Protein AF-0000000073458911 (afdb_homodimer)

Solvent-accessible surface area (backbone atoms only — not comparable to full-atom values): 95702 Å² total; per-residue (Å²): 135,81,79,78,76,77,74,78,79,76,76,70,73,78,69,71,75,66,81,64,57,88,81,60,55,70,68,57,51,53,48,51,52,47,52,55,47,52,60,52,50,61,57,58,65,62,62,67,70,73,69,71,90,70,86,70,81,77,78,82,84,79,87,92,87,93,82,92,89,91,84,92,89,92,85,85,92,77,85,82,73,82,67,87,75,79,80,75,79,80,71,74,73,68,75,72,82,71,61,76,61,63,80,56,57,80,69,68,50,35,35,55,56,53,44,51,48,48,46,55,71,64,56,50,61,56,48,72,79,72,73,74,62,58,32,37,67,92,49,68,54,58,52,46,56,58,32,44,46,62,39,62,78,65,73,76,60,51,69,70,45,50,50,44,42,49,49,39,30,69,48,61,10,45,51,46,25,52,54,27,40,52,50,18,51,46,25,28,61,76,22,69,68,34,69,60,6,48,56,56,18,48,42,30,44,52,48,15,58,38,55,31,59,45,58,52,30,36,36,31,37,50,57,46,87,90,46,41,77,75,46,63,81,50,56,42,47,46,66,57,49,48,48,55,66,69,51,84,78,87,76,80,82,76,55,64,78,71,79,64,84,88,68,69,81,44,70,73,80,72,72,56,94,81,56,76,75,69,69,76,73,67,66,75,75,70,79,71,79,68,77,78,66,77,71,67,77,77,58,84,74,86,44,78,80,37,78,80,80,92,43,63,18,55,55,46,42,52,50,47,38,64,69,49,50,44,55,52,51,49,52,49,32,50,54,26,44,64,58,43,35,27,33,61,44,21,50,49,54,52,52,47,53,50,44,48,35,37,41,45,86,36,53,48,79,46,67,58,78,76,61,74,57,74,71,68,82,82,77,58,79,51,38,22,36,64,46,34,36,63,59,40,56,44,80,68,38,72,72,29,59,56,85,69,36,46,44,66,46,57,47,36,48,57,46,39,56,45,45,53,44,40,53,57,42,40,33,63,66,66,56,49,87,46,78,71,54,32,48,58,48,44,35,51,42,36,55,57,25,40,44,34,36,42,41,49,37,52,52,23,44,40,50,43,30,68,72,46,52,60,67,58,18,26,50,47,30,54,46,61,70,39,44,62,58,47,49,42,42,51,54,28,26,74,71,49,35,18,45,28,45,55,18,18,55,54,21,32,42,48,38,22,51,18,40,39,39,11,50,15,25,38,46,13,27,73,73,41,59,70,46,77,40,68,32,74,74,41,49,60,60,42,49,50,45,53,49,45,57,54,49,56,41,45,48,23,54,49,43,70,64,70,39,64,33,30,43,38,50,84,50,72,46,85,90,62,92,44,64,59,65,45,83,39,76,60,78,67,57,90,40,64,62,38,65,71,39,49,47,54,50,32,50,52,42,30,50,50,34,37,48,52,47,52,47,48,40,49,51,35,49,71,68,47,36,70,74,67,62,66,49,56,66,48,70,69,75,63,56,55,57,51,49,51,52,51,53,63,62,64,62,68,72,78,72,82,71,81,79,73,76,71,81,75,78,76,68,74,83,75,71,63,72,65,66,72,77,74,42,43,46,61,52,58,52,66,67,57,26,50,52,49,33,55,51,34,51,52,52,46,52,54,43,36,55,52,37,56,66,24,44,65,59,38,38,67,74,36,74,87,51,43,56,32,51,46,10,30,47,57,63,22,46,47,71,42,43,51,58,42,52,41,20,28,52,32,10,48,71,68,34,49,58,54,17,46,45,50,22,52,49,49,32,42,43,44,57,24,45,45,48,28,49,44,35,53,47,30,54,58,67,50,66,83,47,64,67,89,76,58,52,42,64,27,45,33,50,70,55,67,58,59,68,65,60,53,52,53,50,51,55,46,51,50,54,38,45,58,49,50,54,71,20,63,43,27,42,65,62,10,47,52,30,37,52,51,43,52,53,54,52,51,49,49,55,56,48,48,39,59,76,69,60,70,112,135,81,79,74,75,78,72,77,78,73,77,70,78,77,74,75,76,74,80,70,53,86,79,55,56,66,69,57,47,56,50,44,51,50,52,51,46,49,53,52,48,54,54,57,61,61,60,68,70,60,74,78,69,75,87,78,86,78,88,76,89,79,85,90,87,84,75,88,85,90,81,92,85,92,82,90,82,86,81,83,72,79,67,78,77,71,78,76,72,75,74,70,72,68,73,73,78,81,56,69,60,70,74,52,59,80,57,65,55,33,37,58,56,53,46,53,49,48,46,56,72,66,56,52,63,57,49,70,77,72,74,73,61,59,31,36,66,91,51,68,53,58,52,46,54,58,32,42,48,62,39,61,77,68,72,74,61,50,71,69,45,52,50,44,41,48,51,39,31,68,48,60,10,46,53,46,24,52,53,26,41,52,50,16,51,47,25,29,60,76,22,70,70,32,70,57,5,49,58,54,19,47,43,31,44,52,49,16,59,38,54,31,57,45,60,51,27,36,36,31,37,51,57,45,85,91,46,40,79,73,46,63,80,49,55,42,49,47,66,59,51,48,50,56,66,69,50,83,76,86,75,79,80,76,56,62,75,64,80,65,90,70,93,58,72,41,67,78,78,73,71,58,92,80,57,79,72,71,72,71,75,67,66,79,76,72,75,76,78,69,79,78,68,78,71,68,77,76,57,83,71,86,42,78,80,37,80,79,80,91,44,64,18,55,55,46,42,52,49,46,37,63,68,50,49,44,55,53,50,50,51,48,30,51,54,27,44,65,58,44,35,26,34,60,44,20,50,50,52,52,50,47,53,52,44,50,34,36,41,46,87,36,51,47,79,47,70,64,62,83,66,74,62,73,73,71,80,83,79,58,81,53,38,22,36,65,46,34,34,64,59,40,56,43,80,68,40,73,72,28,60,58,86,68,35,46,44,66,46,58,48,35,49,57,46,40,55,47,45,54,43,39,53,58,43,42,32,64,66,67,57,49,88,47,80,70,53,32,48,58,46,43,36,50,42,35,56,57,25,39,43,32,38,43,40,48,37,52,52,22,43,40,49,43,28,69,74,47,51,60,68,60,20,27,51,48,31,54,46,63,69,39,46,62,57,46,49,41,43,52,56,27,26,75,70,50,35,18,44,27,43,55,18,18,56,52,20,32,40,49,38,23,54,21,40,41,40,10,51,15,26,39,45,13,27,75,72,40,62,65,45,76,42,69,33,74,75,42,48,60,62,43,50,51,44,55,49,47,59,54,49,57,40,46,48,23,54,50,43,72,75,69,49,76,72,42,78,51,61,87,50,70,47,83,92,58,71,30,30,48,26,32,68,39,74,64,80,69,57,91,40,72,60,38,66,70,45,48,47,55,50,31,50,53,42,30,51,50,34,36,48,50,48,52,51,49,42,50,52,35,52,70,68,48,37,70,75,66,61,65,49,57,67,48,70,70,71,61,58,58,56,52,54,54,52,54,60,59,62,69,65,71,73,84,79,86,75,82,77,77,76,69,82,75,72,77,67,76,82,73,70,64,70,65,65,72,78,73,42,43,47,61,54,56,52,66,67,56,26,50,51,50,31,54,52,33,51,51,52,46,53,55,42,38,54,54,35,56,66,24,44,65,58,37,39,67,74,37,75,89,50,43,57,33,52,47,10,30,47,56,63,21,45,46,72,41,43,50,59,44,53,42,20,28,51,33,10,47,72,70,35,49,57,56,18,45,46,51,22,53,51,50,34,41,43,45,54,22,46,46,49,27,50,45,36,52,48,30,52,60,67,50,66,80,47,64,66,88,77,58,53,43,65,27,46,33,51,71,54,65,57,60,70,65,59,54,51,53,50,50,56,46,51,50,53,38,48,57,50,50,53,70,21,62,44,27,38,61,64,11,46,53,30,38,51,51,44,50,54,55,53,51,50,50,56,47,49,47,39,60,75,66,55,71,106

pLDDT: mean 70.56, std 26.9, range [15.34, 97.69]

Structure (mmCIF, N/CA/C/O backbone):
data_AF-0000000073458911-model_v1
#
loop_
_entity.id
_entity.type
_entity.pdbx_description
1 polymer ADL189Wp
#
loop_
_atom_site.group_PDB
_atom_site.id
_atom_site.type_symbol
_atom_site.label_atom_id
_atom_site.label_alt_id
_atom_site.label_comp_id
_atom_site.label_asym_id
_atom_site.label_entity_id
_atom_site.label_seq_id
_atom_site.pdbx_PDB_ins_code
_atom_site.Cartn_x
_atom_site.Cartn_y
_atom_site.Cartn_z
_atom_site.occupancy
_atom_site.B_iso_or_equiv
_atom_site.auth_seq_id
_atom_site.auth_comp_id
_atom_site.auth_asym_id
_atom_site.auth_atom_id
_atom_site.pdbx_PDB_model_num
ATOM 1 N N . MET A 1 1 ? -71.25 15.367 -46.375 1 19.77 1 MET A N 1
ATOM 2 C CA . MET A 1 1 ? -71 14.992 -45 1 19.77 1 MET A CA 1
ATOM 3 C C . MET A 1 1 ? -69.75 14.117 -44.906 1 19.77 1 MET A C 1
ATOM 5 O O . MET A 1 1 ? -69.875 12.898 -44.75 1 19.77 1 MET A O 1
ATOM 9 N N . SER A 1 2 ? -68.812 14.297 -45.625 1 20.84 2 SER A N 1
ATOM 10 C CA . SER A 1 2 ? -67.688 13.508 -45.969 1 20.84 2 SER A CA 1
ATOM 11 C C . SER A 1 2 ? -66.688 13.328 -44.812 1 20.84 2 SER A C 1
ATOM 13 O O . SER A 1 2 ? -66.312 14.305 -44.188 1 20.84 2 SER A O 1
ATOM 15 N N . LYS A 1 3 ? -66.812 12.102 -44.156 1 22.91 3 LYS A N 1
ATOM 16 C CA . LYS A 1 3 ? -66.312 11.547 -42.875 1 22.91 3 LYS A CA 1
ATOM 17 C C . LYS A 1 3 ? -64.812 11.492 -42.844 1 22.91 3 LYS A C 1
ATOM 19 O O . LYS A 1 3 ? -64.125 10.891 -43.688 1 22.91 3 LYS A O 1
ATOM 24 N N . GLY A 1 4 ? -64.125 12.562 -42.438 1 23.03 4 GLY A N 1
ATOM 25 C CA . GLY A 1 4 ? -62.688 12.828 -42.375 1 23.03 4 GLY A CA 1
ATOM 26 C C . GLY A 1 4 ? -61.906 11.82 -41.531 1 23.03 4 GLY A C 1
ATOM 27 O O . GLY A 1 4 ? -62.219 11.641 -40.344 1 23.03 4 GLY A O 1
ATOM 28 N N . ALA A 1 5 ? -61.562 10.648 -42.125 1 24.41 5 ALA A N 1
ATOM 29 C CA . ALA A 1 5 ? -60.906 9.484 -41.531 1 24.41 5 ALA A CA 1
ATOM 30 C C . ALA A 1 5 ? -59.625 9.883 -40.781 1 24.41 5 ALA A C 1
ATOM 32 O O . ALA A 1 5 ? -58.75 10.547 -41.344 1 24.41 5 ALA A O 1
ATOM 33 N N . MET A 1 6 ? -59.75 10.078 -39.469 1 25.56 6 MET A N 1
ATOM 34 C CA . MET A 1 6 ? -58.719 10.492 -38.562 1 25.56 6 MET A CA 1
ATOM 35 C C . MET A 1 6 ? -57.531 9.531 -38.625 1 25.56 6 MET A C 1
ATOM 37 O O . MET A 1 6 ? -57.688 8.312 -38.531 1 25.56 6 MET A O 1
ATOM 41 N N . SER A 1 7 ? -56.5 9.836 -39.406 1 27.08 7 SER A N 1
ATOM 42 C CA . SER A 1 7 ? -55.312 9.047 -39.688 1 27.08 7 SER A CA 1
ATOM 43 C C . SER A 1 7 ? -54.625 8.609 -38.375 1 27.08 7 SER A C 1
ATOM 45 O O . SER A 1 7 ? -54.594 9.367 -37.406 1 27.08 7 SER A O 1
ATOM 47 N N . PRO A 1 8 ? -54.562 7.285 -38.094 1 27.75 8 PRO A N 1
ATOM 48 C CA . PRO A 1 8 ? -54.094 6.68 -36.844 1 27.75 8 PRO A CA 1
ATOM 49 C C . PRO A 1 8 ? -52.688 7.148 -36.5 1 27.75 8 PRO A C 1
ATOM 51 O O . PRO A 1 8 ? -51.844 7.406 -37.375 1 27.75 8 PRO A O 1
ATOM 54 N N . ILE A 1 9 ? -52.531 8 -35.469 1 29.28 9 ILE A N 1
ATOM 55 C CA . ILE A 1 9 ? -51.281 8.523 -34.906 1 29.28 9 ILE A CA 1
ATOM 56 C C . ILE A 1 9 ? -50.344 7.371 -34.625 1 29.28 9 ILE A C 1
ATOM 58 O O . ILE A 1 9 ? -50.656 6.457 -33.844 1 29.28 9 ILE A O 1
ATOM 62 N N . LYS A 1 10 ? -49.531 6.961 -35.688 1 26.31 10 LYS A N 1
ATOM 63 C CA . LYS A 1 10 ? -48.469 5.965 -35.562 1 26.31 10 LYS A CA 1
ATOM 64 C C . LYS A 1 10 ? -47.594 6.219 -34.344 1 26.31 10 LYS A C 1
ATOM 66 O O . LYS A 1 10 ? -47.094 7.316 -34.156 1 26.31 10 LYS A O 1
ATOM 71 N N . SER A 1 11 ? -47.969 5.594 -33.188 1 28.42 11 SER A N 1
ATOM 72 C CA . SER A 1 11 ? -47.219 5.566 -31.938 1 28.42 11 SER A CA 1
ATOM 73 C C . SER A 1 11 ? -45.75 5.277 -32.219 1 28.42 11 SER A C 1
ATOM 75 O O . SER A 1 11 ? -45.406 4.254 -32.812 1 28.42 11 SER A O 1
ATOM 77 N N . ASN A 1 12 ? -45.031 6.348 -32.656 1 28.62 12 ASN A N 1
ATOM 78 C CA . ASN A 1 12 ? -43.594 6.188 -32.812 1 28.62 12 ASN A CA 1
ATOM 79 C C . ASN A 1 12 ? -42.969 5.488 -31.594 1 28.62 12 ASN A C 1
ATOM 81 O O . ASN A 1 12 ? -43.156 5.926 -30.453 1 28.62 12 ASN A O 1
ATOM 85 N N . PRO A 1 13 ? -42.812 4.16 -31.688 1 29.48 13 PRO A N 1
ATOM 86 C CA . PRO A 1 13 ? -42.156 3.422 -30.609 1 29.48 13 PRO A CA 1
ATOM 87 C C . PRO A 1 13 ? -40.938 4.141 -30.062 1 29.48 13 PRO A C 1
ATOM 89 O O . PRO A 1 13 ? -40.156 4.719 -30.844 1 29.48 13 PRO A O 1
ATOM 92 N N . ASP A 1 14 ? -41.094 4.914 -29.016 1 30.08 14 ASP A N 1
ATOM 93 C CA . ASP A 1 14 ? -40 5.496 -28.266 1 30.08 14 ASP A CA 1
ATOM 94 C C . ASP A 1 14 ? -38.781 4.559 -28.25 1 30.08 14 ASP A C 1
ATOM 96 O O . ASP A 1 14 ? -38.875 3.436 -27.75 1 30.08 14 ASP A O 1
ATOM 100 N N . SER A 1 15 ? -38.062 4.605 -29.406 1 29.95 15 SER A N 1
ATOM 101 C CA . SER A 1 15 ? -36.781 3.887 -29.531 1 29.95 15 SER A CA 1
ATOM 102 C C . SER A 1 15 ? -35.938 4.055 -28.281 1 29.95 15 SER A C 1
ATOM 104 O O . SER A 1 15 ? -35.594 5.18 -27.891 1 29.95 15 SER A O 1
ATOM 106 N N . ILE A 1 16 ? -36.281 3.406 -27.234 1 31.98 16 ILE A N 1
ATOM 107 C CA . ILE A 1 16 ? -35.281 3.273 -26.203 1 31.98 16 ILE A CA 1
ATOM 108 C C . ILE A 1 16 ? -33.875 3.229 -26.828 1 31.98 16 ILE A C 1
ATOM 110 O O . ILE A 1 16 ? -33.562 2.299 -27.578 1 31.98 16 ILE A O 1
ATOM 114 N N . ARG A 1 17 ? -33.406 4.375 -27.281 1 30.86 17 ARG A N 1
ATOM 115 C CA . ARG A 1 17 ? -32 4.496 -27.719 1 30.86 17 ARG A CA 1
ATOM 116 C C . ARG A 1 17 ? -31.078 3.646 -26.859 1 30.86 17 ARG A C 1
ATOM 118 O O . ARG A 1 17 ? -30.797 3.996 -25.719 1 30.86 17 ARG A O 1
ATOM 125 N N . ARG A 1 18 ? -31.281 2.336 -26.969 1 34.72 18 ARG A N 1
ATOM 126 C CA . ARG A 1 18 ? -30.312 1.403 -26.375 1 34.72 18 ARG A CA 1
ATOM 127 C C . ARG A 1 18 ? -28.875 1.822 -26.703 1 34.72 18 ARG A C 1
ATOM 129 O O . ARG A 1 18 ? -28.516 1.981 -27.875 1 34.72 18 ARG A O 1
ATOM 136 N N . VAL A 1 19 ? -28.344 2.799 -26.016 1 35.91 19 VAL A N 1
ATOM 137 C CA . VAL A 1 19 ? -26.938 3.158 -26.109 1 35.91 19 VAL A CA 1
ATOM 138 C C . VAL A 1 19 ? -26.094 1.903 -26.344 1 35.91 19 VAL A C 1
ATOM 140 O O . VAL A 1 19 ? -26.016 1.033 -25.469 1 35.91 19 VAL A O 1
ATOM 143 N N . PHE A 1 20 ? -26.25 1.34 -27.531 1 35.66 20 PHE A N 1
ATOM 144 C CA . PHE A 1 20 ? -25.453 0.209 -27.984 1 35.66 20 PHE A CA 1
ATOM 145 C C . PHE A 1 20 ? -23.969 0.555 -27.984 1 35.66 20 PHE A C 1
ATOM 147 O O . PHE A 1 20 ? -23.578 1.639 -28.422 1 35.66 20 PHE A O 1
ATOM 154 N N . SER A 1 21 ? -23.359 0.159 -27.016 1 42.12 21 SER A N 1
ATOM 155 C CA . SER A 1 21 ? -21.922 0.244 -27.266 1 42.12 21 SER A CA 1
ATOM 156 C C . SER A 1 21 ? -21.547 -0.474 -28.562 1 42.12 21 SER A C 1
ATOM 158 O O . SER A 1 21 ? -22.234 -1.417 -28.969 1 42.12 21 SER A O 1
ATOM 160 N N . VAL A 1 22 ? -21 0.127 -29.5 1 44.69 22 VAL A N 1
ATOM 161 C CA . VAL A 1 22 ? -20.578 -0.342 -30.812 1 44.69 22 VAL A CA 1
ATOM 162 C C . VAL A 1 22 ? -20.141 -1.801 -30.719 1 44.69 22 VAL A C 1
ATOM 164 O O . VAL A 1 22 ? -20.188 -2.533 -31.703 1 44.69 22 VAL A O 1
ATOM 167 N N . GLU A 1 23 ? -19.703 -2.176 -29.625 1 46.19 23 GLU A N 1
ATOM 168 C CA . GLU A 1 23 ? -19.062 -3.486 -29.578 1 46.19 23 GLU A CA 1
ATOM 169 C C . GLU A 1 23 ? -20.078 -4.59 -29.312 1 46.19 23 GLU A C 1
ATOM 171 O O . GLU A 1 23 ? -19.75 -5.777 -29.344 1 46.19 23 GLU A O 1
ATOM 176 N N . ASP A 1 24 ? -21.344 -4.285 -28.938 1 46.94 24 ASP A N 1
ATOM 177 C CA . ASP A 1 24 ? -22.281 -5.332 -28.531 1 46.94 24 ASP A CA 1
ATOM 178 C C . ASP A 1 24 ? -22.969 -5.949 -29.75 1 46.94 24 ASP A C 1
ATOM 180 O O . ASP A 1 24 ? -23.359 -5.234 -30.672 1 46.94 24 ASP A O 1
ATOM 184 N N . ASN A 1 25 ? -22.641 -7.129 -29.969 1 46.47 25 ASN A N 1
ATOM 185 C CA . ASN A 1 25 ? -23.391 -7.801 -31.016 1 46.47 25 ASN A CA 1
ATOM 186 C C . ASN A 1 25 ? -24.906 -7.773 -30.75 1 46.47 25 ASN A C 1
ATOM 188 O O . ASN A 1 25 ? -25.328 -7.984 -29.609 1 46.47 25 ASN A O 1
ATOM 192 N N . SER A 1 26 ? -25.609 -7.227 -31.641 1 45.97 26 SER A N 1
ATOM 193 C CA . SER A 1 26 ? -27.062 -7.043 -31.609 1 45.97 26 SER A CA 1
ATOM 194 C C . SER A 1 26 ? -27.766 -8.336 -31.234 1 45.97 26 SER A C 1
ATOM 196 O O . SER A 1 26 ? -28.797 -8.312 -30.547 1 45.97 26 SER A O 1
ATOM 198 N N . ASN A 1 27 ? -27.234 -9.383 -31.734 1 47.44 27 ASN A N 1
ATOM 199 C CA . ASN A 1 27 ? -27.953 -10.633 -31.516 1 47.44 27 ASN A CA 1
ATOM 200 C C . ASN A 1 27 ? -27.797 -11.133 -30.094 1 47.44 27 ASN A C 1
ATOM 202 O O . ASN A 1 27 ? -28.672 -11.812 -29.562 1 47.44 27 ASN A O 1
ATOM 206 N N . GLU A 1 28 ? -26.719 -10.844 -29.562 1 49.72 28 GLU A N 1
ATOM 207 C CA . GLU A 1 28 ? -26.438 -11.344 -28.219 1 49.72 28 GLU A CA 1
ATOM 208 C C . GLU A 1 28 ? -27.219 -10.562 -27.156 1 49.72 28 GLU A C 1
ATOM 210 O O . GLU A 1 28 ? -27.672 -11.133 -26.156 1 49.72 28 GLU A O 1
ATOM 215 N N . ILE A 1 29 ? -27.453 -9.312 -27.469 1 49.25 29 ILE A N 1
ATOM 216 C CA . ILE A 1 29 ? -28.266 -8.516 -26.547 1 49.25 29 ILE A CA 1
ATOM 217 C C . ILE A 1 29 ? -29.719 -8.992 -26.594 1 49.25 29 ILE A C 1
ATOM 219 O O . ILE A 1 29 ? -30.391 -9.047 -25.562 1 49.25 29 ILE A O 1
ATOM 223 N N . GLN A 1 30 ? -30.172 -9.344 -27.703 1 43.94 30 GLN A N 1
ATOM 224 C CA . GLN A 1 30 ? -31.531 -9.852 -27.781 1 43.94 30 GLN A CA 1
ATOM 225 C C . GLN A 1 30 ? -31.688 -11.148 -26.984 1 43.94 30 GLN A C 1
ATOM 227 O O . GLN A 1 30 ? -32.719 -11.367 -26.344 1 43.94 30 GLN A O 1
ATOM 232 N N . ASN A 1 31 ? -30.656 -11.914 -26.984 1 44.72 31 ASN A N 1
ATOM 233 C CA . ASN A 1 31 ? -30.75 -13.172 -26.234 1 44.72 31 ASN A CA 1
ATOM 234 C C . ASN A 1 31 ? -30.609 -12.945 -24.734 1 44.72 31 ASN A C 1
ATOM 236 O O . ASN A 1 31 ? -31.234 -13.648 -23.938 1 44.72 31 ASN A O 1
ATOM 240 N N . ASP A 1 32 ? -29.828 -12.031 -24.328 1 44.88 32 ASP A N 1
ATOM 241 C CA . ASP A 1 32 ? -29.688 -11.727 -22.906 1 44.88 32 ASP A CA 1
ATOM 242 C C . ASP A 1 32 ? -30.969 -11.078 -22.375 1 44.88 32 ASP A C 1
ATOM 244 O O . ASP A 1 32 ? -31.359 -11.344 -21.234 1 44.88 32 ASP A O 1
ATOM 248 N N . VAL A 1 33 ? -31.625 -10.203 -23.141 1 42.53 33 VAL A N 1
ATOM 249 C CA . VAL A 1 33 ? -32.906 -9.672 -22.75 1 42.53 33 VAL A CA 1
ATOM 250 C C . VAL A 1 33 ? -33.969 -10.797 -22.734 1 42.53 33 VAL A C 1
ATOM 252 O O . VAL A 1 33 ? -34.844 -10.828 -21.859 1 42.53 33 VAL A O 1
ATOM 255 N N . ARG A 1 34 ? -33.875 -11.742 -23.578 1 38.78 34 ARG A N 1
ATOM 256 C CA . ARG A 1 34 ? -34.781 -12.859 -23.562 1 38.78 34 ARG A CA 1
ATOM 257 C C . ARG A 1 34 ? -34.531 -13.781 -22.375 1 38.78 34 ARG A C 1
ATOM 259 O O . ARG A 1 34 ? -35.469 -14.328 -21.781 1 38.78 34 ARG A O 1
ATOM 266 N N . LYS A 1 35 ? -33.312 -14.047 -22 1 40.25 35 LYS A N 1
ATOM 267 C CA . LYS A 1 35 ? -33 -14.891 -20.844 1 40.25 35 LYS A CA 1
ATOM 268 C C . LYS A 1 35 ? -33.25 -14.148 -19.547 1 40.25 35 LYS A C 1
ATOM 270 O O . LYS A 1 35 ? -33.719 -14.742 -18.562 1 40.25 35 LYS A O 1
ATOM 275 N N . GLN A 1 36 ? -33.031 -12.875 -19.562 1 37.38 36 GLN A N 1
ATOM 276 C CA . GLN A 1 36 ? -33.438 -12.125 -18.375 1 37.38 36 GLN A CA 1
ATOM 277 C C . GLN A 1 36 ? -34.969 -11.961 -18.312 1 37.38 36 GLN A C 1
ATOM 279 O O . GLN A 1 36 ? -35.562 -11.977 -17.234 1 37.38 36 GLN A O 1
ATOM 284 N N . GLY A 1 37 ? -35.656 -11.922 -19.406 1 34.22 37 GLY A N 1
ATOM 285 C CA . GLY A 1 37 ? -37.125 -11.938 -19.469 1 34.22 37 GLY A CA 1
ATOM 286 C C . GLY A 1 37 ? -37.719 -13.281 -19.078 1 34.22 37 GLY A C 1
ATOM 287 O O . GLY A 1 37 ? -38.781 -13.336 -18.453 1 34.22 37 GLY A O 1
ATOM 288 N N . TYR A 1 38 ? -37.188 -14.445 -19.547 1 35.19 38 TYR A N 1
ATOM 289 C CA . TYR A 1 38 ? -37.75 -15.75 -19.188 1 35.19 38 TYR A CA 1
ATOM 290 C C . TYR A 1 38 ? -37.531 -16.031 -17.703 1 35.19 38 TYR A C 1
ATOM 292 O O . TYR A 1 38 ? -38.406 -16.641 -17.062 1 35.19 38 TYR A O 1
ATOM 300 N N . GLN A 1 39 ? -36.406 -15.703 -17.141 1 33.12 39 GLN A N 1
ATOM 301 C CA . GLN A 1 39 ? -36.219 -15.969 -15.719 1 33.12 39 GLN A CA 1
ATOM 302 C C . GLN A 1 39 ? -37.094 -15.023 -14.883 1 33.12 39 GLN A C 1
ATOM 304 O O . GLN A 1 39 ? -37.562 -15.406 -13.812 1 33.12 39 GLN A O 1
ATOM 309 N N . GLU A 1 40 ? -37.375 -13.836 -15.375 1 33.75 40 GLU A N 1
ATOM 310 C CA . GLU A 1 40 ? -38.281 -12.977 -14.664 1 33.75 40 GLU A CA 1
ATOM 311 C C . GLU A 1 40 ? -39.75 -13.438 -14.859 1 33.75 40 GLU A C 1
ATOM 313 O O . GLU A 1 40 ? -40.562 -13.32 -13.945 1 33.75 40 GLU A O 1
ATOM 318 N N . GLY A 1 41 ? -40.125 -13.938 -15.953 1 30.67 41 GLY A N 1
ATOM 319 C CA . GLY A 1 41 ? -41.469 -14.438 -16.188 1 30.67 41 GLY A CA 1
ATOM 320 C C . GLY A 1 41 ? -41.812 -15.664 -15.367 1 30.67 41 GLY A C 1
ATOM 321 O O . GLY A 1 41 ? -42.969 -15.828 -14.938 1 30.67 41 GLY A O 1
ATOM 322 N N . VAL A 1 42 ? -40.906 -16.625 -15.234 1 31.83 42 VAL A N 1
ATOM 323 C CA . VAL A 1 42 ? -41.25 -17.828 -14.492 1 31.83 42 VAL A CA 1
ATOM 324 C C . VAL A 1 42 ? -41.406 -17.5 -13.008 1 31.83 42 VAL A C 1
ATOM 326 O O . VAL A 1 42 ? -42.219 -18.109 -12.305 1 31.83 42 VAL A O 1
ATOM 329 N N . ALA A 1 43 ? -40.656 -16.5 -12.578 1 31.72 43 ALA A N 1
ATOM 330 C CA . ALA A 1 43 ? -40.812 -16.25 -11.148 1 31.72 43 ALA A CA 1
ATOM 331 C C . ALA A 1 43 ? -42.094 -15.492 -10.859 1 31.72 43 ALA A C 1
ATOM 333 O O . ALA A 1 43 ? -42.688 -15.633 -9.789 1 31.72 43 ALA A O 1
ATOM 334 N N . LEU A 1 44 ? -42.531 -14.594 -11.758 1 29.59 44 LEU A N 1
ATOM 335 C CA . LEU A 1 44 ? -43.781 -13.859 -11.523 1 29.59 44 LEU A CA 1
ATOM 336 C C . LEU A 1 44 ? -44.969 -14.805 -11.531 1 29.59 44 LEU A C 1
ATOM 338 O O . LEU A 1 44 ? -45.969 -14.531 -10.883 1 29.59 44 LEU A O 1
ATOM 342 N N . LEU A 1 45 ? -45 -15.797 -12.375 1 27.27 45 LEU A N 1
ATOM 343 C CA . LEU A 1 45 ? -46.156 -16.672 -12.453 1 27.27 45 LEU A CA 1
ATOM 344 C C . LEU A 1 45 ? -46.344 -17.453 -11.148 1 27.27 45 LEU A C 1
ATOM 346 O O . LEU A 1 45 ? -47.406 -18.016 -10.906 1 27.27 45 LEU A O 1
ATOM 350 N N . SER A 1 46 ? -45.25 -17.609 -10.383 1 25.53 46 SER A N 1
ATOM 351 C CA . SER A 1 46 ? -45.531 -18.484 -9.25 1 25.53 46 SER A CA 1
ATOM 352 C C . SER A 1 46 ? -46.281 -17.734 -8.148 1 25.53 46 SER A C 1
ATOM 354 O O . SER A 1 46 ? -46.812 -18.344 -7.211 1 25.53 46 SER A O 1
AT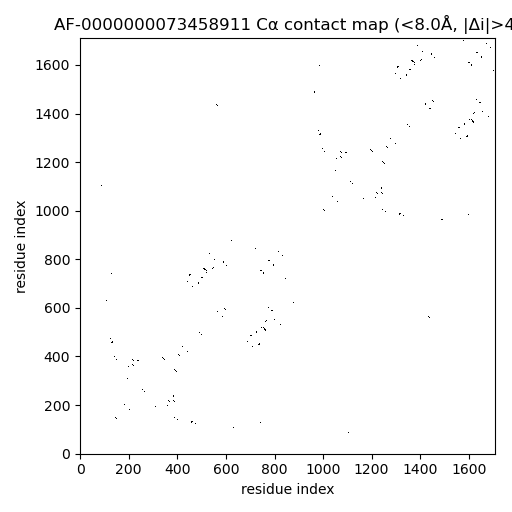OM 356 N N . LYS A 1 47 ? -46.125 -16.344 -8.125 1 29 47 LYS A N 1
ATOM 357 C CA . LYS A 1 47 ? -46.656 -15.844 -6.871 1 29 47 LYS A CA 1
ATOM 358 C C . LYS A 1 47 ? -48.188 -15.758 -6.941 1 29 47 LYS A C 1
ATOM 360 O O . LYS A 1 47 ? -48.844 -15.383 -5.961 1 29 47 LYS A O 1
ATOM 365 N N . SER A 1 48 ? -48.688 -15.562 -8.078 1 24.66 48 SER A N 1
ATOM 366 C CA . SER A 1 48 ? -50.094 -15.156 -7.969 1 24.66 48 SER A CA 1
ATOM 367 C C . SER A 1 48 ? -50.906 -16.234 -7.293 1 24.66 48 SER A C 1
ATOM 369 O O . SER A 1 48 ? -52.125 -16.094 -7.168 1 24.66 48 SER A O 1
ATOM 371 N N . ARG A 1 49 ? -50.5 -17.453 -7.406 1 23.17 49 ARG A N 1
ATOM 372 C CA . ARG A 1 49 ? -51.625 -18.375 -7.18 1 23.17 49 ARG A CA 1
ATOM 373 C C . ARG A 1 49 ? -52 -18.422 -5.699 1 23.17 49 ARG A C 1
ATOM 375 O O . ARG A 1 49 ? -52.688 -19.344 -5.266 1 23.17 49 ARG A O 1
ATOM 382 N N . ALA A 1 50 ? -51.344 -17.578 -4.824 1 24.36 50 ALA A N 1
ATOM 383 C CA . ALA A 1 50 ? -51.656 -18.047 -3.473 1 24.36 50 ALA A CA 1
ATOM 384 C C . ALA A 1 50 ? -53.031 -17.562 -3.025 1 24.36 50 ALA A C 1
ATOM 386 O O . ALA A 1 50 ? -53.125 -16.672 -2.176 1 24.36 50 ALA A O 1
ATOM 387 N N . GLY A 1 51 ? -53.969 -17.328 -3.891 1 19.7 51 GLY A N 1
ATOM 388 C CA . GLY A 1 51 ? -55.188 -16.75 -3.35 1 19.7 51 GLY A CA 1
ATOM 389 C C . GLY A 1 51 ? -55.719 -17.531 -2.16 1 19.7 51 GLY A C 1
ATOM 390 O O . GLY A 1 51 ? -55.625 -17.062 -1.02 1 19.7 51 GLY A O 1
ATOM 391 N N . MET A 1 52 ? -56.969 -18.109 -2.277 1 19.47 52 MET A N 1
ATOM 392 C CA . MET A 1 52 ? -58.25 -18.078 -1.582 1 19.47 52 MET A CA 1
ATOM 393 C C . MET A 1 52 ? -58.344 -19.188 -0.551 1 19.47 52 MET A C 1
ATOM 395 O O . MET A 1 52 ? -59.375 -19.375 0.09 1 19.47 52 MET A O 1
ATOM 399 N N . SER A 1 53 ? -57.406 -20.047 -0.307 1 18.52 53 SER A N 1
ATOM 400 C CA . SER A 1 53 ? -58.031 -21.234 0.288 1 18.52 53 SER A CA 1
ATOM 401 C C . SER A 1 53 ? -58.625 -20.906 1.657 1 18.52 53 SER A C 1
ATOM 403 O O . SER A 1 53 ? -57.969 -20.297 2.498 1 18.52 53 SER A O 1
ATOM 405 N N . ASN A 1 54 ? -60 -20.844 1.809 1 17.98 54 ASN A N 1
ATOM 406 C CA . ASN A 1 54 ? -61.031 -20.578 2.799 1 17.98 54 ASN A CA 1
ATOM 407 C C . ASN A 1 54 ? -60.906 -21.469 4.031 1 17.98 54 ASN A C 1
ATOM 409 O O . ASN A 1 54 ? -61.531 -21.219 5.055 1 17.98 54 ASN A O 1
ATOM 413 N N . ALA A 1 55 ? -60.438 -22.734 3.939 1 18.3 55 ALA A N 1
ATOM 414 C CA . ALA A 1 55 ? -61.281 -23.656 4.73 1 18.3 55 ALA A CA 1
ATOM 415 C C . ALA A 1 55 ? -61.062 -23.406 6.223 1 18.3 55 ALA A C 1
ATOM 417 O O . ALA A 1 55 ? -59.938 -23.312 6.699 1 18.3 55 ALA A O 1
ATOM 418 N N . SER A 1 56 ? -62.094 -22.969 7.066 1 17.86 56 SER A N 1
ATOM 419 C CA . SER A 1 56 ? -62.344 -22.625 8.461 1 17.86 56 SER A CA 1
ATOM 420 C C . SER A 1 56 ? -62.156 -23.844 9.367 1 17.86 56 SER A C 1
ATOM 422 O O . SER A 1 56 ? -62.188 -23.703 10.594 1 17.86 56 SER A O 1
ATOM 424 N N . THR A 1 57 ? -61.844 -25.031 8.984 1 17.8 57 THR A N 1
ATOM 425 C CA . THR A 1 57 ? -62.531 -25.953 9.859 1 17.8 57 THR A CA 1
ATOM 426 C C . THR A 1 57 ? -61.969 -25.906 11.273 1 17.8 57 THR A C 1
ATOM 428 O O . THR A 1 57 ? -60.75 -25.859 11.461 1 17.8 57 THR A O 1
ATOM 431 N N . PRO A 1 58 ? -62.781 -25.734 12.375 1 19.05 58 PRO A N 1
ATOM 432 C CA . PRO A 1 58 ? -62.688 -25.516 13.828 1 19.05 58 PRO A CA 1
ATOM 433 C C . PRO A 1 58 ? -62.156 -26.75 14.562 1 19.05 58 PRO A C 1
ATOM 435 O O . PRO A 1 58 ? -62.062 -26.75 15.797 1 19.05 58 PRO A O 1
ATOM 438 N N . GLN A 1 59 ? -61.094 -27.422 14.141 1 16.48 59 GLN A N 1
ATOM 439 C CA . GLN A 1 59 ? -61.094 -28.766 14.719 1 16.48 59 GLN A CA 1
ATOM 440 C C . GLN A 1 59 ? -60.875 -28.719 16.234 1 16.48 59 GLN A C 1
ATOM 442 O O . GLN A 1 59 ? -60.062 -27.922 16.703 1 16.48 59 GLN A O 1
ATOM 447 N N . LEU A 1 60 ? -61.625 -29.609 17 1 17.77 60 LEU A N 1
ATOM 448 C CA . LEU A 1 60 ? -62.062 -29.938 18.359 1 17.77 60 LEU A CA 1
ATOM 449 C C . LEU A 1 60 ? -61 -30.719 19.094 1 17.77 60 LEU A C 1
ATOM 451 O O . LEU A 1 60 ? -60.719 -31.891 18.766 1 17.77 60 LEU A O 1
ATOM 455 N N . GLN A 1 61 ? -59.656 -30.172 19.172 1 15.77 61 GLN A N 1
ATOM 456 C CA . GLN A 1 61 ? -58.719 -31 19.953 1 15.77 61 GLN A CA 1
ATOM 457 C C . GLN A 1 61 ? -59.344 -31.375 21.297 1 15.77 61 GLN A C 1
ATOM 459 O O . GLN A 1 61 ? -59.906 -30.531 22 1 15.77 61 GLN A O 1
ATOM 464 N N . SER A 1 62 ? -59.25 -32.656 21.672 1 15.74 62 SER A N 1
ATOM 465 C CA . SER A 1 62 ? -59.594 -33.75 22.562 1 15.74 62 SER A CA 1
ATOM 466 C C . SER A 1 62 ? -58.906 -33.625 23.906 1 15.74 62 SER A C 1
ATOM 468 O O . SER A 1 62 ? -57.906 -32.875 24.031 1 15.74 62 SER A O 1
ATOM 470 N N . ALA A 1 63 ? -58.625 -34.719 24.656 1 16.02 63 ALA A N 1
ATOM 471 C CA . ALA A 1 63 ? -58.938 -35.219 26 1 16.02 63 ALA A CA 1
ATOM 472 C C . ALA A 1 63 ? -57.75 -34.969 26.953 1 16.02 63 ALA A C 1
ATOM 474 O O . ALA A 1 63 ? -56.688 -34.531 26.516 1 16.02 63 ALA A O 1
ATOM 475 N N . VAL A 1 64 ? -57 -36 27.656 1 15.74 64 VAL A N 1
ATOM 476 C CA . VAL A 1 64 ? -57.062 -36.344 29.078 1 15.74 64 VAL A CA 1
ATOM 477 C C . VAL A 1 64 ? -55.844 -35.781 29.797 1 15.74 64 VAL A C 1
ATOM 479 O O . VAL A 1 64 ? -54.906 -35.312 29.156 1 15.74 64 VAL A O 1
ATOM 482 N N . PRO A 1 65 ? -54.844 -36.594 30.734 1 16.14 65 PRO A N 1
ATOM 483 C CA . PRO A 1 65 ? -54.969 -36.906 32.156 1 16.14 65 PRO A CA 1
ATOM 484 C C . PRO A 1 65 ? -53.812 -36.375 33 1 16.14 65 PRO A C 1
ATOM 486 O O . PRO A 1 65 ? -54 -35.75 34.031 1 16.14 65 PRO A O 1
ATOM 489 N N . ALA A 1 66 ? -52.375 -36.906 33.062 1 16.2 66 ALA A N 1
ATOM 490 C CA . ALA A 1 66 ? -51.906 -37.656 34.219 1 16.2 66 ALA A CA 1
ATOM 491 C C . ALA A 1 66 ? -51.031 -36.75 35.125 1 16.2 66 ALA A C 1
ATOM 493 O O . ALA A 1 66 ? -50.438 -35.781 34.625 1 16.2 66 ALA A O 1
ATOM 494 N N . LEU A 1 67 ? -50.5 -37.125 36.594 1 15.55 67 LEU A N 1
ATOM 495 C CA . LEU A 1 67 ? -50.344 -36.875 38.031 1 15.55 67 LEU A CA 1
ATOM 496 C C . LEU A 1 67 ? -48.875 -36.594 38.344 1 15.55 67 LEU A C 1
ATOM 498 O O . LEU A 1 67 ? -48.594 -35.719 39.156 1 15.55 67 LEU A O 1
ATOM 502 N N . CYS A 1 68 ? -47.719 -37.125 37.969 1 15.92 68 CYS A N 1
ATOM 503 C CA . CYS A 1 68 ? -46.969 -37.656 39.094 1 15.92 68 CYS A CA 1
ATOM 504 C C . CYS A 1 68 ? -46.219 -36.531 39.812 1 15.92 68 CYS A C 1
ATOM 506 O O . CYS A 1 68 ? -45.906 -35.5 39.219 1 15.92 68 CYS A O 1
ATOM 508 N N . ASP A 1 69 ? -45.219 -36.75 41.031 1 15.69 69 ASP A N 1
ATOM 509 C CA . ASP A 1 69 ? -45 -36.625 42.469 1 15.69 69 ASP A CA 1
ATOM 510 C C . ASP A 1 69 ? -43.906 -35.625 42.781 1 15.69 69 ASP A C 1
ATOM 512 O O . ASP A 1 69 ? -43.188 -35.188 41.875 1 15.69 69 ASP A O 1
ATOM 516 N N . HIS A 1 70 ? -42.781 -35.938 43.531 1 15.67 70 HIS A N 1
ATOM 517 C CA . HIS A 1 70 ? -42.375 -35.688 44.906 1 15.67 70 HIS A CA 1
ATOM 518 C C . HIS A 1 70 ? -41.312 -34.594 45 1 15.67 70 HIS A C 1
ATOM 520 O O . HIS A 1 70 ? -40.625 -34.312 44.031 1 15.67 70 HIS A O 1
ATOM 526 N N . ARG A 1 71 ? -40.438 -34.344 46.344 1 16.17 71 ARG A N 1
ATOM 527 C CA . ARG A 1 71 ? -40.219 -33.469 47.5 1 16.17 71 ARG A CA 1
ATOM 528 C C . ARG A 1 71 ? -38.844 -32.812 47.438 1 16.17 71 ARG A C 1
ATOM 530 O O . ARG A 1 71 ? -38.688 -31.625 47.75 1 16.17 71 ARG A O 1
ATOM 537 N N . HIS A 1 72 ? -37.531 -33.25 47.344 1 16.19 72 HIS A N 1
ATOM 538 C CA . HIS A 1 72 ? -36.688 -33.219 48.531 1 16.19 72 HIS A CA 1
ATOM 539 C C . HIS A 1 72 ? -36 -31.844 48.656 1 16.19 72 HIS A C 1
ATOM 541 O O . HIS A 1 72 ? -35.875 -31.125 47.656 1 16.19 72 HIS A O 1
ATOM 547 N N . ASN A 1 73 ? -35.062 -31.406 49.75 1 15.84 73 ASN A N 1
ATOM 548 C CA . ASN A 1 73 ? -34.844 -30.625 50.969 1 15.84 73 ASN A CA 1
ATOM 549 C C . ASN A 1 73 ? -33.875 -29.484 50.75 1 15.84 73 ASN A C 1
ATOM 551 O O . ASN A 1 73 ? -34.188 -28.328 51.094 1 15.84 73 ASN A O 1
ATOM 555 N N . LEU A 1 74 ? -32.438 -29.406 51.094 1 15.91 74 LEU A N 1
ATOM 556 C CA . LEU A 1 74 ? -31.812 -28.875 52.281 1 15.91 74 LEU A CA 1
ATOM 557 C C . LEU A 1 74 ? -31.219 -27.5 52.031 1 15.91 74 LEU A C 1
ATOM 559 O O . LEU A 1 74 ? -30.969 -27.125 50.875 1 15.91 74 LEU A O 1
ATOM 563 N N . ARG A 1 75 ? -30 -26.953 52.75 1 16.28 75 ARG A N 1
ATOM 564 C CA . ARG A 1 75 ? -29.672 -25.953 53.75 1 16.28 75 ARG A CA 1
ATOM 565 C C . ARG A 1 75 ? -29.172 -24.672 53.125 1 16.28 75 ARG A C 1
ATOM 567 O O . ARG A 1 75 ? -29.672 -23.578 53.406 1 16.28 75 ARG A O 1
ATOM 574 N N . GLY A 1 76 ? -27.75 -24.219 53 1 16.92 76 GLY A N 1
ATOM 575 C CA . GLY A 1 76 ? -27.016 -23.453 54 1 16.92 76 GLY A CA 1
ATOM 576 C C . GLY A 1 76 ? -26.859 -21.984 53.656 1 16.92 76 GLY A C 1
ATOM 577 O O . GLY A 1 76 ? -27.391 -21.109 54.344 1 16.92 76 GLY A O 1
ATOM 578 N N . ILE A 1 77 ? -25.594 -21.422 53.281 1 18.17 77 ILE A N 1
ATOM 579 C CA . ILE A 1 77 ? -24.906 -20.312 53.938 1 18.17 77 ILE A CA 1
ATOM 580 C C . ILE A 1 77 ? -25.375 -19 53.312 1 18.17 77 ILE A C 1
ATOM 582 O O . ILE A 1 77 ? -25.75 -18.953 52.156 1 18.17 77 ILE A O 1
ATOM 586 N N . SER A 1 78 ? -25.188 -17.719 53.969 1 17.31 78 SER A N 1
ATOM 587 C CA . SER A 1 78 ? -25.719 -16.469 54.531 1 17.31 78 SER A CA 1
ATOM 588 C C . SER A 1 78 ? -25.359 -15.281 53.656 1 17.31 78 SER A C 1
ATOM 590 O O . SER A 1 78 ? -25.859 -14.172 53.875 1 17.31 78 SER A O 1
ATOM 592 N N . GLU A 1 79 ? -24.312 -15.297 52.75 1 19.22 79 GLU A N 1
ATOM 593 C CA . GLU A 1 79 ? -23.5 -14.094 52.719 1 19.22 79 GLU A CA 1
ATOM 594 C C . GLU A 1 79 ? -24.297 -12.883 52.25 1 19.22 79 GLU A C 1
ATOM 596 O O . GLU A 1 79 ? -25.125 -13 51.344 1 19.22 79 GLU A O 1
ATOM 601 N N . ASP A 1 80 ? -24.281 -11.711 52.906 1 18.2 80 ASP A N 1
ATOM 602 C CA . ASP A 1 80 ? -24.984 -10.477 53.219 1 18.2 80 ASP A CA 1
ATOM 603 C C . ASP A 1 80 ? -25 -9.539 52 1 18.2 80 ASP A C 1
ATOM 605 O O . ASP A 1 80 ? -23.953 -9.094 51.562 1 18.2 80 ASP A O 1
ATOM 609 N N . GLN A 1 81 ? -25.891 -9.711 51.031 1 18.5 81 GLN A N 1
ATOM 610 C CA . GLN A 1 81 ? -26.188 -9 49.781 1 18.5 81 GLN A CA 1
ATOM 611 C C . GLN A 1 81 ? -26.703 -7.594 50.062 1 18.5 81 GLN A C 1
ATOM 613 O O . GLN A 1 81 ? -27.875 -7.426 50.438 1 18.5 81 GLN A O 1
ATOM 618 N N . GLY A 1 82 ? -25.891 -6.77 50.781 1 18.39 82 GLY A N 1
ATOM 619 C CA . GLY A 1 82 ? -26.5 -5.5 51.125 1 18.39 82 GLY A CA 1
ATOM 620 C C . GLY A 1 82 ? -27.203 -4.824 49.969 1 18.39 82 GLY A C 1
ATOM 621 O O . GLY A 1 82 ? -26.797 -5 48.812 1 18.39 82 GLY A O 1
ATOM 622 N N . GLN A 1 83 ? -28.453 -4.32 50.062 1 19.36 83 GLN A N 1
ATOM 623 C CA . GLN A 1 83 ? -29.688 -3.846 49.438 1 19.36 83 GLN A CA 1
ATOM 624 C C . GLN A 1 83 ? -29.547 -2.408 48.969 1 19.36 83 GLN A C 1
ATOM 626 O O . GLN A 1 83 ? -30.453 -1.586 49.156 1 19.36 83 GLN A O 1
ATOM 631 N N . PHE A 1 84 ? -28.344 -1.807 48.812 1 19.64 84 PHE A N 1
ATOM 632 C CA . PHE A 1 84 ? -28.703 -0.397 48.75 1 19.64 84 PHE A CA 1
ATOM 633 C C . PHE A 1 84 ? -29.688 -0.142 47.625 1 19.64 84 PHE A C 1
ATOM 635 O O . PHE A 1 84 ? -29.578 -0.759 46.562 1 19.64 84 PHE A O 1
ATOM 642 N N . SER A 1 85 ? -30.891 0.547 47.781 1 19.91 85 SER A N 1
ATOM 643 C CA . SER A 1 85 ? -32.25 0.851 47.344 1 19.91 85 SER A CA 1
ATOM 644 C C . SER A 1 85 ? -32.25 1.786 46.156 1 19.91 85 SER A C 1
ATOM 646 O O . SER A 1 85 ? -33.281 2.43 45.844 1 19.91 85 SER A O 1
ATOM 648 N N . GLY A 1 86 ? -31.203 1.814 45.281 1 19.14 86 GLY A N 1
ATOM 649 C CA . GLY A 1 86 ? -31.156 2.957 44.375 1 19.14 86 GLY A CA 1
ATOM 650 C C . GLY A 1 86 ? -32.406 3.088 43.531 1 19.14 86 GLY A C 1
ATOM 651 O O . GLY A 1 86 ? -33.062 2.09 43.219 1 19.14 86 GLY A O 1
ATOM 652 N N . SER A 1 87 ? -33.062 4.297 43.469 1 19.41 87 SER A N 1
ATOM 653 C CA . SER A 1 87 ? -34.375 4.758 43.125 1 19.41 87 SER A CA 1
ATOM 654 C C . SER A 1 87 ? -34.781 4.309 41.719 1 19.41 87 SER A C 1
ATOM 656 O O . SER A 1 87 ? -33.906 4 40.906 1 19.41 87 SER A O 1
ATOM 658 N N . ASP A 1 88 ? -36.125 4.348 41.406 1 19.91 88 ASP A N 1
ATOM 659 C CA . ASP A 1 88 ? -37.219 3.748 40.625 1 19.91 88 ASP A CA 1
ATOM 660 C C . ASP A 1 88 ? -37.25 4.32 39.219 1 19.91 88 ASP A C 1
ATOM 662 O O . ASP A 1 88 ? -38.25 4.176 38.5 1 19.91 88 ASP A O 1
ATOM 666 N N . TRP A 1 89 ? -36.281 5.184 38.75 1 20.81 89 TRP A N 1
ATOM 667 C CA . TRP A 1 89 ? -36.781 5.898 37.562 1 20.81 89 TRP A CA 1
ATOM 668 C C . TRP A 1 89 ? -37.344 4.926 36.531 1 20.81 89 TRP A C 1
ATOM 670 O O . TRP A 1 89 ? -36.781 3.848 36.312 1 20.81 89 TRP A O 1
ATOM 680 N N . GLU A 1 90 ? -38.625 5.07 36.219 1 20.52 90 GLU A N 1
ATOM 681 C CA . GLU A 1 90 ? -39.594 4.359 35.375 1 20.52 90 GLU A CA 1
ATOM 682 C C . GLU A 1 90 ? -39.031 4.117 33.969 1 20.52 90 GLU A C 1
ATOM 684 O O . GLU A 1 90 ? -38.812 5.059 33.219 1 20.52 90 GLU A O 1
ATOM 689 N N . ALA A 1 91 ? -38.094 3.268 33.844 1 22.44 91 ALA A N 1
ATOM 690 C CA . ALA A 1 91 ? -37.375 2.789 32.656 1 22.44 91 ALA A CA 1
ATOM 691 C C . ALA A 1 91 ? -38.344 2.289 31.594 1 22.44 91 ALA A C 1
ATOM 693 O O . ALA A 1 91 ? -39.062 1.294 31.797 1 22.44 91 ALA A O 1
ATOM 694 N N . GLU A 1 92 ? -39.094 3.361 30.984 1 22.75 92 GLU A N 1
ATOM 695 C CA . GLU A 1 92 ? -40.031 2.982 29.938 1 22.75 92 GLU A CA 1
ATOM 696 C C . GLU A 1 92 ? -39.5 1.817 29.109 1 22.75 92 GLU A C 1
ATOM 698 O O . GLU A 1 92 ? -38.312 1.796 28.734 1 22.75 92 GLU A O 1
ATOM 703 N N . VAL A 1 93 ? -40.125 0.764 29.219 1 23.48 93 VAL A N 1
ATOM 704 C CA . VAL A 1 93 ? -40 -0.575 28.656 1 23.48 93 VAL A CA 1
ATOM 705 C C . VAL A 1 93 ? -39.906 -0.485 27.125 1 23.48 93 VAL A C 1
ATOM 707 O O . VAL A 1 93 ? -40.844 -0.058 26.469 1 23.48 93 VAL A O 1
ATOM 710 N N . ILE A 1 94 ? -38.844 0.151 26.656 1 23.48 94 ILE A N 1
ATOM 711 C CA . ILE A 1 94 ? -38.75 0.184 25.203 1 23.48 94 ILE A CA 1
ATOM 712 C C . ILE A 1 94 ? -39.125 -1.176 24.625 1 23.48 94 ILE A C 1
ATOM 714 O O . ILE A 1 94 ? -38.594 -2.207 25.047 1 23.48 94 ILE A O 1
ATOM 718 N N . PRO A 1 95 ? -40.312 -1.205 24.031 1 24.33 95 PRO A N 1
ATOM 719 C CA . PRO A 1 95 ? -40.812 -2.469 23.484 1 24.33 95 PRO A CA 1
ATOM 720 C C . PRO A 1 95 ? -39.719 -3.311 22.844 1 24.33 95 PRO A C 1
ATOM 722 O O . PRO A 1 95 ? -38.688 -2.77 22.391 1 24.33 95 PRO A O 1
ATOM 725 N N . GLN A 1 96 ? -39.594 -4.469 23.312 1 23.95 96 GLN A N 1
ATOM 726 C CA . GLN A 1 96 ? -38.75 -5.574 22.859 1 23.95 96 GLN A CA 1
ATOM 727 C C . GLN A 1 96 ? -38.781 -5.703 21.344 1 23.95 96 GLN A C 1
ATOM 729 O O . GLN A 1 96 ? -39.844 -5.816 20.75 1 23.95 96 GLN A O 1
ATOM 734 N N . ALA A 1 97 ? -37.812 -5.102 20.719 1 24.09 97 ALA A N 1
ATOM 735 C CA . ALA A 1 97 ? -37.688 -5.262 19.266 1 24.09 97 ALA A CA 1
ATOM 736 C C . ALA A 1 97 ? -38.031 -6.676 18.828 1 24.09 97 ALA A C 1
ATOM 738 O O . ALA A 1 97 ? -37.344 -7.637 19.172 1 24.09 97 ALA A O 1
ATOM 739 N N . LEU A 1 98 ? -39.281 -7.066 18.875 1 24.64 98 LEU A N 1
ATOM 740 C CA . LEU A 1 98 ? -39.875 -8.289 18.312 1 24.64 98 LEU A CA 1
ATOM 741 C C . LEU A 1 98 ? -39.25 -8.609 16.953 1 24.64 98 LEU A C 1
ATOM 743 O O . LEU A 1 98 ? -39.688 -9.531 16.266 1 24.64 98 LEU A O 1
ATOM 747 N N . GLY A 1 99 ? -38.562 -7.594 16.438 1 24.12 99 GLY A N 1
ATOM 748 C CA . GLY A 1 99 ? -38.469 -7.758 15 1 24.12 99 GLY A CA 1
ATOM 749 C C . GLY A 1 99 ? -37.875 -9.094 14.594 1 24.12 99 GLY A C 1
ATOM 750 O O . GLY A 1 99 ? -38.5 -9.859 13.852 1 24.12 99 GLY A O 1
ATOM 751 N N . ASP A 1 100 ? -36.625 -9.102 14.25 1 25.8 100 ASP A N 1
ATOM 752 C CA . ASP A 1 100 ? -36.125 -9.875 13.117 1 25.8 100 ASP A CA 1
ATOM 753 C C . ASP A 1 100 ? -35.938 -11.344 13.5 1 25.8 100 ASP A C 1
ATOM 755 O O . ASP A 1 100 ? -34.812 -11.828 13.594 1 25.8 100 ASP A O 1
ATOM 759 N N . GLN A 1 101 ? -36.594 -11.852 14.492 1 26.95 101 GLN A N 1
ATOM 760 C CA . GLN A 1 101 ? -36.5 -13.281 14.773 1 26.95 101 GLN A CA 1
ATOM 761 C C . GLN A 1 101 ? -36.844 -14.109 13.539 1 26.95 101 GLN A C 1
ATOM 763 O O . GLN A 1 101 ? -36.562 -15.305 13.484 1 26.95 101 GLN A O 1
ATOM 768 N N . GLU A 1 102 ? -37.844 -13.508 12.82 1 27.56 102 GLU A N 1
ATOM 769 C CA . GLU A 1 102 ? -38.312 -14.375 11.75 1 27.56 102 GLU A CA 1
ATOM 770 C C . GLU A 1 102 ? -37.219 -14.625 10.703 1 27.56 102 GLU A C 1
ATOM 772 O O . GLU A 1 102 ? -37.25 -15.656 10.031 1 27.56 102 GLU A O 1
ATOM 777 N N . SER A 1 103 ? -36.531 -13.547 10.438 1 29.42 103 SER A N 1
ATOM 778 C CA . SER A 1 103 ? -35.562 -13.781 9.359 1 29.42 103 SER A CA 1
ATOM 779 C C . SER A 1 103 ? -34.5 -14.758 9.789 1 29.42 103 SER A C 1
ATOM 781 O O . SER A 1 103 ? -33.594 -15.07 9.008 1 29.42 103 SER A O 1
ATOM 783 N N . ILE A 1 104 ? -34.406 -14.969 11.094 1 30.95 104 ILE A N 1
ATOM 784 C CA . ILE A 1 104 ? -33.531 -16.016 11.609 1 30.95 104 ILE A CA 1
ATOM 785 C C . ILE A 1 104 ? -34.031 -17.375 11.18 1 30.95 104 ILE A C 1
ATOM 787 O O . ILE A 1 104 ? -33.438 -18.406 11.492 1 30.95 104 ILE A O 1
ATOM 791 N N . ARG A 1 105 ? -35.344 -17.469 11.039 1 28.73 105 ARG A N 1
ATOM 792 C CA . ARG A 1 105 ? -35.875 -18.828 11.102 1 28.73 105 ARG A CA 1
ATOM 793 C C . ARG A 1 105 ? -35.312 -19.703 10 1 28.73 105 ARG A C 1
ATOM 795 O O . ARG A 1 105 ? -35 -20.875 10.227 1 28.73 105 ARG A O 1
ATOM 802 N N . THR A 1 106 ? -35.688 -19.438 8.75 1 31.17 106 THR A N 1
ATOM 803 C CA . THR A 1 106 ? -35.406 -20.547 7.855 1 31.17 106 THR A CA 1
ATOM 804 C C . THR A 1 106 ? -33.906 -20.609 7.539 1 31.17 106 THR A C 1
ATOM 806 O O . THR A 1 106 ? -33.406 -19.875 6.688 1 31.17 106 THR A O 1
ATOM 809 N N . VAL A 1 107 ? -33.031 -20.5 8.406 1 36.34 107 VAL A N 1
ATOM 810 C CA . VAL A 1 107 ? -31.578 -20.656 8.344 1 36.34 107 VAL A CA 1
ATOM 811 C C . VAL A 1 107 ? -31.219 -21.859 7.48 1 36.34 107 VAL A C 1
ATOM 813 O O . VAL A 1 107 ? -31.375 -23.016 7.91 1 36.34 107 VAL A O 1
ATOM 816 N N . GLU A 1 108 ? -31.562 -21.938 6.234 1 37.81 108 GLU A N 1
ATOM 817 C CA . GLU A 1 108 ? -31.328 -23.016 5.285 1 37.81 108 GLU A CA 1
ATOM 818 C C . GLU A 1 108 ? -29.844 -23.375 5.191 1 37.81 108 GLU A C 1
ATOM 820 O O . GLU A 1 108 ? -28.984 -22.484 5.281 1 37.81 108 GLU A O 1
ATOM 825 N N . SER A 1 109 ? -29.25 -24.438 5.766 1 45.56 109 SER A N 1
ATOM 826 C CA . SER A 1 109 ? -27.969 -25.125 5.719 1 45.56 109 SER A CA 1
ATOM 827 C C . SER A 1 109 ? -27.328 -25 4.348 1 45.56 109 SER A C 1
ATOM 829 O O . SER A 1 109 ? -28 -25.047 3.322 1 45.56 109 SER A O 1
ATOM 831 N N . PHE A 1 110 ? -26.281 -24.25 4.258 1 62.06 110 PHE A N 1
ATOM 832 C CA . PHE A 1 110 ? -25.594 -24.188 2.977 1 62.06 110 PHE A CA 1
ATOM 833 C C . PHE A 1 110 ? -24.953 -25.531 2.639 1 62.06 110 PHE A C 1
ATOM 835 O O . PHE A 1 110 ? -24.344 -26.172 3.498 1 62.06 110 PHE A O 1
ATOM 842 N N . THR A 1 111 ? -25.297 -26.203 1.624 1 66.88 111 THR A N 1
ATOM 843 C CA . THR A 1 111 ? -24.578 -27.344 1.072 1 66.88 111 THR A CA 1
ATOM 844 C C . THR A 1 111 ? -23.219 -26.906 0.535 1 66.88 111 THR A C 1
ATOM 846 O O . THR A 1 111 ? -22.969 -25.719 0.368 1 66.88 111 THR A O 1
ATOM 849 N N . LEU A 1 112 ? -22.219 -27.75 0.571 1 78.19 112 LEU A N 1
ATOM 850 C CA . LEU A 1 112 ? -20.906 -27.469 0.015 1 78.19 112 LEU A CA 1
ATOM 851 C C . LEU A 1 112 ? -21.016 -26.859 -1.376 1 78.19 112 LEU A C 1
ATOM 853 O O . LEU A 1 112 ? -20.203 -26 -1.753 1 78.19 112 LEU A O 1
ATOM 857 N N . ARG A 1 113 ? -22.031 -27.297 -2.074 1 77.94 113 ARG A N 1
ATOM 858 C CA . ARG A 1 113 ? -22.25 -26.75 -3.408 1 77.94 113 ARG A CA 1
ATOM 859 C C . ARG A 1 113 ? -22.594 -25.266 -3.34 1 77.94 113 ARG A C 1
ATOM 861 O O . ARG A 1 113 ? -22.047 -24.453 -4.094 1 77.94 113 ARG A O 1
ATOM 868 N N . GLU A 1 114 ? -23.344 -24.938 -2.439 1 76.94 114 GLU A N 1
ATOM 869 C CA . GLU A 1 114 ? -23.75 -23.547 -2.307 1 76.94 114 GLU A CA 1
ATOM 870 C C . GLU A 1 114 ? -22.625 -22.672 -1.784 1 76.94 114 GLU A C 1
ATOM 872 O O . GLU A 1 114 ? -22.469 -21.516 -2.195 1 76.94 114 GLU A O 1
ATOM 877 N N . ARG A 1 115 ? -21.922 -23.344 -0.962 1 79.62 115 ARG A N 1
ATOM 878 C CA . ARG A 1 115 ? -20.781 -22.578 -0.438 1 79.62 115 ARG A CA 1
ATOM 879 C C . ARG A 1 115 ? -19.75 -22.312 -1.53 1 79.62 115 ARG A C 1
ATOM 881 O O . ARG A 1 115 ? -19.203 -21.203 -1.619 1 79.62 115 ARG A O 1
ATOM 888 N N . GLN A 1 116 ? -19.422 -23.328 -2.236 1 79.62 116 GLN A N 1
ATOM 889 C CA . GLN A 1 116 ? -18.484 -23.141 -3.328 1 79.62 116 GLN A CA 1
ATOM 890 C C . GLN A 1 116 ? -18.984 -22.094 -4.316 1 79.62 116 GLN A C 1
ATOM 892 O O . GLN A 1 116 ? -18.203 -21.266 -4.816 1 79.62 116 GLN A O 1
ATOM 897 N N . HIS A 1 117 ? -20.203 -22.094 -4.57 1 78.5 117 HIS A N 1
ATOM 898 C CA . HIS A 1 117 ? -20.781 -21.109 -5.488 1 78.5 117 HIS A CA 1
ATOM 899 C C . HIS A 1 117 ? -20.734 -19.719 -4.895 1 78.5 117 HIS A C 1
ATOM 901 O O . HIS A 1 117 ? -20.469 -18.734 -5.613 1 78.5 117 HIS A O 1
ATOM 907 N N . ALA A 1 118 ? -20.984 -19.703 -3.631 1 75.62 118 ALA A N 1
ATOM 908 C CA . ALA A 1 118 ? -20.922 -18.406 -2.959 1 75.62 118 ALA A CA 1
ATOM 909 C C . ALA A 1 118 ? -19.5 -17.844 -2.975 1 75.62 118 ALA A C 1
ATOM 911 O O . ALA A 1 118 ? -19.312 -16.641 -3.162 1 75.62 118 ALA A O 1
ATOM 912 N N . ILE A 1 119 ? -18.547 -18.672 -2.807 1 77.75 119 ILE A N 1
ATOM 913 C CA . ILE A 1 119 ? -17.156 -18.266 -2.844 1 77.75 119 ILE A CA 1
ATOM 914 C C . ILE A 1 119 ? -16.797 -17.766 -4.246 1 77.75 119 ILE A C 1
ATOM 916 O O . ILE A 1 119 ? -16.125 -16.75 -4.402 1 77.75 119 ILE A O 1
ATOM 920 N N . ASN A 1 120 ? -17.297 -18.469 -5.191 1 77.62 120 ASN A N 1
ATOM 921 C CA . ASN A 1 120 ? -17 -18.109 -6.57 1 77.62 120 ASN A CA 1
ATOM 922 C C . ASN A 1 120 ? -17.75 -16.844 -6.988 1 77.62 120 ASN A C 1
ATOM 924 O O . ASN A 1 120 ? -17.25 -16.062 -7.809 1 77.62 120 ASN A O 1
ATOM 928 N N . GLU A 1 121 ? -18.812 -16.641 -6.41 1 74.5 121 GLU A N 1
ATOM 929 C CA . GLU A 1 121 ? -19.594 -15.453 -6.77 1 74.5 121 GLU A CA 1
ATOM 930 C C . GLU A 1 121 ? -19.047 -14.203 -6.082 1 74.5 121 GLU A C 1
ATOM 932 O O . GLU A 1 121 ? -18.953 -13.148 -6.703 1 74.5 121 GLU A O 1
ATOM 937 N N . THR A 1 122 ? -18.656 -14.383 -4.859 1 72 122 THR A N 1
ATOM 938 C CA . THR A 1 122 ? -18.188 -13.227 -4.102 1 72 122 THR A CA 1
ATOM 939 C C . THR A 1 122 ? -16.672 -13.039 -4.289 1 72 122 THR A C 1
ATOM 941 O O . THR A 1 122 ? -16.156 -11.93 -4.137 1 72 122 THR A O 1
ATOM 944 N N . HIS A 1 123 ? -15.961 -14.062 -4.645 1 73.81 123 HIS A N 1
ATOM 945 C CA . HIS A 1 123 ? -14.523 -14.07 -4.863 1 73.81 123 HIS A CA 1
ATOM 946 C C . HIS A 1 123 ? -13.797 -13.242 -3.814 1 73.81 123 HIS A C 1
ATOM 948 O O . HIS A 1 123 ? -13.125 -12.258 -4.148 1 73.81 123 HIS A O 1
ATOM 954 N N . PRO A 1 124 ? -13.898 -13.641 -2.574 1 74.06 124 PRO A N 1
ATOM 955 C CA . PRO A 1 124 ? -13.211 -12.93 -1.495 1 74.06 124 PRO A CA 1
ATOM 956 C C . PRO A 1 124 ? -11.688 -12.977 -1.633 1 74.06 124 PRO A C 1
ATOM 958 O O . PRO A 1 124 ? -11.133 -13.984 -2.068 1 74.06 124 PRO A O 1
ATOM 961 N N . PHE A 1 125 ? -11.148 -11.906 -1.207 1 78.31 125 PHE A N 1
ATOM 962 C CA . PHE A 1 125 ? -9.695 -11.797 -1.281 1 78.31 125 PHE A CA 1
ATOM 963 C C . PHE A 1 125 ? -9.023 -12.844 -0.398 1 78.31 125 PHE A C 1
ATOM 965 O O . PHE A 1 125 ? -9.414 -13.023 0.757 1 78.31 125 PHE A O 1
ATOM 972 N N . GLY A 1 126 ? -8.125 -13.586 -1.035 1 77.31 126 GLY A N 1
ATOM 973 C CA . GLY A 1 126 ? -7.316 -14.516 -0.261 1 77.31 126 GLY A CA 1
ATOM 974 C C . GLY A 1 126 ? -7.844 -15.938 -0.293 1 77.31 126 GLY A C 1
ATOM 975 O O . GLY A 1 126 ? -7.191 -16.859 0.208 1 77.31 126 GLY A O 1
ATOM 976 N N . ILE A 1 127 ? -9.031 -16.125 -0.791 1 77.62 127 ILE A N 1
ATOM 977 C CA . ILE A 1 127 ? -9.578 -17.469 -0.863 1 77.62 127 ILE A CA 1
ATOM 978 C C . ILE A 1 127 ? -9.43 -18.016 -2.281 1 77.62 127 ILE A C 1
ATOM 980 O O . ILE A 1 127 ? -9.617 -17.281 -3.256 1 77.62 127 ILE A O 1
ATOM 984 N N . ARG A 1 128 ? -9.188 -19.25 -2.293 1 80.69 128 ARG A N 1
ATOM 985 C CA . ARG A 1 128 ? -8.914 -19.875 -3.582 1 80.69 128 ARG A CA 1
ATOM 986 C C . ARG A 1 128 ? -10.203 -20.109 -4.363 1 80.69 128 ARG A C 1
ATOM 988 O O . ARG A 1 128 ? -11.164 -20.656 -3.826 1 80.69 128 ARG A O 1
ATOM 995 N N . ILE A 1 129 ? -10.156 -19.672 -5.578 1 79.94 129 ILE A N 1
ATOM 996 C CA . ILE A 1 129 ? -11.266 -19.906 -6.496 1 79.94 129 ILE A CA 1
ATOM 997 C C . ILE A 1 129 ? -11.016 -21.188 -7.285 1 79.94 129 ILE A C 1
ATOM 999 O O . ILE A 1 129 ? -9.922 -21.391 -7.82 1 79.94 129 ILE A O 1
ATOM 1003 N N . TRP A 1 130 ? -11.984 -22.109 -7.242 1 83.12 130 TRP A N 1
ATOM 1004 C CA . TRP A 1 130 ? -11.82 -23.422 -7.848 1 83.12 130 TRP A CA 1
ATOM 1005 C C . TRP A 1 130 ? -13.023 -23.781 -8.711 1 83.12 130 TRP A C 1
ATOM 1007 O O . TRP A 1 130 ? -14.164 -23.672 -8.266 1 83.12 130 TRP A O 1
ATOM 1017 N N . LYS A 1 131 ? -12.781 -24.203 -9.883 1 77.94 131 LYS A N 1
ATOM 1018 C CA . LYS A 1 131 ? -13.867 -24.453 -10.828 1 77.94 131 LYS A CA 1
ATOM 1019 C C . LYS A 1 131 ? -14.414 -25.875 -10.664 1 77.94 131 LYS A C 1
ATOM 1021 O O . LYS A 1 131 ? -15.625 -26.078 -10.578 1 77.94 131 LYS A O 1
ATOM 1026 N N . PRO A 1 132 ? -13.586 -26.938 -10.586 1 75.75 132 PRO A N 1
ATOM 1027 C CA . PRO A 1 132 ? -14.141 -28.281 -10.492 1 75.75 132 PRO A CA 1
ATOM 1028 C C . PRO A 1 132 ? -14.953 -28.5 -9.211 1 75.75 132 PRO A C 1
ATOM 1030 O O . PRO A 1 132 ? -14.641 -27.906 -8.172 1 75.75 132 PRO A O 1
ATOM 1033 N N . ALA A 1 133 ? -15.977 -29.234 -9.367 1 74 133 ALA A N 1
ATOM 1034 C CA . ALA A 1 133 ? -16.891 -29.469 -8.25 1 74 133 ALA A CA 1
ATOM 1035 C C . ALA A 1 133 ? -16.188 -30.188 -7.109 1 74 133 ALA A C 1
ATOM 1037 O O . ALA A 1 133 ? -15.5 -31.188 -7.328 1 74 133 ALA A O 1
ATOM 1038 N N . LEU A 1 134 ? -16.328 -29.719 -6.031 1 79.31 134 LEU A N 1
ATOM 1039 C CA . LEU A 1 134 ? -15.742 -30.297 -4.836 1 79.31 134 LEU A CA 1
ATOM 1040 C C . LEU A 1 134 ? -16.703 -31.281 -4.18 1 79.31 134 LEU A C 1
ATOM 1042 O O . LEU A 1 134 ? -16.359 -31.922 -3.182 1 79.31 134 LEU A O 1
ATOM 1046 N N . TYR A 1 135 ? -17.938 -31.297 -4.848 1 73.62 135 TYR A N 1
ATOM 1047 C CA . TYR A 1 135 ? -18.984 -32.188 -4.336 1 73.62 135 TYR A CA 1
ATOM 1048 C C . TYR A 1 135 ? -19.234 -33.344 -5.281 1 73.62 135 TYR A C 1
ATOM 1050 O O . TYR A 1 135 ? -18.844 -33.312 -6.449 1 73.62 135 TYR A O 1
ATOM 1058 N N . LYS A 1 136 ? -19.75 -34.406 -4.797 1 72.88 136 LYS A N 1
ATOM 1059 C CA . LYS A 1 136 ? -20.016 -35.594 -5.59 1 72.88 136 LYS A CA 1
ATOM 1060 C C . LYS A 1 136 ? -21.109 -35.344 -6.621 1 72.88 136 LYS A C 1
ATOM 1062 O O . LYS A 1 136 ? -22.203 -34.938 -6.273 1 72.88 136 LYS A O 1
ATOM 1067 N N . LYS A 1 137 ? -20.547 -35.188 -7.844 1 65.81 137 LYS A N 1
ATOM 1068 C CA . LYS A 1 137 ? -21.5 -35 -8.945 1 65.81 137 LYS A CA 1
ATOM 1069 C C . LYS A 1 137 ? -21.578 -36.25 -9.82 1 65.81 137 LYS A C 1
ATOM 1071 O O . LYS A 1 137 ? -20.547 -36.906 -10.086 1 65.81 137 LYS A O 1
ATOM 1076 N N . TYR A 1 138 ? -22.719 -36.781 -9.977 1 61.31 138 TYR A N 1
ATOM 1077 C CA . TYR A 1 138 ? -22.891 -37.875 -10.922 1 61.31 138 TYR A CA 1
ATOM 1078 C C . TYR A 1 138 ? -22.828 -37.344 -12.359 1 61.31 138 TYR A C 1
ATOM 1080 O O . TYR A 1 138 ? -23.75 -36.656 -12.82 1 61.31 138 TYR A O 1
ATOM 1088 N N . ARG A 1 139 ? -21.594 -37.531 -12.859 1 64.38 139 ARG A N 1
ATOM 1089 C CA . ARG A 1 139 ? -21.391 -37.031 -14.219 1 64.38 139 ARG A CA 1
ATOM 1090 C C . ARG A 1 139 ? -21.859 -38.062 -15.242 1 64.38 139 ARG A C 1
ATOM 1092 O O . ARG A 1 139 ? -21.844 -39.281 -14.969 1 64.38 139 ARG A O 1
ATOM 1099 N N . SER A 1 140 ? -22.359 -37.625 -16.297 1 62.66 140 SER A N 1
ATOM 1100 C CA . SER A 1 140 ? -22.859 -38.469 -17.391 1 62.66 140 SER A CA 1
ATOM 1101 C C . SER A 1 140 ? -21.766 -39.375 -17.938 1 62.66 140 SER A C 1
ATOM 1103 O O . SER A 1 140 ? -22.047 -40.531 -18.328 1 62.66 140 SER A O 1
ATOM 1105 N N . VAL A 1 141 ? -20.531 -38.969 -17.797 1 67.94 141 VAL A N 1
ATOM 1106 C CA . VAL A 1 141 ? -19.438 -39.75 -18.359 1 67.94 141 VAL A CA 1
ATOM 1107 C C . VAL A 1 141 ? -19.219 -41 -17.5 1 67.94 141 VAL A C 1
ATOM 1109 O O . VAL A 1 141 ? -18.891 -42.062 -18.031 1 67.94 141 VAL A O 1
ATOM 1112 N N . GLN A 1 142 ? -19.391 -40.875 -16.297 1 67.25 142 GLN A N 1
ATOM 1113 C CA . GLN A 1 142 ? -19.234 -42.031 -15.422 1 67.25 142 GLN A CA 1
ATOM 1114 C C . GLN A 1 142 ? -20.328 -43.062 -15.68 1 67.25 142 GLN A C 1
ATOM 1116 O O . GLN A 1 142 ? -20.078 -44.281 -15.633 1 67.25 142 GLN A O 1
ATOM 1121 N N . GLN A 1 143 ? -21.453 -42.438 -15.938 1 63.34 143 GLN A N 1
ATOM 1122 C CA . GLN A 1 143 ? -22.562 -43.344 -16.281 1 63.34 143 GLN A CA 1
ATOM 1123 C C . GLN A 1 143 ? -22.297 -44.031 -17.609 1 63.34 143 GLN A C 1
ATOM 1125 O O . GLN A 1 143 ? -22.562 -45.219 -17.734 1 63.34 143 GLN A O 1
ATOM 1130 N N . ALA A 1 144 ? -21.672 -43.188 -18.438 1 62.59 144 ALA A N 1
ATOM 1131 C CA . ALA A 1 144 ? -21.359 -43.781 -19.734 1 62.59 144 ALA A CA 1
ATOM 1132 C C . ALA A 1 144 ? -20.281 -44.844 -19.625 1 62.59 144 ALA A C 1
ATOM 1134 O O . ALA A 1 144 ? -20.344 -45.875 -20.297 1 62.59 144 ALA A O 1
ATOM 1135 N N . ALA A 1 145 ? -19.438 -44.656 -18.75 1 66.62 145 ALA A N 1
ATOM 1136 C CA . ALA A 1 145 ? -18.359 -45.594 -18.547 1 66.62 145 ALA A CA 1
ATOM 1137 C C . ALA A 1 145 ? -18.891 -46.906 -17.953 1 66.62 145 ALA A C 1
ATOM 1139 O O . ALA A 1 145 ? -18.406 -48 -18.297 1 66.62 145 ALA A O 1
ATOM 1140 N N . ASN A 1 146 ? -19.828 -46.75 -17.141 1 61.72 146 ASN A N 1
ATOM 1141 C CA . ASN A 1 146 ? -20.422 -47.938 -16.547 1 61.72 146 ASN A CA 1
ATOM 1142 C C . ASN A 1 146 ? -21.281 -48.688 -17.547 1 61.72 146 ASN A C 1
ATOM 1144 O O . ASN A 1 146 ? -21.375 -49.938 -17.5 1 61.72 146 ASN A O 1
ATOM 1148 N N . GLU A 1 147 ? -21.781 -47.781 -18.359 1 60.34 147 GLU A N 1
ATOM 1149 C CA . GLU A 1 147 ? -22.641 -48.375 -19.375 1 60.34 147 GLU A CA 1
ATOM 1150 C C . GLU A 1 147 ? -21.812 -49.031 -20.484 1 60.34 147 GLU A C 1
ATOM 1152 O O . GLU A 1 147 ? -22.266 -49.969 -21.141 1 60.34 147 GLU A O 1
ATOM 1157 N N . ASP A 1 148 ? -20.688 -48.5 -20.625 1 61.31 148 ASP A N 1
ATOM 1158 C CA . ASP A 1 148 ? -19.812 -49.062 -21.656 1 61.31 148 ASP A CA 1
ATOM 1159 C C . ASP A 1 148 ? -19.469 -50.531 -21.359 1 61.31 148 ASP A C 1
ATOM 1161 O O . ASP A 1 148 ? -19.203 -51.312 -22.281 1 61.31 148 ASP A O 1
ATOM 1165 N N . ILE A 1 149 ? -19.453 -50.781 -20.062 1 56.28 149 ILE A N 1
ATOM 1166 C CA . ILE A 1 149 ? -19.125 -52.156 -19.703 1 56.28 149 ILE A CA 1
ATOM 1167 C C . ILE A 1 149 ? -20.312 -53.062 -19.984 1 56.28 149 ILE A C 1
ATOM 1169 O O . ILE A 1 149 ? -20.172 -54.281 -20.125 1 56.28 149 ILE A O 1
ATOM 1173 N N . HIS A 1 150 ? -21.453 -52.344 -20.031 1 49.34 150 HIS A N 1
ATOM 1174 C CA . HIS A 1 150 ? -22.656 -53.125 -20.281 1 49.34 150 HIS A CA 1
ATOM 1175 C C . HIS A 1 150 ? -23.344 -52.688 -21.562 1 49.34 150 HIS A C 1
ATOM 1177 O O . HIS A 1 150 ? -24.391 -53.219 -21.922 1 49.34 150 HIS A O 1
ATOM 1183 N N . GLU A 1 151 ? -22.75 -51.531 -22.141 1 50.53 151 GLU A N 1
ATOM 1184 C CA . GLU A 1 151 ? -23.531 -50.875 -23.172 1 50.53 151 GLU A CA 1
ATOM 1185 C C . GLU A 1 151 ? -23.453 -51.625 -24.5 1 50.53 151 GLU A C 1
ATOM 1187 O O . GLU A 1 151 ? -22.359 -51.906 -25 1 50.53 151 GLU A O 1
ATOM 1192 N N . THR A 1 152 ? -24.312 -52.406 -24.656 1 45.59 152 THR A N 1
ATOM 1193 C CA . THR A 1 152 ? -24.484 -53.062 -25.953 1 45.59 152 THR A CA 1
ATOM 1194 C C . THR A 1 152 ? -25.047 -52.094 -26.984 1 45.59 152 THR A C 1
ATOM 1196 O O . THR A 1 152 ? -25.375 -52.5 -28.094 1 45.59 152 THR A O 1
ATOM 1199 N N . LYS A 1 153 ? -25.469 -50.906 -26.5 1 44.72 153 LYS A N 1
ATOM 1200 C CA . LYS A 1 153 ? -26.297 -50.188 -27.469 1 44.72 153 LYS A CA 1
ATOM 1201 C C . LYS A 1 153 ? -25.609 -50.094 -28.828 1 44.72 153 LYS A C 1
ATOM 1203 O O . LYS A 1 153 ? -26.266 -50 -29.859 1 44.72 153 LYS A O 1
ATOM 1208 N N . TYR A 1 154 ? -24.312 -49.688 -28.891 1 47.69 154 TYR A N 1
ATOM 1209 C CA . TYR A 1 154 ? -23.781 -49.188 -30.141 1 47.69 154 TYR A CA 1
ATOM 1210 C C . TYR A 1 154 ? -23.203 -50.312 -30.984 1 47.69 154 TYR A C 1
ATOM 1212 O O . TYR A 1 154 ? -22.016 -50.625 -30.891 1 47.69 154 TYR A O 1
ATOM 1220 N N . ARG A 1 155 ? -24.141 -51.25 -31.312 1 49.78 155 ARG A N 1
ATOM 1221 C CA . ARG A 1 155 ? -23.797 -52.125 -32.406 1 49.78 155 ARG A CA 1
ATOM 1222 C C . ARG A 1 155 ? -23.047 -51.375 -33.5 1 49.78 155 ARG A C 1
ATOM 1224 O O . ARG A 1 155 ? -22.234 -51.969 -34.219 1 49.78 155 ARG A O 1
ATOM 1231 N N . HIS A 1 156 ? -23.516 -50.188 -33.688 1 55.22 156 HIS A N 1
ATOM 1232 C CA . HIS A 1 156 ? -22.859 -49.562 -34.812 1 55.22 156 HIS A CA 1
ATOM 1233 C C . HIS A 1 156 ? -21.5 -49 -34.406 1 55.22 156 HIS A C 1
ATOM 1235 O O . HIS A 1 156 ? -21.422 -47.969 -33.719 1 55.22 156 HIS A O 1
ATOM 1241 N N . ILE A 1 157 ? -20.578 -49.75 -34.344 1 64 157 ILE A N 1
ATOM 1242 C CA . ILE A 1 157 ? -19.203 -49.438 -34.062 1 64 157 ILE A CA 1
ATOM 1243 C C . ILE A 1 157 ? -18.609 -48.562 -35.156 1 64 157 ILE A C 1
ATOM 1245 O O . ILE A 1 157 ? -18.688 -48.938 -36.344 1 64 157 ILE A O 1
ATOM 1249 N N . SER A 1 158 ? -18.359 -47.375 -34.906 1 74.19 158 SER A N 1
ATOM 1250 C CA . SER A 1 158 ? -17.656 -46.5 -35.844 1 74.19 158 SER A CA 1
ATOM 1251 C C . SER A 1 158 ? -16.375 -47.156 -36.344 1 74.19 158 SER A C 1
ATOM 1253 O O . SER A 1 158 ? -15.898 -48.125 -35.75 1 74.19 158 SER A O 1
ATOM 1255 N N . LEU A 1 159 ? -15.977 -46.812 -37.531 1 80.44 159 LEU A N 1
ATOM 1256 C CA . LEU A 1 159 ? -14.773 -47.344 -38.156 1 80.44 159 LEU A CA 1
ATOM 1257 C C . LEU A 1 159 ? -13.562 -47.156 -37.25 1 80.44 159 LEU A C 1
ATOM 1259 O O . LEU A 1 159 ? -12.711 -48.062 -37.156 1 80.44 159 LEU A O 1
ATOM 1263 N N . VAL A 1 160 ? -13.555 -46.031 -36.531 1 82.44 160 VAL A N 1
ATOM 1264 C CA . VAL A 1 160 ? -12.414 -45.781 -35.656 1 82.44 160 VAL A CA 1
ATOM 1265 C C . VAL A 1 160 ? -12.398 -46.75 -34.5 1 82.44 160 VAL A C 1
ATOM 1267 O O . VAL A 1 160 ? -11.336 -47.219 -34.062 1 82.44 160 VAL A O 1
ATOM 1270 N N . LEU A 1 161 ? -13.492 -47.094 -34.094 1 82.5 161 LEU A N 1
ATOM 1271 C CA . LEU A 1 161 ? -13.594 -48.062 -33 1 82.5 161 LEU A CA 1
ATOM 1272 C C . LEU A 1 161 ? -13.258 -49.469 -33.438 1 82.5 161 LEU A C 1
ATOM 1274 O O . LEU A 1 161 ? -12.641 -50.219 -32.719 1 82.5 161 LEU A O 1
ATOM 1278 N N . HIS A 1 162 ? -13.609 -49.781 -34.719 1 85.44 162 HIS A N 1
ATOM 1279 C CA . HIS A 1 162 ? -13.266 -51.094 -35.25 1 85.44 162 HIS A CA 1
ATOM 1280 C C . HIS A 1 162 ? -11.758 -51.25 -35.438 1 85.44 162 HIS A C 1
ATOM 1282 O O . HIS A 1 162 ? -11.203 -52.312 -35.188 1 85.44 162 HIS A O 1
ATOM 1288 N N . LEU A 1 163 ? -11.211 -50.125 -35.781 1 87.75 163 LEU A N 1
ATOM 1289 C CA . LEU A 1 163 ? -9.766 -50.125 -35.938 1 87.75 163 LEU A CA 1
ATOM 1290 C C . LEU A 1 163 ? -9.078 -50.312 -34.562 1 87.75 163 LEU A C 1
ATOM 1292 O O . LEU A 1 163 ? -8.07 -51 -34.469 1 87.75 163 LEU A O 1
ATOM 1296 N N . SER A 1 164 ? -9.633 -49.688 -33.594 1 89.38 164 SER A N 1
ATOM 1297 C CA . SER A 1 164 ? -9.062 -49.812 -32.25 1 89.38 164 SER A CA 1
ATOM 1298 C C . SER A 1 164 ? -9.203 -51.25 -31.75 1 89.38 164 SER A C 1
ATOM 1300 O O . SER A 1 164 ? -8.32 -51.781 -31.062 1 89.38 164 SER A O 1
ATOM 1302 N N . ASN A 1 165 ? -10.25 -51.906 -32.125 1 89.38 165 ASN A N 1
ATOM 1303 C CA . ASN A 1 165 ? -10.445 -53.312 -31.734 1 89.38 165 ASN A CA 1
ATOM 1304 C C . ASN A 1 165 ? -9.438 -54.219 -32.406 1 89.38 165 ASN A C 1
ATOM 1306 O O . ASN A 1 165 ? -8.938 -55.188 -31.812 1 89.38 165 ASN A O 1
ATOM 1310 N N . ILE A 1 166 ? -9.102 -53.875 -33.625 1 91.38 166 ILE A N 1
ATOM 1311 C CA . ILE A 1 166 ? -8.133 -54.656 -34.375 1 91.38 166 ILE A CA 1
ATOM 1312 C C . ILE A 1 166 ? -6.742 -54.469 -33.781 1 91.38 166 ILE A C 1
ATOM 1314 O O . ILE A 1 166 ? -5.973 -55.438 -33.656 1 91.38 166 ILE A O 1
ATOM 1318 N N . VAL A 1 167 ? -6.547 -53.25 -33.375 1 91.81 167 VAL A N 1
ATOM 1319 C CA . VAL A 1 167 ? -5.242 -52.969 -32.781 1 91.81 167 VAL A CA 1
ATOM 1320 C C . VAL A 1 167 ? -5.109 -53.719 -31.469 1 91.81 167 VAL A C 1
ATOM 1322 O O . VAL A 1 167 ? -4.043 -54.25 -31.156 1 91.81 167 VAL A O 1
ATOM 1325 N N . TRP A 1 168 ? -6.125 -53.812 -30.75 1 91.88 168 TRP A N 1
ATOM 1326 C CA . TRP A 1 168 ? -6.121 -54.562 -29.5 1 91.88 168 TRP A CA 1
ATOM 1327 C C . TRP A 1 168 ? -5.801 -56.031 -29.781 1 91.88 168 TRP A C 1
ATOM 1329 O O . TRP A 1 168 ? -4.902 -56.625 -29.156 1 91.88 168 TRP A O 1
ATOM 1339 N N . SER A 1 169 ? -6.48 -56.656 -30.781 1 92.62 169 SER A N 1
ATOM 1340 C CA . SER A 1 169 ? -6.312 -58.094 -31.078 1 92.62 169 SER A CA 1
ATOM 1341 C C . SER A 1 169 ? -4.906 -58.375 -31.594 1 92.62 169 SER A C 1
ATOM 1343 O O . SER A 1 169 ? -4.312 -59.406 -31.234 1 92.62 169 SER A O 1
ATOM 1345 N N . ALA A 1 170 ? -4.352 -57.344 -32.188 1 93.06 170 ALA A N 1
ATOM 1346 C CA . ALA A 1 170 ? -3.039 -57.562 -32.812 1 93.06 170 ALA A CA 1
ATOM 1347 C C . ALA A 1 170 ? -1.923 -57.344 -31.797 1 93.06 170 ALA A C 1
ATOM 1349 O O . ALA A 1 170 ? -0.809 -57.844 -31.969 1 93.06 170 ALA A O 1
ATOM 1350 N N . THR A 1 171 ? -2.148 -56.625 -30.734 1 92.81 171 THR A N 1
ATOM 1351 C CA . THR A 1 171 ? -1.073 -56.312 -29.797 1 92.81 171 THR A CA 1
ATOM 1352 C C . THR A 1 171 ? -1.289 -57.062 -28.469 1 92.81 171 THR A C 1
ATOM 1354 O O . THR A 1 171 ? -0.789 -58.156 -28.266 1 92.81 171 THR A O 1
ATOM 1357 N N . VAL A 1 172 ? -2.25 -56.562 -27.672 1 93 172 VAL A N 1
ATOM 1358 C CA . VAL A 1 172 ? -2.469 -57.094 -26.328 1 93 172 VAL A CA 1
ATOM 1359 C C . VAL A 1 172 ? -3.232 -58.438 -26.422 1 93 172 VAL A C 1
ATOM 1361 O O . VAL A 1 172 ? -2.975 -59.344 -25.641 1 93 172 VAL A O 1
ATOM 1364 N N . GLY A 1 173 ? -4.082 -58.531 -27.406 1 92.62 173 GLY A N 1
ATOM 1365 C CA . GLY A 1 173 ? -4.863 -59.75 -27.578 1 92.62 173 GLY A CA 1
ATOM 1366 C C . GLY A 1 173 ? -4.008 -60.969 -27.875 1 92.62 173 GLY A C 1
ATOM 1367 O O . GLY A 1 173 ? -4.145 -62.031 -27.234 1 92.62 173 GLY A O 1
ATOM 1368 N N . ILE A 1 174 ? -3.123 -60.812 -28.812 1 94.19 174 ILE A N 1
ATOM 1369 C CA . ILE A 1 174 ? -2.26 -61.906 -29.188 1 94.19 174 ILE A CA 1
ATOM 1370 C C . ILE A 1 174 ? -1.302 -62.25 -28.047 1 94.19 174 ILE A C 1
ATOM 1372 O O . ILE A 1 174 ? -1.014 -63.406 -27.781 1 94.19 174 ILE A O 1
ATOM 1376 N N . PHE A 1 175 ? -0.846 -61.188 -27.406 1 94.62 175 PHE A N 1
ATOM 1377 C CA . PHE A 1 175 ? 0.051 -61.406 -26.281 1 94.62 175 PHE A CA 1
ATOM 1378 C C . PHE A 1 175 ? -0.634 -62.188 -25.172 1 94.62 175 PHE A C 1
ATOM 1380 O O . PHE A 1 175 ? -0.074 -63.156 -24.672 1 94.62 175 PHE A O 1
ATOM 1387 N N . LEU A 1 176 ? -1.848 -61.875 -24.844 1 94.38 176 LEU A N 1
ATOM 1388 C CA . LEU A 1 176 ? -2.586 -62.562 -23.781 1 94.38 176 LEU A CA 1
ATOM 1389 C C . LEU A 1 176 ? -3 -63.969 -24.234 1 94.38 176 LEU A C 1
ATOM 1391 O O . LEU A 1 176 ? -3.012 -64.875 -23.438 1 94.38 176 LEU A O 1
ATOM 1395 N N . PHE A 1 177 ? -3.287 -64.062 -25.516 1 94.5 177 PHE A N 1
ATOM 1396 C CA . PHE A 1 177 ? -3.643 -65.375 -26.078 1 94.5 177 PHE A CA 1
ATOM 1397 C C . PHE A 1 177 ? -2.482 -66.375 -25.938 1 94.5 177 PHE A C 1
ATOM 1399 O O . PHE A 1 177 ? -2.664 -67.5 -25.5 1 94.5 177 PHE A O 1
ATOM 1406 N N . THR A 1 178 ? -1.323 -65.875 -26.234 1 95.19 178 THR A N 1
ATOM 1407 C CA . THR A 1 178 ? -0.151 -66.75 -26.203 1 95.19 178 THR A CA 1
ATOM 1408 C C . THR A 1 178 ? 0.207 -67.125 -24.766 1 95.19 178 THR A C 1
ATOM 1410 O O . THR A 1 178 ? 0.492 -68.25 -24.484 1 95.19 178 THR A O 1
ATOM 1413 N N . ILE A 1 179 ? 0.153 -66.125 -23.875 1 95.25 179 ILE A N 1
ATOM 1414 C CA . ILE A 1 179 ? 0.539 -66.375 -22.5 1 95.25 179 ILE A CA 1
ATOM 1415 C C . ILE A 1 179 ? -0.472 -67.312 -21.844 1 95.25 179 ILE A C 1
ATOM 1417 O O . ILE A 1 179 ? -0.094 -68.25 -21.094 1 95.25 179 ILE A O 1
ATOM 1421 N N . LEU A 1 180 ? -1.722 -67.188 -22.109 1 95 180 LEU A N 1
ATOM 1422 C CA . LEU A 1 180 ? -2.752 -68.062 -21.484 1 95 180 LEU A CA 1
ATOM 1423 C C . LEU A 1 180 ? -2.75 -69.438 -22.094 1 95 180 LEU A C 1
ATOM 1425 O O . LEU A 1 180 ? -3.02 -70.438 -21.391 1 95 180 LEU A O 1
ATOM 1429 N N . TYR A 1 181 ? -2.438 -69.562 -23.328 1 94.44 181 TYR A N 1
ATOM 1430 C CA . TYR A 1 181 ? -2.324 -70.875 -23.938 1 94.44 181 TYR A CA 1
ATOM 1431 C C . TYR A 1 181 ? -1.127 -71.625 -23.391 1 94.44 181 TYR A C 1
ATOM 1433 O O . TYR A 1 181 ? -1.208 -72.875 -23.141 1 94.44 181 TYR A O 1
ATOM 1441 N N . LEU A 1 182 ? -0.067 -70.938 -23.203 1 95.31 182 LEU A N 1
ATOM 1442 C CA . LEU A 1 182 ? 1.101 -71.562 -22.594 1 95.31 182 LEU A CA 1
ATOM 1443 C C . LEU A 1 182 ? 0.802 -71.938 -21.156 1 95.31 182 LEU A C 1
ATOM 1445 O O . LEU A 1 182 ? 1.252 -73 -20.703 1 95.31 182 LEU A O 1
ATOM 1449 N N . ALA A 1 183 ? 0.066 -71.125 -20.438 1 95 183 ALA A N 1
ATOM 1450 C CA . ALA A 1 183 ? -0.321 -71.438 -19.062 1 95 183 ALA A CA 1
ATOM 1451 C C . ALA A 1 183 ? -1.239 -72.688 -19.031 1 95 183 ALA A C 1
ATOM 1453 O O . ALA A 1 183 ? -1.111 -73.5 -18.156 1 95 183 ALA A O 1
ATOM 1454 N N . GLY A 1 184 ? -2.166 -72.75 -19.984 1 93.69 184 GLY A N 1
ATOM 1455 C CA . GLY A 1 184 ? -3.029 -73.938 -20.078 1 93.69 184 GLY A CA 1
ATOM 1456 C C . GLY A 1 184 ? -2.27 -75.188 -20.344 1 93.69 184 GLY A C 1
ATOM 1457 O O . GLY A 1 184 ? -2.545 -76.25 -19.734 1 93.69 184 GLY A O 1
ATOM 1458 N N . LEU A 1 185 ? -1.274 -75.125 -21.219 1 94.25 185 LEU A N 1
ATOM 1459 C CA . LEU A 1 185 ? -0.442 -76.312 -21.516 1 94.25 185 LEU A CA 1
ATOM 1460 C C . LEU A 1 185 ? 0.382 -76.688 -20.297 1 94.25 185 LEU A C 1
ATOM 1462 O O . LEU A 1 185 ? 0.554 -77.875 -20.031 1 94.25 185 LEU A O 1
ATOM 1466 N N . SER A 1 186 ? 0.79 -75.688 -19.531 1 94.5 186 SER A N 1
ATOM 1467 C CA . SER A 1 186 ? 1.577 -75.938 -18.328 1 94.5 186 SER A CA 1
ATOM 1468 C C . SER A 1 186 ? 0.735 -76.625 -17.25 1 94.5 186 SER A C 1
ATOM 1470 O O . SER A 1 186 ? 1.214 -77.562 -16.562 1 94.5 186 SER A O 1
ATOM 1472 N N . VAL A 1 187 ? -0.48 -76.25 -17.172 1 93.69 187 VAL A N 1
ATOM 1473 C CA . VAL A 1 187 ? -1.357 -76.875 -16.203 1 93.69 187 VAL A CA 1
ATOM 1474 C C . VAL A 1 187 ? -1.62 -78.312 -16.594 1 93.69 187 VAL A C 1
ATOM 1476 O O . VAL A 1 187 ? -1.67 -79.188 -15.734 1 93.69 187 VAL A O 1
ATOM 1479 N N . ARG A 1 188 ? -1.7 -78.625 -17.875 1 92.38 188 ARG A N 1
ATOM 1480 C CA . ARG A 1 188 ? -1.941 -80 -18.359 1 92.38 188 ARG A CA 1
ATOM 1481 C C . ARG A 1 188 ? -0.728 -80.875 -18.109 1 92.38 188 ARG A C 1
ATOM 1483 O O . ARG A 1 188 ? -0.869 -82 -17.688 1 92.38 188 ARG A O 1
ATOM 1490 N N . ILE A 1 189 ? 0.441 -80.312 -18.266 1 92.81 189 ILE A N 1
ATOM 1491 C CA . ILE A 1 189 ? 1.673 -81.062 -18.141 1 92.81 189 ILE A CA 1
ATOM 1492 C C . ILE A 1 189 ? 1.999 -81.312 -16.672 1 92.81 189 ILE A C 1
ATOM 1494 O O . ILE A 1 189 ? 2.227 -82.438 -16.234 1 92.81 189 ILE A O 1
ATOM 1498 N N . PHE A 1 190 ? 1.903 -80.188 -15.836 1 91.56 190 PHE A N 1
ATOM 1499 C CA . PHE A 1 190 ? 2.285 -80.312 -14.43 1 91.56 190 PHE A CA 1
ATOM 1500 C C . PHE A 1 190 ? 1.18 -80.938 -13.625 1 91.56 190 PHE A C 1
ATOM 1502 O O . PHE A 1 190 ? 1.422 -81.438 -12.516 1 91.56 190 PHE A O 1
ATOM 1509 N N . GLY A 1 191 ? -0.058 -80.875 -14.148 1 87.69 191 GLY A N 1
ATOM 1510 C CA . GLY A 1 191 ? -1.16 -81.562 -13.484 1 87.69 191 GLY A CA 1
ATOM 1511 C C . GLY A 1 191 ? -1.233 -83.062 -13.812 1 87.69 191 GLY A C 1
ATOM 1512 O O . GLY A 1 191 ? -2.205 -83.75 -13.461 1 87.69 191 GLY A O 1
ATOM 1513 N N . LEU A 1 192 ? -0.181 -83.688 -14.328 1 87.44 192 LEU A N 1
ATOM 1514 C CA . LEU A 1 192 ? -0.003 -85.125 -14.617 1 87.44 192 LEU A CA 1
ATOM 1515 C C . LEU A 1 192 ? -1.138 -85.625 -15.492 1 87.44 192 LEU A C 1
ATOM 1517 O O . LEU A 1 192 ? -1.636 -86.75 -15.281 1 87.44 192 LEU A O 1
ATOM 1521 N N . LEU A 1 193 ? -1.703 -84.75 -16.438 1 85.06 193 LEU A N 1
ATOM 1522 C CA . LEU A 1 193 ? -2.715 -85.125 -17.422 1 85.06 193 LEU A CA 1
ATOM 1523 C C . LEU A 1 193 ? -3.945 -85.75 -16.75 1 85.06 193 LEU A C 1
ATOM 1525 O O . LEU A 1 193 ? -4.59 -86.625 -17.297 1 85.06 193 LEU A O 1
ATOM 1529 N N . SER A 1 194 ? -4.156 -85.312 -15.43 1 88.25 194 SER A N 1
ATOM 1530 C CA . SER A 1 194 ? -5.355 -85.75 -14.727 1 88.25 194 SER A CA 1
ATOM 1531 C C . SER A 1 194 ? -6.605 -85.062 -15.312 1 88.25 194 SER A C 1
ATOM 1533 O O . SER A 1 194 ? -6.516 -84.125 -16.078 1 88.25 194 SER A O 1
ATOM 1535 N N . GLN A 1 195 ? -7.746 -85.562 -14.977 1 88.19 195 GLN A N 1
ATOM 1536 C CA . GLN A 1 195 ? -9.008 -85.062 -15.477 1 88.19 195 GLN A CA 1
ATOM 1537 C C . GLN A 1 195 ? -9.273 -83.688 -14.898 1 88.19 195 GLN A C 1
ATOM 1539 O O . GLN A 1 195 ? -9.773 -82.812 -15.602 1 88.19 195 GLN A O 1
ATOM 1544 N N . SER A 1 196 ? -8.945 -83.562 -13.672 1 87.94 196 SER A N 1
ATOM 1545 C CA . SER A 1 196 ? -9.125 -82.25 -13.07 1 87.94 196 SER A CA 1
ATOM 1546 C C . SER A 1 196 ? -8.227 -81.188 -13.734 1 87.94 196 SER A C 1
ATOM 1548 O O . SER A 1 196 ? -8.625 -80.062 -13.93 1 87.94 196 SER A O 1
ATOM 1550 N N . ALA A 1 197 ? -7.082 -81.562 -14.125 1 90.69 197 ALA A N 1
ATOM 1551 C CA . ALA A 1 197 ? -6.152 -80.688 -14.789 1 90.69 197 ALA A CA 1
ATOM 1552 C C . ALA A 1 197 ? -6.656 -80.25 -16.172 1 90.69 197 ALA A C 1
ATOM 1554 O O . ALA A 1 197 ? -6.453 -79.125 -16.641 1 90.69 197 ALA A O 1
ATOM 1555 N N . SER A 1 198 ? -7.289 -81.25 -16.766 1 90.69 198 SER A N 1
ATOM 1556 C CA . SER A 1 198 ? -7.84 -80.938 -18.078 1 90.69 198 SER A CA 1
ATOM 1557 C C . SER A 1 198 ? -9 -80 -18 1 90.69 198 SER A C 1
ATOM 1559 O O . SER A 1 198 ? -9.133 -79.062 -18.844 1 90.69 198 SER A O 1
ATOM 1561 N N . ASP A 1 199 ? -9.766 -80.062 -16.969 1 89.06 199 ASP A N 1
ATOM 1562 C CA . ASP A 1 199 ? -10.883 -79.125 -16.797 1 89.06 199 ASP A CA 1
ATOM 1563 C C . ASP A 1 199 ? -10.375 -77.688 -16.531 1 89.06 199 ASP A C 1
ATOM 1565 O O . ASP A 1 199 ? -10.883 -76.75 -17.094 1 89.06 199 ASP A O 1
ATOM 1569 N N . TYR A 1 200 ? -9.391 -77.625 -15.734 1 90.56 200 TYR A N 1
ATOM 1570 C CA . TYR A 1 200 ? -8.859 -76.312 -15.398 1 90.56 200 TYR A CA 1
ATOM 1571 C C . TYR A 1 200 ? -8.055 -75.75 -16.562 1 90.56 200 TYR A C 1
ATOM 1573 O O . TYR A 1 200 ? -8.016 -74.5 -16.75 1 90.56 200 TYR A O 1
ATOM 1581 N N . SER A 1 201 ? -7.375 -76.625 -17.297 1 92.31 201 SER A N 1
ATOM 1582 C CA . SER A 1 201 ? -6.621 -76.125 -18.453 1 92.31 201 SER A CA 1
ATOM 1583 C C . SER A 1 201 ? -7.551 -75.625 -19.531 1 92.31 201 SER A C 1
ATOM 1585 O O . SER A 1 201 ? -7.215 -74.625 -20.219 1 92.31 201 SER A O 1
ATOM 1587 N N . THR A 1 202 ? -8.695 -76.125 -19.672 1 92 202 THR A N 1
ATOM 1588 C CA . THR A 1 202 ? -9.641 -75.75 -20.688 1 92 202 THR A CA 1
ATOM 1589 C C . THR A 1 202 ? -10.125 -74.312 -20.406 1 92 202 THR A C 1
ATOM 1591 O O . THR A 1 202 ? -10.438 -73.562 -21.344 1 92 202 THR A O 1
ATOM 1594 N N . ILE A 1 203 ? -10.109 -73.875 -19.188 1 90.88 203 ILE A N 1
ATOM 1595 C CA . ILE A 1 203 ? -10.531 -72.562 -18.844 1 90.88 203 ILE A CA 1
ATOM 1596 C C . ILE A 1 203 ? -9.516 -71.562 -19.359 1 90.88 203 ILE A C 1
ATOM 1598 O O . ILE A 1 203 ? -9.883 -70.5 -19.891 1 90.88 203 ILE A O 1
ATOM 1602 N N . PHE A 1 204 ? -8.234 -71.812 -19.234 1 93.81 204 PHE A N 1
ATOM 1603 C CA . PHE A 1 204 ? -7.199 -70.938 -19.75 1 93.81 204 PHE A CA 1
ATOM 1604 C C . PHE A 1 204 ? -7.273 -70.812 -21.266 1 93.81 204 PHE A C 1
ATOM 1606 O O . PHE A 1 204 ? -7.066 -69.75 -21.828 1 93.81 204 PHE A O 1
ATOM 1613 N N . PHE A 1 205 ? -7.637 -71.938 -21.891 1 93.31 205 PHE A N 1
ATOM 1614 C CA . PHE A 1 205 ? -7.77 -71.938 -23.344 1 93.31 205 PHE A CA 1
ATOM 1615 C C . PHE A 1 205 ? -8.984 -71.125 -23.766 1 93.31 205 PHE A C 1
ATOM 1617 O O . PHE A 1 205 ? -8.906 -70.312 -24.703 1 93.31 205 PHE A O 1
ATOM 1624 N N . LYS A 1 206 ? -10.086 -71.25 -23.031 1 91.94 206 LYS A N 1
ATOM 1625 C CA . LYS A 1 206 ? -11.289 -70.5 -23.328 1 91.94 206 LYS A CA 1
ATOM 1626 C C . LYS A 1 206 ? -11.094 -69 -23.062 1 91.94 206 LYS A C 1
ATOM 1628 O O . LYS A 1 206 ? -11.531 -68.188 -23.828 1 91.94 206 LYS A O 1
ATOM 1633 N N . LEU A 1 207 ? -10.414 -68.75 -22 1 92.94 207 LEU A N 1
ATOM 1634 C CA . LEU A 1 207 ? -10.133 -67.375 -21.641 1 92.94 207 LEU A CA 1
ATOM 1635 C C . LEU A 1 207 ? -9.219 -66.75 -22.672 1 92.94 207 LEU A C 1
ATOM 1637 O O . LEU A 1 207 ? -9.414 -65.562 -23.031 1 92.94 207 LEU A O 1
ATOM 1641 N N . GLY A 1 208 ? -8.195 -67.438 -23.109 1 93.19 208 GLY A N 1
ATOM 1642 C CA . GLY A 1 208 ? -7.309 -66.938 -24.141 1 93.19 208 GLY A CA 1
ATOM 1643 C C . GLY A 1 208 ? -8.023 -66.625 -25.438 1 93.19 208 GLY A C 1
ATOM 1644 O O . GLY A 1 208 ? -7.777 -65.562 -26.062 1 93.19 208 GLY A O 1
ATOM 1645 N N . ARG A 1 209 ? -8.922 -67.5 -25.797 1 91.75 209 ARG A N 1
ATOM 1646 C CA . ARG A 1 209 ? -9.703 -67.25 -27.016 1 91.75 209 ARG A CA 1
ATOM 1647 C C . ARG A 1 209 ? -10.641 -66.062 -26.859 1 91.75 209 ARG A C 1
ATOM 1649 O O . ARG A 1 209 ? -10.867 -65.312 -27.812 1 91.75 209 ARG A O 1
ATOM 1656 N N . TYR A 1 210 ? -11.117 -65.875 -25.688 1 92.12 210 TYR A N 1
ATOM 1657 C CA . TYR A 1 210 ? -12 -64.75 -25.422 1 92.12 210 TYR A CA 1
ATOM 1658 C C . TYR A 1 210 ? -11.234 -63.438 -25.5 1 92.12 210 TYR A C 1
ATOM 1660 O O . TYR A 1 210 ? -11.695 -62.469 -26.125 1 92.12 210 TYR A O 1
ATOM 1668 N N . LEU A 1 211 ? -10.094 -63.406 -24.906 1 93.5 211 LEU A N 1
ATOM 1669 C CA . LEU A 1 211 ? -9.359 -62.156 -24.781 1 93.5 211 LEU A CA 1
ATOM 1670 C C . LEU A 1 211 ? -8.703 -61.781 -26.109 1 93.5 211 LEU A C 1
ATOM 1672 O O . LEU A 1 211 ? -8.281 -60.625 -26.297 1 93.5 211 LEU A O 1
ATOM 1676 N N . LEU A 1 212 ? -8.578 -62.719 -27.016 1 92.94 212 LEU A N 1
ATOM 1677 C CA . LEU A 1 212 ? -8.109 -62.406 -28.344 1 92.94 212 LEU A CA 1
ATOM 1678 C C . LEU A 1 212 ? -9.094 -61.469 -29.062 1 92.94 212 LEU A C 1
ATOM 1680 O O . LEU A 1 212 ? -8.68 -60.531 -29.719 1 92.94 212 LEU A O 1
ATOM 1684 N N . TRP A 1 213 ? -10.297 -61.719 -28.969 1 89.88 213 TRP A N 1
ATOM 1685 C CA . TRP A 1 213 ? -11.359 -60.906 -29.516 1 89.88 213 TRP A CA 1
ATOM 1686 C C . TRP A 1 213 ? -12.57 -60.875 -28.578 1 89.88 213 TRP A C 1
ATOM 1688 O O . TRP A 1 213 ? -13.578 -61.562 -28.859 1 89.88 213 TRP A O 1
ATOM 1698 N N . PRO A 1 214 ? -12.484 -59.969 -27.562 1 88 214 PRO A N 1
ATOM 1699 C CA . PRO A 1 214 ? -13.578 -59.938 -26.594 1 88 214 PRO A CA 1
ATOM 1700 C C . PRO A 1 214 ? -14.789 -59.156 -27.094 1 88 214 PRO A C 1
ATOM 1702 O O . PRO A 1 214 ? -15.859 -59.219 -26.484 1 88 214 PRO A O 1
ATOM 1705 N N . PHE A 1 215 ? -14.711 -58.625 -28.203 1 86.38 215 PHE A N 1
ATOM 1706 C CA . PHE A 1 215 ? -15.742 -57.688 -28.656 1 86.38 215 PHE A CA 1
ATOM 1707 C C . PHE A 1 215 ? -16.938 -58.438 -29.219 1 86.38 215 PHE A C 1
ATOM 1709 O O . PHE A 1 215 ? -16.797 -59.219 -30.172 1 86.38 215 PHE A O 1
ATOM 1716 N N . GLY A 1 216 ? -18.031 -58.281 -28.609 1 79.38 216 GLY A N 1
ATOM 1717 C CA . GLY A 1 216 ? -19.25 -58.938 -29.031 1 79.38 216 GLY A CA 1
ATOM 1718 C C . GLY A 1 216 ? -19.469 -60.281 -28.375 1 79.38 216 GLY A C 1
ATOM 1719 O O . GLY A 1 216 ? -20.375 -61.031 -28.766 1 79.38 216 GLY A O 1
ATOM 1720 N N . LYS A 1 217 ? -18.672 -60.594 -27.438 1 84.12 217 LYS A N 1
ATOM 1721 C CA . LYS A 1 217 ? -18.812 -61.844 -26.719 1 84.12 217 LYS A CA 1
ATOM 1722 C C . LYS A 1 217 ? -19.234 -61.594 -25.266 1 84.12 217 LYS A C 1
ATOM 1724 O O . LYS A 1 217 ? -18.891 -60.562 -24.688 1 84.12 217 LYS A O 1
ATOM 1729 N N . VAL A 1 218 ? -19.984 -62.5 -24.734 1 83.12 218 VAL A N 1
ATOM 1730 C CA . VAL A 1 218 ? -20.5 -62.344 -23.375 1 83.12 218 VAL A CA 1
ATOM 1731 C C . VAL A 1 218 ? -19.891 -63.406 -22.484 1 83.12 218 VAL A C 1
ATOM 1733 O O . VAL A 1 218 ? -19.719 -64.562 -22.906 1 83.12 218 VAL A O 1
ATOM 1736 N N . VAL A 1 219 ? -19.531 -63.031 -21.297 1 85.44 219 VAL A N 1
ATOM 1737 C CA . VAL A 1 219 ? -19.062 -63.938 -20.266 1 85.44 219 VAL A CA 1
ATOM 1738 C C . VAL A 1 219 ? -20.219 -64.25 -19.312 1 85.44 219 VAL A C 1
ATOM 1740 O O . VAL A 1 219 ? -20.844 -63.375 -18.766 1 85.44 219 VAL A O 1
ATOM 1743 N N . TYR A 1 220 ? -20.469 -65.625 -19.156 1 83.88 220 TYR A N 1
ATOM 1744 C CA . TYR A 1 220 ? -21.562 -66.062 -18.312 1 83.88 220 TYR A CA 1
ATOM 1745 C C . TYR A 1 220 ? -21.047 -66.938 -17.141 1 83.88 220 TYR A C 1
ATOM 1747 O O . TYR A 1 220 ? -19.938 -67.438 -17.188 1 83.88 220 TYR A O 1
ATOM 1755 N N . ILE A 1 221 ? -21.828 -66.75 -16.125 1 83.31 221 ILE A N 1
ATOM 1756 C CA . ILE A 1 221 ? -21.578 -67.688 -15 1 83.31 221 ILE A CA 1
ATOM 1757 C C . ILE A 1 221 ? -22.672 -68.75 -14.938 1 83.31 221 ILE A C 1
ATOM 1759 O O . ILE A 1 221 ? -23.859 -68.438 -15.078 1 83.31 221 ILE A O 1
ATOM 1763 N N . VAL A 1 222 ? -22.234 -69.938 -14.992 1 78.88 222 VAL A N 1
ATOM 1764 C CA . VAL A 1 222 ? -23.188 -71 -14.859 1 78.88 222 VAL A CA 1
ATOM 1765 C C . VAL A 1 222 ? -23.344 -71.375 -13.383 1 78.88 222 VAL A C 1
ATOM 1767 O O . VAL A 1 222 ? -22.375 -71.688 -12.703 1 78.88 222 VAL A O 1
ATOM 1770 N N . SER A 1 223 ? -24.469 -71.062 -12.812 1 73.38 223 SER A N 1
ATOM 1771 C CA . SER A 1 223 ? -24.719 -71.25 -11.391 1 73.38 223 SER A CA 1
ATOM 1772 C C . SER A 1 223 ? -24.781 -72.75 -11.055 1 73.38 223 SER A C 1
ATOM 1774 O O . SER A 1 223 ? -25.391 -73.562 -11.789 1 73.38 223 SER A O 1
ATOM 1776 N N . ASP A 1 224 ? -23.875 -73.188 -10.281 1 68.81 224 ASP A N 1
ATOM 1777 C CA . ASP A 1 224 ? -23.953 -74.5 -9.711 1 68.81 224 ASP A CA 1
ATOM 1778 C C . ASP A 1 224 ? -24.953 -74.562 -8.555 1 68.81 224 ASP A C 1
ATOM 1780 O O . ASP A 1 224 ? -25.125 -73.562 -7.836 1 68.81 224 ASP A O 1
ATOM 1784 N N . GLU A 1 225 ? -25.688 -75.625 -8.531 1 65.06 225 GLU A N 1
ATOM 1785 C CA . GLU A 1 225 ? -26.719 -75.812 -7.512 1 65.06 225 GLU A CA 1
ATOM 1786 C C . GLU A 1 225 ? -26.156 -75.562 -6.109 1 65.06 225 GLU A C 1
ATOM 1788 O O . GLU A 1 225 ? -26.844 -75.062 -5.223 1 65.06 225 GLU A O 1
ATOM 1793 N N . GLN A 1 226 ? -24.844 -75.875 -5.926 1 65.31 226 GLN A N 1
ATOM 1794 C CA . GLN A 1 226 ? -24.266 -75.812 -4.586 1 65.31 226 GLN A CA 1
ATOM 1795 C C . GLN A 1 226 ? -23.953 -74.375 -4.195 1 65.31 226 GLN A C 1
ATOM 1797 O O . GLN A 1 226 ? -23.906 -74.062 -3.01 1 65.31 226 GLN A O 1
ATOM 1802 N N . TYR A 1 227 ? -23.781 -73.562 -5.219 1 71.19 227 TYR A N 1
ATOM 1803 C CA . TYR A 1 227 ? -23.328 -72.188 -4.898 1 71.19 227 TYR A CA 1
ATOM 1804 C C . TYR A 1 227 ? -24.344 -71.188 -5.387 1 71.19 227 TYR A C 1
ATOM 1806 O O . TYR A 1 227 ? -23.969 -70 -5.699 1 71.19 227 TYR A O 1
ATOM 1814 N N . LEU A 1 228 ? -25.547 -71.438 -5.441 1 66.56 228 LEU A N 1
ATOM 1815 C CA . LEU A 1 228 ? -26.594 -70.625 -5.988 1 66.56 228 LEU A CA 1
ATOM 1816 C C . LEU A 1 228 ? -26.75 -69.312 -5.176 1 66.56 228 LEU A C 1
ATOM 1818 O O . LEU A 1 228 ? -26.984 -68.25 -5.738 1 66.56 228 LEU A O 1
ATOM 1822 N N . GLN A 1 229 ? -26.516 -69.438 -3.896 1 64.19 229 GLN A N 1
ATOM 1823 C CA . GLN A 1 229 ? -26.719 -68.25 -3.062 1 64.19 229 GLN A CA 1
ATOM 1824 C C . GLN A 1 229 ? -25.578 -67.25 -3.25 1 64.19 229 GLN A C 1
ATOM 1826 O O . GLN A 1 229 ? -25.797 -66.062 -3.23 1 64.19 229 GLN A O 1
ATOM 1831 N N . GLU A 1 230 ? -24.438 -67.812 -3.49 1 69.69 230 GLU A N 1
ATOM 1832 C CA . GLU A 1 230 ? -23.281 -66.875 -3.646 1 69.69 230 GLU A CA 1
ATOM 1833 C C . GLU A 1 230 ? -23.297 -66.188 -5.012 1 69.69 230 GLU A C 1
ATOM 1835 O O . GLU A 1 230 ? -22.859 -65.062 -5.145 1 69.69 230 GLU A O 1
ATOM 1840 N N . ASP A 1 231 ? -23.875 -66.938 -5.973 1 67.81 231 ASP A N 1
ATOM 1841 C CA . ASP A 1 231 ? -23.797 -66.438 -7.344 1 67.81 231 ASP A CA 1
ATOM 1842 C C . ASP A 1 231 ? -25.016 -65.562 -7.699 1 67.81 231 ASP A C 1
ATOM 1844 O O . ASP A 1 231 ? -25.062 -65 -8.766 1 67.81 231 ASP A O 1
ATOM 1848 N N . LYS A 1 232 ? -25.984 -65.625 -6.871 1 59.97 232 LYS A N 1
ATOM 1849 C CA . LYS A 1 232 ? -27.219 -64.938 -7.203 1 59.97 232 LYS A CA 1
ATOM 1850 C C . LYS A 1 232 ? -27 -63.406 -7.395 1 59.97 232 LYS A C 1
ATOM 1852 O O . LYS A 1 232 ? -27.578 -62.812 -8.289 1 59.97 232 LYS A O 1
ATOM 1857 N N . ASP A 1 233 ? -26.062 -62.906 -6.633 1 62.75 233 ASP A N 1
ATOM 1858 C CA . ASP A 1 233 ? -25.938 -61.438 -6.688 1 62.75 233 ASP A CA 1
ATOM 1859 C C . ASP A 1 233 ? -24.844 -61.031 -7.66 1 62.75 233 ASP A C 1
ATOM 1861 O O . ASP A 1 233 ? -24.562 -59.844 -7.797 1 62.75 233 ASP A O 1
ATOM 1865 N N . GLU A 1 234 ? -24.406 -62.062 -8.43 1 71.38 234 GLU A N 1
ATOM 1866 C CA . GLU A 1 234 ? -23.328 -61.656 -9.336 1 71.38 234 GLU A CA 1
ATOM 1867 C C . GLU A 1 234 ? -23.812 -61.594 -10.781 1 71.38 234 GLU A C 1
ATOM 1869 O O . GLU A 1 234 ? -24.391 -62.562 -11.289 1 71.38 234 GLU A O 1
ATOM 1874 N N . GLY A 1 235 ? -23.812 -60.438 -11.414 1 69.44 235 GLY A N 1
ATOM 1875 C CA . GLY A 1 235 ? -24.109 -60.219 -12.82 1 69.44 235 GLY A CA 1
ATOM 1876 C C . GLY A 1 235 ? -25.578 -59.969 -13.086 1 69.44 235 GLY A C 1
ATOM 1877 O O . GLY A 1 235 ? -26.344 -59.688 -12.156 1 69.44 235 GLY A O 1
ATOM 1878 N N . VAL A 1 236 ? -25.906 -59.875 -14.281 1 71.5 236 VAL A N 1
ATOM 1879 C CA . VAL A 1 236 ? -27.266 -59.625 -14.719 1 71.5 236 VAL A CA 1
ATOM 1880 C C . VAL A 1 236 ? -27.844 -60.906 -15.359 1 71.5 236 VAL A C 1
ATOM 1882 O O . VAL A 1 236 ? -27.125 -61.656 -16.031 1 71.5 236 VAL A O 1
ATOM 1885 N N . SER A 1 237 ? -29.125 -61.188 -14.984 1 69.06 237 SER A N 1
ATOM 1886 C CA . SER A 1 237 ? -29.781 -62.344 -15.547 1 69.06 237 SER A CA 1
ATOM 1887 C C . SER A 1 237 ? -29.844 -62.281 -17.062 1 69.06 237 SER A C 1
ATOM 1889 O O . SER A 1 237 ? -29.922 -61.188 -17.641 1 69.06 237 SER A O 1
ATOM 1891 N N . ILE A 1 238 ? -29.625 -63.375 -17.719 1 69 238 ILE A N 1
ATOM 1892 C CA . ILE A 1 238 ? -29.578 -63.469 -19.172 1 69 238 ILE A CA 1
ATOM 1893 C C . ILE A 1 238 ? -30.859 -62.875 -19.781 1 69 238 ILE A C 1
ATOM 1895 O O . ILE A 1 238 ? -30.828 -62.25 -20.844 1 69 238 ILE A O 1
ATOM 1899 N N . GLN A 1 239 ? -31.938 -63.094 -19.062 1 63.06 239 GLN A N 1
ATOM 1900 C CA . GLN A 1 239 ? -33.188 -62.594 -19.562 1 63.06 239 GLN A CA 1
ATOM 1901 C C . GLN A 1 239 ? -33.219 -61.062 -19.562 1 63.06 239 GLN A C 1
ATOM 1903 O O . GLN A 1 239 ? -33.656 -60.438 -20.547 1 63.06 239 GLN A O 1
ATOM 1908 N N . GLN A 1 240 ? -32.656 -60.656 -18.562 1 63.22 240 GLN A N 1
ATOM 1909 C CA . GLN A 1 240 ? -32.625 -59.188 -18.453 1 63.22 240 GLN A CA 1
ATOM 1910 C C . GLN A 1 240 ? -31.625 -58.594 -19.453 1 63.22 240 GLN A C 1
ATOM 1912 O O . GLN A 1 240 ? -31.875 -57.531 -20.031 1 63.22 240 GLN A O 1
ATOM 1917 N N . PHE A 1 241 ? -30.609 -59.312 -19.656 1 65 241 PHE A N 1
ATOM 1918 C CA . PHE A 1 241 ? -29.578 -58.875 -20.578 1 65 241 PHE A CA 1
ATOM 1919 C C . PHE A 1 241 ? -30.109 -58.844 -22 1 65 241 PHE A C 1
ATOM 1921 O O . PHE A 1 241 ? -29.922 -57.844 -22.719 1 65 241 PHE A O 1
ATOM 1928 N N . TYR A 1 242 ? -30.875 -59.906 -22.422 1 63.12 242 TYR A N 1
ATOM 1929 C CA . TYR A 1 242 ? -31.359 -59.938 -23.797 1 63.12 242 TYR A CA 1
ATOM 1930 C C . TYR A 1 242 ? -32.531 -58.969 -23.984 1 63.12 242 TYR A C 1
ATOM 1932 O O . TYR A 1 242 ? -32.719 -58.406 -25.062 1 63.12 242 TYR A O 1
ATOM 1940 N N . LYS A 1 243 ? -33.312 -58.812 -22.953 1 57.59 243 LYS A N 1
ATOM 1941 C CA . LYS A 1 243 ? -34.375 -57.812 -23.016 1 57.59 243 LYS A CA 1
ATOM 1942 C C . LYS A 1 243 ? -33.75 -56.406 -23.203 1 57.59 243 LYS A C 1
ATOM 1944 O O . LYS A 1 243 ? -34.312 -55.594 -23.938 1 57.59 243 LYS A O 1
ATOM 1949 N N . TRP A 1 244 ? -32.719 -56.312 -22.547 1 57.28 244 TRP A N 1
ATOM 1950 C CA . TRP A 1 244 ? -32.031 -55.031 -22.609 1 57.28 244 TRP A CA 1
ATOM 1951 C C . TRP A 1 244 ? -31.375 -54.844 -23.984 1 57.28 244 TRP A C 1
ATOM 1953 O O . TRP A 1 244 ? -31.453 -53.75 -24.547 1 57.28 244 TRP A O 1
ATOM 1963 N N . ILE A 1 245 ? -30.828 -55.906 -24.516 1 54.91 245 ILE A N 1
ATOM 1964 C CA . ILE A 1 245 ? -30.172 -55.812 -25.812 1 54.91 245 ILE A CA 1
ATOM 1965 C C . ILE A 1 245 ? -31.203 -55.625 -26.906 1 54.91 245 ILE A C 1
ATOM 1967 O O . ILE A 1 245 ? -30.969 -54.875 -27.859 1 54.91 245 ILE A O 1
ATOM 1971 N N . SER A 1 246 ? -32.281 -56.5 -26.812 1 50.62 246 SER A N 1
ATOM 1972 C CA . SER A 1 246 ? -33.281 -56.438 -27.875 1 50.62 246 SER A CA 1
ATOM 1973 C C . SER A 1 246 ? -34.125 -55.156 -27.719 1 50.62 246 SER A C 1
ATOM 1975 O O . SER A 1 246 ? -34.812 -54.781 -28.672 1 50.62 246 SER A O 1
ATOM 1977 N N . GLY A 1 247 ? -34.531 -54.719 -26.422 1 44.75 247 GLY A N 1
ATOM 1978 C CA . GLY A 1 247 ? -35.406 -53.594 -26.266 1 44.75 247 GLY A CA 1
ATOM 1979 C C . GLY A 1 247 ? -34.844 -52.312 -26.859 1 44.75 247 GLY A C 1
ATOM 1980 O O . GLY A 1 247 ? -33.625 -52.031 -26.719 1 44.75 247 GLY A O 1
ATOM 1981 N N . LYS A 1 248 ? -35.5 -51.75 -27.875 1 38.31 248 LYS A N 1
ATOM 1982 C CA . LYS A 1 248 ? -35.25 -50.5 -28.578 1 38.31 248 LYS A CA 1
ATOM 1983 C C . LYS A 1 248 ? -34.938 -49.375 -27.609 1 38.31 248 LYS A C 1
ATOM 1985 O O . LYS A 1 248 ? -34.156 -48.469 -27.922 1 38.31 248 LYS A O 1
ATOM 1990 N N . GLY A 1 249 ? -36.094 -48.812 -26.828 1 32.94 249 GLY A N 1
ATOM 1991 C CA . GLY A 1 249 ? -36.281 -47.469 -26.344 1 32.94 249 GLY A CA 1
ATOM 1992 C C . GLY A 1 249 ? -35.344 -47.094 -25.203 1 32.94 249 GLY A C 1
ATOM 1993 O O . GLY A 1 249 ? -34.781 -48 -24.562 1 32.94 249 GLY A O 1
ATOM 1994 N N . ASN A 1 250 ? -34.938 -45.75 -25.047 1 30.22 250 ASN A N 1
ATOM 1995 C CA . ASN A 1 250 ? -34.281 -44.812 -24.141 1 30.22 250 ASN A CA 1
ATOM 1996 C C . ASN A 1 250 ? -34.781 -44.969 -22.703 1 30.22 250 ASN A C 1
ATOM 1998 O O . ASN A 1 250 ? -34.688 -44.062 -21.906 1 30.22 250 ASN A O 1
ATOM 2002 N N . ARG A 1 251 ? -35.875 -45.75 -22.312 1 28.86 251 ARG A N 1
ATOM 2003 C CA . ARG A 1 251 ? -36.531 -45.438 -21.047 1 28.86 251 ARG A CA 1
ATOM 2004 C C . ARG A 1 251 ? -35.625 -45.844 -19.875 1 28.86 251 ARG A C 1
ATOM 2006 O O . ARG A 1 251 ? -35.062 -46.938 -19.859 1 28.86 251 ARG A O 1
ATOM 2013 N N . LEU A 1 252 ? -35.312 -44.812 -18.984 1 27.42 252 LEU A N 1
ATOM 2014 C CA . LEU A 1 252 ? -34.594 -44.719 -17.719 1 27.42 252 LEU A CA 1
ATOM 2015 C C . LEU A 1 252 ? -35.156 -45.688 -16.703 1 27.42 252 LEU A C 1
ATOM 2017 O O . LEU A 1 252 ? -36.344 -45.594 -16.328 1 27.42 252 LEU A O 1
ATOM 2021 N N . PHE A 1 253 ? -34.969 -46.844 -16.609 1 27.42 253 PHE A N 1
ATOM 2022 C CA . PHE A 1 253 ? -35.438 -47.844 -15.641 1 27.42 253 PHE A CA 1
ATOM 2023 C C . PHE A 1 253 ? -35.031 -47.469 -14.227 1 27.42 253 PHE A C 1
ATOM 2025 O O . PHE A 1 253 ? -33.844 -47.5 -13.883 1 27.42 253 PHE A O 1
ATOM 2032 N N . TYR A 1 254 ? -35.781 -46.531 -13.523 1 25.64 254 TYR A N 1
ATOM 2033 C CA . TYR A 1 254 ? -35.656 -46.125 -12.125 1 25.64 254 TYR A CA 1
ATOM 2034 C C . TYR A 1 254 ? -36.031 -47.312 -11.203 1 25.64 254 TYR A C 1
ATOM 2036 O O . TYR A 1 254 ? -37.094 -47.906 -11.328 1 25.64 254 TYR A O 1
ATOM 2044 N N . HIS A 1 255 ? -35.125 -48.062 -10.68 1 24.89 255 HIS A N 1
ATOM 2045 C CA . HIS A 1 255 ? -35.281 -49.125 -9.672 1 24.89 255 HIS A CA 1
ATOM 2046 C C . HIS A 1 255 ? -35.875 -48.562 -8.391 1 24.89 255 HIS A C 1
ATOM 2048 O O . HIS A 1 255 ? -35.281 -47.75 -7.695 1 24.89 255 HIS A O 1
ATOM 2054 N N . ASN A 1 256 ? -37.344 -48.469 -8.211 1 23.23 256 ASN A N 1
ATOM 2055 C CA . ASN A 1 256 ? -38.062 -48.188 -6.977 1 23.23 256 ASN A CA 1
ATOM 2056 C C . ASN A 1 256 ? -37.906 -49.312 -5.973 1 23.23 256 ASN A C 1
ATOM 2058 O O . ASN A 1 256 ? -38.188 -50.469 -6.293 1 23.23 256 ASN A O 1
ATOM 2062 N N . SER A 1 257 ? -37.062 -49.312 -4.93 1 23.98 257 SER A N 1
ATOM 2063 C CA . SER A 1 257 ? -36.812 -50.219 -3.828 1 23.98 257 SER A CA 1
ATOM 2064 C C . SER A 1 257 ? -38.094 -50.531 -3.061 1 23.98 257 SER A C 1
ATOM 2066 O O . SER A 1 257 ? -38.031 -51.094 -1.953 1 23.98 257 SER A O 1
ATOM 2068 N N . GLY A 1 258 ? -39.344 -50.219 -3.424 1 23.02 258 GLY A N 1
ATOM 2069 C CA . GLY A 1 258 ? -40.375 -50.562 -2.457 1 23.02 258 GLY A CA 1
ATOM 2070 C C . GLY A 1 258 ? -40.656 -52.062 -2.408 1 23.02 258 GLY A C 1
ATOM 2071 O O . GLY A 1 258 ? -40.5 -52.75 -3.402 1 23.02 258 GLY A O 1
ATOM 2072 N N . ALA A 1 259 ? -40.688 -52.781 -1.231 1 24.69 259 ALA A N 1
ATOM 2073 C CA . ALA A 1 259 ? -41.125 -54.094 -0.821 1 24.69 259 ALA A CA 1
ATOM 2074 C C . ALA A 1 259 ? -42.469 -54.438 -1.418 1 24.69 259 ALA A C 1
ATOM 2076 O O . ALA A 1 259 ? -43.094 -55.469 -1.079 1 24.69 259 ALA A O 1
ATOM 2077 N N . ASP A 1 260 ? -43.406 -53.656 -1.958 1 24.12 260 ASP A N 1
ATOM 2078 C CA . ASP A 1 260 ? -44.625 -54.438 -2.037 1 24.12 260 ASP A CA 1
ATOM 2079 C C . ASP A 1 260 ? -44.469 -55.656 -2.971 1 24.12 260 ASP A C 1
ATOM 2081 O O . ASP A 1 260 ? -43.531 -55.656 -3.795 1 24.12 260 ASP A O 1
ATOM 2085 N N . ASN A 1 261 ? -45.438 -56.719 -3.23 1 25.03 261 ASN A N 1
ATOM 2086 C CA . ASN A 1 261 ? -45.625 -57.938 -4.016 1 25.03 261 ASN A CA 1
ATOM 2087 C C . ASN A 1 261 ? -45.125 -57.781 -5.445 1 25.03 261 ASN A C 1
ATOM 2089 O O . ASN A 1 261 ? -44.875 -58.75 -6.145 1 25.03 261 ASN A O 1
ATOM 2093 N N . HIS A 1 262 ? -45.719 -56.875 -6.262 1 24.73 262 HIS A N 1
ATOM 2094 C CA . HIS A 1 262 ? -45.5 -56.688 -7.699 1 24.73 262 HIS A CA 1
ATOM 2095 C C . HIS A 1 262 ? -44.062 -56.344 -8.016 1 24.73 262 HIS A C 1
ATOM 2097 O O . HIS A 1 262 ? -43.625 -55.219 -7.82 1 24.73 262 HIS A O 1
ATOM 2103 N N . SER A 1 263 ? -43.125 -57.375 -7.953 1 25.7 263 SER A N 1
ATOM 2104 C CA . SER A 1 263 ? -41.781 -57.719 -7.441 1 25.7 263 SER A CA 1
ATOM 2105 C C . SER A 1 263 ? -40.688 -57.094 -8.281 1 25.7 263 SER A C 1
ATOM 2107 O O . SER A 1 263 ? -39.531 -57.469 -8.195 1 25.7 263 SER A O 1
ATOM 2109 N N . SER A 1 264 ? -41.125 -56.156 -9.219 1 24.02 264 SER A N 1
ATOM 2110 C CA . SER A 1 264 ? -40.219 -55.875 -10.312 1 24.02 264 SER A CA 1
ATOM 2111 C C . SER A 1 264 ? -38.875 -55.406 -9.781 1 24.02 264 SER A C 1
ATOM 2113 O O . SER A 1 264 ? -38.812 -54.781 -8.711 1 24.02 264 SER A O 1
ATOM 2115 N N . MET A 1 265 ? -37.656 -55.688 -10.516 1 25 265 MET A N 1
ATOM 2116 C CA . MET A 1 265 ? -36.25 -56 -10.375 1 25 265 MET A CA 1
ATOM 2117 C C . MET A 1 265 ? -35.438 -54.75 -10.047 1 25 265 MET A C 1
ATOM 2119 O O . MET A 1 265 ? -35.25 -53.875 -10.898 1 25 265 MET A O 1
ATOM 2123 N N . ALA A 1 266 ? -35.656 -54.156 -8.789 1 26.47 266 ALA A N 1
ATOM 2124 C CA . ALA A 1 266 ? -34.812 -53.031 -8.359 1 26.47 266 ALA A CA 1
ATOM 2125 C C . ALA A 1 266 ? -33.344 -53.406 -8.391 1 26.47 266 ALA A C 1
ATOM 2127 O O . ALA A 1 266 ? -32.938 -54.406 -7.789 1 26.47 266 ALA A O 1
ATOM 2128 N N . PHE A 1 267 ? -32.656 -53.094 -9.469 1 25.25 267 PHE A N 1
ATOM 2129 C CA . PHE A 1 267 ? -31.219 -53.25 -9.641 1 25.25 267 PHE A CA 1
ATOM 2130 C C . PHE A 1 267 ? -30.469 -52.688 -8.453 1 25.25 267 PHE A C 1
ATOM 2132 O O . PHE A 1 267 ? -30.766 -51.562 -7.996 1 25.25 267 PHE A O 1
ATOM 2139 N N . GLU A 1 268 ? -30.094 -53.406 -7.441 1 25.97 268 GLU A N 1
ATOM 2140 C CA . GLU A 1 268 ? -29.188 -53.031 -6.367 1 25.97 268 GLU A CA 1
ATOM 2141 C C . GLU A 1 268 ? -28 -52.219 -6.902 1 25.97 268 GLU A C 1
ATOM 2143 O O . GLU A 1 268 ? -27.375 -52.625 -7.883 1 25.97 268 GLU A O 1
ATOM 2148 N N . ARG A 1 269 ? -28.062 -50.938 -6.656 1 29.23 269 ARG A N 1
ATOM 2149 C CA . ARG A 1 269 ? -27 -49.938 -6.848 1 29.23 269 ARG A CA 1
ATOM 2150 C C . ARG A 1 269 ? -25.641 -50.531 -6.504 1 29.23 269 ARG A C 1
ATOM 2152 O O . ARG A 1 269 ? -25.406 -50.969 -5.371 1 29.23 269 ARG A O 1
ATOM 2159 N N . GLU A 1 270 ? -25.031 -51.25 -7.453 1 28.25 270 GLU A N 1
ATOM 2160 C CA . GLU A 1 270 ? -23.641 -51.688 -7.32 1 28.25 270 GLU A CA 1
ATOM 2161 C C . GLU A 1 270 ? -22.781 -50.562 -6.711 1 28.25 270 GLU A C 1
ATOM 2163 O O . GLU A 1 270 ? -23.078 -49.375 -6.891 1 28.25 270 GLU A O 1
ATOM 2168 N N . LEU A 1 271 ? -22.062 -50.906 -5.621 1 27.11 271 LEU A N 1
ATOM 2169 C CA . LEU A 1 271 ? -20.984 -50.219 -4.934 1 27.11 271 LEU A CA 1
ATOM 2170 C C . LEU A 1 271 ? -20.047 -49.562 -5.93 1 27.11 271 LEU A C 1
ATOM 2172 O O . LEU A 1 271 ? -19.547 -50.219 -6.855 1 27.11 271 LEU A O 1
ATOM 2176 N N . PRO A 1 272 ? -20.203 -48.312 -6.219 1 30.06 272 PRO A N 1
ATOM 2177 C CA . PRO A 1 272 ? -19.203 -47.656 -7.055 1 30.06 272 PRO A CA 1
ATOM 2178 C C . PRO A 1 272 ? -17.797 -48.156 -6.789 1 30.06 272 PRO A C 1
ATOM 2180 O O . PRO A 1 272 ? -17.516 -48.688 -5.715 1 30.06 272 PRO A O 1
ATOM 2183 N N . TYR A 1 273 ? -16.938 -48.375 -7.848 1 29.55 273 TYR A N 1
ATOM 2184 C CA . TYR A 1 273 ? -15.578 -48.906 -7.762 1 29.55 273 TYR A CA 1
ATOM 2185 C C . TYR A 1 273 ? -14.922 -48.5 -6.441 1 29.55 273 TYR A C 1
ATOM 2187 O O . TYR A 1 273 ? -14.211 -49.312 -5.832 1 29.55 273 TYR A O 1
ATOM 2195 N N . GLY A 1 274 ? -14.719 -47.344 -5.863 1 30.03 274 GLY A N 1
ATOM 2196 C CA . GLY A 1 274 ? -13.945 -46.844 -4.734 1 30.03 274 GLY A CA 1
ATOM 2197 C C . GLY A 1 274 ? -14.703 -46.906 -3.426 1 30.03 274 GLY A C 1
ATOM 2198 O O . GLY A 1 274 ? -14.227 -46.375 -2.406 1 30.03 274 GLY A O 1
ATOM 2199 N N . SER A 1 275 ? -15.992 -46.875 -3.43 1 28.8 275 SER A N 1
ATOM 2200 C CA . SER A 1 275 ? -16.656 -46.75 -2.135 1 28.8 275 SER A CA 1
ATOM 2201 C C . SER A 1 275 ? -16.516 -48.062 -1.34 1 28.8 275 SER A C 1
ATOM 2203 O O . SER A 1 275 ? -16.828 -49.125 -1.849 1 28.8 275 SER A O 1
ATOM 2205 N N . ILE A 1 276 ? -15.562 -48.094 -0.387 1 25.81 276 ILE A N 1
ATOM 2206 C CA . ILE A 1 276 ? -15.547 -49.125 0.649 1 25.81 276 ILE A CA 1
ATOM 2207 C C . ILE A 1 276 ? -16.953 -49.312 1.221 1 25.81 276 ILE A C 1
ATOM 2209 O O . ILE A 1 276 ? -17.562 -48.344 1.702 1 25.81 276 ILE A O 1
ATOM 2213 N N . THR A 1 277 ? -17.75 -50.156 0.853 1 27.75 277 THR A N 1
ATOM 2214 C CA . THR A 1 277 ? -19.031 -50.625 1.334 1 27.75 277 THR A CA 1
ATOM 2215 C C . THR A 1 277 ? -19.016 -50.812 2.848 1 27.75 277 THR A C 1
ATOM 2217 O O . THR A 1 277 ? -19.891 -51.469 3.41 1 27.75 277 THR A O 1
ATOM 2220 N N . ARG A 1 278 ? -17.938 -50.312 3.615 1 27.45 278 ARG A N 1
ATOM 2221 C CA . ARG A 1 278 ? -18.047 -50.875 4.957 1 27.45 278 ARG A CA 1
ATOM 2222 C C . ARG A 1 278 ? -19.422 -50.625 5.555 1 27.45 278 ARG A C 1
ATOM 2224 O O . ARG A 1 278 ? -20 -51.5 6.203 1 27.45 278 ARG A O 1
ATOM 2231 N N . GLU A 1 279 ? -19.703 -49.344 5.691 1 26.11 279 GLU A N 1
ATOM 2232 C CA . GLU A 1 279 ? -20.219 -48.938 6.996 1 26.11 279 GLU A CA 1
ATOM 2233 C C . GLU A 1 279 ? -21.719 -49.219 7.113 1 26.11 279 GLU A C 1
ATOM 2235 O O . GLU A 1 279 ? -22.281 -49.094 8.195 1 26.11 279 GLU A O 1
ATOM 2240 N N . PHE A 1 280 ? -22.531 -49.344 6.027 1 25.64 280 PHE A N 1
ATOM 2241 C CA . PHE A 1 280 ? -23.938 -49.125 6.387 1 25.64 280 PHE A CA 1
ATOM 2242 C C . PHE A 1 280 ? -24.453 -50.281 7.223 1 25.64 280 PHE A C 1
ATOM 2244 O O . PHE A 1 280 ? -25.609 -50.281 7.664 1 25.64 280 PHE A O 1
ATOM 2251 N N . ALA A 1 281 ? -23.781 -51.469 7.074 1 26.59 281 ALA A N 1
ATOM 2252 C CA . ALA A 1 281 ? -24.562 -52.562 7.648 1 26.59 281 ALA A CA 1
ATOM 2253 C C . ALA A 1 281 ? -24.703 -52.406 9.164 1 26.59 281 ALA A C 1
ATOM 2255 O O . ALA A 1 281 ? -25.375 -53.188 9.82 1 26.59 281 ALA A O 1
ATOM 2256 N N . GLU A 1 282 ? -23.844 -51.594 9.82 1 27.06 282 GLU A N 1
ATOM 2257 C CA . GLU A 1 282 ? -23.859 -51.938 11.25 1 27.06 282 GLU A CA 1
ATOM 2258 C C . GLU A 1 282 ? -25.141 -51.406 11.906 1 27.06 282 GLU A C 1
ATOM 2260 O O . GLU A 1 282 ? -25.438 -51.75 13.055 1 27.06 282 GLU A O 1
ATOM 2265 N N . SER A 1 283 ? -25.75 -50.375 11.359 1 26.03 283 SER A N 1
ATOM 2266 C CA . SER A 1 283 ? -26.453 -49.75 12.461 1 26.03 283 SER A CA 1
ATOM 2267 C C . SER A 1 283 ? -27.641 -50.562 12.938 1 26.03 283 SER A C 1
ATOM 2269 O O . SER A 1 283 ? -27.875 -50.688 14.141 1 26.03 283 SER A O 1
ATOM 2271 N N . ASN A 1 284 ? -28.656 -50.688 12.117 1 25.2 284 ASN A N 1
ATOM 2272 C CA . ASN A 1 284 ? -29.969 -50.75 12.758 1 25.2 284 ASN A CA 1
ATOM 2273 C C . ASN A 1 284 ? -30.281 -52.125 13.297 1 25.2 284 ASN A C 1
ATOM 2275 O O . ASN A 1 284 ? -31.453 -52.531 13.375 1 25.2 284 ASN A O 1
ATOM 2279 N N . LEU A 1 285 ? -29.375 -53.062 13.406 1 25.42 285 LEU A N 1
ATOM 2280 C CA . LEU A 1 285 ? -29.922 -54.312 13.945 1 25.42 285 LEU A CA 1
ATOM 2281 C C . LEU A 1 285 ? -30.516 -54.062 15.336 1 25.42 285 LEU A C 1
ATOM 2283 O O . LEU A 1 285 ? -29.766 -53.875 16.297 1 25.42 285 LEU A O 1
ATOM 2287 N N . ILE A 1 286 ? -31.562 -53.312 15.484 1 26.86 286 ILE A N 1
ATOM 2288 C CA . ILE A 1 286 ? -32.344 -53.406 16.719 1 26.86 286 ILE A CA 1
ATOM 2289 C C . ILE A 1 286 ? -32.656 -54.875 17.016 1 26.86 286 ILE A C 1
ATOM 2291 O O . ILE A 1 286 ? -33.062 -55.625 16.125 1 26.86 286 ILE A O 1
ATOM 2295 N N . SER A 1 287 ? -32.188 -55.375 18.188 1 26.34 287 SER A N 1
ATOM 2296 C CA . SER A 1 287 ? -32.188 -56.688 18.875 1 26.34 287 SER A CA 1
ATOM 2297 C C . SER A 1 287 ? -33.625 -57.219 19.031 1 26.34 287 SER A C 1
ATOM 2299 O O . SER A 1 287 ? -34 -57.625 20.125 1 26.34 287 SER A O 1
ATOM 2301 N N . ASP A 1 288 ? -34.688 -56.844 18.344 1 27.56 288 ASP A N 1
ATOM 2302 C CA . ASP A 1 288 ? -35.844 -57.531 18.828 1 27.56 288 ASP A CA 1
ATOM 2303 C C . ASP A 1 288 ? -35.656 -59.062 18.75 1 27.56 288 ASP A C 1
ATOM 2305 O O . ASP A 1 288 ? -34.844 -59.531 17.953 1 27.56 288 ASP A O 1
ATOM 2309 N N . GLY A 1 289 ? -36.031 -59.844 19.828 1 29.75 289 GLY A N 1
ATOM 2310 C CA . GLY A 1 289 ? -35.906 -61.219 20.312 1 29.75 289 GLY A CA 1
ATOM 2311 C C . GLY A 1 289 ? -36.25 -62.25 19.234 1 29.75 289 GLY A C 1
ATOM 2312 O O . GLY A 1 289 ? -36.5 -63.406 19.547 1 29.75 289 GLY A O 1
ATOM 2313 N N . CYS A 1 290 ? -36.75 -61.906 18.078 1 29.27 290 CYS A N 1
ATOM 2314 C CA . CYS A 1 290 ? -37.188 -63.094 17.344 1 29.27 290 CYS A CA 1
ATOM 2315 C C . CYS A 1 290 ? -36.031 -64.062 17.141 1 29.27 290 CYS A C 1
ATOM 2317 O O . CYS A 1 290 ? -34.875 -63.656 17.078 1 29.27 290 CYS A O 1
ATOM 2319 N N . PRO A 1 291 ? -36.312 -65.438 17.422 1 30.17 291 PRO A N 1
ATOM 2320 C CA . PRO A 1 291 ? -35.281 -66.5 17.359 1 30.17 291 PRO A CA 1
ATOM 2321 C C . PRO A 1 291 ? -34.312 -66.312 16.188 1 30.17 291 PRO A C 1
ATOM 2323 O O . PRO A 1 291 ? -34.688 -65.688 15.18 1 30.17 291 PRO A O 1
ATOM 2326 N N . ASP A 1 292 ? -33.031 -66.25 16.516 1 29.39 292 ASP A N 1
ATOM 2327 C CA . ASP A 1 292 ? -31.812 -66.125 15.734 1 29.39 292 ASP A CA 1
ATOM 2328 C C . ASP A 1 292 ? -31.859 -66.938 14.477 1 29.39 292 ASP A C 1
ATOM 2330 O O . ASP A 1 292 ? -31.625 -68.188 14.539 1 29.39 292 ASP A O 1
ATOM 2334 N N . THR A 1 293 ? -33.031 -67.062 13.742 1 28.33 293 THR A N 1
ATOM 2335 C CA . THR A 1 293 ? -32.75 -67.875 12.547 1 28.33 293 THR A CA 1
ATOM 2336 C C . THR A 1 293 ? -31.359 -67.5 11.984 1 28.33 293 THR A C 1
ATOM 2338 O O . THR A 1 293 ? -30.953 -66.375 12.016 1 28.33 293 THR A O 1
ATOM 2341 N N . ASP A 1 294 ? -30.469 -68.5 12.023 1 27.17 294 ASP A N 1
ATOM 2342 C CA . ASP A 1 294 ? -29.125 -68.5 11.469 1 27.17 294 ASP A CA 1
ATOM 2343 C C . ASP A 1 294 ? -29.047 -67.688 10.188 1 27.17 294 ASP A C 1
ATOM 2345 O O . ASP A 1 294 ? -29.453 -68.125 9.117 1 27.17 294 ASP A O 1
ATOM 2349 N N . ALA A 1 295 ? -29.594 -66.5 10.188 1 33.12 295 ALA A N 1
ATOM 2350 C CA . ALA A 1 295 ? -29.141 -65.688 9.078 1 33.12 295 ALA A CA 1
ATOM 2351 C C . ALA A 1 295 ? -27.656 -65.875 8.805 1 33.12 295 ALA A C 1
ATOM 2353 O O . ALA A 1 295 ? -26.797 -65.5 9.609 1 33.12 295 ALA A O 1
ATOM 2354 N N . GLY A 1 296 ? -27.297 -67.25 8.508 1 29.83 296 GLY A N 1
ATOM 2355 C CA . GLY A 1 296 ? -25.953 -67.562 8.055 1 29.83 296 GLY A CA 1
ATOM 2356 C C . GLY A 1 296 ? -25.25 -66.312 7.445 1 29.83 296 GLY A C 1
ATOM 2357 O O . GLY A 1 296 ? -25.906 -65.375 7.012 1 29.83 296 GLY A O 1
ATOM 2358 N N . ASP A 1 297 ? -24.172 -66 8.031 1 34.59 297 ASP A N 1
ATOM 2359 C CA . ASP A 1 297 ? -23.078 -65.062 7.707 1 34.59 297 ASP A CA 1
ATOM 2360 C C . ASP A 1 297 ? -22.828 -65 6.203 1 34.59 297 ASP A C 1
ATOM 2362 O O . ASP A 1 297 ? -22.047 -65.812 5.688 1 34.59 297 ASP A O 1
ATOM 2366 N N . SER A 1 298 ? -23.797 -65.062 5.355 1 36.97 298 SER A N 1
ATOM 2367 C CA . SER A 1 298 ? -23.375 -65 3.961 1 36.97 298 SER A CA 1
ATOM 2368 C C . SER A 1 298 ? -22.422 -63.812 3.738 1 36.97 298 SER A C 1
ATOM 2370 O O . SER A 1 298 ? -22.859 -62.688 3.432 1 36.97 298 SER A O 1
ATOM 2372 N N . ILE A 1 299 ? -21.516 -63.531 4.73 1 39.34 299 ILE A N 1
ATOM 2373 C CA . ILE A 1 299 ? -20.375 -62.656 4.422 1 39.34 299 ILE A CA 1
ATOM 2374 C C . ILE A 1 299 ? -19.797 -63.031 3.057 1 39.34 299 ILE A C 1
ATOM 2376 O O . ILE A 1 299 ? -19.578 -64.188 2.77 1 39.34 299 ILE A O 1
ATOM 2380 N N . PRO A 1 300 ? -20 -62.281 2.104 1 49.31 300 PRO A N 1
ATOM 2381 C CA . PRO A 1 300 ? -19.312 -62.625 0.847 1 49.31 300 PRO A CA 1
ATOM 2382 C C . PRO A 1 300 ? -17.922 -63.188 1.062 1 49.31 300 PRO A C 1
ATOM 2384 O O . PRO A 1 300 ? -17.109 -62.594 1.762 1 49.31 300 PRO A O 1
ATOM 2387 N N . HIS A 1 301 ? -17.703 -64.5 1.23 1 52.38 301 HIS A N 1
ATOM 2388 C CA . HIS A 1 301 ? -16.422 -65.25 1.416 1 52.38 301 HIS A CA 1
ATOM 2389 C C . HIS A 1 301 ? -15.414 -64.812 0.353 1 52.38 301 HIS A C 1
ATOM 2391 O O . HIS A 1 301 ? -15.727 -64.812 -0.839 1 52.38 301 HIS A O 1
ATOM 2397 N N . ARG A 1 302 ? -14.406 -63.969 0.685 1 60.12 302 ARG A N 1
ATOM 2398 C CA . ARG A 1 302 ? -13.289 -63.688 -0.201 1 60.12 302 ARG A CA 1
ATOM 2399 C C . ARG A 1 302 ? -12.562 -64.938 -0.624 1 60.12 302 ARG A C 1
ATOM 2401 O O . ARG A 1 302 ? -11.859 -65.562 0.181 1 60.12 302 ARG A O 1
ATOM 2408 N N . ARG A 1 303 ? -13.109 -65.688 -1.581 1 69.19 303 ARG A N 1
ATOM 2409 C CA . ARG A 1 303 ? -12.492 -66.938 -2.027 1 69.19 303 ARG A CA 1
ATOM 2410 C C . ARG A 1 303 ? -11.312 -66.625 -2.955 1 69.19 303 ARG A C 1
ATOM 2412 O O . ARG A 1 303 ? -11.5 -66.188 -4.086 1 69.19 303 ARG A O 1
ATOM 2419 N N . LEU A 1 304 ? -10.031 -66.75 -2.396 1 74.12 304 LEU A N 1
ATOM 2420 C CA . LEU A 1 304 ? -8.812 -66.5 -3.17 1 74.12 304 LEU A CA 1
ATOM 2421 C C . LEU A 1 304 ? -8.453 -67.75 -3.998 1 74.12 304 LEU A C 1
ATOM 2423 O O . LEU A 1 304 ? -7.738 -67.625 -4.996 1 74.12 304 LEU A O 1
ATOM 2427 N N . PHE A 1 305 ? -8.898 -68.875 -3.561 1 78.25 305 PHE A N 1
ATOM 2428 C CA . PHE A 1 305 ? -8.477 -70.125 -4.246 1 78.25 305 PHE A CA 1
ATOM 2429 C C . PHE A 1 305 ? -9.68 -70.875 -4.758 1 78.25 305 PHE A C 1
ATOM 2431 O O . PHE A 1 305 ? -9.672 -72.125 -4.75 1 78.25 305 PHE A O 1
ATOM 2438 N N . GLY A 1 306 ? -10.703 -70.188 -5.328 1 74.5 306 GLY A N 1
ATOM 2439 C CA . GLY A 1 306 ? -11.844 -70.812 -5.988 1 74.5 306 GLY A CA 1
ATOM 2440 C C . GLY A 1 306 ? -12.703 -71.625 -5.047 1 74.5 306 GLY A C 1
ATOM 2441 O O . GLY A 1 306 ? -12.438 -71.688 -3.846 1 74.5 306 GLY A O 1
ATOM 2442 N N . ARG A 1 307 ? -13.711 -72.25 -5.641 1 75.62 307 ARG A N 1
ATOM 2443 C CA . ARG A 1 307 ? -14.664 -73.062 -4.887 1 75.62 307 ARG A CA 1
ATOM 2444 C C . ARG A 1 307 ? -14.562 -74.562 -5.277 1 75.62 307 ARG A C 1
ATOM 2446 O O . ARG A 1 307 ? -14.18 -74.875 -6.402 1 75.62 307 ARG A O 1
ATOM 2453 N N . GLY A 1 308 ? -14.453 -75.5 -4.332 1 72.19 308 GLY A N 1
ATOM 2454 C CA . GLY A 1 308 ? -14.492 -76.938 -4.613 1 72.19 308 GLY A CA 1
ATOM 2455 C C . GLY A 1 308 ? -13.461 -77.75 -3.838 1 72.19 308 GLY A C 1
ATOM 2456 O O . GLY A 1 308 ? -12.82 -77.188 -2.93 1 72.19 308 GLY A O 1
ATOM 2457 N N . GLN A 1 309 ? -13.328 -78.938 -4.258 1 77.75 309 GLN A N 1
ATOM 2458 C CA . GLN A 1 309 ? -12.398 -79.812 -3.574 1 77.75 309 GLN A CA 1
ATOM 2459 C C . GLN A 1 309 ? -10.969 -79.625 -4.078 1 77.75 309 GLN A C 1
ATOM 2461 O O . GLN A 1 309 ? -10.758 -79.25 -5.223 1 77.75 309 GLN A O 1
ATOM 2466 N N . TRP A 1 310 ? -10.023 -79.75 -3.234 1 84.44 310 TRP A N 1
ATOM 2467 C CA . TRP A 1 310 ? -8.609 -79.625 -3.568 1 84.44 310 TRP A CA 1
ATOM 2468 C C . TRP A 1 310 ? -8.102 -80.75 -4.422 1 84.44 310 TRP A C 1
ATOM 2470 O O . TRP A 1 310 ? -8.172 -81.938 -4.012 1 84.44 310 TRP A O 1
ATOM 2480 N N . THR A 1 311 ? -7.93 -80.562 -5.664 1 87.38 311 THR A N 1
ATOM 2481 C CA . THR A 1 311 ? -7.352 -81.562 -6.613 1 87.38 311 THR A CA 1
ATOM 2482 C C . THR A 1 311 ? -5.992 -81.062 -7.105 1 87.38 311 THR A C 1
ATOM 2484 O O . THR A 1 311 ? -5.609 -79.875 -6.852 1 87.38 311 THR A O 1
ATOM 2487 N N . ILE A 1 312 ? -5.227 -81.875 -7.668 1 86.75 312 ILE A N 1
ATOM 2488 C CA . ILE A 1 312 ? -3.91 -81.5 -8.172 1 86.75 312 ILE A CA 1
ATOM 2489 C C . ILE A 1 312 ? -4.055 -80.438 -9.273 1 86.75 312 ILE A C 1
ATOM 2491 O O . ILE A 1 312 ? -3.238 -79.5 -9.375 1 86.75 312 ILE A O 1
ATOM 2495 N N . GLY A 1 313 ? -5.09 -80.625 -9.984 1 87.38 313 GLY A N 1
ATOM 2496 C CA . GLY A 1 313 ? -5.332 -79.625 -11.023 1 87.38 313 GLY A CA 1
ATOM 2497 C C . GLY A 1 313 ? -5.625 -78.25 -10.477 1 87.38 313 GLY A C 1
ATOM 2498 O O . GLY A 1 313 ? -5.145 -77.25 -11.023 1 87.38 313 GLY A O 1
ATOM 2499 N N . ARG A 1 314 ? -6.309 -78.125 -9.422 1 89.69 314 ARG A N 1
ATOM 2500 C CA . ARG A 1 314 ? -6.652 -76.875 -8.797 1 89.69 314 ARG A CA 1
ATOM 2501 C C . ARG A 1 314 ? -5.418 -76.188 -8.188 1 89.69 314 ARG A C 1
ATOM 2503 O O . ARG A 1 314 ? -5.242 -75 -8.305 1 89.69 314 ARG A O 1
ATOM 2510 N N . ILE A 1 315 ? -4.531 -77 -7.617 1 90.31 315 ILE A N 1
ATOM 2511 C CA . ILE A 1 315 ? -3.336 -76.438 -6.977 1 90.31 315 ILE A CA 1
ATOM 2512 C C . ILE A 1 315 ? -2.395 -75.875 -8.039 1 90.31 315 ILE A C 1
ATOM 2514 O O . ILE A 1 315 ? -1.881 -74.812 -7.887 1 90.31 315 ILE A O 1
ATOM 2518 N N . VAL A 1 316 ? -2.273 -76.688 -9.133 1 91.44 316 VAL A N 1
ATOM 2519 C CA . VAL A 1 316 ? -1.373 -76.188 -10.18 1 91.44 316 VAL A CA 1
ATOM 2520 C C . VAL A 1 316 ? -1.969 -75 -10.875 1 91.44 316 VAL A C 1
ATOM 2522 O O . VAL A 1 316 ? -1.248 -74.062 -11.211 1 91.44 316 VAL A O 1
ATOM 2525 N N . PHE A 1 317 ? -3.236 -74.938 -11 1 91.12 317 PHE A N 1
ATOM 2526 C CA . PHE A 1 317 ? -3.91 -73.812 -11.641 1 91.12 317 PHE A CA 1
ATOM 2527 C C . PHE A 1 317 ? -3.709 -72.562 -10.836 1 91.12 317 PHE A C 1
ATOM 2529 O O . PHE A 1 317 ? -3.295 -71.5 -11.383 1 91.12 317 PHE A O 1
ATOM 2536 N N . TYR A 1 318 ? -3.938 -72.562 -9.586 1 91.94 318 TYR A N 1
ATOM 2537 C CA . TYR A 1 318 ? -3.865 -71.312 -8.773 1 91.94 318 TYR A CA 1
ATOM 2538 C C . TYR A 1 318 ? -2.418 -70.875 -8.539 1 91.94 318 TYR A C 1
ATOM 2540 O O . TYR A 1 318 ? -2.127 -69.75 -8.375 1 91.94 318 TYR A O 1
ATOM 2548 N N . LEU A 1 319 ? -1.533 -71.938 -8.633 1 91.94 319 LEU A N 1
ATOM 2549 C CA . LEU A 1 319 ? -0.122 -71.562 -8.555 1 91.94 319 LEU A CA 1
ATOM 2550 C C . LEU A 1 319 ? 0.306 -70.75 -9.797 1 91.94 319 LEU A C 1
ATOM 2552 O O . LEU A 1 319 ? 0.942 -69.688 -9.68 1 91.94 319 LEU A O 1
ATOM 2556 N N . ILE A 1 320 ? -0.113 -71.188 -10.891 1 91.94 320 ILE A N 1
ATOM 2557 C CA . ILE A 1 320 ? 0.241 -70.5 -12.133 1 91.94 320 ILE A CA 1
ATOM 2558 C C . ILE A 1 320 ? -0.535 -69.188 -12.25 1 91.94 320 ILE A C 1
ATOM 2560 O O . ILE A 1 320 ? 0.005 -68.188 -12.711 1 91.94 320 ILE A O 1
ATOM 2564 N N . PHE A 1 321 ? -1.703 -69.25 -11.797 1 92.25 321 PHE A N 1
ATOM 2565 C CA . PHE A 1 321 ? -2.539 -68.062 -11.883 1 92.25 321 PHE A CA 1
ATOM 2566 C C . PHE A 1 321 ? -1.991 -66.938 -11 1 92.25 321 PHE A C 1
ATOM 2568 O O . PHE A 1 321 ? -1.828 -65.812 -11.445 1 92.25 321 PHE A O 1
ATOM 2575 N N . HIS A 1 322 ? -1.652 -67.188 -9.719 1 92.25 322 HIS A N 1
ATOM 2576 C CA . HIS A 1 322 ? -1.25 -66.125 -8.781 1 92.25 322 HIS A CA 1
ATOM 2577 C C . HIS A 1 322 ? 0.205 -65.75 -8.992 1 92.25 322 HIS A C 1
ATOM 2579 O O . HIS A 1 322 ? 0.571 -64.562 -8.781 1 92.25 322 HIS A O 1
ATOM 2585 N N . VAL A 1 323 ? 0.995 -66.625 -9.523 1 92 323 VAL A N 1
ATOM 2586 C CA . VAL A 1 323 ? 2.42 -66.312 -9.609 1 92 323 VAL A CA 1
ATOM 2587 C C . VAL A 1 323 ? 2.744 -65.688 -10.969 1 92 323 VAL A C 1
ATOM 2589 O O . VAL A 1 323 ? 3.566 -64.812 -11.07 1 92 323 VAL A O 1
ATOM 2592 N N . PHE A 1 324 ? 2.074 -66.062 -11.984 1 91.69 324 PHE A N 1
ATOM 2593 C CA . PHE A 1 324 ? 2.488 -65.625 -13.312 1 91.69 324 PHE A CA 1
ATOM 2594 C C . PHE A 1 324 ? 1.385 -64.812 -13.977 1 91.69 324 PHE A C 1
ATOM 2596 O O . PHE A 1 324 ? 1.595 -63.656 -14.344 1 91.69 324 PHE A O 1
ATOM 2603 N N . ILE A 1 325 ? 0.195 -65.312 -14.016 1 91.94 325 ILE A N 1
ATOM 2604 C CA . ILE A 1 325 ? -0.857 -64.688 -14.812 1 91.94 325 ILE A CA 1
ATOM 2605 C C . ILE A 1 325 ? -1.352 -63.438 -14.125 1 91.94 325 ILE A C 1
ATOM 2607 O O . ILE A 1 325 ? -1.487 -62.375 -14.766 1 91.94 325 ILE A O 1
ATOM 2611 N N . GLN A 1 326 ? -1.532 -63.531 -12.914 1 92.62 326 GLN A N 1
ATOM 2612 C CA . GLN A 1 326 ? -2.107 -62.406 -12.195 1 92.62 326 GLN A CA 1
ATOM 2613 C C . GLN A 1 326 ? -1.161 -61.219 -12.203 1 92.62 326 GLN A C 1
ATOM 2615 O O . GLN A 1 326 ? -1.577 -60.094 -12.5 1 92.62 326 GLN A O 1
ATOM 2620 N N . PRO A 1 327 ? 0.082 -61.344 -11.938 1 93 327 PRO A N 1
ATOM 2621 C CA . PRO A 1 327 ? 0.956 -60.188 -12.008 1 93 327 PRO A CA 1
ATOM 2622 C C . PRO A 1 327 ? 1.041 -59.594 -13.406 1 93 327 PRO A C 1
ATOM 2624 O O . PRO A 1 327 ? 1.102 -58.375 -13.562 1 93 327 PRO A O 1
ATOM 2627 N N . ILE A 1 328 ? 1.032 -60.344 -14.398 1 93.06 328 ILE A N 1
ATOM 2628 C CA . ILE A 1 328 ? 1.085 -59.844 -15.766 1 93.06 328 ILE A CA 1
ATOM 2629 C C . ILE A 1 328 ? -0.201 -59.094 -16.094 1 93.06 328 ILE A C 1
ATOM 2631 O O . ILE A 1 328 ? -0.159 -58.031 -16.703 1 93.06 328 ILE A O 1
ATOM 2635 N N . MET A 1 329 ? -1.279 -59.625 -15.695 1 92.88 329 MET A N 1
ATOM 2636 C CA . MET A 1 329 ? -2.559 -58.969 -15.938 1 92.88 329 MET A CA 1
ATOM 2637 C C . MET A 1 329 ? -2.666 -57.656 -15.141 1 92.88 329 MET A C 1
ATOM 2639 O O . MET A 1 329 ? -3.256 -56.688 -15.602 1 92.88 329 MET A O 1
ATOM 2643 N N . MET A 1 330 ? -2.059 -57.688 -14.023 1 93.31 330 MET A N 1
ATOM 2644 C CA . MET A 1 330 ? -2.09 -56.5 -13.203 1 93.31 330 MET A CA 1
ATOM 2645 C C . MET A 1 330 ? -1.271 -55.375 -13.852 1 93.31 330 MET A C 1
ATOM 2647 O O . MET A 1 330 ? -1.679 -54.219 -13.844 1 93.31 330 MET A O 1
ATOM 2651 N N . ILE A 1 331 ? -0.187 -55.688 -14.367 1 92.38 331 ILE A N 1
ATOM 2652 C CA . ILE A 1 331 ? 0.638 -54.719 -15.07 1 92.38 331 ILE A CA 1
ATOM 2653 C C . ILE A 1 331 ? -0.104 -54.188 -16.297 1 92.38 331 ILE A C 1
ATOM 2655 O O . ILE A 1 331 ? -0.083 -53 -16.594 1 92.38 331 ILE A O 1
ATOM 2659 N N . LEU A 1 332 ? -0.713 -55.062 -16.938 1 91.69 332 LEU A N 1
ATOM 2660 C CA . LEU A 1 332 ? -1.468 -54.688 -18.125 1 91.69 332 LEU A CA 1
ATOM 2661 C C . LEU A 1 332 ? -2.629 -53.75 -17.75 1 91.69 332 LEU A C 1
ATOM 2663 O O . LEU A 1 332 ? -2.934 -52.812 -18.469 1 91.69 332 LEU A O 1
ATOM 2667 N N . VAL A 1 333 ? -3.281 -54.094 -16.688 1 92.19 333 VAL A N 1
ATOM 2668 C CA . VAL A 1 333 ? -4.363 -53.25 -16.203 1 92.19 333 VAL A CA 1
ATOM 2669 C C . VAL A 1 333 ? -3.832 -51.844 -15.891 1 92.19 333 VAL A C 1
ATOM 2671 O O . VAL A 1 333 ? -4.461 -50.844 -16.25 1 92.19 333 VAL A O 1
ATOM 2674 N N . LEU A 1 334 ? -2.758 -51.812 -15.391 1 90.69 334 LEU A N 1
ATOM 2675 C CA . LEU A 1 334 ? -2.154 -50.531 -15.047 1 90.69 334 LEU A CA 1
ATOM 2676 C C . LEU A 1 334 ? -1.787 -49.75 -16.312 1 90.69 334 LEU A C 1
ATOM 2678 O O . LEU A 1 334 ? -2.047 -48.531 -16.391 1 90.69 334 LEU A O 1
ATOM 2682 N N . VAL A 1 335 ? -1.232 -50.406 -17.234 1 90.12 335 VAL A N 1
ATOM 2683 C CA . VAL A 1 335 ? -0.818 -49.75 -18.469 1 90.12 335 VAL A CA 1
ATOM 2684 C C . VAL A 1 335 ? -2.047 -49.25 -19.234 1 90.12 335 VAL A C 1
ATOM 2686 O O . VAL A 1 335 ? -2.037 -48.156 -19.797 1 90.12 335 VAL A O 1
ATOM 2689 N N . LEU A 1 336 ? -3.049 -50.031 -19.219 1 90.06 336 LEU A N 1
ATOM 2690 C CA . LEU A 1 336 ? -4.27 -49.656 -19.922 1 90.06 336 LEU A CA 1
ATOM 2691 C C . LEU A 1 336 ? -4.973 -48.531 -19.203 1 90.06 336 LEU A C 1
ATOM 2693 O O . LEU A 1 336 ? -5.621 -47.688 -19.828 1 90.06 336 LEU A O 1
ATOM 2697 N N . TRP A 1 337 ? -4.844 -48.531 -17.984 1 89.19 337 TRP A N 1
ATOM 2698 C CA . TRP A 1 337 ? -5.398 -47.406 -17.203 1 89.19 337 TRP A CA 1
ATOM 2699 C C . TRP A 1 337 ? -4.645 -46.125 -17.5 1 89.19 337 TRP A C 1
ATOM 2701 O O . TRP A 1 337 ? -5.258 -45.062 -17.641 1 89.19 337 TRP A O 1
ATOM 2711 N N . LEU A 1 338 ? -3.371 -46.188 -17.672 1 89.25 338 LEU A N 1
ATOM 2712 C CA . LEU A 1 338 ? -2.539 -45.031 -17.922 1 89.25 338 LEU A CA 1
ATOM 2713 C C . LEU A 1 338 ? -2.82 -44.469 -19.312 1 89.25 338 LEU A C 1
ATOM 2715 O O . LEU A 1 338 ? -2.646 -43.25 -19.547 1 89.25 338 LEU A O 1
ATOM 2719 N N . GLY A 1 339 ? -3.322 -45.25 -20.203 1 88.19 339 GLY A N 1
ATOM 2720 C CA . GLY A 1 339 ? -3.67 -44.781 -21.531 1 88.19 339 GLY A CA 1
ATOM 2721 C C . GLY A 1 339 ? -4.98 -44.031 -21.594 1 88.19 339 GLY A C 1
ATOM 2722 O O . GLY A 1 339 ? -5.301 -43.406 -22.609 1 88.19 339 GLY A O 1
ATOM 2723 N N . VAL A 1 340 ? -5.711 -43.844 -20.625 1 87.19 340 VAL A N 1
ATOM 2724 C CA . VAL A 1 340 ? -6.941 -43.094 -20.375 1 87.19 340 VAL A CA 1
ATOM 2725 C C . VAL A 1 340 ? -8.039 -43.594 -21.312 1 87.19 340 VAL A C 1
ATOM 2727 O O . VAL A 1 340 ? -9.133 -43.969 -20.875 1 87.19 340 VAL A O 1
ATOM 2730 N N . PHE A 1 341 ? -7.738 -43.656 -22.672 1 87.25 341 PHE A N 1
ATOM 2731 C CA . PHE A 1 341 ? -8.766 -44.031 -23.625 1 87.25 341 PHE A CA 1
ATOM 2732 C C . PHE A 1 341 ? -9.055 -45.531 -23.547 1 87.25 341 PHE A C 1
ATOM 2734 O O . PHE A 1 341 ? -10.109 -46 -24 1 87.25 341 PHE A O 1
ATOM 2741 N N . THR A 1 342 ? -8.227 -46.312 -22.922 1 88.44 342 THR A N 1
ATOM 2742 C CA . THR A 1 342 ? -8.375 -47.781 -22.844 1 88.44 342 THR A CA 1
ATOM 2743 C C . THR A 1 342 ? -8.859 -48.188 -21.469 1 88.44 342 THR A C 1
ATOM 2745 O O . THR A 1 342 ? -8.688 -49.344 -21.062 1 88.44 342 THR A O 1
ATOM 2748 N N . ILE A 1 343 ? -9.477 -47.375 -20.812 1 87.25 343 ILE A N 1
ATOM 2749 C CA . ILE A 1 343 ? -9.93 -47.656 -19.453 1 87.25 343 ILE A CA 1
ATOM 2750 C C . ILE A 1 343 ? -10.992 -48.75 -19.469 1 87.25 343 ILE A C 1
ATOM 2752 O O . ILE A 1 343 ? -11.039 -49.594 -18.578 1 87.25 343 ILE A O 1
ATOM 2756 N N . PRO A 1 344 ? -11.852 -48.719 -20.453 1 84.44 344 PRO A N 1
ATOM 2757 C CA . PRO A 1 344 ? -12.852 -49.781 -20.453 1 84.44 344 PRO A CA 1
ATOM 2758 C C . PRO A 1 344 ? -12.219 -51.188 -20.469 1 84.44 344 PRO A C 1
ATOM 2760 O O . PRO A 1 344 ? -12.703 -52.094 -19.781 1 84.44 344 PRO A O 1
ATOM 2763 N N . MET A 1 345 ? -11.148 -51.375 -21.203 1 88.81 345 MET A N 1
ATOM 2764 C CA . MET A 1 345 ? -10.484 -52.656 -21.25 1 88.81 345 MET A CA 1
ATOM 2765 C C . MET A 1 345 ? -9.781 -52.969 -19.922 1 88.81 345 MET A C 1
ATOM 2767 O O . MET A 1 345 ? -9.695 -54.125 -19.516 1 88.81 345 MET A O 1
ATOM 2771 N N . SER A 1 346 ? -9.328 -51.906 -19.344 1 89.69 346 SER A N 1
ATOM 2772 C CA . SER A 1 346 ? -8.727 -52.125 -18.016 1 89.69 346 SER A CA 1
ATOM 2773 C C . SER A 1 346 ? -9.75 -52.656 -17.016 1 89.69 346 SER A C 1
ATOM 2775 O O . SER A 1 346 ? -9.453 -53.562 -16.25 1 89.69 346 SER A O 1
ATOM 2777 N N . ASN A 1 347 ? -10.883 -52.188 -17.141 1 87.62 347 ASN A N 1
ATOM 2778 C CA . ASN A 1 347 ? -11.945 -52.625 -16.25 1 87.62 347 ASN A CA 1
ATOM 2779 C C . ASN A 1 347 ? -12.375 -54.062 -16.562 1 87.62 347 ASN A C 1
ATOM 2781 O O . ASN A 1 347 ? -12.664 -54.844 -15.656 1 87.62 347 ASN A O 1
ATOM 2785 N N . ILE A 1 348 ? -12.414 -54.344 -17.75 1 87.56 348 ILE A N 1
ATOM 2786 C CA . ILE A 1 348 ? -12.812 -55.688 -18.172 1 87.56 348 ILE A CA 1
ATOM 2787 C C . ILE A 1 348 ? -11.805 -56.719 -17.656 1 87.56 348 ILE A C 1
ATOM 2789 O O . ILE A 1 348 ? -12.188 -57.719 -17.078 1 87.56 348 ILE A O 1
ATOM 2793 N N . ILE A 1 349 ? -10.555 -56.406 -17.875 1 90.19 349 ILE A N 1
ATOM 2794 C CA . ILE A 1 349 ? -9.516 -57.312 -17.438 1 90.19 349 ILE A CA 1
ATOM 2795 C C . ILE A 1 349 ? -9.523 -57.438 -15.922 1 90.19 349 ILE A C 1
ATOM 2797 O O . ILE A 1 349 ? -9.359 -58.531 -15.367 1 90.19 349 ILE A O 1
ATOM 2801 N N . TRP A 1 350 ? -9.797 -56.406 -15.258 1 89.81 350 TRP A N 1
ATOM 2802 C CA . TRP A 1 350 ? -9.836 -56.406 -13.797 1 89.81 350 TRP A CA 1
ATOM 2803 C C . TRP A 1 350 ? -10.984 -57.25 -13.281 1 89.81 350 TRP A C 1
ATOM 2805 O O . TRP A 1 350 ? -10.797 -58.062 -12.375 1 89.81 350 TRP A O 1
ATOM 2815 N N . ASN A 1 351 ? -12.086 -57.062 -13.914 1 87.38 351 ASN A N 1
ATOM 2816 C CA . ASN A 1 351 ? -13.25 -57.844 -13.508 1 87.38 351 ASN A CA 1
ATOM 2817 C C . ASN A 1 351 ? -13.086 -59.344 -13.875 1 87.38 351 ASN A C 1
ATOM 2819 O O . ASN A 1 351 ? -13.516 -60.219 -13.133 1 87.38 351 ASN A O 1
ATOM 2823 N N . LEU A 1 352 ? -12.508 -59.5 -14.961 1 89 352 LEU A N 1
ATOM 2824 C CA . LEU A 1 352 ? -12.266 -60.906 -15.383 1 89 352 LEU A CA 1
ATOM 2825 C C . LEU A 1 352 ? -11.312 -61.594 -14.43 1 89 352 LEU A C 1
ATOM 2827 O O . LEU A 1 352 ? -11.508 -62.781 -14.109 1 89 352 LEU A O 1
ATOM 2831 N N . MET A 1 353 ? -10.273 -60.906 -14.023 1 89.56 353 MET A N 1
ATOM 2832 C CA . MET A 1 353 ? -9.336 -61.469 -13.062 1 89.56 353 MET A CA 1
ATOM 2833 C C . MET A 1 353 ? -10.031 -61.812 -11.75 1 89.56 353 MET A C 1
ATOM 2835 O O . MET A 1 353 ? -9.75 -62.844 -11.141 1 89.56 353 MET A O 1
ATOM 2839 N N . TYR A 1 354 ? -10.93 -61 -11.422 1 87.69 354 TYR A N 1
ATOM 2840 C CA . TYR A 1 354 ? -11.688 -61.219 -10.195 1 87.69 354 TYR A CA 1
ATOM 2841 C C . TYR A 1 354 ? -12.539 -62.469 -10.305 1 87.69 354 TYR A C 1
ATOM 2843 O O . TYR A 1 354 ? -12.539 -63.312 -9.406 1 87.69 354 TYR A O 1
ATOM 2851 N N . HIS A 1 355 ? -13.188 -62.625 -11.398 1 86.75 355 HIS A N 1
ATOM 2852 C CA . HIS A 1 355 ? -14.07 -63.781 -11.57 1 86.75 355 HIS A CA 1
ATOM 2853 C C . HIS A 1 355 ? -13.281 -65.062 -11.812 1 86.75 355 HIS A C 1
ATOM 2855 O O . HIS A 1 355 ? -13.703 -66.125 -11.398 1 86.75 355 HIS A O 1
ATOM 2861 N N . CYS A 1 356 ? -12.156 -64.938 -12.438 1 88 356 CYS A N 1
ATOM 2862 C CA . CYS A 1 356 ? -11.312 -66.125 -12.648 1 88 356 CYS A CA 1
ATOM 2863 C C . CYS A 1 356 ? -10.734 -66.625 -11.336 1 88 356 CYS A C 1
ATOM 2865 O O . CYS A 1 356 ? -10.5 -67.812 -11.18 1 88 356 CYS A O 1
ATOM 2867 N N . ARG A 1 357 ? -10.539 -65.75 -10.453 1 88 357 ARG A N 1
ATOM 2868 C CA . ARG A 1 357 ? -10.016 -66.125 -9.148 1 88 357 ARG A CA 1
ATOM 2869 C C . ARG A 1 357 ? -11.102 -66.75 -8.297 1 88 357 ARG A C 1
ATOM 2871 O O . ARG A 1 357 ? -10.852 -67.75 -7.605 1 88 357 ARG A O 1
ATOM 2878 N N . ARG A 1 358 ? -12.312 -66.312 -8.453 1 84.75 358 ARG A N 1
ATOM 2879 C CA . ARG A 1 358 ? -13.383 -66.75 -7.578 1 84.75 358 ARG A CA 1
ATOM 2880 C C . ARG A 1 358 ? -14.023 -68 -8.102 1 84.75 358 ARG A C 1
ATOM 2882 O O . ARG A 1 358 ? -14.258 -68.938 -7.336 1 84.75 358 ARG A O 1
ATOM 2889 N N . HIS A 1 359 ? -14.359 -68.062 -9.391 1 84.56 359 HIS A N 1
ATOM 2890 C CA . HIS A 1 359 ? -15.055 -69.188 -9.945 1 84.56 359 HIS A CA 1
ATOM 2891 C C . HIS A 1 359 ? -14.602 -69.5 -11.375 1 84.56 359 HIS A C 1
ATOM 2893 O O . HIS A 1 359 ? -15.375 -69.312 -12.32 1 84.56 359 HIS A O 1
ATOM 2899 N N . PRO A 1 360 ? -13.461 -70.125 -11.5 1 86.62 360 PRO A N 1
ATOM 2900 C CA . PRO A 1 360 ? -12.945 -70.375 -12.852 1 86.62 360 PRO A CA 1
ATOM 2901 C C . PRO A 1 360 ? -13.742 -71.438 -13.609 1 86.62 360 PRO A C 1
ATOM 2903 O O . PRO A 1 360 ? -13.961 -71.25 -14.82 1 86.62 360 PRO A O 1
ATOM 2906 N N . LEU A 1 361 ? -14.242 -72.438 -12.914 1 86.38 361 LEU A N 1
ATOM 2907 C CA . LEU A 1 361 ? -14.898 -73.562 -13.602 1 86.38 361 LEU A CA 1
ATOM 2908 C C . LEU A 1 361 ? -16.328 -73.188 -13.961 1 86.38 361 LEU A C 1
ATOM 2910 O O . LEU A 1 361 ? -16.953 -73.812 -14.797 1 86.38 361 LEU A O 1
ATOM 2914 N N . ALA A 1 362 ? -16.828 -72.125 -13.414 1 84.25 362 ALA A N 1
ATOM 2915 C CA . ALA A 1 362 ? -18.203 -71.75 -13.656 1 84.25 362 ALA A CA 1
ATOM 2916 C C . ALA A 1 362 ? -18.297 -70.75 -14.789 1 84.25 362 ALA A C 1
ATOM 2918 O O . ALA A 1 362 ? -19.406 -70.375 -15.203 1 84.25 362 ALA A O 1
ATOM 2919 N N . LEU A 1 363 ? -17.188 -70.375 -15.344 1 87.06 363 LEU A N 1
ATOM 2920 C CA . LEU A 1 363 ? -17.188 -69.375 -16.375 1 87.06 363 LEU A CA 1
ATOM 2921 C C . LEU A 1 363 ? -17.359 -69.938 -17.766 1 87.06 363 LEU A C 1
ATOM 2923 O O . LEU A 1 363 ? -16.781 -71 -18.062 1 87.06 363 LEU A O 1
ATOM 2927 N N . ASP A 1 364 ? -18.203 -69.375 -18.516 1 86.25 364 ASP A N 1
ATOM 2928 C CA . ASP A 1 364 ? -18.391 -69.812 -19.906 1 86.25 364 ASP A CA 1
ATOM 2929 C C . ASP A 1 364 ? -18.484 -68.562 -20.812 1 86.25 364 ASP A C 1
ATOM 2931 O O . ASP A 1 364 ? -18.797 -67.438 -20.359 1 86.25 364 ASP A O 1
ATOM 2935 N N . PHE A 1 365 ? -18.109 -68.688 -22.172 1 87.75 365 PHE A N 1
ATOM 2936 C CA . PHE A 1 365 ? -18.016 -67.625 -23.141 1 87.75 365 PHE A CA 1
ATOM 2937 C C . PHE A 1 365 ? -18.859 -67.938 -24.375 1 87.75 365 PHE A C 1
ATOM 2939 O O . PHE A 1 365 ? -18.797 -69.062 -24.922 1 87.75 365 PHE A O 1
ATOM 2946 N N . LYS A 1 366 ? -19.75 -67 -24.672 1 80.38 366 LYS A N 1
ATOM 2947 C CA . LYS A 1 366 ? -20.562 -67.25 -25.859 1 80.38 366 LYS A CA 1
ATOM 2948 C C . LYS A 1 366 ? -20.656 -65.938 -26.688 1 80.38 366 LYS A C 1
ATOM 2950 O O . LYS A 1 366 ? -20.5 -64.875 -26.156 1 80.38 366 LYS A O 1
ATOM 2955 N N . HIS A 1 367 ? -20.703 -66 -28.031 1 78.44 367 HIS A N 1
ATOM 2956 C CA . HIS A 1 367 ? -20.891 -64.875 -28.938 1 78.44 367 HIS A CA 1
ATOM 2957 C C . HIS A 1 367 ? -22.359 -64.375 -28.953 1 78.44 367 HIS A C 1
ATOM 2959 O O . HIS A 1 367 ? -23.266 -65.25 -28.906 1 78.44 367 HIS A O 1
ATOM 2965 N N . VAL A 1 368 ? -22.625 -63 -28.859 1 66.19 368 VAL A N 1
ATOM 2966 C CA . VAL A 1 368 ? -23.984 -62.469 -28.875 1 66.19 368 VAL A CA 1
ATOM 2967 C C . VAL A 1 368 ? -24.609 -62.656 -30.25 1 66.19 368 VAL A C 1
ATOM 2969 O O . VAL A 1 368 ? -25.828 -62.656 -30.375 1 66.19 368 VAL A O 1
ATOM 2972 N N . GLN A 1 369 ? -24.047 -62.781 -31.422 1 55 369 GLN A N 1
ATOM 2973 C CA . GLN A 1 369 ? -24.797 -62.781 -32.688 1 55 369 GLN A CA 1
ATOM 2974 C C . GLN A 1 369 ? -25.984 -63.719 -32.625 1 55 369 GLN A C 1
ATOM 2976 O O . GLN A 1 369 ? -27.062 -63.406 -33.125 1 55 369 GLN A O 1
ATOM 2981 N N . HIS A 1 370 ? -25.625 -65.062 -32.656 1 46.16 370 HIS A N 1
ATOM 2982 C CA . HIS A 1 370 ? -26.516 -66.125 -33.094 1 46.16 370 HIS A CA 1
ATOM 2983 C C . HIS A 1 370 ? -27.766 -66.188 -32.219 1 46.16 370 HIS A C 1
ATOM 2985 O O . HIS A 1 370 ? -28.594 -67.062 -32.406 1 46.16 370 HIS A O 1
ATOM 2991 N N . THR A 1 371 ? -27.75 -65.625 -31.094 1 43.28 371 THR A N 1
ATOM 2992 C CA . THR A 1 371 ? -28.844 -66.125 -30.266 1 43.28 371 THR A CA 1
ATOM 2993 C C . THR A 1 371 ? -30.141 -65.438 -30.609 1 43.28 371 THR A C 1
ATOM 2995 O O . THR A 1 371 ? -30.469 -64.375 -30.016 1 43.28 371 THR A O 1
ATOM 2998 N N . HIS A 1 372 ? -30.328 -65 -31.844 1 43.06 372 HIS A N 1
ATOM 2999 C CA . HIS A 1 372 ? -31.734 -64.625 -32.094 1 43.06 372 HIS A CA 1
ATOM 3000 C C . HIS A 1 372 ? -32.656 -65.625 -31.375 1 43.06 372 HIS A C 1
ATOM 3002 O O . HIS A 1 372 ? -33.875 -65.438 -31.391 1 43.06 372 HIS A O 1
ATOM 3008 N N . GLN A 1 373 ? -32.25 -66.875 -31.344 1 42.69 373 GLN A N 1
ATOM 3009 C CA . GLN A 1 373 ? -33.25 -67.875 -30.891 1 42.69 373 GLN A CA 1
ATOM 3010 C C . GLN A 1 373 ? -33.469 -67.812 -29.391 1 42.69 373 GLN A C 1
ATOM 3012 O O . GLN A 1 373 ? -32.531 -67.812 -28.609 1 42.69 373 GLN A O 1
ATOM 3017 N N . TYR A 1 374 ? -34.594 -67.188 -28.891 1 44.28 374 TYR A N 1
ATOM 3018 C CA . TYR A 1 374 ? -35.094 -67.375 -27.531 1 44.28 374 TYR A CA 1
ATOM 3019 C C . TYR A 1 374 ? -34.594 -68.688 -26.938 1 44.28 374 TYR A C 1
ATOM 3021 O O . TYR A 1 374 ? -34.938 -69.75 -27.453 1 44.28 374 TYR A O 1
ATOM 3029 N N . PRO A 1 375 ? -33.375 -68.75 -26.422 1 43.53 375 PRO A N 1
ATOM 3030 C CA . PRO A 1 375 ? -33.156 -70.125 -25.922 1 43.53 375 PRO A CA 1
ATOM 3031 C C . PRO A 1 375 ? -34.406 -70.75 -25.328 1 43.53 375 PRO A C 1
ATOM 3033 O O . PRO A 1 375 ? -35.312 -70.062 -24.875 1 43.53 375 PRO A O 1
ATOM 3036 N N . ASP A 1 376 ? -34.75 -71.938 -25.719 1 43.5 376 ASP A N 1
ATOM 3037 C CA . ASP A 1 376 ? -35.812 -72.75 -25.109 1 43.5 376 ASP A CA 1
ATOM 3038 C C . ASP A 1 376 ? -35.844 -72.562 -23.609 1 43.5 376 ASP A C 1
ATOM 3040 O O . ASP A 1 376 ? -34.812 -72.312 -22.969 1 43.5 376 ASP A O 1
ATOM 3044 N N . ASP A 1 377 ? -37.031 -72.188 -22.922 1 44.16 377 ASP A N 1
ATOM 3045 C CA . ASP A 1 377 ? -37.5 -71.938 -21.578 1 44.16 377 ASP A CA 1
ATOM 3046 C C . ASP A 1 377 ? -36.656 -72.625 -20.531 1 44.16 377 ASP A C 1
ATOM 3048 O O . ASP A 1 377 ? -36.469 -72.188 -19.422 1 44.16 377 ASP A O 1
ATOM 3052 N N . GLU A 1 378 ? -36.375 -74 -20.734 1 45.22 378 GLU A N 1
ATOM 3053 C CA . GLU A 1 378 ? -36 -74.875 -19.641 1 45.22 378 GLU A CA 1
ATOM 3054 C C . GLU A 1 378 ? -34.594 -74.625 -19.156 1 45.22 378 GLU A C 1
ATOM 3056 O O . GLU A 1 378 ? -34.281 -74.812 -17.984 1 45.22 378 GLU A O 1
ATOM 3061 N N . THR A 1 379 ? -33.531 -74.375 -19.969 1 46.75 379 THR A N 1
ATOM 3062 C CA . THR A 1 379 ? -32.156 -74.375 -19.516 1 46.75 379 THR A CA 1
ATOM 3063 C C . THR A 1 379 ? -31.656 -73 -19.156 1 46.75 379 THR A C 1
ATOM 3065 O O . THR A 1 379 ? -30.484 -72.812 -18.844 1 46.75 379 THR A O 1
ATOM 3068 N N . ILE A 1 380 ? -32.25 -71.938 -19.359 1 50.09 380 ILE A N 1
ATOM 3069 C CA . ILE A 1 380 ? -31.891 -70.562 -19.297 1 50.09 380 ILE A CA 1
ATOM 3070 C C . ILE A 1 380 ? -31.859 -70.062 -17.844 1 50.09 380 ILE A C 1
ATOM 3072 O O . ILE A 1 380 ? -31.312 -69 -17.531 1 50.09 380 ILE A O 1
ATOM 3076 N N . GLY A 1 381 ? -32.531 -70.688 -17 1 52.62 381 GLY A N 1
ATOM 3077 C CA . GLY A 1 381 ? -32.781 -70.188 -15.664 1 52.62 381 GLY A CA 1
ATOM 3078 C C . GLY A 1 381 ? -31.516 -69.938 -14.859 1 52.62 381 GLY A C 1
ATOM 3079 O O . GLY A 1 381 ? -31.5 -69.188 -13.906 1 52.62 381 GLY A O 1
ATOM 3080 N N . ASP A 1 382 ? -30.375 -70.688 -15.148 1 63.41 382 ASP A N 1
ATOM 3081 C CA . ASP A 1 382 ? -29.328 -70.688 -14.141 1 63.41 382 ASP A CA 1
ATOM 3082 C C . ASP A 1 382 ? -28.094 -69.938 -14.617 1 63.41 382 ASP A C 1
ATOM 3084 O O . ASP A 1 382 ? -26.984 -70.188 -14.125 1 63.41 382 ASP A O 1
ATOM 3088 N N . LYS A 1 383 ? -28.109 -69.062 -15.719 1 74.31 383 LYS A N 1
ATOM 3089 C CA . LYS A 1 383 ? -26.906 -68.375 -16.188 1 74.31 383 LYS A CA 1
ATOM 3090 C C . LYS A 1 383 ? -27 -66.875 -16.031 1 74.31 383 LYS A C 1
ATOM 3092 O O . LYS A 1 383 ? -28.062 -66.25 -16.297 1 74.31 383 LYS A O 1
ATOM 3097 N N . ASN A 1 384 ? -26.031 -66.312 -15.477 1 79.38 384 ASN A N 1
ATOM 3098 C CA . ASN A 1 384 ? -25.922 -64.812 -15.305 1 79.38 384 ASN A CA 1
ATOM 3099 C C . ASN A 1 384 ? -24.812 -64.25 -16.172 1 79.38 384 ASN A C 1
ATOM 3101 O O . ASN A 1 384 ? -23.75 -64.875 -16.328 1 79.38 384 ASN A O 1
ATOM 3105 N N . VAL A 1 385 ? -25.125 -63.156 -16.859 1 79.12 385 VAL A N 1
ATOM 3106 C CA . VAL A 1 385 ? -24.141 -62.438 -17.672 1 79.12 385 VAL A CA 1
ATOM 3107 C C . VAL A 1 385 ? -23.266 -61.562 -16.781 1 79.12 385 VAL A C 1
ATOM 3109 O O . VAL A 1 385 ? -23.797 -60.75 -16.016 1 79.12 385 VAL A O 1
ATOM 3112 N N . LEU A 1 386 ? -21.984 -61.688 -16.984 1 78.38 386 LEU A N 1
ATOM 3113 C CA . LEU A 1 386 ? -21.078 -60.906 -16.141 1 78.38 386 LEU A CA 1
ATOM 3114 C C . LEU A 1 386 ? -20.531 -59.688 -16.859 1 78.38 386 LEU A C 1
ATOM 3116 O O . LEU A 1 386 ? -20.562 -58.594 -16.328 1 78.38 386 LEU A O 1
ATOM 3120 N N . LEU A 1 387 ? -20.031 -59.969 -18.016 1 81.88 387 LEU A N 1
ATOM 3121 C CA . LEU A 1 387 ? -19.359 -58.875 -18.719 1 81.88 387 LEU A CA 1
ATOM 3122 C C . LEU A 1 387 ? -19.641 -58.906 -20.219 1 81.88 387 LEU A C 1
ATOM 3124 O O . LEU A 1 387 ? -19.828 -60 -20.781 1 81.88 387 LEU A O 1
ATOM 3128 N N . CYS A 1 388 ? -19.828 -57.75 -20.797 1 78.12 388 CYS A N 1
ATOM 3129 C CA . CYS A 1 388 ? -19.984 -57.625 -22.234 1 78.12 388 CYS A CA 1
ATOM 3130 C C . CYS A 1 388 ? -19.422 -56.281 -22.719 1 78.12 388 CYS A C 1
ATOM 3132 O O . CYS A 1 388 ? -19.734 -55.25 -22.156 1 78.12 388 CYS A O 1
ATOM 3134 N N . THR A 1 389 ? -18.391 -56.406 -23.641 1 79.62 389 THR A N 1
ATOM 3135 C CA . THR A 1 389 ? -17.844 -55.156 -24.156 1 79.62 389 THR A CA 1
ATOM 3136 C C . THR A 1 389 ? -17.859 -55.156 -25.672 1 79.62 389 THR A C 1
ATOM 3138 O O . THR A 1 389 ? -17.703 -56.188 -26.312 1 79.62 389 THR A O 1
ATOM 3141 N N . PHE A 1 390 ? -18.078 -53.969 -26.172 1 76.75 390 PHE A N 1
ATOM 3142 C CA . PHE A 1 390 ? -18.094 -53.844 -27.625 1 76.75 390 PHE A CA 1
ATOM 3143 C C . PHE A 1 390 ? -16.969 -52.938 -28.109 1 76.75 390 PHE A C 1
ATOM 3145 O O . PHE A 1 390 ? -16.672 -52.906 -29.297 1 76.75 390 PHE A O 1
ATOM 3152 N N . ARG A 1 391 ? -16.359 -52.25 -27.188 1 81.31 391 ARG A N 1
ATOM 3153 C CA . ARG A 1 391 ? -15.352 -51.281 -27.594 1 81.31 391 ARG A CA 1
ATOM 3154 C C . ARG A 1 391 ? -14.117 -51.375 -26.703 1 81.31 391 ARG A C 1
ATOM 3156 O O . ARG A 1 391 ? -14.227 -51.594 -25.5 1 81.31 391 ARG A O 1
ATOM 3163 N N . CYS A 1 392 ? -13.023 -51.156 -27.422 1 83.62 392 CYS A N 1
ATOM 3164 C CA . CYS A 1 392 ? -11.758 -51.156 -26.703 1 83.62 392 CYS A CA 1
ATOM 3165 C C . CYS A 1 392 ? -11.453 -49.781 -26.125 1 83.62 392 CYS A C 1
ATOM 3167 O O . CYS A 1 392 ? -10.914 -49.688 -25.016 1 83.62 392 CYS A O 1
ATOM 3169 N N . ALA A 1 393 ? -11.688 -48.781 -26.938 1 85.56 393 ALA A N 1
ATOM 3170 C CA . ALA A 1 393 ? -11.336 -47.438 -26.547 1 85.56 393 ALA A CA 1
ATOM 3171 C C . ALA A 1 393 ? -12.516 -46.469 -26.719 1 85.56 393 ALA A C 1
ATOM 3173 O O . ALA A 1 393 ? -13.453 -46.781 -27.469 1 85.56 393 ALA A O 1
ATOM 3174 N N . GLY A 1 394 ? -12.516 -45.438 -25.828 1 77.88 394 GLY A N 1
ATOM 3175 C CA . GLY A 1 394 ? -13.547 -44.438 -25.922 1 77.88 394 GLY A CA 1
ATOM 3176 C C . GLY A 1 394 ? -13 -43.031 -25.766 1 77.88 394 GLY A C 1
ATOM 3177 O O . GLY A 1 394 ? -12.148 -42.781 -24.906 1 77.88 394 GLY A O 1
ATOM 3178 N N . TRP A 1 395 ? -13.453 -42.094 -26.578 1 78.75 395 TRP A N 1
ATOM 3179 C CA . TRP A 1 395 ? -13 -40.719 -26.562 1 78.75 395 TRP A CA 1
ATOM 3180 C C . TRP A 1 395 ? -13.578 -39.969 -25.359 1 78.75 395 TRP A C 1
ATOM 3182 O O . TRP A 1 395 ? -12.977 -39.031 -24.859 1 78.75 395 TRP A O 1
ATOM 3192 N N . HIS A 1 396 ? -14.594 -40.375 -24.859 1 78.88 396 HIS A N 1
ATOM 3193 C CA . HIS A 1 396 ? -15.266 -39.625 -23.797 1 78.88 396 HIS A CA 1
ATOM 3194 C C . HIS A 1 396 ? -14.562 -39.812 -22.453 1 78.88 396 HIS A C 1
ATOM 3196 O O . HIS A 1 396 ? -14.82 -39.062 -21.5 1 78.88 396 HIS A O 1
ATOM 3202 N N . TYR A 1 397 ? -13.602 -40.719 -22.438 1 82 397 TYR A N 1
ATOM 3203 C CA . TYR A 1 397 ? -12.938 -41 -21.172 1 82 397 TYR A CA 1
ATOM 3204 C C . TYR A 1 397 ? -11.945 -39.906 -20.812 1 82 397 TYR A C 1
ATOM 3206 O O . TYR A 1 397 ? -11.391 -39.906 -19.719 1 82 397 TYR A O 1
ATOM 3214 N N . TYR A 1 398 ? -11.719 -39 -21.719 1 81.88 398 TYR A N 1
ATOM 3215 C CA . TYR A 1 398 ? -10.828 -37.906 -21.359 1 81.88 398 TYR A CA 1
ATOM 3216 C C . TYR A 1 398 ? -11.445 -37.031 -20.266 1 81.88 398 TYR A C 1
ATOM 3218 O O . TYR A 1 398 ? -10.727 -36.375 -19.531 1 81.88 398 TYR A O 1
ATOM 3226 N N . LYS A 1 399 ? -12.719 -37.062 -20.125 1 79.5 399 LYS A N 1
ATOM 3227 C CA . LYS A 1 399 ? -13.422 -36.281 -19.125 1 79.5 399 LYS A CA 1
ATOM 3228 C C . LYS A 1 399 ? -13.781 -37.125 -17.906 1 79.5 399 LYS A C 1
ATOM 3230 O O . LYS A 1 399 ? -14.5 -36.656 -17.016 1 79.5 399 LYS A O 1
ATOM 3235 N N . PHE A 1 400 ? -13.195 -38.281 -17.906 1 81.75 400 PHE A N 1
ATOM 3236 C CA . PHE A 1 400 ? -13.461 -39.219 -16.812 1 81.75 400 PHE A CA 1
ATOM 3237 C C . PHE A 1 400 ? -12.836 -38.719 -15.516 1 81.75 400 PHE A C 1
ATOM 3239 O O . PHE A 1 400 ? -11.711 -38.188 -15.516 1 81.75 400 PHE A O 1
ATOM 3246 N N . THR A 1 401 ? -13.625 -38.688 -14.445 1 82.69 401 THR A N 1
ATOM 3247 C CA . THR A 1 401 ? -13.125 -38.219 -13.164 1 82.69 401 THR A CA 1
ATOM 3248 C C . THR A 1 401 ? -13.195 -39.344 -12.117 1 82.69 401 THR A C 1
ATOM 3250 O O . THR A 1 401 ? -14.109 -40.156 -12.141 1 82.69 401 THR A O 1
ATOM 3253 N N . VAL A 1 402 ? -12.141 -39.5 -11.5 1 80.88 402 VAL A N 1
ATOM 3254 C CA . VAL A 1 402 ? -12.102 -40.406 -10.359 1 80.88 402 VAL A CA 1
ATOM 3255 C C . VAL A 1 402 ? -12 -39.625 -9.062 1 80.88 402 VAL A C 1
ATOM 3257 O O . VAL A 1 402 ? -11.07 -38.844 -8.875 1 80.88 402 VAL A O 1
ATOM 3260 N N . ASP A 1 403 ? -12.812 -39.812 -8.133 1 78.75 403 ASP A N 1
ATOM 3261 C CA . ASP A 1 403 ? -12.852 -39.094 -6.863 1 78.75 403 ASP A CA 1
ATOM 3262 C C . ASP A 1 403 ? -12.844 -37.562 -7.078 1 78.75 403 ASP A C 1
ATOM 3264 O O . ASP A 1 403 ? -12.164 -36.844 -6.359 1 78.75 403 ASP A O 1
ATOM 3268 N N . GLY A 1 404 ? -13.352 -37.156 -8.109 1 77.31 404 GLY A N 1
ATOM 3269 C CA . GLY A 1 404 ? -13.484 -35.75 -8.375 1 77.31 404 GLY A CA 1
ATOM 3270 C C . GLY A 1 404 ? -12.312 -35.188 -9.164 1 77.31 404 GLY A C 1
ATOM 3271 O O . GLY A 1 404 ? -12.289 -33.969 -9.469 1 77.31 404 GLY A O 1
ATOM 3272 N N . THR A 1 405 ? -11.367 -35.938 -9.406 1 85.31 405 THR A N 1
ATOM 3273 C CA . THR A 1 405 ? -10.195 -35.5 -10.148 1 85.31 405 THR A CA 1
ATOM 3274 C C . THR A 1 405 ? -10.133 -36.156 -11.523 1 85.31 405 THR A C 1
ATOM 3276 O O . THR A 1 405 ? -10.484 -37.312 -11.672 1 85.31 405 THR A O 1
ATOM 3279 N N . ASN A 1 406 ? -9.75 -35.375 -12.461 1 86.69 406 ASN A N 1
ATOM 3280 C CA . ASN A 1 406 ? -9.609 -35.875 -13.82 1 86.69 406 ASN A CA 1
ATOM 3281 C C . ASN A 1 406 ? -8.594 -37 -13.898 1 86.69 406 ASN A C 1
ATOM 3283 O O . ASN A 1 406 ? -7.559 -36.969 -13.234 1 86.69 406 ASN A O 1
ATOM 3287 N N . VAL A 1 407 ? -8.938 -37.969 -14.648 1 87.94 407 VAL A N 1
ATOM 3288 C CA . VAL A 1 407 ? -8.133 -39.188 -14.734 1 87.94 407 VAL A CA 1
ATOM 3289 C C . VAL A 1 407 ? -6.75 -38.844 -15.289 1 87.94 407 VAL A C 1
ATOM 3291 O O . VAL A 1 407 ? -5.754 -39.469 -14.914 1 87.94 407 VAL A O 1
ATOM 3294 N N . ILE A 1 408 ? -6.66 -37.875 -16.156 1 87.75 408 ILE A N 1
ATOM 3295 C CA . ILE A 1 408 ? -5.379 -37.5 -16.734 1 87.75 408 ILE A CA 1
ATOM 3296 C C . ILE A 1 408 ? -4.449 -36.969 -15.648 1 87.75 408 ILE A C 1
ATOM 3298 O O . ILE A 1 408 ? -3.268 -37.344 -15.609 1 87.75 408 ILE A O 1
ATOM 3302 N N . VAL A 1 409 ? -4.988 -36.219 -14.781 1 88.94 409 VAL A N 1
ATOM 3303 C CA . VAL A 1 409 ? -4.207 -35.656 -13.688 1 88.94 409 VAL A CA 1
ATOM 3304 C C . VAL A 1 409 ? -3.807 -36.75 -12.719 1 88.94 409 VAL A C 1
ATOM 3306 O O . VAL A 1 409 ? -2.682 -36.781 -12.211 1 88.94 409 VAL A O 1
ATOM 3309 N N . MET A 1 410 ? -4.664 -37.656 -12.508 1 88.94 410 MET A N 1
ATOM 3310 C CA . MET A 1 410 ? -4.371 -38.781 -11.617 1 88.94 410 MET A CA 1
ATOM 3311 C C . MET A 1 410 ? -3.254 -39.656 -12.18 1 88.94 410 MET A C 1
ATOM 3313 O O . MET A 1 410 ? -2.354 -40.062 -11.453 1 88.94 410 MET A O 1
ATOM 3317 N N . ASN A 1 411 ? -3.346 -39.844 -13.484 1 90.19 411 ASN A N 1
ATOM 3318 C CA . ASN A 1 411 ? -2.326 -40.656 -14.133 1 90.19 411 ASN A CA 1
ATOM 3319 C C . ASN A 1 411 ? -0.965 -39.969 -14.125 1 90.19 411 ASN A C 1
ATOM 3321 O O . ASN A 1 411 ? 0.072 -40.625 -14.102 1 90.19 411 ASN A O 1
ATOM 3325 N N . LEU A 1 412 ? -0.941 -38.719 -14.055 1 91.06 412 LEU A N 1
ATOM 3326 C CA . LEU A 1 412 ? 0.314 -37.969 -14.055 1 91.06 412 LEU A CA 1
ATOM 3327 C C . LEU A 1 412 ? 1.035 -38.125 -12.719 1 91.06 412 LEU A C 1
ATOM 3329 O O . LEU A 1 412 ? 2.236 -37.875 -12.625 1 91.06 412 LEU A O 1
ATOM 3333 N N . ILE A 1 413 ? 0.378 -38.656 -11.727 1 92.06 413 ILE A N 1
ATOM 3334 C CA . ILE A 1 413 ? 1.018 -38.906 -10.438 1 92.06 413 ILE A CA 1
ATOM 3335 C C . ILE A 1 413 ? 2.01 -40.062 -10.578 1 92.06 413 ILE A C 1
ATOM 3337 O O . ILE A 1 413 ? 3.027 -40.094 -9.883 1 92.06 413 ILE A O 1
ATOM 3341 N N . SER A 1 414 ? 1.684 -41 -11.508 1 91.19 414 SER A N 1
ATOM 3342 C CA . SER A 1 414 ? 2.621 -42.062 -11.781 1 91.19 414 SER A CA 1
ATOM 3343 C C . SER A 1 414 ? 3.947 -41.531 -12.312 1 91.19 414 SER A C 1
ATOM 3345 O O . SER A 1 414 ? 5.008 -42.094 -12.016 1 91.19 414 SER A O 1
ATOM 3347 N N . ILE A 1 415 ? 3.848 -40.438 -12.984 1 92.94 415 ILE A N 1
ATOM 3348 C CA . ILE A 1 415 ? 5.059 -39.844 -13.523 1 92.94 415 ILE A CA 1
ATOM 3349 C C . ILE A 1 415 ? 5.871 -39.219 -12.383 1 92.94 415 ILE A C 1
ATOM 3351 O O . ILE A 1 415 ? 7.105 -39.219 -12.414 1 92.94 415 ILE A O 1
ATOM 3355 N N . VAL A 1 416 ? 5.246 -38.719 -11.367 1 96.06 416 VAL A N 1
ATOM 3356 C CA . VAL A 1 416 ? 5.918 -38.125 -10.203 1 96.06 416 VAL A CA 1
ATOM 3357 C C . VAL A 1 416 ? 6.75 -39.219 -9.508 1 96.06 416 VAL A C 1
ATOM 3359 O O . VAL A 1 416 ? 7.938 -39 -9.242 1 96.06 416 VAL A O 1
ATOM 3362 N N . ILE A 1 417 ? 6.148 -40.406 -9.32 1 93.81 417 ILE A N 1
ATOM 3363 C CA . ILE A 1 417 ? 6.824 -41.5 -8.633 1 93.81 417 ILE A CA 1
ATOM 3364 C C . ILE A 1 417 ? 7.973 -42.031 -9.492 1 93.81 417 ILE A C 1
ATOM 3366 O O . ILE A 1 417 ? 9.062 -42.312 -8.984 1 93.81 417 ILE A O 1
ATOM 3370 N N . PHE A 1 418 ? 7.703 -42.031 -10.719 1 93.62 418 PHE A N 1
ATOM 3371 C CA . PHE A 1 418 ? 8.727 -42.5 -11.648 1 93.62 418 PHE A CA 1
ATOM 3372 C C . PHE A 1 418 ? 9.914 -41.531 -11.672 1 93.62 418 PHE A C 1
ATOM 3374 O O . PHE A 1 418 ? 11.07 -41.969 -11.719 1 93.62 418 PHE A O 1
ATOM 3381 N N . THR A 1 419 ? 9.664 -40.25 -11.68 1 95.94 419 THR A N 1
ATOM 3382 C CA . THR A 1 419 ? 10.727 -39.281 -11.727 1 95.94 419 THR A CA 1
ATOM 3383 C C . THR A 1 419 ? 11.602 -39.344 -10.477 1 95.94 419 THR A C 1
ATOM 3385 O O . THR A 1 419 ? 12.828 -39.281 -10.57 1 95.94 419 THR A O 1
ATOM 3388 N N . ILE A 1 420 ? 11.008 -39.5 -9.352 1 95.69 420 ILE A N 1
ATOM 3389 C CA . ILE A 1 420 ? 11.75 -39.625 -8.102 1 95.69 420 ILE A CA 1
ATOM 3390 C C . ILE A 1 420 ? 12.578 -40.906 -8.109 1 95.69 420 ILE A C 1
ATOM 3392 O O . ILE A 1 420 ? 13.758 -40.875 -7.73 1 95.69 420 ILE A O 1
ATOM 3396 N N . PHE A 1 421 ? 12.008 -42 -8.633 1 94.06 421 PHE A N 1
ATOM 3397 C CA . PHE A 1 421 ? 12.695 -43.281 -8.727 1 94.06 421 PHE A CA 1
ATOM 3398 C C . PHE A 1 421 ? 13.852 -43.188 -9.711 1 94.06 421 PHE A C 1
ATOM 3400 O O . PHE A 1 421 ? 14.93 -43.75 -9.461 1 94.06 421 PHE A O 1
ATOM 3407 N N . ASP A 1 422 ? 13.609 -42.562 -10.734 1 94.06 422 ASP A N 1
ATOM 3408 C CA . ASP A 1 422 ? 14.625 -42.406 -11.773 1 94.06 422 ASP A CA 1
ATOM 3409 C C . ASP A 1 422 ? 15.836 -41.656 -11.25 1 94.06 422 ASP A C 1
ATOM 3411 O O . ASP A 1 422 ? 16.969 -42.094 -11.391 1 94.06 422 ASP A O 1
ATOM 3415 N N . PHE A 1 423 ? 15.695 -40.562 -10.609 1 94 423 PHE A N 1
ATOM 3416 C CA . PHE A 1 423 ? 16.781 -39.688 -10.148 1 94 423 PHE A CA 1
ATOM 3417 C C . PHE A 1 423 ? 17.547 -40.312 -9 1 94 423 PHE A C 1
ATOM 3419 O O . PHE A 1 423 ? 18.766 -40.406 -9.031 1 94 423 PHE A O 1
ATOM 3426 N N . TYR A 1 424 ? 16.859 -40.875 -7.984 1 93 424 TYR A N 1
ATOM 3427 C CA . TYR A 1 424 ? 17.531 -41.375 -6.785 1 93 424 TYR A CA 1
ATOM 3428 C C . TYR A 1 424 ? 18 -42.812 -6.965 1 93 424 TYR A C 1
ATOM 3430 O O . TYR A 1 424 ? 19.062 -43.188 -6.469 1 93 424 TYR A O 1
ATOM 3438 N N . PHE A 1 425 ? 17.25 -43.625 -7.707 1 92.12 425 PHE A N 1
ATOM 3439 C CA . PHE A 1 425 ? 17.594 -45.031 -7.809 1 92.12 425 PHE A CA 1
ATOM 3440 C C . PHE A 1 425 ? 18.359 -45.312 -9.094 1 92.12 425 PHE A C 1
ATOM 3442 O O . PHE A 1 425 ? 19.484 -45.812 -9.055 1 92.12 425 PHE A O 1
ATOM 3449 N N . LEU A 1 426 ? 17.797 -44.969 -10.195 1 91.75 426 LEU A N 1
ATOM 3450 C CA . LEU A 1 426 ? 18.422 -45.344 -11.469 1 91.75 426 LEU A CA 1
ATOM 3451 C C . LEU A 1 426 ? 19.672 -44.5 -11.703 1 91.75 426 LEU A C 1
ATOM 3453 O O . LEU A 1 426 ? 20.734 -45.062 -12.039 1 91.75 426 LEU A O 1
ATOM 3457 N N . LYS A 1 427 ? 19.594 -43.25 -11.539 1 91.12 427 LYS A N 1
ATOM 3458 C CA . LYS A 1 427 ? 20.719 -42.375 -11.852 1 91.12 427 LYS A CA 1
ATOM 3459 C C . LYS A 1 427 ? 21.766 -42.406 -10.734 1 91.12 427 LYS A C 1
ATOM 3461 O O . LYS A 1 427 ? 22.938 -42.656 -10.984 1 91.12 427 LYS A O 1
ATOM 3466 N N . ARG A 1 428 ? 21.344 -42.188 -9.508 1 89.75 428 ARG A N 1
ATOM 3467 C CA . ARG A 1 428 ? 22.297 -41.969 -8.414 1 89.75 428 ARG A CA 1
ATOM 3468 C C . ARG A 1 428 ? 22.766 -43.312 -7.848 1 89.75 428 ARG A C 1
ATOM 3470 O O . ARG A 1 428 ? 23.969 -43.531 -7.664 1 89.75 428 ARG A O 1
ATOM 3477 N N . TYR A 1 429 ? 21.828 -44.25 -7.641 1 90 429 TYR A N 1
ATOM 3478 C CA . TYR A 1 429 ? 22.203 -45.5 -6.973 1 90 429 TYR A CA 1
ATOM 3479 C C . TYR A 1 429 ? 22.781 -46.5 -7.969 1 90 429 TYR A C 1
ATOM 3481 O O . TYR A 1 429 ? 23.859 -47.062 -7.738 1 90 429 TYR A O 1
ATOM 3489 N N . LEU A 1 430 ? 22.156 -46.719 -9.148 1 91.31 430 LEU A N 1
ATOM 3490 C CA . LEU A 1 430 ? 22.594 -47.719 -10.117 1 91.31 430 LEU A CA 1
ATOM 3491 C C . LEU A 1 430 ? 23.594 -47.094 -11.102 1 91.31 430 LEU A C 1
ATOM 3493 O O . LEU A 1 430 ? 24.344 -47.844 -11.758 1 91.31 430 LEU A O 1
ATOM 3497 N N . GLY A 1 431 ? 23.562 -45.781 -11.258 1 87.62 431 GLY A N 1
ATOM 3498 C CA . GLY A 1 431 ? 24.5 -45.094 -12.133 1 87.62 431 GLY A CA 1
ATOM 3499 C C . GLY A 1 431 ? 24.297 -45.406 -13.602 1 87.62 431 GLY A C 1
ATOM 3500 O O . GLY A 1 431 ? 25.25 -45.469 -14.367 1 87.62 431 GLY A O 1
ATOM 3501 N N . LEU A 1 432 ? 23.078 -45.75 -13.984 1 88.19 432 LEU A N 1
ATOM 3502 C CA . LEU A 1 432 ? 22.797 -46.125 -15.359 1 88.19 432 L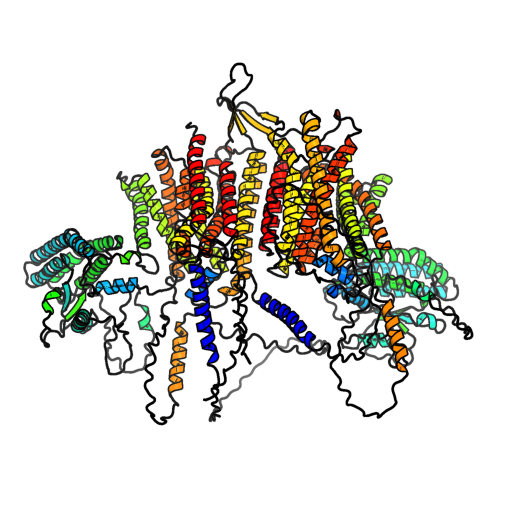EU A CA 1
ATOM 3503 C C . LEU A 1 432 ? 22.75 -44.906 -16.266 1 88.19 432 LEU A C 1
ATOM 3505 O O . LEU A 1 432 ? 22.172 -43.875 -15.891 1 88.19 432 LEU A O 1
ATOM 3509 N N . GLN A 1 433 ? 23.453 -44.875 -17.297 1 86.38 433 GLN A N 1
ATOM 3510 C CA . GLN A 1 433 ? 23.438 -43.781 -18.266 1 86.38 433 GLN A CA 1
ATOM 3511 C C . GLN A 1 433 ? 22.5 -44.094 -19.422 1 86.38 433 GLN A C 1
ATOM 3513 O O . GLN A 1 433 ? 22.953 -44.469 -20.5 1 86.38 433 GLN A O 1
ATOM 3518 N N . LEU A 1 434 ? 21.234 -44 -19.219 1 88 434 LEU A N 1
ATOM 3519 C CA . LEU A 1 434 ? 20.219 -44.219 -20.234 1 88 434 LEU A CA 1
ATOM 3520 C C . LEU A 1 434 ? 19.656 -42.875 -20.719 1 88 434 LEU A C 1
ATOM 3522 O O . LEU A 1 434 ? 19.953 -41.844 -20.141 1 88 434 LEU A O 1
ATOM 3526 N N . TRP A 1 435 ? 18.969 -42.969 -21.766 1 88.31 435 TRP A N 1
ATOM 3527 C CA . TRP A 1 435 ? 18.312 -41.781 -22.312 1 88.31 435 TRP A CA 1
ATOM 3528 C C . TRP A 1 435 ? 17.391 -41.125 -21.281 1 88.31 435 TRP A C 1
ATOM 3530 O O . TRP A 1 435 ? 17.344 -39.906 -21.156 1 88.31 435 TRP A O 1
ATOM 3540 N N . ILE A 1 436 ? 16.781 -41.844 -20.438 1 87.44 436 ILE A N 1
ATOM 3541 C CA . ILE A 1 436 ? 15.789 -41.375 -19.469 1 87.44 436 ILE A CA 1
ATOM 3542 C C . ILE A 1 436 ? 16.5 -40.781 -18.266 1 87.44 436 ILE A C 1
ATOM 3544 O O . ILE A 1 436 ? 15.945 -39.969 -17.547 1 87.44 436 ILE A O 1
ATOM 3548 N N . THR A 1 437 ? 17.781 -41.156 -18.047 1 90.25 437 THR A N 1
ATOM 3549 C CA . THR A 1 437 ? 18.531 -40.656 -16.891 1 90.25 437 THR A CA 1
ATOM 3550 C C . THR A 1 437 ? 19.312 -39.406 -17.25 1 90.25 437 THR A C 1
ATOM 3552 O O . THR A 1 437 ? 20.031 -38.875 -16.406 1 90.25 437 THR A O 1
ATOM 3555 N N . GLY A 1 438 ? 19.125 -38.969 -18.5 1 91.62 438 GLY A N 1
ATOM 3556 C CA . GLY A 1 438 ? 19.75 -37.719 -18.844 1 91.62 438 GLY A CA 1
ATOM 3557 C C . GLY A 1 438 ? 19.172 -36.531 -18.094 1 91.62 438 GLY A C 1
ATOM 3558 O O . GLY A 1 438 ? 17.984 -36.5 -17.781 1 91.62 438 GLY A O 1
ATOM 3559 N N . ASP A 1 439 ? 19.984 -35.594 -17.797 1 92.12 439 ASP A N 1
ATOM 3560 C CA . ASP A 1 439 ? 19.578 -34.438 -16.984 1 92.12 439 ASP A CA 1
ATOM 3561 C C . ASP A 1 439 ? 18.453 -33.656 -17.672 1 92.12 439 ASP A C 1
ATOM 3563 O O . ASP A 1 439 ? 17.547 -33.156 -17.016 1 92.12 439 ASP A O 1
ATOM 3567 N N . PHE A 1 440 ? 18.531 -33.531 -18.922 1 93.19 440 PHE A N 1
ATOM 3568 C CA . PHE A 1 440 ? 17.5 -32.812 -19.656 1 93.19 440 PHE A CA 1
ATOM 3569 C C . PHE A 1 440 ? 16.156 -33.562 -19.562 1 93.19 440 PHE A C 1
ATOM 3571 O O . PHE A 1 440 ? 15.117 -32.906 -19.391 1 93.19 440 PHE A O 1
ATOM 3578 N N . ASN A 1 441 ? 16.203 -34.812 -19.719 1 94.5 441 ASN A N 1
ATOM 3579 C CA . ASN A 1 441 ? 14.969 -35.594 -19.656 1 94.5 441 ASN A CA 1
ATOM 3580 C C . ASN A 1 441 ? 14.391 -35.625 -18.234 1 94.5 441 ASN A C 1
ATOM 3582 O O . ASN A 1 441 ? 13.172 -35.594 -18.062 1 94.5 441 ASN A O 1
ATOM 3586 N N . ILE A 1 442 ? 15.266 -35.75 -17.312 1 95.44 442 ILE A N 1
ATOM 3587 C CA . ILE A 1 442 ? 14.797 -35.688 -15.93 1 95.44 442 ILE A CA 1
ATOM 3588 C C . ILE A 1 442 ? 14.18 -34.312 -15.656 1 95.44 442 ILE A C 1
ATOM 3590 O O . ILE A 1 442 ? 13.172 -34.219 -14.953 1 95.44 442 ILE A O 1
ATOM 3594 N N . PHE A 1 443 ? 14.859 -33.281 -16.219 1 95.56 443 PHE A N 1
ATOM 3595 C CA . PHE A 1 443 ? 14.328 -31.938 -16.109 1 95.56 443 PHE A CA 1
ATOM 3596 C C . PHE A 1 443 ? 12.914 -31.859 -16.672 1 95.56 443 PHE A C 1
ATOM 3598 O O . PHE A 1 443 ? 12.016 -31.312 -16.031 1 95.56 443 PHE A O 1
ATOM 3605 N N . CYS A 1 444 ? 12.641 -32.406 -17.797 1 95.06 444 CYS A N 1
ATOM 3606 C CA . CYS A 1 444 ? 11.328 -32.406 -18.438 1 95.06 444 CYS A CA 1
ATOM 3607 C C . CYS A 1 444 ? 10.32 -33.219 -17.625 1 95.06 444 CYS A C 1
ATOM 3609 O O . CYS A 1 444 ? 9.156 -32.812 -17.516 1 95.06 444 CYS A O 1
ATOM 3611 N N . LEU A 1 445 ? 10.781 -34.312 -17.156 1 95.62 445 LEU A N 1
ATOM 3612 C CA . LEU A 1 445 ? 9.906 -35.156 -16.344 1 95.62 445 LEU A CA 1
ATOM 3613 C C . LEU A 1 445 ? 9.508 -34.438 -15.055 1 95.62 445 LEU A C 1
ATOM 3615 O O . LEU A 1 445 ? 8.383 -34.594 -14.578 1 95.62 445 LEU A O 1
ATOM 3619 N N . CYS A 1 446 ? 10.422 -33.688 -14.531 1 96.19 446 CYS A N 1
ATOM 3620 C CA . CYS A 1 446 ? 10.102 -32.875 -13.344 1 96.19 446 CYS A CA 1
ATOM 3621 C C . CYS A 1 446 ? 9.047 -31.844 -13.648 1 96.19 446 CYS A C 1
ATOM 3623 O O . CYS A 1 446 ? 8.117 -31.641 -12.867 1 96.19 446 CYS A O 1
ATOM 3625 N N . LEU A 1 447 ? 9.234 -31.156 -14.758 1 95.12 447 LEU A N 1
ATOM 3626 C CA . LEU A 1 447 ? 8.258 -30.141 -15.148 1 95.12 447 LEU A CA 1
ATOM 3627 C C . LEU A 1 447 ? 6.875 -30.75 -15.32 1 95.12 447 LEU A C 1
ATOM 3629 O O . LEU A 1 447 ? 5.879 -30.172 -14.883 1 95.12 447 LEU A O 1
ATOM 3633 N N . LEU A 1 448 ? 6.773 -31.891 -15.891 1 94.19 448 LEU A N 1
ATOM 3634 C CA . LEU A 1 448 ? 5.512 -32.594 -16.078 1 94.19 448 LEU A CA 1
ATOM 3635 C C . LEU A 1 448 ? 4.938 -33.062 -14.75 1 94.19 448 LEU A C 1
ATOM 3637 O O . LEU A 1 448 ? 3.721 -33.125 -14.586 1 94.19 448 LEU A O 1
ATOM 3641 N N . SER A 1 449 ? 5.828 -33.375 -13.875 1 95.69 449 SER A N 1
ATOM 3642 C CA . SER A 1 449 ? 5.41 -33.844 -12.555 1 95.69 449 SER A CA 1
ATOM 3643 C C . SER A 1 449 ? 4.82 -32.719 -11.727 1 95.69 449 SER A C 1
ATOM 3645 O O . SER A 1 449 ? 3.971 -32.938 -10.859 1 95.69 449 SER A O 1
ATOM 3647 N N . ILE A 1 450 ? 5.199 -31.5 -11.977 1 94.75 450 ILE A N 1
ATOM 3648 C CA . ILE A 1 450 ? 4.746 -30.359 -11.203 1 94.75 450 ILE A CA 1
ATOM 3649 C C . ILE A 1 450 ? 3.271 -30.078 -11.5 1 94.75 450 ILE A C 1
ATOM 3651 O O . ILE A 1 450 ? 2.521 -29.656 -10.617 1 94.75 450 ILE A O 1
ATOM 3655 N N . ILE A 1 451 ? 2.844 -30.391 -12.594 1 93.06 451 ILE A N 1
ATOM 3656 C CA . ILE A 1 451 ? 1.497 -30.062 -13.047 1 93.06 451 ILE A CA 1
ATOM 3657 C C . ILE A 1 451 ? 0.47 -30.797 -12.188 1 93.06 451 ILE A C 1
ATOM 3659 O O . ILE A 1 451 ? -0.391 -30.172 -11.57 1 93.06 451 ILE A O 1
ATOM 3663 N N . PRO A 1 452 ? 0.54 -32.156 -12.086 1 93.88 452 PRO A N 1
ATOM 3664 C CA . PRO A 1 452 ? -0.445 -32.844 -11.25 1 93.88 452 PRO A CA 1
ATOM 3665 C C . PRO A 1 452 ? -0.32 -32.469 -9.773 1 93.88 452 PRO A C 1
ATOM 3667 O O . PRO A 1 452 ? -1.325 -32.406 -9.055 1 93.88 452 PRO A O 1
ATOM 3670 N N . LEU A 1 453 ? 0.861 -32.281 -9.336 1 94.5 453 LEU A N 1
ATOM 3671 C CA . LEU A 1 453 ? 1.053 -31.906 -7.938 1 94.5 453 LEU A CA 1
ATOM 3672 C C . LEU A 1 453 ? 0.422 -30.562 -7.629 1 94.5 453 LEU A C 1
ATOM 3674 O O . LEU A 1 453 ? -0.198 -30.391 -6.578 1 94.5 453 LEU A O 1
ATOM 3678 N N . ALA A 1 454 ? 0.647 -29.641 -8.531 1 92.12 454 ALA A N 1
ATOM 3679 C CA . ALA A 1 454 ? 0.016 -28.328 -8.359 1 92.12 454 ALA A CA 1
ATOM 3680 C C . ALA A 1 454 ? -1.505 -28.453 -8.344 1 92.12 454 ALA A C 1
ATOM 3682 O O . ALA A 1 454 ? -2.184 -27.781 -7.574 1 92.12 454 ALA A O 1
ATOM 3683 N N . PHE A 1 455 ? -2.008 -29.312 -9.141 1 91.62 455 PHE A N 1
ATOM 3684 C CA . PHE A 1 455 ? -3.449 -29.516 -9.211 1 91.62 455 PHE A CA 1
ATOM 3685 C C . PHE A 1 455 ? -3.975 -30.109 -7.91 1 91.62 455 PHE A C 1
ATOM 3687 O O . PHE A 1 455 ? -4.992 -29.672 -7.383 1 91.62 455 PHE A O 1
ATOM 3694 N N . TYR A 1 456 ? -3.334 -31.078 -7.43 1 92.81 456 TYR A N 1
ATOM 3695 C CA . TYR A 1 456 ? -3.773 -31.734 -6.199 1 92.81 456 TYR A CA 1
ATOM 3696 C C . TYR A 1 456 ? -3.662 -30.781 -5.016 1 92.81 456 TYR A C 1
ATOM 3698 O O . TYR A 1 456 ? -4.52 -30.781 -4.125 1 92.81 456 TYR A O 1
ATOM 3706 N N . ILE A 1 457 ? -2.664 -30.031 -4.996 1 92.69 457 ILE A N 1
ATOM 3707 C CA . ILE A 1 457 ? -2.512 -29.062 -3.924 1 92.69 457 ILE A CA 1
ATOM 3708 C C . ILE A 1 457 ? -3.641 -28.031 -3.998 1 92.69 457 ILE A C 1
ATOM 3710 O O . ILE A 1 457 ? -4.277 -27.719 -2.988 1 92.69 457 ILE A O 1
ATOM 3714 N N . GLY A 1 458 ? -3.871 -27.531 -5.156 1 90.12 458 GLY A N 1
ATOM 3715 C CA . GLY A 1 458 ? -4.957 -26.578 -5.336 1 90.12 458 GLY A CA 1
ATOM 3716 C C . GLY A 1 458 ? -6.309 -27.141 -4.93 1 90.12 458 GLY A C 1
ATOM 3717 O O . GLY A 1 458 ? -7.09 -26.469 -4.254 1 90.12 458 GLY A O 1
ATOM 3718 N N . GLN A 1 459 ? -6.621 -28.344 -5.359 1 90.25 459 GLN A N 1
ATOM 3719 C CA . GLN A 1 459 ? -7.898 -28.984 -5.043 1 90.25 459 GLN A CA 1
ATOM 3720 C C . GLN A 1 459 ? -8.031 -29.234 -3.547 1 90.25 459 GLN A C 1
ATOM 3722 O O . GLN A 1 459 ? -9.109 -29.078 -2.977 1 90.25 459 GLN A O 1
ATOM 3727 N N . ALA A 1 460 ? -7.012 -29.656 -2.969 1 91.88 460 ALA A N 1
ATOM 3728 C CA . ALA A 1 460 ? -7.031 -29.906 -1.53 1 91.88 460 ALA A CA 1
ATOM 3729 C C . ALA A 1 460 ? -7.254 -28.625 -0.75 1 91.88 460 ALA A C 1
ATOM 3731 O O . ALA A 1 460 ? -8.031 -28.594 0.205 1 91.88 460 ALA A O 1
ATOM 3732 N N . VAL A 1 461 ? -6.559 -27.578 -1.15 1 90.38 461 VAL A N 1
ATOM 3733 C CA . VAL A 1 461 ? -6.711 -26.281 -0.481 1 90.38 461 VAL A CA 1
ATOM 3734 C C . VAL A 1 461 ? -8.141 -25.781 -0.637 1 90.38 461 VAL A C 1
ATOM 3736 O O . VAL A 1 461 ? -8.742 -25.297 0.322 1 90.38 461 VAL A O 1
ATOM 3739 N N . ALA A 1 462 ? -8.648 -25.875 -1.796 1 87.94 462 ALA A N 1
ATOM 3740 C CA . ALA A 1 462 ? -10.023 -25.453 -2.047 1 87.94 462 ALA A CA 1
ATOM 3741 C C . ALA A 1 462 ? -11.016 -26.266 -1.217 1 87.94 462 ALA A C 1
ATOM 3743 O O . ALA A 1 462 ? -11.977 -25.719 -0.676 1 87.94 462 ALA A O 1
ATOM 3744 N N . SER A 1 463 ? -10.812 -27.578 -1.127 1 87.94 463 SER A N 1
ATOM 3745 C CA . SER A 1 463 ? -11.695 -28.453 -0.374 1 87.94 463 SER A CA 1
ATOM 3746 C C . SER A 1 463 ? -11.656 -28.141 1.116 1 87.94 463 SER A C 1
ATOM 3748 O O . SER A 1 463 ? -12.703 -28.078 1.771 1 87.94 463 SER A O 1
ATOM 3750 N N . ILE A 1 464 ? -10.531 -27.859 1.581 1 87.56 464 ILE A N 1
ATOM 3751 C CA . ILE A 1 464 ? -10.391 -27.547 2.996 1 87.56 464 ILE A CA 1
ATOM 3752 C C . ILE A 1 464 ? -10.984 -26.156 3.273 1 87.56 464 ILE A C 1
ATOM 3754 O O . ILE A 1 464 ? -11.656 -25.969 4.289 1 87.56 464 ILE A O 1
ATOM 3758 N N . SER A 1 465 ? -10.703 -25.219 2.432 1 83.44 465 SER A N 1
ATOM 3759 C CA . SER A 1 465 ? -11.195 -23.859 2.605 1 83.44 465 SER A CA 1
ATOM 3760 C C . SER A 1 465 ? -12.719 -23.812 2.592 1 83.44 465 SER A C 1
ATOM 3762 O O . SER A 1 465 ? -13.336 -23.016 3.291 1 83.44 465 SER A O 1
ATOM 3764 N N . ALA A 1 466 ? -13.312 -24.672 1.836 1 80.12 466 ALA A N 1
ATOM 3765 C CA . ALA A 1 466 ? -14.766 -24.703 1.735 1 80.12 466 ALA A CA 1
ATOM 3766 C C . ALA A 1 466 ? -15.383 -25.359 2.973 1 80.12 466 ALA A C 1
ATOM 3768 O O . ALA A 1 466 ? -16.531 -25.062 3.328 1 80.12 466 ALA A O 1
ATOM 3769 N N . GLN A 1 467 ? -14.617 -26.203 3.586 1 81.5 467 GLN A N 1
ATOM 3770 C CA . GLN A 1 467 ? -15.164 -26.969 4.699 1 81.5 467 GLN A CA 1
ATOM 3771 C C . GLN A 1 467 ? -14.82 -26.312 6.035 1 81.5 467 GLN A C 1
ATOM 3773 O O . GLN A 1 467 ? -15.289 -26.766 7.086 1 81.5 467 GLN A O 1
ATOM 3778 N N . THR A 1 468 ? -14.047 -25.297 6.004 1 82.69 468 THR A N 1
ATOM 3779 C CA . THR A 1 468 ? -13.609 -24.641 7.23 1 82.69 468 THR A CA 1
ATOM 3780 C C . THR A 1 468 ? -14.117 -23.203 7.289 1 82.69 468 THR A C 1
ATOM 3782 O O . THR A 1 468 ? -14.938 -22.797 6.465 1 82.69 468 THR A O 1
ATOM 3785 N N . SER A 1 469 ? -13.602 -22.516 8.359 1 78.5 469 SER A N 1
ATOM 3786 C CA . SER A 1 469 ? -13.969 -21.109 8.5 1 78.5 469 SER A CA 1
ATOM 3787 C C . SER A 1 469 ? -13.242 -20.234 7.488 1 78.5 469 SER A C 1
ATOM 3789 O O . SER A 1 469 ? -12.242 -20.672 6.902 1 78.5 469 SER A O 1
ATOM 3791 N N . MET A 1 470 ? -13.789 -19.141 7.23 1 78.44 470 MET A N 1
ATOM 3792 C CA . MET A 1 470 ? -13.219 -18.219 6.238 1 78.44 470 MET A CA 1
ATOM 3793 C C . MET A 1 470 ? -11.797 -17.828 6.621 1 78.44 470 MET A C 1
ATOM 3795 O O . MET A 1 470 ? -10.906 -17.797 5.77 1 78.44 470 MET A O 1
ATOM 3799 N N . GLY A 1 471 ? -11.641 -17.484 7.863 1 77.06 471 GLY A N 1
ATOM 3800 C CA . GLY A 1 471 ? -10.312 -17.094 8.312 1 77.06 471 GLY A CA 1
ATOM 3801 C C . GLY A 1 471 ? -9.273 -18.172 8.133 1 77.06 471 GLY A C 1
ATOM 3802 O O . GLY A 1 471 ? -8.203 -17.938 7.582 1 77.06 471 GLY A O 1
ATOM 3803 N N . LEU A 1 472 ? -9.602 -19.297 8.492 1 82.06 472 LEU A N 1
ATOM 3804 C CA . LEU A 1 472 ? -8.68 -20.406 8.375 1 82.06 472 LEU A CA 1
ATOM 3805 C C . LEU A 1 472 ? -8.469 -20.781 6.914 1 82.06 472 LEU A C 1
ATOM 3807 O O . LEU A 1 472 ? -7.352 -21.125 6.508 1 82.06 472 LEU A O 1
ATOM 3811 N N . GLY A 1 473 ? -9.508 -20.766 6.191 1 84.12 473 GLY A N 1
ATOM 3812 C CA . GLY A 1 473 ? -9.383 -21.047 4.77 1 84.12 473 GLY A CA 1
ATOM 3813 C C . GLY A 1 473 ? -8.453 -20.078 4.055 1 84.12 473 GLY A C 1
ATOM 3814 O O . GLY A 1 473 ? -7.664 -20.484 3.199 1 84.12 473 GLY A O 1
ATOM 3815 N N . ALA A 1 474 ? -8.555 -18.875 4.438 1 84.81 474 ALA A N 1
ATOM 3816 C CA . ALA A 1 474 ? -7.715 -17.844 3.818 1 84.81 474 ALA A CA 1
ATOM 3817 C C . ALA A 1 474 ? -6.246 -18.047 4.184 1 84.81 474 ALA A C 1
ATOM 3819 O O . ALA A 1 474 ? -5.363 -17.875 3.342 1 84.81 474 ALA A O 1
ATOM 3820 N N . VAL A 1 475 ? -5.996 -18.406 5.379 1 84.19 475 VAL A N 1
ATOM 3821 C CA . VAL A 1 475 ? -4.633 -18.625 5.844 1 84.19 475 VAL A CA 1
ATOM 3822 C C . VAL A 1 475 ? -4.043 -19.859 5.156 1 84.19 475 VAL A C 1
ATOM 3824 O O . VAL A 1 475 ? -2.889 -19.828 4.723 1 84.19 475 VAL A O 1
ATOM 3827 N N . ILE A 1 476 ? -4.855 -20.844 5.02 1 86.75 476 ILE A N 1
ATOM 3828 C CA . ILE A 1 476 ? -4.395 -22.078 4.391 1 86.75 476 ILE A CA 1
ATOM 3829 C C . ILE A 1 476 ? -4.113 -21.828 2.91 1 86.75 476 ILE A C 1
ATOM 3831 O O . ILE A 1 476 ? -3.109 -22.312 2.373 1 86.75 476 ILE A O 1
ATOM 3835 N N . ASN A 1 477 ? -4.926 -21.141 2.342 1 85.81 477 ASN A N 1
ATOM 3836 C CA . ASN A 1 477 ? -4.707 -20.797 0.938 1 85.81 477 ASN A CA 1
ATOM 3837 C C . ASN A 1 477 ? -3.439 -19.969 0.752 1 85.81 477 ASN A C 1
ATOM 3839 O O . ASN A 1 477 ? -2.609 -20.281 -0.105 1 85.81 477 ASN A O 1
ATOM 3843 N N . ALA A 1 478 ? -3.33 -19 1.567 1 84.19 478 ALA A N 1
ATOM 3844 C CA . ALA A 1 478 ? -2.162 -18.125 1.472 1 84.19 478 ALA A CA 1
ATOM 3845 C C . ALA A 1 478 ? -0.875 -18.906 1.72 1 84.19 478 ALA A C 1
ATOM 3847 O O . ALA A 1 478 ? 0.115 -18.719 1.007 1 84.19 478 ALA A O 1
ATOM 3848 N N . PHE A 1 479 ? -0.867 -19.75 2.646 1 86.06 479 PHE A N 1
ATOM 3849 C CA . PHE A 1 479 ? 0.333 -20.469 3.047 1 86.06 479 PHE A CA 1
ATOM 3850 C C . PHE A 1 479 ? 0.668 -21.562 2.039 1 86.06 479 PHE A C 1
ATOM 3852 O O . PHE A 1 479 ? 1.768 -21.578 1.479 1 86.06 479 PHE A O 1
ATOM 3859 N N . PHE A 1 480 ? -0.268 -22.422 1.695 1 86.56 480 PHE A N 1
ATOM 3860 C CA . PHE A 1 480 ? 0.049 -23.594 0.908 1 86.56 480 PHE A CA 1
ATOM 3861 C C . PHE A 1 480 ? 0.084 -23.266 -0.58 1 86.56 480 PHE A C 1
ATOM 3863 O O . PHE A 1 480 ? 0.741 -23.969 -1.36 1 86.56 480 PHE A O 1
ATOM 3870 N N . SER A 1 481 ? -0.58 -22.266 -0.935 1 78.5 481 SER A N 1
ATOM 3871 C CA . SER A 1 481 ? -0.475 -21.859 -2.332 1 78.5 481 SER A CA 1
ATOM 3872 C C . SER A 1 481 ? 0.866 -21.188 -2.615 1 78.5 481 SER A C 1
ATOM 3874 O O . SER A 1 481 ? 1.347 -21.203 -3.75 1 78.5 481 SER A O 1
ATOM 3876 N N . THR A 1 482 ? 1.532 -20.672 -1.631 1 87.56 482 THR A N 1
ATOM 3877 C CA . THR A 1 482 ? 2.764 -19.922 -1.812 1 87.56 482 THR A CA 1
ATOM 3878 C C . THR A 1 482 ? 3.975 -20.734 -1.368 1 87.56 482 THR A C 1
ATOM 3880 O O . THR A 1 482 ? 5.07 -20.578 -1.909 1 87.56 482 THR A O 1
ATOM 3883 N N . ILE A 1 483 ? 3.793 -21.625 -0.48 1 87.88 483 ILE A N 1
ATOM 3884 C CA . ILE A 1 483 ? 4.918 -22.297 0.166 1 87.88 483 ILE A CA 1
ATOM 3885 C C . ILE A 1 483 ? 5.656 -23.156 -0.852 1 87.88 483 ILE A C 1
ATOM 3887 O O . ILE A 1 483 ? 6.883 -23.266 -0.799 1 87.88 483 ILE A O 1
ATOM 3891 N N . VAL A 1 484 ? 4.883 -23.766 -1.717 1 87.56 484 VAL A N 1
ATOM 3892 C CA . VAL A 1 484 ? 5.516 -24.688 -2.656 1 87.56 484 VAL A CA 1
ATOM 3893 C C . VAL A 1 484 ? 6.414 -23.891 -3.615 1 87.56 484 VAL A C 1
ATOM 3895 O O . VAL A 1 484 ? 7.543 -24.312 -3.891 1 87.56 484 VAL A O 1
ATOM 3898 N N . GLU A 1 485 ? 5.969 -22.828 -4.043 1 90.19 485 GLU A N 1
ATOM 3899 C CA . GLU A 1 485 ? 6.758 -21.984 -4.949 1 90.19 485 GLU A CA 1
ATOM 3900 C C . GLU A 1 485 ? 7.914 -21.312 -4.215 1 90.19 485 GLU A C 1
ATOM 3902 O O . GLU A 1 485 ? 9.039 -21.281 -4.719 1 90.19 485 GLU A O 1
ATOM 3907 N N . VAL A 1 486 ? 7.68 -20.828 -3.031 1 93.69 486 VAL A N 1
ATOM 3908 C CA . VAL A 1 486 ? 8.711 -20.172 -2.244 1 93.69 486 VAL A CA 1
ATOM 3909 C C . VAL A 1 486 ? 9.82 -21.156 -1.896 1 93.69 486 VAL A C 1
ATOM 3911 O O . VAL A 1 486 ? 11 -20.812 -1.909 1 93.69 486 VAL A O 1
ATOM 3914 N N . TYR A 1 487 ? 9.445 -22.391 -1.607 1 93.75 487 TYR A N 1
ATOM 3915 C CA . TYR A 1 487 ? 10.438 -23.422 -1.311 1 93.75 487 TYR A CA 1
ATOM 3916 C C . TYR A 1 487 ? 11.328 -23.672 -2.518 1 93.75 487 TYR A C 1
ATOM 3918 O O . TYR A 1 487 ? 12.547 -23.797 -2.381 1 93.75 487 TYR A O 1
ATOM 3926 N N . LEU A 1 488 ? 10.688 -23.781 -3.631 1 93.56 488 LEU A N 1
ATOM 3927 C CA . LEU A 1 488 ? 11.445 -23.953 -4.863 1 93.56 488 LEU A CA 1
ATOM 3928 C C . LEU A 1 488 ? 12.484 -22.859 -5.035 1 93.56 488 LEU A C 1
ATOM 3930 O O . LEU A 1 488 ? 13.641 -23.141 -5.355 1 93.56 488 LEU A O 1
ATOM 3934 N N . TYR A 1 489 ? 12.172 -21.656 -4.758 1 95.94 489 TYR A N 1
ATOM 3935 C CA . TYR A 1 489 ? 13.062 -20.516 -4.945 1 95.94 489 TYR A CA 1
ATOM 3936 C C . TYR A 1 489 ? 14.125 -20.469 -3.854 1 95.94 489 TYR A C 1
ATOM 3938 O O . TYR A 1 489 ? 15.258 -20.047 -4.098 1 95.94 489 TYR A O 1
ATOM 3946 N N . CYS A 1 490 ? 13.781 -20.922 -2.68 1 95 490 CYS A N 1
ATOM 3947 C CA . CYS A 1 490 ? 14.766 -21 -1.606 1 95 490 CYS A CA 1
ATOM 3948 C C . CYS A 1 490 ? 15.867 -22 -1.936 1 95 490 CYS A C 1
ATOM 3950 O O . CYS A 1 490 ? 17.047 -21.734 -1.702 1 95 490 CYS A O 1
ATOM 3952 N N . VAL A 1 491 ? 15.484 -23.125 -2.508 1 94.94 491 VAL A N 1
ATOM 3953 C CA . VAL A 1 491 ? 16.453 -24.141 -2.912 1 94.94 491 VAL A CA 1
ATOM 3954 C C . VAL A 1 491 ? 17.344 -23.594 -4.027 1 94.94 491 VAL A C 1
ATOM 3956 O O . VAL A 1 491 ? 18.562 -23.812 -4.031 1 94.94 491 VAL A O 1
ATOM 3959 N N . ALA A 1 492 ? 16.719 -22.844 -4.898 1 96 492 ALA A N 1
ATOM 3960 C CA . ALA A 1 492 ? 17.469 -22.25 -5.996 1 96 492 ALA A CA 1
ATOM 3961 C C . ALA A 1 492 ? 18.484 -21.219 -5.473 1 96 492 ALA A C 1
ATOM 3963 O O . ALA A 1 492 ? 19.625 -21.172 -5.938 1 96 492 ALA A O 1
ATOM 3964 N N . LEU A 1 493 ? 18.141 -20.422 -4.492 1 94.69 493 LEU A N 1
ATOM 3965 C CA . LEU A 1 493 ? 19.031 -19.438 -3.904 1 94.69 493 LEU A CA 1
ATOM 3966 C C . LEU A 1 493 ? 20.172 -20.109 -3.143 1 94.69 493 LEU A C 1
ATOM 3968 O O . LEU A 1 493 ? 21.312 -19.641 -3.186 1 94.69 493 LEU A O 1
ATOM 3972 N N . LYS A 1 494 ? 19.922 -21.219 -2.547 1 93.19 494 LYS A N 1
ATOM 3973 C CA . LYS A 1 494 ? 20.938 -21.969 -1.809 1 93.19 494 LYS A CA 1
ATOM 3974 C C . LYS A 1 494 ? 21.984 -22.547 -2.752 1 93.19 494 LYS A C 1
ATOM 3976 O O . LYS A 1 494 ? 23.156 -22.656 -2.389 1 93.19 494 LYS A O 1
ATOM 3981 N N . GLN A 1 495 ? 21.547 -22.844 -3.992 1 94 495 GLN A N 1
ATOM 3982 C CA . GLN A 1 495 ? 22.469 -23.391 -4.988 1 94 495 GLN A CA 1
ATOM 3983 C C . GLN A 1 495 ? 23.062 -22.281 -5.855 1 94 495 GLN A C 1
ATOM 3985 O O . GLN A 1 495 ? 23.547 -22.547 -6.957 1 94 495 GLN A O 1
ATOM 3990 N N . SER A 1 496 ? 22.844 -20.969 -5.473 1 93.5 496 SER A N 1
ATOM 3991 C CA . SER A 1 496 ? 23.438 -19.781 -6.098 1 93.5 496 SER A CA 1
ATOM 3992 C C . SER A 1 496 ? 22.844 -19.531 -7.48 1 93.5 496 SER A C 1
ATOM 3994 O O . SER A 1 496 ? 23.578 -19.25 -8.43 1 93.5 496 SER A O 1
ATOM 3996 N N . LYS A 1 497 ? 21.609 -19.891 -7.621 1 95.25 497 LYS A N 1
ATOM 3997 C CA . LYS A 1 497 ? 20.906 -19.609 -8.867 1 95.25 497 LYS A CA 1
ATOM 3998 C C . LYS A 1 497 ? 19.938 -18.453 -8.688 1 95.25 497 LYS A C 1
ATOM 4000 O O . LYS A 1 497 ? 18.75 -18.562 -9 1 95.25 497 LYS A O 1
ATOM 4005 N N . GLY A 1 498 ? 20.438 -17.359 -8.32 1 94.06 498 GLY A N 1
ATOM 4006 C CA . GLY A 1 498 ? 19.656 -16.172 -8.031 1 94.06 498 GLY A CA 1
ATOM 4007 C C . GLY A 1 498 ? 19 -15.57 -9.266 1 94.06 498 GLY A C 1
ATOM 4008 O O . GLY A 1 498 ? 17.891 -15.047 -9.195 1 94.06 498 GLY A O 1
ATOM 4009 N N . LEU A 1 499 ? 19.641 -15.641 -10.383 1 94 499 LEU A N 1
ATOM 4010 C CA . LEU A 1 499 ? 19.094 -15.102 -11.625 1 94 499 LEU A CA 1
ATOM 4011 C C . LEU A 1 499 ? 17.828 -15.836 -12.023 1 94 499 LEU A C 1
ATOM 4013 O O . LEU A 1 499 ? 16.891 -15.227 -12.547 1 94 499 LEU A O 1
ATOM 4017 N N . LEU A 1 500 ? 17.859 -17.125 -11.75 1 95.75 500 LEU A N 1
ATOM 4018 C CA . LEU A 1 500 ? 16.688 -17.938 -12.023 1 95.75 500 LEU A CA 1
ATOM 4019 C C . LEU A 1 500 ? 15.5 -17.484 -11.18 1 95.75 500 LEU A C 1
ATOM 4021 O O . LEU A 1 500 ? 14.375 -17.391 -11.672 1 95.75 500 LEU A O 1
ATOM 4025 N N . VAL A 1 501 ? 15.758 -17.203 -9.938 1 96.38 501 VAL A N 1
ATOM 4026 C CA . VAL A 1 501 ? 14.719 -16.766 -9.008 1 96.38 501 VAL A CA 1
ATOM 4027 C C . VAL A 1 501 ? 14.188 -15.398 -9.422 1 96.38 501 VAL A C 1
ATOM 4029 O O . VAL A 1 501 ? 12.969 -15.18 -9.445 1 96.38 501 VAL A O 1
ATOM 4032 N N . GLU A 1 502 ? 15.047 -14.477 -9.742 1 95.38 502 GLU A N 1
ATOM 4033 C CA . GLU A 1 502 ? 14.648 -13.156 -10.203 1 95.38 502 GLU A CA 1
ATOM 4034 C C . GLU A 1 502 ? 13.781 -13.25 -11.461 1 95.38 502 GLU A C 1
ATOM 4036 O O . GLU A 1 502 ? 12.734 -12.602 -11.547 1 95.38 502 GLU A O 1
ATOM 4041 N N . GLY A 1 503 ? 14.234 -14.07 -12.367 1 96 503 GLY A N 1
ATOM 4042 C CA . GLY A 1 503 ? 13.461 -14.273 -13.578 1 96 503 GLY A CA 1
ATOM 4043 C C . GLY A 1 503 ? 12.102 -14.898 -13.312 1 96 503 GLY A C 1
ATOM 4044 O O . GLY A 1 503 ? 11.109 -14.523 -13.945 1 96 503 GLY A O 1
ATOM 4045 N N . SER A 1 504 ? 12.047 -15.773 -12.438 1 96.5 504 SER A N 1
ATOM 4046 C CA . SER A 1 504 ? 10.789 -16.453 -12.125 1 96.5 504 SER A CA 1
ATOM 4047 C C . SER A 1 504 ? 9.781 -15.492 -11.5 1 96.5 504 SER A C 1
ATOM 4049 O O . SER A 1 504 ? 8.586 -15.578 -11.781 1 96.5 504 SER A O 1
ATOM 4051 N N . MET A 1 505 ? 10.227 -14.648 -10.648 1 96.06 505 MET A N 1
ATOM 4052 C CA . MET A 1 505 ? 9.328 -13.695 -10 1 96.06 505 MET A CA 1
ATOM 4053 C C . MET A 1 505 ? 8.766 -12.703 -11.016 1 96.06 505 MET A C 1
ATOM 4055 O O . MET A 1 505 ? 7.555 -12.469 -11.055 1 96.06 505 MET A O 1
ATOM 4059 N N . ILE A 1 506 ? 9.594 -12.18 -11.867 1 96.75 506 ILE A N 1
ATOM 4060 C CA . ILE A 1 506 ? 9.164 -11.234 -12.898 1 96.75 506 ILE A CA 1
ATOM 4061 C C . ILE A 1 506 ? 8.266 -11.945 -13.906 1 96.75 506 ILE A C 1
ATOM 4063 O O . ILE A 1 506 ? 7.234 -11.414 -14.312 1 96.75 506 ILE A O 1
ATOM 4067 N N . GLY A 1 507 ? 8.688 -13.148 -14.289 1 97.12 507 GLY A N 1
ATOM 4068 C CA . GLY A 1 507 ? 7.887 -13.922 -15.227 1 97.12 507 GLY A CA 1
ATOM 4069 C C . GLY A 1 507 ? 6.508 -14.266 -14.695 1 97.12 507 GLY A C 1
ATOM 4070 O O . GLY A 1 507 ? 5.531 -14.258 -15.438 1 97.12 507 GLY A O 1
ATOM 4071 N N . SER A 1 508 ? 6.465 -14.562 -13.445 1 95.88 508 SER A N 1
ATOM 4072 C CA . SER A 1 508 ? 5.18 -14.875 -12.828 1 95.88 508 SER A CA 1
ATOM 4073 C C . SER A 1 508 ? 4.246 -13.672 -12.852 1 95.88 508 SER A C 1
ATOM 4075 O O . SER A 1 508 ? 3.045 -13.82 -13.094 1 95.88 508 SER A O 1
ATOM 4077 N N . ILE A 1 509 ? 4.762 -12.516 -12.594 1 96 509 ILE A N 1
ATOM 4078 C CA . ILE A 1 509 ? 3.955 -11.297 -12.625 1 96 509 ILE A CA 1
ATOM 4079 C C . ILE A 1 509 ? 3.465 -11.039 -14.047 1 96 509 ILE A C 1
ATOM 4081 O O . ILE A 1 509 ? 2.275 -10.789 -14.258 1 96 509 ILE A O 1
ATOM 4085 N N . LEU A 1 510 ? 4.352 -11.156 -15.023 1 97.25 510 LEU A N 1
ATOM 4086 C CA . LEU A 1 510 ? 4.004 -10.906 -16.422 1 97.25 510 LEU A CA 1
ATOM 4087 C C . LEU A 1 510 ? 2.98 -11.93 -16.922 1 97.25 510 LEU A C 1
ATOM 4089 O O . LEU A 1 510 ? 2.037 -11.57 -17.625 1 97.25 510 LEU A O 1
ATOM 4093 N N . ALA A 1 511 ? 3.16 -13.164 -16.5 1 96.62 511 ALA A N 1
ATOM 4094 C CA . ALA A 1 511 ? 2.225 -14.219 -16.906 1 96.62 511 ALA A CA 1
ATOM 4095 C C . ALA A 1 511 ? 0.849 -13.992 -16.281 1 96.62 511 ALA A C 1
ATOM 4097 O O . ALA A 1 511 ? -0.176 -14.18 -16.938 1 96.62 511 ALA A O 1
ATOM 4098 N N . ALA A 1 512 ? 0.844 -13.547 -15.109 1 95 512 ALA A N 1
ATOM 4099 C CA . ALA A 1 512 ? -0.406 -13.367 -14.367 1 95 512 ALA A CA 1
ATOM 4100 C C . ALA A 1 512 ? -1.182 -12.164 -14.891 1 95 512 ALA A C 1
ATOM 4102 O O . ALA A 1 512 ? -2.416 -12.172 -14.898 1 95 512 ALA A O 1
ATOM 4103 N N . VAL A 1 513 ? -0.509 -11.117 -15.344 1 95.44 513 VAL A N 1
ATOM 4104 C CA . VAL A 1 513 ? -1.199 -9.883 -15.711 1 95.44 513 VAL A CA 1
ATOM 4105 C C . VAL A 1 513 ? -1.438 -9.852 -17.219 1 95.44 513 VAL A C 1
ATOM 4107 O O . VAL A 1 513 ? -2.398 -9.242 -17.688 1 95.44 513 VAL A O 1
ATOM 4110 N N . LEU A 1 514 ? -0.617 -10.562 -18 1 96.94 514 LEU A N 1
ATOM 4111 C CA . LEU A 1 514 ? -0.753 -10.484 -19.453 1 96.94 514 LEU A CA 1
ATOM 4112 C C . LEU A 1 514 ? -1.243 -11.805 -20.031 1 96.94 514 LEU A C 1
ATOM 4114 O O . LEU A 1 514 ? -2.361 -11.883 -20.547 1 96.94 514 LEU A O 1
ATOM 4118 N N . LEU A 1 515 ? -0.57 -12.867 -19.812 1 96.81 515 LEU A N 1
ATOM 4119 C CA . LEU A 1 515 ? -0.824 -14.125 -20.516 1 96.81 515 LEU A CA 1
ATOM 4120 C C . LEU A 1 515 ? -2.1 -14.781 -20 1 96.81 515 LEU A C 1
ATOM 4122 O O . LEU A 1 515 ? -2.949 -15.203 -20.781 1 96.81 515 LEU A O 1
ATOM 4126 N N . LEU A 1 516 ? -2.207 -14.867 -18.688 1 96 516 LEU A N 1
ATOM 4127 C CA . LEU A 1 516 ? -3.355 -15.547 -18.094 1 96 516 LEU A CA 1
ATOM 4128 C C . LEU A 1 516 ? -4.656 -14.844 -18.469 1 96 516 LEU A C 1
ATOM 4130 O O . LEU A 1 516 ? -5.562 -15.469 -19.031 1 96 516 LEU A O 1
ATOM 4134 N N . PRO A 1 517 ? -4.84 -13.531 -18.219 1 94.19 517 PRO A N 1
ATOM 4135 C CA . PRO A 1 517 ? -6.07 -12.867 -18.656 1 94.19 517 PRO A CA 1
ATOM 4136 C C . PRO A 1 517 ? -6.242 -12.875 -20.172 1 94.19 517 PRO A C 1
ATOM 4138 O O . PRO A 1 517 ? -7.367 -12.969 -20.672 1 94.19 517 PRO A O 1
ATOM 4141 N N . GLY A 1 518 ? -5.156 -12.766 -20.906 1 95.56 518 GLY A N 1
ATOM 4142 C CA . GLY A 1 518 ? -5.234 -12.82 -22.359 1 95.56 518 GLY A CA 1
ATOM 4143 C C . GLY A 1 518 ? -5.773 -14.141 -22.891 1 95.56 518 GLY A C 1
ATOM 4144 O O . GLY A 1 518 ? -6.695 -14.156 -23.703 1 95.56 518 GLY A O 1
ATOM 4145 N N . MET A 1 519 ? -5.23 -15.211 -22.375 1 95.06 519 MET A N 1
ATOM 4146 C CA . MET A 1 519 ? -5.676 -16.547 -22.797 1 95.06 519 MET A CA 1
ATOM 4147 C C . MET A 1 519 ? -7.098 -16.812 -22.328 1 95.06 519 MET A C 1
ATOM 4149 O O . MET A 1 519 ? -7.871 -17.484 -23.016 1 95.06 519 MET A O 1
ATOM 4153 N N . SER A 1 520 ? -7.406 -16.297 -21.203 1 92.94 520 SER A N 1
ATOM 4154 C CA . SER A 1 520 ? -8.75 -16.484 -20.672 1 92.94 520 SER A CA 1
ATOM 4155 C C . SER A 1 520 ? -9.781 -15.727 -21.516 1 92.94 520 SER A C 1
ATOM 4157 O O . SER A 1 520 ? -10.859 -16.25 -21.797 1 92.94 520 SER A O 1
ATOM 4159 N N . MET A 1 521 ? -9.477 -14.539 -21.891 1 93.12 521 MET A N 1
ATOM 4160 C CA . MET A 1 521 ? -10.391 -13.758 -22.719 1 93.12 521 MET A CA 1
ATOM 4161 C C . MET A 1 521 ? -10.547 -14.391 -24.109 1 93.12 521 MET A C 1
ATOM 4163 O O . MET A 1 521 ? -11.648 -14.398 -24.656 1 93.12 521 MET A O 1
ATOM 4167 N N . CYS A 1 522 ? -9.469 -14.898 -24.609 1 92.62 522 CYS A N 1
ATOM 4168 C CA . CYS A 1 522 ? -9.547 -15.562 -25.906 1 92.62 522 CYS A CA 1
ATOM 4169 C C . CYS A 1 522 ? -10.297 -16.891 -25.797 1 92.62 522 CYS A C 1
ATOM 4171 O O . CYS A 1 522 ? -11.055 -17.25 -26.703 1 92.62 522 CYS A O 1
ATOM 4173 N N . GLY A 1 523 ? -10.039 -17.609 -24.781 1 90.81 523 GLY A N 1
ATOM 4174 C CA . GLY A 1 523 ? -10.773 -18.828 -24.547 1 90.81 523 GLY A CA 1
ATOM 4175 C C . GLY A 1 523 ? -12.266 -18.609 -24.344 1 90.81 523 GLY A C 1
ATOM 4176 O O . GLY A 1 523 ? -13.086 -19.391 -24.844 1 90.81 523 GLY A O 1
ATOM 4177 N N . GLY A 1 524 ? -12.617 -17.625 -23.594 1 88.5 524 GLY A N 1
ATOM 4178 C CA . GLY A 1 524 ? -14.016 -17.281 -23.391 1 88.5 524 GLY A CA 1
ATOM 4179 C C . GLY A 1 524 ? -14.703 -16.828 -24.656 1 88.5 524 GLY A C 1
ATOM 4180 O O . GLY A 1 524 ? -15.898 -17.078 -24.859 1 88.5 524 GLY A O 1
ATOM 4181 N N . ALA A 1 525 ? -13.961 -16.188 -25.5 1 88 525 ALA A N 1
ATOM 4182 C CA . ALA A 1 525 ? -14.523 -15.633 -26.734 1 88 525 ALA A CA 1
ATOM 4183 C C . ALA A 1 525 ? -14.844 -16.734 -27.734 1 88 525 ALA A C 1
ATOM 4185 O O . ALA A 1 525 ? -15.586 -16.516 -28.703 1 88 525 ALA A O 1
ATOM 4186 N N . LEU A 1 526 ? -14.32 -17.875 -27.547 1 85.06 526 LEU A N 1
ATOM 4187 C CA . LEU A 1 526 ? -14.648 -19 -28.406 1 85.06 526 LEU A CA 1
ATOM 4188 C C . LEU A 1 526 ? -16.109 -19.391 -28.234 1 85.06 526 LEU A C 1
ATOM 4190 O O . LEU A 1 526 ? -16.75 -19.859 -29.188 1 85.06 526 LEU A O 1
ATOM 4194 N N . ASN A 1 527 ? -16.656 -19.125 -27.109 1 82.56 527 ASN A N 1
ATOM 4195 C CA . ASN A 1 527 ? -18.047 -19.469 -26.828 1 82.56 527 ASN A CA 1
ATOM 4196 C C . ASN A 1 527 ? -18.953 -18.25 -26.938 1 82.56 527 ASN A C 1
ATOM 4198 O O . ASN A 1 527 ? -20.031 -18.312 -27.5 1 82.56 527 ASN A O 1
ATOM 4202 N N . ARG A 1 528 ? -18.406 -17.109 -26.25 1 82.06 528 ARG A N 1
ATOM 4203 C CA . ARG A 1 528 ? -19.125 -15.852 -26.281 1 82.06 528 ARG A CA 1
ATOM 4204 C C . ARG A 1 528 ? -18.234 -14.719 -26.797 1 82.06 528 ARG A C 1
ATOM 4206 O O . ARG A 1 528 ? -17.172 -14.461 -26.219 1 82.06 528 ARG A O 1
ATOM 4213 N N . LYS A 1 529 ? -18.672 -14.094 -27.734 1 78.38 529 LYS A N 1
ATOM 4214 C CA . LYS A 1 529 ? -17.859 -13.062 -28.375 1 78.38 529 LYS A CA 1
ATOM 4215 C C . LYS A 1 529 ? -17.531 -11.938 -27.391 1 78.38 529 LYS A C 1
ATOM 4217 O O . LYS A 1 529 ? -16.391 -11.469 -27.328 1 78.38 529 LYS A O 1
ATOM 4222 N N . THR A 1 530 ? -18.547 -11.414 -26.672 1 83.12 530 THR A N 1
ATOM 4223 C CA . THR A 1 530 ? -18.312 -10.352 -25.703 1 83.12 530 THR A CA 1
ATOM 4224 C C . THR A 1 530 ? -18.953 -10.68 -24.359 1 83.12 530 THR A C 1
ATOM 4226 O O . THR A 1 530 ? -20.047 -11.234 -24.312 1 83.12 530 THR A O 1
ATOM 4229 N N . GLN A 1 531 ? -18.078 -10.578 -23.391 1 85.62 531 GLN A N 1
ATOM 4230 C CA . GLN A 1 531 ? -18.578 -10.797 -22.031 1 85.62 531 GLN A CA 1
ATOM 4231 C C . GLN A 1 531 ? -18.406 -9.539 -21.188 1 85.62 531 GLN A C 1
ATOM 4233 O O . GLN A 1 531 ? -17.406 -8.836 -21.281 1 85.62 531 GLN A O 1
ATOM 4238 N N . ARG A 1 532 ? -19.438 -9.117 -20.438 1 82.06 532 ARG A N 1
ATOM 4239 C CA . ARG A 1 532 ? -19.391 -7.949 -19.578 1 82.06 532 ARG A CA 1
ATOM 4240 C C . ARG A 1 532 ? -19.281 -8.359 -18.109 1 82.06 532 ARG A C 1
ATOM 4242 O O . ARG A 1 532 ? -19.797 -9.406 -17.703 1 82.06 532 ARG A O 1
ATOM 4249 N N . TYR A 1 533 ? -18.469 -7.691 -17.422 1 77 533 TYR A N 1
ATOM 4250 C CA . TYR A 1 533 ? -18.344 -7.91 -15.992 1 77 533 TYR A CA 1
ATOM 4251 C C . TYR A 1 533 ? -18.375 -6.59 -15.234 1 77 533 TYR A C 1
ATOM 4253 O O . TYR A 1 533 ? -18.281 -5.52 -15.836 1 77 533 TYR A O 1
ATOM 4261 N N . ASN A 1 534 ? -18.609 -6.582 -13.93 1 68.06 534 ASN A N 1
ATOM 4262 C CA . ASN A 1 534 ? -18.703 -5.398 -13.078 1 68.06 534 ASN A CA 1
ATOM 4263 C C . ASN A 1 534 ? -17.328 -4.797 -12.812 1 68.06 534 ASN A C 1
ATOM 4265 O O . ASN A 1 534 ? -16.469 -5.434 -12.195 1 68.06 534 ASN A O 1
ATOM 4269 N N . PRO A 1 535 ? -17.203 -3.582 -13.266 1 71.94 535 PRO A N 1
ATOM 4270 C CA . PRO A 1 535 ? -15.906 -2.934 -13.062 1 71.94 535 PRO A CA 1
ATOM 4271 C C . PRO A 1 535 ? -15.633 -2.604 -11.602 1 71.94 535 PRO A C 1
ATOM 4273 O O . PRO A 1 535 ? -14.469 -2.465 -11.203 1 71.94 535 PRO A O 1
ATOM 4276 N N . ALA A 1 536 ? -16.688 -2.496 -10.828 1 63.84 536 ALA A N 1
ATOM 4277 C CA . ALA A 1 536 ? -16.5 -2.125 -9.422 1 63.84 536 ALA A CA 1
ATOM 4278 C C . ALA A 1 536 ? -15.727 -3.201 -8.664 1 63.84 536 ALA A C 1
ATOM 4280 O O . ALA A 1 536 ? -14.977 -2.898 -7.738 1 63.84 536 ALA A O 1
ATOM 4281 N N . SER A 1 537 ? -15.945 -4.457 -9.039 1 63.09 537 SER A N 1
ATOM 4282 C CA . SER A 1 537 ? -15.25 -5.547 -8.367 1 63.09 537 SER A CA 1
ATOM 4283 C C . SER A 1 537 ? -13.773 -5.566 -8.742 1 63.09 537 SER A C 1
ATOM 4285 O O . SER A 1 537 ? -12.93 -6.031 -7.969 1 63.09 537 SER A O 1
ATOM 4287 N N . ALA A 1 538 ? -13.477 -4.93 -9.828 1 69.56 538 ALA A N 1
ATOM 4288 C CA . ALA A 1 538 ? -12.117 -4.91 -10.359 1 69.56 538 ALA A CA 1
ATOM 4289 C C . ALA A 1 538 ? -11.297 -3.791 -9.727 1 69.56 538 ALA A C 1
ATOM 4291 O O . ALA A 1 538 ? -10.07 -3.818 -9.766 1 69.56 538 ALA A O 1
ATOM 4292 N N . GLY A 1 539 ? -11.977 -2.883 -9.008 1 72.88 539 GLY A N 1
ATOM 4293 C CA . GLY A 1 539 ? -11.312 -1.665 -8.57 1 72.88 539 GLY A CA 1
ATOM 4294 C C . GLY A 1 539 ? -10.359 -1.889 -7.414 1 72.88 539 GLY A C 1
ATOM 4295 O O . GLY A 1 539 ? -9.234 -1.39 -7.426 1 72.88 539 GLY A O 1
ATOM 4296 N N . VAL A 1 540 ? -10.68 -2.787 -6.543 1 74.75 540 VAL A N 1
ATOM 4297 C CA . VAL A 1 540 ? -9.852 -2.982 -5.359 1 74.75 540 VAL A CA 1
ATOM 4298 C C . VAL A 1 540 ? -8.602 -3.777 -5.727 1 74.75 540 VAL A C 1
ATOM 4300 O O . VAL A 1 540 ? -7.492 -3.428 -5.312 1 74.75 540 VAL A O 1
ATOM 4303 N N . SER A 1 541 ? -8.695 -4.836 -6.496 1 82.25 541 SER A N 1
ATOM 4304 C CA . SER A 1 541 ? -7.566 -5.672 -6.891 1 82.25 541 SER A CA 1
ATOM 4305 C C . SER A 1 541 ? -6.59 -4.898 -7.773 1 82.25 541 SER A C 1
ATOM 4307 O O . SER A 1 541 ? -5.375 -5.062 -7.656 1 82.25 541 SER A O 1
ATOM 4309 N N . SER A 1 542 ? -7.172 -4.043 -8.578 1 85.56 542 SER A N 1
ATOM 4310 C CA . SER A 1 542 ? -6.312 -3.248 -9.445 1 85.56 542 SER A CA 1
ATOM 4311 C C . SER A 1 542 ? -5.508 -2.23 -8.648 1 85.56 542 SER A C 1
ATOM 4313 O O . SER A 1 542 ? -4.32 -2.02 -8.914 1 85.56 542 SER A O 1
ATOM 4315 N N . ALA A 1 543 ? -6.121 -1.658 -7.684 1 85.19 543 ALA A N 1
ATOM 4316 C CA . ALA A 1 543 ? -5.43 -0.691 -6.836 1 85.19 543 ALA A CA 1
ATOM 4317 C C . ALA A 1 543 ? -4.305 -1.356 -6.047 1 85.19 543 ALA A C 1
ATOM 4319 O O . ALA A 1 543 ? -3.209 -0.806 -5.938 1 85.19 543 ALA A O 1
ATOM 4320 N N . MET A 1 544 ? -4.598 -2.49 -5.578 1 89.81 544 MET A N 1
ATOM 4321 C CA . MET A 1 544 ? -3.59 -3.221 -4.816 1 89.81 544 MET A CA 1
ATOM 4322 C C . MET A 1 544 ? -2.432 -3.643 -5.715 1 89.81 544 MET A C 1
ATOM 4324 O O . MET A 1 544 ? -1.276 -3.646 -5.289 1 89.81 544 MET A O 1
ATOM 4328 N N . LEU A 1 545 ? -2.791 -3.969 -6.895 1 91.5 545 LEU A N 1
ATOM 4329 C CA . LEU A 1 545 ? -1.76 -4.379 -7.84 1 91.5 545 LEU A CA 1
ATOM 4330 C C . LEU A 1 545 ? -0.846 -3.211 -8.195 1 91.5 545 LEU A C 1
ATOM 4332 O O . LEU A 1 545 ? 0.379 -3.354 -8.195 1 91.5 545 LEU A O 1
ATOM 4336 N N . ILE A 1 546 ? -1.447 -2.064 -8.438 1 90.62 546 ILE A N 1
ATOM 4337 C CA . ILE A 1 546 ? -0.675 -0.87 -8.758 1 90.62 546 ILE A CA 1
ATOM 4338 C C . ILE A 1 546 ? 0.218 -0.5 -7.578 1 90.62 546 ILE A C 1
ATOM 4340 O O . ILE A 1 546 ? 1.412 -0.247 -7.75 1 90.62 546 ILE A O 1
ATOM 4344 N N . PHE A 1 547 ? -0.361 -0.542 -6.422 1 93.19 547 PHE A N 1
ATOM 4345 C CA . PHE A 1 547 ? 0.376 -0.254 -5.199 1 93.19 547 PHE A CA 1
ATOM 4346 C C . PHE A 1 547 ? 1.554 -1.208 -5.039 1 93.19 547 PHE A C 1
ATOM 4348 O O . PHE A 1 547 ? 2.67 -0.78 -4.734 1 93.19 547 PHE A O 1
ATOM 4355 N N . SER A 1 548 ? 1.309 -2.441 -5.219 1 94.81 548 SER A N 1
ATOM 4356 C CA . SER A 1 548 ? 2.338 -3.455 -5.012 1 94.81 548 SER A CA 1
ATOM 4357 C C . SER A 1 548 ? 3.484 -3.293 -6.004 1 94.81 548 SER A C 1
ATOM 4359 O O . SER A 1 548 ? 4.652 -3.412 -5.633 1 94.81 548 SER A O 1
ATOM 4361 N N . MET A 1 549 ? 3.229 -2.967 -7.207 1 92.94 549 MET A N 1
ATOM 4362 C CA . MET A 1 549 ? 4.258 -2.805 -8.227 1 92.94 549 MET A CA 1
ATOM 4363 C C . MET A 1 549 ? 5.09 -1.552 -7.969 1 92.94 549 MET A C 1
ATOM 4365 O O . MET A 1 549 ? 6.301 -1.551 -8.18 1 92.94 549 MET A O 1
ATOM 4369 N N . LEU A 1 550 ? 4.414 -0.572 -7.457 1 93.5 550 LEU A N 1
ATOM 4370 C CA . LEU A 1 550 ? 5.125 0.667 -7.164 1 93.5 550 LEU A CA 1
ATOM 4371 C C . LEU A 1 550 ? 6.066 0.485 -5.98 1 93.5 550 LEU A C 1
ATOM 4373 O O . LEU A 1 550 ? 7.219 0.929 -6.023 1 93.5 550 LEU A O 1
ATOM 4377 N N . VAL A 1 551 ? 5.598 -0.201 -4.98 1 95.06 551 VAL A N 1
ATOM 4378 C CA . VAL A 1 551 ? 6.367 -0.36 -3.752 1 95.06 551 VAL A CA 1
ATOM 4379 C C . VAL A 1 551 ? 7.508 -1.349 -3.979 1 95.06 551 VAL A C 1
ATOM 4381 O O . VAL A 1 551 ? 8.625 -1.137 -3.504 1 95.06 551 VAL A O 1
ATOM 4384 N N . MET A 1 552 ? 7.301 -2.389 -4.773 1 95.75 552 MET A N 1
ATOM 4385 C CA . MET A 1 552 ? 8.297 -3.438 -4.965 1 95.75 552 MET A CA 1
ATOM 4386 C C . MET A 1 552 ? 9.516 -2.9 -5.711 1 95.75 552 MET A C 1
ATOM 4388 O O . MET A 1 552 ? 10.641 -3.346 -5.477 1 95.75 552 MET A O 1
ATOM 4392 N N . PHE A 1 553 ? 9.344 -1.845 -6.539 1 96.25 553 PHE A N 1
ATOM 4393 C CA . PHE A 1 553 ? 10.438 -1.38 -7.379 1 96.25 553 PHE A CA 1
ATOM 4394 C C . PHE A 1 553 ? 11.062 -0.112 -6.809 1 96.25 553 PHE A C 1
ATOM 4396 O O . PHE A 1 553 ? 11.914 0.51 -7.445 1 96.25 553 PHE A O 1
ATOM 4403 N N . VAL A 1 554 ? 10.688 0.326 -5.574 1 94.88 554 VAL A N 1
ATOM 4404 C CA . VAL A 1 554 ? 11.242 1.521 -4.945 1 94.88 554 VAL A CA 1
ATOM 4405 C C . VAL A 1 554 ? 12.75 1.349 -4.746 1 94.88 554 VAL A C 1
ATOM 4407 O O . VAL A 1 554 ? 13.531 2.223 -5.121 1 94.88 554 VAL A O 1
ATOM 4410 N N . PRO A 1 555 ? 13.242 0.175 -4.23 1 93.94 555 PRO A N 1
ATOM 4411 C CA . PRO A 1 555 ? 14.688 0.011 -4.078 1 93.94 555 PRO A CA 1
ATOM 4412 C C . PRO A 1 555 ? 15.43 0.035 -5.414 1 93.94 555 PRO A C 1
ATOM 4414 O O . PRO A 1 555 ? 16.562 0.535 -5.496 1 93.94 555 PRO A O 1
ATOM 4417 N N . THR A 1 556 ? 14.75 -0.498 -6.492 1 94.38 556 THR A N 1
ATOM 4418 C CA . THR A 1 556 ? 15.336 -0.504 -7.824 1 94.38 556 THR A CA 1
ATOM 4419 C C . THR A 1 556 ? 15.508 0.919 -8.352 1 94.38 556 THR A C 1
ATOM 4421 O O . THR A 1 556 ? 16.562 1.274 -8.867 1 94.38 556 THR A O 1
ATOM 4424 N N . ILE A 1 557 ? 14.5 1.732 -8.156 1 93.06 557 ILE A N 1
ATOM 4425 C CA . ILE A 1 557 ? 14.539 3.119 -8.609 1 93.06 557 ILE A CA 1
ATOM 4426 C C . ILE A 1 557 ? 15.602 3.887 -7.824 1 93.06 557 ILE A C 1
ATOM 4428 O O . ILE A 1 557 ? 16.359 4.672 -8.391 1 93.06 557 ILE A O 1
ATOM 4432 N N . PHE A 1 558 ? 15.648 3.578 -6.59 1 90.12 558 PHE A N 1
ATOM 4433 C CA . PHE A 1 558 ? 16.609 4.25 -5.723 1 90.12 558 PHE A CA 1
ATOM 4434 C C . PHE A 1 558 ? 18.047 3.895 -6.117 1 90.12 558 PHE A C 1
ATOM 4436 O O . PHE A 1 558 ? 18.922 4.762 -6.137 1 90.12 558 PHE A O 1
ATOM 4443 N N . TYR A 1 559 ? 18.328 2.646 -6.402 1 89.94 559 TYR A N 1
ATOM 4444 C CA . TYR A 1 559 ? 19.656 2.209 -6.816 1 89.94 559 TYR A CA 1
ATOM 4445 C C . TYR A 1 559 ? 20.031 2.795 -8.172 1 89.94 559 TYR A C 1
ATOM 4447 O O . TYR A 1 559 ? 21.203 3.119 -8.414 1 89.94 559 TYR A O 1
ATOM 4455 N N . ASP A 1 560 ? 19.062 2.938 -9.031 1 88.69 560 ASP A N 1
ATOM 4456 C CA . ASP A 1 560 ? 19.297 3.498 -10.359 1 88.69 560 ASP A CA 1
ATOM 4457 C C . ASP A 1 560 ? 19.688 4.973 -10.273 1 88.69 560 ASP A C 1
ATOM 4459 O O . ASP A 1 560 ? 20.484 5.453 -11.078 1 88.69 560 ASP A O 1
ATOM 4463 N N . LEU A 1 561 ? 19.172 5.648 -9.305 1 87 561 LEU A N 1
ATOM 4464 C CA . LEU A 1 561 ? 19.406 7.086 -9.195 1 87 561 LEU A CA 1
ATOM 4465 C C . LEU A 1 561 ? 20.703 7.383 -8.453 1 87 561 LEU A C 1
ATOM 4467 O O . LEU A 1 561 ? 21.422 8.305 -8.812 1 87 561 LEU A O 1
ATOM 4471 N N . TYR A 1 562 ? 21.047 6.543 -7.418 1 84.81 562 TYR A N 1
ATOM 4472 C CA . TYR A 1 562 ? 22.141 6.93 -6.523 1 84.81 562 TYR A CA 1
ATOM 4473 C C . TYR A 1 562 ? 23.234 5.879 -6.512 1 84.81 562 TYR A C 1
ATOM 4475 O O . TYR A 1 562 ? 24.281 6.07 -5.887 1 84.81 562 TYR A O 1
ATOM 4483 N N . GLY A 1 563 ? 23.031 4.816 -7.25 1 85.38 563 GLY A N 1
ATOM 4484 C CA . GLY A 1 563 ? 24.016 3.75 -7.254 1 85.38 563 GLY A CA 1
ATOM 4485 C C . GLY A 1 563 ? 25.188 4.035 -8.164 1 85.38 563 GLY A C 1
ATOM 4486 O O . GLY A 1 563 ? 25.219 5.043 -8.867 1 85.38 563 GLY A O 1
ATOM 4487 N N . ASP A 1 564 ? 26.172 3.135 -8.117 1 84.62 564 ASP A N 1
ATOM 4488 C CA . ASP A 1 564 ? 27.391 3.262 -8.906 1 84.62 564 ASP A CA 1
ATOM 4489 C C . ASP A 1 564 ? 27.203 2.67 -10.305 1 84.62 564 ASP A C 1
ATOM 4491 O O . ASP A 1 564 ? 26.375 1.789 -10.5 1 84.62 564 ASP A O 1
ATOM 4495 N N . TRP A 1 565 ? 27.875 3.24 -11.266 1 86.06 565 TRP A N 1
ATOM 4496 C CA . TRP A 1 565 ? 27.875 2.756 -12.641 1 86.06 565 TRP A CA 1
ATOM 4497 C C . TRP A 1 565 ? 29.297 2.426 -13.102 1 86.06 565 TRP A C 1
ATOM 4499 O O . TRP A 1 565 ? 30.25 3.129 -12.758 1 86.06 565 TRP A O 1
ATOM 4509 N N . ASP A 1 566 ? 29.438 1.335 -13.773 1 85.5 566 ASP A N 1
ATOM 4510 C CA . ASP A 1 566 ? 30.719 0.996 -14.406 1 85.5 566 ASP A CA 1
ATOM 4511 C C . ASP A 1 566 ? 30.828 1.629 -15.797 1 85.5 566 ASP A C 1
ATOM 4513 O O . ASP A 1 566 ? 29.953 1.434 -16.641 1 85.5 566 ASP A O 1
ATOM 4517 N N . LEU A 1 567 ? 31.781 2.479 -15.945 1 85.5 567 LEU A N 1
ATOM 4518 C CA . LEU A 1 567 ? 32.031 3.102 -17.234 1 85.5 567 LEU A CA 1
ATOM 4519 C C . LEU A 1 567 ? 33.062 2.299 -18.016 1 85.5 567 LEU A C 1
ATOM 4521 O O . LEU A 1 567 ? 34.25 2.217 -17.625 1 85.5 567 LEU A O 1
ATOM 4525 N N . ILE A 1 568 ? 32.656 1.583 -19.062 1 83.44 568 ILE A N 1
ATOM 4526 C CA . ILE A 1 568 ? 33.531 0.789 -19.922 1 83.44 568 ILE A CA 1
ATOM 4527 C C . ILE A 1 568 ? 33.812 1.547 -21.203 1 83.44 568 ILE A C 1
ATOM 4529 O O . ILE A 1 568 ? 32.906 1.771 -22.016 1 83.44 568 ILE A O 1
ATOM 4533 N N . CYS A 1 569 ? 35 1.981 -21.328 1 79.62 569 CYS A N 1
ATOM 4534 C CA . CYS A 1 569 ? 35.344 2.779 -22.5 1 79.62 569 CYS A CA 1
ATOM 4535 C C . CYS A 1 569 ? 36.219 1.979 -23.453 1 79.62 569 CYS A C 1
ATOM 4537 O O . CYS A 1 569 ? 37.094 1.221 -23.031 1 79.62 569 CYS A O 1
ATOM 4539 N N . GLU A 1 570 ? 35.844 1.721 -24.766 1 75.06 570 GLU A N 1
ATOM 4540 C CA . GLU A 1 570 ? 36.562 0.951 -25.797 1 75.06 570 GLU A CA 1
ATOM 4541 C C . GLU A 1 570 ? 37.75 1.726 -26.344 1 75.06 570 GLU A C 1
ATOM 4543 O O . GLU A 1 570 ? 38.438 1.236 -27.234 1 75.06 570 GLU A O 1
ATOM 4548 N N . GLY A 1 571 ? 38.219 2.756 -25.828 1 67.88 571 GLY A N 1
ATOM 4549 C CA . GLY A 1 571 ? 39.406 3.402 -26.297 1 67.88 571 GLY A CA 1
ATOM 4550 C C . GLY A 1 571 ? 39.156 4.758 -26.922 1 67.88 571 GLY A C 1
ATOM 4551 O O . GLY A 1 571 ? 38.031 5.102 -27.234 1 67.88 571 GLY A O 1
ATOM 4552 N N . GLU A 1 572 ? 40.031 5.645 -26.766 1 64.75 572 GLU A N 1
ATOM 4553 C CA . GLU A 1 572 ? 40 7.012 -27.281 1 64.75 572 GLU A CA 1
ATOM 4554 C C . GLU A 1 572 ? 39.969 7.031 -28.812 1 64.75 572 GLU A C 1
ATOM 4556 O O . GLU A 1 572 ? 40.719 6.281 -29.453 1 64.75 572 GLU A O 1
ATOM 4561 N N . VAL A 1 573 ? 38.781 7.367 -29.281 1 65.38 573 VAL A N 1
ATOM 4562 C CA . VAL A 1 573 ? 38.812 7.625 -30.719 1 65.38 573 VAL A CA 1
ATOM 4563 C C . VAL A 1 573 ? 39.906 8.641 -31.031 1 65.38 573 VAL A C 1
ATOM 4565 O O . VAL A 1 573 ? 39.906 9.742 -30.484 1 65.38 573 VAL A O 1
ATOM 4568 N N . PRO A 1 574 ? 40.844 8.227 -31.75 1 64.31 574 PRO A N 1
ATOM 4569 C CA . PRO A 1 574 ? 41.906 9.148 -32.125 1 64.31 574 PRO A CA 1
ATOM 4570 C C . PRO A 1 574 ? 41.406 10.453 -32.719 1 64.31 574 PRO A C 1
ATOM 4572 O O . PRO A 1 574 ? 40.375 10.445 -33.438 1 64.31 574 PRO A O 1
ATOM 4575 N N . LEU A 1 575 ? 41.719 11.68 -32.25 1 65.81 575 LEU A N 1
ATOM 4576 C CA . LEU A 1 575 ? 41.625 13.031 -32.812 1 65.81 575 LEU A CA 1
ATOM 4577 C C . LEU A 1 575 ? 40.406 13.766 -32.219 1 65.81 575 LEU A C 1
ATOM 4579 O O . LEU A 1 575 ? 40.344 14.992 -32.312 1 65.81 575 LEU A O 1
ATOM 4583 N N . GLU A 1 576 ? 39.469 13.078 -31.688 1 62.94 576 GLU A N 1
ATOM 4584 C CA . GLU A 1 576 ? 38.281 13.836 -31.312 1 62.94 576 GLU A CA 1
ATOM 4585 C C . GLU A 1 576 ? 38.188 13.945 -29.781 1 62.94 576 GLU A C 1
ATOM 4587 O O . GLU A 1 576 ? 37.375 14.727 -29.266 1 62.94 576 GLU A O 1
ATOM 4592 N N . ALA A 1 577 ? 39.094 13.797 -29.094 1 67.75 577 ALA A N 1
ATOM 4593 C CA . ALA A 1 577 ? 39.031 13.859 -27.625 1 67.75 577 ALA A CA 1
ATOM 4594 C C . ALA A 1 577 ? 37.719 13.273 -27.094 1 67.75 577 ALA A C 1
ATOM 4596 O O . ALA A 1 577 ? 37.125 13.844 -26.188 1 67.75 577 ALA A O 1
ATOM 4597 N N . LYS A 1 578 ? 37.031 12.484 -28.062 1 74.38 578 LYS A N 1
ATOM 4598 C CA . LYS A 1 578 ? 35.812 11.82 -27.625 1 74.38 578 LYS A CA 1
ATOM 4599 C C . LYS A 1 578 ? 36.031 10.328 -27.375 1 74.38 578 LYS A C 1
ATOM 4601 O O . LYS A 1 578 ? 36.875 9.711 -28.047 1 74.38 578 LYS A O 1
ATOM 4606 N N . GLU A 1 579 ? 35.562 9.883 -26.266 1 78 579 GLU A N 1
ATOM 4607 C CA . GLU A 1 579 ? 35.625 8.461 -25.938 1 78 579 GLU A CA 1
ATOM 4608 C C . GLU A 1 579 ? 34.25 7.82 -25.984 1 78 579 GLU A C 1
ATOM 4610 O O . GLU A 1 579 ? 33.281 8.414 -25.531 1 78 579 GLU A O 1
ATOM 4615 N N . ARG A 1 580 ? 34.219 6.785 -26.812 1 79.31 580 ARG A N 1
ATOM 4616 C CA . ARG A 1 580 ? 33 6.004 -26.781 1 79.31 580 ARG A CA 1
ATOM 4617 C C . ARG A 1 580 ? 32.969 5.086 -25.562 1 79.31 580 ARG A C 1
ATOM 4619 O O . ARG A 1 580 ? 33.812 4.227 -25.406 1 79.31 580 ARG A O 1
ATOM 4626 N N . CYS A 1 581 ? 31.938 5.453 -24.672 1 79.69 581 CYS A N 1
ATOM 4627 C CA . CYS A 1 581 ? 31.859 4.691 -23.438 1 79.69 581 CYS A CA 1
ATOM 4628 C C . CYS A 1 581 ? 30.453 4.098 -23.25 1 79.69 581 CYS A C 1
ATOM 4630 O O . CYS A 1 581 ? 29.5 4.562 -23.875 1 79.69 581 CYS A O 1
ATOM 4632 N N . ARG A 1 582 ? 30.375 2.881 -22.625 1 81.56 582 ARG A N 1
ATOM 4633 C CA . ARG A 1 582 ? 29.109 2.27 -22.25 1 81.56 582 ARG A CA 1
ATOM 4634 C C . ARG A 1 582 ? 28.984 2.143 -20.734 1 81.56 582 ARG A C 1
ATOM 4636 O O . ARG A 1 582 ? 29.984 1.896 -20.047 1 81.56 582 ARG A O 1
ATOM 4643 N N . PHE A 1 583 ? 27.641 2.395 -20.266 1 81.88 583 PHE A N 1
ATOM 4644 C CA . PHE A 1 583 ? 27.359 2.27 -18.844 1 81.88 583 PHE A CA 1
ATOM 4645 C C . PHE A 1 583 ? 26.797 0.894 -18.516 1 81.88 583 PHE A C 1
ATOM 4647 O O . PHE A 1 583 ? 25.953 0.38 -19.25 1 81.88 583 PHE A O 1
ATOM 4654 N N . ALA A 1 584 ? 27.438 0.305 -17.531 1 82.12 584 ALA A N 1
ATOM 4655 C CA . ALA A 1 584 ? 26.922 -0.965 -17.031 1 82.12 584 ALA A CA 1
ATOM 4656 C C . ALA A 1 584 ? 26.719 -0.919 -15.516 1 82.12 584 ALA A C 1
ATOM 4658 O O . ALA A 1 584 ? 27.531 -0.339 -14.797 1 82.12 584 ALA A O 1
ATOM 4659 N N . GLN A 1 585 ? 25.609 -1.394 -15.109 1 80.31 585 GLN A N 1
ATOM 4660 C CA . GLN A 1 585 ? 25.344 -1.429 -13.672 1 80.31 585 GLN A CA 1
ATOM 4661 C C . GLN A 1 585 ? 26.078 -2.586 -13 1 80.31 585 GLN A C 1
ATOM 4663 O O . GLN A 1 585 ? 25.891 -3.746 -13.375 1 80.31 585 GLN A O 1
ATOM 4668 N N . PRO A 1 586 ? 26.969 -2.232 -12.125 1 79.38 586 PRO A N 1
ATOM 4669 C CA . PRO A 1 586 ? 27.703 -3.297 -11.438 1 79.38 586 PRO A CA 1
ATOM 4670 C C . PRO A 1 586 ? 26.812 -4.121 -10.516 1 79.38 586 PRO A C 1
ATOM 4672 O O . PRO A 1 586 ? 25.781 -3.633 -10.047 1 79.38 586 PRO A O 1
ATOM 4675 N N . PRO A 1 587 ? 27.203 -5.391 -10.352 1 81 587 PRO A N 1
ATOM 4676 C CA . PRO A 1 587 ? 26.453 -6.184 -9.375 1 81 587 PRO A CA 1
ATOM 4677 C C . PRO A 1 587 ? 26.578 -5.633 -7.957 1 81 587 PRO A C 1
ATOM 4679 O O . PRO A 1 587 ? 27.594 -5.035 -7.602 1 81 587 PRO A O 1
ATOM 4682 N N . LEU A 1 588 ? 25.531 -5.789 -7.219 1 86.19 588 LEU A N 1
ATOM 4683 C CA . LEU A 1 588 ? 25.484 -5.301 -5.848 1 86.19 588 LEU A CA 1
ATOM 4684 C C . LEU A 1 588 ? 26.516 -6.004 -4.984 1 86.19 588 LEU A C 1
ATOM 4686 O O . LEU A 1 588 ? 26.703 -7.223 -5.086 1 86.19 588 LEU A O 1
ATOM 4690 N N . LYS A 1 589 ? 27.344 -5.258 -4.324 1 84.31 589 LYS A N 1
ATOM 4691 C CA . LYS A 1 589 ? 28.312 -5.77 -3.365 1 84.31 589 LYS A CA 1
ATOM 4692 C C . LYS A 1 589 ? 28.031 -5.25 -1.959 1 84.31 589 LYS A C 1
ATOM 4694 O O . LYS A 1 589 ? 27.234 -4.316 -1.783 1 84.31 589 LYS A O 1
ATOM 4699 N N . PHE A 1 590 ? 28.547 -5.949 -1.063 1 86.06 590 PHE A N 1
ATOM 4700 C CA . PHE A 1 590 ? 28.375 -5.523 0.321 1 86.06 590 PHE A CA 1
ATOM 4701 C C . PHE A 1 590 ? 29.219 -4.281 0.611 1 86.06 590 PHE A C 1
ATOM 4703 O O . PHE A 1 590 ? 30.25 -4.371 1.268 1 86.06 590 PHE A O 1
ATOM 4710 N N . ASP A 1 591 ? 28.766 -3.248 0.106 1 84.06 591 ASP A N 1
ATOM 4711 C CA . ASP A 1 591 ? 29.391 -1.954 0.345 1 84.06 591 ASP A CA 1
ATOM 4712 C C . ASP A 1 591 ? 28.547 -1.1 1.293 1 84.06 591 ASP A C 1
ATOM 4714 O O . ASP A 1 591 ? 27.5 -1.539 1.771 1 84.06 591 ASP A O 1
ATOM 4718 N N . SER A 1 592 ? 29.062 0.04 1.596 1 83.44 592 SER A N 1
ATOM 4719 C CA . SER A 1 592 ? 28.406 0.938 2.541 1 83.44 592 SER A CA 1
ATOM 4720 C C . SER A 1 592 ? 27.031 1.375 2.025 1 83.44 592 SER A C 1
ATOM 4722 O O . SER A 1 592 ? 26.094 1.503 2.801 1 83.44 592 SER A O 1
ATOM 4724 N N . LEU A 1 593 ? 26.891 1.523 0.754 1 83.75 593 LEU A N 1
ATOM 4725 C CA . LEU A 1 593 ? 25.609 1.924 0.169 1 83.75 593 LEU A CA 1
ATOM 4726 C C . LEU A 1 593 ? 24.562 0.832 0.353 1 83.75 593 LEU A C 1
ATOM 4728 O O . LEU A 1 593 ? 23.422 1.12 0.702 1 83.75 593 LEU A O 1
ATOM 4732 N N . TYR A 1 594 ? 25 -0.401 0.099 1 87.25 594 TYR A N 1
ATOM 4733 C CA . TYR A 1 594 ? 24.047 -1.501 0.238 1 87.25 594 TYR A CA 1
ATOM 4734 C C . TYR A 1 594 ? 23.688 -1.727 1.7 1 87.25 594 TYR A C 1
ATOM 4736 O O . TYR A 1 594 ? 22.5 -1.857 2.041 1 87.25 594 TYR A O 1
ATOM 4744 N N . LEU A 1 595 ? 24.609 -1.728 2.586 1 86.62 595 LEU A N 1
ATOM 4745 C CA . LEU A 1 595 ? 24.406 -2.104 3.98 1 86.62 595 LEU A CA 1
ATOM 4746 C C . LEU A 1 595 ? 23.625 -1.029 4.727 1 86.62 595 LEU A C 1
ATOM 4748 O O . LEU A 1 595 ? 22.75 -1.342 5.531 1 86.62 595 LEU A O 1
ATOM 4752 N N . HIS A 1 596 ? 23.828 0.218 4.387 1 86.88 596 HIS A N 1
ATOM 4753 C CA . HIS A 1 596 ? 23.266 1.269 5.23 1 86.88 596 HIS A CA 1
ATOM 4754 C C . HIS A 1 596 ? 22.047 1.914 4.574 1 86.88 596 HIS A C 1
ATOM 4756 O O . HIS A 1 596 ? 21.25 2.574 5.246 1 86.88 596 HIS A O 1
ATOM 4762 N N . VAL A 1 597 ? 21.906 1.731 3.328 1 88.12 597 VAL A N 1
ATOM 4763 C CA . VAL A 1 597 ? 20.828 2.461 2.672 1 88.12 597 VAL A CA 1
ATOM 4764 C C . VAL A 1 597 ? 19.891 1.481 1.956 1 88.12 597 VAL A C 1
ATOM 4766 O O . VAL A 1 597 ? 18.719 1.355 2.312 1 88.12 597 VAL A O 1
ATOM 4769 N N . LEU A 1 598 ? 20.422 0.682 1.049 1 90.75 598 LEU A N 1
ATOM 4770 C CA . LEU A 1 598 ? 19.578 -0.144 0.189 1 90.75 598 LEU A CA 1
ATOM 4771 C C . LEU A 1 598 ? 18.953 -1.292 0.977 1 90.75 598 LEU A C 1
ATOM 4773 O O . LEU A 1 598 ? 17.781 -1.627 0.774 1 90.75 598 LEU A O 1
ATOM 4777 N N . LYS A 1 599 ? 19.719 -1.918 1.867 1 92.19 599 LYS A N 1
ATOM 4778 C CA . LYS A 1 599 ? 19.219 -3.047 2.648 1 92.19 599 LYS A CA 1
ATOM 4779 C C . LYS A 1 599 ? 18.047 -2.633 3.535 1 92.19 599 LYS A C 1
ATOM 4781 O O . LYS A 1 599 ? 16.984 -3.258 3.498 1 92.19 599 LYS A O 1
ATOM 4786 N N . PRO A 1 600 ? 18.141 -1.563 4.258 1 92.81 600 PRO A N 1
ATOM 4787 C CA . PRO A 1 600 ? 16.984 -1.164 5.07 1 92.81 600 PRO A CA 1
ATOM 4788 C C . PRO A 1 600 ? 15.773 -0.764 4.227 1 92.81 600 PRO A C 1
ATOM 4790 O O . PRO A 1 600 ? 14.633 -1.027 4.613 1 92.81 600 PRO A O 1
ATOM 4793 N N . VAL A 1 601 ? 15.992 -0.075 3.16 1 93.31 601 VAL A N 1
ATOM 4794 C CA . VAL A 1 601 ? 14.898 0.319 2.283 1 93.31 601 VAL A CA 1
ATOM 4795 C C . VAL A 1 601 ? 14.188 -0.925 1.746 1 93.31 601 VAL A C 1
ATOM 4797 O O . VAL A 1 601 ? 12.961 -0.974 1.691 1 93.31 601 VAL A O 1
ATOM 4800 N N . SER A 1 602 ? 14.93 -1.945 1.369 1 94.69 602 SER A N 1
ATOM 4801 C CA . SER A 1 602 ? 14.359 -3.193 0.874 1 94.69 602 SER A CA 1
ATOM 4802 C C . SER A 1 602 ? 13.562 -3.906 1.96 1 94.69 602 SER A C 1
ATOM 4804 O O . SER A 1 602 ? 12.484 -4.449 1.693 1 94.69 602 SER A O 1
ATOM 4806 N N . ILE A 1 603 ? 14.031 -3.854 3.141 1 95.12 603 ILE A N 1
ATOM 4807 C CA . ILE A 1 603 ? 13.352 -4.508 4.254 1 95.12 603 ILE A CA 1
ATOM 4808 C C . ILE A 1 603 ? 12.031 -3.801 4.535 1 95.12 603 ILE A C 1
ATOM 4810 O O . ILE A 1 603 ? 11 -4.453 4.727 1 95.12 603 ILE A O 1
ATOM 4814 N N . ILE A 1 604 ? 12.031 -2.498 4.535 1 95.5 604 ILE A N 1
ATOM 4815 C CA . ILE A 1 604 ? 10.805 -1.75 4.809 1 95.5 604 ILE A CA 1
ATOM 4816 C C . ILE A 1 604 ? 9.789 -2.004 3.701 1 95.5 604 ILE A C 1
ATOM 4818 O O . ILE A 1 604 ? 8.594 -2.172 3.971 1 95.5 604 ILE A O 1
ATOM 4822 N N . CYS A 1 605 ? 10.281 -1.991 2.471 1 96.44 605 CYS A N 1
ATOM 4823 C CA . CYS A 1 605 ? 9.375 -2.271 1.359 1 96.44 605 CYS A CA 1
ATOM 4824 C C . CYS A 1 605 ? 8.781 -3.67 1.479 1 96.44 605 CYS A C 1
ATOM 4826 O O . CYS A 1 605 ? 7.59 -3.863 1.24 1 96.44 605 CYS A O 1
ATOM 4828 N N . ALA A 1 606 ? 9.594 -4.676 1.865 1 96.88 606 ALA A N 1
ATOM 4829 C CA . ALA A 1 606 ? 9.102 -6.043 2.031 1 96.88 606 ALA A CA 1
ATOM 4830 C C . ALA A 1 606 ? 8.078 -6.121 3.156 1 96.88 606 ALA A C 1
ATOM 4832 O O . ALA A 1 606 ? 7.039 -6.777 3.014 1 96.88 606 ALA A O 1
ATOM 4833 N N . VAL A 1 607 ? 8.273 -5.422 4.23 1 96.25 607 VAL A N 1
ATOM 4834 C CA . VAL A 1 607 ? 7.367 -5.434 5.375 1 96.25 607 VAL A CA 1
ATOM 4835 C C . VAL A 1 607 ? 6.055 -4.75 4.996 1 96.25 607 VAL A C 1
ATOM 4837 O O . VAL A 1 607 ? 4.973 -5.234 5.344 1 96.25 607 VAL A O 1
ATOM 4840 N N . VAL A 1 608 ? 6.176 -3.67 4.312 1 96.5 608 VAL A N 1
ATOM 4841 C CA . VAL A 1 608 ? 4.988 -2.924 3.908 1 96.5 608 VAL A CA 1
ATOM 4842 C C . VAL A 1 608 ? 4.152 -3.766 2.945 1 96.5 608 VAL A C 1
ATOM 4844 O O . VAL A 1 608 ? 2.922 -3.768 3.021 1 96.5 608 VAL A O 1
ATOM 4847 N N . LEU A 1 609 ? 4.793 -4.453 2.014 1 96.75 609 LEU A N 1
ATOM 4848 C CA . LEU A 1 609 ? 4.074 -5.336 1.1 1 96.75 609 LEU A CA 1
ATOM 4849 C C . LEU A 1 609 ? 3.342 -6.43 1.864 1 96.75 609 LEU A C 1
ATOM 4851 O O . LEU A 1 609 ? 2.164 -6.695 1.606 1 96.75 609 LEU A O 1
ATOM 4855 N N . PHE A 1 610 ? 3.994 -7.023 2.832 1 95.44 610 PHE A N 1
ATOM 4856 C CA . PHE A 1 610 ? 3.383 -8.062 3.646 1 95.44 610 PHE A CA 1
ATOM 4857 C C . PHE A 1 610 ? 2.217 -7.508 4.453 1 95.44 610 PHE A C 1
ATOM 4859 O O . PHE A 1 610 ? 1.177 -8.156 4.582 1 95.44 610 PHE A O 1
ATOM 4866 N N . LEU A 1 611 ? 2.354 -6.297 4.957 1 94.75 611 LEU A N 1
ATOM 4867 C CA . LEU A 1 611 ? 1.298 -5.668 5.746 1 94.75 611 LEU A CA 1
ATOM 4868 C C . LEU A 1 611 ? 0.077 -5.371 4.879 1 94.75 611 LEU A C 1
ATOM 4870 O O . LEU A 1 611 ? -1.06 -5.469 5.348 1 94.75 611 LEU A O 1
ATOM 4874 N N . ALA A 1 612 ? 0.323 -4.969 3.691 1 93.31 612 ALA A N 1
ATOM 4875 C CA . ALA A 1 612 ? -0.79 -4.715 2.777 1 93.31 612 ALA A CA 1
ATOM 4876 C C . ALA A 1 612 ? -1.615 -5.98 2.557 1 93.31 612 ALA A C 1
ATOM 4878 O O . ALA A 1 612 ? -2.844 -5.922 2.477 1 93.31 612 ALA A O 1
ATOM 4879 N N . TYR A 1 613 ? -0.994 -7.133 2.41 1 92 613 TYR A N 1
ATOM 4880 C CA . TYR A 1 613 ? -1.718 -8.391 2.266 1 92 613 TYR A CA 1
ATOM 4881 C C . TYR A 1 613 ? -2.564 -8.68 3.5 1 92 613 TYR A C 1
ATOM 4883 O O . TYR A 1 613 ? -3.727 -9.07 3.385 1 92 613 TYR A O 1
ATOM 4891 N N . MET A 1 614 ? -1.943 -8.43 4.664 1 91.38 614 MET A N 1
ATOM 4892 C CA . MET A 1 614 ? -2.627 -8.703 5.922 1 91.38 614 MET A CA 1
ATOM 4893 C C . MET A 1 614 ? -3.85 -7.809 6.082 1 91.38 614 MET A C 1
ATOM 4895 O O . MET A 1 614 ? -4.898 -8.258 6.547 1 91.38 614 MET A O 1
ATOM 4899 N N . ILE A 1 615 ? -3.746 -6.617 5.68 1 88.94 615 ILE A N 1
ATOM 4900 C CA . ILE A 1 615 ? -4.859 -5.68 5.773 1 88.94 615 ILE A CA 1
ATOM 4901 C C . ILE A 1 615 ? -5.953 -6.078 4.785 1 88.94 615 ILE A C 1
ATOM 4903 O O . ILE A 1 615 ? -7.145 -6.016 5.105 1 88.94 615 ILE A O 1
ATOM 4907 N N . GLY A 1 616 ? -5.539 -6.473 3.576 1 84.81 616 GLY A N 1
ATOM 4908 C CA . GLY A 1 616 ? -6.516 -6.957 2.613 1 84.81 616 GLY A CA 1
ATOM 4909 C C . GLY A 1 616 ? -7.273 -8.18 3.098 1 84.81 616 GLY A C 1
ATOM 4910 O O . GLY A 1 616 ? -8.492 -8.266 2.922 1 84.81 616 GLY A O 1
ATOM 4911 N N . LEU A 1 617 ? -6.59 -9.07 3.709 1 84.94 617 LEU A N 1
ATOM 4912 C CA . LEU A 1 617 ? -7.219 -10.266 4.25 1 84.94 617 LEU A CA 1
ATOM 4913 C C . LEU A 1 617 ? -8.164 -9.922 5.395 1 84.94 617 LEU A C 1
ATOM 4915 O O . LEU A 1 617 ? -9.258 -10.477 5.5 1 84.94 617 LEU A O 1
ATOM 4919 N N . TRP A 1 618 ? -7.738 -9 6.23 1 83.25 618 TRP A N 1
ATOM 4920 C CA . TRP A 1 618 ? -8.547 -8.57 7.363 1 83.25 618 TRP A CA 1
ATOM 4921 C C . TRP A 1 618 ? -9.828 -7.895 6.895 1 83.25 618 TRP A C 1
ATOM 4923 O O . TRP A 1 618 ? -10.898 -8.094 7.484 1 83.25 618 TRP A O 1
ATOM 4933 N N . PHE A 1 619 ? -9.727 -7.188 5.949 1 79.44 619 PHE A N 1
ATOM 4934 C CA . PHE A 1 619 ? -10.875 -6.492 5.387 1 79.44 619 PHE A CA 1
ATOM 4935 C C . PHE A 1 619 ? -11.891 -7.484 4.836 1 79.44 619 PHE A C 1
ATOM 4937 O O . PHE A 1 619 ? -13.094 -7.332 5.059 1 79.44 619 PHE A O 1
ATOM 4944 N N . THR A 1 620 ? -11.367 -8.414 4.117 1 76.5 620 THR A N 1
ATOM 4945 C CA . THR A 1 620 ? -12.266 -9.398 3.516 1 76.5 620 THR A CA 1
ATOM 4946 C C . THR A 1 620 ? -12.914 -10.266 4.59 1 76.5 620 THR A C 1
ATOM 4948 O O . THR A 1 620 ? -14.094 -10.625 4.477 1 76.5 620 THR A O 1
ATOM 4951 N N . LEU A 1 621 ? -12.227 -10.602 5.574 1 75.5 621 LEU A N 1
ATOM 4952 C CA . LEU A 1 621 ? -12.727 -11.438 6.66 1 75.5 621 LEU A CA 1
ATOM 4953 C C . LEU A 1 621 ? -13.82 -10.711 7.434 1 75.5 621 LEU A C 1
ATOM 4955 O O . LEU A 1 621 ? -14.812 -11.328 7.84 1 75.5 621 LEU A O 1
ATOM 4959 N N . ARG A 1 622 ? -13.68 -9.469 7.609 1 73.75 622 ARG A N 1
ATOM 4960 C CA . ARG A 1 622 ? -14.648 -8.719 8.406 1 73.75 622 ARG A CA 1
ATOM 4961 C C . ARG A 1 622 ? -15.883 -8.367 7.586 1 73.75 622 ARG A C 1
ATOM 4963 O O . ARG A 1 622 ? -16.984 -8.258 8.125 1 73.75 622 ARG A O 1
ATOM 4970 N N . THR A 1 623 ? -15.703 -8.242 6.371 1 66.5 623 THR A N 1
ATOM 4971 C CA . THR A 1 623 ? -16.812 -7.785 5.539 1 66.5 623 THR A CA 1
ATOM 4972 C C . THR A 1 623 ? -17.609 -8.969 4.996 1 66.5 623 THR A C 1
ATOM 4974 O O . THR A 1 623 ? -18.828 -8.914 4.906 1 66.5 623 THR A O 1
ATOM 4977 N N . HIS A 1 624 ? -16.906 -10.086 4.555 1 59.91 624 HIS A N 1
ATOM 4978 C CA . HIS A 1 624 ? -17.594 -11.156 3.84 1 59.91 624 HIS A CA 1
ATOM 4979 C C . HIS A 1 624 ? -17.844 -12.359 4.746 1 59.91 624 HIS A C 1
ATOM 4981 O O . HIS A 1 624 ? -18.625 -13.25 4.414 1 59.91 624 HIS A O 1
ATOM 4987 N N . ALA A 1 625 ? -17.234 -12.469 5.832 1 61.41 625 ALA A N 1
ATOM 4988 C CA . ALA A 1 625 ? -17.328 -13.68 6.648 1 61.41 625 ALA A CA 1
ATOM 4989 C C . ALA A 1 625 ? -18.766 -13.922 7.105 1 61.41 625 ALA A C 1
ATOM 4991 O O . ALA A 1 625 ? -19.25 -15.055 7.086 1 61.41 625 ALA A O 1
ATOM 4992 N N . ALA A 1 626 ? -19.438 -12.828 7.398 1 56.81 626 ALA A N 1
ATOM 4993 C CA . ALA A 1 626 ? -20.766 -13.039 7.961 1 56.81 626 ALA A CA 1
ATOM 4994 C C . ALA A 1 626 ? -21.75 -13.5 6.891 1 56.81 626 ALA A C 1
ATOM 4996 O O . ALA A 1 626 ? -22.719 -14.227 7.184 1 56.81 626 ALA A O 1
ATOM 4997 N N . MET A 1 627 ? -21.359 -13.305 5.684 1 56.34 627 MET A N 1
ATOM 4998 C CA . MET A 1 627 ? -22.328 -13.602 4.621 1 56.34 627 MET A CA 1
ATOM 4999 C C . MET A 1 627 ? -22.219 -15.055 4.176 1 56.34 627 MET A C 1
ATOM 5001 O O . MET A 1 627 ? -23.219 -15.695 3.881 1 56.34 627 MET A O 1
ATOM 5005 N N . ILE A 1 628 ? -21.109 -15.633 4.152 1 59.34 628 ILE A N 1
ATOM 5006 C CA . ILE A 1 628 ? -20.922 -16.938 3.521 1 59.34 628 ILE A CA 1
ATOM 5007 C C . ILE A 1 628 ? -20.797 -18.016 4.594 1 59.34 628 ILE A C 1
ATOM 5009 O O . ILE A 1 628 ? -21.328 -19.109 4.438 1 59.34 628 ILE A O 1
ATOM 5013 N N . TRP A 1 629 ? -20.203 -17.875 5.68 1 57.44 629 TRP A N 1
ATOM 5014 C CA . TRP A 1 629 ? -19.781 -18.938 6.586 1 57.44 629 TRP A CA 1
ATOM 5015 C C . TRP A 1 629 ? -20.672 -18.969 7.832 1 57.44 629 TRP A C 1
ATOM 5017 O O . TRP A 1 629 ? -20.484 -19.797 8.711 1 57.44 629 TRP A O 1
ATOM 5027 N N . GLN A 1 630 ? -21.609 -18.125 7.965 1 53.25 630 GLN A N 1
ATOM 5028 C CA . GLN A 1 630 ? -22.438 -18.188 9.172 1 53.25 630 GLN A CA 1
ATOM 5029 C C . GLN A 1 630 ? -23.359 -19.406 9.141 1 53.25 630 GLN A C 1
ATOM 5031 O O . GLN A 1 630 ? -23.766 -19.922 10.188 1 53.25 630 GLN A O 1
ATOM 5036 N N . LEU A 1 631 ? -23.719 -19.891 7.926 1 50.09 631 LEU A N 1
ATOM 5037 C CA . LEU A 1 631 ? -24.688 -20.984 7.926 1 50.09 631 LEU A CA 1
ATOM 5038 C C . LEU A 1 631 ? -23.969 -22.328 7.918 1 50.09 631 LEU A C 1
ATOM 5040 O O . LEU A 1 631 ? -23.047 -22.547 7.125 1 50.09 631 LEU A O 1
ATOM 5044 N N . PRO A 1 632 ? -24.172 -23.109 9.008 1 49.75 632 PRO A N 1
ATOM 5045 C CA . PRO A 1 632 ? -23.516 -24.422 9.086 1 49.75 632 PRO A CA 1
ATOM 5046 C C . PRO A 1 632 ? -23.828 -25.312 7.879 1 49.75 632 PRO A C 1
ATOM 5048 O O . PRO A 1 632 ? -24.859 -25.125 7.223 1 49.75 632 PRO A O 1
ATOM 5051 N N . ILE A 1 633 ? -22.938 -25.953 7.328 1 50.66 633 ILE A N 1
ATOM 5052 C CA . ILE A 1 633 ? -23.125 -26.922 6.246 1 50.66 633 ILE A CA 1
ATOM 5053 C C . ILE A 1 633 ? -24 -28.078 6.719 1 50.66 633 ILE A C 1
ATOM 5055 O O . ILE A 1 633 ? -23.703 -28.719 7.73 1 50.66 633 ILE A O 1
ATOM 5059 N N . SER A 1 634 ? -25.359 -28.016 6.656 1 42.66 634 SER A N 1
ATOM 5060 C CA . SER A 1 634 ? -26.25 -29.109 7.043 1 42.66 634 SER A CA 1
ATOM 5061 C C . SER A 1 634 ? -26.094 -30.312 6.117 1 42.66 634 SER A C 1
ATOM 5063 O O . SER A 1 634 ? -26.047 -30.156 4.895 1 42.66 634 SER A O 1
ATOM 5065 N N . ASP A 1 635 ? -25.531 -31.344 6.477 1 39.91 635 ASP A N 1
ATOM 5066 C CA . ASP A 1 635 ? -25.656 -32.625 5.777 1 39.91 635 ASP A CA 1
ATOM 5067 C C . ASP A 1 635 ? -27.125 -33.031 5.645 1 39.91 635 ASP A C 1
ATOM 5069 O O . ASP A 1 635 ? -27.859 -33.062 6.633 1 39.91 635 ASP A O 1
ATOM 5073 N N . GLN A 1 636 ? -27.812 -32.719 4.691 1 38.12 636 GLN A N 1
ATOM 5074 C CA . GLN A 1 636 ? -29.203 -33.125 4.473 1 38.12 636 GLN A CA 1
ATOM 5075 C C . GLN A 1 636 ? -29.469 -34.562 4.918 1 38.12 636 GLN A C 1
ATOM 5077 O O . GLN A 1 636 ? -30.562 -35.094 4.715 1 38.12 636 GLN A O 1
ATOM 5082 N N . HIS A 1 637 ? -28.641 -35.438 5.438 1 34.62 637 HIS A N 1
ATOM 5083 C CA . HIS A 1 637 ? -29.156 -36.75 5.777 1 34.62 637 HIS A CA 1
ATOM 5084 C C . HIS A 1 637 ? -30.281 -36.656 6.812 1 34.62 637 HIS A C 1
ATOM 5086 O O . HIS A 1 637 ? -31.094 -37.562 6.938 1 34.62 637 HIS A O 1
ATOM 5092 N N . GLN A 1 638 ? -30.219 -35.719 7.719 1 33.12 638 GLN A N 1
ATOM 5093 C CA . GLN A 1 638 ? -31.125 -35.938 8.844 1 33.12 638 GLN A CA 1
ATOM 5094 C C . GLN A 1 638 ? -32.562 -35.531 8.5 1 33.12 638 GLN A C 1
ATOM 5096 O O . GLN A 1 638 ? -33.5 -35.969 9.156 1 33.12 638 GLN A O 1
ATOM 5101 N N . ASP A 1 639 ? -32.75 -34.625 7.598 1 33.78 639 ASP A N 1
ATOM 5102 C CA . ASP A 1 639 ? -34.125 -34.156 7.582 1 33.78 639 ASP A CA 1
ATOM 5103 C C . ASP A 1 639 ? -35 -35.125 6.793 1 33.78 639 ASP A C 1
ATOM 5105 O O . ASP A 1 639 ? -36.219 -34.906 6.703 1 33.78 639 ASP A O 1
ATOM 5109 N N . ILE A 1 640 ? -34.438 -35.969 5.926 1 34.28 640 ILE A N 1
ATOM 5110 C CA . ILE A 1 640 ? -35.375 -36.844 5.262 1 34.28 640 ILE A CA 1
ATOM 5111 C C . ILE A 1 640 ? -36.062 -37.75 6.293 1 34.28 640 ILE A C 1
ATOM 5113 O O . ILE A 1 640 ? -37.219 -38.125 6.125 1 34.28 640 ILE A O 1
ATOM 5117 N N . HIS A 1 641 ? -35.344 -38.094 7.406 1 30.45 641 HIS A N 1
ATOM 5118 C CA . HIS A 1 641 ? -36.031 -38.906 8.375 1 30.45 641 HIS A CA 1
ATOM 5119 C C . HIS A 1 641 ? -37.188 -38.156 9.039 1 30.45 641 HIS A C 1
ATOM 5121 O O . HIS A 1 641 ? -38.188 -38.75 9.461 1 30.45 641 HIS A O 1
ATOM 5127 N N . ALA A 1 642 ? -36.844 -36.75 9.164 1 32.88 642 ALA A N 1
ATOM 5128 C CA . ALA A 1 642 ? -37.938 -36.094 9.875 1 32.88 642 ALA A CA 1
ATOM 5129 C C . ALA A 1 642 ? -39.156 -35.906 8.969 1 32.88 642 ALA A C 1
ATOM 5131 O O . ALA A 1 642 ? -40.312 -36 9.422 1 32.88 642 ALA A O 1
ATOM 5132 N N . GLN A 1 643 ? -38.812 -35.688 7.777 1 32.12 643 GLN A N 1
ATOM 5133 C CA . GLN A 1 643 ? -39.969 -35.5 6.934 1 32.12 643 GLN A CA 1
ATOM 5134 C C . GLN A 1 643 ? -40.656 -36.844 6.637 1 32.12 643 GLN A C 1
ATOM 5136 O O . GLN A 1 643 ? -41.875 -36.875 6.41 1 32.12 643 GLN A O 1
ATOM 5141 N N . LEU A 1 644 ? -39.781 -37.875 6.535 1 32.09 644 LEU A N 1
ATOM 5142 C CA . LEU A 1 644 ? -40.469 -39.156 6.348 1 32.09 644 LEU A CA 1
ATOM 5143 C C . LEU A 1 644 ? -41.281 -39.5 7.578 1 32.09 644 LEU A C 1
ATOM 5145 O O . LEU A 1 644 ? -42.344 -40.125 7.461 1 32.09 644 LEU A O 1
ATOM 5149 N N . GLN A 1 645 ? -40.688 -39.094 8.773 1 32.22 645 GLN A N 1
ATOM 5150 C CA . GLN A 1 645 ? -41.5 -39.406 9.922 1 32.22 645 GLN A CA 1
ATOM 5151 C C . GLN A 1 645 ? -42.812 -38.594 9.93 1 32.22 645 GLN A C 1
ATOM 5153 O O . GLN A 1 645 ? -43.781 -38.969 10.555 1 32.22 645 GLN A O 1
ATOM 5158 N N . ALA A 1 646 ? -42.625 -37.312 9.445 1 32.62 646 ALA A N 1
ATOM 5159 C CA . ALA A 1 646 ? -43.844 -36.531 9.508 1 32.62 646 ALA A CA 1
ATOM 5160 C C . ALA A 1 646 ? -44.844 -37 8.469 1 32.62 646 ALA A C 1
ATOM 5162 O O . ALA A 1 646 ? -46.062 -36.75 8.617 1 32.62 646 ALA A O 1
ATOM 5163 N N . GLN A 1 647 ? -44.312 -37.531 7.383 1 30.86 647 GLN A N 1
ATOM 5164 C CA . GLN A 1 647 ? -45.312 -38 6.422 1 30.86 647 GLN A CA 1
ATOM 5165 C C . GLN A 1 647 ? -46.094 -39.188 6.977 1 30.86 647 GLN A C 1
ATOM 5167 O O . GLN A 1 647 ? -47.188 -39.5 6.52 1 30.86 647 GLN A O 1
ATOM 5172 N N . GLN A 1 648 ? -45.344 -40.031 7.734 1 27.92 648 GLN A N 1
ATOM 5173 C CA . GLN A 1 648 ? -46.125 -41.188 8.188 1 27.92 648 GLN A CA 1
ATOM 5174 C C . GLN A 1 648 ? -47.25 -40.719 9.117 1 27.92 648 GLN A C 1
ATOM 5176 O O . GLN A 1 648 ? -48.156 -41.5 9.414 1 27.92 648 GLN A O 1
ATOM 5181 N N . ALA A 1 649 ? -46.844 -39.562 9.883 1 30.11 649 ALA A N 1
ATOM 5182 C CA . ALA A 1 649 ? -47.875 -39.312 10.898 1 30.11 649 ALA A CA 1
ATOM 5183 C C . ALA A 1 649 ? -49.188 -38.938 10.25 1 30.11 649 ALA A C 1
ATOM 5185 O O . ALA A 1 649 ? -50.25 -39 10.875 1 30.11 649 ALA A O 1
ATOM 5186 N N . HIS A 1 650 ? -49.125 -38.219 9.156 1 27.2 650 HIS A N 1
ATOM 5187 C CA . HIS A 1 650 ? -50.375 -37.625 8.766 1 27.2 650 HIS A CA 1
ATOM 5188 C C . HIS A 1 650 ? -51.281 -38.625 8.062 1 27.2 650 HIS A C 1
ATOM 5190 O O . HIS A 1 650 ? -52.312 -38.25 7.496 1 27.2 650 HIS A O 1
ATOM 5196 N N . SER A 1 651 ? -50.75 -39.812 7.836 1 27.88 651 SER A N 1
ATOM 5197 C CA . SER A 1 651 ? -51.625 -40.656 7.012 1 27.88 651 SER A CA 1
ATOM 5198 C C . SER A 1 651 ? -52.938 -40.938 7.738 1 27.88 651 SER A C 1
ATOM 5200 O O . SER A 1 651 ? -53.781 -41.719 7.238 1 27.88 651 SER A O 1
ATOM 5202 N N . PHE A 1 652 ? -52.969 -40.75 9.086 1 24.61 652 PHE A N 1
ATOM 5203 C CA . PHE A 1 652 ? -54.062 -41.5 9.625 1 24.61 652 PHE A CA 1
ATOM 5204 C C . PHE A 1 652 ? -55.406 -40.938 9.141 1 24.61 652 PHE A C 1
ATOM 5206 O O . PHE A 1 652 ? -56.406 -41.656 9.156 1 24.61 652 PHE A O 1
ATOM 5213 N N . LEU A 1 653 ? -55.625 -39.656 9.25 1 24.53 653 LEU A N 1
ATOM 5214 C CA . LEU A 1 653 ? -57 -39.25 9.5 1 24.53 653 LEU A CA 1
ATOM 5215 C C . LEU A 1 653 ? -57.812 -39.312 8.219 1 24.53 653 LEU A C 1
ATOM 5217 O O . LEU A 1 653 ? -59 -38.938 8.211 1 24.53 653 LEU A O 1
ATOM 5221 N N . GLN A 1 654 ? -57.312 -39.344 6.984 1 24.31 654 GLN A N 1
ATOM 5222 C CA . GLN A 1 654 ? -58.188 -38.906 5.914 1 24.31 654 GLN A CA 1
ATOM 5223 C C . GLN A 1 654 ? -59.281 -39.906 5.656 1 24.31 654 GLN A C 1
ATOM 5225 O O . GLN A 1 654 ? -59.031 -41.094 5.523 1 24.31 654 GLN A O 1
ATOM 5230 N N . SER A 1 655 ? -60.531 -39.562 6.109 1 24.53 655 SER A N 1
ATOM 5231 C CA . SER A 1 655 ? -61.875 -40.125 5.902 1 24.53 655 SER A CA 1
ATOM 5232 C C . SER A 1 655 ? -62.094 -40.5 4.441 1 24.53 655 SER A C 1
ATOM 5234 O O . SER A 1 655 ? -61.469 -39.906 3.547 1 24.53 655 SER A O 1
ATOM 5236 N N . PRO A 1 656 ? -62.812 -41.594 4.102 1 22.95 656 PRO A N 1
ATOM 5237 C CA . PRO A 1 656 ? -63.031 -42.312 2.84 1 22.95 656 PRO A CA 1
ATOM 5238 C C . PRO A 1 656 ? -63.844 -41.5 1.833 1 22.95 656 PRO A C 1
ATOM 5240 O O . PRO A 1 656 ? -64.375 -42.031 0.852 1 22.95 656 PRO A O 1
ATOM 5243 N N . LYS A 1 657 ? -64.062 -40.156 2.061 1 24.3 657 LYS A N 1
ATOM 5244 C CA . LYS A 1 657 ? -65.188 -39.656 1.261 1 24.3 657 LYS A CA 1
ATOM 5245 C C . LYS A 1 657 ? -65.062 -40.156 -0.179 1 24.3 657 LYS A C 1
ATOM 5247 O O . LYS A 1 657 ? -64 -40.562 -0.641 1 24.3 657 LYS A O 1
ATOM 5252 N N . ASN A 1 658 ? -66.25 -39.875 -0.99 1 22.09 658 ASN A N 1
ATOM 5253 C CA . ASN A 1 658 ? -66.75 -40.375 -2.25 1 22.09 658 ASN A CA 1
ATOM 5254 C C . ASN A 1 658 ? -65.75 -40.281 -3.379 1 22.09 658 ASN A C 1
ATOM 5256 O O . ASN A 1 658 ? -64.938 -39.344 -3.441 1 22.09 658 ASN A O 1
ATOM 5260 N N . PRO A 1 659 ? -65.562 -41.438 -4.113 1 24.33 659 PRO A N 1
ATOM 5261 C CA . PRO A 1 659 ? -64.5 -41.781 -5.09 1 24.33 659 PRO A CA 1
ATOM 5262 C C . PRO A 1 659 ? -64.562 -40.969 -6.367 1 24.33 659 PRO A C 1
ATOM 5264 O O . PRO A 1 659 ? -64 -41.344 -7.387 1 24.33 659 PRO A O 1
ATOM 5267 N N . VAL A 1 660 ? -65.375 -39.75 -6.277 1 25.47 660 VAL A N 1
ATOM 5268 C CA . VAL A 1 660 ? -65.625 -39.281 -7.629 1 25.47 660 VAL A CA 1
ATOM 5269 C C . VAL A 1 660 ? -64.375 -39.25 -8.461 1 25.47 660 VAL A C 1
ATOM 5271 O O . VAL A 1 660 ? -63.312 -38.906 -7.957 1 25.47 660 VAL A O 1
ATOM 5274 N N . ALA A 1 661 ? -64.5 -39.875 -9.703 1 23.41 661 ALA A N 1
ATOM 5275 C CA . ALA A 1 661 ? -63.594 -40.25 -10.766 1 23.41 661 ALA A CA 1
ATOM 5276 C C . ALA A 1 661 ? -62.812 -39.062 -11.281 1 23.41 661 ALA A C 1
ATOM 5278 O O . ALA A 1 661 ? -63.344 -38.219 -11.984 1 23.41 661 ALA A O 1
ATOM 5279 N N . PRO A 1 662 ? -62.375 -38.188 -10.398 1 23.81 662 PRO A N 1
ATOM 5280 C CA . PRO A 1 662 ? -61.906 -36.969 -11.109 1 23.81 662 PRO A CA 1
ATOM 5281 C C . PRO A 1 662 ? -61 -37.312 -12.305 1 23.81 662 PRO A C 1
ATOM 5283 O O . PRO A 1 662 ? -60.344 -38.375 -12.312 1 23.81 662 PRO A O 1
ATOM 5286 N N . HIS A 1 663 ? -61.375 -36.812 -13.492 1 21.5 663 HIS A N 1
ATOM 5287 C CA . HIS A 1 663 ? -60.688 -36.875 -14.789 1 21.5 663 HIS A CA 1
ATOM 5288 C C . HIS A 1 663 ? -59.188 -36.625 -14.648 1 21.5 663 HIS A C 1
ATOM 5290 O O . HIS A 1 663 ? -58.75 -35.844 -13.797 1 21.5 663 HIS A O 1
ATOM 5296 N N . ALA A 1 664 ? -58.344 -37.656 -15.18 1 21.7 664 ALA A N 1
ATOM 5297 C CA . ALA A 1 664 ? -56.938 -37.969 -15.312 1 21.7 664 ALA A CA 1
ATOM 5298 C C . ALA A 1 664 ? -56.156 -36.781 -15.844 1 21.7 664 ALA A C 1
ATOM 5300 O O . ALA A 1 664 ? -56.031 -36.594 -17.047 1 21.7 664 ALA A O 1
ATOM 5301 N N . ALA A 1 665 ? -56.5 -35.531 -15.547 1 22.31 665 ALA A N 1
ATOM 5302 C CA . ALA A 1 665 ? -55.625 -34.594 -16.266 1 22.31 665 ALA A CA 1
ATOM 5303 C C . ALA A 1 665 ? -54.156 -35.031 -16.141 1 22.31 665 ALA A C 1
ATOM 5305 O O . ALA A 1 665 ? -53.625 -35.125 -15.023 1 22.31 665 ALA A O 1
ATOM 5306 N N . ILE A 1 666 ? -53.688 -35.969 -17.047 1 21.84 666 ILE A N 1
ATOM 5307 C CA . ILE A 1 666 ? -52.375 -36.469 -17.406 1 21.84 666 ILE A CA 1
ATOM 5308 C C . ILE A 1 666 ? -51.375 -35.344 -17.391 1 21.84 666 ILE A C 1
ATOM 5310 O O . ILE A 1 666 ? -51.281 -34.594 -18.359 1 21.84 666 ILE A O 1
ATOM 5314 N N . SER A 1 667 ? -51.562 -34.344 -16.672 1 22.75 667 SER A N 1
ATOM 5315 C CA . SER A 1 667 ? -50.625 -33.25 -16.828 1 22.75 667 SER A CA 1
ATOM 5316 C C . SER A 1 667 ? -49.188 -33.781 -16.969 1 22.75 667 SER A C 1
ATOM 5318 O O . SER A 1 667 ? -48.875 -34.875 -16.531 1 22.75 667 SER A O 1
ATOM 5320 N N . SER A 1 668 ? -48.375 -33.062 -17.953 1 24.53 668 SER A N 1
ATOM 5321 C CA . SER A 1 668 ? -47.062 -33.312 -18.5 1 24.53 668 SER A CA 1
ATOM 5322 C C . SER A 1 668 ? -46.094 -33.719 -17.406 1 24.53 668 SER A C 1
ATOM 5324 O O . SER A 1 668 ? -46.344 -33.531 -16.219 1 24.53 668 SER A O 1
ATOM 5326 N N . GLY A 1 669 ? -45 -34.438 -17.828 1 22.5 669 GLY A N 1
ATOM 5327 C CA . GLY A 1 669 ? -43.875 -35.062 -17.156 1 22.5 669 GLY A CA 1
ATOM 5328 C C . GLY A 1 669 ? -43.281 -34.188 -16.062 1 22.5 669 GLY A C 1
ATOM 5329 O O . GLY A 1 669 ? -42.906 -33.031 -16.312 1 22.5 669 GLY A O 1
ATOM 5330 N N . ASN A 1 670 ? -43.969 -34.125 -15.031 1 25.88 670 ASN A N 1
ATOM 5331 C CA . ASN A 1 670 ? -43.406 -33.531 -13.828 1 25.88 670 ASN A CA 1
ATOM 5332 C C . ASN A 1 670 ? -41.938 -33.844 -13.688 1 25.88 670 ASN A C 1
ATOM 5334 O O . ASN A 1 670 ? -41.562 -34.969 -13.32 1 25.88 670 ASN A O 1
ATOM 5338 N N . ASN A 1 671 ? -41.188 -33.5 -14.75 1 24.97 671 ASN A N 1
ATOM 5339 C CA . ASN A 1 671 ? -39.75 -33.5 -14.578 1 24.97 671 ASN A CA 1
ATOM 5340 C C . ASN A 1 671 ? -39.344 -32.906 -13.242 1 24.97 671 ASN A C 1
ATOM 5342 O O . ASN A 1 671 ? -39.25 -31.672 -13.117 1 24.97 671 ASN A O 1
ATOM 5346 N N . VAL A 1 672 ? -40.094 -33.281 -12.234 1 27.41 672 VAL A N 1
ATOM 5347 C CA . VAL A 1 672 ? -39.531 -32.906 -10.945 1 27.41 672 VAL A CA 1
ATOM 5348 C C . VAL A 1 672 ? -38 -33.094 -10.961 1 27.41 672 VAL A C 1
ATOM 5350 O O . VAL A 1 672 ? -37.531 -34.219 -11.148 1 27.41 672 VAL A O 1
ATOM 5353 N N . ALA A 1 673 ? -37.406 -32.188 -11.461 1 27.59 673 ALA A N 1
ATOM 5354 C CA . ALA A 1 673 ? -35.938 -32.125 -11.273 1 27.59 673 ALA A CA 1
ATOM 5355 C C . ALA A 1 673 ? -35.562 -32.625 -9.891 1 27.59 673 ALA A C 1
ATOM 5357 O O . ALA A 1 673 ? -35.781 -31.953 -8.891 1 27.59 673 ALA A O 1
ATOM 5358 N N . GLU A 1 674 ? -36.094 -33.844 -9.492 1 28.52 674 GLU A N 1
ATOM 5359 C CA . GLU A 1 674 ? -35.406 -34.375 -8.312 1 28.52 674 GLU A CA 1
ATOM 5360 C C . GLU A 1 674 ? -33.938 -33.969 -8.266 1 28.52 674 GLU A C 1
ATOM 5362 O O . GLU A 1 674 ? -33.188 -34.25 -9.188 1 28.52 674 GLU A O 1
ATOM 5367 N N . GLU A 1 675 ? -33.812 -32.844 -7.793 1 33.97 675 GLU A N 1
ATOM 5368 C CA . GLU A 1 675 ? -32.438 -32.469 -7.543 1 33.97 675 GLU A CA 1
ATOM 5369 C C . GLU A 1 675 ? -31.609 -33.625 -7.004 1 33.97 675 GLU A C 1
ATOM 5371 O O . GLU A 1 675 ? -32.031 -34.281 -6.051 1 33.97 675 GLU A O 1
ATOM 5376 N N . PRO A 1 676 ? -30.984 -34.5 -7.848 1 32.53 676 PRO A N 1
ATOM 5377 C CA . PRO A 1 676 ? -30.156 -35.594 -7.336 1 32.53 676 PRO A CA 1
ATOM 5378 C C . PRO A 1 676 ? -29.625 -35.344 -5.934 1 32.53 676 PRO A C 1
ATOM 5380 O O . PRO A 1 676 ? -29.031 -34.281 -5.684 1 32.53 676 PRO A O 1
ATOM 5383 N N . LYS A 1 677 ? -30.234 -35.75 -4.875 1 36.09 677 LYS A N 1
ATOM 5384 C CA . LYS A 1 677 ? -30.016 -35.688 -3.434 1 36.09 677 LYS A CA 1
ATOM 5385 C C . LYS A 1 677 ? -28.547 -35.906 -3.1 1 36.09 677 LYS A C 1
ATOM 5387 O O . LYS A 1 677 ? -28.094 -35.594 -2 1 36.09 677 LYS A O 1
ATOM 5392 N N . GLY A 1 678 ? -27.844 -36.938 -3.678 1 38.12 678 GLY A N 1
ATOM 5393 C CA . GLY A 1 678 ? -26.484 -37.344 -3.375 1 38.12 678 GLY A CA 1
ATOM 5394 C C . GLY A 1 678 ? -25.469 -36.25 -3.66 1 38.12 678 GLY A C 1
ATOM 5395 O O . GLY A 1 678 ? -24.266 -36.469 -3.559 1 38.12 678 GLY A O 1
ATOM 5396 N N . HIS A 1 679 ? -25.672 -35.219 -4.34 1 48.56 679 HIS A N 1
ATOM 5397 C CA . HIS A 1 679 ? -24.859 -34.188 -4.984 1 48.56 679 HIS A CA 1
ATOM 5398 C C . HIS A 1 679 ? -24.219 -33.25 -3.953 1 48.56 679 HIS A C 1
ATOM 5400 O O . HIS A 1 679 ? -23.438 -32.375 -4.305 1 48.56 679 HIS A O 1
ATOM 5406 N N . ALA A 1 680 ? -24.516 -33.406 -2.746 1 58.44 680 ALA A N 1
ATOM 5407 C CA . ALA A 1 680 ? -24.109 -32.281 -1.925 1 58.44 680 ALA A CA 1
ATOM 5408 C C . ALA A 1 680 ? -22.953 -32.625 -1.014 1 58.44 680 ALA A C 1
ATOM 5410 O O . ALA A 1 680 ? -22.406 -31.766 -0.32 1 58.44 680 ALA A O 1
ATOM 5411 N N . ALA A 1 681 ? -22.547 -33.938 -0.964 1 61.34 681 ALA A N 1
ATOM 5412 C CA . ALA A 1 681 ? -21.453 -34.281 -0.045 1 61.34 681 ALA A CA 1
ATOM 5413 C C . ALA A 1 681 ? -20.094 -34 -0.673 1 61.34 681 ALA A C 1
ATOM 5415 O O . ALA A 1 681 ? -19.953 -34.062 -1.896 1 61.34 681 ALA A O 1
ATOM 5416 N N . PRO A 1 682 ? -19.172 -33.656 0.164 1 75.62 682 PRO A N 1
ATOM 5417 C CA . PRO A 1 682 ? -17.828 -33.375 -0.353 1 75.62 682 PRO A CA 1
ATOM 5418 C C . PRO A 1 682 ? -17.141 -34.594 -0.933 1 75.62 682 PRO A C 1
ATOM 5420 O O . PRO A 1 682 ? -17.328 -35.719 -0.436 1 75.62 682 PRO A O 1
ATOM 5423 N N . ASN A 1 683 ? -16.562 -34.469 -2.053 1 77.81 683 ASN A N 1
ATOM 5424 C CA . ASN A 1 683 ? -15.75 -35.562 -2.641 1 77.81 683 ASN A CA 1
ATOM 5425 C C . ASN A 1 683 ? -14.656 -36.031 -1.689 1 77.81 683 ASN A C 1
ATOM 5427 O O . ASN A 1 683 ? -14.406 -37.219 -1.564 1 77.81 683 ASN A O 1
ATOM 5431 N N . TRP A 1 684 ? -14 -35 -1.035 1 85.38 684 TRP A N 1
ATOM 5432 C CA . TRP A 1 684 ? -12.914 -35.281 -0.105 1 85.38 684 TRP A CA 1
ATOM 5433 C C . TRP A 1 684 ? -13.273 -34.812 1.304 1 85.38 684 TRP A C 1
ATOM 5435 O O . TRP A 1 684 ? -13.719 -33.688 1.498 1 85.38 684 TRP A O 1
ATOM 5445 N N . SER A 1 685 ? -13.117 -35.75 2.209 1 84.81 685 SER A N 1
ATOM 5446 C CA . SER A 1 685 ? -13.258 -35.344 3.605 1 84.81 685 SER A CA 1
ATOM 5447 C C . SER A 1 685 ? -12.125 -34.406 4.027 1 84.81 685 SER A C 1
ATOM 5449 O O . SER A 1 685 ? -11.117 -34.281 3.324 1 84.81 685 SER A O 1
ATOM 5451 N N . ARG A 1 686 ? -12.289 -33.812 5.121 1 87.31 686 ARG A N 1
ATOM 5452 C CA . ARG A 1 686 ? -11.273 -32.875 5.617 1 87.31 686 ARG A CA 1
ATOM 5453 C C . ARG A 1 686 ? -9.961 -33.594 5.902 1 87.31 686 ARG A C 1
ATOM 5455 O O . ARG A 1 686 ? -8.883 -33.094 5.574 1 87.31 686 ARG A O 1
ATOM 5462 N N . ASN A 1 687 ? -10.055 -34.75 6.461 1 89.38 687 ASN A N 1
ATOM 5463 C CA . ASN A 1 687 ? -8.852 -35.5 6.773 1 89.38 687 ASN A CA 1
ATOM 5464 C C . ASN A 1 687 ? -8.164 -36 5.508 1 89.38 687 ASN A C 1
ATOM 5466 O O . ASN A 1 687 ? -6.938 -35.969 5.406 1 89.38 687 ASN A O 1
ATOM 5470 N N . LYS A 1 688 ? -8.953 -36.5 4.586 1 91.12 688 LYS A N 1
ATOM 5471 C CA . LYS A 1 688 ? -8.391 -36.938 3.316 1 91.12 688 LYS A CA 1
ATOM 5472 C C . LYS A 1 688 ? -7.715 -35.781 2.576 1 91.12 688 LYS A C 1
ATOM 5474 O O . LYS A 1 688 ? -6.617 -35.938 2.033 1 91.12 688 LYS A O 1
ATOM 5479 N N . SER A 1 689 ? -8.336 -34.688 2.633 1 92.19 689 SER A N 1
ATOM 5480 C CA . SER A 1 689 ? -7.777 -33.531 1.958 1 92.19 689 SER A CA 1
ATOM 5481 C C . SER A 1 689 ? -6.469 -33.094 2.604 1 92.19 689 SER A C 1
ATOM 5483 O O . SER A 1 689 ? -5.527 -32.719 1.909 1 92.19 689 SER A O 1
ATOM 5485 N N . THR A 1 690 ? -6.398 -33.156 3.898 1 92.19 690 THR A N 1
ATOM 5486 C CA . THR A 1 690 ? -5.191 -32.75 4.609 1 92.19 690 THR A CA 1
ATOM 5487 C C . THR A 1 690 ? -4.039 -33.719 4.301 1 92.19 690 THR A C 1
ATOM 5489 O O . THR A 1 690 ? -2.904 -33.281 4.09 1 92.19 690 THR A O 1
ATOM 5492 N N . TRP A 1 691 ? -4.379 -34.969 4.234 1 93.31 691 TRP A N 1
ATOM 5493 C CA . TRP A 1 691 ? -3.35 -35.938 3.918 1 93.31 691 TRP A CA 1
ATOM 5494 C C . TRP A 1 691 ? -2.842 -35.75 2.492 1 93.31 691 TRP A C 1
ATOM 5496 O O . TRP A 1 691 ? -1.641 -35.875 2.234 1 93.31 691 TRP A O 1
ATOM 5506 N N . ILE A 1 692 ? -3.725 -35.531 1.62 1 93.44 692 ILE A N 1
ATOM 5507 C CA . ILE A 1 692 ? -3.344 -35.344 0.227 1 93.44 692 ILE A CA 1
ATOM 5508 C C . ILE A 1 692 ? -2.508 -34.062 0.102 1 93.44 692 ILE A C 1
ATOM 5510 O O . ILE A 1 692 ? -1.517 -34.031 -0.631 1 93.44 692 ILE A O 1
ATOM 5514 N N . LEU A 1 693 ? -2.926 -33.031 0.825 1 93.94 693 LEU A N 1
ATOM 5515 C CA . LEU A 1 693 ? -2.207 -31.766 0.795 1 93.94 693 LEU A CA 1
ATOM 5516 C C . LEU A 1 693 ? -0.779 -31.938 1.301 1 93.94 693 LEU A C 1
ATOM 5518 O O . LEU A 1 693 ? 0.169 -31.484 0.662 1 93.94 693 LEU A O 1
ATOM 5522 N N . LEU A 1 694 ? -0.56 -32.656 2.406 1 94.44 694 LEU A N 1
ATOM 5523 C CA . LEU A 1 694 ? 0.758 -32.812 3.006 1 94.44 694 LEU A CA 1
ATOM 5524 C C . LEU A 1 694 ? 1.645 -33.688 2.117 1 94.44 694 LEU A C 1
ATOM 5526 O O . LEU A 1 694 ? 2.814 -33.375 1.896 1 94.44 694 LEU A O 1
ATOM 5530 N N . CYS A 1 695 ? 1.038 -34.75 1.558 1 94.25 695 CYS A N 1
ATOM 5531 C CA . CYS A 1 695 ? 1.8 -35.656 0.695 1 94.25 695 CYS A CA 1
ATOM 5532 C C . CYS A 1 695 ? 2.195 -34.969 -0.602 1 94.25 695 CYS A C 1
ATOM 5534 O O . CYS A 1 695 ? 3.33 -35.094 -1.062 1 94.25 695 CYS A O 1
ATOM 5536 N N . ALA A 1 696 ? 1.258 -34.281 -1.147 1 94.81 696 ALA A N 1
ATOM 5537 C CA . ALA A 1 696 ? 1.541 -33.562 -2.396 1 94.81 696 ALA A CA 1
ATOM 5538 C C . ALA A 1 696 ? 2.602 -32.5 -2.188 1 94.81 696 ALA A C 1
ATOM 5540 O O . ALA A 1 696 ? 3.467 -32.281 -3.043 1 94.81 696 ALA A O 1
ATOM 5541 N N . THR A 1 697 ? 2.551 -31.812 -1.089 1 94.44 697 THR A N 1
ATOM 5542 C CA . THR A 1 697 ? 3.535 -30.781 -0.787 1 94.44 697 THR A CA 1
ATOM 5543 C C . THR A 1 697 ? 4.922 -31.391 -0.6 1 94.44 697 THR A C 1
ATOM 5545 O O . THR A 1 697 ? 5.918 -30.844 -1.075 1 94.44 697 THR A O 1
ATOM 5548 N N . LEU A 1 698 ? 4.984 -32.5 0.013 1 94.88 698 LEU A N 1
ATOM 5549 C CA . LEU A 1 698 ? 6.25 -33.188 0.214 1 94.88 698 LEU A CA 1
ATOM 5550 C C . LEU A 1 698 ? 6.836 -33.656 -1.117 1 94.88 698 LEU A C 1
ATOM 5552 O O . LEU A 1 698 ? 8.031 -33.469 -1.37 1 94.88 698 LEU A O 1
ATOM 5556 N N . PHE A 1 699 ? 5.992 -34.281 -1.938 1 96.25 699 PHE A N 1
ATOM 5557 C CA . PHE A 1 699 ? 6.449 -34.688 -3.252 1 96.25 699 PHE A CA 1
ATOM 5558 C C . PHE A 1 699 ? 6.898 -33.5 -4.09 1 96.25 699 PHE A C 1
ATOM 5560 O O . PHE A 1 699 ? 7.871 -33.594 -4.84 1 96.25 699 PHE A O 1
ATOM 5567 N N . TYR A 1 700 ? 6.172 -32.438 -3.977 1 95.25 700 TYR A N 1
ATOM 5568 C CA . TYR A 1 700 ? 6.547 -31.219 -4.699 1 95.25 700 TYR A CA 1
ATOM 5569 C C . TYR A 1 700 ? 7.926 -30.734 -4.273 1 95.25 700 TYR A C 1
ATOM 5571 O O . TYR A 1 700 ? 8.734 -30.328 -5.113 1 95.25 700 TYR A O 1
ATOM 5579 N N . ALA A 1 701 ? 8.195 -30.797 -2.988 1 94.62 701 ALA A N 1
ATOM 5580 C CA . ALA A 1 701 ? 9.492 -30.359 -2.469 1 94.62 701 ALA A CA 1
ATOM 5581 C C . ALA A 1 701 ? 10.617 -31.234 -3.016 1 94.62 701 ALA A C 1
ATOM 5583 O O . ALA A 1 701 ? 11.68 -30.719 -3.387 1 94.62 701 ALA A O 1
ATOM 5584 N N . ILE A 1 702 ? 10.375 -32.5 -3.092 1 96.12 702 ILE A N 1
ATOM 5585 C CA . ILE A 1 702 ? 11.383 -33.406 -3.607 1 96.12 702 ILE A CA 1
ATOM 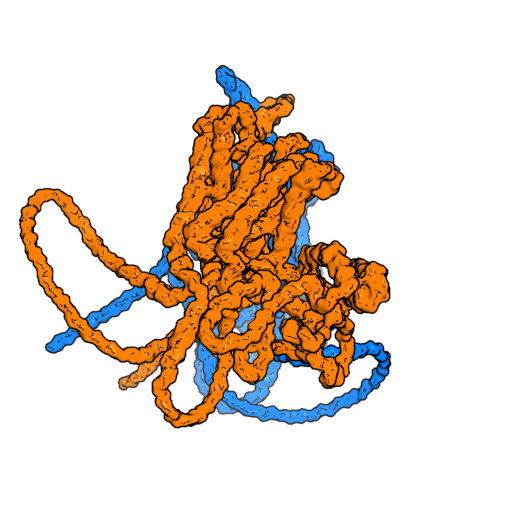5586 C C . ILE A 1 702 ? 11.617 -33.125 -5.09 1 96.12 702 ILE A C 1
ATOM 5588 O O . ILE A 1 702 ? 12.766 -33.062 -5.535 1 96.12 702 ILE A O 1
ATOM 5592 N N . ILE A 1 703 ? 10.539 -32.969 -5.781 1 96.19 703 ILE A N 1
ATOM 5593 C CA . ILE A 1 703 ? 10.641 -32.688 -7.211 1 96.19 703 ILE A CA 1
ATOM 5594 C C . ILE A 1 703 ? 11.344 -31.359 -7.445 1 96.19 703 ILE A C 1
ATOM 5596 O O . ILE A 1 703 ? 12.125 -31.219 -8.391 1 96.19 703 ILE A O 1
ATOM 5600 N N . ALA A 1 704 ? 11.047 -30.406 -6.605 1 94 704 ALA A N 1
ATOM 5601 C CA . ALA A 1 704 ? 11.664 -29.094 -6.715 1 94 704 ALA A CA 1
ATOM 5602 C C . ALA A 1 704 ? 13.18 -29.188 -6.551 1 94 704 ALA A C 1
ATOM 5604 O O . ALA A 1 704 ? 13.93 -28.531 -7.281 1 94 704 ALA A O 1
ATOM 5605 N N . GLU A 1 705 ? 13.672 -29.953 -5.648 1 94.69 705 GLU A N 1
ATOM 5606 C CA . GLU A 1 705 ? 15.102 -30.125 -5.438 1 94.69 705 GLU A CA 1
ATOM 5607 C C . GLU A 1 705 ? 15.758 -30.797 -6.645 1 94.69 705 GLU A C 1
ATOM 5609 O O . GLU A 1 705 ? 16.844 -30.375 -7.074 1 94.69 705 GLU A O 1
ATOM 5614 N N . ILE A 1 706 ? 15.07 -31.812 -7.164 1 96.06 706 ILE A N 1
ATOM 5615 C CA . ILE A 1 706 ? 15.602 -32.5 -8.336 1 96.06 706 ILE A CA 1
ATOM 5616 C C . ILE A 1 706 ? 15.641 -31.531 -9.523 1 96.06 706 ILE A C 1
ATOM 5618 O O . ILE A 1 706 ? 16.625 -31.5 -10.273 1 96.06 706 ILE A O 1
ATOM 5622 N N . LEU A 1 707 ? 14.625 -30.766 -9.656 1 95.38 707 LEU A N 1
ATOM 5623 C CA . LEU A 1 707 ? 14.5 -29.828 -10.766 1 95.38 707 LEU A CA 1
ATOM 5624 C C . LEU A 1 707 ? 15.633 -28.812 -10.758 1 95.38 707 LEU A C 1
ATOM 5626 O O . LEU A 1 707 ? 16.281 -28.594 -11.781 1 95.38 707 LEU A O 1
ATOM 5630 N N . VAL A 1 708 ? 15.898 -28.172 -9.656 1 94.62 708 VAL A N 1
ATOM 5631 C CA . VAL A 1 708 ? 16.922 -27.141 -9.539 1 94.62 708 VAL A CA 1
ATOM 5632 C C . VAL A 1 708 ? 18.312 -27.766 -9.742 1 94.62 708 VAL A C 1
ATOM 5634 O O . VAL A 1 708 ? 19.188 -27.141 -10.328 1 94.62 708 VAL A O 1
ATOM 5637 N N . ASP A 1 709 ? 18.469 -29.047 -9.305 1 94.12 709 ASP A N 1
ATOM 5638 C CA . ASP A 1 709 ? 19.734 -29.734 -9.461 1 94.12 709 ASP A CA 1
ATOM 5639 C C . ASP A 1 709 ? 20.062 -29.984 -10.938 1 94.12 709 ASP A C 1
ATOM 5641 O O . ASP A 1 709 ? 21.219 -30.031 -11.328 1 94.12 709 ASP A O 1
ATOM 5645 N N . CYS A 1 710 ? 19.062 -30.094 -11.711 1 93.88 710 CYS A N 1
ATOM 5646 C CA . CYS A 1 710 ? 19.25 -30.422 -13.117 1 93.88 710 CYS A CA 1
ATOM 5647 C C . CYS A 1 710 ? 19.422 -29.156 -13.953 1 93.88 710 CYS A C 1
ATOM 5649 O O . CYS A 1 710 ? 19.766 -29.219 -15.133 1 93.88 710 CYS A O 1
ATOM 5651 N N . VAL A 1 711 ? 19.203 -27.969 -13.422 1 94 711 VAL A N 1
ATOM 5652 C CA . VAL A 1 711 ? 19.172 -26.719 -14.156 1 94 711 VAL A CA 1
ATOM 5653 C C . VAL A 1 711 ? 20.547 -26.422 -14.75 1 94 711 VAL A C 1
ATOM 5655 O O . VAL A 1 711 ? 20.656 -26.047 -15.922 1 94 711 VAL A O 1
ATOM 5658 N N . ASP A 1 712 ? 21.672 -26.641 -13.992 1 92.94 712 ASP A N 1
ATOM 5659 C CA . ASP A 1 712 ? 23.016 -26.328 -14.453 1 92.94 712 ASP A CA 1
ATOM 5660 C C . ASP A 1 712 ? 23.391 -27.141 -15.688 1 92.94 712 ASP A C 1
ATOM 5662 O O . ASP A 1 712 ? 23.953 -26.609 -16.641 1 92.94 712 ASP A O 1
ATOM 5666 N N . GLU A 1 713 ? 23 -28.422 -15.641 1 92.19 713 GLU A N 1
ATOM 5667 C CA . GLU A 1 713 ? 23.328 -29.281 -16.766 1 92.19 713 GLU A CA 1
ATOM 5668 C C . GLU A 1 713 ? 22.484 -28.922 -18 1 92.19 713 GLU A C 1
ATOM 5670 O O . GLU A 1 713 ? 22.969 -29.031 -19.125 1 92.19 713 GLU A O 1
ATOM 5675 N N . VAL A 1 714 ? 21.312 -28.531 -17.75 1 92.44 714 VAL A N 1
ATOM 5676 C CA . VAL A 1 714 ? 20.438 -28.125 -18.844 1 92.44 714 VAL A CA 1
ATOM 5677 C C . VAL A 1 714 ? 20.969 -26.859 -19.5 1 92.44 714 VAL A C 1
ATOM 5679 O O . VAL A 1 714 ? 20.953 -26.719 -20.719 1 92.44 714 VAL A O 1
ATOM 5682 N N . LEU A 1 715 ? 21.453 -25.938 -18.703 1 91.75 715 LEU A N 1
ATOM 5683 C CA . LEU A 1 715 ? 21.984 -24.672 -19.219 1 91.75 715 LEU A CA 1
ATOM 5684 C C . LEU A 1 715 ? 23.281 -24.922 -20 1 91.75 715 LEU A C 1
ATOM 5686 O O . LEU A 1 715 ? 23.578 -24.188 -20.953 1 91.75 715 LEU A O 1
ATOM 5690 N N . LYS A 1 716 ? 24.078 -25.953 -19.625 1 91.19 716 LYS A N 1
ATOM 5691 C CA . LYS A 1 716 ? 25.281 -26.328 -20.359 1 91.19 716 LYS A CA 1
ATOM 5692 C C . LYS A 1 716 ? 24.938 -26.938 -21.703 1 91.19 716 LYS A C 1
ATOM 5694 O O . LYS A 1 716 ? 25.641 -26.719 -22.688 1 91.19 716 LYS A O 1
ATOM 5699 N N . GLU A 1 717 ? 23.859 -27.672 -21.688 1 90.31 717 GLU A N 1
ATOM 5700 C CA . GLU A 1 717 ? 23.438 -28.344 -22.906 1 90.31 717 GLU A CA 1
ATOM 5701 C C . GLU A 1 717 ? 22.844 -27.359 -23.906 1 90.31 717 GLU A C 1
ATOM 5703 O O . GLU A 1 717 ? 22.953 -27.562 -25.125 1 90.31 717 GLU A O 1
ATOM 5708 N N . ILE A 1 718 ? 22.234 -26.297 -23.422 1 88.94 718 ILE A N 1
ATOM 5709 C CA . ILE A 1 718 ? 21.641 -25.266 -24.266 1 88.94 718 ILE A CA 1
ATOM 5710 C C . ILE A 1 718 ? 22.266 -23.906 -23.938 1 88.94 718 ILE A C 1
ATOM 5712 O O . ILE A 1 718 ? 21.703 -23.141 -23.172 1 88.94 718 ILE A O 1
ATOM 5716 N N . PRO A 1 719 ? 23.359 -23.578 -24.641 1 80.81 719 PRO A N 1
ATOM 5717 C CA . PRO A 1 719 ? 24.109 -22.375 -24.281 1 80.81 719 PRO A CA 1
ATOM 5718 C C . PRO A 1 719 ? 23.344 -21.094 -24.594 1 80.81 719 PRO A C 1
ATOM 5720 O O . PRO A 1 719 ? 23.656 -20.047 -24.016 1 80.81 719 PRO A O 1
ATOM 5723 N N . SER A 1 720 ? 22.344 -21.203 -25.391 1 80.5 720 SER A N 1
ATOM 5724 C CA . SER A 1 720 ? 21.609 -20 -25.75 1 80.5 720 SER A CA 1
ATOM 5725 C C . SER A 1 720 ? 20.594 -19.641 -24.672 1 80.5 720 SER A C 1
ATOM 5727 O O . SER A 1 720 ? 20.031 -18.531 -24.703 1 80.5 720 SER A O 1
ATOM 5729 N N . LEU A 1 721 ? 20.5 -20.453 -23.703 1 85.81 721 LEU A N 1
ATOM 5730 C CA . LEU A 1 721 ? 19.484 -20.219 -22.688 1 85.81 721 LEU A CA 1
ATOM 5731 C C . LEU A 1 721 ? 20.125 -19.625 -21.422 1 85.81 721 LEU A C 1
ATOM 5733 O O . LEU A 1 721 ? 21.047 -20.219 -20.844 1 85.81 721 LEU A O 1
ATOM 5737 N N . ASN A 1 722 ? 19.719 -18.391 -21.094 1 90.62 722 ASN A N 1
ATOM 5738 C CA . ASN A 1 722 ? 20.141 -17.734 -19.859 1 90.62 722 ASN A CA 1
ATOM 5739 C C . ASN A 1 722 ? 19.281 -18.156 -18.672 1 90.62 722 ASN A C 1
ATOM 5741 O O . ASN A 1 722 ? 18.094 -18.422 -18.828 1 90.62 722 ASN A O 1
ATOM 5745 N N . PRO A 1 723 ? 19.891 -18.375 -17.516 1 92.75 723 PRO A N 1
ATOM 5746 C CA . PRO A 1 723 ? 19.125 -18.781 -16.344 1 92.75 723 PRO A CA 1
ATOM 5747 C C . PRO A 1 723 ? 17.953 -17.844 -16.047 1 92.75 723 PRO A C 1
ATOM 5749 O O . PRO A 1 723 ? 16.891 -18.297 -15.625 1 92.75 723 PRO A O 1
ATOM 5752 N N . LYS A 1 724 ? 18.141 -16.578 -16.234 1 93.81 724 LYS A N 1
ATOM 5753 C CA . LYS A 1 724 ? 17.047 -15.641 -15.992 1 93.81 724 LYS A CA 1
ATOM 5754 C C . LYS A 1 724 ? 15.891 -15.883 -16.953 1 93.81 724 LYS A C 1
ATOM 5756 O O . LYS A 1 724 ? 14.719 -15.828 -16.562 1 93.81 724 LYS A O 1
ATOM 5761 N N . PHE A 1 725 ? 16.219 -16.109 -18.188 1 94.5 725 PHE A N 1
ATOM 5762 C CA . PHE A 1 725 ? 15.18 -16.375 -19.188 1 94.5 725 PHE A CA 1
ATOM 5763 C C . PHE A 1 725 ? 14.445 -17.672 -18.875 1 94.5 725 PHE A C 1
ATOM 5765 O O . PHE A 1 725 ? 13.234 -17.766 -19.062 1 94.5 725 PHE A O 1
ATOM 5772 N N . LEU A 1 726 ? 15.219 -18.688 -18.484 1 94.44 726 LEU A N 1
ATOM 5773 C CA . LEU A 1 726 ? 14.609 -19.953 -18.078 1 94.44 726 LEU A CA 1
ATOM 5774 C C . LEU A 1 726 ? 13.633 -19.734 -16.922 1 94.44 726 LEU A C 1
ATOM 5776 O O . LEU A 1 726 ? 12.547 -20.312 -16.906 1 94.44 726 LEU A O 1
ATOM 5780 N N . GLY A 1 727 ? 14 -18.953 -15.984 1 95.75 727 GLY A N 1
ATOM 5781 C CA . GLY A 1 727 ? 13.117 -18.609 -14.883 1 95.75 727 GLY A CA 1
ATOM 5782 C C . GLY A 1 727 ? 11.875 -17.875 -15.328 1 95.75 727 GLY A C 1
ATOM 5783 O O . GLY A 1 727 ? 10.766 -18.188 -14.891 1 95.75 727 GLY A O 1
ATOM 5784 N N . LEU A 1 728 ? 11.992 -16.938 -16.234 1 96.19 728 LEU A N 1
ATOM 5785 C CA . LEU A 1 728 ? 10.93 -16.062 -16.703 1 96.19 728 LEU A CA 1
ATOM 5786 C C . LEU A 1 728 ? 9.891 -16.844 -17.5 1 96.19 728 LEU A C 1
ATOM 5788 O O . LEU A 1 728 ? 8.711 -16.484 -17.516 1 96.19 728 LEU A O 1
ATOM 5792 N N . THR A 1 729 ? 10.281 -17.938 -18.062 1 94.69 729 THR A N 1
ATOM 5793 C CA . THR A 1 729 ? 9.383 -18.672 -18.953 1 94.69 729 THR A CA 1
ATOM 5794 C C . THR A 1 729 ? 8.914 -19.969 -18.297 1 94.69 729 THR A C 1
ATOM 5796 O O . THR A 1 729 ? 7.844 -20.016 -17.688 1 94.69 729 THR A O 1
ATOM 5799 N N . VAL A 1 730 ? 9.828 -20.891 -18.109 1 93.81 730 VAL A N 1
ATOM 5800 C CA . VAL A 1 730 ? 9.469 -22.25 -17.703 1 93.81 730 VAL A CA 1
ATOM 5801 C C . VAL A 1 730 ? 9.125 -22.266 -16.219 1 93.81 730 VAL A C 1
ATOM 5803 O O . VAL A 1 730 ? 8.07 -22.781 -15.836 1 93.81 730 VAL A O 1
ATOM 5806 N N . PHE A 1 731 ? 9.953 -21.672 -15.383 1 94.31 731 PHE A N 1
ATOM 5807 C CA . PHE A 1 731 ? 9.773 -21.75 -13.938 1 94.31 731 PHE A CA 1
ATOM 5808 C C . PHE A 1 731 ? 8.617 -20.859 -13.492 1 94.31 731 PHE A C 1
ATOM 5810 O O . PHE A 1 731 ? 8.062 -21.062 -12.406 1 94.31 731 PHE A O 1
ATOM 5817 N N . ALA A 1 732 ? 8.289 -19.906 -14.312 1 94 732 ALA A N 1
ATOM 5818 C CA . ALA A 1 732 ? 7.16 -19.031 -13.984 1 94 732 ALA A CA 1
ATOM 5819 C C . ALA A 1 732 ? 5.836 -19.656 -14.414 1 94 732 ALA A C 1
ATOM 5821 O O . ALA A 1 732 ? 4.828 -19.531 -13.711 1 94 732 ALA A O 1
ATOM 5822 N N . LEU A 1 733 ? 5.793 -20.375 -15.477 1 93.38 733 LEU A N 1
ATOM 5823 C CA . LEU A 1 733 ? 4.551 -20.812 -16.094 1 93.38 733 LEU A CA 1
ATOM 5824 C C . LEU A 1 733 ? 4.117 -22.172 -15.547 1 93.38 733 LEU A C 1
ATOM 5826 O O . LEU A 1 733 ? 2.938 -22.375 -15.25 1 93.38 733 LEU A O 1
ATOM 5830 N N . ILE A 1 734 ? 4.965 -23.078 -15.312 1 90.69 734 ILE A N 1
ATOM 5831 C CA . ILE A 1 734 ? 4.617 -24.484 -15.055 1 90.69 734 ILE A CA 1
ATOM 5832 C C . ILE A 1 734 ? 3.986 -24.594 -13.672 1 90.69 734 ILE A C 1
ATOM 5834 O O . ILE A 1 734 ? 2.932 -25.219 -13.516 1 90.69 734 ILE A O 1
ATOM 5838 N N . PRO A 1 735 ? 4.566 -23.969 -12.648 1 88.69 735 PRO A N 1
ATOM 5839 C CA . PRO A 1 735 ? 3.922 -24.078 -11.336 1 88.69 735 PRO A CA 1
ATOM 5840 C C . PRO A 1 735 ? 2.545 -23.406 -11.297 1 88.69 735 PRO A C 1
ATOM 5842 O O . PRO A 1 735 ? 1.725 -23.734 -10.438 1 88.69 735 PRO A O 1
ATOM 5845 N N . ASN A 1 736 ? 2.24 -22.594 -12.273 1 89.31 736 ASN A N 1
ATOM 5846 C CA . ASN A 1 736 ? 0.982 -21.859 -12.266 1 89.31 736 ASN A CA 1
ATOM 5847 C C . ASN A 1 736 ? 0.008 -22.391 -13.312 1 89.31 736 ASN A C 1
ATOM 5849 O O . ASN A 1 736 ? -0.962 -21.719 -13.664 1 89.31 736 ASN A O 1
ATOM 5853 N N . THR A 1 737 ? 0.228 -23.547 -13.727 1 88.69 737 THR A N 1
ATOM 5854 C CA . THR A 1 737 ? -0.613 -24.141 -14.75 1 88.69 737 THR A CA 1
ATOM 5855 C C . THR A 1 737 ? -2.041 -24.328 -14.25 1 88.69 737 THR A C 1
ATOM 5857 O O . THR A 1 737 ? -3 -24.172 -15.008 1 88.69 737 THR A O 1
ATOM 5860 N N . THR A 1 738 ? -2.139 -24.625 -12.984 1 88.38 738 THR A N 1
ATOM 5861 C CA . THR A 1 738 ? -3.467 -24.828 -12.422 1 88.38 738 THR A CA 1
ATOM 5862 C C . THR A 1 738 ? -4.27 -23.531 -12.438 1 88.38 738 THR A C 1
ATOM 5864 O O . THR A 1 738 ? -5.469 -23.547 -12.719 1 88.38 738 THR A O 1
ATOM 5867 N N . GLU A 1 739 ? -3.65 -22.484 -12.125 1 89.06 739 GLU A N 1
ATOM 5868 C CA . GLU A 1 739 ? -4.328 -21.203 -12.172 1 89.06 739 GLU A CA 1
ATOM 5869 C C . GLU A 1 739 ? -4.754 -20.844 -13.594 1 89.06 739 GLU A C 1
ATOM 5871 O O . GLU A 1 739 ? -5.848 -20.312 -13.805 1 89.06 739 GLU A O 1
ATOM 5876 N N . PHE A 1 740 ? -3.926 -21.203 -14.531 1 92.38 740 PHE A N 1
ATOM 5877 C CA . PHE A 1 740 ? -4.246 -20.953 -15.938 1 92.38 740 PHE A CA 1
ATOM 5878 C C . PHE A 1 740 ? -5.461 -21.766 -16.359 1 92.38 740 PHE A C 1
ATOM 5880 O O . PHE A 1 740 ? -6.398 -21.219 -16.953 1 92.38 740 PHE A O 1
ATOM 5887 N N . LEU A 1 741 ? -5.488 -23.016 -15.977 1 89.25 741 LEU A N 1
ATOM 5888 C CA . LEU A 1 741 ? -6.574 -23.906 -16.375 1 89.25 741 LEU A CA 1
ATOM 5889 C C . LEU A 1 741 ? -7.887 -23.484 -15.734 1 89.25 741 LEU A C 1
ATOM 5891 O O . LEU A 1 741 ? -8.93 -23.484 -16.391 1 89.25 741 LEU A O 1
ATOM 5895 N N . ASN A 1 742 ? -7.816 -23.109 -14.461 1 90.25 742 ASN A N 1
ATOM 5896 C CA . ASN A 1 742 ? -9.008 -22.641 -13.766 1 90.25 742 ASN A CA 1
ATOM 5897 C C . ASN A 1 742 ? -9.547 -21.344 -14.391 1 90.25 742 ASN A C 1
ATOM 5899 O O . ASN A 1 742 ? -10.75 -21.219 -14.617 1 90.25 742 ASN A O 1
ATOM 5903 N N . ALA A 1 743 ? -8.633 -20.469 -14.68 1 92.44 743 ALA A N 1
ATOM 5904 C CA . ALA A 1 743 ? -9.039 -19.172 -15.234 1 92.44 743 ALA A CA 1
ATOM 5905 C C . ALA A 1 743 ? -9.656 -19.344 -16.625 1 92.44 743 ALA A C 1
ATOM 5907 O O . ALA A 1 743 ? -10.703 -18.75 -16.906 1 92.44 743 ALA A O 1
ATOM 5908 N N . ILE A 1 744 ? -9.07 -20.141 -17.453 1 90.81 744 ILE A N 1
ATOM 5909 C CA . ILE A 1 744 ? -9.57 -20.359 -18.812 1 90.81 744 ILE A CA 1
ATOM 5910 C C . ILE A 1 744 ? -10.914 -21.078 -18.75 1 90.81 744 ILE A C 1
ATOM 5912 O O . ILE A 1 744 ? -11.836 -20.734 -19.484 1 90.81 744 ILE A O 1
ATOM 5916 N N . SER A 1 745 ? -11.047 -22 -17.844 1 88.94 745 SER A N 1
ATOM 5917 C CA . SER A 1 745 ? -12.289 -22.75 -17.703 1 88.94 745 SER A CA 1
ATOM 5918 C C . SER A 1 745 ? -13.438 -21.844 -17.25 1 88.94 745 S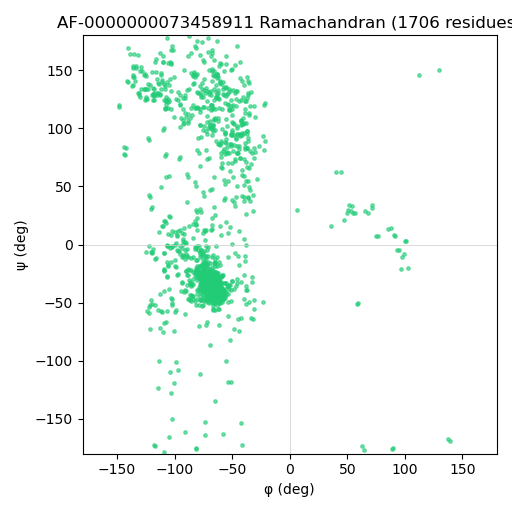ER A C 1
ATOM 5920 O O . SER A 1 745 ? -14.555 -21.969 -17.75 1 88.94 745 SER A O 1
ATOM 5922 N N . PHE A 1 746 ? -13.195 -20.969 -16.359 1 88.88 746 PHE A N 1
ATOM 5923 C CA . PHE A 1 746 ? -14.219 -20.031 -15.906 1 88.88 746 PHE A CA 1
ATOM 5924 C C . PHE A 1 746 ? -14.648 -19.109 -17.031 1 88.88 746 PHE A C 1
ATOM 5926 O O . PHE A 1 746 ? -15.844 -18.844 -17.203 1 88.88 746 PHE A O 1
ATOM 5933 N N . ALA A 1 747 ? -13.68 -18.656 -17.75 1 89.62 747 ALA A N 1
ATOM 5934 C CA . ALA A 1 747 ? -13.992 -17.75 -18.844 1 89.62 747 ALA A CA 1
ATOM 5935 C C . ALA A 1 747 ? -14.812 -18.453 -19.938 1 89.62 747 ALA A C 1
ATOM 5937 O O . ALA A 1 747 ? -15.734 -17.859 -20.5 1 89.62 747 ALA A O 1
ATOM 5938 N N . MET A 1 748 ? -14.547 -19.688 -20.188 1 88.12 748 MET A N 1
ATOM 5939 C CA . MET A 1 748 ? -15.266 -20.453 -21.203 1 88.12 748 MET A CA 1
ATOM 5940 C C . MET A 1 748 ? -16.703 -20.719 -20.781 1 88.12 748 MET A C 1
ATOM 5942 O O . MET A 1 748 ? -17.594 -20.859 -21.609 1 88.12 748 MET A O 1
ATOM 5946 N N . HIS A 1 749 ? -16.922 -20.703 -19.484 1 84.19 749 HIS A N 1
ATOM 5947 C CA . HIS A 1 749 ? -18.266 -20.953 -18.969 1 84.19 749 HIS A CA 1
ATOM 5948 C C . HIS A 1 749 ? -19 -19.656 -18.656 1 84.19 749 HIS A C 1
ATOM 5950 O O . HIS A 1 749 ? -19.984 -19.656 -17.922 1 84.19 749 HIS A O 1
ATOM 5956 N N . GLY A 1 750 ? -18.375 -18.531 -19.047 1 82.44 750 GLY A N 1
ATOM 5957 C CA . GLY A 1 750 ? -19.094 -17.266 -19.031 1 82.44 750 GLY A CA 1
ATOM 5958 C C . GLY A 1 750 ? -18.766 -16.406 -17.828 1 82.44 750 GLY A C 1
ATOM 5959 O O . GLY A 1 750 ? -19.422 -15.391 -17.594 1 82.44 750 GLY A O 1
ATOM 5960 N N . ASN A 1 751 ? -17.891 -16.859 -17.047 1 85.25 751 ASN A N 1
ATOM 5961 C CA . ASN A 1 751 ? -17.516 -16.062 -15.883 1 85.25 751 ASN A CA 1
ATOM 5962 C C . ASN A 1 751 ? -16.125 -15.461 -16.047 1 85.25 751 ASN A C 1
ATOM 5964 O O . ASN A 1 751 ? -15.172 -15.883 -15.375 1 85.25 751 ASN A O 1
ATOM 5968 N N . VAL A 1 752 ? -16.047 -14.461 -16.828 1 83.94 752 VAL A N 1
ATOM 5969 C CA . VAL A 1 752 ? -14.766 -13.852 -17.141 1 83.94 752 VAL A CA 1
ATOM 5970 C C . VAL A 1 752 ? -14.273 -13.031 -15.945 1 83.94 752 VAL A C 1
ATOM 5972 O O . VAL A 1 752 ? -13.062 -12.898 -15.727 1 83.94 752 VAL A O 1
ATOM 5975 N N . ALA A 1 753 ? -15.211 -12.523 -15.148 1 81.69 753 ALA A N 1
ATOM 5976 C CA . ALA A 1 753 ? -14.836 -11.758 -13.961 1 81.69 753 ALA A CA 1
ATOM 5977 C C . ALA A 1 753 ? -14 -12.594 -13.008 1 81.69 753 ALA A C 1
ATOM 5979 O O . ALA A 1 753 ? -13.008 -12.117 -12.453 1 81.69 753 ALA A O 1
ATOM 5980 N N . LEU A 1 754 ? -14.445 -13.82 -12.898 1 83 754 LEU A N 1
ATOM 5981 C CA . LEU A 1 754 ? -13.727 -14.719 -12.008 1 83 754 LEU A CA 1
ATOM 5982 C C . LEU A 1 754 ? -12.352 -15.062 -12.578 1 83 754 LEU A C 1
ATOM 5984 O O . LEU A 1 754 ? -11.375 -15.195 -11.836 1 83 754 LEU A O 1
ATOM 5988 N N . SER A 1 755 ? -12.32 -15.172 -13.844 1 86.56 755 SER A N 1
ATOM 5989 C CA . SER A 1 755 ? -11.047 -15.453 -14.508 1 86.56 755 SER A CA 1
ATOM 5990 C C . SER A 1 755 ? -10.047 -14.328 -14.281 1 86.56 755 SER A C 1
ATOM 5992 O O . SER A 1 755 ? -8.875 -14.586 -13.977 1 86.56 755 SER A O 1
ATOM 5994 N N . MET A 1 756 ? -10.492 -13.141 -14.383 1 86.56 756 MET A N 1
ATOM 5995 C CA . MET A 1 756 ? -9.617 -11.992 -14.18 1 86.56 756 MET A CA 1
ATOM 5996 C C . MET A 1 756 ? -9.195 -11.875 -12.719 1 86.56 756 MET A C 1
ATOM 5998 O O . MET A 1 756 ? -8.07 -11.477 -12.422 1 86.56 756 MET A O 1
ATOM 6002 N N . GLU A 1 757 ? -10.047 -12.266 -11.898 1 85.94 757 GLU A N 1
ATOM 6003 C CA . GLU A 1 757 ? -9.742 -12.219 -10.477 1 85.94 757 GLU A CA 1
ATOM 6004 C C . GLU A 1 757 ? -8.688 -13.258 -10.102 1 85.94 757 GLU A C 1
ATOM 6006 O O . GLU A 1 757 ? -7.836 -13.008 -9.25 1 85.94 757 GLU A O 1
ATOM 6011 N N . ILE A 1 758 ? -8.711 -14.359 -10.703 1 89.06 758 ILE A N 1
ATOM 6012 C CA . ILE A 1 758 ? -7.719 -15.398 -10.445 1 89.06 758 ILE A CA 1
ATOM 6013 C C . ILE A 1 758 ? -6.332 -14.883 -10.836 1 89.06 758 ILE A C 1
ATOM 6015 O O . ILE A 1 758 ? -5.363 -15.07 -10.086 1 89.06 758 ILE A O 1
ATOM 6019 N N . GLY A 1 759 ? -6.297 -14.273 -11.984 1 88.56 759 GLY A N 1
ATOM 6020 C CA . GLY A 1 759 ? -5.031 -13.719 -12.438 1 88.56 759 GLY A CA 1
ATOM 6021 C C . GLY A 1 759 ? -4.496 -12.625 -11.531 1 88.56 759 GLY A C 1
ATOM 6022 O O . GLY A 1 759 ? -3.32 -12.633 -11.164 1 88.56 759 GLY A O 1
ATOM 6023 N N . SER A 1 760 ? -5.312 -11.688 -11.133 1 89.44 760 SER A N 1
ATOM 6024 C CA . SER A 1 760 ? -4.898 -10.594 -10.258 1 89.44 760 SER A CA 1
ATOM 6025 C C . SER A 1 760 ? -4.543 -11.109 -8.867 1 89.44 760 SER A C 1
ATOM 6027 O O . SER A 1 760 ? -3.596 -10.625 -8.242 1 89.44 760 SER A O 1
ATOM 6029 N N . ALA A 1 761 ? -5.32 -12.07 -8.438 1 88.62 761 ALA A N 1
ATOM 6030 C CA . ALA A 1 761 ? -5.043 -12.656 -7.129 1 88.62 761 ALA A CA 1
ATOM 6031 C C . ALA A 1 761 ? -3.682 -13.344 -7.109 1 88.62 761 ALA A C 1
ATOM 6033 O O . ALA A 1 761 ? -2.949 -13.258 -6.121 1 88.62 761 ALA A O 1
ATOM 6034 N N . TYR A 1 762 ? -3.445 -13.992 -8.156 1 91.12 762 TYR A N 1
ATOM 6035 C CA . TYR A 1 762 ? -2.146 -14.656 -8.227 1 91.12 762 TYR A CA 1
ATOM 6036 C C . TYR A 1 762 ? -1.016 -13.633 -8.258 1 91.12 762 TYR A C 1
ATOM 6038 O O . TYR A 1 762 ? -0.004 -13.797 -7.574 1 91.12 762 TYR A O 1
ATOM 6046 N N . ALA A 1 763 ? -1.144 -12.617 -9.078 1 92.75 763 ALA A N 1
ATOM 6047 C CA . ALA A 1 763 ? -0.131 -11.57 -9.141 1 92.75 763 ALA A CA 1
ATOM 6048 C C . ALA A 1 763 ? 0.078 -10.93 -7.77 1 92.75 763 ALA A C 1
ATOM 6050 O O . ALA A 1 763 ? 1.212 -10.648 -7.375 1 92.75 763 ALA A O 1
ATOM 6051 N N . LEU A 1 764 ? -0.991 -10.727 -7.078 1 92.56 764 LEU A N 1
ATOM 6052 C CA . LEU A 1 764 ? -0.917 -10.117 -5.754 1 92.56 764 LEU A CA 1
ATOM 6053 C C . LEU A 1 764 ? -0.228 -11.055 -4.766 1 92.56 764 LEU A C 1
ATOM 6055 O O . LEU A 1 764 ? 0.512 -10.602 -3.887 1 92.56 764 LEU A O 1
ATOM 6059 N N . GLN A 1 765 ? -0.487 -12.281 -4.906 1 92.12 765 GLN A N 1
ATOM 6060 C CA . GLN A 1 765 ? 0.178 -13.234 -4.027 1 92.12 765 GLN A CA 1
ATOM 6061 C C . GLN A 1 765 ? 1.687 -13.242 -4.262 1 92.12 765 GLN A C 1
ATOM 6063 O O . GLN A 1 765 ? 2.467 -13.352 -3.314 1 92.12 765 GLN A O 1
ATOM 6068 N N . VAL A 1 766 ? 2.061 -13.133 -5.461 1 94.38 766 VAL A N 1
ATOM 6069 C CA . VAL A 1 766 ? 3.48 -13.094 -5.793 1 94.38 766 VAL A CA 1
ATOM 6070 C C . VAL A 1 766 ? 4.113 -11.828 -5.215 1 94.38 766 VAL A C 1
ATOM 6072 O O . VAL A 1 766 ? 5.137 -11.898 -4.535 1 94.38 766 VAL A O 1
ATOM 6075 N N . CYS A 1 767 ? 3.496 -10.727 -5.336 1 95.12 767 CYS A N 1
ATOM 6076 C CA . CYS A 1 767 ? 4.059 -9.438 -4.949 1 95.12 767 CYS A CA 1
ATOM 6077 C C . CYS A 1 767 ? 3.994 -9.242 -3.439 1 95.12 767 CYS A C 1
ATOM 6079 O O . CYS A 1 767 ? 4.922 -8.703 -2.838 1 95.12 767 CYS A O 1
ATOM 6081 N N . LEU A 1 768 ? 2.936 -9.695 -2.83 1 95.06 768 LEU A N 1
ATOM 6082 C CA . LEU A 1 768 ? 2.684 -9.312 -1.444 1 95.06 768 LEU A CA 1
ATOM 6083 C C . LEU A 1 768 ? 3.143 -10.406 -0.486 1 95.06 768 LEU A C 1
ATOM 6085 O O . LEU A 1 768 ? 3.373 -10.148 0.697 1 95.06 768 LEU A O 1
ATOM 6089 N N . LEU A 1 769 ? 3.305 -11.633 -0.984 1 94.25 769 LEU A N 1
ATOM 6090 C CA . LEU A 1 769 ? 3.668 -12.711 -0.07 1 94.25 769 LEU A CA 1
ATOM 6091 C C . LEU A 1 769 ? 4.984 -13.359 -0.488 1 94.25 769 LEU A C 1
ATOM 6093 O O . LEU A 1 769 ? 5.934 -13.406 0.296 1 94.25 769 LEU A O 1
ATOM 6097 N N . GLN A 1 770 ? 5.086 -13.766 -1.723 1 95.62 770 GLN A N 1
ATOM 6098 C CA . GLN A 1 770 ? 6.254 -14.523 -2.156 1 95.62 770 GLN A CA 1
ATOM 6099 C C . GLN A 1 770 ? 7.512 -13.656 -2.127 1 95.62 770 GLN A C 1
ATOM 6101 O O . GLN A 1 770 ? 8.547 -14.07 -1.604 1 95.62 770 GLN A O 1
ATOM 6106 N N . ILE A 1 771 ? 7.41 -12.5 -2.631 1 96.31 771 ILE A N 1
ATOM 6107 C CA . ILE A 1 771 ? 8.57 -11.617 -2.74 1 96.31 771 ILE A CA 1
ATOM 6108 C C . ILE A 1 771 ? 9.047 -11.219 -1.345 1 96.31 771 ILE A C 1
ATOM 6110 O O . ILE A 1 771 ? 10.227 -11.375 -1.021 1 96.31 771 ILE A O 1
ATOM 6114 N N . PRO A 1 772 ? 8.195 -10.758 -0.473 1 95.81 772 PRO A N 1
ATOM 6115 C CA . PRO A 1 772 ? 8.656 -10.453 0.885 1 95.81 772 PRO A CA 1
ATOM 6116 C C . PRO A 1 772 ? 9.242 -11.672 1.596 1 95.81 772 PRO A C 1
ATOM 6118 O O . PRO A 1 772 ? 10.211 -11.547 2.348 1 95.81 772 PRO A O 1
ATOM 6121 N N . ALA A 1 773 ? 8.711 -12.82 1.343 1 95.44 773 ALA A N 1
ATOM 6122 C CA . ALA A 1 773 ? 9.219 -14.047 1.96 1 95.44 773 ALA A CA 1
ATOM 6123 C C . ALA A 1 773 ? 10.641 -14.344 1.49 1 95.44 773 ALA A C 1
ATOM 6125 O O . ALA A 1 773 ? 11.492 -14.75 2.285 1 95.44 773 ALA A O 1
ATOM 6126 N N . LEU A 1 774 ? 10.875 -14.148 0.254 1 96.38 774 LEU A N 1
ATOM 6127 C CA . LEU A 1 774 ? 12.195 -14.414 -0.297 1 96.38 774 LEU A CA 1
ATOM 6128 C C . LEU A 1 774 ? 13.211 -13.406 0.231 1 96.38 774 LEU A C 1
ATOM 6130 O O . LEU A 1 774 ? 14.367 -13.758 0.478 1 96.38 774 LEU A O 1
ATOM 6134 N N . VAL A 1 775 ? 12.797 -12.125 0.409 1 95.69 775 VAL A N 1
ATOM 6135 C CA . VAL A 1 775 ? 13.68 -11.102 0.952 1 95.69 775 VAL A CA 1
ATOM 6136 C C . VAL A 1 775 ? 14.062 -11.453 2.389 1 95.69 775 VAL A C 1
ATOM 6138 O O . VAL A 1 775 ? 15.242 -11.406 2.756 1 95.69 775 VAL A O 1
ATOM 6141 N N . ILE A 1 776 ? 13.117 -11.859 3.135 1 92.81 776 ILE A N 1
ATOM 6142 C CA . ILE A 1 776 ? 13.359 -12.195 4.531 1 92.81 776 ILE A CA 1
ATOM 6143 C C . ILE A 1 776 ? 14.227 -13.445 4.617 1 92.81 776 ILE A C 1
ATOM 6145 O O . ILE A 1 776 ? 15.141 -13.523 5.445 1 92.81 776 ILE A O 1
ATOM 6149 N N . TYR A 1 777 ? 13.977 -14.391 3.744 1 94.19 777 TYR A N 1
ATOM 6150 C CA . TYR A 1 777 ? 14.789 -15.609 3.715 1 94.19 777 TYR A CA 1
ATOM 6151 C C . TYR A 1 777 ? 16.234 -15.281 3.389 1 94.19 777 TYR A C 1
ATOM 6153 O O . TYR A 1 777 ? 17.156 -15.812 4.027 1 94.19 777 TYR A O 1
ATOM 6161 N N . SER A 1 778 ? 16.422 -14.43 2.395 1 94.31 778 SER A N 1
ATOM 6162 C CA . SER A 1 778 ? 17.781 -14.062 1.985 1 94.31 778 SER A CA 1
ATOM 6163 C C . SER A 1 778 ? 18.516 -13.367 3.115 1 94.31 778 SER A C 1
ATOM 6165 O O . SER A 1 778 ? 19.719 -13.586 3.307 1 94.31 778 SER A O 1
ATOM 6167 N N . LEU A 1 779 ? 17.828 -12.562 3.928 1 91.38 779 LEU A N 1
ATOM 6168 C CA . LEU A 1 779 ? 18.453 -11.852 5.043 1 91.38 779 LEU A CA 1
ATOM 6169 C C . LEU A 1 779 ? 18.812 -12.812 6.168 1 91.38 779 LEU A C 1
ATOM 6171 O O . LEU A 1 779 ? 19.891 -12.695 6.77 1 91.38 779 LEU A O 1
ATOM 6175 N N . VAL A 1 780 ? 18 -13.812 6.371 1 90.69 780 VAL A N 1
ATOM 6176 C CA . VAL A 1 780 ? 18.234 -14.773 7.445 1 90.69 780 VAL A CA 1
ATOM 6177 C C . VAL A 1 780 ? 19.312 -15.766 7.039 1 90.69 780 VAL A C 1
ATOM 6179 O O . VAL A 1 780 ? 20.188 -16.094 7.836 1 90.69 780 VAL A O 1
ATOM 6182 N N . TYR A 1 781 ? 19.281 -16.188 5.824 1 89.5 781 TYR A N 1
ATOM 6183 C CA . TYR A 1 781 ? 20.234 -17.156 5.305 1 89.5 781 TYR A CA 1
ATOM 6184 C C . TYR A 1 781 ? 21.641 -16.562 5.266 1 89.5 781 TYR A C 1
ATOM 6186 O O . TYR A 1 781 ? 22.625 -17.234 5.582 1 89.5 781 TYR A O 1
ATOM 6194 N N . THR A 1 782 ? 21.828 -15.266 4.961 1 86.38 782 THR A N 1
ATOM 6195 C CA . THR A 1 782 ? 23.141 -14.656 4.777 1 86.38 782 THR A CA 1
ATOM 6196 C C . THR A 1 782 ? 23.641 -14.023 6.074 1 86.38 782 THR A C 1
ATOM 6198 O O . THR A 1 782 ? 24.781 -13.578 6.16 1 86.38 782 THR A O 1
ATOM 6201 N N . SER A 1 783 ? 22.797 -13.906 7.102 1 85.06 783 SER A N 1
ATOM 6202 C CA . SER A 1 783 ? 23.188 -13.281 8.359 1 85.06 783 SER A CA 1
ATOM 6203 C C . SER A 1 783 ? 24.328 -14.055 9.031 1 85.06 783 SER A C 1
ATOM 6205 O O . SER A 1 783 ? 25.172 -13.461 9.695 1 85.06 783 SER A O 1
ATOM 6207 N N . GLY A 1 784 ? 24.469 -15.344 8.805 1 80.81 784 GLY A N 1
ATOM 6208 C CA . GLY A 1 784 ? 25.484 -16.156 9.461 1 80.81 784 GLY A CA 1
ATOM 6209 C C . GLY A 1 784 ? 26.703 -16.391 8.594 1 80.81 784 GLY A C 1
ATOM 6210 O O . GLY A 1 784 ? 27.688 -17 9.047 1 80.81 784 GLY A O 1
ATOM 6211 N N . LEU A 1 785 ? 26.688 -15.852 7.375 1 84.62 785 LEU A N 1
ATOM 6212 C CA . LEU A 1 785 ? 27.797 -16.094 6.449 1 84.62 785 LEU A CA 1
ATOM 6213 C C . LEU A 1 785 ? 28.703 -14.875 6.352 1 84.62 785 LEU A C 1
ATOM 6215 O O . LEU A 1 785 ? 28.312 -13.766 6.715 1 84.62 785 LEU A O 1
ATOM 6219 N N . ASP A 1 786 ? 29.891 -15.133 5.969 1 85.62 786 ASP A N 1
ATOM 6220 C CA . ASP A 1 786 ? 30.844 -14.047 5.766 1 85.62 786 ASP A CA 1
ATOM 6221 C C . ASP A 1 786 ? 30.453 -13.195 4.559 1 85.62 786 ASP A C 1
ATOM 6223 O O . ASP A 1 786 ? 30.328 -13.711 3.443 1 85.62 786 ASP A O 1
ATOM 6227 N N . HIS A 1 787 ? 30.219 -11.984 4.715 1 84.56 787 HIS A N 1
ATOM 6228 C CA . HIS A 1 787 ? 29.734 -11.039 3.723 1 84.56 787 HIS A CA 1
ATOM 6229 C C . HIS A 1 787 ? 30.688 -10.93 2.539 1 84.56 787 HIS A C 1
ATOM 6231 O O . HIS A 1 787 ? 30.266 -10.617 1.423 1 84.56 787 HIS A O 1
ATOM 6237 N N . SER A 1 788 ? 31.953 -11.188 2.719 1 82.19 788 SER A N 1
ATOM 6238 C CA . SER A 1 788 ? 32.938 -11.055 1.659 1 82.19 788 SER A CA 1
ATOM 6239 C C . SER A 1 788 ? 32.812 -12.18 0.64 1 82.19 788 SER A C 1
ATOM 6241 O O . SER A 1 788 ? 33.219 -12.023 -0.516 1 82.19 788 SER A O 1
ATOM 6243 N N . LEU A 1 789 ? 32.156 -13.289 1.006 1 81.62 789 LEU A N 1
ATOM 6244 C CA . LEU A 1 789 ? 32.094 -14.469 0.142 1 81.62 789 LEU A CA 1
ATOM 6245 C C . LEU A 1 789 ? 30.734 -14.547 -0.55 1 81.62 789 LEU A C 1
ATOM 6247 O O . LEU A 1 789 ? 30.531 -15.414 -1.404 1 81.62 789 LEU A O 1
ATOM 6251 N N . ILE A 1 790 ? 29.922 -13.633 -0.245 1 86.62 790 ILE A N 1
ATOM 6252 C CA . ILE A 1 790 ? 28.562 -13.727 -0.758 1 86.62 790 ILE A CA 1
ATOM 6253 C C . ILE A 1 790 ? 28.438 -12.906 -2.039 1 86.62 790 ILE A C 1
ATOM 6255 O O . ILE A 1 790 ? 28.828 -11.742 -2.078 1 86.62 790 ILE A O 1
ATOM 6259 N N . LYS A 1 791 ? 28.078 -13.641 -3.062 1 88.56 791 LYS A N 1
ATOM 6260 C CA . LYS A 1 791 ? 27.656 -12.938 -4.27 1 88.56 791 LYS A CA 1
ATOM 6261 C C . LYS A 1 791 ? 26.156 -12.625 -4.234 1 88.56 791 LYS A C 1
ATOM 6263 O O . LYS A 1 791 ? 25.328 -13.508 -4.465 1 88.56 791 LYS A O 1
ATOM 6268 N N . ILE A 1 792 ? 25.781 -11.414 -4.02 1 88.75 792 ILE A N 1
ATOM 6269 C CA . ILE A 1 792 ? 24.406 -10.977 -3.77 1 88.75 792 ILE A CA 1
ATOM 6270 C C . ILE A 1 792 ? 23.531 -11.352 -4.953 1 88.75 792 ILE A C 1
ATOM 6272 O O . ILE A 1 792 ? 22.422 -11.875 -4.773 1 88.75 792 ILE A O 1
ATOM 6276 N N . ARG A 1 793 ? 24 -11.211 -6.176 1 86.94 793 ARG A N 1
ATOM 6277 C CA . ARG A 1 793 ? 23.203 -11.43 -7.379 1 86.94 793 ARG A CA 1
ATOM 6278 C C . ARG A 1 793 ? 22.828 -12.898 -7.535 1 86.94 793 ARG A C 1
ATOM 6280 O O . ARG A 1 793 ? 21.766 -13.227 -8.086 1 86.94 793 ARG A O 1
ATOM 6287 N N . GLU A 1 794 ? 23.594 -13.789 -6.934 1 90.31 794 GLU A N 1
ATOM 6288 C CA . GLU A 1 794 ? 23.375 -15.219 -7.133 1 90.31 794 GLU A CA 1
ATOM 6289 C C . GLU A 1 794 ? 22.812 -15.875 -5.879 1 90.31 794 GLU A C 1
ATOM 6291 O O . GLU A 1 794 ? 22.141 -16.906 -5.965 1 90.31 794 GLU A O 1
ATOM 6296 N N . GLN A 1 795 ? 23.031 -15.234 -4.789 1 91.5 795 GLN A N 1
ATOM 6297 C CA . GLN A 1 795 ? 22.688 -15.961 -3.57 1 91.5 795 GLN A CA 1
ATOM 6298 C C . GLN A 1 795 ? 21.625 -15.219 -2.762 1 91.5 795 GLN A C 1
ATOM 6300 O O . GLN A 1 795 ? 21.109 -15.742 -1.773 1 91.5 795 GLN A O 1
ATOM 6305 N N . MET A 1 796 ? 21.297 -14.008 -3.178 1 91.31 796 MET A N 1
ATOM 6306 C CA . MET A 1 796 ? 20.312 -13.242 -2.422 1 91.31 796 MET A CA 1
ATOM 6307 C C . MET A 1 796 ? 19.281 -12.625 -3.354 1 91.31 796 MET A C 1
ATOM 6309 O O . MET A 1 796 ? 19.547 -12.422 -4.539 1 91.31 796 MET A O 1
ATOM 6313 N N . PHE A 1 797 ? 18.141 -12.469 -2.75 1 94.31 797 PHE A N 1
ATOM 6314 C CA . PHE A 1 797 ? 17.062 -11.742 -3.416 1 94.31 797 PHE A CA 1
ATOM 6315 C C . PHE A 1 797 ? 16.844 -10.391 -2.752 1 94.31 797 PHE A C 1
ATOM 6317 O O . PHE A 1 797 ? 16.203 -10.305 -1.694 1 94.31 797 PHE A O 1
ATOM 6324 N N . THR A 1 798 ? 17.312 -9.188 -3.205 1 91.44 798 THR A N 1
ATOM 6325 C CA . THR A 1 798 ? 17.359 -7.887 -2.545 1 91.44 798 THR A CA 1
ATOM 6326 C C . THR A 1 798 ? 16.297 -6.957 -3.121 1 91.44 798 THR A C 1
ATOM 6328 O O . THR A 1 798 ? 16.141 -5.82 -2.662 1 91.44 798 THR A O 1
ATOM 6331 N N . LEU A 1 799 ? 15.477 -7.172 -4.031 1 93.25 799 LEU A N 1
ATOM 6332 C CA . LEU A 1 799 ? 14.453 -6.355 -4.672 1 93.25 799 LEU A CA 1
ATOM 6333 C C . LEU A 1 799 ? 15.078 -5.336 -5.617 1 93.25 799 LEU A C 1
ATOM 6335 O O . LEU A 1 799 ? 14.414 -4.379 -6.023 1 93.25 799 LEU A O 1
ATOM 6339 N N . VAL A 1 800 ? 16.344 -5.441 -5.82 1 93.44 800 VAL A N 1
ATOM 6340 C CA . VAL A 1 800 ? 17.016 -4.598 -6.809 1 93.44 800 VAL A CA 1
ATOM 6341 C C . VAL A 1 800 ? 17.078 -5.324 -8.148 1 93.44 800 VAL A C 1
ATOM 6343 O O . VAL A 1 800 ? 17.859 -6.258 -8.32 1 93.44 800 VAL A O 1
ATOM 6346 N N . PHE A 1 801 ? 16.219 -4.895 -9.047 1 93.38 801 PHE A N 1
ATOM 6347 C CA . PHE A 1 801 ? 16.094 -5.5 -10.367 1 93.38 801 PHE A CA 1
ATOM 6348 C C . PHE A 1 801 ? 16.766 -4.637 -11.43 1 93.38 801 PHE A C 1
ATOM 6350 O O . PHE A 1 801 ? 17 -3.449 -11.203 1 93.38 801 PHE A O 1
ATOM 6357 N N . PRO A 1 802 ? 17.125 -5.289 -12.5 1 91.69 802 PRO A N 1
ATOM 6358 C CA . PRO A 1 802 ? 17.562 -4.473 -13.633 1 91.69 802 PRO A CA 1
ATOM 6359 C C . PRO A 1 802 ? 16.469 -3.529 -14.141 1 91.69 802 PRO A C 1
ATOM 6361 O O . PRO A 1 802 ? 15.281 -3.801 -13.953 1 91.69 802 PRO A O 1
ATOM 6364 N N . GLN A 1 803 ? 16.812 -2.475 -14.773 1 91.5 803 GLN A N 1
ATOM 6365 C CA . GLN A 1 803 ? 15.898 -1.416 -15.188 1 91.5 803 GLN A CA 1
ATOM 6366 C C . GLN A 1 803 ? 14.82 -1.956 -16.125 1 91.5 803 GLN A C 1
ATOM 6368 O O . GLN A 1 803 ? 13.664 -1.536 -16.062 1 91.5 803 GLN A O 1
ATOM 6373 N N . TRP A 1 804 ? 15.18 -2.854 -17.016 1 92.44 804 TRP A N 1
ATOM 6374 C CA . TRP A 1 804 ? 14.203 -3.377 -17.969 1 92.44 804 TRP A CA 1
ATOM 6375 C C . TRP A 1 804 ? 13.086 -4.125 -17.25 1 92.44 804 TRP A C 1
ATOM 6377 O O . TRP A 1 804 ? 11.93 -4.086 -17.672 1 92.44 804 TRP A O 1
ATOM 6387 N N . ASP A 1 805 ? 13.43 -4.867 -16.172 1 95.56 805 ASP A N 1
ATOM 6388 C CA . ASP A 1 805 ? 12.414 -5.559 -15.383 1 95.56 805 ASP A CA 1
ATOM 6389 C C . ASP A 1 805 ? 11.367 -4.578 -14.867 1 95.56 805 ASP A C 1
ATOM 6391 O O . ASP A 1 805 ? 10.164 -4.867 -14.906 1 95.56 805 ASP A O 1
ATOM 6395 N N . LEU A 1 806 ? 11.828 -3.441 -14.383 1 95 806 LEU A N 1
ATOM 6396 C CA . LEU A 1 806 ? 10.945 -2.398 -13.875 1 95 806 LEU A CA 1
ATOM 6397 C C . LEU A 1 806 ? 10.016 -1.893 -14.984 1 95 806 LEU A C 1
ATOM 6399 O O . LEU A 1 806 ? 8.797 -1.85 -14.805 1 95 806 LEU A O 1
ATOM 6403 N N . ILE A 1 807 ? 10.539 -1.551 -16.109 1 94.25 807 ILE A N 1
ATOM 6404 C CA . ILE A 1 807 ? 9.773 -0.975 -17.203 1 94.25 807 ILE A CA 1
ATOM 6405 C C . ILE A 1 807 ? 8.781 -2.006 -17.734 1 94.25 807 ILE A C 1
ATOM 6407 O O . ILE A 1 807 ? 7.621 -1.682 -18 1 94.25 807 ILE A O 1
ATOM 6411 N N . ALA A 1 808 ? 9.242 -3.244 -17.891 1 96.12 808 ALA A N 1
ATOM 6412 C CA . ALA A 1 808 ? 8.383 -4.309 -18.391 1 96.12 808 ALA A CA 1
ATOM 6413 C C . ALA A 1 808 ? 7.184 -4.535 -17.484 1 96.12 808 ALA A C 1
ATOM 6415 O O . ALA A 1 808 ? 6.051 -4.652 -17.953 1 96.12 808 ALA A O 1
ATOM 6416 N N . CYS A 1 809 ? 7.367 -4.59 -16.203 1 96.12 809 CYS A N 1
ATOM 6417 C CA . CYS A 1 809 ? 6.289 -4.82 -15.258 1 96.12 809 CYS A CA 1
ATOM 6418 C C . CYS A 1 809 ? 5.348 -3.625 -15.195 1 96.12 809 CYS A C 1
ATOM 6420 O O . CYS A 1 809 ? 4.129 -3.793 -15.109 1 96.12 809 CYS A O 1
ATOM 6422 N N . MET A 1 810 ? 5.887 -2.379 -15.297 1 93.06 810 MET A N 1
ATOM 6423 C CA . MET A 1 810 ? 5.062 -1.176 -15.234 1 93.06 810 MET A CA 1
ATOM 6424 C C . MET A 1 810 ? 4.176 -1.055 -16.469 1 93.06 810 MET A C 1
ATOM 6426 O O . MET A 1 810 ? 2.988 -0.75 -16.359 1 93.06 810 MET A O 1
ATOM 6430 N N . ILE A 1 811 ? 4.766 -1.31 -17.609 1 93.69 811 ILE A N 1
ATOM 6431 C CA . ILE A 1 811 ? 4.004 -1.223 -18.859 1 93.69 811 ILE A CA 1
ATOM 6432 C C . ILE A 1 811 ? 2.908 -2.285 -18.875 1 93.69 811 ILE A C 1
ATOM 6434 O O . ILE A 1 811 ? 1.767 -2.004 -19.234 1 93.69 811 ILE A O 1
ATOM 6438 N N . SER A 1 812 ? 3.256 -3.449 -18.406 1 95.5 812 SER A N 1
ATOM 6439 C CA . SER A 1 812 ? 2.301 -4.555 -18.391 1 95.5 812 SER A CA 1
ATOM 6440 C C . SER A 1 812 ? 1.203 -4.316 -17.359 1 95.5 812 SER A C 1
ATOM 6442 O O . SER A 1 812 ? 0.023 -4.539 -17.641 1 95.5 812 SER A O 1
ATOM 6444 N N . GLY A 1 813 ? 1.608 -3.877 -16.188 1 92.12 813 GLY A N 1
ATOM 6445 C CA . GLY A 1 813 ? 0.629 -3.574 -15.156 1 92.12 813 GLY A CA 1
ATOM 6446 C C . GLY A 1 813 ? -0.331 -2.469 -15.555 1 92.12 813 GLY A C 1
ATOM 6447 O O . GLY A 1 813 ? -1.533 -2.561 -15.297 1 92.12 813 GLY A O 1
ATOM 6448 N N . PHE A 1 814 ? 0.114 -1.458 -16.266 1 90.44 814 PHE A N 1
ATOM 6449 C CA . PHE A 1 814 ? -0.699 -0.325 -16.688 1 90.44 814 PHE A CA 1
ATOM 6450 C C . PHE A 1 814 ? -1.704 -0.749 -17.766 1 90.44 814 PHE A C 1
ATOM 6452 O O . PHE A 1 814 ? -2.881 -0.387 -17.688 1 90.44 814 PHE A O 1
ATOM 6459 N N . LEU A 1 815 ? -1.26 -1.511 -18.688 1 91.38 815 LEU A N 1
ATOM 6460 C CA . LEU A 1 815 ? -2.162 -1.955 -19.75 1 91.38 815 LEU A CA 1
ATOM 6461 C C . LEU A 1 815 ? -3.256 -2.855 -19.188 1 91.38 815 LEU A C 1
ATOM 6463 O O . LEU A 1 815 ? -4.43 -2.701 -19.531 1 91.38 815 LEU A O 1
ATOM 6467 N N . PHE A 1 816 ? -2.908 -3.758 -18.359 1 92.69 816 PHE A N 1
ATOM 6468 C CA . PHE A 1 816 ? -3.869 -4.688 -17.781 1 92.69 816 PHE A CA 1
ATOM 6469 C C . PHE A 1 816 ? -4.914 -3.941 -16.953 1 92.69 816 PHE A C 1
ATOM 6471 O O . PHE A 1 816 ? -6.113 -4.184 -17.094 1 92.69 816 PHE A O 1
ATOM 6478 N N . THR A 1 817 ? -4.449 -3.043 -16.062 1 87.19 817 THR A N 1
ATOM 6479 C CA . THR A 1 817 ? -5.379 -2.34 -15.188 1 87.19 817 THR A CA 1
ATOM 6480 C C . THR A 1 817 ? -6.305 -1.436 -15.992 1 87.19 817 THR A C 1
ATOM 6482 O O . THR A 1 817 ? -7.473 -1.261 -15.641 1 87.19 817 THR A O 1
ATOM 6485 N N . TYR A 1 818 ? -5.797 -0.879 -17.094 1 85.94 818 TYR A N 1
ATOM 6486 C CA . TYR A 1 818 ? -6.613 -0.04 -17.969 1 85.94 818 TYR A CA 1
ATOM 6487 C C . TYR A 1 818 ? -7.719 -0.852 -18.625 1 85.94 818 TYR A C 1
ATOM 6489 O O . TYR A 1 818 ? -8.875 -0.416 -18.672 1 85.94 818 TYR A O 1
ATOM 6497 N N . LEU A 1 819 ? -7.395 -2.027 -19.062 1 87 819 LEU A N 1
ATOM 6498 C CA . LEU A 1 819 ? -8.367 -2.889 -19.719 1 87 819 LEU A CA 1
ATOM 6499 C C . LEU A 1 819 ? -9.328 -3.498 -18.703 1 87 819 LEU A C 1
ATOM 6501 O O . LEU A 1 819 ? -10.516 -3.676 -19 1 87 819 LEU A O 1
ATOM 6505 N N . TYR A 1 820 ? -8.797 -3.824 -17.578 1 85.19 820 TYR A N 1
ATOM 6506 C CA . TYR A 1 820 ? -9.594 -4.434 -16.516 1 85.19 820 TYR A CA 1
ATOM 6507 C C . TYR A 1 820 ? -10.648 -3.461 -16 1 85.19 820 TYR A C 1
ATOM 6509 O O . TYR A 1 820 ? -11.773 -3.863 -15.688 1 85.19 820 TYR A O 1
ATOM 6517 N N . ALA A 1 821 ? -10.414 -2.172 -16.016 1 77.5 821 ALA A N 1
ATOM 6518 C CA . ALA A 1 821 ? -11.297 -1.146 -15.477 1 77.5 821 ALA A CA 1
ATOM 6519 C C . ALA A 1 821 ? -12.477 -0.887 -16.406 1 77.5 821 ALA A C 1
ATOM 6521 O O . ALA A 1 821 ? -13.516 -0.376 -15.977 1 77.5 821 ALA A O 1
ATOM 6522 N N . GLU A 1 822 ? -12.43 -1.223 -17.609 1 77.5 822 GLU A N 1
ATOM 6523 C CA . GLU A 1 822 ? -13.5 -0.971 -18.562 1 77.5 822 GLU A CA 1
ATOM 6524 C C . GLU A 1 822 ? -14.68 -1.915 -18.344 1 77.5 822 GLU A C 1
ATOM 6526 O O . GLU A 1 822 ? -15.828 -1.557 -18.594 1 77.5 822 GLU A O 1
ATOM 6531 N N . GLY A 1 823 ? -14.477 -3.16 -17.938 1 79.12 823 GLY A N 1
ATOM 6532 C CA . GLY A 1 823 ? -15.547 -4.082 -17.609 1 79.12 823 GLY A CA 1
ATOM 6533 C C . GLY A 1 823 ? -16.047 -4.859 -18.812 1 79.12 823 GLY A C 1
ATOM 6534 O O . GLY A 1 823 ? -17.156 -5.422 -18.781 1 79.12 823 GLY A O 1
ATOM 6535 N N . LYS A 1 824 ? -15.266 -4.836 -19.938 1 84.69 824 LYS A N 1
ATOM 6536 C CA . LYS A 1 824 ? -15.633 -5.602 -21.125 1 84.69 824 LYS A CA 1
ATOM 6537 C C . LYS A 1 824 ? -14.492 -6.52 -21.562 1 84.69 824 LYS A C 1
ATOM 6539 O O . LYS A 1 824 ? -13.32 -6.129 -21.531 1 84.69 824 LYS A O 1
ATOM 6544 N N . SER A 1 825 ? -14.867 -7.828 -21.875 1 87.81 825 SER A N 1
ATOM 6545 C CA . SER A 1 825 ? -13.875 -8.797 -22.312 1 87.81 825 SER A CA 1
ATOM 6546 C C . SER A 1 825 ? -14.188 -9.305 -23.719 1 87.81 825 SER A C 1
ATOM 6548 O O . SER A 1 825 ? -15.336 -9.633 -24.031 1 87.81 825 SER A O 1
ATOM 6550 N N . ASN A 1 826 ? -13.258 -9.18 -24.641 1 89.06 826 ASN A N 1
ATOM 6551 C CA . ASN A 1 826 ? -13.375 -9.703 -26 1 89.06 826 ASN A CA 1
ATOM 6552 C C . ASN A 1 826 ? -12.055 -10.297 -26.484 1 89.06 826 ASN A C 1
ATOM 6554 O O . ASN A 1 826 ? -11.039 -10.211 -25.797 1 89.06 826 ASN A O 1
ATOM 6558 N N . TYR A 1 827 ? -12.148 -10.984 -27.609 1 90 827 TYR A N 1
ATOM 6559 C CA . TYR A 1 827 ? -10.969 -11.656 -28.141 1 90 827 TYR A CA 1
ATOM 6560 C C . TYR A 1 827 ? -9.922 -10.641 -28.594 1 90 827 TYR A C 1
ATOM 6562 O O . TYR A 1 827 ? -8.727 -10.945 -28.609 1 90 827 TYR A O 1
ATOM 6570 N N . PHE A 1 828 ? -10.305 -9.445 -28.906 1 90.44 828 PHE A N 1
ATOM 6571 C CA . PHE A 1 828 ? -9.359 -8.406 -29.312 1 90.44 828 PHE A CA 1
ATOM 6572 C C . PHE A 1 828 ? -8.516 -7.961 -28.125 1 90.44 828 PHE A C 1
ATOM 6574 O O . PHE A 1 828 ? -7.285 -7.891 -28.219 1 90.44 828 PHE A O 1
ATOM 6581 N N . LYS A 1 829 ? -9.188 -7.664 -27.078 1 92.5 829 LYS A N 1
ATOM 6582 C CA . LYS A 1 829 ? -8.469 -7.254 -25.875 1 92.5 829 LYS A CA 1
ATOM 6583 C C . LYS A 1 829 ? -7.559 -8.367 -25.375 1 92.5 829 LYS A C 1
ATOM 6585 O O . LYS A 1 829 ? -6.441 -8.109 -24.922 1 92.5 829 LYS A O 1
ATOM 6590 N N . GLY A 1 830 ? -8.008 -9.617 -25.453 1 94.12 830 GLY A N 1
ATOM 6591 C CA . GLY A 1 830 ? -7.172 -10.742 -25.062 1 94.12 830 GLY A CA 1
ATOM 6592 C C . GLY A 1 830 ? -5.957 -10.914 -25.953 1 94.12 830 GLY A C 1
ATOM 6593 O O . GLY A 1 830 ? -4.859 -11.195 -25.469 1 94.12 830 GLY A O 1
ATOM 6594 N N . SER A 1 831 ? -6.105 -10.711 -27.188 1 95.62 831 SER A N 1
ATOM 6595 C CA . SER A 1 831 ? -5 -10.852 -28.141 1 95.62 831 SER A CA 1
ATOM 6596 C C . SER A 1 831 ? -3.947 -9.766 -27.922 1 95.62 831 SER A C 1
ATOM 6598 O O . SER A 1 831 ? -2.75 -10.016 -28.078 1 95.62 831 SER A O 1
ATOM 6600 N N . ILE A 1 832 ? -4.367 -8.539 -27.547 1 95.56 832 ILE A N 1
ATOM 6601 C CA . ILE A 1 832 ? -3.438 -7.445 -27.297 1 95.56 832 ILE A CA 1
ATOM 6602 C C . ILE A 1 832 ? -2.557 -7.777 -26.094 1 95.56 832 ILE A C 1
ATOM 6604 O O . ILE A 1 832 ? -1.356 -7.492 -26.109 1 95.56 832 ILE A O 1
ATOM 6608 N N . LEU A 1 833 ? -3.156 -8.328 -25.094 1 96.44 833 LEU A N 1
ATOM 6609 C CA . LEU A 1 833 ? -2.389 -8.719 -23.922 1 96.44 833 LEU A CA 1
ATOM 6610 C C . LEU A 1 833 ? -1.394 -9.82 -24.25 1 96.44 833 LEU A C 1
ATOM 6612 O O . LEU A 1 833 ? -0.236 -9.773 -23.828 1 96.44 833 LEU A O 1
ATOM 6616 N N . ILE A 1 834 ? -1.786 -10.805 -25.078 1 97.12 834 ILE A N 1
ATOM 6617 C CA . ILE A 1 834 ? -0.917 -11.906 -25.453 1 97.12 834 ILE A CA 1
ATOM 6618 C C . ILE A 1 834 ? 0.219 -11.391 -26.344 1 97.12 834 ILE A C 1
ATOM 6620 O O . ILE A 1 834 ? 1.372 -11.797 -26.172 1 97.12 834 ILE A O 1
ATOM 6624 N N . LEU A 1 835 ? -0.072 -10.5 -27.266 1 97 835 LEU A N 1
ATOM 6625 C CA . LEU A 1 835 ? 0.943 -9.945 -28.141 1 97 835 LEU A CA 1
ATOM 6626 C C . LEU A 1 835 ? 1.981 -9.156 -27.359 1 97 835 LEU A C 1
ATOM 6628 O O . LEU A 1 835 ? 3.176 -9.227 -27.656 1 97 835 LEU A O 1
ATOM 6632 N N . LEU A 1 836 ? 1.513 -8.367 -26.344 1 97 836 LEU A N 1
ATOM 6633 C CA . LEU A 1 836 ? 2.463 -7.648 -25.516 1 97 836 LEU A CA 1
ATOM 6634 C C . LEU A 1 836 ? 3.34 -8.617 -24.719 1 97 836 LEU A C 1
ATOM 6636 O O . LEU A 1 836 ? 4.535 -8.375 -24.547 1 97 836 LEU A O 1
ATOM 6640 N N . TYR A 1 837 ? 2.771 -9.711 -24.266 1 97.69 837 TYR A N 1
ATOM 6641 C CA . TYR A 1 837 ? 3.545 -10.727 -23.562 1 97.69 837 TYR A CA 1
ATOM 6642 C C . TYR A 1 837 ? 4.645 -11.289 -24.453 1 97.69 837 TYR A C 1
ATOM 6644 O O . TYR A 1 837 ? 5.781 -11.461 -24.016 1 97.69 837 TYR A O 1
ATOM 6652 N N . ILE A 1 838 ? 4.344 -11.531 -25.672 1 97.12 838 ILE A N 1
ATOM 6653 C CA . ILE A 1 838 ? 5.301 -12.086 -26.625 1 97.12 838 ILE A CA 1
ATOM 6654 C C . ILE A 1 838 ? 6.43 -11.086 -26.859 1 97.12 838 ILE A C 1
ATOM 6656 O O . ILE A 1 838 ? 7.605 -11.453 -26.859 1 97.12 838 ILE A O 1
ATOM 6660 N N . VAL A 1 839 ? 6.109 -9.812 -27.016 1 96.62 839 VAL A N 1
ATOM 6661 C CA . VAL A 1 839 ? 7.105 -8.781 -27.266 1 96.62 839 VAL A CA 1
ATOM 6662 C C . VAL A 1 839 ? 8.055 -8.68 -26.062 1 96.62 839 VAL A C 1
ATOM 6664 O O . VAL A 1 839 ? 9.273 -8.656 -26.234 1 96.62 839 VAL A O 1
ATOM 6667 N N . ILE A 1 840 ? 7.461 -8.648 -24.859 1 96.56 840 ILE A N 1
ATOM 6668 C CA . ILE A 1 840 ? 8.266 -8.484 -23.656 1 96.56 840 ILE A CA 1
ATOM 6669 C C . ILE A 1 840 ? 9.156 -9.711 -23.453 1 96.56 840 ILE A C 1
ATOM 6671 O O . ILE A 1 840 ? 10.328 -9.578 -23.078 1 96.56 840 ILE A O 1
ATOM 6675 N N . THR A 1 841 ? 8.672 -10.922 -23.781 1 95.94 841 THR A N 1
ATOM 6676 C CA . THR A 1 841 ? 9.445 -12.156 -23.625 1 95.94 841 THR A CA 1
ATOM 6677 C C . THR A 1 841 ? 10.594 -12.188 -24.625 1 95.94 841 THR A C 1
ATOM 6679 O O . THR A 1 841 ? 11.703 -12.609 -24.297 1 95.94 841 THR A O 1
ATOM 6682 N N . VAL A 1 842 ? 10.43 -11.672 -25.781 1 94.88 842 VAL A N 1
ATOM 6683 C CA . VAL A 1 842 ? 11.469 -11.648 -26.812 1 94.88 842 VAL A CA 1
ATOM 6684 C C . VAL A 1 842 ? 12.555 -10.648 -26.422 1 94.88 842 VAL A C 1
ATOM 6686 O O . VAL A 1 842 ? 13.742 -10.898 -26.625 1 94.88 842 VAL A O 1
ATOM 6689 N N . VAL A 1 843 ? 12.086 -9.602 -25.859 1 93.69 843 VAL A N 1
ATOM 6690 C CA . VAL A 1 843 ? 13.055 -8.594 -25.438 1 93.69 843 VAL A CA 1
ATOM 6691 C C . VAL A 1 843 ? 13.914 -9.148 -24.297 1 93.69 843 VAL A C 1
ATOM 6693 O O . VAL A 1 843 ? 15.125 -8.906 -24.266 1 93.69 843 VAL A O 1
ATOM 6696 N N . PHE A 1 844 ? 13.336 -9.898 -23.406 1 94.38 844 PHE A N 1
ATOM 6697 C CA . PHE A 1 844 ? 14.102 -10.516 -22.328 1 94.38 844 PHE A CA 1
ATOM 6698 C C . PHE A 1 844 ? 15.094 -11.531 -22.891 1 94.38 844 PHE A C 1
ATOM 6700 O O . PHE A 1 844 ? 16.203 -11.672 -22.359 1 94.38 844 PHE A O 1
ATOM 6707 N N . TYR A 1 845 ? 14.711 -12.203 -23.953 1 92.31 845 TYR A N 1
ATOM 6708 C CA . TYR A 1 845 ? 15.602 -13.156 -24.594 1 92.31 845 TYR A CA 1
ATOM 6709 C C . TYR A 1 845 ? 16.844 -12.461 -25.141 1 92.31 845 TYR A C 1
ATOM 6711 O O . TYR A 1 845 ? 17.969 -12.906 -24.922 1 92.31 845 TYR A O 1
ATOM 6719 N N . TYR A 1 846 ? 16.688 -11.312 -25.781 1 89.88 846 TYR A N 1
ATOM 6720 C CA . TYR A 1 846 ? 17.797 -10.594 -26.375 1 89.88 846 TYR A CA 1
ATOM 6721 C C . TYR A 1 846 ? 18.578 -9.82 -25.328 1 89.88 846 TYR A C 1
ATOM 6723 O O . TYR A 1 846 ? 19.766 -9.555 -25.516 1 89.88 846 TYR A O 1
ATOM 6731 N N . GLN A 1 847 ? 17.969 -9.453 -24.234 1 86.31 847 GLN A N 1
ATOM 6732 C CA . GLN A 1 847 ? 18.672 -8.836 -23.125 1 86.31 847 GLN A CA 1
ATOM 6733 C C . GLN A 1 847 ? 19.703 -9.797 -22.531 1 86.31 847 GLN A C 1
ATOM 6735 O O . GLN A 1 847 ? 20.797 -9.367 -22.109 1 86.31 847 GLN A O 1
ATOM 6740 N N . GLY A 1 848 ? 19.391 -11.086 -22.516 1 82.38 848 GLY A N 1
ATOM 6741 C CA . GLY A 1 848 ? 20.328 -12.086 -22.031 1 82.38 848 GLY A CA 1
ATOM 6742 C C . GLY A 1 848 ? 21.594 -12.172 -22.875 1 82.38 848 GLY A C 1
ATOM 6743 O O . GLY A 1 848 ? 22.688 -12.406 -22.344 1 82.38 848 GLY A O 1
ATOM 6744 N N . PHE A 1 849 ? 21.5 -11.766 -24.109 1 81.75 849 PHE A N 1
ATOM 6745 C CA . PHE A 1 849 ? 22.656 -11.781 -25 1 81.75 849 PHE A CA 1
ATOM 6746 C C . PHE A 1 849 ? 23.594 -10.625 -24.672 1 81.75 849 PHE A C 1
ATOM 6748 O O . PHE A 1 849 ? 24.812 -10.758 -24.812 1 81.75 849 PHE A O 1
ATOM 6755 N N . ILE A 1 850 ? 23.047 -9.547 -24.188 1 77 850 ILE A N 1
ATOM 6756 C CA . ILE A 1 850 ? 23.844 -8.375 -23.859 1 77 850 ILE A CA 1
ATOM 6757 C C . ILE A 1 850 ? 24.609 -8.617 -22.562 1 77 850 ILE A C 1
ATOM 6759 O O . ILE A 1 850 ? 25.797 -8.297 -22.469 1 77 850 ILE A O 1
ATOM 6763 N N . ASP A 1 851 ? 23.953 -9.258 -21.656 1 72.56 851 ASP A N 1
ATOM 6764 C CA . ASP A 1 851 ? 24.578 -9.492 -20.359 1 72.56 851 ASP A CA 1
ATOM 6765 C C . ASP A 1 851 ? 25.719 -10.492 -20.469 1 72.56 851 ASP A C 1
ATOM 6767 O O . ASP A 1 851 ? 26.719 -10.391 -19.75 1 72.56 851 ASP A O 1
ATOM 6771 N N . ASP A 1 852 ? 25.625 -11.414 -21.375 1 67.75 852 ASP A N 1
ATOM 6772 C CA . ASP A 1 852 ? 26.641 -12.461 -21.516 1 67.75 852 ASP A CA 1
ATOM 6773 C C . ASP A 1 852 ? 27.719 -12.047 -22.516 1 67.75 852 ASP A C 1
ATOM 6775 O O . ASP A 1 852 ? 28.656 -12.805 -22.781 1 67.75 852 ASP A O 1
ATOM 6779 N N . ASN A 1 853 ? 27.719 -10.695 -22.859 1 63.56 853 ASN A N 1
ATOM 6780 C CA . ASN A 1 853 ? 28.703 -10.141 -23.797 1 63.56 853 ASN A CA 1
ATOM 6781 C C . ASN A 1 853 ? 28.797 -10.969 -25.078 1 63.56 853 ASN A C 1
ATOM 6783 O O . ASN A 1 853 ? 29.891 -11.219 -25.578 1 63.56 853 ASN A O 1
ATOM 6787 N N . TYR A 1 854 ? 27.766 -11.602 -25.391 1 51.69 854 TYR A N 1
ATOM 6788 C CA . TYR A 1 854 ? 27.859 -12.398 -26.609 1 51.69 854 TYR A CA 1
ATOM 6789 C C . TYR A 1 854 ? 27.828 -11.508 -27.844 1 51.69 854 TYR A C 1
ATOM 6791 O O . TYR A 1 854 ? 28.188 -11.945 -28.938 1 51.69 854 TYR A O 1
ATOM 6799 N N . TRP A 1 855 ? 27.609 -10.203 -27.734 1 48.31 855 TRP A N 1
ATOM 6800 C CA . TRP A 1 855 ? 27.594 -9.461 -28.984 1 48.31 855 TRP A CA 1
ATOM 6801 C C . TRP A 1 855 ? 28.891 -8.664 -29.156 1 48.31 855 TRP A C 1
ATOM 6803 O O . TRP A 1 855 ? 29.484 -8.211 -28.172 1 48.31 855 TRP A O 1
ATOM 6813 N N . MET B 1 1 ? -73.375 -10.469 -27.688 1 19.98 1 MET B N 1
ATOM 6814 C CA . MET B 1 1 ? -72.188 -9.742 -28 1 19.98 1 MET B CA 1
ATOM 6815 C C . MET B 1 1 ? -71.438 -9.344 -26.719 1 19.98 1 MET B C 1
ATOM 6817 O O . MET B 1 1 ? -71.75 -8.336 -26.094 1 19.98 1 MET B O 1
ATOM 6821 N N . SER B 1 2 ? -71.125 -10.234 -25.891 1 20.86 2 SER B N 1
ATOM 6822 C CA . SER B 1 2 ? -70.875 -10.148 -24.453 1 20.86 2 SER B CA 1
ATOM 6823 C C . SER B 1 2 ? -69.562 -9.445 -24.188 1 20.86 2 SER B C 1
ATOM 6825 O O . SER B 1 2 ? -68.562 -9.719 -24.859 1 20.86 2 SER B O 1
ATOM 6827 N N . LYS B 1 3 ? -69.625 -8.227 -23.625 1 24.3 3 LYS B N 1
ATOM 6828 C CA . LYS B 1 3 ? -68.812 -7.094 -23.297 1 24.3 3 LYS B CA 1
ATOM 6829 C C . LYS B 1 3 ? -67.625 -7.527 -22.406 1 24.3 3 LYS B C 1
ATOM 6831 O O . LYS B 1 3 ? -67.812 -7.73 -21.203 1 24.3 3 LYS B O 1
ATOM 6836 N N . GLY B 1 4 ? -66.938 -8.484 -22.844 1 20.94 4 GLY B N 1
ATOM 6837 C CA . GLY B 1 4 ? -65.938 -9.102 -21.953 1 20.94 4 GLY B CA 1
ATOM 6838 C C . GLY B 1 4 ? -64.938 -8.109 -21.406 1 20.94 4 GLY B C 1
ATOM 6839 O O . GLY B 1 4 ? -64.375 -7.316 -22.156 1 20.94 4 GLY B O 1
ATOM 6840 N N . ALA B 1 5 ? -65.25 -7.656 -20.188 1 23.92 5 ALA B N 1
ATOM 6841 C CA . ALA B 1 5 ? -64.625 -6.641 -19.344 1 23.92 5 ALA B CA 1
ATOM 6842 C C . ALA B 1 5 ? -63.125 -6.867 -19.203 1 23.92 5 ALA B C 1
ATOM 6844 O O . ALA B 1 5 ? -62.688 -7.965 -18.875 1 23.92 5 ALA B O 1
ATOM 6845 N N . MET B 1 6 ? -62.344 -6.129 -20.016 1 22.89 6 MET B N 1
ATOM 6846 C CA . MET B 1 6 ? -60.875 -6.16 -20.172 1 22.89 6 MET B CA 1
ATOM 6847 C C . MET B 1 6 ? -60.188 -5.934 -18.828 1 22.89 6 MET B C 1
ATOM 6849 O O . MET B 1 6 ? -60.469 -4.961 -18.125 1 22.89 6 MET B O 1
ATOM 6853 N N . SER B 1 7 ? -59.969 -7.012 -18.062 1 25.34 7 SER B N 1
ATOM 6854 C CA . SER B 1 7 ? -59.406 -7.012 -16.719 1 25.34 7 SER B CA 1
ATOM 6855 C C . SER B 1 7 ? -58.125 -6.203 -16.641 1 25.34 7 SER B C 1
ATOM 6857 O O . SER B 1 7 ? -57.312 -6.25 -17.562 1 25.34 7 SER B O 1
ATOM 6859 N N . PRO B 1 8 ? -58.188 -5.059 -15.938 1 24.59 8 PRO B N 1
ATOM 6860 C CA . PRO B 1 8 ? -57.125 -4.043 -15.852 1 24.59 8 PRO B CA 1
ATOM 6861 C C . PRO B 1 8 ? -55.75 -4.637 -15.492 1 24.59 8 PRO B C 1
ATOM 6863 O O . PRO B 1 8 ? -55.688 -5.605 -14.727 1 24.59 8 PRO B O 1
ATOM 6866 N N . ILE B 1 9 ? -54.906 -4.711 -16.438 1 23.7 9 ILE B N 1
ATOM 6867 C CA . ILE B 1 9 ? -53.531 -5.199 -16.375 1 23.7 9 ILE B CA 1
ATOM 6868 C C . ILE B 1 9 ? -52.781 -4.508 -15.242 1 23.7 9 ILE B C 1
ATOM 6870 O O . ILE B 1 9 ? -52.656 -3.283 -15.234 1 23.7 9 ILE B O 1
ATOM 6874 N N . LYS B 1 10 ? -52.938 -5.07 -13.977 1 25.78 10 LYS B N 1
ATOM 6875 C CA . LYS B 1 10 ? -52.25 -4.582 -12.773 1 25.78 10 LYS B CA 1
ATOM 6876 C C . LYS B 1 10 ? -50.75 -4.422 -13.008 1 25.78 10 LYS B C 1
ATOM 6878 O O . LYS B 1 10 ? -50.094 -5.367 -13.43 1 25.78 10 LYS B O 1
ATOM 6883 N N . SER B 1 11 ? -50.344 -3.205 -13.32 1 25.34 11 SER B N 1
ATOM 6884 C CA . SER B 1 11 ? -49 -2.723 -13.5 1 25.34 11 SER B CA 1
ATOM 6885 C C . SER B 1 11 ? -48.094 -3.178 -12.359 1 25.34 11 SER B C 1
ATOM 6887 O O . SER B 1 11 ? -48.344 -2.854 -11.195 1 25.34 11 SER B O 1
ATOM 6889 N N . ASN B 1 12 ? -47.781 -4.477 -12.352 1 25.75 12 ASN B N 1
ATOM 6890 C CA . ASN B 1 12 ? -46.906 -5 -11.312 1 25.75 12 ASN B CA 1
ATOM 6891 C C . ASN B 1 12 ? -45.625 -4.148 -11.156 1 25.75 12 ASN B C 1
ATOM 6893 O O . ASN B 1 12 ? -45 -3.795 -12.148 1 25.75 12 ASN B O 1
ATOM 6897 N N . PRO B 1 13 ? -45.594 -3.336 -10.055 1 27 13 PRO B N 1
ATOM 6898 C CA . PRO B 1 13 ? -44.469 -2.439 -9.742 1 27 13 PRO B CA 1
ATOM 6899 C C . PRO B 1 13 ? -43.125 -3.115 -9.898 1 27 13 PRO B C 1
ATOM 6901 O O . PRO B 1 13 ? -42.969 -4.285 -9.547 1 27 13 PRO B O 1
ATOM 6904 N N . ASP B 1 14 ? -42.438 -2.844 -10.984 1 26.98 14 ASP B N 1
ATOM 6905 C CA . ASP B 1 14 ? -41.125 -3.221 -11.43 1 26.98 14 ASP B CA 1
ATOM 6906 C C . ASP B 1 14 ? -40.094 -3.104 -10.289 1 26.98 14 ASP B C 1
ATOM 6908 O O . ASP B 1 14 ? -39.938 -2.031 -9.703 1 26.98 14 ASP B O 1
ATOM 6912 N N . SER B 1 15 ? -40 -4.184 -9.469 1 27.69 15 SER B N 1
ATOM 6913 C CA . SER B 1 15 ? -39.062 -4.234 -8.367 1 27.69 15 SER B CA 1
ATOM 6914 C C . SER B 1 15 ? -37.656 -3.877 -8.852 1 27.69 15 SER B C 1
ATOM 6916 O O . SER B 1 15 ? -37.156 -4.445 -9.828 1 27.69 15 SER B O 1
ATOM 6918 N N . ILE B 1 16 ? -37.25 -2.713 -8.773 1 28.12 16 ILE B N 1
ATOM 6919 C CA . ILE B 1 16 ? -35.906 -2.178 -9.008 1 28.12 16 ILE B CA 1
ATOM 6920 C C . ILE B 1 16 ? -34.875 -3.066 -8.32 1 28.12 16 ILE B C 1
ATOM 6922 O O . ILE B 1 16 ? -34.844 -3.168 -7.094 1 28.12 16 ILE B O 1
ATOM 6926 N N . ARG B 1 17 ? -34.562 -4.164 -8.914 1 28.98 17 ARG B N 1
ATOM 6927 C CA . ARG B 1 17 ? -33.469 -5.027 -8.484 1 28.98 17 ARG B CA 1
ATOM 6928 C C . ARG B 1 17 ? -32.188 -4.227 -8.273 1 28.98 17 ARG B C 1
ATOM 6930 O O . ARG B 1 17 ? -31.594 -3.717 -9.234 1 28.98 17 ARG B O 1
ATOM 6937 N N . ARG B 1 18 ? -32.094 -3.572 -7.121 1 30.3 18 ARG B N 1
ATOM 6938 C CA . ARG B 1 18 ? -30.922 -2.826 -6.691 1 30.3 18 ARG B CA 1
ATOM 6939 C C . ARG B 1 18 ? -29.672 -3.711 -6.691 1 30.3 18 ARG B C 1
ATOM 6941 O O . ARG B 1 18 ? -29.656 -4.773 -6.07 1 30.3 18 ARG B O 1
ATOM 6948 N N . VAL B 1 19 ? -29 -3.799 -7.762 1 30.52 19 VAL B N 1
ATOM 6949 C CA . VAL B 1 19 ? -27.703 -4.426 -7.984 1 30.52 19 VAL B CA 1
ATOM 6950 C C . VAL B 1 19 ? -26.797 -4.148 -6.797 1 30.52 19 VAL B C 1
ATOM 6952 O O . VAL B 1 19 ? -26.469 -2.994 -6.508 1 30.52 19 VAL B O 1
ATOM 6955 N N . PHE B 1 20 ? -26.906 -4.926 -5.766 1 29.94 20 PHE B N 1
ATOM 6956 C CA . PHE B 1 20 ? -26.125 -4.82 -4.539 1 29.94 20 PHE B CA 1
ATOM 6957 C C . PHE B 1 20 ? -24.656 -5.098 -4.812 1 29.94 20 PHE B C 1
ATOM 6959 O O . PHE B 1 20 ? -24.312 -6.07 -5.492 1 29.94 20 PHE B O 1
ATOM 6966 N N . SER B 1 21 ? -24.016 -4.102 -4.934 1 34.88 21 SER B N 1
ATOM 6967 C CA . SER B 1 21 ? -22.578 -4.32 -4.957 1 34.88 21 SER B CA 1
ATOM 6968 C C . SER B 1 21 ? -22.109 -5.082 -3.721 1 34.88 21 SER B C 1
ATOM 6970 O O . SER B 1 21 ? -22.719 -4.965 -2.652 1 34.88 21 SER B O 1
ATOM 6972 N N . VAL B 1 22 ? -21.453 -6.051 -3.906 1 36.78 22 VAL B N 1
ATOM 6973 C CA . VAL B 1 22 ? -20.969 -7.008 -2.918 1 36.78 22 VAL B CA 1
ATOM 6974 C C . VAL B 1 22 ? -20.391 -6.262 -1.713 1 36.78 22 VAL B C 1
ATOM 6976 O O . VAL B 1 22 ? -20.266 -6.832 -0.627 1 36.78 22 VAL B O 1
ATOM 6979 N N . GLU B 1 23 ? -19.906 -5.148 -2.018 1 39.03 23 GLU B N 1
ATOM 6980 C CA . GLU B 1 23 ? -19.219 -4.465 -0.924 1 39.03 23 GLU B CA 1
ATOM 6981 C C . GLU B 1 23 ? -20.219 -3.812 0.03 1 39.03 23 GLU B C 1
ATOM 6983 O O . GLU B 1 23 ? -19.828 -3.26 1.062 1 39.03 23 GLU B O 1
ATOM 6988 N N . ASP B 1 24 ? -21.5 -3.744 -0.341 1 38.72 24 ASP B N 1
ATOM 6989 C CA . ASP B 1 24 ? -22.438 -2.967 0.456 1 38.72 24 ASP B CA 1
ATOM 6990 C C . ASP B 1 24 ? -23.047 -3.814 1.576 1 38.72 24 ASP B C 1
ATOM 6992 O O . ASP B 1 24 ? -23.359 -4.988 1.373 1 38.72 24 ASP B O 1
ATOM 6996 N N . ASN B 1 25 ? -22.703 -3.469 2.686 1 39.97 25 ASN B N 1
ATOM 6997 C CA . ASN B 1 25 ? -23.391 -4.105 3.803 1 39.97 25 ASN B CA 1
ATOM 6998 C C . ASN B 1 25 ? -24.906 -4.051 3.635 1 39.97 25 ASN B C 1
ATOM 7000 O O . ASN B 1 25 ? -25.453 -3.01 3.264 1 39.97 25 ASN B O 1
ATOM 7004 N N . SER B 1 26 ? -25.516 -5.168 3.521 1 37.69 26 SER B N 1
ATOM 7005 C CA . SER B 1 26 ? -26.953 -5.32 3.328 1 37.69 26 SER B CA 1
ATOM 7006 C C . SER B 1 26 ? -27.734 -4.441 4.297 1 37.69 26 SER B C 1
ATOM 7008 O O . SER B 1 26 ? -28.812 -3.938 3.957 1 37.69 26 SER B O 1
ATOM 7010 N N . ASN B 1 27 ? -27.125 -4.371 5.453 1 39.44 27 ASN B N 1
ATOM 7011 C CA . ASN B 1 27 ? -27.938 -3.656 6.441 1 39.44 27 ASN B CA 1
ATOM 7012 C C . ASN B 1 27 ? -27.953 -2.154 6.168 1 39.44 27 ASN B C 1
ATOM 7014 O O . ASN B 1 27 ? -28.922 -1.472 6.504 1 39.44 27 ASN B O 1
ATOM 7018 N N . GLU B 1 28 ? -26.906 -1.804 5.617 1 42.12 28 GLU B N 1
ATOM 7019 C CA . GLU B 1 28 ? -26.812 -0.366 5.383 1 42.12 28 GLU B CA 1
ATOM 7020 C C . GLU B 1 28 ? -27.672 0.057 4.199 1 42.12 28 GLU B C 1
ATOM 7022 O O . GLU B 1 28 ? -28.25 1.145 4.203 1 42.12 28 GLU B O 1
ATOM 7027 N N . ILE B 1 29 ? -27.766 -0.858 3.299 1 43.69 29 ILE B N 1
ATOM 7028 C CA . ILE B 1 29 ? -28.609 -0.543 2.145 1 43.69 29 ILE B CA 1
ATOM 7029 C C . ILE B 1 29 ? -30.078 -0.492 2.568 1 43.69 29 ILE B C 1
ATOM 7031 O O . ILE B 1 29 ? -30.828 0.363 2.104 1 43.69 29 ILE B O 1
ATOM 7035 N N . GLN B 1 30 ? -30.438 -1.374 3.34 1 40.38 30 GLN B N 1
ATOM 7036 C CA . GLN B 1 30 ? -31.828 -1.334 3.785 1 40.38 30 GLN B CA 1
ATOM 7037 C C . GLN B 1 30 ? -32.125 -0.026 4.508 1 40.38 30 GLN B C 1
ATOM 7039 O O . GLN B 1 30 ? -33.219 0.528 4.363 1 40.38 30 GLN B O 1
ATOM 7044 N N . ASN B 1 31 ? -31.141 0.428 5.125 1 39.56 31 ASN B N 1
ATOM 7045 C CA . ASN B 1 31 ? -31.391 1.681 5.836 1 39.56 31 ASN B CA 1
ATOM 7046 C C . ASN B 1 31 ? -31.375 2.873 4.883 1 39.56 31 ASN B C 1
ATOM 7048 O O . ASN B 1 31 ? -32.125 3.83 5.078 1 39.56 31 ASN B O 1
ATOM 7052 N N . ASP B 1 32 ? -30.641 2.723 3.885 1 40.16 32 ASP B N 1
ATOM 7053 C CA . ASP B 1 32 ? -30.609 3.822 2.924 1 40.16 32 ASP B CA 1
ATOM 7054 C C . ASP B 1 32 ? -31.875 3.832 2.064 1 40.16 32 ASP B C 1
ATOM 7056 O O . ASP B 1 32 ? -32.375 4.898 1.719 1 40.16 32 ASP B O 1
ATOM 7060 N N . VAL B 1 33 ? -32.344 2.67 1.651 1 39.34 33 VAL B N 1
ATOM 7061 C CA . VAL B 1 33 ? -33.594 2.641 0.891 1 39.34 33 VAL B CA 1
ATOM 7062 C C . VAL B 1 33 ? -34.719 3.168 1.753 1 39.34 33 VAL B C 1
ATOM 7064 O O . VAL B 1 33 ? -35.625 3.85 1.255 1 39.34 33 VAL B O 1
ATOM 7067 N N . ARG B 1 34 ? -34.656 2.902 2.973 1 36.09 34 ARG B N 1
ATOM 7068 C CA . ARG B 1 34 ? -35.719 3.424 3.828 1 36.09 34 ARG B CA 1
ATOM 7069 C C . ARG B 1 34 ? -35.625 4.938 3.969 1 36.09 34 ARG B C 1
ATOM 7071 O O . ARG B 1 34 ? -36.625 5.633 4.039 1 36.09 34 ARG B O 1
ATOM 7078 N N . LYS B 1 35 ? -34.375 5.441 3.934 1 38.22 35 LYS B N 1
ATOM 7079 C CA . LYS B 1 35 ? -34.219 6.891 4.008 1 38.22 35 LYS B CA 1
ATOM 7080 C C . LYS B 1 35 ? -34.562 7.547 2.672 1 38.22 35 LYS B C 1
ATOM 7082 O O . LYS B 1 35 ? -35.156 8.625 2.635 1 38.22 35 LYS B O 1
ATOM 7087 N N . GLN B 1 36 ? -34.219 6.84 1.625 1 36 36 GLN B N 1
ATOM 7088 C CA . GLN B 1 36 ? -34.594 7.422 0.346 1 36 36 GLN B CA 1
ATOM 7089 C C . GLN B 1 36 ? -36.094 7.215 0.081 1 36 36 GLN B C 1
ATOM 7091 O O . GLN B 1 36 ? -36.75 8.086 -0.482 1 36 36 GLN B O 1
ATOM 7096 N N . GLY B 1 37 ? -36.594 6.113 0.485 1 33.31 37 GLY B N 1
ATOM 7097 C CA . GLY B 1 37 ? -38.031 5.926 0.346 1 33.31 37 GLY B CA 1
ATOM 7098 C C . GLY B 1 37 ? -38.844 6.883 1.203 1 33.31 37 GLY B C 1
ATOM 7099 O O . GLY B 1 37 ? -39.938 7.289 0.819 1 33.31 37 GLY B O 1
ATOM 7100 N N . TYR B 1 38 ? -38.312 7.141 2.408 1 33.22 38 TYR B N 1
ATOM 7101 C CA . TYR B 1 38 ? -39.062 8.07 3.252 1 33.22 38 TYR B CA 1
ATOM 7102 C C . TYR B 1 38 ? -39 9.484 2.689 1 33.22 38 TYR B C 1
ATOM 7104 O O . TYR B 1 38 ? -39.969 10.242 2.812 1 33.22 38 TYR B O 1
ATOM 7112 N N . GLN B 1 39 ? -37.875 9.812 2.105 1 32.16 39 GLN B N 1
ATOM 7113 C CA . GLN B 1 39 ? -37.844 11.148 1.525 1 32.16 39 GLN B CA 1
ATOM 7114 C C . GLN B 1 39 ? -38.719 11.227 0.274 1 32.16 39 GLN B C 1
ATOM 7116 O O . GLN B 1 39 ? -39.375 12.25 0.03 1 32.16 39 GLN B O 1
ATOM 7121 N N . GLU B 1 40 ? -38.719 10.125 -0.466 1 34.19 40 GLU B N 1
ATOM 7122 C CA . GLU B 1 40 ? -39.594 10.203 -1.629 1 34.19 40 GLU B CA 1
ATOM 7123 C C . GLU B 1 40 ? -41.062 10.102 -1.221 1 34.19 40 GLU B C 1
ATOM 7125 O O . GLU B 1 40 ? -41.938 10.734 -1.832 1 34.19 40 GLU B O 1
ATOM 7130 N N . GLY B 1 41 ? -41.312 9.32 -0.232 1 31.62 41 GLY B N 1
ATOM 7131 C CA . GLY B 1 41 ? -42.688 9.195 0.178 1 31.62 41 GLY B CA 1
ATOM 7132 C C . GLY B 1 41 ? -43.25 10.477 0.76 1 31.62 41 GLY B C 1
ATOM 7133 O O . GLY B 1 41 ? -44.438 10.766 0.589 1 31.62 41 GLY B O 1
ATOM 7134 N N . VAL B 1 42 ? -42.438 11.125 1.59 1 31.44 42 VAL B N 1
ATOM 7135 C CA . VAL B 1 42 ? -42.969 12.336 2.199 1 31.44 42 VAL B CA 1
ATOM 7136 C C . VAL B 1 42 ? -43.156 13.406 1.133 1 31.44 42 VAL B C 1
ATOM 7138 O O . VAL B 1 42 ? -44.094 14.227 1.227 1 31.44 42 VAL B O 1
ATOM 7141 N N . ALA B 1 43 ? -42.312 13.312 0.141 1 31.67 43 ALA B N 1
ATOM 7142 C CA . ALA B 1 43 ? -42.5 14.344 -0.88 1 31.67 43 ALA B CA 1
ATOM 7143 C C . ALA B 1 43 ? -43.812 14.109 -1.662 1 31.67 43 ALA B C 1
ATOM 7145 O O . ALA B 1 43 ? -44.438 15.062 -2.125 1 31.67 43 ALA B O 1
ATOM 7146 N N . LEU B 1 44 ? -44.094 12.781 -1.864 1 30.06 44 LEU B N 1
ATOM 7147 C CA . LEU B 1 44 ? -45.281 12.547 -2.654 1 30.06 44 LEU B CA 1
ATOM 7148 C C . LEU B 1 44 ? -46.531 12.953 -1.877 1 30.06 44 LEU B C 1
ATOM 7150 O O . LEU B 1 44 ? -47.531 13.359 -2.469 1 30.06 44 LEU B O 1
ATOM 7154 N N . LEU B 1 45 ? -46.438 12.68 -0.591 1 27.69 45 LEU B N 1
ATOM 7155 C CA . LEU B 1 45 ? -47.688 12.922 0.129 1 27.69 45 LEU B CA 1
ATOM 7156 C C . LEU B 1 45 ? -47.969 14.414 0.208 1 27.69 45 LEU B C 1
ATOM 7158 O O . LEU B 1 45 ? -49.125 14.812 0.448 1 27.69 45 LEU B O 1
ATOM 7162 N N . SER B 1 46 ? -46.875 15.172 0.242 1 27.02 46 SER B N 1
ATOM 7163 C CA . SER B 1 46 ? -47.188 16.578 0.493 1 27.02 46 SER B CA 1
ATOM 7164 C C . SER B 1 46 ? -47.844 17.219 -0.717 1 27.02 46 SER B C 1
ATOM 7166 O O . SER B 1 46 ? -48.25 18.391 -0.665 1 27.02 46 SER B O 1
ATOM 7168 N N . LYS B 1 47 ? -47.688 16.531 -1.848 1 29.44 47 LYS B N 1
ATOM 7169 C CA . LYS B 1 47 ? -48.188 17.281 -2.994 1 29.44 47 LYS B CA 1
ATOM 7170 C C . LYS B 1 47 ? -49.719 17.344 -2.98 1 29.44 47 LYS B C 1
ATOM 7172 O O . LYS B 1 47 ? -50.312 17.938 -3.881 1 29.44 47 LYS B O 1
ATOM 7177 N N . SER B 1 48 ? -50.219 16.375 -2.258 1 24.78 48 SER B N 1
ATOM 7178 C CA . SER B 1 48 ? -51.625 16.359 -2.656 1 24.78 48 SER B CA 1
ATOM 7179 C C . SER B 1 48 ? -52.344 17.609 -2.199 1 24.78 48 SER B C 1
ATOM 7181 O O . SER B 1 48 ? -53.531 17.781 -2.453 1 24.78 48 SER B O 1
ATOM 7183 N N . ARG B 1 49 ? -51.875 18.156 -1.053 1 24.33 49 ARG B N 1
ATOM 7184 C CA . ARG B 1 49 ? -52.938 18.953 -0.442 1 24.33 49 ARG B CA 1
ATOM 7185 C C . ARG B 1 49 ? -53.094 20.297 -1.137 1 24.33 49 ARG B C 1
ATOM 7187 O O . ARG B 1 49 ? -53.75 21.203 -0.635 1 24.33 49 ARG B O 1
ATOM 7194 N N . ALA B 1 50 ? -52.125 20.547 -2.082 1 21.31 50 ALA B N 1
ATOM 7195 C CA . ALA B 1 50 ? -52.125 21.984 -2.289 1 21.31 50 ALA B CA 1
ATOM 7196 C C . ALA B 1 50 ? -53.5 22.5 -2.633 1 21.31 50 ALA B C 1
ATOM 7198 O O . ALA B 1 50 ? -54.031 23.406 -1.984 1 21.31 50 ALA B O 1
ATOM 7199 N N . GLY B 1 51 ? -53.625 23.094 -3.854 1 21.78 51 GLY B N 1
ATOM 7200 C CA . GLY B 1 51 ? -54.094 24.438 -4.203 1 21.78 51 GLY B CA 1
ATOM 7201 C C . GLY B 1 51 ? -55.594 24.5 -4.418 1 21.78 51 GLY B C 1
ATOM 7202 O O . GLY B 1 51 ? -56.062 24.672 -5.547 1 21.78 51 GLY B O 1
ATOM 7203 N N . MET B 1 52 ? -56.406 23.781 -3.689 1 20.38 52 MET B N 1
ATOM 7204 C CA . MET B 1 52 ? -57.719 24.078 -4.195 1 20.38 52 MET B CA 1
ATOM 7205 C C . MET B 1 52 ? -58.062 25.562 -4.066 1 20.38 52 MET B C 1
ATOM 7207 O O . MET B 1 52 ? -59.094 25.922 -3.541 1 20.38 52 MET B O 1
ATOM 7211 N N . SER B 1 53 ? -56.969 26.453 -3.814 1 18.66 53 SER B N 1
ATOM 7212 C CA . SER B 1 53 ? -57.562 27.734 -3.408 1 18.66 53 SER B CA 1
ATOM 7213 C C . SER B 1 53 ? -58.375 28.359 -4.527 1 18.66 53 SER B C 1
ATOM 7215 O O . SER B 1 53 ? -58 28.266 -5.699 1 18.66 53 SER B O 1
ATOM 7217 N N . ASN B 1 54 ? -59.594 28.703 -4.301 1 18.78 54 ASN B N 1
ATOM 7218 C CA . ASN B 1 54 ? -60.75 29.25 -5.004 1 18.78 54 ASN B CA 1
ATOM 7219 C C . ASN B 1 54 ? -60.469 30.672 -5.488 1 18.78 54 ASN B C 1
ATOM 7221 O O . ASN B 1 54 ? -61.438 31.406 -5.789 1 18.78 54 ASN B O 1
ATOM 7225 N N . ALA B 1 55 ? -59.188 31.141 -5.738 1 18.19 55 ALA B N 1
ATOM 7226 C CA . ALA B 1 55 ? -59.188 32.594 -5.895 1 18.19 55 ALA B CA 1
ATOM 7227 C C . ALA B 1 55 ? -60.031 33.031 -7.094 1 18.19 55 ALA B C 1
ATOM 7229 O O . ALA B 1 55 ? -59.969 32.406 -8.156 1 18.19 55 ALA B O 1
ATOM 7230 N N . SER B 1 56 ? -60.938 34.062 -6.965 1 17.41 56 SER B N 1
ATOM 7231 C CA . SER B 1 56 ? -62.062 34.688 -7.625 1 17.41 56 SER B CA 1
ATOM 7232 C C . SER B 1 56 ? -61.625 35.406 -8.891 1 17.41 56 SER B C 1
ATOM 7234 O O . SER B 1 56 ? -62.219 35.219 -9.961 1 17.41 56 SER B O 1
ATOM 7236 N N . THR B 1 57 ? -61.156 36.75 -8.883 1 17.94 57 THR B N 1
ATOM 7237 C CA . THR B 1 57 ? -61.844 37.844 -9.547 1 17.94 57 THR B CA 1
ATOM 7238 C C . THR B 1 57 ? -61.25 38.125 -10.922 1 17.94 57 THR B C 1
ATOM 7240 O O . THR B 1 57 ? -60.031 38.188 -11.062 1 17.94 57 THR B O 1
ATOM 7243 N N . PRO B 1 58 ? -61.969 38.281 -12.133 1 18.78 58 PRO B N 1
ATOM 7244 C CA . PRO B 1 58 ? -61.75 38.344 -13.586 1 18.78 58 PRO B CA 1
ATOM 7245 C C . PRO B 1 58 ? -61.219 39.688 -14.062 1 18.78 58 PRO B C 1
ATOM 7247 O O . PRO B 1 58 ? -60.969 39.875 -15.258 1 18.78 58 PRO B O 1
ATOM 7250 N N . GLN B 1 59 ? -60.438 40.656 -13.531 1 16.61 59 GLN B N 1
ATOM 7251 C CA . GLN B 1 59 ? -60.688 41.938 -14.172 1 16.61 59 GLN B CA 1
ATOM 7252 C C . GLN B 1 59 ? -60.062 41.969 -15.57 1 16.61 59 GLN B C 1
ATOM 7254 O O . GLN B 1 59 ? -58.969 41.5 -15.781 1 16.61 59 GLN B O 1
ATOM 7259 N N . LEU B 1 60 ? -60.75 42.656 -16.688 1 16.52 60 LEU B N 1
ATOM 7260 C CA . LEU B 1 60 ? -61 42.844 -18.125 1 16.52 60 LEU B CA 1
ATOM 7261 C C . LEU B 1 60 ? -60.031 43.875 -18.703 1 16.52 60 LEU B C 1
ATOM 7263 O O . LEU B 1 60 ? -59.969 44.062 -19.922 1 16.52 60 LEU B O 1
ATOM 7267 N N . GLN B 1 61 ? -59 44.594 -18.141 1 16.5 61 GLN B N 1
ATOM 7268 C CA . GLN B 1 61 ? -59 45.938 -18.766 1 16.5 61 GLN B CA 1
ATOM 7269 C C . GLN B 1 61 ? -58.375 45.875 -20.156 1 16.5 61 GLN B C 1
ATOM 7271 O O . GLN B 1 61 ? -57.469 45.062 -20.422 1 16.5 61 GLN B O 1
ATOM 7276 N N . SER B 1 62 ? -58.594 47.031 -21.156 1 16.16 62 SER B N 1
ATOM 7277 C CA . SER B 1 62 ? -58.875 47.438 -22.547 1 16.16 62 SER B CA 1
ATOM 7278 C C . SER B 1 62 ? -57.594 47.844 -23.25 1 16.16 62 SER B C 1
ATOM 7280 O O . SER B 1 62 ? -57.562 48.031 -24.469 1 16.16 62 SER B O 1
ATOM 7282 N N . ALA B 1 63 ? -56.375 48.094 -22.688 1 16.72 63 ALA B N 1
ATOM 7283 C CA . ALA B 1 63 ? -55.844 49.281 -23.344 1 16.72 63 ALA B CA 1
ATOM 7284 C C . ALA B 1 63 ? -55.438 49 -24.781 1 16.72 63 ALA B C 1
ATOM 7286 O O . ALA B 1 63 ? -55.188 47.844 -25.125 1 16.72 63 ALA B O 1
ATOM 7287 N N . VAL B 1 64 ? -54.938 50.156 -25.562 1 16.95 64 VAL B N 1
ATOM 7288 C CA . VAL B 1 64 ? -55.094 50.781 -26.859 1 16.95 64 VAL B CA 1
ATOM 7289 C C . VAL B 1 64 ? -54.062 50.25 -27.844 1 16.95 64 VAL B C 1
ATOM 7291 O O . VAL B 1 64 ? -52.906 49.938 -27.469 1 16.95 64 VAL B O 1
ATOM 7294 N N . PRO B 1 65 ? -54.406 50.219 -29.203 1 16.31 65 PRO B N 1
ATOM 7295 C CA . PRO B 1 65 ? -54.094 49.469 -30.422 1 16.31 65 PRO B CA 1
ATOM 7296 C C . PRO B 1 65 ? -52.781 49.875 -31.062 1 16.31 65 PRO B C 1
ATOM 7298 O O . PRO B 1 65 ? -51.938 49.031 -31.406 1 16.31 65 PRO B O 1
ATOM 7301 N N . ALA B 1 66 ? -52.625 51.156 -31.703 1 15.34 66 ALA B N 1
ATOM 7302 C CA . ALA B 1 66 ? -52.719 51.188 -33.156 1 15.34 66 ALA B CA 1
ATOM 7303 C C . ALA B 1 66 ? -51.344 51.156 -33.812 1 15.34 66 ALA B C 1
ATOM 7305 O O . ALA B 1 66 ? -51.062 50.281 -34.625 1 15.34 66 ALA B O 1
ATOM 7306 N N . LEU B 1 67 ? -50.781 52.344 -34.469 1 15.52 67 LEU B N 1
ATOM 7307 C CA . LEU B 1 67 ? -50.781 52.625 -35.906 1 15.52 67 LEU B CA 1
ATOM 7308 C C . LEU B 1 67 ? -49.344 52.594 -36.438 1 15.52 67 LEU B C 1
ATOM 7310 O O . LEU B 1 67 ? -49.094 52.969 -37.594 1 15.52 67 LEU B O 1
ATOM 7314 N N . CYS B 1 68 ? -48.25 52.156 -35.781 1 16.72 68 CYS B N 1
ATOM 7315 C CA . CYS B 1 68 ? -47.094 52.875 -36.312 1 16.72 68 CYS B CA 1
ATOM 7316 C C . CYS B 1 68 ? -46.906 52.594 -37.781 1 16.72 68 CYS B C 1
ATOM 7318 O O . CYS B 1 68 ? -47.188 51.469 -38.25 1 16.72 68 CYS B O 1
ATOM 7320 N N . ASP B 1 69 ? -46.219 53.625 -38.562 1 15.81 69 ASP B N 1
ATOM 7321 C CA . ASP B 1 69 ? -46.125 54.125 -39.938 1 15.81 69 ASP B CA 1
ATOM 7322 C C . ASP B 1 69 ? -45.344 53.188 -40.844 1 15.81 69 ASP B C 1
ATOM 7324 O O . ASP B 1 69 ? -44.594 52.344 -40.344 1 15.81 69 ASP B O 1
ATOM 7328 N N . HIS B 1 70 ? -44.938 53.719 -42 1 15.82 70 HIS B N 1
ATOM 7329 C CA . HIS B 1 70 ? -45.031 53.438 -43.438 1 15.82 70 HIS B CA 1
ATOM 7330 C C . HIS B 1 70 ? -43.875 52.594 -43.938 1 15.82 70 HIS B C 1
ATOM 7332 O O . HIS B 1 70 ? -42.844 52.531 -43.25 1 15.82 70 HIS B O 1
ATOM 7338 N N . ARG B 1 71 ? -43.531 52.531 -45.375 1 15.89 71 ARG B N 1
ATOM 7339 C CA . ARG B 1 71 ? -43.594 51.625 -46.5 1 15.89 71 ARG B CA 1
ATOM 7340 C C . ARG B 1 71 ? -42.219 51.344 -47.062 1 15.89 71 ARG B C 1
ATOM 7342 O O . ARG B 1 71 ? -41.938 50.219 -47.5 1 15.89 71 ARG B O 1
ATOM 7349 N N . HIS B 1 72 ? -41.156 52.219 -47.406 1 15.79 72 HIS B N 1
ATOM 7350 C CA . HIS B 1 72 ? -40.844 52.312 -48.812 1 15.79 72 HIS B CA 1
ATOM 7351 C C . HIS B 1 72 ? -39.969 51.156 -49.281 1 15.79 72 HIS B C 1
ATOM 7353 O O . HIS B 1 72 ? -39.312 50.531 -48.469 1 15.79 72 HIS B O 1
ATOM 7359 N N . ASN B 1 73 ? -39.688 50.875 -50.75 1 15.65 73 ASN B N 1
ATOM 7360 C CA . ASN B 1 73 ? -39.781 49.969 -51.906 1 15.65 73 ASN B CA 1
ATOM 7361 C C . ASN B 1 73 ? -38.438 49.344 -52.25 1 15.65 73 ASN B C 1
ATOM 7363 O O . ASN B 1 73 ? -38.344 48.188 -52.594 1 15.65 73 ASN B O 1
ATOM 7367 N N . LEU B 1 74 ? -37.219 50.094 -52.562 1 16.42 74 LEU B N 1
ATOM 7368 C CA . LEU B 1 74 ? -36.75 50.031 -53.938 1 16.42 74 LEU B CA 1
ATOM 7369 C C . LEU B 1 74 ? -35.938 48.75 -54.156 1 16.42 74 LEU B C 1
ATOM 7371 O O . LEU B 1 74 ? -35.344 48.219 -53.25 1 16.42 74 LEU B O 1
ATOM 7375 N N . ARG B 1 75 ? -35.5 48.312 -55.531 1 16.28 75 ARG B N 1
ATOM 7376 C CA . ARG B 1 75 ? -35.531 47.281 -56.562 1 16.28 75 ARG B CA 1
ATOM 7377 C C . ARG B 1 75 ? -34.25 46.438 -56.562 1 16.28 75 ARG B C 1
ATOM 7379 O O . ARG B 1 75 ? -34.281 45.219 -56.562 1 16.28 75 ARG B O 1
ATOM 7386 N N . GLY B 1 76 ? -33 46.906 -57.062 1 17.7 76 GLY B N 1
ATOM 7387 C CA . GLY B 1 76 ? -32.5 46.344 -58.312 1 17.7 76 GLY B CA 1
ATOM 7388 C C . GLY B 1 76 ? -31.719 45.062 -58.125 1 17.7 76 GLY B C 1
ATOM 7389 O O . GLY B 1 76 ? -31.266 44.781 -57 1 17.7 76 GLY B O 1
ATOM 7390 N N . ILE B 1 77 ? -31.406 44.188 -59.156 1 18.09 77 ILE B N 1
ATOM 7391 C CA . ILE B 1 77 ? -31.375 42.812 -59.625 1 18.09 77 ILE B CA 1
ATOM 7392 C C . ILE B 1 77 ? -30.016 42.188 -59.281 1 18.09 77 ILE B C 1
ATOM 7394 O O . ILE B 1 77 ? -29.938 41.062 -58.812 1 18.09 77 ILE B O 1
ATOM 7398 N N . SER B 1 78 ? -28.781 42.688 -59.75 1 18.44 78 SER B N 1
ATOM 7399 C CA . SER B 1 78 ? -28.25 41.906 -60.844 1 18.44 78 SER B CA 1
ATOM 7400 C C . SER B 1 78 ? -27.609 40.594 -60.344 1 18.44 78 SER B C 1
ATOM 7402 O O . SER B 1 78 ? -27.938 39.5 -60.812 1 18.44 78 SER B O 1
ATOM 7404 N N . GLU B 1 79 ? -26.141 40.5 -60.469 1 19.67 79 GLU B N 1
ATOM 7405 C CA . GLU B 1 79 ? -25.172 39.625 -61.062 1 19.67 79 GLU B CA 1
ATOM 7406 C C . GLU B 1 79 ? -24.875 38.406 -60.188 1 19.67 79 GLU B C 1
ATOM 7408 O O . GLU B 1 79 ? -25.094 38.469 -58.969 1 19.67 79 GLU B O 1
ATOM 7413 N N . ASP B 1 80 ? -23.844 37.469 -60.594 1 20.73 80 ASP B N 1
ATOM 7414 C CA . ASP B 1 80 ? -23.734 36.062 -60.875 1 20.73 80 ASP B CA 1
ATOM 7415 C C . ASP B 1 80 ? -23.328 35.281 -59.656 1 20.73 80 ASP B C 1
ATOM 7417 O O . ASP B 1 80 ? -22.891 34.125 -59.75 1 20.73 80 ASP B O 1
ATOM 7421 N N . GLN B 1 81 ? -23.234 36 -58.531 1 19.36 81 GLN B N 1
ATOM 7422 C CA . GLN B 1 81 ? -22.469 35.5 -57.375 1 19.36 81 GLN B CA 1
ATOM 7423 C C . GLN B 1 81 ? -23.031 34.188 -56.875 1 19.36 81 GLN B C 1
ATOM 7425 O O . GLN B 1 81 ? -24.172 34.125 -56.438 1 19.36 81 GLN B O 1
ATOM 7430 N N . GLY B 1 82 ? -22.438 33.031 -57.531 1 21.66 82 GLY B N 1
ATOM 7431 C CA . GLY B 1 82 ? -22.984 31.703 -57.438 1 21.66 82 GLY B CA 1
ATOM 7432 C C . GLY B 1 82 ? -23.422 31.312 -56.062 1 21.66 82 GLY B C 1
ATOM 7433 O O . GLY B 1 82 ? -22.609 31.359 -55.125 1 21.66 82 GLY B O 1
ATOM 7434 N N . GLN B 1 83 ? -24.609 31.484 -55.75 1 21 83 GLN B N 1
ATOM 7435 C CA . GLN B 1 83 ? -25.391 31.562 -54.5 1 21 83 GLN B CA 1
ATOM 7436 C C . GLN B 1 83 ? -25.578 30.188 -53.875 1 21 83 GLN B C 1
ATOM 7438 O O . GLN B 1 83 ? -26.438 29.422 -54.281 1 21 83 GLN B O 1
ATOM 7443 N N . PHE B 1 84 ? -24.359 29.391 -53.938 1 21.41 84 PHE B N 1
ATOM 7444 C CA . PHE B 1 84 ? -24.688 28.047 -53.469 1 21.41 84 PHE B CA 1
ATOM 7445 C C . PHE B 1 84 ? -25.609 28.094 -52.25 1 21.41 84 PHE B C 1
ATOM 7447 O O . PHE B 1 84 ? -25.344 28.828 -51.312 1 21.41 84 PHE B O 1
ATOM 7454 N N . SER B 1 85 ? -26.859 27.812 -52.469 1 20.89 85 SER B N 1
ATOM 7455 C CA . SER B 1 85 ? -28.109 27.875 -51.719 1 20.89 85 SER B CA 1
ATOM 7456 C C . SER B 1 85 ? -28.031 27.016 -50.438 1 20.89 85 SER B C 1
ATOM 7458 O O . SER B 1 85 ? -27.875 25.797 -50.531 1 20.89 85 SER B O 1
ATOM 7460 N N . GLY B 1 86 ? -27.234 27.516 -49.531 1 19.73 86 GLY B N 1
ATOM 7461 C CA . GLY B 1 86 ? -26.969 26.938 -48.219 1 19.73 86 GLY B CA 1
ATOM 7462 C C . GLY B 1 86 ? -28.234 26.531 -47.469 1 19.73 86 GLY B C 1
ATOM 7463 O O . GLY B 1 86 ? -29.188 27.312 -47.375 1 19.73 86 GLY B O 1
ATOM 7464 N N . SER B 1 87 ? -28.672 25.281 -47.781 1 20.39 87 SER B N 1
ATOM 7465 C CA . SER B 1 87 ? -29.906 24.719 -47.25 1 20.39 87 SER B CA 1
ATOM 7466 C C . SER B 1 87 ? -30.172 25.203 -45.812 1 20.39 87 SER B C 1
ATOM 7468 O O . SER B 1 87 ? -29.234 25.375 -45.031 1 20.39 87 SER B O 1
ATOM 7470 N N . ASP B 1 88 ? -31.297 25.891 -45.594 1 20.86 88 ASP B N 1
ATOM 7471 C CA . ASP B 1 88 ? -32 26.578 -44.531 1 20.86 88 ASP B CA 1
ATOM 7472 C C . ASP B 1 88 ? -32.188 25.672 -43.312 1 20.86 88 ASP B C 1
ATOM 7474 O O . ASP B 1 88 ? -33.031 24.766 -43.344 1 20.86 88 ASP B O 1
ATOM 7478 N N . TRP B 1 89 ? -31.062 25.125 -42.812 1 21.42 89 TRP B N 1
ATOM 7479 C CA . TRP B 1 89 ? -31.25 24.312 -41.625 1 21.42 89 TRP B CA 1
ATOM 7480 C C . TRP B 1 89 ? -32.125 25.031 -40.625 1 21.42 89 TRP B C 1
ATOM 7482 O O . TRP B 1 89 ? -31.891 26.188 -40.281 1 21.42 89 TRP B O 1
ATOM 7492 N N . GLU B 1 90 ? -33.406 24.797 -40.719 1 21.77 90 GLU B N 1
ATOM 7493 C CA . GLU B 1 90 ? -34.469 25.281 -39.844 1 21.77 90 GLU B CA 1
ATOM 7494 C C . GLU B 1 90 ? -34 25.312 -38.375 1 21.77 90 GLU B C 1
ATOM 7496 O O . GLU B 1 90 ? -33.531 24.297 -37.875 1 21.77 90 GLU B O 1
ATOM 7501 N N . ALA B 1 91 ? -33.594 26.469 -37.938 1 23.45 91 ALA B N 1
ATOM 7502 C CA . ALA B 1 91 ? -33.188 26.906 -36.594 1 23.45 91 ALA B CA 1
ATOM 7503 C C . ALA B 1 91 ? -34.219 26.484 -35.562 1 23.45 91 ALA B C 1
ATOM 7505 O O . ALA B 1 91 ? -35.312 27.016 -35.531 1 23.45 91 ALA B O 1
ATOM 7506 N N . GLU B 1 92 ? -34.438 25.172 -35.531 1 23.83 92 GLU B N 1
ATOM 7507 C CA . GLU B 1 92 ? -35.375 24.812 -34.469 1 23.83 92 GLU B CA 1
ATOM 7508 C C . GLU B 1 92 ? -35.156 25.672 -33.219 1 23.83 92 GLU B C 1
ATOM 7510 O O . GLU B 1 92 ? -34.031 25.828 -32.75 1 23.83 92 GLU B O 1
ATOM 7515 N N . VAL B 1 93 ? -35.969 26.672 -33.156 1 23.92 93 VAL B N 1
ATOM 7516 C CA . VAL B 1 93 ? -36.156 27.562 -32 1 23.92 93 VAL B CA 1
ATOM 7517 C C . VAL B 1 93 ? -36 26.781 -30.703 1 23.92 93 VAL B C 1
ATOM 7519 O O . VAL B 1 93 ? -36.75 25.828 -30.469 1 23.92 93 VAL B O 1
ATOM 7522 N N . ILE B 1 94 ? -34.781 26.594 -30.359 1 24.66 94 ILE B N 1
ATOM 7523 C CA . ILE B 1 94 ? -34.531 26.016 -29.047 1 24.66 94 ILE B CA 1
ATOM 7524 C C . ILE B 1 94 ? -35.438 26.656 -28.016 1 24.66 94 ILE B C 1
ATOM 7526 O O . ILE B 1 94 ? -35.469 27.875 -27.859 1 24.66 94 ILE B O 1
ATOM 7530 N N . PRO B 1 95 ? -36.594 26.031 -27.781 1 25.72 95 PRO B N 1
ATOM 7531 C CA . PRO B 1 95 ? -37.469 26.641 -26.781 1 25.72 95 PRO B CA 1
ATOM 7532 C C . PRO B 1 95 ? -36.719 27.375 -25.672 1 25.72 95 PRO B C 1
ATOM 7534 O O . PRO B 1 95 ? -35.562 27.031 -25.391 1 25.72 95 PRO B O 1
ATOM 7537 N N . GLN B 1 96 ? -36.938 28.625 -25.547 1 24.31 96 GLN B N 1
ATOM 7538 C CA . GLN B 1 96 ? -36.469 29.5 -24.469 1 24.31 96 GLN B CA 1
ATOM 7539 C C . GLN B 1 96 ? -36.438 28.766 -23.141 1 24.31 96 GLN B C 1
ATOM 7541 O O . GLN B 1 96 ? -37.406 28.078 -22.766 1 24.31 96 GLN B O 1
ATOM 7546 N N . ALA B 1 97 ? -35.219 28.531 -22.641 1 24.5 97 ALA B N 1
ATOM 7547 C CA . ALA B 1 97 ? -34.969 28.016 -21.297 1 24.5 97 ALA B CA 1
ATOM 7548 C C . ALA B 1 97 ? -35.938 28.656 -20.297 1 24.5 97 ALA B C 1
ATOM 7550 O O . ALA B 1 97 ? -35.781 29.828 -19.938 1 24.5 97 ALA B O 1
ATOM 7551 N N . LEU B 1 98 ? -37.219 28.656 -20.547 1 27.38 98 LEU B N 1
ATOM 7552 C CA . LEU B 1 98 ? -38.156 28.984 -19.469 1 27.38 98 LEU B CA 1
ATOM 7553 C C . LEU B 1 98 ? -37.625 28.531 -18.125 1 27.38 98 LEU B C 1
ATOM 7555 O O . LEU B 1 98 ? -37.969 27.453 -17.641 1 27.38 98 LEU B O 1
ATOM 7559 N N . GLY B 1 99 ? -36.312 28.5 -18.047 1 23.62 99 GLY B N 1
ATOM 7560 C CA . GLY B 1 99 ? -35.5 28 -16.938 1 23.62 99 GLY B CA 1
ATOM 7561 C C . GLY B 1 99 ? -36.031 28.422 -15.578 1 23.62 99 GLY B C 1
ATOM 7562 O O . GLY B 1 99 ? -37 29.203 -15.484 1 23.62 99 GLY B O 1
ATOM 7563 N N . ASP B 1 100 ? -35.094 28.516 -14.547 1 26.66 100 ASP B N 1
ATOM 7564 C CA . ASP B 1 100 ? -35.094 28.391 -13.086 1 26.66 100 ASP B CA 1
ATOM 7565 C C . ASP B 1 100 ? -35.75 29.609 -12.43 1 26.66 100 ASP B C 1
ATOM 7567 O O . ASP B 1 100 ? -35.5 29.875 -11.25 1 26.66 100 ASP B O 1
ATOM 7571 N N . GLN B 1 101 ? -36.406 30.438 -13.172 1 27.16 101 GLN B N 1
ATOM 7572 C CA . GLN B 1 101 ? -36.875 31.609 -12.438 1 27.16 101 GLN B CA 1
ATOM 7573 C C . GLN B 1 101 ? -37.812 31.203 -11.32 1 27.16 101 GLN B C 1
ATOM 7575 O O . GLN B 1 101 ? -38.094 32 -10.414 1 27.16 101 GLN B O 1
ATOM 7580 N N . GLU B 1 102 ? -38.656 30.234 -11.727 1 29.14 102 GLU B N 1
ATOM 7581 C CA . GLU B 1 102 ? -39.656 29.938 -10.719 1 29.14 102 GLU B CA 1
ATOM 7582 C C . GLU B 1 102 ? -39.031 29.438 -9.43 1 29.14 102 GLU B C 1
ATOM 7584 O O . GLU B 1 102 ? -39.625 29.516 -8.359 1 29.14 102 GLU B O 1
ATOM 7589 N N . SER B 1 103 ? -38.031 28.641 -9.711 1 29.98 103 SER B N 1
ATOM 7590 C CA . SER B 1 103 ? -37.438 28.156 -8.469 1 29.98 103 SER B CA 1
ATOM 7591 C C . SER B 1 103 ? -36.812 29.281 -7.672 1 29.98 103 SER B C 1
ATOM 7593 O O . SER B 1 103 ? -36.219 29.062 -6.613 1 29.98 103 SER B O 1
ATOM 7595 N N . ILE B 1 104 ? -36.688 30.406 -8.367 1 31.92 104 ILE B N 1
ATOM 7596 C CA . ILE B 1 104 ? -36.125 31.578 -7.695 1 31.92 104 ILE B CA 1
ATOM 7597 C C . ILE B 1 104 ? -37.125 32.125 -6.703 1 31.92 104 ILE B C 1
ATOM 7599 O O . ILE B 1 104 ? -36.875 33.125 -6.027 1 31.92 104 ILE B O 1
ATOM 7603 N N . ARG B 1 105 ? -38.375 31.969 -7.055 1 30.84 105 ARG B N 1
ATOM 7604 C CA . ARG B 1 105 ? -39.281 32.844 -6.312 1 30.84 105 ARG B CA 1
ATOM 7605 C C . ARG B 1 105 ? -39.062 32.719 -4.812 1 30.84 105 ARG B C 1
ATOM 7607 O O . ARG B 1 105 ? -39 33.719 -4.098 1 30.84 105 ARG B O 1
ATOM 7614 N N . THR B 1 106 ? -39.719 31.641 -4.336 1 31.62 106 THR B N 1
ATOM 7615 C CA . THR B 1 106 ? -39.938 31.688 -2.896 1 31.62 106 THR B CA 1
ATOM 7616 C C . THR B 1 106 ? -38.656 31.453 -2.129 1 31.62 106 THR B C 1
ATOM 7618 O O . THR B 1 106 ? -38.469 30.375 -1.549 1 31.62 106 THR B O 1
ATOM 7621 N N . VAL B 1 107 ? -37.562 31.5 -2.85 1 35.09 107 VAL B N 1
ATOM 7622 C CA . VAL B 1 107 ? -36.312 31.156 -2.236 1 35.09 107 VAL B CA 1
ATOM 7623 C C . VAL B 1 107 ? -36.031 32.094 -1.049 1 35.09 107 VAL B C 1
ATOM 7625 O O . VAL B 1 107 ? -35.781 33.281 -1.226 1 35.09 107 VAL B O 1
ATOM 7628 N N . GLU B 1 108 ? -36.625 31.859 0.04 1 37.62 108 GLU B N 1
ATOM 7629 C CA . GLU B 1 108 ? -36.562 32.469 1.362 1 37.62 108 GLU B CA 1
ATOM 7630 C C . GLU B 1 108 ? -35.125 32.656 1.838 1 37.62 108 GLU B C 1
ATOM 7632 O O . GLU B 1 108 ? -34.219 32.031 1.294 1 37.62 108 GLU B O 1
ATOM 7637 N N . SER B 1 109 ? -34.719 33.594 2.734 1 44.53 109 SER B N 1
ATOM 7638 C CA . SER B 1 109 ? -33.531 34.062 3.406 1 44.53 109 SER B CA 1
ATOM 7639 C C . SER B 1 109 ? -32.656 32.906 3.891 1 44.53 109 SER B C 1
ATOM 7641 O O . SER B 1 109 ? -33.188 31.891 4.348 1 44.53 109 SER B O 1
ATOM 7643 N N . PHE B 1 110 ? -31.547 32.688 3.215 1 60.75 110 PHE B N 1
ATOM 7644 C CA . PHE B 1 110 ? -30.656 31.656 3.715 1 60.75 110 PHE B CA 1
ATOM 7645 C C . PHE B 1 110 ? -30.094 32.031 5.086 1 60.75 110 PHE B C 1
ATOM 7647 O O . PHE B 1 110 ? -29.688 33.156 5.305 1 60.75 110 PHE B O 1
ATOM 7654 N N . THR B 1 111 ? -30.328 31.359 6.109 1 65.56 111 THR B N 1
ATOM 7655 C CA . THR B 1 111 ? -29.609 31.453 7.371 1 65.56 111 THR B CA 1
ATOM 7656 C C . THR B 1 111 ? -28.156 31.031 7.199 1 65.56 111 THR B C 1
ATOM 7658 O O . THR B 1 111 ? -27.797 30.422 6.188 1 65.56 111 THR B O 1
ATOM 7661 N N . LEU B 1 112 ? -27.25 31.609 7.887 1 77 112 LEU B N 1
ATOM 7662 C CA . LEU B 1 112 ? -25.828 31.234 7.871 1 77 112 LEU B CA 1
ATOM 7663 C C . LEU B 1 112 ? -25.672 29.719 7.898 1 77 112 LEU B C 1
ATOM 7665 O O . LEU B 1 112 ? -24.75 29.172 7.277 1 77 112 LEU B O 1
ATOM 7669 N N . ARG B 1 113 ? -26.562 29.078 8.539 1 78.12 113 ARG B N 1
ATOM 7670 C CA . ARG B 1 113 ? -26.531 27.625 8.602 1 78.12 113 ARG B CA 1
ATOM 7671 C C . ARG B 1 113 ? -26.766 27.016 7.227 1 78.12 113 ARG B C 1
ATOM 7673 O O . ARG B 1 113 ? -26.031 26.109 6.812 1 78.12 113 ARG B O 1
ATOM 7680 N N . GLU B 1 114 ? -27.609 27.531 6.539 1 77.19 114 GLU B N 1
ATOM 7681 C CA . GLU B 1 114 ? -27.953 26.984 5.223 1 77.19 114 GLU B CA 1
ATOM 7682 C C . GLU B 1 114 ? -26.844 27.297 4.211 1 77.19 114 GLU B C 1
ATOM 7684 O O . GLU B 1 114 ? -26.562 26.484 3.336 1 77.19 114 GLU B O 1
ATOM 7689 N N . ARG B 1 115 ? -26.359 28.469 4.48 1 78.88 115 ARG B N 1
ATOM 7690 C CA . ARG B 1 115 ? -25.281 28.828 3.576 1 78.88 115 ARG B CA 1
ATOM 7691 C C . ARG B 1 115 ? -24.062 27.922 3.791 1 78.88 115 ARG B C 1
ATOM 7693 O O . ARG B 1 115 ? -23.438 27.469 2.826 1 78.88 115 ARG B O 1
ATOM 7700 N N . GLN B 1 116 ? -23.688 27.734 4.992 1 79.44 116 GLN B N 1
ATOM 7701 C CA . GLN B 1 116 ? -22.562 26.859 5.277 1 79.44 116 GLN B CA 1
ATOM 7702 C C . GLN B 1 116 ? -22.812 25.453 4.746 1 79.44 116 GLN B C 1
ATOM 7704 O O . GLN B 1 116 ? -21.906 24.812 4.215 1 79.44 116 GLN B O 1
ATOM 7709 N N . HIS B 1 117 ? -23.969 25 4.848 1 78.19 117 HIS B N 1
ATOM 7710 C CA . HIS B 1 117 ? -24.312 23.672 4.344 1 78.19 117 HIS B CA 1
ATOM 7711 C C . HIS B 1 117 ? -24.25 23.625 2.822 1 78.19 117 HIS B C 1
ATOM 7713 O O . HIS B 1 117 ? -23.812 22.625 2.242 1 78.19 117 HIS B O 1
ATOM 7719 N N . ALA B 1 118 ? -24.703 24.688 2.262 1 76.25 118 ALA B N 1
ATOM 7720 C CA . ALA B 1 118 ? -24.672 24.766 0.803 1 76.25 118 ALA B CA 1
ATOM 7721 C C . ALA B 1 118 ? -23.219 24.766 0.296 1 76.25 118 ALA B C 1
ATOM 7723 O O . ALA B 1 118 ? -22.906 24.141 -0.715 1 76.25 118 ALA B O 1
ATOM 7724 N N . ILE B 1 119 ? -22.422 25.453 0.984 1 77 119 ILE B N 1
ATOM 7725 C CA . ILE B 1 119 ? -21 25.516 0.632 1 77 119 ILE B CA 1
ATOM 7726 C C . ILE B 1 119 ? -20.375 24.125 0.778 1 77 119 ILE B C 1
ATOM 7728 O O . ILE B 1 119 ? -19.625 23.672 -0.09 1 77 119 ILE B O 1
ATOM 7732 N N . ASN B 1 120 ? -20.734 23.453 1.822 1 77.75 120 ASN B N 1
ATOM 7733 C CA . ASN B 1 120 ? -20.172 22.125 2.076 1 77.75 120 ASN B CA 1
ATOM 7734 C C . ASN B 1 120 ? -20.75 21.094 1.104 1 77.75 120 ASN B C 1
ATOM 7736 O O . ASN B 1 120 ? -20.062 20.141 0.742 1 77.75 120 ASN B O 1
ATOM 7740 N N . GLU B 1 121 ? -21.859 21.297 0.67 1 75.69 121 GLU B N 1
ATOM 7741 C CA . GLU B 1 121 ? -22.484 20.344 -0.244 1 75.69 121 GLU B CA 1
ATOM 7742 C C . GLU B 1 121 ? -21.969 20.516 -1.668 1 75.69 121 GLU B C 1
ATOM 7744 O O . GLU B 1 121 ? -21.688 19.547 -2.361 1 75.69 121 GLU B O 1
ATOM 7749 N N . THR B 1 122 ? -21.797 21.797 -2.027 1 73 122 THR B N 1
ATOM 7750 C CA . THR B 1 122 ? -21.359 22.062 -3.396 1 73 122 THR B CA 1
ATOM 7751 C C . THR B 1 122 ? -19.844 22.078 -3.494 1 73 122 THR B C 1
ATOM 7753 O O . THR B 1 122 ? -19.281 21.844 -4.566 1 73 122 THR B O 1
ATOM 7756 N N . HIS B 1 123 ? -19.172 22.391 -2.432 1 74.69 123 HIS B N 1
ATOM 7757 C CA . HIS B 1 123 ? -17.719 22.469 -2.328 1 74.69 123 HIS B CA 1
ATOM 7758 C C . HIS B 1 123 ? -17.109 23.188 -3.529 1 74.69 123 HIS B C 1
ATOM 7760 O O . HIS B 1 123 ? -16.312 22.609 -4.266 1 74.69 123 HIS B O 1
ATOM 7766 N N . PRO B 1 124 ? -17.453 24.422 -3.689 1 73.5 124 PRO B N 1
ATOM 7767 C CA . PRO B 1 124 ? -16.906 25.203 -4.801 1 73.5 124 PRO B CA 1
ATOM 7768 C C . PRO B 1 124 ? -15.391 25.391 -4.707 1 73.5 124 PRO B C 1
ATOM 7770 O O . PRO B 1 124 ? -14.852 25.516 -3.605 1 73.5 124 PRO B O 1
ATOM 7773 N N . PHE B 1 125 ? -14.797 25.406 -5.855 1 78 125 PHE B N 1
ATOM 7774 C CA . PHE B 1 125 ? -13.352 25.578 -5.93 1 78 125 PHE B CA 1
ATOM 7775 C C . PHE B 1 125 ? -12.93 26.922 -5.344 1 78 125 PHE B C 1
ATOM 7777 O O . PHE B 1 125 ? -13.523 27.953 -5.648 1 78 125 PHE B O 1
ATOM 7784 N N . GLY B 1 126 ? -12.031 26.875 -4.406 1 77.44 126 GLY B N 1
ATOM 7785 C CA . GLY B 1 126 ? -11.445 28.094 -3.891 1 77.44 126 GLY B CA 1
ATOM 7786 C C . GLY B 1 126 ? -12.07 28.562 -2.586 1 77.44 126 GLY B C 1
ATOM 7787 O O . GLY B 1 126 ? -11.594 29.516 -1.968 1 77.44 126 GLY B O 1
ATOM 7788 N N . ILE B 1 127 ? -13.148 27.922 -2.186 1 76.75 127 ILE B N 1
ATOM 7789 C CA . ILE B 1 127 ? -13.789 28.312 -0.933 1 76.75 127 ILE B CA 1
ATOM 7790 C C . ILE B 1 127 ? -13.453 27.297 0.157 1 76.75 127 ILE B C 1
ATOM 7792 O O . ILE B 1 127 ? -13.414 26.094 -0.098 1 76.75 127 ILE B O 1
ATOM 7796 N N . ARG B 1 128 ? -13.281 27.828 1.278 1 79.62 128 ARG B N 1
ATOM 7797 C CA . ARG B 1 128 ? -12.844 26.984 2.387 1 79.62 128 ARG B CA 1
ATOM 7798 C C . ARG B 1 128 ? -14.008 26.156 2.93 1 79.62 128 ARG B C 1
ATOM 7800 O O . ARG B 1 128 ? -15.086 26.688 3.205 1 79.62 128 ARG B O 1
ATOM 7807 N N . ILE B 1 129 ? -13.75 24.922 3.012 1 79.19 129 ILE B N 1
ATOM 7808 C CA . ILE B 1 129 ? -14.711 24 3.615 1 79.19 129 ILE B CA 1
ATOM 7809 C C . ILE B 1 129 ? -14.43 23.875 5.109 1 79.19 129 ILE B C 1
ATOM 7811 O O . ILE B 1 129 ? -13.281 23.672 5.52 1 79.19 129 ILE B O 1
ATOM 7815 N N . TRP B 1 130 ? -15.469 24.125 5.941 1 83.12 130 TRP B N 1
ATOM 7816 C CA . TRP B 1 130 ? -15.297 24.156 7.391 1 83.12 130 TRP B CA 1
ATOM 7817 C C . TRP B 1 130 ? -16.359 23.312 8.086 1 83.12 130 TRP B C 1
ATOM 7819 O O . TRP B 1 130 ? -17.547 23.453 7.816 1 83.12 130 TRP B O 1
ATOM 7829 N N . LYS B 1 131 ? -15.93 22.453 8.977 1 77.75 131 LYS B N 1
ATOM 7830 C CA . LYS B 1 131 ? -16.859 21.531 9.609 1 77.75 131 LYS B CA 1
ATOM 7831 C C . LYS B 1 131 ? -17.531 22.156 10.836 1 77.75 131 LYS B C 1
ATOM 7833 O O . LYS B 1 131 ? -18.75 22.094 10.984 1 77.75 131 LYS B O 1
ATOM 7838 N N . PRO B 1 132 ? -16.797 22.812 11.781 1 74.5 132 PRO B N 1
ATOM 7839 C CA . PRO B 1 132 ? -17.469 23.359 12.969 1 74.5 132 PRO B CA 1
ATOM 7840 C C . PRO B 1 132 ? -18.5 24.438 12.633 1 74.5 132 PRO B C 1
ATOM 7842 O O . PRO B 1 132 ? -18.328 25.172 11.664 1 74.5 132 PRO B O 1
ATOM 7845 N N . ALA B 1 133 ? -19.531 24.422 13.383 1 73.06 133 ALA B N 1
ATOM 7846 C CA . ALA B 1 133 ? -20.641 25.344 13.133 1 73.06 133 ALA B CA 1
ATOM 7847 C C . ALA B 1 133 ? -20.188 26.797 13.305 1 73.06 133 ALA B C 1
ATOM 7849 O O . ALA B 1 133 ? -19.547 27.141 14.305 1 73.06 133 ALA B O 1
ATOM 7850 N N . LEU B 1 134 ? -20.453 27.562 12.359 1 78.75 134 LEU B N 1
ATOM 7851 C CA . LEU B 1 134 ? -20.125 28.969 12.383 1 78.75 134 LEU B CA 1
ATOM 7852 C C . LEU B 1 134 ? -21.25 29.797 13 1 78.75 134 LEU B C 1
ATOM 7854 O O . LEU B 1 134 ? -21.141 31 13.156 1 78.75 134 LEU B O 1
ATOM 7858 N N . TYR B 1 135 ? -22.359 28.969 13.312 1 72.38 135 TYR B N 1
ATOM 7859 C CA . TYR B 1 135 ? -23.547 29.609 13.898 1 72.38 135 TYR B CA 1
ATOM 7860 C C . TYR B 1 135 ? -23.703 29.188 15.359 1 72.38 135 TYR B C 1
ATOM 7862 O O . TYR B 1 135 ? -23.141 28.188 15.797 1 72.38 135 TYR B O 1
ATOM 7870 N N . LYS B 1 136 ? -24.391 29.969 16.141 1 71.81 136 LYS B N 1
ATOM 7871 C CA . LYS B 1 136 ? -24.594 29.703 17.562 1 71.81 136 LYS B CA 1
ATOM 7872 C C . LYS B 1 136 ? -25.469 28.469 17.766 1 71.81 136 LYS B C 1
ATOM 7874 O O . LYS B 1 136 ? -26.594 28.406 17.234 1 71.81 136 LYS B O 1
ATOM 7879 N N . LYS B 1 137 ? -24.719 27.406 18.094 1 65.38 137 LYS B N 1
ATOM 7880 C CA . LYS B 1 137 ? -25.453 26.188 18.391 1 65.38 137 LYS B CA 1
ATOM 7881 C C . LYS B 1 137 ? -25.469 25.891 19.891 1 65.38 137 LYS B C 1
ATOM 7883 O O . LYS B 1 137 ? -24.469 26.109 20.578 1 65.38 137 LYS B O 1
ATOM 7888 N N . TYR B 1 138 ? -26.609 25.734 20.438 1 60.34 138 TYR B N 1
ATOM 7889 C CA . TYR B 1 138 ? -26.703 25.281 21.828 1 60.34 138 TYR B CA 1
ATOM 7890 C C . TYR B 1 138 ? -26.328 23.812 21.953 1 60.34 138 TYR B C 1
ATOM 7892 O O . TYR B 1 138 ? -27.094 22.938 21.516 1 60.34 138 TYR B O 1
ATOM 7900 N N . ARG B 1 139 ? -25 23.641 22.297 1 63.25 139 ARG B N 1
ATOM 7901 C CA . ARG B 1 139 ? -24.531 22.266 22.422 1 63.25 139 ARG B CA 1
ATOM 7902 C C . ARG B 1 139 ? -24.906 21.688 23.781 1 63.25 139 ARG B C 1
ATOM 7904 O O . ARG B 1 139 ? -25 22.422 24.766 1 63.25 139 ARG B O 1
ATOM 7911 N N . SER B 1 140 ? -25.188 20.469 23.828 1 62.47 140 SER B N 1
ATOM 7912 C CA . SER B 1 140 ? -25.547 19.75 25.031 1 62.47 140 SER B CA 1
ATOM 7913 C C . SER B 1 140 ? -24.453 19.828 26.094 1 62.47 140 SER B C 1
ATOM 7915 O O . SER B 1 140 ? -24.734 19.891 27.281 1 62.47 140 SER B O 1
ATOM 7917 N N . VAL B 1 141 ? -23.25 20.016 25.625 1 68 141 VAL B N 1
ATOM 7918 C CA . VAL B 1 141 ? -22.141 20.031 26.578 1 68 141 VAL B CA 1
ATOM 7919 C C . VAL B 1 141 ? -22.141 21.344 27.344 1 68 141 VAL B C 1
ATOM 7921 O O . VAL B 1 141 ? -21.812 21.375 28.531 1 68 141 VAL B O 1
ATOM 7924 N N . GLN B 1 142 ? -22.5 22.359 26.719 1 65.44 142 GLN B N 1
ATOM 7925 C CA . GLN B 1 142 ? -22.578 23.641 27.406 1 65.44 142 GLN B CA 1
ATOM 7926 C C . GLN B 1 142 ? -23.672 23.641 28.453 1 65.44 142 GLN B C 1
ATOM 7928 O O . GLN B 1 142 ? -23.516 24.219 29.531 1 65.44 142 GLN B O 1
ATOM 7933 N N . GLN B 1 143 ? -24.672 22.953 28.016 1 62.5 143 GLN B N 1
ATOM 7934 C CA . GLN B 1 143 ? -25.75 22.812 28.984 1 62.5 143 GLN B CA 1
ATOM 7935 C C . GLN B 1 143 ? -25.328 21.953 30.172 1 62.5 143 GLN B C 1
ATOM 7937 O O . GLN B 1 143 ? -25.656 22.266 31.312 1 62.5 143 GLN B O 1
ATOM 7942 N N . ALA B 1 144 ? -24.531 21 29.781 1 63.06 144 ALA B N 1
ATOM 7943 C CA . ALA B 1 144 ? -24.062 20.125 30.844 1 63.06 144 ALA B CA 1
ATOM 7944 C C . ALA B 1 144 ? -23.078 20.859 31.766 1 63.06 144 ALA B C 1
ATOM 7946 O O . ALA B 1 144 ? -23.094 20.656 32.969 1 63.06 144 ALA B O 1
ATOM 7947 N N . ALA B 1 145 ? -22.375 21.688 31.188 1 66.38 145 ALA B N 1
ATOM 7948 C CA . ALA B 1 145 ? -21.406 22.438 31.984 1 66.38 145 ALA B CA 1
ATOM 7949 C C . ALA B 1 145 ? -22.109 23.422 32.906 1 66.38 145 ALA B C 1
ATOM 7951 O O . ALA B 1 145 ? -21.672 23.641 34.031 1 66.38 145 ALA B O 1
ATOM 7952 N N . ASN B 1 146 ? -23.156 23.938 32.438 1 61.06 146 ASN B N 1
ATOM 7953 C CA . ASN B 1 146 ? -23.922 24.859 33.281 1 61.06 146 ASN B CA 1
ATOM 7954 C C . ASN B 1 146 ? -24.672 24.109 34.375 1 61.06 146 ASN B C 1
ATOM 7956 O O . ASN B 1 146 ? -24.859 24.641 35.469 1 61.06 146 ASN B O 1
ATOM 7960 N N . GLU B 1 147 ? -24.953 22.906 33.875 1 60.25 147 GLU B N 1
ATOM 7961 C CA . GLU B 1 147 ? -25.656 22.094 34.875 1 60.25 147 GLU B CA 1
ATOM 7962 C C . GLU B 1 147 ? -24.703 21.516 35.906 1 60.25 147 GLU B C 1
ATOM 7964 O O . GLU B 1 147 ? -25.109 21.219 37.031 1 60.25 147 GLU B O 1
ATOM 7969 N N . ASP B 1 148 ? -23.531 21.375 35.5 1 61.03 148 ASP B N 1
ATOM 7970 C CA . ASP B 1 148 ? -22.562 20.828 36.438 1 61.03 148 ASP B CA 1
ATOM 7971 C C . ASP B 1 148 ? -22.375 21.75 37.625 1 61.03 148 ASP B C 1
ATOM 7973 O O . ASP B 1 148 ? -22.031 21.312 38.719 1 61.03 148 ASP B O 1
ATOM 7977 N N . ILE B 1 149 ? -22.562 23.031 37.344 1 56.19 149 ILE B N 1
ATOM 7978 C CA . ILE B 1 149 ? -22.391 23.984 38.438 1 56.19 149 ILE B CA 1
ATOM 7979 C C . ILE B 1 149 ? -23.609 23.906 39.375 1 56.19 149 ILE B C 1
ATOM 7981 O O . ILE B 1 149 ? -23.531 24.312 40.531 1 56.19 149 ILE B O 1
ATOM 7985 N N . HIS B 1 150 ? -24.656 23.375 38.719 1 48.56 150 HIS B N 1
ATOM 7986 C CA . HIS B 1 150 ? -25.875 23.266 39.531 1 48.56 150 HIS B CA 1
ATOM 7987 C C . HIS B 1 150 ? -26.312 21.812 39.656 1 48.56 150 HIS B C 1
ATOM 7989 O O . HIS B 1 150 ? -27.344 21.531 40.25 1 48.56 150 HIS B O 1
ATOM 7995 N N . GLU B 1 151 ? -25.531 20.891 38.906 1 50.25 151 GLU B N 1
ATOM 7996 C CA . GLU B 1 151 ? -26.062 19.547 38.688 1 50.25 151 GLU B CA 1
ATOM 7997 C C . GLU B 1 151 ? -25.859 18.672 39.906 1 50.25 151 GLU B C 1
ATOM 7999 O O . GLU B 1 151 ? -24.75 18.547 40.438 1 50.25 151 GLU B O 1
ATOM 8004 N N . THR B 1 152 ? -26.781 18.672 40.688 1 44.88 152 THR B N 1
ATOM 8005 C CA . THR B 1 152 ? -26.812 17.75 41.812 1 44.88 152 THR B CA 1
ATOM 8006 C C . THR B 1 152 ? -27.125 16.328 41.344 1 44.88 152 THR B C 1
ATOM 8008 O O . THR B 1 152 ? -27.297 15.438 42.188 1 44.88 152 THR B O 1
ATOM 8011 N N . LYS B 1 153 ? -27.516 16.172 40.094 1 43.69 153 LYS B N 1
ATOM 8012 C CA . LYS B 1 153 ? -28.125 14.875 39.844 1 43.69 153 LYS B CA 1
ATOM 8013 C C . LYS B 1 153 ? -27.203 13.734 40.281 1 43.69 153 LYS B C 1
ATOM 8015 O O . LYS B 1 153 ? -27.656 12.641 40.594 1 43.69 153 LYS B O 1
ATOM 8020 N N . TYR B 1 154 ? -25.938 13.773 39.875 1 46.94 154 TYR B N 1
ATOM 8021 C CA . TYR B 1 154 ? -25.156 12.547 39.875 1 46.94 154 TYR B CA 1
ATOM 8022 C C . TYR B 1 154 ? -24.484 12.336 41.219 1 46.94 154 TYR B C 1
ATOM 8024 O O . TYR B 1 154 ? -23.359 12.773 41.469 1 46.94 154 TYR B O 1
ATOM 8032 N N . ARG B 1 155 ? -25.422 12.281 42.219 1 47.56 155 ARG B N 1
ATOM 8033 C CA . ARG B 1 155 ? -24.938 11.711 43.469 1 47.56 155 ARG B CA 1
ATOM 8034 C C . ARG B 1 155 ? -23.969 10.562 43.219 1 47.56 155 ARG B C 1
ATOM 8036 O O . ARG B 1 155 ? -23.109 10.273 44.062 1 47.56 155 ARG B O 1
ATOM 8043 N N . HIS B 1 156 ? -24.297 9.773 42.219 1 54.25 156 HIS B N 1
ATOM 8044 C CA . HIS B 1 156 ? -23.438 8.609 42.125 1 54.25 156 HIS B CA 1
ATOM 8045 C C . HIS B 1 156 ? -22.109 8.969 41.469 1 54.25 156 HIS B C 1
ATOM 8047 O O . HIS B 1 156 ? -22.062 9.164 40.25 1 54.25 156 HIS B O 1
ATOM 8053 N N . ILE B 1 157 ? -21.312 9.5 42.125 1 63.22 157 ILE B N 1
ATOM 8054 C CA . ILE B 1 157 ? -19.953 9.883 41.75 1 63.22 157 ILE B CA 1
ATOM 8055 C C . ILE B 1 157 ? -19.141 8.633 41.406 1 63.22 157 ILE B C 1
ATOM 8057 O O . ILE B 1 157 ? -19.094 7.691 42.219 1 63.22 157 ILE B O 1
ATOM 8061 N N . SER B 1 158 ? -18.844 8.453 40.219 1 71.81 158 SER B N 1
ATOM 8062 C CA . SER B 1 158 ? -17.938 7.383 39.812 1 71.81 158 SER B CA 1
ATOM 8063 C C . SER B 1 158 ? -16.656 7.418 40.625 1 71.81 158 SER B C 1
ATOM 8065 O O . SER B 1 158 ? -16.344 8.422 41.281 1 71.81 158 SER B O 1
ATOM 8067 N N . LEU B 1 159 ? -16.078 6.305 40.812 1 79.44 159 LEU B N 1
ATOM 8068 C CA . LEU B 1 159 ? -14.836 6.168 41.562 1 79.44 159 LEU B CA 1
ATOM 8069 C C . LEU B 1 159 ? -13.766 7.129 41.031 1 79.44 159 LEU B C 1
ATOM 8071 O O . LEU B 1 159 ? -13.008 7.707 41.812 1 79.44 159 LEU B O 1
ATOM 8075 N N . VAL B 1 160 ? -13.797 7.344 39.688 1 81.19 160 VAL B N 1
ATOM 8076 C CA . VAL B 1 160 ? -12.781 8.211 39.094 1 81.19 160 VAL B CA 1
ATOM 8077 C C . VAL B 1 160 ? -13.039 9.664 39.531 1 81.19 160 VAL B C 1
ATOM 8079 O O . VAL B 1 160 ? -12.094 10.414 39.781 1 81.19 160 VAL B O 1
ATOM 8082 N N . LEU B 1 161 ? -14.227 9.977 39.688 1 81.62 161 LEU B N 1
ATOM 8083 C CA . LEU B 1 161 ? -14.57 11.336 40.094 1 81.62 161 LEU B CA 1
ATOM 8084 C C . LEU B 1 161 ? -14.273 11.555 41.562 1 81.62 161 LEU B C 1
ATOM 8086 O O . LEU B 1 161 ? -13.844 12.641 41.969 1 81.62 161 LEU B O 1
ATOM 8090 N N . HIS B 1 162 ? -14.414 10.5 42.375 1 85 162 HIS B N 1
ATOM 8091 C CA . HIS B 1 162 ? -14.094 10.617 43.781 1 85 162 HIS B CA 1
ATOM 8092 C C . HIS B 1 162 ? -12.594 10.773 44 1 85 162 HIS B C 1
ATOM 8094 O O . HIS B 1 162 ? -12.172 11.523 44.906 1 85 162 HIS B O 1
ATOM 8100 N N . LEU B 1 163 ? -11.914 10.102 43.125 1 87.44 163 LEU B N 1
ATOM 8101 C CA . LEU B 1 163 ? -10.461 10.242 43.188 1 87.44 163 LEU B CA 1
ATOM 8102 C C . LEU B 1 163 ? -10.023 11.641 42.812 1 87.44 163 LEU B C 1
ATOM 8104 O O . LEU B 1 163 ? -9.102 12.203 43.406 1 87.44 163 LEU B O 1
ATOM 8108 N N . SER B 1 164 ? -10.688 12.188 41.812 1 88.88 164 SER B N 1
ATOM 8109 C CA . SER B 1 164 ? -10.352 13.547 41.406 1 88.88 164 SER B CA 1
ATOM 8110 C C . SER B 1 164 ? -10.68 14.555 42.5 1 88.88 164 SER B C 1
ATOM 8112 O O . SER B 1 164 ? -9.969 15.547 42.688 1 88.88 164 SER B O 1
ATOM 8114 N N . ASN B 1 165 ? -11.711 14.305 43.281 1 89.31 165 ASN B N 1
ATOM 8115 C CA . ASN B 1 165 ? -12.07 15.18 44.406 1 89.31 165 ASN B CA 1
ATOM 8116 C C . ASN B 1 165 ? -11.039 15.117 45.531 1 89.31 165 ASN B C 1
ATOM 8118 O O . ASN B 1 165 ? -10.719 16.125 46.125 1 89.31 165 ASN B O 1
ATOM 8122 N N . ILE B 1 166 ? -10.484 13.953 45.625 1 90.56 166 ILE B N 1
ATOM 8123 C CA . ILE B 1 166 ? -9.469 13.789 46.688 1 90.56 166 ILE B CA 1
ATOM 8124 C C . ILE B 1 166 ? -8.18 14.484 46.25 1 90.56 166 ILE B C 1
ATOM 8126 O O . ILE B 1 166 ? -7.508 15.109 47.094 1 90.56 166 ILE B O 1
ATOM 8130 N N . VAL B 1 167 ? -7.922 14.383 45 1 91.5 167 VAL B N 1
ATOM 8131 C CA . VAL B 1 167 ? -6.719 15.039 44.5 1 91.5 167 VAL B CA 1
ATOM 8132 C C . VAL B 1 167 ? -6.859 16.547 44.656 1 91.5 167 VAL B C 1
ATOM 8134 O O . VAL B 1 167 ? -5.902 17.234 45.031 1 91.5 167 VAL B O 1
ATOM 8137 N N . TRP B 1 168 ? -8.008 17.062 44.438 1 91.38 168 TRP B N 1
ATOM 8138 C CA . TRP B 1 168 ? -8.266 18.484 44.656 1 91.38 168 TRP B CA 1
ATOM 8139 C C . TRP B 1 168 ? -8.016 18.891 46.094 1 91.38 168 TRP B C 1
ATOM 8141 O O . TRP B 1 168 ? -7.285 19.844 46.375 1 91.38 168 TRP B O 1
ATOM 8151 N N . SER B 1 169 ? -8.562 18.109 47.062 1 92.31 169 SER B N 1
ATOM 8152 C CA . SER B 1 169 ? -8.453 18.438 48.469 1 92.31 169 SER B CA 1
ATOM 8153 C C . SER B 1 169 ? -7.012 18.344 48.969 1 92.31 169 SER B C 1
ATOM 8155 O O . SER B 1 169 ? -6.562 19.172 49.75 1 92.31 169 SER B O 1
ATOM 8157 N N . ALA B 1 170 ? -6.293 17.469 48.25 1 92.5 170 ALA B N 1
ATOM 8158 C CA . ALA B 1 170 ? -4.918 17.25 48.688 1 92.5 170 ALA B CA 1
ATOM 8159 C C . ALA B 1 170 ? -3.967 18.266 48.094 1 92.5 170 ALA B C 1
ATOM 8161 O O . ALA B 1 170 ? -2.883 18.516 48.625 1 92.5 170 ALA B O 1
ATOM 8162 N N . THR B 1 171 ? -4.277 18.922 47 1 92.5 171 THR B N 1
ATOM 8163 C CA . THR B 1 171 ? -3.348 19.844 46.344 1 92.5 171 THR B CA 1
ATOM 8164 C C . THR B 1 171 ? -3.832 21.281 46.438 1 92.5 171 THR B C 1
ATOM 8166 O O . THR B 1 171 ? -3.434 22.016 47.344 1 92.5 171 THR B O 1
ATOM 8169 N N . VAL B 1 172 ? -4.883 21.609 45.688 1 92.5 172 VAL B N 1
ATOM 8170 C CA . VAL B 1 172 ? -5.355 23 45.625 1 92.5 172 VAL B CA 1
ATOM 8171 C C . VAL B 1 172 ? -6.199 23.312 46.844 1 92.5 172 VAL B C 1
ATOM 8173 O O . VAL B 1 172 ? -6.145 24.422 47.375 1 92.5 172 VAL B O 1
ATOM 8176 N N . GLY B 1 173 ? -6.887 22.328 47.375 1 92.25 173 GLY B N 1
ATOM 8177 C CA . GLY B 1 173 ? -7.719 22.531 48.562 1 92.25 173 GLY B CA 1
ATOM 8178 C C . GLY B 1 173 ? -6.922 22.891 49.781 1 92.25 173 GLY B C 1
ATOM 8179 O O . GLY B 1 173 ? -7.234 23.875 50.469 1 92.25 173 GLY B O 1
ATOM 8180 N N . ILE B 1 174 ? -5.902 22.141 50 1 93.56 174 ILE B N 1
ATOM 8181 C CA . ILE B 1 174 ? -5.078 22.406 51.188 1 93.56 174 ILE B CA 1
ATOM 8182 C C . ILE B 1 174 ? -4.34 23.734 51 1 93.56 174 ILE B C 1
ATOM 8184 O O . ILE B 1 174 ? -4.176 24.5 51.969 1 93.56 174 ILE B O 1
ATOM 8188 N N . PHE B 1 175 ? -3.904 24 49.812 1 94.38 175 PHE B N 1
ATOM 8189 C CA . PHE B 1 175 ? -3.221 25.25 49.531 1 94.38 175 PHE B CA 1
ATOM 8190 C C . PHE B 1 175 ? -4.133 26.438 49.812 1 94.38 175 PHE B C 1
ATOM 8192 O O . PHE B 1 175 ? -3.74 27.391 50.469 1 94.38 175 PHE B O 1
ATOM 8199 N N . LEU B 1 176 ? -5.359 26.375 49.344 1 94.12 176 LEU B N 1
ATOM 8200 C CA . LEU B 1 176 ? -6.305 27.469 49.531 1 94.12 176 LEU B CA 1
ATOM 8201 C C . LEU B 1 176 ? -6.75 27.562 51 1 94.12 176 LEU B C 1
ATOM 8203 O O . LEU B 1 176 ? -6.961 28.656 51.531 1 94.12 176 LEU B O 1
ATOM 8207 N N . PHE B 1 177 ? -6.836 26.438 51.656 1 94.25 177 PHE B N 1
ATOM 8208 C CA . PHE B 1 177 ? -7.195 26.406 53.062 1 94.25 177 PHE B CA 1
ATOM 8209 C C . PHE B 1 177 ? -6.145 27.125 53.906 1 94.25 177 PHE B C 1
ATOM 8211 O O . PHE B 1 177 ? -6.484 27.953 54.75 1 94.25 177 PHE B O 1
ATOM 8218 N N . THR B 1 178 ? -4.93 26.844 53.531 1 94.88 178 THR B N 1
ATOM 8219 C CA . THR B 1 178 ? -3.848 27.438 54.312 1 94.88 178 THR B CA 1
ATOM 8220 C C . THR B 1 178 ? -3.754 28.938 54.062 1 94.88 178 THR B C 1
ATOM 8222 O O . THR B 1 178 ? -3.594 29.719 55 1 94.88 178 THR B O 1
ATOM 8225 N N . ILE B 1 179 ? -3.869 29.328 52.844 1 95.06 179 ILE B N 1
ATOM 8226 C CA . ILE B 1 179 ? -3.734 30.75 52.5 1 95.06 179 ILE B CA 1
ATOM 8227 C C . ILE B 1 179 ? -4.902 31.531 53.094 1 95.06 179 ILE B C 1
ATOM 8229 O O . ILE B 1 179 ? -4.723 32.656 53.562 1 95.06 179 ILE B O 1
ATOM 8233 N N . LEU B 1 180 ? -6.082 31.016 53.094 1 94.81 180 LEU B N 1
ATOM 8234 C CA . LEU B 1 180 ? -7.258 31.719 53.594 1 94.81 180 LEU B CA 1
ATOM 8235 C C . LEU B 1 180 ? -7.258 31.766 55.125 1 94.81 180 LEU B C 1
ATOM 8237 O O . LEU B 1 180 ? -7.711 32.75 55.719 1 94.81 180 LEU B O 1
ATOM 8241 N N . TYR B 1 181 ? -6.777 30.781 55.75 1 94.12 181 TYR B N 1
ATOM 8242 C CA . TYR B 1 181 ? -6.664 30.797 57.188 1 94.12 181 TYR B CA 1
ATOM 8243 C C . TYR B 1 181 ? -5.629 31.812 57.656 1 94.12 181 TYR B C 1
ATOM 8245 O O . TYR B 1 181 ? -5.836 32.5 58.656 1 94.12 181 TYR B O 1
ATOM 8253 N N . LEU B 1 182 ? -4.559 31.859 56.906 1 94.94 182 LEU B N 1
ATOM 8254 C CA . LEU B 1 182 ? -3.553 32.875 57.219 1 94.94 182 LEU B CA 1
ATOM 8255 C C . LEU B 1 182 ? -4.109 34.281 57.031 1 94.94 182 LEU B C 1
ATOM 8257 O O . LEU B 1 182 ? -3.807 35.188 57.781 1 94.94 182 LEU B O 1
ATOM 8261 N N . ALA B 1 183 ? -4.879 34.438 55.938 1 94.75 183 ALA B N 1
ATOM 8262 C CA . ALA B 1 183 ? -5.508 35.719 55.688 1 94.75 183 ALA B CA 1
ATOM 8263 C C . ALA B 1 183 ? -6.504 36.094 56.781 1 94.75 183 ALA B C 1
ATOM 8265 O O . ALA B 1 183 ? -6.582 37.25 57.188 1 94.75 183 ALA B O 1
ATOM 8266 N N . GLY B 1 184 ? -7.266 35.125 57.281 1 93.5 184 GLY B N 1
ATOM 8267 C CA . GLY B 1 184 ? -8.18 35.344 58.375 1 93.5 184 GLY B CA 1
ATOM 8268 C C . GLY B 1 184 ? -7.48 35.781 59.656 1 93.5 184 GLY B C 1
ATOM 8269 O O . GLY B 1 184 ? -7.922 36.688 60.344 1 93.5 184 GLY B O 1
ATOM 8270 N N . LEU B 1 185 ? -6.371 35.125 59.906 1 93.69 185 LEU B N 1
ATOM 8271 C CA . LEU B 1 185 ? -5.586 35.5 61.094 1 93.69 185 LEU B CA 1
ATOM 8272 C C . LEU B 1 185 ? -4.996 36.875 60.969 1 93.69 185 LEU B C 1
ATOM 8274 O O . LEU B 1 185 ? -4.941 37.625 61.938 1 93.69 185 LEU B O 1
ATOM 8278 N N . SER B 1 186 ? -4.621 37.25 59.75 1 94.19 186 SER B N 1
ATOM 8279 C CA . SER B 1 186 ? -4.055 38.562 59.5 1 94.19 186 SER B CA 1
ATOM 8280 C C . SER B 1 186 ? -5.105 39.656 59.688 1 94.19 186 SER B C 1
ATOM 8282 O O . SER B 1 186 ? -4.809 40.75 60.219 1 94.19 186 SER B O 1
ATOM 8284 N N . VAL B 1 187 ? -6.297 39.344 59.281 1 93.5 187 VAL B N 1
ATOM 8285 C CA . VAL B 1 187 ? -7.363 40.312 59.438 1 93.5 187 VAL B CA 1
ATOM 8286 C C . VAL B 1 187 ? -7.656 40.5 60.938 1 93.5 187 VAL B C 1
ATOM 8288 O O . VAL B 1 187 ? -7.91 41.625 61.406 1 93.5 187 VAL B O 1
ATOM 8291 N N . ARG B 1 188 ? -7.543 39.469 61.75 1 92.19 188 ARG B N 1
ATOM 8292 C CA . ARG B 1 188 ? -7.797 39.562 63.156 1 92.19 188 ARG B CA 1
ATOM 8293 C C . ARG B 1 188 ? -6.703 40.344 63.875 1 92.19 188 ARG B C 1
ATOM 8295 O O . ARG B 1 188 ? -6.992 41.156 64.75 1 92.19 188 ARG B O 1
ATOM 8302 N N . ILE B 1 189 ? -5.496 40.219 63.406 1 92.38 189 ILE B N 1
ATOM 8303 C CA . ILE B 1 189 ? -4.355 40.844 64.062 1 92.38 189 ILE B CA 1
ATOM 8304 C C . ILE B 1 189 ? -4.285 42.312 63.656 1 92.38 189 ILE B C 1
ATOM 8306 O O . ILE B 1 189 ? -4.203 43.188 64.5 1 92.38 189 ILE B O 1
ATOM 8310 N N . PHE B 1 190 ? -4.426 42.594 62.312 1 91.25 190 PHE B N 1
ATOM 8311 C CA . PHE B 1 190 ? -4.289 43.969 61.844 1 91.25 190 PHE B CA 1
ATOM 8312 C C . PHE B 1 190 ? -5.555 44.75 62.125 1 91.25 190 PHE B C 1
ATOM 8314 O O . PHE B 1 190 ? -5.527 46 62.094 1 91.25 190 PHE B O 1
ATOM 8321 N N . GLY B 1 191 ? -6.695 44.031 62.281 1 87 191 GLY B N 1
ATOM 8322 C CA . GLY B 1 191 ? -7.934 44.719 62.625 1 87 191 GLY B CA 1
ATOM 8323 C C . GLY B 1 191 ? -8.055 45 64.125 1 87 191 GLY B C 1
ATOM 8324 O O . GLY B 1 191 ? -9.109 45.438 64.562 1 87 191 GLY B O 1
ATOM 8325 N N . LEU B 1 192 ? -6.973 45 64.875 1 86.5 192 LEU B N 1
ATOM 8326 C CA . LEU B 1 192 ? -6.852 45.344 66.25 1 86.5 192 LEU B CA 1
ATOM 8327 C C . LEU B 1 192 ? -7.863 44.594 67.125 1 86.5 192 LEU B C 1
ATOM 8329 O O . LEU B 1 192 ? -8.477 45.156 68.062 1 86.5 192 LEU B O 1
ATOM 8333 N N . LEU B 1 193 ? -8.211 43.281 66.75 1 84.44 193 LEU B N 1
ATOM 8334 C CA . LEU B 1 193 ? -9.07 42.375 67.5 1 84.44 193 LEU B CA 1
ATOM 8335 C C . LEU B 1 193 ? -10.438 43 67.75 1 84.44 193 LEU B C 1
ATOM 8337 O O . LEU B 1 193 ? -11.047 42.75 68.812 1 84.44 193 LEU B O 1
ATOM 8341 N N . SER B 1 194 ? -10.82 43.938 66.812 1 88 194 SER B N 1
ATOM 8342 C CA . SER B 1 194 ? -12.148 44.531 66.875 1 88 194 SER B CA 1
ATOM 8343 C C . SER B 1 194 ? -13.242 43.531 66.562 1 88 194 SER B C 1
ATOM 8345 O O . SER B 1 194 ? -12.953 42.469 66 1 88 194 SER B O 1
ATOM 8347 N N . GLN B 1 195 ? -14.469 43.844 66.938 1 87.62 195 GLN B N 1
ATOM 8348 C CA . GLN B 1 195 ? -15.594 42.938 66.625 1 87.62 195 GLN B CA 1
ATOM 8349 C C . GLN B 1 195 ? -15.836 42.844 65.125 1 87.62 195 GLN B C 1
ATOM 8351 O O . GLN B 1 195 ? -16.156 41.781 64.625 1 87.62 195 GLN B O 1
ATOM 8356 N N . SER B 1 196 ? -15.719 43.969 64.5 1 87.88 196 SER B N 1
ATOM 8357 C CA . SER B 1 196 ? -15.891 43.938 63.031 1 87.88 196 SER B CA 1
ATOM 8358 C C . SER B 1 196 ? -14.812 43.094 62.375 1 87.88 196 SER B C 1
ATOM 8360 O O . SER B 1 196 ? -15.094 42.375 61.406 1 87.88 196 SER B O 1
ATOM 8362 N N . ALA B 1 197 ? -13.641 43.094 62.875 1 90.44 197 ALA B N 1
ATOM 8363 C CA . ALA B 1 197 ? -12.555 42.281 62.344 1 90.44 197 ALA B CA 1
ATOM 8364 C C . ALA B 1 197 ? -12.805 40.812 62.562 1 90.44 197 ALA B C 1
ATOM 8366 O O . ALA B 1 197 ? -12.445 39.969 61.75 1 90.44 197 ALA B O 1
ATOM 8367 N N . SER B 1 198 ? -13.422 40.562 63.719 1 90.44 198 SER B N 1
ATOM 8368 C CA . SER B 1 198 ? -13.734 39.156 64 1 90.44 198 SER B CA 1
ATOM 8369 C C . SER B 1 198 ? -14.812 38.625 63.062 1 90.44 198 SER B C 1
ATOM 8371 O O . SER B 1 198 ? -14.75 37.469 62.625 1 90.44 198 SER B O 1
ATOM 8373 N N . ASP B 1 199 ? -15.758 39.438 62.688 1 88.81 199 ASP B N 1
ATOM 8374 C CA . ASP B 1 199 ? -16.812 39.031 61.781 1 88.81 199 ASP B CA 1
ATOM 8375 C C . ASP B 1 199 ? -16.25 38.781 60.375 1 88.81 199 ASP B C 1
ATOM 8377 O O . ASP B 1 199 ? -16.578 37.781 59.75 1 88.81 199 ASP B O 1
ATOM 8381 N N . TYR B 1 200 ? -15.422 39.625 59.938 1 90.56 200 TYR B N 1
ATOM 8382 C CA . TYR B 1 200 ? -14.844 39.5 58.625 1 90.56 200 TYR B CA 1
ATOM 8383 C C . TYR B 1 200 ? -13.828 38.344 58.562 1 90.56 200 TYR B C 1
ATOM 8385 O O . TYR B 1 200 ? -13.672 37.688 57.562 1 90.56 200 TYR B O 1
ATOM 8393 N N . SER B 1 201 ? -13.086 38.188 59.688 1 92.19 201 SER B N 1
ATOM 8394 C CA . SER B 1 201 ? -12.125 37.094 59.719 1 92.19 201 SER B CA 1
ATOM 8395 C C . SER B 1 201 ? -12.828 35.719 59.688 1 92.19 201 SER B C 1
ATOM 8397 O O . SER B 1 201 ? -12.312 34.781 59.094 1 92.19 201 SER B O 1
ATOM 8399 N N . THR B 1 202 ? -13.953 35.594 60.25 1 91.81 202 THR B N 1
ATOM 8400 C CA . THR B 1 202 ? -14.695 34.344 60.25 1 91.81 202 THR B CA 1
ATOM 8401 C C . THR B 1 202 ? -15.102 33.938 58.844 1 91.81 202 THR B C 1
ATOM 8403 O O . THR B 1 202 ? -15.203 32.75 58.562 1 91.81 202 THR B O 1
ATOM 8406 N N . ILE B 1 203 ? -15.297 34.875 57.969 1 90.69 203 ILE B N 1
ATOM 8407 C CA . ILE B 1 203 ? -15.664 34.562 56.594 1 90.69 203 ILE B CA 1
ATOM 8408 C C . ILE B 1 203 ? -14.5 33.844 55.906 1 90.69 203 ILE B C 1
ATOM 8410 O O . ILE B 1 203 ? -14.703 32.875 55.156 1 90.69 203 ILE B O 1
ATOM 8414 N N . PHE B 1 204 ? -13.273 34.344 56.094 1 93.69 204 PHE B N 1
ATOM 8415 C CA . PHE B 1 204 ? -12.102 33.688 55.5 1 93.69 204 PHE B CA 1
ATOM 8416 C C . PHE B 1 204 ? -11.922 32.281 56.031 1 93.69 204 PHE B C 1
ATOM 8418 O O . PHE B 1 204 ? -11.547 31.375 55.281 1 93.69 204 PHE B O 1
ATOM 8425 N N . PHE B 1 205 ? -12.266 32.125 57.344 1 93.19 205 PHE B N 1
ATOM 8426 C CA . PHE B 1 205 ? -12.156 30.781 57.906 1 93.19 205 PHE B CA 1
ATOM 8427 C C . PHE B 1 205 ? -13.219 29.844 57.344 1 93.19 205 PHE B C 1
ATOM 8429 O O . PHE B 1 205 ? -12.93 28.703 57 1 93.19 205 PHE B O 1
ATOM 8436 N N . LYS B 1 206 ? -14.414 30.359 57.156 1 91.69 206 LYS B N 1
ATOM 8437 C CA . LYS B 1 206 ? -15.5 29.547 56.594 1 91.69 206 LYS B CA 1
ATOM 8438 C C . LYS B 1 206 ? -15.234 29.234 55.125 1 91.69 206 LYS B C 1
ATOM 8440 O O . LYS B 1 206 ? -15.477 28.109 54.688 1 91.69 206 LYS B O 1
ATOM 8445 N N . LEU B 1 207 ? -14.766 30.203 54.438 1 92.75 207 LEU B N 1
ATOM 8446 C CA . LEU B 1 207 ? -14.438 30.016 53.031 1 92.75 207 LEU B CA 1
ATOM 8447 C C . LEU B 1 207 ? -13.32 28.984 52.875 1 92.75 207 LEU B C 1
ATOM 8449 O O . LEU B 1 207 ? -13.359 28.156 51.969 1 92.75 207 LEU B O 1
ATOM 8453 N N . GLY B 1 208 ? -12.289 29.078 53.719 1 93.12 208 GLY B N 1
ATOM 8454 C CA . GLY B 1 208 ? -11.211 28.109 53.688 1 93.12 208 GLY B CA 1
ATOM 8455 C C . GLY B 1 208 ? -11.672 26.688 53.938 1 93.12 208 GLY B C 1
ATOM 8456 O O . GLY B 1 208 ? -11.25 25.75 53.25 1 93.12 208 GLY B O 1
ATOM 8457 N N . ARG B 1 209 ? -12.555 26.562 54.875 1 91.75 209 ARG B N 1
ATOM 8458 C CA . ARG B 1 209 ? -13.102 25.234 55.156 1 91.75 209 ARG B CA 1
ATOM 8459 C C . ARG B 1 209 ? -13.961 24.719 54.031 1 91.75 209 ARG B C 1
ATOM 8461 O O . ARG B 1 209 ? -13.977 23.531 53.75 1 91.75 209 ARG B O 1
ATOM 8468 N N . TYR B 1 210 ? -14.609 25.594 53.344 1 91.69 210 TYR B N 1
ATOM 8469 C CA . TYR B 1 210 ? -15.438 25.203 52.188 1 91.69 210 TYR B CA 1
ATOM 8470 C C . TYR B 1 210 ? -14.578 24.734 51.031 1 91.69 210 TYR B C 1
ATOM 8472 O O . TYR B 1 210 ? -14.844 23.703 50.438 1 91.69 210 TYR B O 1
ATOM 8480 N N . LEU B 1 211 ? -13.562 25.484 50.781 1 93.38 211 LEU B N 1
ATOM 8481 C CA . LEU B 1 211 ? -12.766 25.219 49.594 1 93.38 211 LEU B CA 1
ATOM 8482 C C . LEU B 1 211 ? -11.875 24 49.812 1 93.38 211 LEU B C 1
ATOM 8484 O O . LEU B 1 211 ? -11.344 23.438 48.844 1 93.38 211 LEU B O 1
ATOM 8488 N N . LEU B 1 212 ? -11.68 23.594 51.031 1 92.75 212 LEU B N 1
ATOM 8489 C CA . LEU B 1 212 ? -10.977 22.344 51.312 1 92.75 212 LEU B CA 1
ATOM 8490 C C . LEU B 1 212 ? -11.758 21.156 50.75 1 92.75 212 LEU B C 1
ATOM 8492 O O . LEU B 1 212 ? -11.172 20.25 50.156 1 92.75 212 LEU B O 1
ATOM 8496 N N . TRP B 1 213 ? -12.984 21.109 50.906 1 89.88 213 TRP B N 1
ATOM 8497 C CA . TRP B 1 213 ? -13.883 20.094 50.375 1 89.88 213 TRP B CA 1
ATOM 8498 C C . TRP B 1 213 ? -15.219 20.703 49.969 1 89.88 213 TRP B C 1
ATOM 8500 O O . TRP B 1 213 ? -16.219 20.547 50.688 1 89.88 213 TRP B O 1
ATOM 8510 N N . PRO B 1 214 ? -15.234 21.234 48.75 1 87.44 214 PRO B N 1
ATOM 8511 C CA . PRO B 1 214 ? -16.469 21.906 48.312 1 87.44 214 PRO B CA 1
ATOM 8512 C C . PRO B 1 214 ? -17.516 20.922 47.812 1 87.44 214 PRO B C 1
ATOM 8514 O O . PRO B 1 214 ? -18.672 21.281 47.625 1 87.44 214 PRO B O 1
ATOM 8517 N N . PHE B 1 215 ? -17.172 19.734 47.781 1 86.5 215 PHE B N 1
ATOM 8518 C CA . PHE B 1 215 ? -18.047 18.75 47.125 1 86.5 215 PHE B CA 1
ATOM 8519 C C . PHE B 1 215 ? -19.188 18.344 48.031 1 86.5 215 PHE B C 1
ATOM 8521 O O . PHE B 1 215 ? -18.953 17.844 49.156 1 86.5 215 PHE B O 1
ATOM 8528 N N . GLY B 1 216 ? -20.344 18.625 47.625 1 79.12 216 GLY B N 1
ATOM 8529 C CA . GLY B 1 216 ? -21.531 18.281 48.406 1 79.12 216 GLY B CA 1
ATOM 8530 C C . GLY B 1 216 ? -21.953 19.391 49.344 1 79.12 216 GLY B C 1
ATOM 8531 O O . GLY B 1 216 ? -22.828 19.188 50.188 1 79.12 216 GLY B O 1
ATOM 8532 N N . LYS B 1 217 ? -21.344 20.516 49.25 1 84.38 217 LYS B N 1
ATOM 8533 C CA . L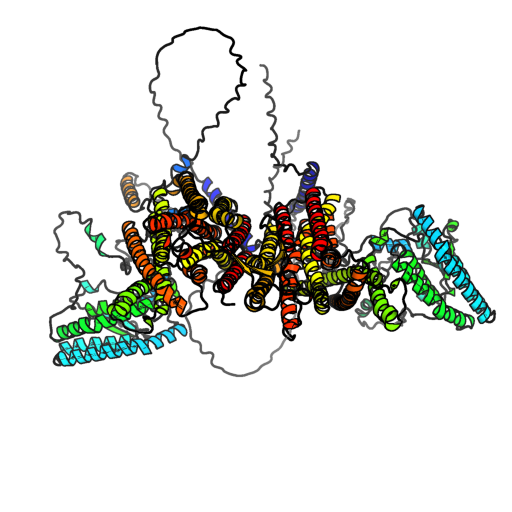YS B 1 217 ? -21.703 21.656 50.094 1 84.38 217 LYS B CA 1
ATOM 8534 C C . LYS B 1 217 ? -22.328 22.781 49.281 1 84.38 217 LYS B C 1
ATOM 8536 O O . LYS B 1 217 ? -22.016 22.938 48.094 1 84.38 217 LYS B O 1
ATOM 8541 N N . VAL B 1 218 ? -23.234 23.453 49.875 1 82.94 218 VAL B N 1
ATOM 8542 C CA . VAL B 1 218 ? -23.953 24.516 49.156 1 82.94 218 VAL B CA 1
ATOM 8543 C C . VAL B 1 218 ? -23.594 25.875 49.781 1 82.94 218 VAL B C 1
ATOM 8545 O O . VAL B 1 218 ? -23.422 25.984 51 1 82.94 218 VAL B O 1
ATOM 8548 N N . VAL B 1 219 ? -23.391 26.844 48.938 1 85.38 219 VAL B N 1
ATOM 8549 C CA . VAL B 1 219 ? -23.172 28.234 49.344 1 85.38 219 VAL B CA 1
ATOM 8550 C C . VAL B 1 219 ? -24.484 29.016 49.25 1 85.38 219 VAL B C 1
ATOM 8552 O O . VAL B 1 219 ? -25.141 29.031 48.219 1 85.38 219 VAL B O 1
ATOM 8555 N N . TYR B 1 220 ? -24.859 29.656 50.438 1 84.19 220 TYR B N 1
ATOM 8556 C CA . TYR B 1 220 ? -26.109 30.391 50.5 1 84.19 220 TYR B CA 1
ATOM 8557 C C . TYR B 1 220 ? -25.859 31.875 50.75 1 84.19 220 TYR B C 1
ATOM 8559 O O . TYR B 1 220 ? -24.797 32.25 51.281 1 84.19 220 TYR B O 1
ATOM 8567 N N . ILE B 1 221 ? -26.766 32.594 50.188 1 83.69 221 ILE B N 1
ATOM 8568 C CA . ILE B 1 221 ? -26.766 34 50.562 1 83.69 221 ILE B CA 1
ATOM 8569 C C . ILE B 1 221 ? -27.938 34.281 51.5 1 83.69 221 ILE B C 1
ATOM 8571 O O . ILE B 1 221 ? -29.062 33.812 51.281 1 83.69 221 ILE B O 1
ATOM 8575 N N . VAL B 1 222 ? -27.594 34.781 52.656 1 78.94 222 VAL B N 1
ATOM 8576 C CA . VAL B 1 222 ? -28.625 35.188 53.594 1 78.94 222 VAL B CA 1
ATOM 8577 C C . VAL B 1 222 ? -29.062 36.625 53.312 1 78.94 222 VAL B C 1
ATOM 8579 O O . VAL B 1 222 ? -28.234 37.562 53.312 1 78.94 222 VAL B O 1
ATOM 8582 N N . SER B 1 223 ? -30.219 36.812 52.812 1 73.62 223 SER B N 1
ATOM 8583 C CA . SER B 1 223 ? -30.719 38.125 52.406 1 73.62 223 SER B CA 1
ATOM 8584 C C . SER B 1 223 ? -30.938 39.031 53.625 1 73.62 223 SER B C 1
ATOM 8586 O O . SER B 1 223 ? -31.453 38.594 54.656 1 73.62 223 SER B O 1
ATOM 8588 N N . ASP B 1 224 ? -30.219 40.062 53.656 1 69.06 224 ASP B N 1
ATOM 8589 C CA . ASP B 1 224 ? -30.469 41.125 54.625 1 69.06 224 ASP B CA 1
ATOM 8590 C C . ASP B 1 224 ? -31.641 42 54.188 1 69.06 224 ASP B C 1
ATOM 8592 O O . ASP B 1 224 ? -31.844 42.219 53 1 69.06 224 ASP B O 1
ATOM 8596 N N . GLU B 1 225 ? -32.469 42.312 55.094 1 65.38 225 GLU B N 1
ATOM 8597 C CA . GLU B 1 225 ? -33.656 43.094 54.844 1 65.38 225 GLU B CA 1
ATOM 8598 C C . GLU B 1 225 ? -33.312 44.375 54.062 1 65.38 225 GLU B C 1
ATOM 8600 O O . GLU B 1 225 ? -34.062 44.844 53.219 1 65.38 225 GLU B O 1
ATOM 8605 N N . GLN B 1 226 ? -32.062 44.906 54.312 1 65.56 226 GLN B N 1
ATOM 8606 C CA . GLN B 1 226 ? -31.703 46.188 53.688 1 65.56 226 GLN B CA 1
ATOM 8607 C C . GLN B 1 226 ? -31.344 46 52.219 1 65.56 226 GLN B C 1
ATOM 8609 O O . GLN B 1 226 ? -31.453 46.938 51.438 1 65.56 226 GLN B O 1
ATOM 8614 N N . TYR B 1 227 ? -30.922 44.75 51.906 1 71.69 227 TYR B N 1
ATOM 8615 C CA . TYR B 1 227 ? -30.438 44.562 50.531 1 71.69 227 TYR B CA 1
ATOM 8616 C C . TYR B 1 227 ? -31.266 43.531 49.812 1 71.69 227 TYR B C 1
ATOM 8618 O O . TYR B 1 227 ? -30.766 42.844 48.906 1 71.69 227 TYR B O 1
ATOM 8626 N N . LEU B 1 228 ? -32.5 43.406 50.094 1 67.12 228 LEU B N 1
ATOM 8627 C CA . LEU B 1 228 ? -33.375 42.375 49.531 1 67.12 228 LEU B CA 1
ATOM 8628 C C . LEU B 1 228 ? -33.562 42.531 48.031 1 67.12 228 LEU B C 1
ATOM 8630 O O . LEU B 1 228 ? -33.625 41.562 47.312 1 67.12 228 LEU B O 1
ATOM 8634 N N . GLN B 1 229 ? -33.562 43.781 47.594 1 63.66 229 GLN B N 1
ATOM 8635 C CA . GLN B 1 229 ? -33.812 44.031 46.156 1 63.66 229 GLN B CA 1
ATOM 8636 C C . GLN B 1 229 ? -32.594 43.656 45.344 1 63.66 229 GLN B C 1
ATOM 8638 O O . GLN B 1 229 ? -32.719 43.125 44.219 1 63.66 229 GLN B O 1
ATOM 8643 N N . GLU B 1 230 ? -31.438 43.844 45.938 1 69.94 230 GLU B N 1
ATOM 8644 C CA . GLU B 1 230 ? -30.219 43.531 45.188 1 69.94 230 GLU B CA 1
ATOM 8645 C C . GLU B 1 230 ? -29.969 42.031 45.156 1 69.94 230 GLU B C 1
ATOM 8647 O O . GLU B 1 230 ? -29.422 41.531 44.156 1 69.94 230 GLU B O 1
ATOM 8652 N N . ASP B 1 231 ? -30.422 41.344 46.219 1 68.81 231 ASP B N 1
ATOM 8653 C CA . ASP B 1 231 ? -30.078 39.938 46.344 1 68.81 231 ASP B CA 1
ATOM 8654 C C . ASP B 1 231 ? -31.172 39.062 45.719 1 68.81 231 ASP B C 1
ATOM 8656 O O . ASP B 1 231 ? -31 37.844 45.625 1 68.81 231 ASP B O 1
ATOM 8660 N N . LYS B 1 232 ? -32.25 39.656 45.375 1 59.91 232 LYS B N 1
ATOM 8661 C CA . LYS B 1 232 ? -33.375 38.844 44.906 1 59.91 232 LYS B CA 1
ATOM 8662 C C . LYS B 1 232 ? -33.031 38.094 43.625 1 59.91 232 LYS B C 1
ATOM 8664 O O . LYS B 1 232 ? -33.438 36.938 43.469 1 59.91 232 LYS B O 1
ATOM 8669 N N . ASP B 1 233 ? -32.219 38.719 42.812 1 62.38 233 ASP B N 1
ATOM 8670 C CA . ASP B 1 233 ? -31.984 38.062 41.531 1 62.38 233 ASP B CA 1
ATOM 8671 C C . ASP B 1 233 ? -30.719 37.219 41.562 1 62.38 233 ASP B C 1
ATOM 8673 O O . ASP B 1 233 ? -30.328 36.656 40.531 1 62.38 233 ASP B O 1
ATOM 8677 N N . GLU B 1 234 ? -30.219 37.031 42.812 1 71.25 234 GLU B N 1
ATOM 8678 C CA . GLU B 1 234 ? -28.984 36.281 42.812 1 71.25 234 GLU B CA 1
ATOM 8679 C C . GLU B 1 234 ? -29.219 34.875 43.375 1 71.25 234 GLU B C 1
ATOM 8681 O O . GLU B 1 234 ? -29.766 34.719 44.469 1 71.25 234 GLU B O 1
ATOM 8686 N N . GLY B 1 235 ? -29 33.812 42.562 1 69.12 235 GLY B N 1
ATOM 8687 C CA . GLY B 1 235 ? -29.062 32.406 42.969 1 69.12 235 GLY B CA 1
ATOM 8688 C C . GLY B 1 235 ? -30.453 31.812 42.844 1 69.12 235 GLY B C 1
ATOM 8689 O O . GLY B 1 235 ? -31.328 32.406 42.188 1 69.12 235 GLY B O 1
ATOM 8690 N N . VAL B 1 236 ? -30.578 30.656 43.25 1 71.25 236 VAL B N 1
ATOM 8691 C CA . VAL B 1 236 ? -31.828 29.922 43.188 1 71.25 236 VAL B CA 1
ATOM 8692 C C . VAL B 1 236 ? -32.375 29.766 44.625 1 71.25 236 VAL B C 1
ATOM 8694 O O . VAL B 1 236 ? -31.609 29.594 45.562 1 71.25 236 VAL B O 1
ATOM 8697 N N . SER B 1 237 ? -33.719 29.984 44.656 1 68 237 SER B N 1
ATOM 8698 C CA . SER B 1 237 ? -34.344 29.844 45.969 1 68 237 SER B CA 1
ATOM 8699 C C . SER B 1 237 ? -34.156 28.438 46.531 1 68 237 SER B C 1
ATOM 8701 O O . SER B 1 237 ? -34.031 27.469 45.781 1 68 237 SER B O 1
ATOM 8703 N N . ILE B 1 238 ? -33.875 28.359 47.844 1 69.06 238 ILE B N 1
ATOM 8704 C CA . ILE B 1 238 ? -33.594 27.094 48.531 1 69.06 238 ILE B CA 1
ATOM 8705 C C . ILE B 1 238 ? -34.719 26.094 48.25 1 69.06 238 ILE B C 1
ATOM 8707 O O . ILE B 1 238 ? -34.469 24.891 48.125 1 69.06 238 ILE B O 1
ATOM 8711 N N . GLN B 1 239 ? -35.906 26.625 48.156 1 62.47 239 GLN B N 1
ATOM 8712 C CA . GLN B 1 239 ? -37.031 25.734 47.875 1 62.47 239 GLN B CA 1
ATOM 8713 C C . GLN B 1 239 ? -36.938 25.094 46.5 1 62.47 239 GLN B C 1
ATOM 8715 O O . GLN B 1 239 ? -37.156 23.891 46.344 1 62.47 239 GLN B O 1
ATOM 8720 N N . GLN B 1 240 ? -36.562 25.938 45.656 1 62.16 240 GLN B N 1
ATOM 8721 C CA . GLN B 1 240 ? -36.406 25.438 44.312 1 62.16 240 GLN B CA 1
ATOM 8722 C C . GLN B 1 240 ? -35.25 24.484 44.188 1 62.16 240 GLN B C 1
ATOM 8724 O O . GLN B 1 240 ? -35.312 23.484 43.469 1 62.16 240 GLN B O 1
ATOM 8729 N N . PHE B 1 241 ? -34.25 24.797 44.938 1 64.81 241 PHE B N 1
ATOM 8730 C CA . PHE B 1 241 ? -33.031 23.953 44.906 1 64.81 241 PHE B CA 1
ATOM 8731 C C . PHE B 1 241 ? -33.312 22.562 45.438 1 64.81 241 PHE B C 1
ATOM 8733 O O . PHE B 1 241 ? -32.969 21.562 44.844 1 64.81 241 PHE B O 1
ATOM 8740 N N . TYR B 1 242 ? -34.062 22.469 46.625 1 62.62 242 TYR B N 1
ATOM 8741 C CA . TYR B 1 242 ? -34.344 21.172 47.219 1 62.62 242 TYR B CA 1
ATOM 8742 C C . TYR B 1 242 ? -35.375 20.406 46.438 1 62.62 242 TYR B C 1
ATOM 8744 O O . TYR B 1 242 ? -35.312 19.172 46.375 1 62.62 242 TYR B O 1
ATOM 8752 N N . LYS B 1 243 ? -36.281 21.078 45.875 1 57 243 LYS B N 1
ATOM 8753 C CA . LYS B 1 243 ? -37.219 20.406 44.969 1 57 243 LYS B CA 1
ATOM 8754 C C . LYS B 1 243 ? -36.5 19.781 43.781 1 57 243 LYS B C 1
ATOM 8756 O O . LYS B 1 243 ? -36.875 18.688 43.344 1 57 243 LYS B O 1
ATOM 8761 N N . TRP B 1 244 ? -35.562 20.531 43.438 1 56.84 244 TRP B N 1
ATOM 8762 C CA . TRP B 1 244 ? -34.781 20.062 42.281 1 56.84 244 TRP B CA 1
ATOM 8763 C C . TRP B 1 244 ? -33.938 18.875 42.688 1 56.84 244 TRP B C 1
ATOM 8765 O O . TRP B 1 244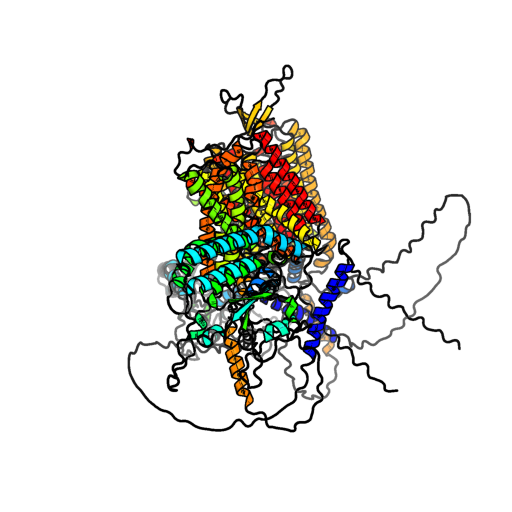 ? -33.812 17.891 41.938 1 56.84 244 TRP B O 1
ATOM 8775 N N . ILE B 1 245 ? -33.344 18.875 43.875 1 56.16 245 ILE B N 1
ATOM 8776 C CA . ILE B 1 245 ? -32.469 17.797 44.312 1 56.16 245 ILE B CA 1
ATOM 8777 C C . ILE B 1 245 ? -33.281 16.547 44.594 1 56.16 245 ILE B C 1
ATOM 8779 O O . ILE B 1 245 ? -32.844 15.43 44.312 1 56.16 245 ILE B O 1
ATOM 8783 N N . SER B 1 246 ? -34.406 16.75 45.375 1 51.56 246 SER B N 1
ATOM 8784 C CA . SER B 1 246 ? -35.219 15.594 45.75 1 51.56 246 SER B CA 1
ATOM 8785 C C . SER B 1 246 ? -36 15.055 44.562 1 51.56 246 SER B C 1
ATOM 8787 O O . SER B 1 246 ? -36.5 13.93 44.594 1 51.56 246 SER B O 1
ATOM 8789 N N . GLY B 1 247 ? -36.562 15.938 43.656 1 42.16 247 GLY B N 1
ATOM 8790 C CA . GLY B 1 247 ? -37.406 15.453 42.562 1 42.16 247 GLY B CA 1
ATOM 8791 C C . GLY B 1 247 ? -36.656 14.523 41.625 1 42.16 247 GLY B C 1
ATOM 8792 O O . GLY B 1 247 ? -35.531 14.781 41.25 1 42.16 247 GLY B O 1
ATOM 8793 N N . LYS B 1 248 ? -37.125 13.258 41.562 1 38.31 248 LYS B N 1
ATOM 8794 C CA . LYS B 1 248 ? -36.75 12.148 40.688 1 38.31 248 LYS B CA 1
ATOM 8795 C C . LYS B 1 248 ? -36.625 12.609 39.25 1 38.31 248 LYS B C 1
ATOM 8797 O O . LYS B 1 248 ? -35.938 11.961 38.438 1 38.31 248 LYS B O 1
ATOM 8802 N N . GLY B 1 249 ? -37.812 13.109 38.562 1 31.69 249 GLY B N 1
ATOM 8803 C CA . GLY B 1 249 ? -38.156 13.078 37.156 1 31.69 249 GLY B CA 1
ATOM 8804 C C . GLY B 1 249 ? -37.281 13.977 36.281 1 31.69 249 GLY B C 1
ATOM 8805 O O . GLY B 1 249 ? -36.75 14.961 36.781 1 31.69 249 GLY B O 1
ATOM 8806 N N . ASN B 1 250 ? -36.75 13.477 35.156 1 30.17 250 ASN B N 1
ATOM 8807 C CA . ASN B 1 250 ? -36.125 13.914 33.906 1 30.17 250 ASN B CA 1
ATOM 8808 C C . ASN B 1 250 ? -36.812 15.164 33.344 1 30.17 250 ASN B C 1
ATOM 8810 O O . ASN B 1 250 ? -36.75 15.422 32.125 1 30.17 250 ASN B O 1
ATOM 8814 N N . ARG B 1 251 ? -38.031 15.68 33.844 1 27.89 251 ARG B N 1
ATOM 8815 C CA . ARG B 1 251 ? -38.781 16.594 33 1 27.89 251 ARG B CA 1
ATOM 8816 C C . ARG B 1 251 ? -38.062 17.922 32.812 1 27.89 251 ARG B C 1
ATOM 8818 O O . ARG B 1 251 ? -37.531 18.484 33.812 1 27.89 251 ARG B O 1
ATOM 8825 N N . LEU B 1 252 ? -37.75 18.25 31.562 1 26.91 252 LEU B N 1
ATOM 8826 C CA . LEU B 1 252 ? -37.219 19.422 30.891 1 26.91 252 LEU B CA 1
ATOM 8827 C C . LEU B 1 252 ? -37.938 20.688 31.312 1 26.91 252 LEU B C 1
ATOM 8829 O O . LEU B 1 252 ? -39.156 20.828 31.062 1 26.91 252 LEU B O 1
ATOM 8833 N N . PHE B 1 253 ? -37.812 21.234 32.375 1 27.67 253 PHE B N 1
ATOM 8834 C CA . PHE B 1 253 ? -38.406 22.469 32.844 1 27.67 253 PHE B CA 1
ATOM 8835 C C . PHE B 1 253 ? -38.094 23.609 31.875 1 27.67 253 PHE B C 1
ATOM 8837 O O . PHE B 1 253 ? -36.938 24.047 31.797 1 27.67 253 PHE B O 1
ATOM 8844 N N . TYR B 1 254 ? -38.812 23.734 30.734 1 25.47 254 TYR B N 1
ATOM 8845 C CA . TYR B 1 254 ? -38.812 24.828 29.75 1 25.47 254 TYR B CA 1
ATOM 8846 C C . TYR B 1 254 ? -39.312 26.125 30.375 1 25.47 254 TYR B C 1
ATOM 8848 O O . TYR B 1 254 ? -40.438 26.172 30.922 1 25.47 254 TYR B O 1
ATOM 8856 N N . HIS B 1 255 ? -38.531 26.969 30.953 1 24.88 255 HIS B N 1
ATOM 8857 C CA . HIS B 1 255 ? -38.781 28.297 31.469 1 24.88 255 HIS B CA 1
ATOM 8858 C C . HIS B 1 255 ? -39.406 29.188 30.375 1 24.88 255 HIS B C 1
ATOM 8860 O O . HIS B 1 255 ? -38.75 29.531 29.406 1 24.88 255 HIS B O 1
ATOM 8866 N N . ASN B 1 256 ? -40.844 29.156 30.141 1 22.89 256 ASN B N 1
ATOM 8867 C CA . ASN B 1 256 ? -41.594 30.062 29.297 1 22.89 256 ASN B CA 1
ATOM 8868 C C . ASN B 1 256 ? -41.625 31.484 29.844 1 22.89 256 ASN B C 1
ATOM 8870 O O . ASN B 1 256 ? -41.969 31.703 31 1 22.89 256 ASN B O 1
ATOM 8874 N N . SER B 1 257 ? -40.812 32.469 29.391 1 23.64 257 SER B N 1
ATOM 8875 C CA . SER B 1 257 ? -40.656 33.906 29.688 1 23.64 257 SER B CA 1
ATOM 8876 C C . SER B 1 257 ? -42 34.625 29.625 1 23.64 257 SER B C 1
ATOM 8878 O O . SER B 1 257 ? -42.062 35.844 29.641 1 23.64 257 SER B O 1
ATOM 8880 N N . GLY B 1 258 ? -43.188 34.094 29.359 1 23.06 258 GLY B N 1
ATOM 8881 C CA . GLY B 1 258 ? -44.281 35.031 29.125 1 23.06 258 GLY B CA 1
ATOM 8882 C C . GLY B 1 258 ? -44.812 35.656 30.391 1 23.06 258 GLY B C 1
ATOM 8883 O O . GLY B 1 258 ? -44.656 35.125 31.484 1 23.06 258 GLY B O 1
ATOM 8884 N N . ALA B 1 259 ? -45.062 37.031 30.5 1 24.91 259 ALA B N 1
ATOM 8885 C CA . ALA B 1 259 ? -45.656 37.969 31.438 1 24.91 259 ALA B CA 1
ATOM 8886 C C . ALA B 1 259 ? -46.906 37.344 32.062 1 24.91 259 ALA B C 1
ATOM 8888 O O . ALA B 1 259 ? -47.594 38 32.875 1 24.91 259 ALA B O 1
ATOM 8889 N N . ASP B 1 260 ? -47.688 36.406 31.531 1 24.28 260 ASP B N 1
ATOM 8890 C CA . ASP B 1 260 ? -49 36.5 32.125 1 24.28 260 ASP B CA 1
ATOM 8891 C C . ASP B 1 260 ? -48.969 36.156 33.594 1 24.28 260 ASP B C 1
ATOM 8893 O O . ASP B 1 260 ? -48.031 35.5 34.094 1 24.28 260 ASP B O 1
ATOM 8897 N N . ASN B 1 261 ? -49.969 36.562 34.562 1 25.31 261 ASN B N 1
ATOM 8898 C CA . ASN B 1 261 ? -50.281 36.344 35.969 1 25.31 261 ASN B CA 1
ATOM 8899 C C . ASN B 1 261 ? -49.844 34.938 36.406 1 25.31 261 ASN B C 1
ATOM 8901 O O . ASN B 1 261 ? -49.594 34.719 37.594 1 25.31 261 ASN B O 1
ATOM 8905 N N . HIS B 1 262 ? -50.406 33.812 35.875 1 24.81 262 HIS B N 1
ATOM 8906 C CA . HIS B 1 262 ? -50.406 32.469 36.438 1 24.81 262 HIS B CA 1
ATOM 8907 C C . HIS B 1 262 ? -49 31.875 36.531 1 24.81 262 HIS B C 1
ATOM 8909 O O . HIS B 1 262 ? -48.562 31.469 37.625 1 24.81 262 HIS B O 1
ATOM 8915 N N . SER B 1 263 ? -48.469 30.469 36.156 1 25.52 263 SER B N 1
ATOM 8916 C CA . SER B 1 263 ? -47.562 29.672 36.969 1 25.52 263 SER B CA 1
ATOM 8917 C C . SER B 1 263 ? -46.125 30.125 36.75 1 25.52 263 SER B C 1
ATOM 8919 O O . SER B 1 263 ? -45.406 29.578 35.906 1 25.52 263 SER B O 1
ATOM 8921 N N . SER B 1 264 ? -45.844 31.453 36.844 1 24.48 264 SER B N 1
ATOM 8922 C CA . SER B 1 264 ? -44.844 32.219 36.125 1 24.48 264 SER B CA 1
ATOM 8923 C C . SER B 1 264 ? -43.438 31.781 36.5 1 24.48 264 SER B C 1
ATOM 8925 O O . SER B 1 264 ? -42.75 32.438 37.312 1 24.48 264 SER B O 1
ATOM 8927 N N . MET B 1 265 ? -43.094 30.547 36.844 1 25.48 265 MET B N 1
ATOM 8928 C CA . MET B 1 265 ? -41.75 30.391 37.406 1 25.48 265 MET B CA 1
ATOM 8929 C C . MET B 1 265 ? -40.688 30.656 36.344 1 25.48 265 MET B C 1
ATOM 8931 O O . MET B 1 265 ? -40.312 29.781 35.562 1 25.48 265 MET B O 1
ATOM 8935 N N . ALA B 1 266 ? -40.719 31.797 35.469 1 26.17 266 ALA B N 1
ATOM 8936 C CA . ALA B 1 266 ? -39.812 32.031 34.344 1 26.17 266 ALA B CA 1
ATOM 8937 C C . ALA B 1 266 ? -38.375 32.281 34.875 1 26.17 266 ALA B C 1
ATOM 8939 O O . ALA B 1 266 ? -38.156 33.188 35.656 1 26.17 266 ALA B O 1
ATOM 8940 N N . PHE B 1 267 ? -37.594 31.25 34.938 1 26.05 267 PHE B N 1
ATOM 8941 C CA . PHE B 1 267 ? -36.188 31.312 35.281 1 26.05 267 PHE B CA 1
ATOM 8942 C C . PHE B 1 267 ? -35.438 32.344 34.469 1 26.05 267 PHE B C 1
ATOM 8944 O O . PHE B 1 267 ? -35.625 32.406 33.25 1 26.05 267 PHE B O 1
ATOM 8951 N N . GLU B 1 268 ? -35.188 33.594 34.812 1 26 268 GLU B N 1
ATOM 8952 C CA . GLU B 1 268 ? -34.344 34.625 34.188 1 26 268 GLU B CA 1
ATOM 8953 C C . GLU B 1 268 ? -33.031 34.031 33.688 1 26 268 GLU B C 1
ATOM 8955 O O . GLU B 1 268 ? -32.344 33.312 34.438 1 26 268 GLU B O 1
ATOM 8960 N N . ARG B 1 269 ? -32.938 33.844 32.344 1 28.8 269 ARG B N 1
ATOM 8961 C CA . ARG B 1 269 ? -31.812 33.406 31.547 1 28.8 269 ARG B CA 1
ATOM 8962 C C . ARG B 1 269 ? -30.516 34.094 31.969 1 28.8 269 ARG B C 1
ATOM 8964 O O . ARG B 1 269 ? -30.391 35.344 31.859 1 28.8 269 ARG B O 1
ATOM 8971 N N . GLU B 1 270 ? -29.891 33.625 32.969 1 29.55 270 GLU B N 1
ATOM 8972 C CA . GLU B 1 270 ? -28.547 34.125 33.25 1 29.55 270 GLU B CA 1
ATOM 8973 C C . GLU B 1 270 ? -27.688 34.156 31.984 1 29.55 270 GLU B C 1
ATOM 8975 O O . GLU B 1 270 ? -27.844 33.344 31.094 1 29.55 270 GLU B O 1
ATOM 8980 N N . LEU B 1 271 ? -27.219 35.375 31.609 1 26.33 271 LEU B N 1
ATOM 8981 C CA . LEU B 1 271 ? -26.281 35.781 30.562 1 26.33 271 LEU B CA 1
ATOM 8982 C C . LEU B 1 271 ? -25.141 34.781 30.438 1 26.33 271 LEU B C 1
ATOM 8984 O O . LEU B 1 271 ? -24.547 34.375 31.438 1 26.33 271 LEU B O 1
ATOM 8988 N N . PRO B 1 272 ? -25.125 33.969 29.453 1 29.75 272 PRO B N 1
ATOM 8989 C CA . PRO B 1 272 ? -23.969 33.094 29.219 1 29.75 272 PRO B CA 1
ATOM 8990 C C . PRO B 1 272 ? -22.641 33.781 29.531 1 29.75 272 PRO B C 1
ATOM 8992 O O . PRO B 1 272 ? -22.562 35 29.531 1 29.75 272 PRO B O 1
ATOM 8995 N N . TYR B 1 273 ? -21.578 33.125 30.078 1 29.47 273 TYR B N 1
ATOM 8996 C CA . TYR B 1 273 ? -20.297 33.688 30.484 1 29.47 273 TYR B CA 1
ATOM 8997 C C . TYR B 1 273 ? -19.891 34.844 29.578 1 29.47 273 TYR B C 1
ATOM 8999 O O . TYR B 1 273 ? -19.359 35.875 30.047 1 29.47 273 TYR B O 1
ATOM 9007 N N . GLY B 1 274 ? -19.625 34.781 28.266 1 29.47 274 GLY B N 1
ATOM 9008 C CA . GLY B 1 274 ? -19.016 35.75 27.359 1 29.47 274 GLY B CA 1
ATOM 9009 C C . GLY B 1 274 ? -19.984 36.812 26.891 1 29.47 274 GLY B C 1
ATOM 9010 O O . GLY B 1 274 ? -19.656 37.625 26 1 29.47 274 GLY B O 1
ATOM 9011 N N . SER B 1 275 ? -21.266 36.625 26.906 1 27.62 275 SER B N 1
ATOM 9012 C CA . SER B 1 275 ? -22.125 37.656 26.297 1 27.62 275 SER B CA 1
ATOM 9013 C C . SER B 1 275 ? -22.125 38.938 27.109 1 27.62 275 SER B C 1
ATOM 9015 O O . SER B 1 275 ? -22.312 38.906 28.328 1 27.62 275 SER B O 1
ATOM 9017 N N . ILE B 1 276 ? -21.375 39.969 26.641 1 24.91 276 ILE B N 1
ATOM 9018 C CA . ILE B 1 276 ? -21.516 41.344 27.125 1 24.91 276 ILE B CA 1
ATOM 9019 C C . ILE B 1 276 ? -22.984 41.688 27.297 1 24.91 276 ILE B C 1
ATOM 9021 O O . ILE B 1 276 ? -23.766 41.625 26.328 1 24.91 276 ILE B O 1
ATOM 9025 N N . THR B 1 277 ? -23.594 41.594 28.406 1 27.05 277 THR B N 1
ATOM 9026 C CA . THR B 1 277 ? -24.938 41.906 28.891 1 27.05 277 THR B CA 1
ATOM 9027 C C . THR B 1 277 ? -25.453 43.188 28.266 1 27.05 277 THR B C 1
ATOM 9029 O O . THR B 1 277 ? -26.656 43.375 28.047 1 27.05 277 THR B O 1
ATOM 9032 N N . ARG B 1 278 ? -24.672 44.344 28.297 1 27.67 278 ARG B N 1
ATOM 9033 C CA . ARG B 1 278 ? -25.344 45.625 28.594 1 27.67 278 ARG B CA 1
ATOM 9034 C C . ARG B 1 278 ? -26.188 46.062 27.422 1 27.67 278 ARG B C 1
ATOM 9036 O O . ARG B 1 278 ? -26.875 47.094 27.5 1 27.67 278 ARG B O 1
ATOM 9043 N N . GLU B 1 279 ? -25.891 45.625 26.156 1 27.83 279 GLU B N 1
ATOM 9044 C CA . GLU B 1 279 ? -26.281 46.656 25.234 1 27.83 279 GLU B CA 1
ATOM 9045 C C . GLU B 1 279 ? -27.812 46.719 25.094 1 27.83 279 GLU B C 1
ATOM 9047 O O . GLU B 1 279 ? -28.344 47.625 24.453 1 27.83 279 GLU B O 1
ATOM 9052 N N . PHE B 1 280 ? -28.578 45.688 25.516 1 26.05 280 PHE B N 1
ATOM 9053 C CA . PHE B 1 280 ? -29.922 45.781 24.969 1 26.05 280 PHE B CA 1
ATOM 9054 C C . PHE B 1 280 ? -30.734 46.875 25.656 1 26.05 280 PHE B C 1
ATOM 9056 O O . PHE B 1 280 ? -31.875 47.125 25.281 1 26.05 280 PHE B O 1
ATOM 9063 N N . ALA B 1 281 ? -30.375 47.219 26.906 1 25.94 281 ALA B N 1
ATOM 9064 C CA . ALA B 1 281 ? -31.406 48 27.594 1 25.94 281 ALA B CA 1
ATOM 9065 C C . ALA B 1 281 ? -31.625 49.344 26.922 1 25.94 281 ALA B C 1
ATOM 9067 O O . ALA B 1 281 ? -32.469 50.125 27.344 1 25.94 281 ALA B O 1
ATOM 9068 N N . GLU B 1 282 ? -30.719 49.844 26.031 1 26.3 282 GLU B N 1
ATOM 9069 C CA . GLU B 1 282 ? -30.922 51.281 25.844 1 26.3 282 GLU B CA 1
ATOM 9070 C C . GLU B 1 282 ? -32.156 51.562 24.984 1 26.3 282 GLU B C 1
ATOM 9072 O O . GLU B 1 282 ? -32.562 52.688 24.844 1 26.3 282 GLU B O 1
ATOM 9077 N N . SER B 1 283 ? -32.594 50.594 24.203 1 25.45 283 SER B N 1
ATOM 9078 C CA . SER B 1 283 ? -33.281 51.312 23.125 1 25.45 283 SER B CA 1
ATOM 9079 C C . SER B 1 283 ? -34.594 51.906 23.609 1 25.45 283 SER B C 1
ATOM 9081 O O . SER B 1 283 ? -34.938 53.062 23.266 1 25.45 283 SER B O 1
ATOM 9083 N N . ASN B 1 284 ? -35.594 51.062 23.906 1 25.19 284 ASN B N 1
ATOM 9084 C CA . ASN B 1 284 ? -36.938 51.531 23.547 1 25.19 284 ASN B CA 1
ATOM 9085 C C . ASN B 1 284 ? -37.531 52.438 24.641 1 25.19 284 ASN B C 1
ATOM 9087 O O . ASN B 1 284 ? -38.625 52.188 25.156 1 25.19 284 ASN B O 1
ATOM 9091 N N . LEU B 1 285 ? -36.812 53 25.562 1 25.05 285 LEU B N 1
ATOM 9092 C CA . LEU B 1 285 ? -37.562 53.812 26.5 1 25.05 285 LEU B CA 1
ATOM 9093 C C . LEU B 1 285 ? -38.312 54.938 25.766 1 25.05 285 LEU B C 1
ATOM 9095 O O . LEU B 1 285 ? -37.688 55.906 25.312 1 25.05 285 LEU B O 1
ATOM 9099 N N . ILE B 1 286 ? -39.281 54.656 24.922 1 26.8 286 ILE B N 1
ATOM 9100 C CA . ILE B 1 286 ? -40.188 55.719 24.484 1 26.8 286 ILE B CA 1
ATOM 9101 C C . ILE B 1 286 ? -40.75 56.438 25.688 1 26.8 286 ILE B C 1
ATOM 9103 O O . ILE B 1 286 ? -41.062 55.844 26.703 1 26.8 286 ILE B O 1
ATOM 9107 N N . SER B 1 287 ? -40.719 57.812 25.688 1 26.16 287 SER B N 1
ATOM 9108 C CA . SER B 1 287 ? -40.969 58.969 26.562 1 26.16 287 SER B CA 1
ATOM 9109 C C . SER B 1 287 ? -42.406 59 27.062 1 26.16 287 SER B C 1
ATOM 9111 O O . SER B 1 287 ? -42.844 60 27.578 1 26.16 287 SER B O 1
ATOM 9113 N N . ASP B 1 288 ? -43.312 58.031 26.891 1 27.45 288 ASP B N 1
ATOM 9114 C CA . ASP B 1 288 ? -44.594 58.562 27.281 1 27.45 288 ASP B CA 1
ATOM 9115 C C . ASP B 1 288 ? -44.594 59 28.734 1 27.45 288 ASP B C 1
ATOM 9117 O O . ASP B 1 288 ? -43.781 58.531 29.531 1 27.45 288 ASP B O 1
ATOM 9121 N N . GLY B 1 289 ? -45.281 60.188 29.141 1 29.19 289 GLY B N 1
ATOM 9122 C CA . GLY B 1 289 ? -45.406 61.125 30.25 1 29.19 289 GLY B CA 1
ATOM 9123 C C . GLY B 1 289 ? -45.719 60.438 31.578 1 29.19 289 GLY B C 1
ATOM 9124 O O . GLY B 1 289 ? -46.156 61.094 32.531 1 29.19 289 GLY B O 1
ATOM 9125 N N . CYS B 1 290 ? -46.062 59.156 31.625 1 29.86 290 CYS B N 1
ATOM 9126 C CA . CYS B 1 290 ? -46.594 58.812 32.938 1 29.86 290 CYS B CA 1
ATOM 9127 C C . CYS B 1 290 ? -45.562 59.188 34.031 1 29.86 290 CYS B C 1
ATOM 9129 O O . CYS B 1 290 ? -44.375 59.156 33.781 1 29.86 290 CYS B O 1
ATOM 9131 N N . PRO B 1 291 ? -46.031 59.875 35.219 1 30.58 291 PRO B N 1
ATOM 9132 C CA . PRO B 1 291 ? -45.156 60.406 36.25 1 30.58 291 PRO B CA 1
ATOM 9133 C C . PRO B 1 291 ? -44.031 59.438 36.625 1 30.58 291 PRO B C 1
ATOM 9135 O O . PRO B 1 291 ? -44.156 58.219 36.438 1 30.58 291 PRO B O 1
ATOM 9138 N N . ASP B 1 292 ? -42.781 59.938 36.5 1 29.19 292 ASP B N 1
ATOM 9139 C CA . ASP B 1 292 ? -41.438 59.375 36.688 1 29.19 292 ASP B CA 1
ATOM 9140 C C . ASP B 1 292 ? -41.344 58.594 38 1 29.19 292 ASP B C 1
ATOM 9142 O O . ASP B 1 292 ? -41.188 59.188 39.062 1 29.19 292 ASP B O 1
ATOM 9146 N N . THR B 1 293 ? -42.406 57.781 38.375 1 29.91 293 THR B N 1
ATOM 9147 C CA . THR B 1 293 ? -42.094 57.094 39.625 1 29.91 293 THR B CA 1
ATOM 9148 C C . THR B 1 293 ? -40.625 56.656 39.656 1 29.91 293 THR B C 1
ATOM 9150 O O . THR B 1 293 ? -40.094 56.188 38.625 1 29.91 293 THR B O 1
ATOM 9153 N N . ASP B 1 294 ? -39.844 57.281 40.562 1 29.11 294 ASP B N 1
ATOM 9154 C CA . ASP B 1 294 ? -38.406 57.031 40.875 1 29.11 294 ASP B CA 1
ATOM 9155 C C . ASP B 1 294 ? -38.094 55.562 40.781 1 29.11 294 ASP B C 1
ATOM 9157 O O . ASP B 1 294 ? -38.344 54.781 41.719 1 29.11 294 ASP B O 1
ATOM 9161 N N . ALA B 1 295 ? -38.594 54.875 39.844 1 34.59 295 ALA B N 1
ATOM 9162 C CA . ALA B 1 295 ? -37.938 53.562 39.688 1 34.59 295 ALA B CA 1
ATOM 9163 C C . ALA B 1 295 ? -36.406 53.688 39.844 1 34.59 295 ALA B C 1
ATOM 9165 O O . ALA B 1 295 ? -35.75 54.312 39 1 34.59 295 ALA B O 1
ATOM 9166 N N . GLY B 1 296 ? -36 54.094 41.094 1 31.7 296 GLY B N 1
ATOM 9167 C CA . GLY B 1 296 ? -34.594 54.031 41.438 1 31.7 296 GLY B CA 1
ATOM 9168 C C . GLY B 1 296 ? -33.812 53.031 40.594 1 31.7 296 GLY B C 1
ATOM 9169 O O . GLY B 1 296 ? -34.375 52.125 40 1 31.7 296 GLY B O 1
ATOM 9170 N N . ASP B 1 297 ? -32.812 53.562 39.875 1 33.72 297 ASP B N 1
ATOM 9171 C CA . ASP B 1 297 ? -31.703 53.031 39.125 1 33.72 297 ASP B CA 1
ATOM 9172 C C . ASP B 1 297 ? -31.172 51.719 39.75 1 33.72 297 ASP B C 1
ATOM 9174 O O . ASP B 1 297 ? -30.359 51.75 40.656 1 33.72 297 ASP B O 1
ATOM 9178 N N . SER B 1 298 ? -31.984 50.812 40.188 1 36.78 298 SER B N 1
ATOM 9179 C CA . SER B 1 298 ? -31.344 49.625 40.688 1 36.78 298 SER B CA 1
ATOM 9180 C C . SER B 1 298 ? -30.281 49.094 39.719 1 36.78 298 SER B C 1
ATOM 9182 O O . SER B 1 298 ? -30.594 48.312 38.812 1 36.78 298 SER B O 1
ATOM 9184 N N . ILE B 1 299 ? -29.5 50 39 1 38.31 299 ILE B N 1
ATOM 9185 C CA . ILE B 1 299 ? -28.297 49.562 38.312 1 38.31 299 ILE B CA 1
ATOM 9186 C C . ILE B 1 299 ? -27.547 48.562 39.188 1 38.31 299 ILE B C 1
ATOM 9188 O O . ILE B 1 299 ? -27.359 48.75 40.375 1 38.31 299 ILE B O 1
ATOM 9192 N N . PRO B 1 300 ? -27.547 47.375 38.844 1 48.91 300 PRO B N 1
ATOM 9193 C CA . PRO B 1 300 ? -26.703 46.469 39.625 1 48.91 300 PRO B CA 1
ATOM 9194 C C . PRO B 1 300 ? -25.391 47.125 40.062 1 48.91 300 PRO B C 1
ATOM 9196 O O . PRO B 1 300 ? -24.656 47.656 39.219 1 48.91 300 PRO B O 1
ATOM 9199 N N . HIS B 1 301 ? -25.312 47.906 41.156 1 51.62 301 HIS B N 1
ATOM 9200 C CA . HIS B 1 301 ? -24.141 48.562 41.719 1 51.62 301 HIS B CA 1
ATOM 9201 C C . HIS B 1 301 ? -22.953 47.625 41.781 1 51.62 301 HIS B C 1
ATOM 9203 O O . HIS B 1 301 ? -23.078 46.5 42.25 1 51.62 301 HIS B O 1
ATOM 9209 N N . ARG B 1 302 ? -21.969 47.688 40.812 1 60.62 302 ARG B N 1
ATOM 9210 C CA . ARG B 1 302 ? -20.703 46.969 40.906 1 60.62 302 ARG B CA 1
ATOM 9211 C C . ARG B 1 302 ? -20.016 47.281 42.25 1 60.62 302 ARG B C 1
ATOM 9213 O O . ARG B 1 302 ? -19.5 48.375 42.469 1 60.62 302 ARG B O 1
ATOM 9220 N N . ARG B 1 303 ? -20.438 46.688 43.281 1 69.44 303 ARG B N 1
ATOM 9221 C CA . ARG B 1 303 ? -19.859 46.906 44.594 1 69.44 303 ARG B CA 1
ATOM 9222 C C . ARG B 1 303 ? -18.516 46.188 44.719 1 69.44 303 ARG B C 1
ATOM 9224 O O . ARG B 1 303 ? -18.484 44.969 44.781 1 69.44 303 ARG B O 1
ATOM 9231 N N . LEU B 1 304 ? -17.375 46.938 44.531 1 74.25 304 LEU B N 1
ATOM 9232 C CA . LEU B 1 304 ? -16.031 46.375 44.656 1 74.25 304 LEU B CA 1
ATOM 9233 C C . LEU B 1 304 ? -15.641 46.219 46.125 1 74.25 304 LEU B C 1
ATOM 9235 O O . LEU B 1 304 ? -14.758 45.406 46.438 1 74.25 304 LEU B O 1
ATOM 9239 N N . PHE B 1 305 ? -16.234 47 47 1 78.19 305 PHE B N 1
ATOM 9240 C CA . PHE B 1 305 ? -15.805 46.938 48.375 1 78.19 305 PHE B CA 1
ATOM 9241 C C . PHE B 1 305 ? -16.969 46.594 49.312 1 78.19 305 PHE B C 1
ATOM 9243 O O . PHE B 1 305 ? -17.062 47.125 50.406 1 78.19 305 PHE B O 1
ATOM 9250 N N . GLY B 1 306 ? -17.828 45.625 48.906 1 74.12 306 GLY B N 1
ATOM 9251 C CA . GLY B 1 306 ? -18.906 45.062 49.719 1 74.12 306 GLY B CA 1
ATOM 9252 C C . GLY B 1 306 ? -19.953 46.094 50.094 1 74.12 306 GLY B C 1
ATOM 9253 O O . GLY B 1 306 ? -19.906 47.25 49.625 1 74.12 306 GLY B O 1
ATOM 9254 N N . ARG B 1 307 ? -20.875 45.688 50.938 1 75.38 307 ARG B N 1
ATOM 9255 C CA . ARG B 1 307 ? -22 46.531 51.344 1 75.38 307 ARG B CA 1
ATOM 9256 C C . ARG B 1 307 ? -21.953 46.781 52.844 1 75.38 307 ARG B C 1
ATOM 9258 O O . ARG B 1 307 ? -21.422 46 53.625 1 75.38 307 ARG B O 1
ATOM 9265 N N . GLY B 1 308 ? -22.031 48.031 53.312 1 72.06 308 GLY B N 1
ATOM 9266 C CA . GLY B 1 308 ? -22.125 48.375 54.719 1 72.06 308 GLY B CA 1
ATOM 9267 C C . GLY B 1 308 ? -21.297 49.562 55.125 1 72.06 308 GLY B C 1
ATOM 9268 O O . GLY B 1 308 ? -20.766 50.281 54.25 1 72.06 308 GLY B O 1
ATOM 9269 N N . GLN B 1 309 ? -21.203 49.719 56.375 1 77.81 309 GLN B N 1
ATOM 9270 C CA . GLN B 1 309 ? -20.469 50.875 56.906 1 77.81 309 GLN B CA 1
ATOM 9271 C C . GLN B 1 309 ? -18.969 50.594 56.938 1 77.81 309 GLN B C 1
ATOM 9273 O O . GLN B 1 309 ? -18.547 49.438 57.031 1 77.81 309 GLN B O 1
ATOM 9278 N N . TRP B 1 310 ? -18.172 51.531 56.688 1 84.06 310 TRP B N 1
ATOM 9279 C CA . TRP B 1 310 ? -16.719 51.438 56.688 1 84.06 310 TRP B CA 1
ATOM 9280 C C . TRP B 1 310 ? -16.172 51.219 58.094 1 84.06 310 TRP B C 1
ATOM 9282 O O . TRP B 1 310 ? -16.391 52.062 58.969 1 84.06 310 TRP B O 1
ATOM 9292 N N . THR B 1 311 ? -15.805 50.062 58.469 1 86.62 311 THR B N 1
ATOM 9293 C CA . THR B 1 311 ? -15.164 49.719 59.719 1 86.62 311 THR B CA 1
ATOM 9294 C C . THR B 1 311 ? -13.711 49.312 59.5 1 86.62 311 THR B C 1
ATOM 9296 O O . THR B 1 311 ? -13.281 49.125 58.344 1 86.62 311 THR B O 1
ATOM 9299 N N . ILE B 1 312 ? -12.906 49.312 60.469 1 86.81 312 ILE B N 1
ATOM 9300 C CA . ILE B 1 312 ? -11.5 48.938 60.344 1 86.81 312 ILE B CA 1
ATOM 9301 C C . ILE B 1 312 ? -11.398 47.5 59.844 1 86.81 312 ILE B C 1
ATOM 9303 O O . ILE B 1 312 ? -10.508 47.188 59.062 1 86.81 312 ILE B O 1
ATOM 9307 N N . GLY B 1 313 ? -12.312 46.75 60.312 1 87.25 313 GLY B N 1
ATOM 9308 C CA . GLY B 1 313 ? -12.312 45.375 59.844 1 87.25 313 GLY B CA 1
ATOM 9309 C C . GLY B 1 313 ? -12.586 45.25 58.375 1 87.25 313 GLY B C 1
ATOM 9310 O O . GLY B 1 313 ? -11.953 44.438 57.688 1 87.25 313 GLY B O 1
ATOM 9311 N N . ARG B 1 314 ? -13.453 46 57.812 1 89.62 314 ARG B N 1
ATOM 9312 C CA . ARG B 1 314 ? -13.797 45.969 56.375 1 89.62 314 ARG B CA 1
ATOM 9313 C C . ARG B 1 314 ? -12.633 46.469 55.531 1 89.62 314 ARG B C 1
ATOM 9315 O O . ARG B 1 314 ? -12.352 45.906 54.469 1 89.62 314 ARG B O 1
ATOM 9322 N N . ILE B 1 315 ? -11.922 47.5 56.031 1 90.19 315 ILE B N 1
ATOM 9323 C CA . ILE B 1 315 ? -10.812 48.062 55.25 1 90.19 315 ILE B CA 1
ATOM 9324 C C . ILE B 1 315 ? -9.672 47.031 55.188 1 90.19 315 ILE B C 1
ATOM 9326 O O . ILE B 1 315 ? -9.117 46.812 54.125 1 90.19 315 ILE B O 1
ATOM 9330 N N . VAL B 1 316 ? -9.391 46.406 56.344 1 91.38 316 VAL B N 1
ATOM 9331 C CA . VAL B 1 316 ? -8.305 45.438 56.375 1 91.38 316 VAL B CA 1
ATOM 9332 C C . VAL B 1 316 ? -8.695 44.219 55.531 1 91.38 316 VAL B C 1
ATOM 9334 O O . VAL B 1 316 ? -7.863 43.625 54.844 1 91.38 316 VAL B O 1
ATOM 9337 N N . PHE B 1 317 ? -9.938 43.844 55.562 1 91.12 317 PHE B N 1
ATOM 9338 C CA . PHE B 1 317 ? -10.414 42.688 54.812 1 91.12 317 PHE B CA 1
ATOM 9339 C C . PHE B 1 317 ? -10.25 42.906 53.312 1 91.12 317 PHE B C 1
ATOM 9341 O O . PHE B 1 317 ? -9.68 42.062 52.625 1 91.12 317 PHE B O 1
ATOM 9348 N N . TYR B 1 318 ? -10.711 43.969 52.75 1 91.81 318 TYR B N 1
ATOM 9349 C CA . TYR B 1 318 ? -10.688 44.219 51.312 1 91.81 318 TYR B CA 1
ATOM 9350 C C . TYR B 1 318 ? -9.266 44.5 50.844 1 91.81 318 TYR B C 1
ATOM 9352 O O . TYR B 1 318 ? -8.922 44.219 49.688 1 91.81 318 TYR B O 1
ATOM 9360 N N . LEU B 1 319 ? -8.445 45.062 51.781 1 91.69 319 LEU B N 1
ATOM 9361 C CA . LEU B 1 319 ? -7.039 45.219 51.438 1 91.69 319 LEU B CA 1
ATOM 9362 C C . LEU B 1 319 ? -6.363 43.875 51.25 1 91.69 319 LEU B C 1
ATOM 9364 O O . LEU B 1 319 ? -5.668 43.656 50.25 1 91.69 319 LEU B O 1
ATOM 9368 N N . ILE B 1 320 ? -6.602 42.969 52.125 1 91.94 320 ILE B N 1
ATOM 9369 C CA . ILE B 1 320 ? -6.008 41.656 52.031 1 91.94 320 ILE B CA 1
ATOM 9370 C C . ILE B 1 320 ? -6.656 40.875 50.875 1 91.94 320 ILE B C 1
ATOM 9372 O O . ILE B 1 320 ? -5.977 40.125 50.156 1 91.94 320 ILE B O 1
ATOM 9376 N N . PHE B 1 321 ? -7.887 41.062 50.719 1 92.31 321 PHE B N 1
ATOM 9377 C CA . PHE B 1 321 ? -8.609 40.344 49.656 1 92.31 321 PHE B CA 1
ATOM 9378 C C . PHE B 1 321 ? -8.133 40.781 48.281 1 92.31 321 PHE B C 1
ATOM 9380 O O . PHE B 1 321 ? -7.812 39.938 47.438 1 92.31 321 PHE B O 1
ATOM 9387 N N . HIS B 1 322 ? -8.047 42.094 47.969 1 92 322 HIS B N 1
ATOM 9388 C CA . HIS B 1 322 ? -7.723 42.562 46.625 1 92 322 HIS B CA 1
ATOM 9389 C C . HIS B 1 322 ? -6.227 42.469 46.344 1 92 322 HIS B C 1
ATOM 9391 O O . HIS B 1 322 ? -5.816 42.25 45.219 1 92 322 HIS B O 1
ATOM 9397 N N . VAL B 1 323 ? -5.414 42.531 47.344 1 91.81 323 VAL B N 1
ATOM 9398 C CA . VAL B 1 323 ? -3.975 42.594 47.094 1 91.81 323 VAL B CA 1
ATOM 9399 C C . VAL B 1 323 ? -3.393 41.156 47.125 1 91.81 323 VAL B C 1
ATOM 9401 O O . VAL B 1 323 ? -2.496 40.844 46.344 1 91.81 323 VAL B O 1
ATOM 9404 N N . PHE B 1 324 ? -3.908 40.312 47.906 1 91.44 324 PHE B N 1
ATOM 9405 C CA . PHE B 1 324 ? -3.256 39 48.062 1 91.44 324 PHE B CA 1
ATOM 9406 C C . PHE B 1 324 ? -4.172 37.875 47.594 1 91.44 324 PHE B C 1
ATOM 9408 O O . PHE B 1 324 ? -3.816 37.125 46.688 1 91.44 324 PHE B O 1
ATOM 9415 N N . ILE B 1 325 ? -5.367 37.812 48.062 1 91.81 325 ILE B N 1
ATOM 9416 C CA . ILE B 1 325 ? -6.227 36.656 47.812 1 91.81 325 ILE B CA 1
ATOM 9417 C C . ILE B 1 325 ? -6.727 36.688 46.375 1 91.81 325 ILE B C 1
ATOM 9419 O O . ILE B 1 325 ? -6.68 35.656 45.688 1 91.81 325 ILE B O 1
ATOM 9423 N N . GLN B 1 326 ? -7.137 37.781 45.938 1 92.38 326 GLN B N 1
ATOM 9424 C CA . GLN B 1 326 ? -7.734 37.844 44.625 1 92.38 326 GLN B CA 1
ATOM 9425 C C . GLN B 1 326 ? -6.715 37.5 43.531 1 92.38 326 GLN B C 1
ATOM 9427 O O . GLN B 1 326 ? -6.992 36.719 42.625 1 92.38 326 GLN B O 1
ATOM 9432 N N . PRO B 1 327 ? -5.535 38.062 43.562 1 92.88 327 PRO B N 1
ATOM 9433 C CA . PRO B 1 327 ? -4.574 37.656 42.531 1 92.88 327 PRO B CA 1
ATOM 9434 C C . PRO B 1 327 ? -4.223 36.188 42.594 1 92.88 327 PRO B C 1
ATOM 9436 O O . PRO B 1 327 ? -4.039 35.531 41.531 1 92.88 327 PRO B O 1
ATOM 9439 N N . ILE B 1 328 ? -4.121 35.594 43.656 1 92.94 328 ILE B N 1
ATOM 9440 C CA . ILE B 1 328 ? -3.816 34.188 43.812 1 92.94 328 ILE B CA 1
ATOM 9441 C C . ILE B 1 328 ? -4.969 33.344 43.25 1 92.94 328 ILE B C 1
ATOM 9443 O O . ILE B 1 328 ? -4.75 32.375 42.531 1 92.94 328 ILE B O 1
ATOM 9447 N N . MET B 1 329 ? -6.125 33.75 43.562 1 92.62 329 MET B N 1
ATOM 9448 C CA . MET B 1 329 ? -7.297 33 43.062 1 92.62 329 MET B CA 1
ATOM 9449 C C . MET B 1 329 ? -7.438 33.188 41.562 1 92.62 329 MET B C 1
ATOM 9451 O O . MET B 1 329 ? -7.879 32.25 40.875 1 92.62 329 MET B O 1
ATOM 9455 N N . MET B 1 330 ? -7.051 34.312 41.094 1 93 330 MET B N 1
ATOM 9456 C CA . MET B 1 330 ? -7.125 34.531 39.656 1 93 330 MET B CA 1
ATOM 9457 C C . MET B 1 330 ? -6.133 33.656 38.906 1 93 330 MET B C 1
ATOM 9459 O O . MET B 1 330 ? -6.449 33.094 37.844 1 93 330 MET B O 1
ATOM 9463 N N . ILE B 1 331 ? -4.988 33.5 39.438 1 92.12 331 ILE B N 1
ATOM 9464 C CA . ILE B 1 331 ? -3.99 32.625 38.844 1 92.12 331 ILE B CA 1
ATOM 9465 C C . ILE B 1 331 ? -4.488 31.188 38.875 1 92.12 331 ILE B C 1
ATOM 9467 O O . ILE B 1 331 ? -4.32 30.438 37.906 1 92.12 331 ILE B O 1
ATOM 9471 N N . LEU B 1 332 ? -5.051 30.859 39.938 1 91.56 332 LEU B N 1
ATOM 9472 C CA . LEU B 1 332 ? -5.574 29.5 40.062 1 91.56 332 LEU B CA 1
ATOM 9473 C C . LEU B 1 332 ? -6.707 29.25 39.094 1 91.56 332 LEU B C 1
ATOM 9475 O O . LEU B 1 332 ? -6.824 28.156 38.531 1 91.56 332 LEU B O 1
ATOM 9479 N N . VAL B 1 333 ? -7.547 30.234 38.938 1 91.94 333 VAL B N 1
ATOM 9480 C CA . VAL B 1 333 ? -8.633 30.125 37.969 1 91.94 333 VAL B CA 1
ATOM 9481 C C . VAL B 1 333 ? -8.055 29.922 36.562 1 91.94 333 VAL B C 1
ATOM 9483 O O . VAL B 1 333 ? -8.539 29.078 35.781 1 91.94 333 VAL B O 1
ATOM 9486 N N . LEU B 1 334 ? -7.078 30.578 36.312 1 90.06 334 LEU B N 1
ATOM 9487 C CA . LEU B 1 334 ? -6.445 30.453 35 1 90.06 334 LEU B CA 1
ATOM 9488 C C . LEU B 1 334 ? -5.824 29.078 34.812 1 90.06 334 LEU B C 1
ATOM 9490 O O . LEU B 1 334 ? -5.969 28.469 33.75 1 90.06 334 LEU B O 1
ATOM 9494 N N . VAL B 1 335 ? -5.18 28.609 35.781 1 89.94 335 VAL B N 1
ATOM 9495 C CA . VAL B 1 335 ? -4.527 27.297 35.719 1 89.94 335 VAL B CA 1
ATOM 9496 C C . VAL B 1 335 ? -5.578 26.203 35.594 1 89.94 335 VAL B C 1
ATOM 9498 O O . VAL B 1 335 ? -5.391 25.234 34.844 1 89.94 335 VAL B O 1
ATOM 9501 N N . LEU B 1 336 ? -6.613 26.344 36.312 1 90 336 LEU B N 1
ATOM 9502 C CA . LEU B 1 336 ? -7.676 25.344 36.25 1 90 336 LEU B CA 1
ATOM 9503 C C . LEU B 1 336 ? -8.398 25.406 34.906 1 90 336 LEU B C 1
ATOM 9505 O O . LEU B 1 336 ? -8.875 24.375 34.406 1 90 336 LEU B O 1
ATOM 9509 N N . TRP B 1 337 ? -8.484 26.531 34.375 1 88.62 337 TRP B N 1
ATOM 9510 C CA . TRP B 1 337 ? -9.07 26.672 33.031 1 88.62 337 TRP B CA 1
ATOM 9511 C C . TRP B 1 337 ? -8.195 26.031 31.984 1 88.62 337 TRP B C 1
ATOM 9513 O O . TRP B 1 337 ? -8.695 25.375 31.062 1 88.62 337 TRP B O 1
ATOM 9523 N N . LEU B 1 338 ? -6.902 26.125 32.125 1 88.75 338 LEU B N 1
ATOM 9524 C CA . LEU B 1 338 ? -5.957 25.547 31.172 1 88.75 338 LEU B CA 1
ATOM 9525 C C . LEU B 1 338 ? -5.969 24.031 31.234 1 88.75 338 LEU B C 1
ATOM 9527 O O . LEU B 1 338 ? -5.676 23.359 30.25 1 88.75 338 LEU B O 1
ATOM 9531 N N . GLY B 1 339 ? -6.363 23.453 32.312 1 88.19 339 GLY B N 1
ATOM 9532 C CA . GLY B 1 339 ? -6.457 22.016 32.469 1 88.19 339 GLY B CA 1
ATOM 9533 C C . GLY B 1 339 ? -7.68 21.422 31.781 1 88.19 339 GLY B C 1
ATOM 9534 O O . GLY B 1 339 ? -7.781 20.203 31.609 1 88.19 339 GLY B O 1
ATOM 9535 N N . VAL B 1 340 ? -8.555 22.109 31.219 1 86.62 340 VAL B N 1
ATOM 9536 C CA . VAL B 1 340 ? -9.75 21.797 30.438 1 86.62 340 VAL B CA 1
ATOM 9537 C C . VAL B 1 340 ? -10.711 20.953 31.281 1 86.62 340 VAL B C 1
ATOM 9539 O O . VAL B 1 340 ? -11.883 21.312 31.438 1 86.62 340 VAL B O 1
ATOM 9542 N N . PHE B 1 341 ? -10.195 19.859 31.891 1 87.19 341 PHE B N 1
ATOM 9543 C CA . PHE B 1 341 ? -11.07 18.953 32.625 1 87.19 341 PHE B CA 1
ATOM 9544 C C . PHE B 1 341 ? -11.484 19.578 33.969 1 87.19 341 PHE B C 1
ATOM 9546 O O . PHE B 1 341 ? -12.477 19.156 34.562 1 87.19 341 PHE B O 1
ATOM 9553 N N . THR B 1 342 ? -10.82 20.609 34.438 1 88.31 342 THR B N 1
ATOM 9554 C CA . THR B 1 342 ? -11.094 21.25 35.719 1 88.31 342 THR B CA 1
ATOM 9555 C C . THR B 1 342 ? -11.828 22.562 35.531 1 88.31 342 THR B C 1
ATOM 9557 O O . THR B 1 342 ? -11.805 23.438 36.406 1 88.31 342 THR B O 1
ATOM 9560 N N . ILE B 1 343 ? -12.484 22.719 34.469 1 86.62 343 ILE B N 1
ATOM 9561 C CA . ILE B 1 343 ? -13.18 23.969 34.156 1 86.62 343 ILE B CA 1
ATOM 9562 C C . ILE B 1 343 ? -14.297 24.203 35.188 1 86.62 343 ILE B C 1
ATOM 9564 O O . ILE B 1 343 ? -14.547 25.328 35.594 1 86.62 343 ILE B O 1
ATOM 9568 N N . PRO B 1 344 ? -14.969 23.141 35.594 1 84.38 344 PRO B N 1
ATOM 9569 C CA . PRO B 1 344 ? -16.016 23.406 36.562 1 84.38 344 PRO B CA 1
ATOM 9570 C C . PRO B 1 344 ? -15.5 24.078 37.844 1 84.38 344 PRO B C 1
ATOM 9572 O O . PRO B 1 344 ? -16.156 24.969 38.375 1 84.38 344 PRO B O 1
ATOM 9575 N N . MET B 1 345 ? -14.336 23.703 38.312 1 88.81 345 MET B N 1
ATOM 9576 C CA . MET B 1 345 ? -13.766 24.297 39.5 1 88.81 345 MET B CA 1
ATOM 9577 C C . MET B 1 345 ? -13.32 25.734 39.25 1 88.81 345 MET B C 1
ATOM 9579 O O . MET B 1 345 ? -13.375 26.594 40.125 1 88.81 345 MET B O 1
ATOM 9583 N N . SER B 1 346 ? -12.883 25.938 38.031 1 89.44 346 SER B N 1
ATOM 9584 C CA . SER B 1 346 ? -12.523 27.312 37.656 1 89.44 346 SER B CA 1
ATOM 9585 C C . SER B 1 346 ? -13.727 28.234 37.719 1 89.44 346 SER B C 1
ATOM 9587 O O . SER B 1 346 ? -13.633 29.359 38.219 1 89.44 346 SER B O 1
ATOM 9589 N N . ASN B 1 347 ? -14.789 27.703 37.344 1 87.19 347 ASN B N 1
ATOM 9590 C CA . ASN B 1 347 ? -16.016 28.5 37.375 1 87.19 347 ASN B CA 1
ATOM 9591 C C . ASN B 1 347 ? -16.5 28.719 38.812 1 87.19 347 ASN B C 1
ATOM 9593 O O . ASN B 1 347 ? -17 29.797 39.156 1 87.19 347 ASN B O 1
ATOM 9597 N N . ILE B 1 348 ? -16.359 27.781 39.594 1 87.81 348 ILE B N 1
ATOM 9598 C CA . ILE B 1 348 ? -16.781 27.875 40.969 1 87.81 348 ILE B CA 1
ATOM 9599 C C . ILE B 1 348 ? -15.953 28.938 41.688 1 87.81 348 ILE B C 1
ATOM 9601 O O . ILE B 1 348 ? -16.5 29.797 42.375 1 87.81 348 ILE B O 1
ATOM 9605 N N . ILE B 1 349 ? -14.656 28.844 41.5 1 90.12 349 ILE B N 1
ATOM 9606 C CA . ILE B 1 349 ? -13.781 29.797 42.156 1 90.12 349 ILE B CA 1
ATOM 9607 C C . ILE B 1 349 ? -14.039 31.203 41.625 1 90.12 349 ILE B C 1
ATOM 9609 O O . ILE B 1 349 ? -14.047 32.156 42.406 1 90.12 349 ILE B O 1
ATOM 9613 N N . TRP B 1 350 ? -14.312 31.312 40.406 1 89.44 350 TRP B N 1
ATOM 9614 C CA . TRP B 1 350 ? -14.586 32.625 39.812 1 89.44 350 TRP B CA 1
ATOM 9615 C C . TRP B 1 350 ? -15.867 33.219 40.375 1 89.44 350 TRP B C 1
ATOM 9617 O O . TRP B 1 350 ? -15.898 34.406 40.719 1 89.44 350 TRP B O 1
ATOM 9627 N N . ASN B 1 351 ? -16.844 32.375 40.5 1 87.19 351 ASN B N 1
ATOM 9628 C CA . ASN B 1 351 ? -18.109 32.844 41.031 1 87.19 351 ASN B CA 1
ATOM 9629 C C . ASN B 1 351 ? -18 33.125 42.531 1 87.19 351 ASN B C 1
ATOM 9631 O O . ASN B 1 351 ? -18.609 34.094 43.031 1 87.19 351 ASN B O 1
ATOM 9635 N N . LEU B 1 352 ? -17.266 32.344 43.125 1 89.31 352 LEU B N 1
ATOM 9636 C CA . LEU B 1 352 ? -17.078 32.594 44.562 1 89.31 352 LEU B CA 1
ATOM 9637 C C . LEU B 1 352 ? -16.344 33.906 44.812 1 89.31 352 LEU B C 1
ATOM 9639 O O . LEU B 1 352 ? -16.672 34.625 45.75 1 89.31 352 LEU B O 1
ATOM 9643 N N . MET B 1 353 ? -15.344 34.188 44.031 1 89.38 353 MET B N 1
ATOM 9644 C CA . MET B 1 353 ? -14.617 35.438 44.125 1 89.38 353 MET B CA 1
ATOM 9645 C C . MET B 1 353 ? -15.547 36.625 43.906 1 89.38 353 MET B C 1
ATOM 9647 O O . MET B 1 353 ? -15.453 37.656 44.594 1 89.38 353 MET B O 1
ATOM 9651 N N . TYR B 1 354 ? -16.406 36.406 43 1 87 354 TYR B N 1
ATOM 9652 C CA . TYR B 1 354 ? -17.375 37.469 42.719 1 87 354 TYR B CA 1
ATOM 9653 C C . TYR B 1 354 ? -18.281 37.719 43.906 1 87 354 TYR B C 1
ATOM 9655 O O . TYR B 1 354 ? -18.484 38.875 44.281 1 87 354 TYR B O 1
ATOM 9663 N N . HIS B 1 355 ? -18.75 36.719 44.5 1 86.81 355 HIS B N 1
ATOM 9664 C CA . HIS B 1 355 ? -19.672 36.844 45.625 1 86.81 355 HIS B CA 1
ATOM 9665 C C . HIS B 1 355 ? -18.953 37.312 46.875 1 86.81 355 HIS B C 1
ATOM 9667 O O . HIS B 1 355 ? -19.516 38.062 47.688 1 86.81 355 HIS B O 1
ATOM 9673 N N . CYS B 1 356 ? -17.734 36.906 47.031 1 88.19 356 CYS B N 1
ATOM 9674 C CA . CYS B 1 356 ? -16.953 37.344 48.188 1 88.19 356 CYS B CA 1
ATOM 9675 C C . CYS B 1 356 ? -16.641 38.812 48.094 1 88.19 356 CYS B C 1
ATOM 9677 O O . CYS B 1 356 ? -16.516 39.5 49.125 1 88.19 356 CYS B O 1
ATOM 9679 N N . ARG B 1 357 ? -16.531 39.281 46.938 1 87.81 357 ARG B N 1
ATOM 9680 C CA . ARG B 1 357 ? -16.266 40.719 46.75 1 87.81 357 ARG B CA 1
ATOM 9681 C C . ARG B 1 357 ? -17.531 41.531 46.969 1 87.81 357 ARG B C 1
ATOM 9683 O O . ARG B 1 357 ? -17.469 42.625 47.594 1 87.81 357 ARG B O 1
ATOM 9690 N N . ARG B 1 358 ? -18.641 40.969 46.594 1 83.94 358 ARG B N 1
ATOM 9691 C CA . ARG B 1 358 ? -19.875 41.75 46.625 1 83.94 358 ARG B CA 1
ATOM 9692 C C . ARG B 1 358 ? -20.516 41.688 48.031 1 83.94 358 ARG B C 1
ATOM 9694 O O . ARG B 1 358 ? -20.938 42.719 48.562 1 83.94 358 ARG B O 1
ATOM 9701 N N . HIS B 1 359 ? -20.641 40.5 48.594 1 84.25 359 HIS B N 1
ATOM 9702 C CA . HIS B 1 359 ? -21.312 40.344 49.875 1 84.25 359 HIS B CA 1
ATOM 9703 C C . HIS B 1 359 ? -20.641 39.281 50.719 1 84.25 359 HIS B C 1
ATOM 9705 O O . HIS B 1 359 ? -21.234 38.219 50.969 1 84.25 359 HIS B O 1
ATOM 9711 N N . PRO B 1 360 ? -19.531 39.625 51.312 1 86.44 360 PRO B N 1
ATOM 9712 C CA . PRO B 1 360 ? -18.812 38.594 52.094 1 86.44 360 PRO B CA 1
ATOM 9713 C C . PRO B 1 360 ? -19.547 38.219 53.375 1 86.44 360 PRO B C 1
ATOM 9715 O O . PRO B 1 360 ? -19.531 37.031 53.75 1 86.44 360 PRO B O 1
ATOM 9718 N N . LEU B 1 361 ? -20.219 39.156 54.031 1 85.88 361 LEU B N 1
ATOM 9719 C CA . LEU B 1 361 ? -20.828 38.875 55.312 1 85.88 361 LEU B CA 1
ATOM 9720 C C . LEU B 1 361 ? -22.156 38.156 55.156 1 85.88 361 LEU B C 1
ATOM 9722 O O . LEU B 1 361 ? -22.672 37.531 56.094 1 85.88 361 LEU B O 1
ATOM 9726 N N . ALA B 1 362 ? -22.672 38.125 54 1 84.25 362 ALA B N 1
ATOM 9727 C CA . ALA B 1 362 ? -23.969 37.5 53.75 1 84.25 362 ALA B CA 1
ATOM 9728 C C . ALA B 1 362 ? -23.797 36.031 53.312 1 84.25 362 ALA B C 1
ATOM 9730 O O . ALA B 1 362 ? -24.781 35.312 53.156 1 84.25 362 ALA B O 1
ATOM 9731 N N . LEU B 1 363 ? -22.594 35.625 53.188 1 87.19 363 LEU B N 1
ATOM 9732 C CA . LEU B 1 363 ? -22.344 34.281 52.688 1 87.19 363 LEU B CA 1
ATOM 9733 C C . LEU B 1 363 ? -22.328 33.25 53.812 1 87.19 363 LEU B C 1
ATOM 9735 O O . LEU B 1 363 ? -21.797 33.531 54.875 1 87.19 363 LEU B O 1
ATOM 9739 N N . ASP B 1 364 ? -22.984 32.188 53.594 1 86.12 364 ASP B N 1
ATOM 9740 C CA . ASP B 1 364 ? -22.969 31.062 54.531 1 86.12 364 ASP B CA 1
ATOM 9741 C C . ASP B 1 364 ? -22.812 29.734 53.812 1 86.12 364 ASP B C 1
ATOM 9743 O O . ASP B 1 364 ? -23.125 29.641 52.625 1 86.12 364 ASP B O 1
ATOM 9747 N N . PHE B 1 365 ? -22.203 28.672 54.469 1 87.94 365 PHE B N 1
ATOM 9748 C CA . PHE B 1 365 ? -21.875 27.375 53.875 1 87.94 365 PHE B CA 1
ATOM 9749 C C . PHE B 1 365 ? -22.516 26.25 54.688 1 87.94 365 PHE B C 1
ATOM 9751 O O . PHE B 1 365 ? -22.438 26.234 55.906 1 87.94 365 PHE B O 1
ATOM 9758 N N . LYS B 1 366 ? -23.266 25.453 54 1 80.12 366 LYS B N 1
ATOM 9759 C CA . LYS B 1 366 ? -23.891 24.328 54.688 1 80.12 366 LYS B CA 1
ATOM 9760 C C . LYS B 1 366 ? -23.734 23.031 53.875 1 80.12 366 LYS B C 1
ATOM 9762 O O . LYS B 1 366 ? -23.578 23.094 52.656 1 80.12 366 LYS B O 1
ATOM 9767 N N . HIS B 1 367 ? -23.484 21.875 54.438 1 78.62 367 HIS B N 1
ATOM 9768 C CA . HIS B 1 367 ? -23.438 20.578 53.781 1 78.62 367 HIS B CA 1
ATOM 9769 C C . HIS B 1 367 ? -24.828 20.109 53.375 1 78.62 367 HIS B C 1
ATOM 9771 O O . HIS B 1 367 ? -25.797 20.328 54.094 1 78.62 367 HIS B O 1
ATOM 9777 N N . VAL B 1 368 ? -24.922 19.641 52.062 1 63.22 368 VAL B N 1
ATOM 9778 C CA . VAL B 1 368 ? -26.203 19.109 51.625 1 63.22 368 VAL B CA 1
ATOM 9779 C C . VAL B 1 368 ? -26.516 17.812 52.375 1 63.22 368 VAL B C 1
ATOM 9781 O O . VAL B 1 368 ? -25.891 16.781 52.125 1 63.22 368 VAL B O 1
ATOM 9784 N N . GLN B 1 369 ? -26.062 17.453 53.469 1 53.62 369 GLN B N 1
ATOM 9785 C CA . GLN B 1 369 ? -26.453 16.156 54.031 1 53.62 369 GLN B CA 1
ATOM 9786 C C . GLN B 1 369 ? -27.953 15.906 53.812 1 53.62 369 GLN B C 1
ATOM 9788 O O . GLN B 1 369 ? -28.688 16.828 53.5 1 53.62 369 GLN B O 1
ATOM 9793 N N . HIS B 1 370 ? -28.406 14.586 54.594 1 45.59 370 HIS B N 1
ATOM 9794 C CA . HIS B 1 370 ? -29.688 13.898 54.625 1 45.59 370 HIS B CA 1
ATOM 9795 C C . HIS B 1 370 ? -30.828 14.859 54.969 1 45.59 370 HIS B C 1
ATOM 9797 O O . HIS B 1 370 ? -31.797 14.492 55.625 1 45.59 370 HIS B O 1
ATOM 9803 N N . THR B 1 371 ? -30.641 15.961 54.906 1 40.56 371 THR B N 1
ATOM 9804 C CA . THR B 1 371 ? -31.734 16.688 55.531 1 40.56 371 THR B CA 1
ATOM 9805 C C . THR B 1 371 ? -33.062 16.328 54.875 1 40.56 371 THR B C 1
ATOM 9807 O O . THR B 1 371 ? -33.344 16.781 53.781 1 40.56 371 THR B O 1
ATOM 9810 N N . HIS B 1 372 ? -33.375 15.039 54.844 1 42.16 372 HIS B N 1
ATOM 9811 C CA . HIS B 1 372 ? -34.781 14.727 54.656 1 42.16 372 HIS B CA 1
ATOM 9812 C C . HIS B 1 372 ? -35.688 15.789 55.312 1 42.16 372 HIS B C 1
ATOM 9814 O O . HIS B 1 372 ? -36.906 15.727 55.219 1 42.16 372 HIS B O 1
ATOM 9820 N N . GLN B 1 373 ? -35.188 16.375 56.438 1 42 373 GLN B N 1
ATOM 9821 C CA . GLN B 1 373 ? -36.188 17.125 57.219 1 42 373 GLN B CA 1
ATOM 9822 C C . GLN B 1 373 ? -36.469 18.484 56.562 1 42 373 GLN B C 1
ATOM 9824 O O . GLN B 1 373 ? -35.531 19.234 56.25 1 42 373 GLN B O 1
ATOM 9829 N N . TYR B 1 374 ? -37.594 18.672 55.844 1 44 374 TYR B N 1
ATOM 9830 C CA . TYR B 1 374 ? -38.188 19.953 55.469 1 44 374 TYR B CA 1
ATOM 9831 C C . TYR B 1 374 ? -37.812 21.047 56.469 1 44 374 TYR B C 1
ATOM 9833 O O . TYR B 1 374 ? -38.094 20.922 57.656 1 44 374 TYR B O 1
ATOM 9841 N N . PRO B 1 375 ? -36.688 21.719 56.375 1 43.47 375 PRO B N 1
ATOM 9842 C CA . PRO B 1 375 ? -36.594 22.734 57.406 1 43.47 375 PRO B CA 1
ATOM 9843 C C . PRO B 1 375 ? -37.938 23.344 57.781 1 43.47 375 PRO B C 1
ATOM 9845 O O . PRO B 1 375 ? -38.844 23.375 56.969 1 43.47 375 PRO B O 1
ATOM 9848 N N . ASP B 1 376 ? -38.281 23.438 59.062 1 43.03 376 ASP B N 1
ATOM 9849 C CA . ASP B 1 376 ? -39.438 24.172 59.562 1 43.03 376 ASP B CA 1
ATOM 9850 C C . ASP B 1 376 ? -39.688 25.453 58.75 1 43.03 376 ASP B C 1
ATOM 9852 O O . ASP B 1 376 ? -38.719 26.078 58.312 1 43.03 376 ASP B O 1
ATOM 9856 N N . ASP B 1 377 ? -40.938 25.812 58.188 1 43.75 377 ASP B N 1
ATOM 9857 C CA . ASP B 1 377 ? -41.562 26.844 57.406 1 43.75 377 ASP B CA 1
ATOM 9858 C C . ASP B 1 377 ? -40.938 28.203 57.656 1 43.75 377 ASP B C 1
ATOM 9860 O O . ASP B 1 377 ? -40.875 29.047 56.75 1 43.75 377 ASP B O 1
ATOM 9864 N N . GLU B 1 378 ? -40.719 28.656 58.938 1 45.28 378 GLU B N 1
ATOM 9865 C CA . GLU B 1 378 ? -40.625 30.062 59.281 1 45.28 378 GLU B CA 1
ATOM 9866 C C . GLU B 1 378 ? -39.281 30.641 58.844 1 45.28 378 GLU B C 1
ATOM 9868 O O . GLU B 1 378 ? -39.188 31.844 58.562 1 45.28 378 GLU B O 1
ATOM 9873 N N . THR B 1 379 ? -38.094 30.016 58.938 1 46.59 379 THR B N 1
ATOM 9874 C CA . THR B 1 379 ? -36.812 30.672 58.781 1 46.59 379 THR B CA 1
ATOM 9875 C C . THR B 1 379 ? -36.281 30.516 57.375 1 46.59 379 THR B C 1
ATOM 9877 O O . THR B 1 379 ? -35.156 30.922 57.062 1 46.59 379 THR B O 1
ATOM 9880 N N . ILE B 1 380 ? -36.781 29.828 56.469 1 49.97 380 ILE B N 1
ATOM 9881 C CA . ILE B 1 380 ? -36.312 29.375 55.156 1 49.97 380 ILE B CA 1
ATOM 9882 C C . ILE B 1 380 ? -36.5 30.484 54.125 1 49.97 380 ILE B C 1
ATOM 9884 O O . ILE B 1 380 ? -35.938 30.422 53.031 1 49.97 380 ILE B O 1
ATOM 9888 N N . GLY B 1 381 ? -37.375 31.422 54.281 1 52.47 381 GLY B N 1
ATOM 9889 C CA . GLY B 1 381 ? -37.812 32.344 53.25 1 52.47 381 GLY B CA 1
ATOM 9890 C C . GLY B 1 381 ? -36.688 33.188 52.719 1 52.47 381 GLY B C 1
ATOM 9891 O O . GLY B 1 381 ? -36.75 33.719 51.594 1 52.47 381 GLY B O 1
ATOM 9892 N N . ASP B 1 382 ? -35.594 33.5 53.469 1 63.28 382 ASP B N 1
ATOM 9893 C CA . ASP B 1 382 ? -34.719 34.625 53.031 1 63.28 382 ASP B CA 1
ATOM 9894 C C . ASP B 1 382 ? -33.375 34.094 52.531 1 63.28 382 ASP B C 1
ATOM 9896 O O . ASP B 1 382 ? -32.375 34.844 52.531 1 63.28 382 ASP B O 1
ATOM 9900 N N . LYS B 1 383 ? -33.156 32.719 52.188 1 74.62 383 LYS B N 1
ATOM 9901 C CA . LYS B 1 383 ? -31.828 32.25 51.781 1 74.62 383 LYS B CA 1
ATOM 9902 C C . LYS B 1 383 ? -31.844 31.766 50.312 1 74.62 383 LYS B C 1
ATOM 9904 O O . LYS B 1 383 ? -32.812 31.094 49.906 1 74.62 383 LYS B O 1
ATOM 9909 N N . ASN B 1 384 ? -30.984 32.219 49.531 1 78.62 384 ASN B N 1
ATOM 9910 C CA . ASN B 1 384 ? -30.797 31.781 48.125 1 78.62 384 ASN B CA 1
ATOM 9911 C C . ASN B 1 384 ? -29.516 30.969 47.969 1 78.62 384 ASN B C 1
ATOM 9913 O O . ASN B 1 384 ? -28.5 31.281 48.594 1 78.62 384 ASN B O 1
ATOM 9917 N N . VAL B 1 385 ? -29.641 29.828 47.25 1 79.12 385 VAL B N 1
ATOM 9918 C CA . VAL B 1 385 ? -28.484 29 46.969 1 79.12 385 VAL B CA 1
ATOM 9919 C C . VAL B 1 385 ? -27.703 29.578 45.781 1 79.12 385 VAL B C 1
ATOM 9921 O O . VAL B 1 385 ? -28.281 29.844 44.719 1 79.12 385 VAL B O 1
ATOM 9924 N N . LEU B 1 386 ? -26.438 29.703 45.938 1 78.06 386 LEU B N 1
ATOM 9925 C CA . LEU B 1 386 ? -25.625 30.328 44.906 1 78.06 386 LEU B CA 1
ATOM 9926 C C . LEU B 1 386 ? -24.875 29.266 44.094 1 78.06 386 LEU B C 1
ATOM 9928 O O . LEU B 1 386 ? -24.906 29.281 42.844 1 78.06 386 LEU B O 1
ATOM 9932 N N . LEU B 1 387 ? -24.203 28.438 44.812 1 82 387 LEU B N 1
ATOM 9933 C CA . LEU B 1 387 ? -23.328 27.5 44.125 1 82 387 LEU B CA 1
ATOM 9934 C C . LEU B 1 387 ? -23.375 26.125 44.781 1 82 387 LEU B C 1
ATOM 9936 O O . LEU B 1 387 ? -23.547 26.016 46 1 82 387 LEU B O 1
ATOM 9940 N N . CYS B 1 388 ? -23.375 25.078 43.938 1 78.19 388 CYS B N 1
ATOM 9941 C CA . CYS B 1 388 ? -23.281 23.703 44.406 1 78.19 388 CYS B CA 1
ATOM 9942 C C . CYS B 1 388 ? -22.547 22.828 43.406 1 78.19 388 CYS B C 1
ATOM 9944 O O . CYS B 1 388 ? -22.875 22.844 42.219 1 78.19 388 CYS B O 1
ATOM 9946 N N . THR B 1 389 ? -21.406 22.281 43.875 1 79.81 389 THR B N 1
ATOM 9947 C CA . THR B 1 389 ? -20.688 21.422 42.938 1 79.81 389 THR B CA 1
ATOM 9948 C C . THR B 1 389 ? -20.453 20.047 43.562 1 79.81 389 THR B C 1
ATOM 9950 O O . THR B 1 389 ? -20.281 19.938 44.781 1 79.81 389 THR B O 1
ATOM 9953 N N . PHE B 1 390 ? -20.5 19.062 42.719 1 76.38 390 PHE B N 1
ATOM 9954 C CA . PHE B 1 390 ? -20.266 17.703 43.219 1 76.38 390 PHE B CA 1
ATOM 9955 C C . PHE B 1 390 ? -19.016 17.109 42.594 1 76.38 390 PHE B C 1
ATOM 9957 O O . PHE B 1 390 ? -18.516 16.078 43.031 1 76.38 390 PHE B O 1
ATOM 9964 N N . ARG B 1 391 ? -18.531 17.812 41.562 1 81 391 ARG B N 1
ATOM 9965 C CA . ARG B 1 391 ? -17.406 17.219 40.844 1 81 391 ARG B CA 1
ATOM 9966 C C . ARG B 1 391 ? -16.328 18.266 40.562 1 81 391 ARG B C 1
ATOM 9968 O O . ARG B 1 391 ? -16.641 19.422 40.281 1 81 391 ARG B O 1
ATOM 9975 N N . CYS B 1 392 ? -15.141 17.734 40.656 1 83.88 392 CYS B N 1
ATOM 9976 C CA . CYS B 1 392 ? -14 18.578 40.375 1 83.88 392 CYS B CA 1
ATOM 9977 C C . CYS B 1 392 ? -13.688 18.594 38.875 1 83.88 392 CYS B C 1
ATOM 9979 O O . CYS B 1 392 ? -13.328 19.625 38.312 1 83.88 392 CYS B O 1
ATOM 9981 N N . ALA B 1 393 ? -13.758 17.391 38.312 1 85.12 393 ALA B N 1
ATOM 9982 C CA . ALA B 1 393 ? -13.359 17.234 36.906 1 85.12 393 ALA B CA 1
ATOM 9983 C C . ALA B 1 393 ? -14.422 16.484 36.125 1 85.12 393 ALA B C 1
ATOM 9985 O O . ALA B 1 393 ? -15.242 15.766 36.688 1 85.12 393 ALA B O 1
ATOM 9986 N N . GLY B 1 394 ? -14.484 16.844 34.812 1 77.31 394 GLY B N 1
ATOM 9987 C CA . GLY B 1 394 ? -15.406 16.156 33.906 1 77.31 394 GLY B CA 1
ATOM 9988 C C . GLY B 1 394 ? -14.789 15.828 32.562 1 77.31 394 GLY B C 1
ATOM 9989 O O . GLY B 1 394 ? -14.086 16.641 31.984 1 77.31 394 GLY B O 1
ATOM 9990 N N . TRP B 1 395 ? -15.016 14.664 32.062 1 78 395 TRP B N 1
ATOM 9991 C CA . TRP B 1 395 ? -14.461 14.195 30.781 1 78 395 TRP B CA 1
ATOM 9992 C C . TRP B 1 395 ? -15.18 14.852 29.609 1 78 395 TRP B C 1
ATOM 9994 O O . TRP B 1 395 ? -14.602 15.008 28.531 1 78 395 TRP B O 1
ATOM 10004 N N . HIS B 1 396 ? -16.328 15.266 29.797 1 78.19 396 HIS B N 1
ATOM 10005 C CA . HIS B 1 396 ? -17.109 15.789 28.688 1 78.19 396 HIS B CA 1
ATOM 10006 C C . HIS B 1 396 ? -16.656 17.188 28.297 1 78.19 396 HIS B C 1
ATOM 10008 O O . HIS B 1 396 ? -17.016 17.688 27.234 1 78.19 396 HIS B O 1
ATOM 10014 N N . TYR B 1 397 ? -15.789 17.781 29.125 1 81.5 397 TYR B N 1
ATOM 10015 C CA . TYR B 1 397 ? -15.367 19.141 28.859 1 81.5 397 TYR B CA 1
ATOM 10016 C C . TYR B 1 397 ? -14.367 19.188 27.703 1 81.5 397 TYR B C 1
ATOM 10018 O O . TYR B 1 397 ? -14 20.266 27.234 1 81.5 397 TYR B O 1
ATOM 10026 N N . TYR B 1 398 ? -13.938 18.062 27.234 1 81.31 398 TYR B N 1
ATOM 10027 C CA . TYR B 1 398 ? -13.031 18.109 26.078 1 81.31 398 TYR B CA 1
ATOM 10028 C C . TYR B 1 398 ? -13.758 18.609 24.844 1 81.31 398 TYR B C 1
ATOM 10030 O O . TYR B 1 398 ? -13.125 19.109 23.906 1 81.31 398 TYR B O 1
ATOM 10038 N N . LYS B 1 399 ? -15.07 18.547 24.859 1 79.25 399 LYS B N 1
ATOM 10039 C CA . LYS B 1 399 ? -15.867 19 23.719 1 79.25 399 LYS B CA 1
ATOM 10040 C C . LYS B 1 399 ? -16.484 20.375 23.984 1 79.25 399 LYS B C 1
ATOM 10042 O O . LYS B 1 399 ? -17.312 20.859 23.203 1 79.25 399 LYS B O 1
ATOM 10047 N N . PHE B 1 400 ? -15.992 20.953 25.047 1 81.56 400 PHE B N 1
ATOM 10048 C CA . PHE B 1 400 ? -16.5 22.266 25.438 1 81.56 400 PHE B CA 1
ATOM 10049 C C . PHE B 1 400 ? -16.062 23.328 24.453 1 81.56 400 PHE B C 1
ATOM 10051 O O . PHE B 1 400 ? -14.922 23.328 23.984 1 81.56 400 PHE B O 1
ATOM 10058 N N . THR B 1 401 ? -17.031 24.172 23.984 1 82.69 401 THR B N 1
ATOM 10059 C CA . THR B 1 401 ? -16.719 25.234 23.016 1 82.69 401 THR B CA 1
ATOM 10060 C C . THR B 1 401 ? -17.031 26.609 23.594 1 82.69 401 THR B C 1
ATOM 10062 O O . THR B 1 401 ? -17.984 26.75 24.359 1 82.69 401 THR B O 1
ATOM 10065 N N . VAL B 1 402 ? -16.125 27.453 23.5 1 80.75 402 VAL B N 1
ATOM 10066 C CA . VAL B 1 402 ? -16.328 28.844 23.875 1 80.75 402 VAL B CA 1
ATOM 10067 C C . VAL B 1 402 ? -16.391 29.703 22.609 1 80.75 402 VAL B C 1
ATOM 10069 O O . VAL B 1 402 ? -15.445 29.734 21.812 1 80.75 402 VAL B O 1
ATOM 10072 N N . ASP B 1 403 ? -17.391 30.438 22.391 1 78.81 403 ASP B N 1
ATOM 10073 C CA . ASP B 1 403 ? -17.594 31.281 21.219 1 78.81 403 ASP B CA 1
ATOM 10074 C C . ASP B 1 403 ? -17.438 30.484 19.938 1 78.81 403 ASP B C 1
ATOM 10076 O O . ASP B 1 403 ? -16.812 30.953 18.984 1 78.81 403 ASP B O 1
ATOM 10080 N N . GLY B 1 404 ? -17.703 29.266 19.953 1 77.06 404 GLY B N 1
ATOM 10081 C CA . GLY B 1 404 ? -17.688 28.422 18.781 1 77.06 404 GLY B CA 1
ATOM 10082 C C . GLY B 1 404 ? -16.359 27.688 18.594 1 77.06 404 GLY B C 1
ATOM 10083 O O . GLY B 1 404 ? -16.203 26.922 17.641 1 77.06 404 GLY B O 1
ATOM 10084 N N . THR B 1 405 ? -15.453 27.953 19.375 1 85 405 THR B N 1
ATOM 10085 C CA . THR B 1 405 ? -14.156 27.312 19.266 1 85 405 THR B CA 1
ATOM 10086 C C . THR B 1 405 ? -13.914 26.359 20.438 1 85 405 THR B C 1
ATOM 10088 O O . THR B 1 405 ? -14.312 26.641 21.578 1 85 405 THR B O 1
ATOM 10091 N N . ASN B 1 406 ? -13.32 25.281 20.109 1 86.81 406 ASN B N 1
ATOM 10092 C CA . ASN B 1 406 ? -13 24.281 21.125 1 86.81 406 ASN B CA 1
ATOM 10093 C C . ASN B 1 406 ? -12.07 24.859 22.188 1 86.81 406 ASN B C 1
ATOM 10095 O O . ASN B 1 406 ? -11.156 25.625 21.875 1 86.81 406 ASN B O 1
ATOM 10099 N N . VAL B 1 407 ? -12.32 24.516 23.406 1 87.81 407 VAL B N 1
ATOM 10100 C CA . VAL B 1 407 ? -11.609 25.062 24.547 1 87.81 407 VAL B CA 1
ATOM 10101 C C . VAL B 1 407 ? -10.133 24.688 24.469 1 87.81 407 VAL B C 1
ATOM 10103 O O . VAL B 1 407 ? -9.258 25.453 24.891 1 87.81 407 VAL B O 1
ATOM 10106 N N . ILE B 1 408 ? -9.844 23.547 23.938 1 88.06 408 ILE B N 1
ATOM 10107 C CA . ILE B 1 408 ? -8.453 23.109 23.844 1 88.06 408 ILE B CA 1
ATOM 10108 C C . ILE B 1 408 ? -7.68 24.031 22.906 1 88.06 408 ILE B C 1
ATOM 10110 O O . ILE B 1 408 ? -6.555 24.422 23.219 1 88.06 408 ILE B O 1
ATOM 10114 N N . VAL B 1 409 ? -8.297 24.422 21.844 1 88.94 409 VAL B N 1
ATOM 10115 C CA . VAL B 1 409 ? -7.668 25.312 20.875 1 88.94 409 VAL B CA 1
ATOM 10116 C C . VAL B 1 409 ? -7.512 26.703 21.484 1 88.94 409 VAL B C 1
ATOM 10118 O O . VAL B 1 409 ? -6.488 27.359 21.297 1 88.94 409 VAL B O 1
ATOM 10121 N N . MET B 1 410 ? -8.477 27.109 22.219 1 88.5 410 MET B N 1
ATOM 10122 C CA . MET B 1 410 ? -8.414 28.422 22.859 1 88.5 410 MET B CA 1
ATOM 10123 C C . MET B 1 410 ? -7.285 28.453 23.891 1 88.5 410 MET B C 1
ATOM 10125 O O . MET B 1 410 ? -6.547 29.438 23.969 1 88.5 410 MET B O 1
ATOM 10129 N N . ASN B 1 411 ? -7.16 27.344 24.609 1 89.69 411 ASN B N 1
ATOM 10130 C CA . ASN B 1 411 ? -6.113 27.266 25.625 1 89.69 411 ASN B CA 1
ATOM 10131 C C . ASN B 1 411 ? -4.723 27.234 24.984 1 89.69 411 ASN B C 1
ATOM 10133 O O . ASN B 1 411 ? -3.754 27.703 25.594 1 89.69 411 ASN B O 1
ATOM 10137 N N . LEU B 1 412 ? -4.645 26.828 23.812 1 90.81 412 LEU B N 1
ATOM 10138 C CA . LEU B 1 412 ? -3.352 26.75 23.141 1 90.81 412 LEU B CA 1
ATOM 10139 C C . LEU B 1 412 ? -2.867 28.141 22.734 1 90.81 412 LEU B C 1
ATOM 10141 O O . LEU B 1 412 ? -1.68 28.328 22.453 1 90.81 412 LEU B O 1
ATOM 10145 N N . ILE B 1 413 ? -3.732 29.141 22.781 1 91.62 413 ILE B N 1
ATOM 10146 C CA . ILE B 1 413 ? -3.33 30.516 22.484 1 91.62 413 ILE B CA 1
ATOM 10147 C C . ILE B 1 413 ? -2.418 31.031 23.594 1 91.62 413 ILE B C 1
ATOM 10149 O O . ILE B 1 413 ? -1.531 31.844 23.344 1 91.62 413 ILE B O 1
ATOM 10153 N N . SER B 1 414 ? -2.637 30.531 24.828 1 91 414 SER B N 1
ATOM 10154 C CA . SER B 1 414 ? -1.752 30.891 25.938 1 91 414 SER B CA 1
ATOM 10155 C C . SER B 1 414 ? -0.322 30.438 25.672 1 91 414 SER B C 1
ATOM 10157 O O . SER B 1 414 ? 0.634 31.109 26.062 1 91 414 SER B O 1
ATOM 10159 N N . ILE B 1 415 ? -0.226 29.375 24.953 1 92.94 415 ILE B N 1
ATOM 10160 C CA . ILE B 1 415 ? 1.098 28.859 24.625 1 92.94 415 ILE B CA 1
ATOM 10161 C C . ILE B 1 415 ? 1.758 29.766 23.578 1 92.94 415 ILE B C 1
ATOM 10163 O O . ILE B 1 415 ? 2.977 29.953 23.594 1 92.94 415 ILE B O 1
ATOM 10167 N N . VAL B 1 416 ? 1 30.359 22.703 1 95.94 416 VAL B N 1
ATOM 10168 C CA . VAL B 1 416 ? 1.516 31.281 21.703 1 95.94 416 VAL B CA 1
ATOM 10169 C C . VAL B 1 416 ? 2.143 32.5 22.375 1 95.94 416 VAL B C 1
ATOM 10171 O O . VAL B 1 416 ? 3.283 32.875 22.078 1 95.94 416 VAL B O 1
ATOM 10174 N N . ILE B 1 417 ? 1.431 33.031 23.375 1 93.88 417 ILE B N 1
ATOM 10175 C CA . ILE B 1 417 ? 1.904 34.219 24.078 1 93.88 417 ILE B CA 1
ATOM 10176 C C . ILE B 1 417 ? 3.135 33.875 24.906 1 93.88 417 ILE B C 1
ATOM 10178 O O . ILE B 1 417 ? 4.102 34.656 24.953 1 93.88 417 ILE B O 1
ATOM 10182 N N . PHE B 1 418 ? 3.09 32.719 25.438 1 93.69 418 PHE B N 1
ATOM 10183 C CA . PHE B 1 418 ? 4.211 32.281 26.25 1 93.69 418 PHE B CA 1
ATOM 10184 C C . PHE B 1 418 ? 5.453 32.062 25.391 1 93.69 418 PHE B C 1
ATOM 10186 O O . PHE B 1 418 ? 6.566 32.406 25.797 1 93.69 418 PHE B O 1
ATOM 10193 N N . THR B 1 419 ? 5.293 31.516 24.234 1 95.88 419 THR B N 1
ATOM 10194 C CA . THR B 1 419 ? 6.426 31.25 23.344 1 95.88 419 THR B CA 1
ATOM 10195 C C . THR B 1 419 ? 7.078 32.562 22.906 1 95.88 419 THR B C 1
ATOM 10197 O O . THR B 1 419 ? 8.305 32.656 22.875 1 95.88 419 THR B O 1
ATOM 10200 N N . ILE B 1 420 ? 6.297 33.531 22.547 1 95.5 420 ILE B N 1
ATOM 10201 C CA . ILE B 1 420 ? 6.812 34.844 22.125 1 95.5 420 ILE B CA 1
ATOM 10202 C C . ILE B 1 420 ? 7.535 35.5 23.297 1 95.5 420 ILE B C 1
ATOM 10204 O O . ILE B 1 420 ? 8.633 36.031 23.141 1 95.5 420 ILE B O 1
ATOM 10208 N N . PHE B 1 421 ? 6.977 35.375 24.5 1 94.12 421 PHE B N 1
ATOM 10209 C CA . PHE B 1 421 ? 7.574 35.938 25.703 1 94.12 421 PHE B CA 1
ATOM 10210 C C . PHE B 1 421 ? 8.883 35.219 26.047 1 94.12 421 PHE B C 1
ATOM 10212 O O . PHE B 1 421 ? 9.859 35.875 26.438 1 94.12 421 PHE B O 1
ATOM 10219 N N . ASP B 1 422 ? 8.844 34 25.906 1 93.94 422 ASP B N 1
ATOM 10220 C CA . ASP B 1 422 ? 10.023 33.219 26.219 1 93.94 422 ASP B CA 1
ATOM 10221 C C . ASP B 1 422 ? 11.188 33.562 25.297 1 93.94 422 ASP B C 1
ATOM 10223 O O . ASP B 1 422 ? 12.305 33.812 25.75 1 93.94 422 ASP B O 1
ATOM 10227 N N . PHE B 1 423 ? 11.016 33.688 24.016 1 94.06 423 PHE B N 1
ATOM 10228 C CA . PHE B 1 423 ? 12.078 33.938 23.031 1 94.06 423 PHE B CA 1
ATOM 10229 C C . PHE B 1 423 ? 12.602 35.344 23.141 1 94.06 423 PHE B C 1
ATOM 10231 O O . PHE B 1 423 ? 13.812 35.562 23.219 1 94.06 423 PHE B O 1
ATOM 10238 N N . TYR B 1 424 ? 11.719 36.375 23.203 1 93.19 424 TYR B N 1
ATOM 10239 C CA . TYR B 1 424 ? 12.156 37.781 23.141 1 93.19 424 TYR B CA 1
ATOM 10240 C C . TYR B 1 424 ? 12.531 38.281 24.531 1 93.19 424 TYR B C 1
ATOM 10242 O O . TYR B 1 424 ? 13.461 39.094 24.672 1 93.19 424 TYR B O 1
ATOM 10250 N N . PHE B 1 425 ? 11.875 37.812 25.547 1 92.38 425 PHE B N 1
ATOM 10251 C CA . PHE B 1 425 ? 12.117 38.375 26.875 1 92.38 425 PHE B CA 1
ATOM 10252 C C . PHE B 1 425 ? 13.055 37.469 27.672 1 92.38 425 PHE B C 1
ATOM 10254 O O . PHE B 1 425 ? 14.125 37.906 28.109 1 92.38 425 PHE B O 1
ATOM 10261 N N . LEU B 1 426 ? 12.695 36.25 27.859 1 91.56 426 LEU B N 1
ATOM 10262 C CA . LEU B 1 426 ? 13.484 35.344 28.719 1 91.56 426 LEU B CA 1
ATOM 10263 C C . LEU B 1 426 ? 14.82 35.031 28.078 1 91.56 426 LEU B C 1
ATOM 10265 O O . LEU B 1 426 ? 15.867 35.125 28.719 1 91.56 426 LEU B O 1
ATOM 10269 N N . LYS B 1 427 ? 14.812 34.656 26.859 1 91.25 427 LYS B N 1
ATOM 10270 C CA . LYS B 1 427 ? 16.031 34.188 26.203 1 91.25 427 LYS B CA 1
ATOM 10271 C C . LYS B 1 427 ? 16.891 35.375 25.734 1 91.25 427 LYS B C 1
ATOM 10273 O O . LYS B 1 427 ? 18.062 35.5 26.078 1 91.25 427 LYS B O 1
ATOM 10278 N N . ARG B 1 428 ? 16.297 36.312 25 1 89.94 428 ARG B N 1
ATOM 10279 C CA . ARG B 1 428 ? 17.078 37.375 24.359 1 89.94 428 ARG B CA 1
ATOM 10280 C C . ARG B 1 428 ? 17.344 38.531 25.328 1 89.94 428 ARG B C 1
ATOM 10282 O O . ARG B 1 428 ? 18.469 39 25.438 1 89.94 428 ARG B O 1
ATOM 10289 N N . TYR B 1 429 ? 16.312 38.938 26.062 1 90.75 429 TYR B N 1
ATOM 10290 C CA . TYR B 1 429 ? 16.469 40.094 26.906 1 90.75 429 TYR B CA 1
ATOM 10291 C C . TYR B 1 429 ? 17.141 39.75 28.234 1 90.75 429 TYR B C 1
ATOM 10293 O O . TYR B 1 429 ? 18.109 40.375 28.641 1 90.75 429 TYR B O 1
ATOM 10301 N N . LEU B 1 430 ? 16.672 38.688 28.953 1 91.25 430 LEU B N 1
ATOM 10302 C CA . LEU B 1 430 ? 17.188 38.312 30.25 1 91.25 430 LEU B CA 1
ATOM 10303 C C . LEU B 1 430 ? 18.375 37.344 30.125 1 91.25 430 LEU B C 1
ATOM 10305 O O . LEU B 1 430 ? 19.172 37.188 31.047 1 91.25 430 LEU B O 1
ATOM 10309 N N . GLY B 1 431 ? 18.5 36.656 28.984 1 87.69 431 GLY B N 1
ATOM 10310 C CA . GLY B 1 431 ? 19.609 35.75 28.734 1 87.69 431 GLY B CA 1
ATOM 10311 C C . GLY B 1 431 ? 19.609 34.562 29.656 1 87.69 431 GLY B C 1
ATOM 10312 O O . GLY B 1 431 ? 20.688 34.062 30.031 1 87.69 431 GLY B O 1
ATOM 10313 N N . LEU B 1 432 ? 18.453 34.125 30.125 1 87.69 432 LEU B N 1
ATOM 10314 C CA . LEU B 1 432 ? 18.359 33 31.062 1 87.69 432 LEU B CA 1
ATOM 10315 C C . LEU B 1 432 ? 18.547 31.672 30.328 1 87.69 432 LEU B C 1
ATOM 10317 O O . LEU B 1 432 ? 18 31.469 29.234 1 87.69 432 LEU B O 1
ATOM 10321 N N . GLN B 1 433 ? 19.422 30.844 30.734 1 86.5 433 GLN B N 1
ATOM 10322 C CA . GLN B 1 433 ? 19.656 29.531 30.141 1 86.5 433 GLN B CA 1
ATOM 10323 C C . GLN B 1 433 ? 18.906 28.453 30.906 1 86.5 433 GLN B C 1
ATOM 10325 O O . GLN B 1 433 ? 19.5 27.75 31.734 1 86.5 433 GLN B O 1
ATOM 10330 N N . LEU B 1 434 ? 17.641 28.391 30.75 1 87.38 434 LEU B N 1
ATOM 10331 C CA . LEU B 1 434 ? 16.797 27.375 31.375 1 87.38 434 LEU B CA 1
ATOM 10332 C C . LEU B 1 434 ? 16.422 26.281 30.375 1 87.38 434 LEU B C 1
ATOM 10334 O O . LEU B 1 434 ? 16.688 26.422 29.172 1 87.38 434 LEU B O 1
ATOM 10338 N N . TRP B 1 435 ? 15.914 25.25 30.859 1 88.44 435 TRP B N 1
ATOM 10339 C CA . TRP B 1 435 ? 15.445 24.141 30.016 1 88.44 435 TRP B CA 1
ATOM 10340 C C . TRP B 1 435 ? 14.414 24.625 29.016 1 88.44 435 TRP B C 1
ATOM 10342 O O . TRP B 1 435 ? 14.438 24.234 27.844 1 88.44 435 TRP B O 1
ATOM 10352 N N . ILE B 1 436 ? 13.617 25.562 29.297 1 87.25 436 ILE B N 1
ATOM 10353 C CA . ILE B 1 436 ? 12.523 26.062 28.469 1 87.25 436 ILE B CA 1
ATOM 10354 C C . ILE B 1 436 ? 13.062 27.031 27.422 1 87.25 436 ILE B C 1
ATOM 10356 O O . ILE B 1 436 ? 12.453 27.234 26.375 1 87.25 436 ILE B O 1
ATOM 10360 N N . THR B 1 437 ? 14.266 27.641 27.688 1 89.81 437 THR B N 1
ATOM 10361 C CA . THR B 1 437 ? 14.852 28.594 26.75 1 89.81 437 THR B CA 1
ATOM 10362 C C . THR B 1 437 ? 15.773 27.891 25.75 1 89.81 437 THR B C 1
ATOM 10364 O O . THR B 1 437 ? 16.391 28.547 24.906 1 89.81 437 THR B O 1
ATOM 10367 N N . GLY B 1 438 ? 15.812 26.594 25.906 1 91.75 438 GLY B N 1
ATOM 10368 C CA . GLY B 1 438 ? 16.578 25.859 24.906 1 91.75 438 GLY B CA 1
ATOM 10369 C C . GLY B 1 438 ? 15.984 25.922 23.516 1 91.75 438 GLY B C 1
ATOM 10370 O O . GLY B 1 438 ? 14.758 25.984 23.359 1 91.75 438 GLY B O 1
ATOM 10371 N N . ASP B 1 439 ? 16.75 25.953 22.516 1 92.19 439 ASP B N 1
ATOM 10372 C CA . ASP B 1 439 ? 16.297 26.125 21.141 1 92.19 439 ASP B CA 1
ATOM 10373 C C . ASP B 1 439 ? 15.359 24.984 20.734 1 92.19 439 ASP B C 1
ATOM 10375 O O . ASP B 1 439 ? 14.391 25.203 20 1 92.19 439 ASP B O 1
ATOM 10379 N N . PHE B 1 440 ? 15.695 23.828 21.188 1 93.12 440 PHE B N 1
ATOM 10380 C CA . PHE B 1 440 ? 14.844 22.688 20.844 1 93.12 440 PHE B CA 1
ATOM 10381 C C . PHE B 1 440 ? 13.461 22.828 21.469 1 93.12 440 PHE B C 1
ATOM 10383 O O . PHE B 1 440 ? 12.453 22.547 20.828 1 93.12 440 PHE B O 1
ATOM 10390 N N . ASN B 1 441 ? 13.422 23.234 22.688 1 94.31 441 ASN B N 1
ATOM 10391 C CA . ASN B 1 441 ? 12.141 23.391 23.375 1 94.31 441 ASN B CA 1
ATOM 10392 C C . ASN B 1 441 ? 11.344 24.562 22.797 1 94.31 441 ASN B C 1
ATOM 10394 O O . ASN B 1 441 ? 10.117 24.484 22.703 1 94.31 441 ASN B O 1
ATOM 10398 N N . ILE B 1 442 ? 12.031 25.625 22.516 1 95.38 442 ILE B N 1
ATOM 10399 C CA . ILE B 1 442 ? 11.344 26.734 21.875 1 95.38 442 ILE B CA 1
ATOM 10400 C C . ILE B 1 442 ? 10.789 26.297 20.516 1 95.38 442 ILE B C 1
ATOM 10402 O O . ILE B 1 442 ? 9.688 26.703 20.125 1 95.38 442 ILE B O 1
ATOM 10406 N N . PHE B 1 443 ? 11.625 25.5 19.812 1 95.56 443 PHE B N 1
ATOM 10407 C CA . PHE B 1 443 ? 11.18 24.953 18.531 1 95.56 443 PHE B CA 1
ATOM 10408 C C . PHE B 1 443 ? 9.891 24.156 18.703 1 95.56 443 PHE B C 1
ATOM 10410 O O . PHE B 1 443 ? 8.938 24.344 17.938 1 95.56 443 PHE B O 1
ATOM 10417 N N . CYS B 1 444 ? 9.789 23.328 19.672 1 95.25 444 CYS B N 1
ATOM 10418 C CA . CYS B 1 444 ? 8.602 22.516 19.938 1 95.25 444 CYS B CA 1
ATOM 10419 C C . CYS B 1 444 ? 7.422 23.391 20.328 1 95.25 444 CYS B C 1
ATOM 10421 O O . CYS B 1 444 ? 6.285 23.125 19.938 1 95.25 444 CYS B O 1
ATOM 10423 N N . LEU B 1 445 ? 7.703 24.359 21.141 1 95.5 445 LEU B N 1
ATOM 10424 C CA . LEU B 1 445 ? 6.652 25.281 21.562 1 95.5 445 LEU B CA 1
ATOM 10425 C C . LEU B 1 445 ? 6.105 26.062 20.359 1 95.5 445 LEU B C 1
ATOM 10427 O O . LEU B 1 445 ? 4.906 26.359 20.312 1 95.5 445 LEU B O 1
ATOM 10431 N N . CYS B 1 446 ? 6.941 26.406 19.453 1 95.94 446 CYS B N 1
ATOM 10432 C CA . CYS B 1 446 ? 6.496 27.078 18.25 1 95.94 446 CYS B CA 1
ATOM 10433 C C . CYS B 1 446 ? 5.582 26.172 17.422 1 95.94 446 CYS B C 1
ATOM 10435 O O . CYS B 1 446 ? 4.555 26.625 16.922 1 95.94 446 CYS B O 1
ATOM 10437 N N . LEU B 1 447 ? 6.012 24.922 17.281 1 95.06 447 LEU B N 1
ATOM 10438 C CA . LEU B 1 447 ? 5.195 23.969 16.531 1 95.06 447 LEU B CA 1
ATOM 10439 C C . LEU B 1 447 ? 3.812 23.828 17.156 1 95.06 447 LEU B C 1
ATOM 10441 O O . LEU B 1 447 ? 2.803 23.797 16.453 1 95.06 447 LEU B O 1
ATOM 10445 N N . LEU B 1 448 ? 3.736 23.766 18.406 1 94.19 448 LEU B N 1
ATOM 10446 C CA . LEU B 1 448 ? 2.467 23.656 19.125 1 94.19 448 LEU B CA 1
ATOM 10447 C C . LEU B 1 448 ? 1.652 24.938 18.984 1 94.19 448 LEU B C 1
ATOM 10449 O O . LEU B 1 448 ? 0.42 24.891 18.984 1 94.19 448 LEU B O 1
ATOM 10453 N N . SER B 1 449 ? 2.34 26.031 18.906 1 95.5 449 SER B N 1
ATOM 10454 C CA . SER B 1 449 ? 1.684 27.328 18.781 1 95.5 449 SER B CA 1
ATOM 10455 C C . SER B 1 449 ? 1.053 27.5 17.406 1 95.5 449 SER B C 1
ATOM 10457 O O . SER B 1 449 ? 0.061 28.219 17.25 1 95.5 449 SER B O 1
ATOM 10459 N N . ILE B 1 450 ? 1.555 26.828 16.438 1 94.69 450 ILE B N 1
ATOM 10460 C CA . ILE B 1 450 ? 1.067 26.969 15.062 1 94.69 450 ILE B CA 1
ATOM 10461 C C . ILE B 1 450 ? -0.314 26.328 14.938 1 94.69 450 ILE B C 1
ATOM 10463 O O . ILE B 1 450 ? -1.162 26.812 14.188 1 94.69 450 ILE B O 1
ATOM 10467 N N . ILE B 1 451 ? -0.574 25.422 15.703 1 93.06 451 ILE B N 1
ATOM 10468 C CA . ILE B 1 451 ? -1.801 24.641 15.586 1 93.06 451 ILE B CA 1
ATOM 10469 C C . ILE B 1 451 ? -3.008 25.531 15.883 1 93.06 451 ILE B C 1
ATOM 10471 O O . ILE B 1 451 ? -3.904 25.656 15.055 1 93.06 451 ILE B O 1
ATOM 10475 N N . PRO B 1 452 ? -3.076 26.203 17.062 1 93.88 452 PRO B N 1
ATOM 10476 C CA . PRO B 1 452 ? -4.234 27.062 17.328 1 93.88 452 PRO B CA 1
ATOM 10477 C C . PRO B 1 452 ? -4.32 28.25 16.375 1 93.88 452 PRO B C 1
ATOM 10479 O O . PRO B 1 452 ? -5.422 28.672 16.031 1 93.88 452 PRO B O 1
ATOM 10482 N N . LEU B 1 453 ? -3.227 28.781 16.031 1 94.5 453 LEU B N 1
ATOM 10483 C CA . LEU B 1 453 ? -3.236 29.922 15.109 1 94.5 453 LEU B CA 1
ATOM 10484 C C . LEU B 1 453 ? -3.803 29.516 13.758 1 94.5 453 LEU B C 1
ATOM 10486 O O . LEU B 1 453 ? -4.57 30.281 13.156 1 94.5 453 LEU B O 1
ATOM 10490 N N . ALA B 1 454 ? -3.379 28.359 13.297 1 92.25 454 ALA B N 1
ATOM 10491 C CA . ALA B 1 454 ? -3.928 27.859 12.039 1 92.25 454 ALA B CA 1
ATOM 10492 C C . ALA B 1 454 ? -5.434 27.641 12.148 1 92.25 454 ALA B C 1
ATOM 10494 O O . ALA B 1 454 ? -6.176 27.922 11.211 1 92.25 454 ALA B O 1
ATOM 10495 N N . PHE B 1 455 ? -5.832 27.188 13.25 1 91.75 455 PHE B N 1
ATOM 10496 C CA . PHE B 1 455 ? -7.254 26.953 13.469 1 91.75 455 PHE B CA 1
ATOM 10497 C C . PHE B 1 455 ? -8.031 28.266 13.469 1 91.75 455 PHE B C 1
ATOM 10499 O O . PHE B 1 455 ? -9.086 28.359 12.836 1 91.75 455 PHE B O 1
ATOM 10506 N N . TYR B 1 456 ? -7.566 29.234 14.148 1 92.75 456 TYR B N 1
ATOM 10507 C CA . TYR B 1 456 ? -8.25 30.531 14.219 1 92.75 456 TYR B CA 1
ATOM 10508 C C . TYR B 1 456 ? -8.258 31.203 12.859 1 92.75 456 TYR B C 1
ATOM 10510 O O . TYR B 1 456 ? -9.242 31.844 12.484 1 92.75 456 TYR B O 1
ATOM 10518 N N . ILE B 1 457 ? -7.238 31.125 12.172 1 92.38 457 ILE B N 1
ATOM 10519 C CA . ILE B 1 457 ? -7.191 31.703 10.828 1 92.38 457 ILE B CA 1
ATOM 10520 C C . ILE B 1 457 ? -8.219 31.016 9.938 1 92.38 457 ILE B C 1
ATOM 10522 O O . ILE B 1 457 ? -8.984 31.672 9.234 1 92.38 457 ILE B O 1
ATOM 10526 N N . GLY B 1 458 ? -8.227 29.734 9.977 1 90 458 GLY B N 1
ATOM 10527 C CA . GLY B 1 458 ? -9.203 28.984 9.188 1 90 458 GLY B CA 1
ATOM 10528 C C . GLY B 1 458 ? -10.641 29.328 9.531 1 90 458 GLY B C 1
ATOM 10529 O O . GLY B 1 458 ? -11.469 29.5 8.641 1 90 458 GLY B O 1
ATOM 10530 N N . GLN B 1 459 ? -10.93 29.375 10.789 1 89.94 459 GLN B N 1
ATOM 10531 C CA . GLN B 1 459 ? -12.289 29.688 11.242 1 89.94 459 GLN B CA 1
ATOM 10532 C C . GLN B 1 459 ? -12.68 31.109 10.859 1 89.94 459 GLN B C 1
ATOM 10534 O O . GLN B 1 459 ? -13.828 31.359 10.477 1 89.94 459 GLN B O 1
ATOM 10539 N N . ALA B 1 460 ? -11.805 32 11 1 91.56 460 ALA B N 1
ATOM 10540 C CA . ALA B 1 460 ? -12.078 33.375 10.633 1 91.56 460 ALA B CA 1
ATOM 10541 C C . ALA B 1 460 ? -12.328 33.531 9.141 1 91.56 460 ALA B C 1
ATOM 10543 O O . ALA B 1 460 ? -13.258 34.219 8.719 1 91.56 460 ALA B O 1
ATOM 10544 N N . VAL B 1 461 ? -11.531 32.844 8.352 1 90.12 461 VAL B N 1
ATOM 10545 C CA . VAL B 1 461 ? -11.703 32.875 6.898 1 90.12 461 VAL B CA 1
ATOM 10546 C C . VAL B 1 461 ? -13.047 32.281 6.516 1 90.12 461 VAL B C 1
ATOM 10548 O O . VAL B 1 461 ? -13.766 32.812 5.676 1 90.12 461 VAL B O 1
ATOM 10551 N N . ALA B 1 462 ? -13.344 31.188 7.098 1 87.81 462 ALA B N 1
ATOM 10552 C CA . ALA B 1 462 ? -14.625 30.531 6.816 1 87.81 462 ALA B CA 1
ATOM 10553 C C . ALA B 1 462 ? -15.797 31.438 7.219 1 87.81 462 ALA B C 1
ATOM 10555 O O . ALA B 1 462 ? -16.797 31.516 6.504 1 87.81 462 ALA B O 1
ATOM 10556 N N . SER B 1 463 ? -15.711 32.094 8.383 1 87.38 463 SER B N 1
ATOM 10557 C CA . SER B 1 463 ? -16.766 32.969 8.875 1 87.38 463 SER B CA 1
ATOM 10558 C C . SER B 1 463 ? -16.953 34.188 7.961 1 87.38 463 SER B C 1
ATOM 10560 O O . SER B 1 463 ? -18.078 34.562 7.641 1 87.38 463 SER B O 1
ATOM 10562 N N . ILE B 1 464 ? -15.906 34.719 7.504 1 87.19 464 ILE B N 1
ATOM 10563 C CA . ILE B 1 464 ? -15.969 35.875 6.617 1 87.19 464 ILE B CA 1
ATOM 10564 C C . ILE B 1 464 ? -16.5 35.438 5.254 1 87.19 464 ILE B C 1
ATOM 10566 O O . ILE B 1 464 ? -17.312 36.156 4.648 1 87.19 464 ILE B O 1
ATOM 10570 N N . SER B 1 465 ? -16.047 34.312 4.734 1 83.56 465 SER B N 1
ATOM 10571 C CA . SER B 1 465 ? -16.469 33.844 3.43 1 83.56 465 SER B CA 1
ATOM 10572 C C . SER B 1 465 ? -17.969 33.531 3.412 1 83.56 465 SER B C 1
ATOM 10574 O O . SER B 1 465 ? -18.625 33.688 2.389 1 83.56 465 SER B O 1
ATOM 10576 N N . ALA B 1 466 ? -18.438 33.094 4.523 1 80.44 466 ALA B N 1
ATOM 10577 C CA . ALA B 1 466 ? -19.844 32.75 4.609 1 80.44 466 ALA B CA 1
ATOM 10578 C C . ALA B 1 466 ? -20.703 34 4.684 1 80.44 466 ALA B C 1
ATOM 10580 O O . ALA B 1 466 ? -21.875 34 4.277 1 80.44 466 ALA B O 1
ATOM 10581 N N . GLN B 1 467 ? -20.141 35.094 5.191 1 81.19 467 GLN B N 1
ATOM 10582 C CA . GLN B 1 467 ? -20.906 36.312 5.422 1 81.19 467 GLN B CA 1
ATOM 10583 C C . GLN B 1 467 ? -20.734 37.312 4.277 1 81.19 467 GLN B C 1
ATOM 10585 O O . GLN B 1 467 ? -21.391 38.344 4.242 1 81.19 467 GLN B O 1
ATOM 10590 N N . THR B 1 468 ? -19.891 37 3.352 1 83 468 THR B N 1
ATOM 10591 C CA . THR B 1 468 ? -19.609 37.906 2.242 1 83 468 THR B CA 1
ATOM 10592 C C . THR B 1 468 ? -20.016 37.25 0.913 1 83 468 THR B C 1
ATOM 10594 O O . THR B 1 468 ? -20.656 36.219 0.89 1 83 468 THR B O 1
ATOM 10597 N N . SER B 1 469 ? -19.625 38 -0.179 1 78.69 469 SER B N 1
ATOM 10598 C CA . SER B 1 469 ? -19.906 37.469 -1.514 1 78.69 469 SER B CA 1
ATOM 10599 C C . SER B 1 469 ? -18.953 36.344 -1.885 1 78.69 469 SER B C 1
ATOM 10601 O O . SER B 1 469 ? -17.906 36.188 -1.259 1 78.69 469 SER B O 1
ATOM 10603 N N . MET B 1 470 ? -19.375 35.562 -2.795 1 78.69 470 MET B N 1
ATOM 10604 C CA . MET B 1 470 ? -18.594 34.406 -3.207 1 78.69 470 MET B CA 1
ATOM 10605 C C . MET B 1 470 ? -17.219 34.812 -3.723 1 78.69 470 MET B C 1
ATOM 10607 O O . MET B 1 470 ? -16.203 34.219 -3.389 1 78.69 470 MET B O 1
ATOM 10611 N N . GLY B 1 471 ? -17.203 35.812 -4.559 1 77.19 471 GLY B N 1
ATOM 10612 C CA . GLY B 1 471 ? -15.953 36.312 -5.109 1 77.19 471 GLY B CA 1
ATOM 10613 C C . GLY B 1 471 ? -14.977 36.781 -4.047 1 77.19 471 GLY B C 1
ATOM 10614 O O . GLY B 1 471 ? -13.812 36.375 -4.031 1 77.19 471 GLY B O 1
ATOM 10615 N N . LEU B 1 472 ? -15.461 37.562 -3.178 1 82 472 LEU B N 1
ATOM 10616 C CA . LEU B 1 472 ? -14.609 38.094 -2.109 1 82 472 LEU B CA 1
ATOM 10617 C C . LEU B 1 472 ? -14.195 36.969 -1.156 1 82 472 LEU B C 1
ATOM 10619 O O . LEU B 1 472 ? -13.062 36.938 -0.672 1 82 472 LEU B O 1
ATOM 10623 N N . GLY B 1 473 ? -15.117 36.125 -0.892 1 83.06 473 GLY B N 1
ATOM 10624 C CA . GLY B 1 473 ? -14.797 35 -0.046 1 83.06 473 GLY B CA 1
ATOM 10625 C C . GLY B 1 473 ? -13.688 34.125 -0.616 1 83.06 473 GLY B C 1
ATOM 10626 O O . GLY B 1 473 ? -12.812 33.656 0.117 1 83.06 473 GLY B O 1
ATOM 10627 N N . ALA B 1 474 ? -13.734 33.906 -1.892 1 84.06 474 ALA B N 1
ATOM 10628 C CA . ALA B 1 474 ? -12.734 33.094 -2.561 1 84.06 474 ALA B CA 1
ATOM 10629 C C . ALA B 1 474 ? -11.359 33.75 -2.521 1 84.06 474 ALA B C 1
ATOM 10631 O O . ALA B 1 474 ? -10.344 33.062 -2.33 1 84.06 474 ALA B O 1
ATOM 10632 N N . VAL B 1 475 ? -11.312 35 -2.67 1 83.75 475 VAL B N 1
ATOM 10633 C CA . VAL B 1 475 ? -10.062 35.75 -2.66 1 83.75 475 VAL B CA 1
ATOM 10634 C C . VAL B 1 475 ? -9.461 35.75 -1.254 1 83.75 475 VAL B C 1
ATOM 10636 O O . VAL B 1 475 ? -8.258 35.562 -1.086 1 83.75 475 VAL B O 1
ATOM 10639 N N . ILE B 1 476 ? -10.344 35.906 -0.303 1 86.12 476 ILE B N 1
ATOM 10640 C CA . ILE B 1 476 ? -9.883 35.938 1.08 1 86.12 476 ILE B CA 1
ATOM 10641 C C . ILE B 1 476 ? -9.344 34.562 1.471 1 86.12 476 ILE B C 1
ATOM 10643 O O . ILE B 1 476 ? -8.312 34.469 2.133 1 86.12 476 ILE B O 1
ATOM 10647 N N . ASN B 1 477 ? -9.992 33.625 1.044 1 85.44 477 ASN B N 1
ATOM 10648 C CA . ASN B 1 477 ? -9.531 32.281 1.325 1 85.44 477 ASN B CA 1
ATOM 10649 C C . ASN B 1 477 ? -8.188 32 0.657 1 85.44 477 ASN B C 1
ATOM 10651 O O . ASN B 1 477 ? -7.262 31.5 1.302 1 85.44 477 ASN B O 1
ATOM 10655 N N . ALA B 1 478 ? -8.117 32.312 -0.569 1 83.5 478 ALA B N 1
ATOM 10656 C CA . ALA B 1 478 ? -6.887 32.062 -1.317 1 83.5 478 ALA B CA 1
ATOM 10657 C C . ALA B 1 478 ? -5.715 32.812 -0.709 1 83.5 478 ALA B C 1
ATOM 10659 O O . ALA B 1 478 ? -4.613 32.281 -0.573 1 83.5 478 ALA B O 1
ATOM 10660 N N . PHE B 1 479 ? -5.926 34 -0.325 1 86.12 479 PHE B N 1
ATOM 10661 C CA . PHE B 1 479 ? -4.863 34.875 0.164 1 86.12 479 PHE B CA 1
ATOM 10662 C C . PHE B 1 479 ? -4.453 34.5 1.579 1 86.12 479 PHE B C 1
ATOM 10664 O O . PHE B 1 479 ? -3.279 34.219 1.835 1 86.12 479 PHE B O 1
ATOM 10671 N N . PHE B 1 480 ? -5.391 34.406 2.492 1 86.25 480 PHE B N 1
ATOM 10672 C CA . PHE B 1 480 ? -5.039 34.219 3.898 1 86.25 480 PHE B CA 1
ATOM 10673 C C . PHE B 1 480 ? -4.734 32.781 4.215 1 86.25 480 PHE B C 1
ATOM 10675 O O . PHE B 1 480 ? -4.012 32.469 5.168 1 86.25 480 PHE B O 1
ATOM 10682 N N . SER B 1 481 ? -5.238 31.922 3.441 1 78.38 481 SER B N 1
ATOM 10683 C CA . SER B 1 481 ? -4.887 30.531 3.658 1 78.38 481 SER B CA 1
ATOM 10684 C C . SER B 1 481 ? -3.467 30.234 3.178 1 78.38 481 SER B C 1
ATOM 10686 O O . SER B 1 481 ? -2.822 29.297 3.662 1 78.38 481 SER B O 1
ATOM 10688 N N . THR B 1 482 ? -2.922 30.984 2.318 1 87.69 482 THR B N 1
ATOM 10689 C CA . THR B 1 482 ? -1.625 30.719 1.703 1 87.69 482 THR B CA 1
ATOM 10690 C C . THR B 1 482 ? -0.563 31.672 2.266 1 87.69 482 THR B C 1
ATOM 10692 O O . THR B 1 482 ? 0.609 31.297 2.365 1 87.69 482 THR B O 1
ATOM 10695 N N . ILE B 1 483 ? -0.971 32.812 2.674 1 88.19 483 ILE B N 1
ATOM 10696 C CA . ILE B 1 483 ? -0.019 33.875 3.01 1 88.19 483 ILE B CA 1
ATOM 10697 C C . ILE B 1 483 ? 0.806 33.469 4.227 1 88.19 483 ILE B C 1
ATOM 10699 O O . ILE B 1 483 ? 1.993 33.781 4.32 1 88.19 483 ILE B O 1
ATOM 10703 N N . VAL B 1 484 ? 0.145 32.812 5.121 1 87.31 484 VAL B N 1
ATOM 10704 C CA . VAL B 1 484 ? 0.854 32.438 6.348 1 87.31 484 VAL B CA 1
ATOM 10705 C C . VAL B 1 484 ? 1.943 31.422 6.039 1 87.31 484 VAL B C 1
ATOM 10707 O O . VAL B 1 484 ? 3.066 31.531 6.539 1 87.31 484 VAL B O 1
ATOM 10710 N N . GLU B 1 485 ? 1.672 30.531 5.234 1 90.25 485 GLU B N 1
ATOM 10711 C CA . GLU B 1 485 ? 2.65 29.516 4.863 1 90.25 485 GLU B CA 1
ATOM 10712 C C . GLU B 1 485 ? 3.727 30.094 3.947 1 90.25 485 GLU B C 1
ATOM 10714 O O . GLU B 1 485 ? 4.914 29.812 4.129 1 90.25 485 GLU B O 1
ATOM 10719 N N . VAL B 1 486 ? 3.352 30.891 3.016 1 94 486 VAL B N 1
ATOM 10720 C CA . VAL B 1 486 ? 4.301 31.5 2.086 1 94 486 VAL B CA 1
ATOM 10721 C C . VAL B 1 486 ? 5.266 32.406 2.848 1 94 486 VAL B C 1
ATOM 10723 O O . VAL B 1 486 ? 6.461 32.438 2.547 1 94 486 VAL B O 1
ATOM 10726 N N . TYR B 1 487 ? 4.734 33.125 3.818 1 94 487 TYR B N 1
ATOM 10727 C CA . TYR B 1 487 ? 5.59 33.969 4.629 1 94 487 TYR B CA 1
ATOM 10728 C C . TYR B 1 487 ? 6.645 33.156 5.367 1 94 487 TYR B C 1
ATOM 10730 O O . TYR B 1 487 ? 7.812 33.531 5.43 1 94 487 TYR B O 1
ATOM 10738 N N . LEU B 1 488 ? 6.191 32.094 5.918 1 93.69 488 LEU B N 1
ATOM 10739 C CA . LEU B 1 488 ? 7.113 31.203 6.605 1 93.69 488 LEU B CA 1
ATOM 10740 C C . LEU B 1 488 ? 8.242 30.766 5.684 1 93.69 488 LEU B C 1
ATOM 10742 O O . LEU B 1 488 ? 9.414 30.781 6.078 1 93.69 488 LEU B O 1
ATOM 10746 N N . TYR B 1 489 ? 7.988 30.469 4.465 1 96 489 TYR B N 1
ATOM 10747 C CA . TYR B 1 489 ? 8.977 29.984 3.51 1 96 489 TYR B CA 1
ATOM 10748 C C . TYR B 1 489 ? 9.859 31.125 3.016 1 96 489 TYR B C 1
ATOM 10750 O O . TYR B 1 489 ? 11.047 30.938 2.746 1 96 489 TYR B O 1
ATOM 10758 N N . CYS B 1 490 ? 9.289 32.344 2.939 1 95.19 490 CYS B N 1
ATOM 10759 C CA . CYS B 1 490 ? 10.086 33.5 2.557 1 95.19 490 CYS B CA 1
ATOM 10760 C C . CYS B 1 490 ? 11.141 33.812 3.613 1 95.19 490 CYS B C 1
ATOM 10762 O O . CYS B 1 490 ? 12.289 34.094 3.279 1 95.19 490 CYS B O 1
ATOM 10764 N N . VAL B 1 491 ? 10.773 33.719 4.859 1 95 491 VAL B N 1
ATOM 10765 C CA . VAL B 1 491 ? 11.719 33.938 5.945 1 95 491 VAL B CA 1
ATOM 10766 C C . VAL B 1 491 ? 12.805 32.844 5.914 1 95 491 VAL B C 1
ATOM 10768 O O . VAL B 1 491 ? 13.984 33.156 6.133 1 95 491 VAL B O 1
ATOM 10771 N N . ALA B 1 492 ? 12.414 31.641 5.613 1 96 492 ALA B N 1
ATOM 10772 C CA . ALA B 1 492 ? 13.375 30.547 5.531 1 96 492 ALA B CA 1
ATOM 10773 C C . ALA B 1 492 ? 14.359 30.766 4.387 1 96 492 ALA B C 1
ATOM 10775 O O . ALA B 1 492 ? 15.562 30.516 4.535 1 96 492 ALA B O 1
ATOM 10776 N N . LEU B 1 493 ? 13.93 31.234 3.25 1 95.06 493 LEU B N 1
ATOM 10777 C CA . LEU B 1 493 ? 14.797 31.5 2.104 1 95.06 493 LEU B CA 1
ATOM 10778 C C . LEU B 1 493 ? 15.75 32.656 2.398 1 95.06 493 LEU B C 1
ATOM 10780 O O . LEU B 1 493 ? 16.922 32.625 1.997 1 95.06 493 LEU B O 1
ATOM 10784 N N . LYS B 1 494 ? 15.289 33.625 3.174 1 93.38 494 LYS B N 1
ATOM 10785 C CA . LYS B 1 494 ? 16.125 34.75 3.543 1 93.38 494 LYS B CA 1
ATOM 10786 C C . LYS B 1 494 ? 17.266 34.344 4.461 1 93.38 494 LYS B C 1
ATOM 10788 O O . LYS B 1 494 ? 18.359 34.906 4.414 1 93.38 494 LYS B O 1
ATOM 10793 N N . GLN B 1 495 ? 17 33.312 5.246 1 94.12 495 GLN B N 1
ATOM 10794 C CA . GLN B 1 495 ? 18.016 32.781 6.16 1 94.12 495 GLN B CA 1
ATOM 10795 C C . GLN B 1 495 ? 18.828 31.656 5.52 1 94.12 495 GLN B C 1
ATOM 10797 O O . GLN B 1 495 ? 19.469 30.875 6.219 1 94.12 495 GLN B O 1
ATOM 10802 N N . SER B 1 496 ? 18.672 31.406 4.215 1 93.69 496 SER B N 1
ATOM 10803 C CA . SER B 1 496 ? 19.438 30.453 3.416 1 93.69 496 SER B CA 1
ATOM 10804 C C . SER B 1 496 ? 19.078 29.016 3.773 1 93.69 496 SER B C 1
ATOM 10806 O O . SER B 1 496 ? 19.969 28.172 3.922 1 93.69 496 SER B O 1
ATOM 10808 N N . LYS B 1 497 ? 17.875 28.844 4.098 1 95.44 497 LYS B N 1
ATOM 10809 C CA . LYS B 1 497 ? 17.391 27.5 4.375 1 95.44 497 LYS B CA 1
ATOM 10810 C C . LYS B 1 497 ? 16.484 27 3.242 1 95.44 497 LYS B C 1
ATOM 10812 O O . LYS B 1 497 ? 15.359 26.562 3.482 1 95.44 497 LYS B O 1
ATOM 10817 N N . GLY B 1 498 ? 17.016 26.969 2.072 1 94.19 498 GLY B N 1
ATOM 10818 C CA . GLY B 1 498 ? 16.281 26.594 0.875 1 94.19 498 GLY B CA 1
ATOM 10819 C C . GLY B 1 498 ? 15.875 25.141 0.851 1 94.19 498 GLY B C 1
ATOM 10820 O O . GLY B 1 498 ? 14.812 24.781 0.342 1 94.19 498 GLY B O 1
ATOM 10821 N N . LEU B 1 499 ? 16.688 24.25 1.395 1 94 499 LEU B N 1
ATOM 10822 C CA . LEU B 1 499 ? 16.391 22.812 1.426 1 94 499 LEU B CA 1
ATOM 10823 C C . LEU B 1 499 ? 15.148 22.547 2.264 1 94 499 LEU B C 1
ATOM 10825 O O . LEU B 1 499 ? 14.352 21.656 1.937 1 94 499 LEU B O 1
ATOM 10829 N N . LEU B 1 500 ? 15.047 23.359 3.303 1 95.75 500 LEU B N 1
ATOM 10830 C CA . LEU B 1 500 ? 13.867 23.234 4.156 1 95.75 500 LEU B CA 1
ATOM 10831 C C . LEU B 1 500 ? 12.602 23.609 3.387 1 95.75 500 LEU B C 1
ATOM 10833 O O . LEU B 1 500 ? 11.578 22.938 3.521 1 95.75 500 LEU B O 1
ATOM 10837 N N . VAL B 1 501 ? 12.68 24.625 2.604 1 96.38 501 VAL B N 1
ATOM 10838 C CA . VAL B 1 501 ? 11.531 25.094 1.827 1 96.38 501 VAL B CA 1
ATOM 10839 C C . VAL B 1 501 ? 11.172 24.062 0.759 1 96.38 501 VAL B C 1
ATOM 10841 O O . VAL B 1 501 ? 10 23.734 0.574 1 96.38 501 VAL B O 1
ATOM 10844 N N . GLU B 1 502 ? 12.141 23.547 0.067 1 95.44 502 GLU B N 1
ATOM 10845 C CA . GLU B 1 502 ? 11.914 22.5 -0.934 1 95.44 502 GLU B CA 1
ATOM 10846 C C . GLU B 1 502 ? 11.25 21.281 -0.318 1 95.44 502 GLU B C 1
ATOM 10848 O O . GLU B 1 502 ? 10.273 20.75 -0.865 1 95.44 502 GLU B O 1
ATOM 10853 N N . GLY B 1 503 ? 11.781 20.875 0.789 1 96.12 503 GLY B N 1
ATOM 10854 C CA . GLY B 1 503 ? 11.188 19.75 1.489 1 96.12 503 GLY B CA 1
ATOM 10855 C C . GLY B 1 503 ? 9.766 20.016 1.938 1 96.12 503 GLY B C 1
ATOM 10856 O O . GLY B 1 503 ? 8.914 19.109 1.871 1 96.12 503 GLY B O 1
ATOM 10857 N N . SER B 1 504 ? 9.492 21.172 2.359 1 96.44 504 SER B N 1
ATOM 10858 C CA . SER B 1 504 ? 8.164 21.516 2.844 1 96.44 504 SER B CA 1
ATOM 10859 C C . SER B 1 504 ? 7.141 21.484 1.711 1 96.44 504 SER B C 1
ATOM 10861 O O . SER B 1 504 ? 6 21.062 1.905 1 96.44 504 SER B O 1
ATOM 10863 N N . MET B 1 505 ? 7.508 21.953 0.588 1 96 505 MET B N 1
ATOM 10864 C CA . MET B 1 505 ? 6.594 21.969 -0.549 1 96 505 MET B CA 1
ATOM 10865 C C . MET B 1 505 ? 6.273 20.547 -1.012 1 96 505 MET B C 1
ATOM 10867 O O . MET B 1 505 ? 5.109 20.203 -1.216 1 96 505 MET B O 1
ATOM 10871 N N . ILE B 1 506 ? 7.273 19.75 -1.13 1 96.62 506 ILE B N 1
ATOM 10872 C CA . ILE B 1 506 ? 7.09 18.359 -1.545 1 96.62 506 ILE B CA 1
ATOM 10873 C C . ILE B 1 506 ? 6.309 17.594 -0.473 1 96.62 506 ILE B C 1
ATOM 10875 O O . ILE B 1 506 ? 5.395 16.828 -0.787 1 96.62 506 ILE B O 1
ATOM 10879 N N . GLY B 1 507 ? 6.707 17.828 0.764 1 97 507 GLY B N 1
ATOM 10880 C CA . GLY B 1 507 ? 6.012 17.172 1.864 1 97 507 GLY B CA 1
ATOM 10881 C C . GLY B 1 507 ? 4.543 17.547 1.945 1 97 507 GLY B C 1
ATOM 10882 O O . GLY B 1 507 ? 3.701 16.703 2.262 1 97 507 GLY B O 1
ATOM 10883 N N . SER B 1 508 ? 4.266 18.766 1.692 1 95.69 508 SER B N 1
ATOM 10884 C CA . SER B 1 508 ? 2.879 19.219 1.72 1 95.69 508 SER B CA 1
ATOM 10885 C C . SER B 1 508 ? 2.053 18.531 0.642 1 95.69 508 SER B C 1
ATOM 10887 O O . SER B 1 508 ? 0.902 18.156 0.879 1 95.69 508 SER B O 1
ATOM 10889 N N . ILE B 1 509 ? 2.607 18.359 -0.506 1 95.75 509 ILE B N 1
ATOM 10890 C CA . ILE B 1 509 ? 1.913 17.672 -1.597 1 95.75 509 ILE B CA 1
ATOM 10891 C C . ILE B 1 509 ? 1.68 16.219 -1.23 1 95.75 509 ILE B C 1
ATOM 10893 O O . ILE B 1 509 ? 0.563 15.703 -1.359 1 95.75 509 ILE B O 1
ATOM 10897 N N . LEU B 1 510 ? 2.713 15.562 -0.729 1 97 510 LEU B N 1
ATOM 10898 C CA . LEU B 1 510 ? 2.615 14.156 -0.361 1 97 510 LEU B CA 1
ATOM 10899 C C . LEU B 1 510 ? 1.615 13.961 0.773 1 97 510 LEU B C 1
ATOM 10901 O O . LEU B 1 510 ? 0.829 13.016 0.756 1 97 510 LEU B O 1
ATOM 10905 N N . ALA B 1 511 ? 1.634 14.852 1.735 1 96.5 511 ALA B N 1
ATOM 10906 C CA . ALA B 1 511 ? 0.703 14.766 2.857 1 96.5 511 ALA B CA 1
ATOM 10907 C C . ALA B 1 511 ? -0.736 14.977 2.395 1 96.5 511 ALA B C 1
ATOM 10909 O O . ALA B 1 511 ? -1.648 14.289 2.857 1 96.5 511 ALA B O 1
ATOM 10910 N N . ALA B 1 512 ? -0.915 15.844 1.477 1 94.88 512 ALA B N 1
ATOM 10911 C CA . ALA B 1 512 ? -2.254 16.203 1.011 1 94.88 512 ALA B CA 1
ATOM 10912 C C . ALA B 1 512 ? -2.84 15.086 0.139 1 94.88 512 ALA B C 1
ATOM 10914 O O . ALA B 1 512 ? -4.051 14.852 0.153 1 94.88 512 ALA B O 1
ATOM 10915 N N . VAL B 1 513 ? -2.023 14.383 -0.592 1 95.19 513 VAL B N 1
ATOM 10916 C CA . VAL B 1 513 ? -2.543 13.422 -1.558 1 95.19 513 VAL B CA 1
ATOM 10917 C C . VAL B 1 513 ? -2.527 12.016 -0.95 1 95.19 513 VAL B C 1
ATOM 10919 O O . VAL B 1 513 ? -3.352 11.172 -1.306 1 95.19 513 VAL B O 1
ATOM 10922 N N . LEU B 1 514 ? -1.632 11.758 0.002 1 96.62 514 LEU B N 1
ATOM 10923 C CA . LEU B 1 514 ? -1.52 10.406 0.534 1 96.62 514 LEU B CA 1
ATOM 10924 C C . LEU B 1 514 ? -2.012 10.352 1.976 1 96.62 514 LEU B C 1
ATOM 10926 O O . LEU B 1 514 ? -3.033 9.719 2.262 1 96.62 514 LEU B O 1
ATOM 10930 N N . LEU B 1 515 ? -1.456 11.094 2.857 1 96.62 515 LEU B N 1
ATOM 10931 C CA . LEU B 1 515 ? -1.687 10.945 4.289 1 96.62 515 LEU B CA 1
ATOM 10932 C C . LEU B 1 515 ? -3.076 11.445 4.672 1 96.62 515 LEU B C 1
ATOM 10934 O O . LEU B 1 515 ? -3.809 10.758 5.391 1 96.62 515 LEU B O 1
ATOM 10938 N N . LEU B 1 516 ? -3.432 12.648 4.18 1 95.88 516 LEU B N 1
ATOM 10939 C CA . LEU B 1 516 ? -4.715 13.25 4.539 1 95.88 516 LEU B CA 1
ATOM 10940 C C . LEU B 1 516 ? -5.871 12.383 4.062 1 95.88 516 LEU B C 1
ATOM 10942 O O . LEU B 1 516 ? -6.715 11.969 4.863 1 95.88 516 LEU B O 1
ATOM 10946 N N . PRO B 1 517 ? -5.977 12.031 2.785 1 93.88 517 PRO B N 1
ATOM 10947 C CA . PRO B 1 517 ? -7.062 11.148 2.371 1 93.88 517 PRO B CA 1
ATOM 10948 C C . PRO B 1 517 ? -6.984 9.766 3.023 1 93.88 517 PRO B C 1
ATOM 10950 O O . PRO B 1 517 ? -8.016 9.164 3.32 1 93.88 517 PRO B O 1
ATOM 10953 N N . GLY B 1 518 ? -5.797 9.211 3.232 1 95.19 518 GLY B N 1
ATOM 10954 C CA . GLY B 1 518 ? -5.645 7.93 3.896 1 95.19 518 GLY B CA 1
ATOM 10955 C C . GLY B 1 518 ? -6.188 7.918 5.312 1 95.19 518 GLY B C 1
ATOM 10956 O O . GLY B 1 518 ? -6.961 7.027 5.68 1 95.19 518 GLY B O 1
ATOM 10957 N N . MET B 1 519 ? -5.824 8.93 6.059 1 94.69 519 MET B N 1
ATOM 10958 C CA . MET B 1 519 ? -6.293 9.023 7.438 1 94.69 519 MET B CA 1
ATOM 10959 C C . MET B 1 519 ? -7.793 9.297 7.488 1 94.69 519 MET B C 1
ATOM 10961 O O . MET B 1 519 ? -8.484 8.828 8.391 1 94.69 519 MET B O 1
ATOM 10965 N N . SER B 1 520 ? -8.258 10.023 6.551 1 92.81 520 SER B N 1
ATOM 10966 C CA . SER B 1 520 ? -9.688 10.312 6.48 1 92.81 520 SER B CA 1
ATOM 10967 C C . SER B 1 520 ? -10.492 9.055 6.164 1 92.81 520 SER B C 1
ATOM 10969 O O . SER B 1 520 ? -11.539 8.812 6.77 1 92.81 520 SER B O 1
ATOM 10971 N N . MET B 1 521 ? -10.008 8.32 5.238 1 92.19 521 MET B N 1
ATOM 10972 C CA . MET B 1 521 ? -10.711 7.09 4.879 1 92.19 521 MET B CA 1
ATOM 10973 C C . MET B 1 521 ? -10.688 6.094 6.035 1 92.19 521 MET B C 1
ATOM 10975 O O . MET B 1 521 ? -11.672 5.398 6.277 1 92.19 521 MET B O 1
ATOM 10979 N N . CYS B 1 522 ? -9.609 6.016 6.688 1 90.88 522 CYS B N 1
ATOM 10980 C CA . CYS B 1 522 ? -9.516 5.129 7.84 1 90.88 522 CYS B CA 1
ATOM 10981 C C . CYS B 1 522 ? -10.383 5.633 8.992 1 90.88 522 CYS B C 1
ATOM 10983 O O . CYS B 1 522 ? -11 4.84 9.703 1 90.88 522 CYS B O 1
ATOM 10985 N N . GLY B 1 523 ? -10.352 6.926 9.227 1 89.31 523 GLY B N 1
ATOM 10986 C CA . GLY B 1 523 ? -11.211 7.504 10.25 1 89.31 523 GLY B CA 1
ATOM 10987 C C . GLY B 1 523 ? -12.688 7.309 9.961 1 89.31 523 GLY B C 1
ATOM 10988 O O . GLY B 1 523 ? -13.477 7.031 10.867 1 89.31 523 GLY B O 1
ATOM 10989 N N . GLY B 1 524 ? -13.086 7.477 8.766 1 86.94 524 GLY B N 1
ATOM 10990 C CA . GLY B 1 524 ? -14.469 7.254 8.367 1 86.94 524 GLY B CA 1
ATOM 10991 C C . GLY B 1 524 ? -14.898 5.805 8.5 1 86.94 524 GLY B C 1
ATOM 10992 O O . GLY B 1 524 ? -16.062 5.52 8.812 1 86.94 524 GLY B O 1
ATOM 10993 N N . ALA B 1 525 ? -14.008 4.941 8.258 1 84.81 525 ALA B N 1
ATOM 10994 C CA . ALA B 1 525 ? -14.32 3.514 8.281 1 84.81 525 ALA B CA 1
ATOM 10995 C C . ALA B 1 525 ? -14.555 3.025 9.711 1 84.81 525 ALA B C 1
ATOM 10997 O O . ALA B 1 525 ? -15.102 1.94 9.922 1 84.81 525 ALA B O 1
ATOM 10998 N N . LEU B 1 526 ? -14.125 3.781 10.648 1 80.81 526 LEU B N 1
ATOM 10999 C CA . LEU B 1 526 ? -14.398 3.436 12.039 1 80.81 526 LEU B CA 1
ATOM 11000 C C . LEU B 1 526 ? -15.891 3.479 12.328 1 80.81 526 LEU B C 1
ATOM 11002 O O . LEU B 1 526 ? -16.391 2.719 13.156 1 80.81 526 LEU B O 1
ATOM 11006 N N . ASN B 1 527 ? -16.594 4.301 11.57 1 79.81 527 ASN B N 1
ATOM 11007 C CA . ASN B 1 527 ? -18.031 4.434 11.766 1 79.81 527 ASN B CA 1
ATOM 11008 C C . ASN B 1 527 ? -18.812 3.668 10.695 1 79.81 527 ASN B C 1
ATOM 11010 O O . ASN B 1 527 ? -19.781 2.975 11.008 1 79.81 527 ASN B O 1
ATOM 11014 N N . ARG B 1 528 ? -18.328 3.9 9.492 1 78.31 528 ARG B N 1
ATOM 11015 C CA . ARG B 1 528 ? -18.938 3.203 8.359 1 78.31 528 ARG B CA 1
ATOM 11016 C C . ARG B 1 528 ? -17.875 2.439 7.566 1 78.31 528 ARG B C 1
ATOM 11018 O O . ARG B 1 528 ? -16.891 3.023 7.102 1 78.31 528 ARG B O 1
ATOM 11025 N N . LYS B 1 529 ? -18.125 1.225 7.387 1 75.69 529 LYS B N 1
ATOM 11026 C CA . LYS B 1 529 ? -17.141 0.368 6.742 1 75.69 529 LYS B CA 1
ATOM 11027 C C . LYS B 1 529 ? -16.875 0.812 5.305 1 75.69 529 LYS B C 1
ATOM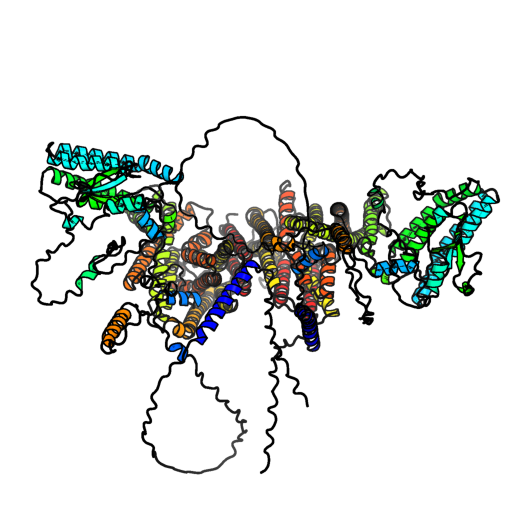 11029 O O . LYS B 1 529 ? -15.727 0.87 4.867 1 75.69 529 LYS B O 1
ATOM 11034 N N . THR B 1 530 ? -17.953 1.057 4.559 1 80.56 530 THR B N 1
ATOM 11035 C CA . THR B 1 530 ? -17.797 1.519 3.186 1 80.56 530 THR B CA 1
ATOM 11036 C C . THR B 1 530 ? -18.672 2.74 2.92 1 80.56 530 THR B C 1
ATOM 11038 O O . THR B 1 530 ? -19.797 2.826 3.42 1 80.56 530 THR B O 1
ATOM 11041 N N . GLN B 1 531 ? -17.969 3.795 2.35 1 83.94 531 GLN B N 1
ATOM 11042 C CA . GLN B 1 531 ? -18.688 5.008 1.97 1 83.94 531 GLN B CA 1
ATOM 11043 C C . GLN B 1 531 ? -18.578 5.266 0.47 1 83.94 531 GLN B C 1
ATOM 11045 O O . GLN B 1 531 ? -17.531 5.047 -0.126 1 83.94 531 GLN B O 1
ATOM 11050 N N . ARG B 1 532 ? -19.672 5.594 -0.171 1 82.62 532 ARG B N 1
ATOM 11051 C CA . ARG B 1 532 ? -19.672 5.883 -1.601 1 82.62 532 ARG B CA 1
ATOM 11052 C C . ARG B 1 532 ? -19.828 7.379 -1.857 1 82.62 532 ARG B C 1
ATOM 11054 O O . ARG B 1 532 ? -20.484 8.086 -1.079 1 82.62 532 ARG B O 1
ATOM 11061 N N . TYR B 1 533 ? -19.125 7.844 -2.795 1 77.5 533 TYR B N 1
ATOM 11062 C CA . TYR B 1 533 ? -19.25 9.234 -3.211 1 77.5 533 TYR B CA 1
ATOM 11063 C C . TYR B 1 533 ? -19.297 9.352 -4.73 1 77.5 533 TYR B C 1
ATOM 11065 O O . TYR B 1 533 ? -19.047 8.375 -5.441 1 77.5 533 TYR B O 1
ATOM 11073 N N . ASN B 1 534 ? -19.719 10.453 -5.266 1 71.38 534 ASN B N 1
ATOM 11074 C CA . ASN B 1 534 ? -19.859 10.688 -6.703 1 71.38 534 ASN B CA 1
ATOM 11075 C C . ASN B 1 534 ? -18.5 10.906 -7.367 1 71.38 534 ASN B C 1
ATOM 11077 O O . ASN B 1 534 ? -17.812 11.891 -7.086 1 71.38 534 ASN B O 1
ATOM 11081 N N . PRO B 1 535 ? -18.219 9.977 -8.297 1 74.81 535 PRO B N 1
ATOM 11082 C CA . PRO B 1 535 ? -16.906 10.109 -8.961 1 74.81 535 PRO B CA 1
ATOM 11083 C C . PRO B 1 535 ? -16.844 11.312 -9.898 1 74.81 535 PRO B C 1
ATOM 11085 O O . PRO B 1 535 ? -15.766 11.812 -10.195 1 74.81 535 PRO B O 1
ATOM 11088 N N . ALA B 1 536 ? -17.969 11.797 -10.336 1 67 536 ALA B N 1
ATOM 11089 C CA . ALA B 1 536 ? -18 12.914 -11.281 1 67 536 ALA B CA 1
ATOM 11090 C C . ALA B 1 536 ? -17.469 14.188 -10.633 1 67 536 ALA B C 1
ATOM 11092 O O . ALA B 1 536 ? -16.812 15 -11.289 1 67 536 ALA B O 1
ATOM 11093 N N . SER B 1 537 ? -17.781 14.391 -9.414 1 65.62 537 SER B N 1
ATOM 11094 C CA . SER B 1 537 ? -17.281 15.578 -8.711 1 65.62 537 SER B CA 1
ATOM 11095 C C . SER B 1 537 ? -15.781 15.492 -8.469 1 65.62 537 SER B C 1
ATOM 11097 O O . SER B 1 537 ? -15.102 16.516 -8.398 1 65.62 537 SER B O 1
ATOM 11099 N N . ALA B 1 538 ? -15.258 14.289 -8.5 1 73.19 538 ALA B N 1
ATOM 11100 C CA . ALA B 1 538 ? -13.836 14.055 -8.273 1 73.19 538 ALA B CA 1
ATOM 11101 C C . ALA B 1 538 ? -13.031 14.258 -9.555 1 73.19 538 ALA B C 1
ATOM 11103 O O . ALA B 1 538 ? -11.82 14.469 -9.508 1 73.19 538 ALA B O 1
ATOM 11104 N N . GLY B 1 539 ? -13.688 14.391 -10.711 1 76.5 539 GLY B N 1
ATOM 11105 C CA . GLY B 1 539 ? -13.008 14.398 -12 1 76.5 539 GLY B CA 1
ATOM 11106 C C . GLY B 1 539 ? -12.289 15.703 -12.289 1 76.5 539 GLY B C 1
ATOM 11107 O O . GLY B 1 539 ? -11.148 15.695 -12.758 1 76.5 539 GLY B O 1
ATOM 11108 N N . VAL B 1 540 ? -12.836 16.812 -11.906 1 76.38 540 VAL B N 1
ATOM 11109 C CA . VAL B 1 540 ? -12.242 18.109 -12.234 1 76.38 540 VAL B CA 1
ATOM 11110 C C . VAL B 1 540 ? -11.023 18.359 -11.344 1 76.38 540 VAL B C 1
ATOM 11112 O O . VAL B 1 540 ? -9.977 18.781 -11.828 1 76.38 540 VAL B O 1
ATOM 11115 N N . SER B 1 541 ? -11.125 18.141 -10.031 1 82.5 541 SER B N 1
ATOM 11116 C CA . SER B 1 541 ? -10.016 18.344 -9.102 1 82.5 541 SER B CA 1
ATOM 11117 C C . SER B 1 541 ? -8.844 17.422 -9.43 1 82.5 541 SER B C 1
ATOM 11119 O O . SER B 1 541 ? -7.684 17.812 -9.328 1 82.5 541 SER B O 1
ATOM 11121 N N . SER B 1 542 ? -9.188 16.188 -9.875 1 86.38 542 SER B N 1
ATOM 11122 C CA . SER B 1 542 ? -8.141 15.242 -10.227 1 86.38 542 SER B CA 1
ATOM 11123 C C . SER B 1 542 ? -7.398 15.688 -11.484 1 86.38 542 SER B C 1
ATOM 11125 O O . SER B 1 542 ? -6.172 15.586 -11.555 1 86.38 542 SER B O 1
ATOM 11127 N N . ALA B 1 543 ? -8.133 16.25 -12.422 1 86 543 ALA B N 1
ATOM 11128 C CA . ALA B 1 543 ? -7.52 16.719 -13.664 1 86 543 ALA B CA 1
ATOM 11129 C C . ALA B 1 543 ? -6.594 17.906 -13.398 1 86 543 ALA B C 1
ATOM 11131 O O . ALA B 1 543 ? -5.492 17.984 -13.953 1 86 543 ALA B O 1
ATOM 11132 N N . MET B 1 544 ? -7.016 18.766 -12.602 1 89.75 544 MET B N 1
ATOM 11133 C CA . MET B 1 544 ? -6.199 19.938 -12.266 1 89.75 544 MET B CA 1
ATOM 11134 C C . MET B 1 544 ? -4.957 19.531 -11.484 1 89.75 544 MET B C 1
ATOM 11136 O O . MET B 1 544 ? -3.889 20.109 -11.656 1 89.75 544 MET B O 1
ATOM 11140 N N . LEU B 1 545 ? -5.16 18.562 -10.672 1 91.31 545 LEU B N 1
ATOM 11141 C CA . LEU B 1 545 ? -4.027 18.078 -9.883 1 91.31 545 LEU B CA 1
ATOM 11142 C C . LEU B 1 545 ? -2.971 17.438 -10.781 1 91.31 545 LEU B C 1
ATOM 11144 O O . LEU B 1 545 ? -1.779 17.719 -10.641 1 91.31 545 LEU B O 1
ATOM 11148 N N . ILE B 1 546 ? -3.406 16.578 -11.734 1 91.44 546 ILE B N 1
ATOM 11149 C CA . ILE B 1 546 ? -2.492 15.945 -12.68 1 91.44 546 ILE B CA 1
ATOM 11150 C C . ILE B 1 546 ? -1.784 17.016 -13.508 1 91.44 546 ILE B C 1
ATOM 11152 O O . ILE B 1 546 ? -0.564 16.969 -13.68 1 91.44 546 ILE B O 1
ATOM 11156 N N . PHE B 1 547 ? -2.475 18 -13.906 1 92.81 547 PHE B N 1
ATOM 11157 C CA . PHE B 1 547 ? -1.923 19.094 -14.688 1 92.81 547 PHE B CA 1
ATOM 11158 C C . PHE B 1 547 ? -0.868 19.859 -13.891 1 92.81 547 PHE B C 1
ATOM 11160 O O . PHE B 1 547 ? 0.224 20.125 -14.398 1 92.81 547 PHE B O 1
ATOM 11167 N N . SER B 1 548 ? -1.215 20.188 -12.734 1 94.81 548 SER B N 1
ATOM 11168 C CA . SER B 1 548 ? -0.315 20.984 -11.898 1 94.81 548 SER B CA 1
ATOM 11169 C C . SER B 1 548 ? 0.979 20.234 -11.609 1 94.81 548 SER B C 1
ATOM 11171 O O . SER B 1 548 ? 2.064 20.812 -11.648 1 94.81 548 SER B O 1
ATOM 11173 N N . MET B 1 549 ? 0.945 18.969 -11.367 1 92.88 549 MET B N 1
ATOM 11174 C CA . MET B 1 549 ? 2.133 18.172 -11.078 1 92.88 549 MET B CA 1
ATOM 11175 C C . MET B 1 549 ? 3.01 18.031 -12.32 1 92.88 549 MET B C 1
ATOM 11177 O O . MET B 1 549 ? 4.238 18.062 -12.227 1 92.88 549 MET B O 1
ATOM 11181 N N . LEU B 1 550 ? 2.361 17.969 -13.453 1 93 550 LEU B N 1
ATOM 11182 C CA . LEU B 1 550 ? 3.111 17.844 -14.695 1 93 550 LEU B CA 1
ATOM 11183 C C . LEU B 1 550 ? 3.832 19.156 -15.023 1 93 550 LEU B C 1
ATOM 11185 O O . LEU B 1 550 ? 5.004 19.141 -15.414 1 93 550 LEU B O 1
ATOM 11189 N N . VAL B 1 551 ? 3.186 20.203 -14.828 1 95.25 551 VAL B N 1
ATOM 11190 C CA . VAL B 1 551 ? 3.74 21.5 -15.195 1 95.25 551 VAL B CA 1
ATOM 11191 C C . VAL B 1 551 ? 4.828 21.906 -14.195 1 95.25 551 VAL B C 1
ATOM 11193 O O . VAL B 1 551 ? 5.871 22.422 -14.586 1 95.25 551 VAL B O 1
ATOM 11196 N N . MET B 1 552 ? 4.684 21.625 -12.93 1 95.94 552 MET B N 1
ATOM 11197 C CA . MET B 1 552 ? 5.625 22.047 -11.891 1 95.94 552 MET B CA 1
ATOM 11198 C C . MET B 1 552 ? 6.973 21.359 -12.07 1 95.94 552 MET B C 1
ATOM 11200 O O . MET B 1 552 ? 8.016 21.938 -11.758 1 95.94 552 MET B O 1
ATOM 11204 N N . PHE B 1 553 ? 7 20.156 -12.75 1 96.69 553 PHE B N 1
ATOM 11205 C CA . PHE B 1 553 ? 8.242 19.406 -12.836 1 96.69 553 PHE B CA 1
ATOM 11206 C C . PHE B 1 553 ? 8.852 19.516 -14.234 1 96.69 553 PHE B C 1
ATOM 11208 O O . PHE B 1 553 ? 9.836 18.844 -14.539 1 96.69 553 PHE B O 1
ATOM 11215 N N . VAL B 1 554 ? 8.328 20.375 -15.094 1 95.56 554 VAL B N 1
ATOM 11216 C CA . VAL B 1 554 ? 8.867 20.547 -16.438 1 95.56 554 VAL B CA 1
ATOM 11217 C C . VAL B 1 554 ? 10.305 21.047 -16.359 1 95.56 554 VAL B C 1
ATOM 11219 O O . VAL B 1 554 ? 11.195 20.5 -17.016 1 95.56 554 VAL B O 1
ATOM 11222 N N . PRO B 1 555 ? 10.633 22.094 -15.531 1 95 555 PRO B N 1
ATOM 11223 C CA . PRO B 1 555 ? 12.023 22.531 -15.438 1 95 555 PRO B CA 1
ATOM 11224 C C . PRO B 1 555 ? 12.953 21.453 -14.898 1 95 555 PRO B C 1
ATOM 11226 O O . PRO B 1 555 ? 14.109 21.375 -15.32 1 95 555 PRO B O 1
ATOM 11229 N N . THR B 1 556 ? 12.43 20.625 -13.984 1 94.69 556 THR B N 1
ATOM 11230 C CA . THR B 1 556 ? 13.219 19.531 -13.422 1 94.69 556 THR B CA 1
ATOM 11231 C C . THR B 1 556 ? 13.562 18.5 -14.5 1 94.69 556 THR B C 1
ATOM 11233 O O . THR B 1 556 ? 14.711 18.078 -14.609 1 94.69 556 THR B O 1
ATOM 11236 N N . ILE B 1 557 ? 12.578 18.125 -15.312 1 94.12 557 ILE B N 1
ATOM 11237 C CA . ILE B 1 557 ? 12.781 17.156 -16.391 1 94.12 557 ILE B CA 1
ATOM 11238 C C . ILE B 1 557 ? 13.75 17.734 -17.422 1 94.12 557 ILE B C 1
ATOM 11240 O O . ILE B 1 557 ? 14.625 17.016 -17.906 1 94.12 557 ILE B O 1
ATOM 11244 N N . PHE B 1 558 ? 13.656 19 -17.703 1 92.12 558 PHE B N 1
ATOM 11245 C CA . PHE B 1 558 ? 14.523 19.656 -18.672 1 92.12 558 PHE B CA 1
ATOM 11246 C C . PHE B 1 558 ? 15.961 19.672 -18.188 1 92.12 558 PHE B C 1
ATOM 11248 O O . PHE B 1 558 ? 16.891 19.438 -18.969 1 92.12 558 PHE B O 1
ATOM 11255 N N . TYR B 1 559 ? 16.156 20 -16.922 1 92 559 TYR B N 1
ATOM 11256 C CA . TYR B 1 559 ? 17.5 20.031 -16.359 1 92 559 TYR B CA 1
ATOM 11257 C C . TYR B 1 559 ? 18.109 18.641 -16.328 1 92 559 TYR B C 1
ATOM 11259 O O . TYR B 1 559 ? 19.312 18.469 -16.531 1 92 559 TYR B O 1
ATOM 11267 N N . ASP B 1 560 ? 17.312 17.609 -16.078 1 90.19 560 ASP B N 1
ATOM 11268 C CA . ASP B 1 560 ? 17.766 16.234 -16.031 1 90.19 560 ASP B CA 1
ATOM 11269 C C . ASP B 1 560 ? 18.25 15.758 -17.406 1 90.19 560 ASP B C 1
ATOM 11271 O O . ASP B 1 560 ? 19.203 15 -17.5 1 90.19 560 ASP B O 1
ATOM 11275 N N . LEU B 1 561 ? 17.672 16.234 -18.484 1 89.06 561 LEU B N 1
ATOM 11276 C CA . LEU B 1 561 ? 17.969 15.781 -19.828 1 89.06 561 LEU B CA 1
ATOM 11277 C C . LEU B 1 561 ? 19.156 16.547 -20.422 1 89.06 561 LEU B C 1
ATOM 11279 O O . LEU B 1 561 ? 19.969 15.961 -21.141 1 89.06 561 LEU B O 1
ATOM 11283 N N . TYR B 1 562 ? 19.266 17.812 -20 1 88 562 TYR B N 1
ATOM 11284 C CA . TYR B 1 562 ? 20.234 18.641 -20.734 1 88 562 TYR B CA 1
ATOM 11285 C C . TYR B 1 562 ? 21.25 19.266 -19.797 1 88 562 TYR B C 1
ATOM 11287 O O . TYR B 1 562 ? 22.219 19.891 -20.234 1 88 562 TYR B O 1
ATOM 11295 N N . GLY B 1 563 ? 21.031 19.078 -18.5 1 87.44 563 GLY B N 1
ATOM 11296 C CA . GLY B 1 563 ? 21.938 19.688 -17.531 1 87.44 563 GLY B CA 1
ATOM 11297 C C . GLY B 1 563 ? 23.266 18.953 -17.406 1 87.44 563 GLY B C 1
ATOM 11298 O O . GLY B 1 563 ? 23.438 17.906 -18.016 1 87.44 563 GLY B O 1
ATOM 11299 N N . ASP B 1 564 ? 24.141 19.547 -16.625 1 86.44 564 ASP B N 1
ATOM 11300 C CA . ASP B 1 564 ? 25.469 18.984 -16.406 1 86.44 564 ASP B CA 1
ATOM 11301 C C . ASP B 1 564 ? 25.453 17.922 -15.32 1 86.44 564 ASP B C 1
ATOM 11303 O O . ASP B 1 564 ? 24.609 17.953 -14.43 1 86.44 564 ASP B O 1
ATOM 11307 N N . TRP B 1 565 ? 26.312 16.875 -15.453 1 86.5 565 TRP B N 1
ATOM 11308 C CA . TRP B 1 565 ? 26.484 15.828 -14.453 1 86.5 565 TRP B CA 1
ATOM 11309 C C . TRP B 1 565 ? 27.938 15.734 -14.016 1 86.5 565 TRP B C 1
ATOM 11311 O O . TRP B 1 565 ? 28.844 15.867 -14.836 1 86.5 565 TRP B O 1
ATOM 11321 N N . ASP B 1 566 ? 28.094 15.664 -12.664 1 86.19 566 ASP B N 1
ATOM 11322 C CA . ASP B 1 566 ? 29.422 15.383 -12.141 1 86.19 566 ASP B CA 1
ATOM 11323 C C . ASP B 1 566 ? 29.703 13.883 -12.109 1 86.19 566 ASP B C 1
ATOM 11325 O O . ASP B 1 566 ? 28.906 13.109 -11.586 1 86.19 566 ASP B O 1
ATOM 11329 N N . LEU B 1 567 ? 30.734 13.477 -12.828 1 85.19 567 LEU B N 1
ATOM 11330 C CA . LEU B 1 567 ? 31.172 12.086 -12.812 1 85.19 567 LEU B CA 1
ATOM 11331 C C . LEU B 1 567 ? 32.312 11.875 -11.812 1 85.19 567 LEU B C 1
ATOM 11333 O O . LEU B 1 567 ? 33.406 12.344 -12.023 1 85.19 567 LEU B O 1
ATOM 11337 N N . ILE B 1 568 ? 31.984 11.32 -10.609 1 84.25 568 ILE B N 1
ATOM 11338 C CA . ILE B 1 568 ? 32.969 11.062 -9.562 1 84.25 568 ILE B CA 1
ATOM 11339 C C . ILE B 1 568 ? 33.469 9.617 -9.656 1 84.25 568 ILE B C 1
ATOM 11341 O O . ILE B 1 568 ? 32.688 8.68 -9.398 1 84.25 568 ILE B O 1
ATOM 11345 N N . CYS B 1 569 ? 34.656 9.461 -10.07 1 81.88 569 CYS B N 1
ATOM 11346 C CA . CYS B 1 569 ? 35.188 8.125 -10.281 1 81.88 569 CYS B CA 1
ATOM 11347 C C . CYS B 1 569 ? 36.219 7.762 -9.203 1 81.88 569 CYS B C 1
ATOM 11349 O O . CYS B 1 569 ? 37 8.609 -8.781 1 81.88 569 CYS B O 1
ATOM 11351 N N . GLU B 1 570 ? 36.062 6.66 -8.266 1 74.31 570 GLU B N 1
ATOM 11352 C CA . GLU B 1 570 ? 36.938 6.219 -7.18 1 74.31 570 GLU B CA 1
ATOM 11353 C C . GLU B 1 570 ? 38.219 5.566 -7.719 1 74.31 570 GLU B C 1
ATOM 11355 O O . GLU B 1 570 ? 39.156 5.305 -6.965 1 74.31 570 GLU B O 1
ATOM 11360 N N . GLY B 1 571 ? 38.5 5.371 -8.891 1 66.69 571 GLY B N 1
ATOM 11361 C CA . GLY B 1 571 ? 39.781 4.836 -9.383 1 66.69 571 GLY B CA 1
ATOM 11362 C C . GLY B 1 571 ? 39.594 3.674 -10.344 1 66.69 571 GLY B C 1
ATOM 11363 O O . GLY B 1 571 ? 38.5 3.088 -10.414 1 66.69 571 GLY B O 1
ATOM 11364 N N . GLU B 1 572 ? 40.5 3.549 -11.219 1 65.5 572 GLU B N 1
ATOM 11365 C CA . GLU B 1 572 ? 40.531 2.516 -12.25 1 65.5 572 GLU B CA 1
ATOM 11366 C C . GLU B 1 572 ? 40.781 1.139 -11.648 1 65.5 572 GLU B C 1
ATOM 11368 O O . GLU B 1 572 ? 41.625 0.99 -10.758 1 65.5 572 GLU B O 1
ATOM 11373 N N . VAL B 1 573 ? 39.719 0.269 -11.578 1 61.12 573 VAL B N 1
ATOM 11374 C CA . VAL B 1 573 ? 40 -1.115 -11.227 1 61.12 573 VAL B CA 1
ATOM 11375 C C . VAL B 1 573 ? 41.094 -1.659 -12.133 1 61.12 573 VAL B C 1
ATOM 11377 O O . VAL B 1 573 ? 40.969 -1.663 -13.359 1 61.12 573 VAL B O 1
ATOM 11380 N N . PRO B 1 574 ? 42.219 -1.996 -11.547 1 60.31 574 PRO B N 1
ATOM 11381 C CA . PRO B 1 574 ? 43.312 -2.529 -12.352 1 60.31 574 PRO B CA 1
ATOM 11382 C C . PRO B 1 574 ? 42.906 -3.732 -13.195 1 60.31 574 PRO B C 1
ATOM 11384 O O . PRO B 1 574 ? 42.031 -4.516 -12.781 1 60.31 574 PRO B O 1
ATOM 11387 N N . LEU B 1 575 ? 43.156 -3.801 -14.477 1 60.31 575 LEU B N 1
ATOM 11388 C CA . LEU B 1 575 ? 43.094 -4.91 -15.422 1 60.31 575 LEU B CA 1
ATOM 11389 C C . LEU B 1 575 ? 41.781 -4.918 -16.172 1 60.31 575 LEU B C 1
ATOM 11391 O O . LEU B 1 575 ? 41.656 -5.566 -17.219 1 60.31 575 LEU B O 1
ATOM 11395 N N . GLU B 1 576 ? 40.75 -4.25 -15.586 1 63.97 576 GLU B N 1
ATOM 11396 C CA . GLU B 1 576 ? 39.469 -4.359 -16.281 1 63.97 576 GLU B CA 1
ATOM 11397 C C . GLU B 1 576 ? 39.062 -3.02 -16.891 1 63.97 576 GLU B C 1
ATOM 11399 O O . GLU B 1 576 ? 38.062 -2.943 -17.625 1 63.97 576 GLU B O 1
ATOM 11404 N N . ALA B 1 577 ? 39.906 -2.291 -17.656 1 66.69 577 ALA B N 1
ATOM 11405 C CA . ALA B 1 577 ? 39.594 -1.018 -18.281 1 66.69 577 ALA B CA 1
ATOM 11406 C C . ALA B 1 577 ? 38.219 -0.505 -17.844 1 66.69 577 ALA B C 1
ATOM 11408 O O . ALA B 1 577 ? 37.438 -0.06 -18.672 1 66.69 577 ALA B O 1
ATOM 11409 N N . LYS B 1 578 ? 37.781 -0.86 -16.578 1 76 578 LYS B N 1
ATOM 11410 C CA . LYS B 1 578 ? 36.531 -0.404 -16.016 1 76 578 LYS B CA 1
ATOM 11411 C C . LYS B 1 578 ? 36.75 0.543 -14.836 1 76 578 LYS B C 1
ATOM 11413 O O . LYS B 1 578 ? 37.688 0.377 -14.07 1 76 578 LYS B O 1
ATOM 11418 N N . GLU B 1 579 ? 36.062 1.688 -14.914 1 81.5 579 GLU B N 1
ATOM 11419 C CA . GLU B 1 579 ? 36.094 2.617 -13.789 1 81.5 579 GLU B CA 1
ATOM 11420 C C . GLU B 1 579 ? 34.75 2.719 -13.109 1 81.5 579 GLU B C 1
ATOM 11422 O O . GLU B 1 579 ? 33.719 2.781 -13.781 1 81.5 579 GLU B O 1
ATOM 11427 N N . ARG B 1 580 ? 34.812 2.549 -11.812 1 82.56 580 ARG B N 1
ATOM 11428 C CA . ARG B 1 580 ? 33.594 2.738 -11.047 1 82.56 580 ARG B CA 1
ATOM 11429 C C . ARG B 1 580 ? 33.344 4.219 -10.781 1 82.56 580 ARG B C 1
ATOM 11431 O O . ARG B 1 580 ? 34.156 4.898 -10.172 1 82.56 580 ARG B O 1
ATOM 11438 N N . CYS B 1 581 ? 32.219 4.574 -11.359 1 82.94 581 CYS B N 1
ATOM 11439 C CA . CYS B 1 581 ? 31.906 5.996 -11.266 1 82.94 581 CYS B CA 1
ATOM 11440 C C . CYS B 1 581 ? 30.484 6.219 -10.758 1 82.94 581 CYS B C 1
ATOM 11442 O O . CYS B 1 581 ? 29.656 5.305 -10.797 1 82.94 581 CYS B O 1
ATOM 11444 N N . ARG B 1 582 ? 30.312 7.43 -10.094 1 82.88 582 ARG B N 1
ATOM 11445 C CA . ARG B 1 582 ? 28.984 7.836 -9.625 1 82.88 582 ARG B CA 1
ATOM 11446 C C . ARG B 1 582 ? 28.578 9.188 -10.211 1 82.88 582 ARG B C 1
ATOM 11448 O O . ARG B 1 582 ? 29.422 10.078 -10.359 1 82.88 582 ARG B O 1
ATOM 11455 N N . PHE B 1 583 ? 27.25 9.141 -10.586 1 81.62 583 PHE B N 1
ATOM 11456 C CA . PHE B 1 583 ? 26.719 10.391 -11.109 1 81.62 583 PHE B CA 1
ATOM 11457 C C . PHE B 1 583 ? 26.109 11.234 -9.992 1 81.62 583 PHE B C 1
ATOM 11459 O O . PHE B 1 583 ? 25.422 10.711 -9.117 1 81.62 583 PHE B O 1
ATOM 11466 N N . ALA B 1 584 ? 26.547 12.453 -9.969 1 82.56 584 ALA B N 1
ATOM 11467 C CA . ALA B 1 584 ? 25.953 13.406 -9.039 1 82.56 584 ALA B CA 1
ATOM 11468 C C . ALA B 1 584 ? 25.531 14.688 -9.758 1 82.56 584 ALA B C 1
ATOM 11470 O O . ALA B 1 584 ? 26.25 15.164 -10.641 1 82.56 584 ALA B O 1
ATOM 11471 N N . GLN B 1 585 ? 24.391 15.07 -9.438 1 81.88 585 GLN B N 1
ATOM 11472 C CA . GLN B 1 585 ? 23.922 16.312 -10.047 1 81.88 585 GLN B CA 1
ATOM 11473 C C . GLN B 1 585 ? 24.484 17.531 -9.328 1 81.88 585 GLN B C 1
ATOM 11475 O O . GLN B 1 585 ? 24.312 17.672 -8.117 1 81.88 585 GLN B O 1
ATOM 11480 N N . PRO B 1 586 ? 25.234 18.328 -10.039 1 82.31 586 PRO B N 1
ATOM 11481 C CA . PRO B 1 586 ? 25.797 19.516 -9.406 1 82.31 586 PRO B CA 1
ATOM 11482 C C . PRO B 1 586 ? 24.719 20.547 -9.039 1 82.31 586 PRO B C 1
ATOM 11484 O O . PRO B 1 586 ? 23.672 20.609 -9.68 1 82.31 586 PRO B O 1
ATOM 11487 N N . PRO B 1 587 ? 25 21.297 -7.941 1 82.38 587 PRO B N 1
ATOM 11488 C CA . PRO B 1 587 ? 24.047 22.359 -7.605 1 82.38 587 PRO B CA 1
ATOM 11489 C C . PRO B 1 587 ? 23.953 23.422 -8.695 1 82.38 587 PRO B C 1
ATOM 11491 O O . PRO B 1 587 ? 24.938 23.688 -9.398 1 82.38 587 PRO B O 1
ATOM 11494 N N . LEU B 1 588 ? 22.797 23.938 -8.828 1 87.44 588 LEU B N 1
ATOM 11495 C CA . LEU B 1 588 ? 22.547 24.969 -9.844 1 87.44 588 LEU B CA 1
ATOM 11496 C C . LEU B 1 588 ? 23.391 26.219 -9.57 1 87.44 588 LEU B C 1
ATOM 11498 O O . LEU B 1 588 ? 23.484 26.656 -8.422 1 87.44 588 LEU B O 1
ATOM 11502 N N . LYS B 1 589 ? 24.141 26.656 -10.523 1 86.06 589 LYS B N 1
ATOM 11503 C CA . LYS B 1 589 ? 24.922 27.891 -10.469 1 86.06 589 LYS B CA 1
ATOM 11504 C C . LYS B 1 589 ? 24.438 28.875 -11.523 1 86.06 589 LYS B C 1
ATOM 11506 O O . LYS B 1 589 ? 23.719 28.5 -12.453 1 86.06 589 LYS B O 1
ATOM 11511 N N . PHE B 1 590 ? 24.734 30.094 -11.227 1 88.5 590 PHE B N 1
ATOM 11512 C CA . PHE B 1 590 ? 24.391 31.125 -12.188 1 88.5 590 PHE B CA 1
ATOM 11513 C C . PHE B 1 590 ? 25.266 31.031 -13.438 1 88.5 590 PHE B C 1
ATOM 11515 O O . PHE B 1 590 ? 26.188 31.828 -13.617 1 88.5 590 PHE B O 1
ATOM 11522 N N . ASP B 1 591 ? 24.953 30.062 -14.203 1 87.31 591 ASP B N 1
ATOM 11523 C CA . ASP B 1 591 ? 25.656 29.875 -15.469 1 87.31 591 ASP B CA 1
ATOM 11524 C C . ASP B 1 591 ? 24.75 30.219 -16.656 1 87.31 591 ASP B C 1
ATOM 11526 O O . ASP B 1 591 ? 23.609 30.656 -16.453 1 87.31 591 ASP B O 1
ATOM 11530 N N . SER B 1 592 ? 25.266 30.062 -17.828 1 88.31 592 SER B N 1
ATOM 11531 C CA . SER B 1 592 ? 24.547 30.422 -19.031 1 88.31 592 SER B CA 1
ATOM 11532 C C . SER B 1 592 ? 23.297 29.562 -19.219 1 88.31 592 SER B C 1
ATOM 11534 O O . SER B 1 592 ? 22.266 30.031 -19.672 1 88.31 592 SER B O 1
ATOM 11536 N N . LEU B 1 593 ? 23.344 28.391 -18.797 1 88.81 593 LEU B N 1
ATOM 11537 C CA . LEU B 1 593 ? 22.203 27.484 -18.922 1 88.81 593 LEU B CA 1
ATOM 11538 C C . LEU B 1 593 ? 21.078 27.906 -18 1 88.81 593 LEU B C 1
ATOM 11540 O O . LEU B 1 593 ? 19.906 27.906 -18.391 1 88.81 593 LEU B O 1
ATOM 11544 N N . TYR B 1 594 ? 21.438 28.234 -16.766 1 89.75 594 TYR B N 1
ATOM 11545 C CA . TYR B 1 594 ? 20.422 28.641 -15.812 1 89.75 594 TYR B CA 1
ATOM 11546 C C . TYR B 1 594 ? 19.797 29.984 -16.219 1 89.75 594 TYR B C 1
ATOM 11548 O O . TYR B 1 594 ? 18.578 30.125 -16.234 1 89.75 594 TYR B O 1
ATOM 11556 N N . LEU B 1 595 ? 20.562 30.953 -16.578 1 89.5 595 LEU B N 1
ATOM 11557 C CA . LEU B 1 595 ? 20.109 32.344 -16.828 1 89.5 595 LEU B CA 1
ATOM 11558 C C . LEU B 1 595 ? 19.312 32.406 -18.109 1 89.5 595 LEU B C 1
ATOM 11560 O O . LEU B 1 595 ? 18.297 33.125 -18.172 1 89.5 595 LEU B O 1
ATOM 11564 N N . HIS B 1 596 ? 19.688 31.578 -19.094 1 91.69 596 HIS B N 1
ATOM 11565 C CA . HIS B 1 596 ? 19.078 31.812 -20.406 1 91.69 596 HIS B CA 1
ATOM 11566 C C . HIS B 1 596 ? 18.031 30.75 -20.719 1 91.69 596 HIS B C 1
ATOM 11568 O O . HIS B 1 596 ? 17.203 30.938 -21.609 1 91.69 596 HIS B O 1
ATOM 11574 N N . VAL B 1 597 ? 18.078 29.703 -20.078 1 92.38 597 VAL B N 1
ATOM 11575 C CA . VAL B 1 597 ? 17.172 28.641 -20.469 1 92.38 597 VAL B CA 1
ATOM 11576 C C . VAL B 1 597 ? 16.281 28.25 -19.281 1 92.38 597 VAL B C 1
ATOM 11578 O O . VAL B 1 597 ? 15.07 28.422 -19.328 1 92.38 597 VAL B O 1
ATOM 11581 N N . LEU B 1 598 ? 16.906 27.828 -18.188 1 92.62 598 LEU B N 1
ATOM 11582 C CA . LEU B 1 598 ? 16.141 27.25 -17.094 1 92.62 598 LEU B CA 1
ATOM 11583 C C . LEU B 1 598 ? 15.312 28.328 -16.375 1 92.62 598 LEU B C 1
ATOM 11585 O O . LEU B 1 598 ? 14.172 28.078 -16 1 92.62 598 LEU B O 1
ATOM 11589 N N . LYS B 1 599 ? 15.883 29.531 -16.141 1 93.06 599 LYS B N 1
ATOM 11590 C CA . LYS B 1 599 ? 15.188 30.609 -15.445 1 93.06 599 LYS B CA 1
ATOM 11591 C C . LYS B 1 599 ? 13.93 31.031 -16.203 1 93.06 599 LYS B C 1
ATOM 11593 O O . LYS B 1 599 ? 12.844 31.078 -15.625 1 93.06 599 LYS B O 1
ATOM 11598 N N . PRO B 1 600 ? 13.977 31.234 -17.5 1 94.38 600 PRO B N 1
ATOM 11599 C CA . PRO B 1 600 ? 12.75 31.594 -18.203 1 94.38 600 PRO B CA 1
ATOM 11600 C C . PRO B 1 600 ? 11.719 30.469 -18.219 1 94.38 600 PRO B C 1
ATOM 11602 O O . PRO B 1 600 ? 10.516 30.734 -18.156 1 94.38 600 PRO B O 1
ATOM 11605 N N . VAL B 1 601 ? 12.148 29.266 -18.344 1 95.44 601 VAL B N 1
ATOM 11606 C CA . VAL B 1 601 ? 11.234 28.125 -18.328 1 95.44 601 VAL B CA 1
ATOM 11607 C C . VAL B 1 601 ? 10.516 28.047 -16.984 1 95.44 601 VAL B C 1
ATOM 11609 O O . VAL B 1 601 ? 9.305 27.828 -16.922 1 95.44 601 VAL B O 1
ATOM 11612 N N . SER B 1 602 ? 11.266 28.25 -15.914 1 95.38 602 SER B N 1
ATOM 11613 C CA . SER B 1 602 ? 10.68 28.219 -14.57 1 95.38 602 SER B CA 1
ATOM 11614 C C . SER B 1 602 ? 9.672 29.359 -14.383 1 95.38 602 SER B C 1
ATOM 11616 O O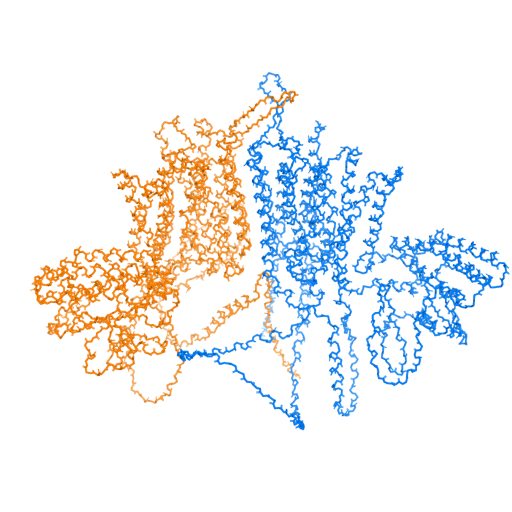 . SER B 1 602 ? 8.617 29.156 -13.781 1 95.38 602 SER B O 1
ATOM 11618 N N . ILE B 1 603 ? 9.922 30.5 -14.93 1 95.69 603 ILE B N 1
ATOM 11619 C CA . ILE B 1 603 ? 9.031 31.641 -14.812 1 95.69 603 ILE B CA 1
ATOM 11620 C C . ILE B 1 603 ? 7.738 31.375 -15.578 1 95.69 603 ILE B C 1
ATOM 11622 O O . ILE B 1 603 ? 6.645 31.641 -15.07 1 95.69 603 ILE B O 1
ATOM 11626 N N . ILE B 1 604 ? 7.824 30.812 -16.766 1 96.44 604 ILE B N 1
ATOM 11627 C CA . ILE B 1 604 ? 6.637 30.531 -17.562 1 96.44 604 ILE B CA 1
ATOM 11628 C C . ILE B 1 604 ? 5.781 29.484 -16.859 1 96.44 604 ILE B C 1
ATOM 11630 O O . ILE B 1 604 ? 4.555 29.578 -16.844 1 96.44 604 ILE B O 1
ATOM 11634 N N . CYS B 1 605 ? 6.5 28.453 -16.344 1 97 605 CYS B N 1
ATOM 11635 C CA . CYS B 1 605 ? 5.762 27.438 -15.625 1 97 605 CYS B CA 1
ATOM 11636 C C . CYS B 1 605 ? 5.055 28.016 -14.406 1 97 605 CYS B C 1
ATOM 11638 O O . CYS B 1 605 ? 3.902 27.672 -14.133 1 97 605 CYS B O 1
ATOM 11640 N N . ALA B 1 606 ? 5.695 28.938 -13.641 1 97.06 606 ALA B N 1
ATOM 11641 C CA . ALA B 1 606 ? 5.086 29.562 -12.469 1 97.06 606 ALA B CA 1
ATOM 11642 C C . ALA B 1 606 ? 3.885 30.422 -12.875 1 97.06 606 ALA B C 1
ATOM 11644 O O . ALA B 1 606 ? 2.842 30.391 -12.211 1 97.06 606 ALA B O 1
ATOM 11645 N N . VAL B 1 607 ? 3.949 31.109 -13.961 1 96.56 607 VAL B N 1
ATOM 11646 C CA . VAL B 1 607 ? 2.869 31.969 -14.43 1 96.56 607 VAL B CA 1
ATOM 11647 C C . VAL B 1 607 ? 1.691 31.109 -14.891 1 96.56 607 VAL B C 1
ATOM 11649 O O . VAL B 1 607 ? 0.535 31.422 -14.609 1 96.56 607 VAL B O 1
ATOM 11652 N N . VAL B 1 608 ? 1.98 30.031 -15.578 1 96.94 608 VAL B N 1
ATOM 11653 C CA . VAL B 1 608 ? 0.934 29.141 -16.078 1 96.94 608 VAL B CA 1
ATOM 11654 C C . VAL B 1 608 ? 0.199 28.5 -14.906 1 96.94 608 VAL B C 1
ATOM 11656 O O . VAL B 1 608 ? -1.024 28.344 -14.938 1 96.94 608 VAL B O 1
ATOM 11659 N N . LEU B 1 609 ? 0.967 28.094 -13.914 1 97.12 609 LEU B N 1
ATOM 11660 C CA . LEU B 1 609 ? 0.34 27.516 -12.734 1 97.12 609 LEU B CA 1
ATOM 11661 C C . LEU B 1 609 ? -0.585 28.516 -12.055 1 97.12 609 LEU B C 1
ATOM 11663 O O . LEU B 1 609 ? -1.722 28.188 -11.711 1 97.12 609 LEU B O 1
ATOM 11667 N N . PHE B 1 610 ? -0.135 29.75 -11.93 1 95.38 610 PHE B N 1
ATOM 11668 C CA . PHE B 1 610 ? -0.943 30.812 -11.32 1 95.38 610 PHE B CA 1
ATOM 11669 C C . PHE B 1 610 ? -2.178 31.094 -12.172 1 95.38 610 PHE B C 1
ATOM 11671 O O . PHE B 1 610 ? -3.27 31.297 -11.633 1 95.38 610 PHE B O 1
ATOM 11678 N N . LEU B 1 611 ? -2.076 31.078 -13.477 1 95.31 611 LEU B N 1
ATOM 11679 C CA . LEU B 1 611 ? -3.191 31.328 -14.383 1 95.31 611 LEU B CA 1
ATOM 11680 C C . LEU B 1 611 ? -4.23 30.219 -14.289 1 95.31 611 LEU B C 1
ATOM 11682 O O . LEU B 1 611 ? -5.434 30.469 -14.406 1 95.31 611 LEU B O 1
ATOM 11686 N N . ALA B 1 612 ? -3.75 29.031 -14.141 1 94.06 612 ALA B N 1
ATOM 11687 C CA . ALA B 1 612 ? -4.68 27.922 -13.984 1 94.06 612 ALA B CA 1
ATOM 11688 C C . ALA B 1 612 ? -5.551 28.094 -12.742 1 94.06 612 ALA B C 1
ATOM 11690 O O . ALA B 1 612 ? -6.742 27.781 -12.758 1 94.06 612 ALA B O 1
ATOM 11691 N N . TYR B 1 613 ? -4.965 28.578 -11.641 1 91.88 613 TYR B N 1
ATOM 11692 C CA . TYR B 1 613 ? -5.742 28.844 -10.43 1 91.88 613 TYR B CA 1
ATOM 11693 C C . TYR B 1 613 ? -6.797 29.922 -10.68 1 91.88 613 TYR B C 1
ATOM 11695 O O . TYR B 1 613 ? -7.949 29.781 -10.266 1 91.88 613 TYR B O 1
ATOM 11703 N N . MET B 1 614 ? -6.434 30.953 -11.461 1 91.19 614 MET B N 1
ATOM 11704 C CA . MET B 1 614 ? -7.336 32.062 -11.758 1 91.19 614 MET B CA 1
ATOM 11705 C C . MET B 1 614 ? -8.492 31.609 -12.641 1 91.19 614 MET B C 1
ATOM 11707 O O . MET B 1 614 ? -9.641 32.031 -12.438 1 91.19 614 MET B O 1
ATOM 11711 N N . ILE B 1 615 ? -8.219 30.75 -13.531 1 89 615 ILE B N 1
ATOM 11712 C CA . ILE B 1 615 ? -9.25 30.219 -14.422 1 89 615 ILE B CA 1
ATOM 11713 C C . ILE B 1 615 ? -10.203 29.328 -13.625 1 89 615 ILE B C 1
ATOM 11715 O O . ILE B 1 615 ? -11.422 29.375 -13.82 1 89 615 ILE B O 1
ATOM 11719 N N . GLY B 1 616 ? -9.594 28.531 -12.781 1 84.56 616 GLY B N 1
ATOM 11720 C CA . GLY B 1 616 ? -10.438 27.703 -11.93 1 84.56 616 GLY B CA 1
ATOM 11721 C C . GLY B 1 616 ? -11.359 28.516 -11.039 1 84.56 616 GLY B C 1
ATOM 11722 O O . GLY B 1 616 ? -12.531 28.172 -10.883 1 84.56 616 GLY B O 1
ATOM 11723 N N . LEU B 1 617 ? -10.883 29.562 -10.477 1 84.06 617 LEU B N 1
ATOM 11724 C CA . LEU B 1 617 ? -11.68 30.422 -9.617 1 84.06 617 LEU B CA 1
ATOM 11725 C C . LEU B 1 617 ? -12.766 31.141 -10.414 1 84.06 617 LEU B C 1
ATOM 11727 O O . LEU B 1 617 ? -13.898 31.281 -9.953 1 84.06 617 LEU B O 1
ATOM 11731 N N . TRP B 1 618 ? -12.438 31.547 -11.656 1 83.81 618 TRP B N 1
ATOM 11732 C CA . TRP B 1 618 ? -13.375 32.25 -12.531 1 83.81 618 TRP B CA 1
ATOM 11733 C C . TRP B 1 618 ? -14.508 31.312 -12.953 1 83.81 618 TRP B C 1
ATOM 11735 O O . TRP B 1 618 ? -15.672 31.734 -13.023 1 83.81 618 TRP B O 1
ATOM 11745 N N . PHE B 1 619 ? -14.164 30.156 -13.242 1 78.81 619 PHE B N 1
ATOM 11746 C CA . PHE B 1 619 ? -15.164 29.172 -13.641 1 78.81 619 PHE B CA 1
ATOM 11747 C C . PHE B 1 619 ? -16.156 28.906 -12.508 1 78.81 619 PHE B C 1
ATOM 11749 O O . PHE B 1 619 ? -17.359 28.812 -12.742 1 78.81 619 PHE B O 1
ATOM 11756 N N . THR B 1 620 ? -15.656 28.766 -11.32 1 76.81 620 THR B N 1
ATOM 11757 C CA . THR B 1 620 ? -16.516 28.484 -10.172 1 76.81 620 THR B CA 1
ATOM 11758 C C . THR B 1 620 ? -17.391 29.688 -9.844 1 76.81 620 THR B C 1
ATOM 11760 O O . THR B 1 620 ? -18.547 29.531 -9.453 1 76.81 620 THR B O 1
ATOM 11763 N N . LEU B 1 621 ? -16.922 30.875 -9.906 1 76.12 621 LEU B N 1
ATOM 11764 C CA . LEU B 1 621 ? -17.656 32.094 -9.617 1 76.12 621 LEU B CA 1
ATOM 11765 C C . LEU B 1 621 ? -18.797 32.312 -10.602 1 76.12 621 LEU B C 1
ATOM 11767 O O . LEU B 1 621 ? -19.875 32.75 -10.227 1 76.12 621 LEU B O 1
ATOM 11771 N N . ARG B 1 622 ? -18.625 31.875 -11.82 1 75.44 622 ARG B N 1
ATOM 11772 C CA . ARG B 1 622 ? -19.641 32.062 -12.844 1 75.44 622 ARG B CA 1
ATOM 11773 C C . ARG B 1 622 ? -20.703 30.984 -12.789 1 75.44 622 ARG B C 1
ATOM 11775 O O . ARG B 1 622 ? -21.875 31.219 -13.094 1 75.44 622 ARG B O 1
ATOM 11782 N N . THR B 1 623 ? -20.344 29.859 -12.367 1 69.31 623 THR B N 1
ATOM 11783 C CA . THR B 1 623 ? -21.266 28.734 -12.445 1 69.31 623 THR B CA 1
ATOM 11784 C C . THR B 1 623 ? -22.047 28.578 -11.133 1 69.31 623 THR B C 1
ATOM 11786 O O . THR B 1 623 ? -23.234 28.266 -11.148 1 69.31 623 THR B O 1
ATOM 11789 N N . HIS B 1 624 ? -21.344 28.781 -9.961 1 62.06 624 HIS B N 1
ATOM 11790 C CA . HIS B 1 624 ? -22 28.422 -8.703 1 62.06 624 HIS B CA 1
ATOM 11791 C C . HIS B 1 624 ? -22.438 29.656 -7.934 1 62.06 624 HIS B C 1
ATOM 11793 O O . HIS B 1 624 ? -23.203 29.562 -6.977 1 62.06 624 HIS B O 1
ATOM 11799 N N . ALA B 1 625 ? -22.031 30.859 -8.18 1 62.06 625 ALA B N 1
ATOM 11800 C CA . ALA B 1 625 ? -22.312 32.062 -7.41 1 62.06 625 ALA B CA 1
ATOM 11801 C C . ALA B 1 625 ? -23.812 32.344 -7.359 1 62.06 625 ALA B C 1
ATOM 11803 O O . ALA B 1 625 ? -24.359 32.688 -6.305 1 62.06 625 ALA B O 1
ATOM 11804 N N . ALA B 1 626 ? -24.422 32.031 -8.453 1 57.97 626 ALA B N 1
ATOM 11805 C CA . ALA B 1 626 ? -25.844 32.406 -8.492 1 57.97 626 ALA B CA 1
ATOM 11806 C C . ALA B 1 626 ? -26.672 31.438 -7.641 1 57.97 626 ALA B C 1
ATOM 11808 O O . ALA B 1 626 ? -27.688 31.844 -7.059 1 57.97 626 ALA B O 1
ATOM 11809 N N . MET B 1 627 ? -26.094 30.344 -7.391 1 58.66 627 MET B N 1
ATOM 11810 C CA . MET B 1 627 ? -26.891 29.328 -6.699 1 58.66 627 MET B CA 1
ATOM 11811 C C . MET B 1 627 ? -26.797 29.516 -5.188 1 58.66 627 MET B C 1
ATOM 11813 O O . MET B 1 627 ? -27.797 29.344 -4.473 1 58.66 627 MET B O 1
ATOM 11817 N N . ILE B 1 628 ? -25.766 29.984 -4.668 1 60.59 628 ILE B N 1
ATOM 11818 C CA . ILE B 1 628 ? -25.547 29.953 -3.225 1 60.59 628 ILE B CA 1
ATOM 11819 C C . ILE B 1 628 ? -25.672 31.375 -2.664 1 60.59 628 ILE B C 1
ATOM 11821 O O . ILE B 1 628 ? -26.25 31.578 -1.593 1 60.59 628 ILE B O 1
ATOM 11825 N N . TRP B 1 629 ? -25.219 32.469 -3.223 1 59.12 629 TRP B N 1
ATOM 11826 C CA . TRP B 1 629 ? -25.031 33.781 -2.619 1 59.12 629 TRP B CA 1
ATOM 11827 C C . TRP B 1 629 ? -26.094 34.75 -3.109 1 59.12 629 TRP B C 1
ATOM 11829 O O . TRP B 1 629 ? -26.109 35.906 -2.697 1 59.12 629 TRP B O 1
ATOM 11839 N N . GLN B 1 630 ? -26.953 34.344 -3.93 1 53.41 630 GLN B N 1
ATOM 11840 C CA . GLN B 1 630 ? -27.953 35.312 -4.383 1 53.41 630 GLN B CA 1
ATOM 11841 C C . GLN B 1 630 ? -28.953 35.625 -3.279 1 53.41 630 GLN B C 1
ATOM 11843 O O . GLN B 1 630 ? -29.531 36.719 -3.242 1 53.41 630 GLN B O 1
ATOM 11848 N N . LEU B 1 631 ? -29.172 34.625 -2.354 1 50.94 631 LEU B N 1
ATOM 11849 C CA . LEU B 1 631 ? -30.219 34.906 -1.364 1 50.94 631 LEU B CA 1
ATOM 11850 C C . LEU B 1 631 ? -29.625 35.562 -0.131 1 50.94 631 LEU B C 1
ATOM 11852 O O . LEU B 1 631 ? -28.609 35.125 0.404 1 50.94 631 LEU B O 1
ATOM 11856 N N . PRO B 1 632 ? -30 36.906 0.105 1 49.12 632 PRO B N 1
ATOM 11857 C CA . PRO B 1 632 ? -29.453 37.625 1.252 1 49.12 632 PRO B CA 1
ATOM 11858 C C . PRO B 1 632 ? -29.641 36.875 2.572 1 49.12 632 PRO B C 1
ATOM 11860 O O . PRO B 1 632 ? -30.547 36.062 2.693 1 49.12 632 PRO B O 1
ATOM 11863 N N . ILE B 1 633 ? -28.672 36.781 3.377 1 51.06 633 ILE B N 1
ATOM 11864 C CA . ILE B 1 633 ? -28.766 36.188 4.707 1 51.06 633 ILE B CA 1
ATOM 11865 C C . ILE B 1 633 ? -29.781 36.969 5.543 1 51.06 633 ILE B C 1
ATOM 11867 O O . ILE B 1 633 ? -29.672 38.188 5.691 1 51.06 633 ILE B O 1
ATOM 11871 N N . SER B 1 634 ? -31.156 36.719 5.527 1 43.12 634 SER B N 1
ATOM 11872 C CA . SER B 1 634 ? -32.188 37.406 6.328 1 43.12 634 SER B CA 1
ATOM 11873 C C . SER B 1 634 ? -32 37.094 7.812 1 43.12 634 SER B C 1
ATOM 11875 O O . SER B 1 634 ? -31.812 35.938 8.195 1 43.12 634 SER B O 1
ATOM 11877 N N . ASP B 1 635 ? -31.484 37.906 8.586 1 39.78 635 ASP B N 1
ATOM 11878 C CA . ASP B 1 635 ? -31.609 37.812 10.031 1 39.78 635 ASP B CA 1
ATOM 11879 C C . ASP B 1 635 ? -33.062 37.688 10.445 1 39.78 635 ASP B C 1
ATOM 11881 O O . ASP B 1 635 ? -33.906 38.531 10.062 1 39.78 635 ASP B O 1
ATOM 11885 N N . GLN B 1 636 ? -33.656 36.656 10.516 1 38.34 636 GLN B N 1
ATOM 11886 C CA . GLN B 1 636 ? -35.062 36.469 10.852 1 38.34 636 GLN B CA 1
ATOM 11887 C C . GLN B 1 636 ? -35.5 37.406 11.969 1 38.34 636 GLN B C 1
ATOM 11889 O O . GLN B 1 636 ? -36.625 37.312 12.484 1 38.34 636 GLN B O 1
ATOM 11894 N N . HIS B 1 637 ? -34.812 38.375 12.578 1 34.66 637 HIS B N 1
ATOM 11895 C CA . HIS B 1 637 ? -35.469 39.156 13.594 1 34.66 637 HIS B CA 1
ATOM 11896 C C . HIS B 1 637 ? -36.625 39.969 13 1 34.66 637 HIS B C 1
ATOM 11898 O O . HIS B 1 637 ? -37.531 40.375 13.719 1 34.66 637 HIS B O 1
ATOM 11904 N N . GLN B 1 638 ? -36.531 40.469 11.805 1 32.78 638 GLN B N 1
ATOM 11905 C CA . GLN B 1 638 ? -37.469 41.5 11.438 1 32.78 638 GLN B CA 1
ATOM 11906 C C . GLN B 1 638 ? -38.844 40.938 11.102 1 32.78 638 GLN B C 1
ATOM 11908 O O . GLN B 1 638 ? -39.844 41.625 11.148 1 32.78 638 GLN B O 1
ATOM 11913 N N . ASP B 1 639 ? -38.906 39.75 10.555 1 34.03 639 ASP B N 1
ATOM 11914 C CA . ASP B 1 639 ? -40.219 39.469 10.016 1 34.03 639 ASP B CA 1
ATOM 11915 C C . ASP B 1 639 ? -41.188 39.062 11.125 1 34.03 639 ASP B C 1
ATOM 11917 O O . ASP B 1 639 ? -42.375 38.875 10.875 1 34.03 639 ASP B O 1
ATOM 11921 N N . ILE B 1 640 ? -40.594 38.656 12.281 1 35.03 640 ILE B N 1
ATOM 11922 C CA . ILE B 1 640 ? -41.594 38.344 13.289 1 35.03 640 ILE B CA 1
ATOM 11923 C C . ILE B 1 640 ? -42.344 39.594 13.672 1 35.03 640 ILE B C 1
ATOM 11925 O O . ILE B 1 640 ? -43.531 39.531 14.078 1 35.03 640 ILE B O 1
ATOM 11929 N N . HIS B 1 641 ? -41.656 40.781 13.539 1 32.28 641 HIS B N 1
ATOM 11930 C CA . HIS B 1 641 ? -42.438 41.969 13.906 1 32.28 641 HIS B CA 1
ATOM 11931 C C . HIS B 1 641 ? -43.562 42.25 12.898 1 32.28 641 HIS B C 1
ATOM 11933 O O . HIS B 1 641 ? -44.594 42.75 13.266 1 32.28 641 HIS B O 1
ATOM 11939 N N . ALA B 1 642 ? -43.25 42 11.617 1 33.59 642 ALA B N 1
ATOM 11940 C CA . ALA B 1 642 ? -44.312 42.375 10.68 1 33.59 642 ALA B CA 1
ATOM 11941 C C . ALA B 1 642 ? -45.5 41.406 10.766 1 33.59 642 ALA B C 1
ATOM 11943 O O . ALA B 1 642 ? -46.625 41.812 10.586 1 33.59 642 ALA B O 1
ATOM 11944 N N . GLN B 1 643 ? -45.094 40.125 10.969 1 33.62 643 GLN B N 1
ATOM 11945 C CA . GLN B 1 643 ? -46.25 39.219 11.008 1 33.62 643 GLN B CA 1
ATOM 11946 C C . GLN B 1 643 ? -47.062 39.438 12.273 1 33.62 643 GLN B C 1
ATOM 11948 O O . GLN B 1 643 ? -48.281 39.219 12.281 1 33.62 643 GLN B O 1
ATOM 11953 N N . LEU B 1 644 ? -46.312 39.844 13.328 1 32.66 644 LEU B N 1
ATOM 11954 C CA . LEU B 1 644 ? -47.094 40.125 14.508 1 32.66 644 LEU B CA 1
ATOM 11955 C C . LEU B 1 644 ? -48 41.344 14.281 1 32.66 644 LEU B C 1
ATOM 11957 O O . LEU B 1 644 ? -49.094 41.438 14.828 1 32.66 644 LEU B O 1
ATOM 11961 N N . GLN B 1 645 ? -47.406 42.312 13.469 1 32.09 645 GLN B N 1
ATOM 11962 C CA . GLN B 1 645 ? -48.219 43.5 13.258 1 32.09 645 GLN B CA 1
ATOM 11963 C C . GLN B 1 645 ? -49.438 43.156 12.398 1 32.09 645 GLN B C 1
ATOM 11965 O O . GLN B 1 645 ? -50.5 43.812 12.531 1 32.09 645 GLN B O 1
ATOM 11970 N N . ALA B 1 646 ? -49.188 42.344 11.406 1 34.09 646 ALA B N 1
ATOM 11971 C CA . ALA B 1 646 ? -50.344 42.125 10.523 1 34.09 646 ALA B CA 1
ATOM 11972 C C . ALA B 1 646 ? -51.438 41.344 11.234 1 34.09 646 ALA B C 1
ATOM 11974 O O . ALA B 1 646 ? -52.594 41.406 10.844 1 34.09 646 ALA B O 1
ATOM 11975 N N . GLN B 1 647 ? -50.969 40.438 12.102 1 31.61 647 GLN B N 1
ATOM 11976 C CA . GLN B 1 647 ? -52 39.688 12.766 1 31.61 647 GLN B CA 1
ATOM 11977 C C . GLN B 1 647 ? -52.906 40.594 13.633 1 31.61 647 GLN B C 1
ATOM 11979 O O . GLN B 1 647 ? -53.969 40.156 14.102 1 31.61 647 GLN B O 1
ATOM 11984 N N . GLN B 1 648 ? -52.25 41.719 14.078 1 29.92 648 GLN B N 1
ATOM 11985 C CA . GLN B 1 648 ? -53.094 42.5 14.93 1 29.92 648 GLN B CA 1
ATOM 11986 C C . GLN B 1 648 ? -54.25 43.125 14.117 1 29.92 648 GLN B C 1
ATOM 11988 O O . GLN B 1 648 ? -55.219 43.594 14.688 1 29.92 648 GLN B O 1
ATOM 11993 N N . ALA B 1 649 ? -53.938 43.5 12.875 1 30.91 649 ALA B N 1
ATOM 11994 C CA . ALA B 1 649 ? -54.969 44.312 12.219 1 30.91 649 ALA B CA 1
ATOM 11995 C C . ALA B 1 649 ? -56.25 43.531 11.984 1 30.91 649 ALA B C 1
ATOM 11997 O O . ALA B 1 649 ? -57.312 44.094 11.812 1 30.91 649 ALA B O 1
ATOM 11998 N N . HIS B 1 650 ? -56.125 42.25 11.523 1 27.84 650 HIS B N 1
ATOM 11999 C CA . HIS B 1 650 ? -57.312 41.656 10.969 1 27.84 650 HIS B CA 1
ATOM 12000 C C . HIS B 1 650 ? -58.312 41.312 12.07 1 27.84 650 HIS B C 1
ATOM 12002 O O . HIS B 1 650 ? -59.281 40.594 11.82 1 27.84 650 HIS B O 1
ATOM 12008 N N . SER B 1 651 ? -57.969 41.562 13.305 1 28.7 651 SER B N 1
ATOM 12009 C CA . SER B 1 651 ? -58.875 41 14.305 1 28.7 651 SER B CA 1
ATOM 12010 C C . SER B 1 651 ? -60.219 41.688 14.25 1 28.7 651 SER B C 1
ATOM 12012 O O . SER B 1 651 ? -61.062 41.469 15.117 1 28.7 651 SER B O 1
ATOM 12014 N N . PHE B 1 652 ? -60.406 42.844 13.492 1 23.95 652 PHE B N 1
ATOM 12015 C CA . PHE B 1 652 ? -61.594 43.531 13.945 1 23.95 652 PHE B CA 1
ATOM 12016 C C . PHE B 1 652 ? -62.844 42.75 13.664 1 23.95 652 PHE B C 1
ATOM 12018 O O . PHE B 1 652 ? -63.844 42.844 14.391 1 23.95 652 PHE B O 1
ATOM 12025 N N . LEU B 1 653 ? -63.156 42.344 12.422 1 24.33 653 LEU B N 1
ATOM 12026 C CA . LEU B 1 653 ? -64.562 42.406 11.977 1 24.33 653 LEU B CA 1
ATOM 12027 C C . LEU B 1 653 ? -65.312 41.219 12.516 1 24.33 653 LEU B C 1
ATOM 12029 O O . LEU B 1 653 ? -66.562 41.156 12.336 1 24.33 653 LEU B O 1
ATOM 12033 N N . GLN B 1 654 ? -64.875 39.969 12.547 1 23.56 654 GLN B N 1
ATOM 12034 C CA . GLN B 1 654 ? -65.812 38.906 12.312 1 23.56 654 GLN B CA 1
ATOM 12035 C C . GLN B 1 654 ? -66.75 38.719 13.508 1 23.56 654 GLN B C 1
ATOM 12037 O O . GLN B 1 654 ? -66.375 38.938 14.656 1 23.56 654 GLN B O 1
ATOM 12042 N N . SER B 1 655 ? -68.125 38.562 13.219 1 25.06 655 SER B N 1
ATOM 12043 C CA . SER B 1 655 ? -69.438 38.5 13.859 1 25.06 655 SER B CA 1
ATOM 12044 C C . SER B 1 655 ? -69.438 37.406 14.945 1 25.06 655 SER B C 1
ATOM 12046 O O . SER B 1 655 ? -68.625 36.469 14.922 1 25.06 655 SER B O 1
ATOM 12048 N N . PRO B 1 656 ? -70.375 37.531 16.016 1 26.64 656 PRO B N 1
ATOM 12049 C CA . PRO B 1 656 ? -70.5 36.938 17.359 1 26.64 656 PRO B CA 1
ATOM 12050 C C . PRO B 1 656 ? -70.875 35.469 17.312 1 26.64 656 PRO B C 1
ATOM 12052 O O . PRO B 1 656 ? -71.188 34.875 18.359 1 26.64 656 PRO B O 1
ATOM 12055 N N . LYS B 1 657 ? -71.25 34.875 16.172 1 23.88 657 LYS B N 1
ATOM 12056 C CA . LYS B 1 657 ? -72.375 33.906 16.328 1 23.88 657 LYS B CA 1
ATOM 12057 C C . LYS B 1 657 ? -72 32.812 17.328 1 23.88 657 LYS B C 1
ATOM 12059 O O . LYS B 1 657 ? -70.812 32.625 17.641 1 23.88 657 LYS B O 1
ATOM 12064 N N . ASN B 1 658 ? -72.812 31.656 17.266 1 24.67 658 ASN B N 1
ATOM 12065 C CA . ASN B 1 658 ? -73.25 30.609 18.172 1 24.67 658 ASN B CA 1
ATOM 12066 C C . ASN B 1 658 ? -72.125 29.719 18.656 1 24.67 658 ASN B C 1
ATOM 12068 O O . ASN B 1 658 ? -71.25 29.391 17.875 1 24.67 658 ASN B O 1
ATOM 12072 N N . PRO B 1 659 ? -71.938 29.578 20.016 1 24.98 659 PRO B N 1
ATOM 12073 C CA . PRO B 1 659 ? -70.812 29.094 20.828 1 24.98 659 PRO B CA 1
ATOM 12074 C C . PRO B 1 659 ? -70.562 27.594 20.625 1 24.98 659 PRO B C 1
ATOM 12076 O O . PRO B 1 659 ? -69.875 26.984 21.422 1 24.98 659 PRO B O 1
ATOM 12079 N N . VAL B 1 660 ? -71.188 26.969 19.547 1 24.16 660 VAL B N 1
ATOM 12080 C CA . VAL B 1 660 ? -71.25 25.516 19.734 1 24.16 660 VAL B CA 1
ATOM 12081 C C . VAL B 1 660 ? -69.812 25.016 20.031 1 24.16 660 VAL B C 1
ATOM 12083 O O . VAL B 1 660 ? -68.875 25.391 19.359 1 24.16 660 VAL B O 1
ATOM 12086 N N . ALA B 1 661 ? -69.688 24.344 21.281 1 23.14 661 ALA B N 1
ATOM 12087 C CA . ALA B 1 661 ? -68.562 23.844 22.047 1 23.14 661 ALA B CA 1
ATOM 12088 C C . ALA B 1 661 ? -67.75 22.844 21.219 1 23.14 661 ALA B C 1
ATOM 12090 O O . ALA B 1 661 ? -68.188 21.703 21.047 1 23.14 661 ALA B O 1
ATOM 12091 N N . PRO B 1 662 ? -67.562 23.047 19.906 1 23.5 662 PRO B N 1
ATOM 12092 C CA . PRO B 1 662 ? -67.062 21.812 19.281 1 23.5 662 PRO B CA 1
ATOM 12093 C C . PRO B 1 662 ? -65.938 21.156 20.062 1 23.5 662 PRO B C 1
ATOM 12095 O O . PRO B 1 662 ? -65.25 21.844 20.812 1 23.5 662 PRO B O 1
ATOM 12098 N N . HIS B 1 663 ? -66.062 19.766 20.297 1 22.64 663 HIS B N 1
ATOM 12099 C CA . HIS B 1 663 ? -65.125 18.828 20.922 1 22.64 663 HIS B CA 1
ATOM 12100 C C . HIS B 1 663 ? -63.719 19.078 20.453 1 22.64 663 HIS B C 1
ATOM 12102 O O . HIS B 1 663 ? -63.469 19.203 19.25 1 22.64 663 HIS B O 1
ATOM 12108 N N . ALA B 1 664 ? -62.938 19.719 21.312 1 24.31 664 ALA B N 1
ATOM 12109 C CA . ALA B 1 664 ? -61.531 20.109 21.25 1 24.31 664 ALA B CA 1
ATOM 12110 C C . ALA B 1 664 ? -60.656 18.953 20.75 1 24.31 664 ALA B C 1
ATOM 12112 O O . ALA B 1 664 ? -60.406 18 21.5 1 24.31 664 ALA B O 1
ATOM 12113 N N . ALA B 1 665 ? -61.062 18.328 19.609 1 23.11 665 ALA B N 1
ATOM 12114 C CA . ALA B 1 665 ? -60.125 17.297 19.172 1 23.11 665 ALA B CA 1
ATOM 12115 C C . ALA B 1 665 ? -58.656 17.719 19.422 1 23.11 665 ALA B C 1
ATOM 12117 O O . ALA B 1 665 ? -58.25 18.797 18.984 1 23.11 665 ALA B O 1
ATOM 12118 N N . ILE B 1 666 ? -58.125 17.266 20.578 1 23.61 666 ILE B N 1
ATOM 12119 C CA . ILE B 1 666 ? -56.75 17.25 21.062 1 23.61 666 ILE B CA 1
ATOM 12120 C C . ILE B 1 666 ? -55.812 16.891 19.922 1 23.61 666 ILE B C 1
ATOM 12122 O O . ILE B 1 666 ? -55.781 15.75 19.453 1 23.61 666 ILE B O 1
ATOM 12126 N N . SER B 1 667 ? -56.062 17.422 18.766 1 22.33 667 SER B N 1
ATOM 12127 C CA . SER B 1 667 ? -55.094 17.078 17.703 1 22.33 667 SER B CA 1
ATOM 12128 C C . SER B 1 667 ? -53.688 16.969 18.25 1 22.33 667 SER B C 1
ATOM 12130 O O . SER B 1 667 ? -53.375 17.531 19.281 1 22.33 667 SER B O 1
ATOM 12132 N N . SER B 1 668 ? -52.938 15.938 17.719 1 24.3 668 SER B N 1
ATOM 12133 C CA . SER B 1 668 ? -51.594 15.422 17.938 1 24.3 668 SER B CA 1
ATOM 12134 C C . SER B 1 668 ? -50.594 16.562 18.141 1 24.3 668 SER B C 1
ATOM 12136 O O . SER B 1 668 ? -50.844 17.703 17.75 1 24.3 668 SER B O 1
ATOM 12138 N N . GLY B 1 669 ? -49.688 16.391 19.141 1 23.16 669 GLY B N 1
ATOM 12139 C CA . GLY B 1 669 ? -48.594 17.203 19.609 1 23.16 669 GLY B CA 1
ATOM 12140 C C . GLY B 1 669 ? -47.844 17.922 18.484 1 23.16 669 GLY B C 1
ATOM 12141 O O . GLY B 1 669 ? -47.312 17.281 17.594 1 23.16 669 GLY B O 1
ATOM 12142 N N . ASN B 1 670 ? -48.5 18.797 17.891 1 24.5 670 ASN B N 1
ATOM 12143 C CA . ASN B 1 670 ? -47.812 19.641 16.938 1 24.5 670 ASN B CA 1
ATOM 12144 C C . ASN B 1 670 ? -46.406 20 17.391 1 24.5 670 ASN B C 1
ATOM 12146 O O . ASN B 1 670 ? -46.25 20.797 18.312 1 24.5 670 ASN B O 1
ATOM 12150 N N . ASN B 1 671 ? -45.656 18.922 17.672 1 25.05 671 ASN B N 1
ATOM 12151 C CA . ASN B 1 671 ? -44.219 19.125 17.797 1 25.05 671 ASN B CA 1
ATOM 12152 C C . ASN B 1 671 ? -43.719 20.172 16.797 1 25.05 671 ASN B C 1
ATOM 12154 O O . ASN B 1 671 ? -43.438 19.844 15.641 1 25.05 671 ASN B O 1
ATOM 12158 N N . VAL B 1 672 ? -44.531 21.188 16.672 1 27.81 672 VAL B N 1
ATOM 12159 C CA . VAL B 1 672 ? -43.844 22.266 15.961 1 27.81 672 VAL B CA 1
ATOM 12160 C C . VAL B 1 672 ? -42.375 22.359 16.438 1 27.81 672 VAL B C 1
ATOM 12162 O O . VAL B 1 672 ? -42.125 22.625 17.609 1 27.81 672 VAL B O 1
ATOM 12165 N N . ALA B 1 673 ? -41.688 21.453 16.016 1 28.02 673 ALA B N 1
ATOM 12166 C CA . ALA B 1 673 ? -40.219 21.609 16.109 1 28.02 673 ALA B CA 1
ATOM 12167 C C . ALA B 1 673 ? -39.812 23.062 16.062 1 28.02 673 ALA B C 1
ATOM 12169 O O . ALA B 1 673 ? -39.938 23.719 15.023 1 28.02 673 ALA B O 1
ATOM 12170 N N . GLU B 1 674 ? -40.344 23.844 16.969 1 28.73 674 GLU B N 1
ATOM 12171 C CA . GLU B 1 674 ? -39.656 25.125 17.094 1 28.73 674 GLU B CA 1
ATOM 12172 C C . GLU B 1 674 ? -38.188 25 16.766 1 28.73 674 GLU B C 1
ATOM 12174 O O . GLU B 1 674 ? -37.438 24.266 17.422 1 28.73 674 GLU B O 1
ATOM 12179 N N . GLU B 1 675 ? -37.969 24.984 15.555 1 33.12 675 GLU B N 1
ATOM 12180 C CA . GLU B 1 675 ? -36.562 25.109 15.164 1 33.12 675 GLU B CA 1
ATOM 12181 C C . GLU B 1 675 ? -35.844 26.062 16.109 1 33.12 675 GLU B C 1
ATOM 12183 O O . GLU B 1 675 ? -36.312 27.156 16.406 1 33.12 675 GLU B O 1
ATOM 12188 N N . PRO B 1 676 ? -35.219 25.609 17.203 1 34.09 676 PRO B N 1
ATOM 12189 C CA . PRO B 1 676 ? -34.469 26.484 18.109 1 34.09 676 PRO B CA 1
ATOM 12190 C C . PRO B 1 676 ? -34.031 27.781 17.438 1 34.09 676 PRO B C 1
ATOM 12192 O O . PRO B 1 676 ? -33.375 27.75 16.375 1 34.09 676 PRO B O 1
ATOM 12195 N N . LYS B 1 677 ? -34.781 28.891 17.422 1 37.5 677 LYS B N 1
ATOM 12196 C CA . LYS B 1 677 ? -34.719 30.25 16.891 1 37.5 677 LYS B CA 1
ATOM 12197 C C . LYS B 1 677 ? -33.312 30.797 16.922 1 37.5 677 LYS B C 1
ATOM 12199 O O . LYS B 1 677 ? -32.938 31.641 16.109 1 37.5 677 LYS B O 1
ATOM 12204 N N . GLY B 1 678 ? -32.625 30.688 18.109 1 39.56 678 GLY B N 1
ATOM 12205 C CA . GLY B 1 678 ? -31.328 31.297 18.344 1 39.56 678 GLY B CA 1
ATOM 12206 C C . GLY B 1 678 ? -30.219 30.703 17.5 1 39.56 678 GLY B C 1
ATOM 12207 O O . GLY B 1 678 ? -29.047 31.062 17.656 1 39.56 678 GLY B O 1
ATOM 12208 N N . HIS B 1 679 ? -30.375 29.656 16.797 1 48.53 679 HIS B N 1
ATOM 12209 C CA . HIS B 1 679 ? -29.391 28.781 16.156 1 48.53 679 HIS B CA 1
ATOM 12210 C C . HIS B 1 679 ? -28.844 29.406 14.883 1 48.53 679 HIS B C 1
ATOM 12212 O O . HIS B 1 679 ? -27.938 28.844 14.25 1 48.53 679 HIS B O 1
ATOM 12218 N N . ALA B 1 680 ? -29.344 30.547 14.461 1 57.47 680 ALA B N 1
ATOM 12219 C CA . ALA B 1 680 ? -28.953 30.859 13.086 1 57.47 680 ALA B CA 1
ATOM 12220 C C . ALA B 1 680 ? -27.969 32.031 13.055 1 57.47 680 ALA B C 1
ATOM 12222 O O . ALA B 1 680 ? -27.484 32.406 11.984 1 57.47 680 ALA B O 1
ATOM 12223 N N . ALA B 1 681 ? -27.734 32.688 14.234 1 59.94 681 ALA B N 1
ATOM 12224 C CA . ALA B 1 681 ? -26.828 33.844 14.156 1 59.94 681 ALA B CA 1
ATOM 12225 C C . ALA B 1 681 ? -25.375 33.406 14.148 1 59.94 681 ALA B C 1
ATOM 12227 O O . ALA B 1 681 ? -25.031 32.344 14.695 1 59.94 681 ALA B O 1
ATOM 12228 N N . PRO B 1 682 ? -24.562 34.188 13.422 1 74.56 682 PRO B N 1
ATOM 12229 C CA . PRO B 1 682 ? -23.141 33.844 13.367 1 74.56 682 PRO B CA 1
ATOM 12230 C C . PRO B 1 682 ? -22.453 33.938 14.727 1 74.56 682 PRO B C 1
ATOM 12232 O O . PRO B 1 682 ? -22.797 34.812 15.531 1 74.56 682 PRO B O 1
ATOM 12235 N N . ASN B 1 683 ? -21.672 33.062 15.078 1 77.94 683 ASN B N 1
ATOM 12236 C CA . ASN B 1 683 ? -20.859 33.094 16.297 1 77.94 683 ASN B CA 1
ATOM 12237 C C . ASN B 1 683 ? -19.969 34.344 16.312 1 77.94 683 ASN B C 1
ATOM 12239 O O . ASN B 1 683 ? -19.812 34.969 17.359 1 77.94 683 ASN B O 1
ATOM 12243 N N . TRP B 1 684 ? -19.391 34.656 15.086 1 85.25 684 TRP B N 1
ATOM 12244 C CA . TRP B 1 684 ? -18.484 35.812 14.945 1 85.25 684 TRP B CA 1
ATOM 12245 C C . TRP B 1 684 ? -19.031 36.812 13.945 1 85.25 684 TRP B C 1
ATOM 12247 O O . TRP B 1 684 ? -19.422 36.438 12.836 1 85.25 684 TRP B O 1
ATOM 12257 N N . SER B 1 685 ? -19.078 38.031 14.414 1 85.19 685 SER B N 1
ATOM 12258 C CA . SER B 1 685 ? -19.422 39.094 13.477 1 85.19 685 SER B CA 1
ATOM 12259 C C . SER B 1 685 ? -18.312 39.281 12.445 1 85.19 685 SER B C 1
ATOM 12261 O O . SER B 1 685 ? -17.203 38.781 12.625 1 85.19 685 SER B O 1
ATOM 12263 N N . ARG B 1 686 ? -18.594 39.969 11.391 1 87.56 686 ARG B N 1
ATOM 12264 C CA . ARG B 1 686 ? -17.609 40.219 10.344 1 87.56 686 ARG B CA 1
ATOM 12265 C C . ARG B 1 686 ? -16.406 41 10.883 1 87.56 686 ARG B C 1
ATOM 12267 O O . ARG B 1 686 ? -15.266 40.688 10.555 1 87.56 686 ARG B O 1
ATOM 12274 N N . ASN B 1 687 ? -16.703 41.969 11.711 1 89.81 687 ASN B N 1
ATOM 12275 C CA . ASN B 1 687 ? -15.633 42.75 12.281 1 89.81 687 ASN B CA 1
ATOM 12276 C C . ASN B 1 687 ? -14.781 41.969 13.266 1 89.81 687 ASN B C 1
ATOM 12278 O O . ASN B 1 687 ? -13.555 42.062 13.258 1 89.81 687 ASN B O 1
ATOM 12282 N N . LYS B 1 688 ? -15.445 41.188 14.07 1 91.06 688 LYS B N 1
ATOM 12283 C CA . LYS B 1 688 ? -14.719 40.344 15.008 1 91.06 688 LYS B CA 1
ATOM 12284 C C . LYS B 1 688 ? -13.844 39.344 14.266 1 91.06 688 LYS B C 1
ATOM 12286 O O . LYS B 1 688 ? -12.695 39.094 14.641 1 91.06 688 LYS B O 1
ATOM 12291 N N . SER B 1 689 ? -14.398 38.844 13.227 1 92.12 689 SER B N 1
ATOM 12292 C CA . SER B 1 689 ? -13.656 37.844 12.445 1 92.12 689 SER B CA 1
ATOM 12293 C C . SER B 1 689 ? -12.438 38.5 11.781 1 92.12 689 SER B C 1
ATOM 12295 O O . SER B 1 689 ? -11.367 37.875 11.711 1 92.12 689 SER B O 1
ATOM 12297 N N . THR B 1 690 ? -12.547 39.656 11.312 1 92.38 690 THR B N 1
ATOM 12298 C CA . THR B 1 690 ? -11.445 40.344 10.648 1 92.38 690 THR B CA 1
ATOM 12299 C C . THR B 1 690 ? -10.336 40.688 11.648 1 92.38 690 THR B C 1
ATOM 12301 O O . THR B 1 690 ? -9.148 40.531 11.336 1 92.38 690 THR B O 1
ATOM 12304 N N . TRP B 1 691 ? -10.773 41.062 12.781 1 93.62 691 TRP B N 1
ATOM 12305 C CA . TRP B 1 691 ? -9.781 41.375 13.812 1 93.62 691 TRP B CA 1
ATOM 12306 C C . TRP B 1 691 ? -9.031 40.125 14.242 1 93.62 691 TRP B C 1
ATOM 12308 O O . TRP B 1 691 ? -7.82 40.156 14.453 1 93.62 691 TRP B O 1
ATOM 12318 N N . ILE B 1 692 ? -9.758 39.094 14.398 1 93.25 692 ILE B N 1
ATOM 12319 C CA . ILE B 1 692 ? -9.141 37.844 14.797 1 93.25 692 ILE B CA 1
ATOM 12320 C C . ILE B 1 692 ? -8.203 37.344 13.695 1 93.25 692 ILE B C 1
ATOM 12322 O O . ILE B 1 692 ? -7.109 36.844 13.977 1 93.25 692 ILE B O 1
ATOM 12326 N N . LEU B 1 693 ? -8.641 37.469 12.461 1 94 693 LEU B N 1
ATOM 12327 C CA . LEU B 1 693 ? -7.832 37.062 11.32 1 94 693 LEU B CA 1
ATOM 12328 C C . LEU B 1 693 ? -6.52 37.844 11.266 1 94 693 LEU B C 1
ATOM 12330 O O . LEU B 1 693 ? -5.449 37.25 11.117 1 94 693 LEU B O 1
ATOM 12334 N N . LEU B 1 694 ? -6.539 39.156 11.469 1 94.62 694 LEU B N 1
ATOM 12335 C CA . LEU B 1 694 ? -5.352 40 11.383 1 94.62 694 LEU B CA 1
ATOM 12336 C C . LEU B 1 694 ? -4.402 39.719 12.547 1 94.62 694 LEU B C 1
ATOM 12338 O O . LEU B 1 694 ? -3.191 39.594 12.344 1 94.62 694 LEU B O 1
ATOM 12342 N N . CYS B 1 695 ? -4.992 39.594 13.734 1 94.31 695 CYS B N 1
ATOM 12343 C CA . CYS B 1 695 ? -4.168 39.312 14.914 1 94.31 695 CYS B CA 1
ATOM 12344 C C . CYS B 1 695 ? -3.514 37.938 14.82 1 94.31 695 CYS B C 1
ATOM 12346 O O . CYS B 1 695 ? -2.336 37.781 15.141 1 94.31 695 CYS B O 1
ATOM 12348 N N . ALA B 1 696 ? -4.293 37 14.414 1 94.81 696 ALA B N 1
ATOM 12349 C CA . ALA B 1 696 ? -3.762 35.625 14.289 1 94.81 696 ALA B CA 1
ATOM 12350 C C . ALA B 1 696 ? -2.672 35.562 13.227 1 94.81 696 ALA B C 1
ATOM 12352 O O . ALA B 1 696 ? -1.668 34.875 13.406 1 94.81 696 ALA B O 1
ATOM 12353 N N . THR B 1 697 ? -2.83 36.25 12.148 1 94.69 697 THR B N 1
ATOM 12354 C CA . THR B 1 697 ? -1.83 36.25 11.086 1 94.69 697 THR B CA 1
ATOM 12355 C C . THR B 1 697 ? -0.542 36.906 11.57 1 94.69 697 THR B C 1
ATOM 12357 O O . THR B 1 697 ? 0.556 36.438 11.258 1 94.69 697 THR B O 1
ATOM 12360 N N . LEU B 1 698 ? -0.686 37.938 12.305 1 94.94 698 LEU B N 1
ATOM 12361 C CA . LEU B 1 698 ? 0.478 38.625 12.844 1 94.94 698 LEU B CA 1
ATOM 12362 C C . LEU B 1 698 ? 1.231 37.75 13.828 1 94.94 698 LEU B C 1
ATOM 12364 O O . LEU B 1 698 ? 2.461 37.656 13.773 1 94.94 698 LEU B O 1
ATOM 12368 N N . PHE B 1 699 ? 0.495 37.125 14.734 1 96.19 699 PHE B N 1
ATOM 12369 C CA . PHE B 1 699 ? 1.123 36.219 15.68 1 96.19 699 PHE B CA 1
ATOM 12370 C C . PHE B 1 699 ? 1.79 35.062 14.945 1 96.19 699 PHE B C 1
ATOM 12372 O O . PHE B 1 699 ? 2.859 34.594 15.352 1 96.19 699 PHE B O 1
ATOM 12379 N N . TYR B 1 700 ? 1.143 34.562 13.898 1 95.19 700 TYR B N 1
ATOM 12380 C CA . TYR B 1 700 ? 1.716 33.5 13.102 1 95.19 700 TYR B CA 1
ATOM 12381 C C . TYR B 1 700 ? 3.043 33.906 12.484 1 95.19 700 TYR B C 1
ATOM 12383 O O . TYR B 1 700 ? 4.004 33.156 12.477 1 95.19 700 TYR B O 1
ATOM 12391 N N . ALA B 1 701 ? 3.107 35.125 12.016 1 94.69 701 ALA B N 1
ATOM 12392 C CA . ALA B 1 701 ? 4.332 35.656 11.406 1 94.69 701 ALA B CA 1
ATOM 12393 C C . ALA B 1 701 ? 5.469 35.719 12.422 1 94.69 701 ALA B C 1
ATOM 12395 O O . ALA B 1 701 ? 6.605 35.375 12.117 1 94.69 701 ALA B O 1
ATOM 12396 N N . ILE B 1 702 ? 5.133 36.156 13.586 1 96 702 ILE B N 1
ATOM 12397 C CA . ILE B 1 702 ? 6.137 36.25 14.641 1 96 702 ILE B CA 1
ATOM 12398 C C . ILE B 1 702 ? 6.637 34.844 15.008 1 96 702 ILE B C 1
ATOM 12400 O O . ILE B 1 702 ? 7.844 34.625 15.133 1 96 702 ILE B O 1
ATOM 12404 N N . ILE B 1 703 ? 5.711 33.938 15.148 1 96.19 703 ILE B N 1
ATOM 12405 C CA . ILE B 1 703 ? 6.062 32.562 15.508 1 96.19 703 ILE B CA 1
ATOM 12406 C C . ILE B 1 703 ? 6.883 31.938 14.383 1 96.19 703 ILE B C 1
ATOM 12408 O O . ILE B 1 703 ? 7.809 31.156 14.648 1 96.19 703 ILE B O 1
ATOM 12412 N N . ALA B 1 704 ? 6.527 32.219 13.164 1 94.12 704 ALA B N 1
ATOM 12413 C CA . ALA B 1 704 ? 7.25 31.703 12.008 1 94.12 704 ALA B CA 1
ATOM 12414 C C . ALA B 1 704 ? 8.711 32.156 12.023 1 94.12 704 ALA B C 1
ATOM 12416 O O . ALA B 1 704 ? 9.609 31.344 11.742 1 94.12 704 ALA B O 1
ATOM 12417 N N . GLU B 1 705 ? 8.984 33.375 12.375 1 94.81 705 GLU B N 1
ATOM 12418 C CA . GLU B 1 705 ? 10.352 33.906 12.445 1 94.81 705 GLU B CA 1
ATOM 12419 C C . GLU B 1 705 ? 11.141 33.219 13.555 1 94.81 705 GLU B C 1
ATOM 12421 O O . GLU B 1 705 ? 12.305 32.844 13.359 1 94.81 705 GLU B O 1
ATOM 12426 N N . ILE B 1 706 ? 10.477 33.031 14.688 1 96 706 ILE B N 1
ATOM 12427 C CA . ILE B 1 706 ? 11.133 32.375 15.797 1 96 706 ILE B CA 1
ATOM 12428 C C . ILE B 1 706 ? 11.43 30.922 15.414 1 96 706 ILE B C 1
ATOM 12430 O O . ILE B 1 706 ? 12.516 30.406 15.711 1 96 706 ILE B O 1
ATOM 12434 N N . LEU B 1 707 ? 10.516 30.297 14.758 1 95.44 707 LEU B N 1
ATOM 12435 C CA . LEU B 1 707 ? 10.633 28.891 14.375 1 95.44 707 LEU B CA 1
ATOM 12436 C C . LEU B 1 707 ? 11.828 28.672 13.445 1 95.44 707 LEU B C 1
ATOM 12438 O O . LEU B 1 707 ? 12.648 27.781 13.68 1 95.44 707 LEU B O 1
ATOM 12442 N N . VAL B 1 708 ? 11.961 29.453 12.414 1 94.75 708 VAL B N 1
ATOM 12443 C CA . VAL B 1 708 ? 13.031 29.312 11.43 1 94.75 708 VAL B CA 1
ATOM 12444 C C . VAL B 1 708 ? 14.375 29.625 12.086 1 94.75 708 VAL B C 1
ATOM 12446 O O . VAL B 1 708 ? 15.391 28.984 11.766 1 94.75 708 VAL B O 1
ATOM 12449 N N . ASP B 1 709 ? 14.359 30.578 13.055 1 94.06 709 ASP B N 1
ATOM 12450 C CA . ASP B 1 709 ? 15.586 30.953 13.75 1 94.06 709 ASP B CA 1
ATOM 12451 C C . ASP B 1 709 ? 16.125 29.781 14.586 1 94.06 709 ASP B C 1
ATOM 12453 O O . ASP B 1 709 ? 17.328 29.656 14.797 1 94.06 709 ASP B O 1
ATOM 12457 N N . CYS B 1 710 ? 15.266 28.953 15.016 1 93.88 710 CYS B N 1
ATOM 12458 C CA . CYS B 1 710 ? 15.648 27.859 15.898 1 93.88 710 CYS B CA 1
ATOM 12459 C C . CYS B 1 710 ? 16.031 26.625 15.102 1 93.88 710 CYS B C 1
ATOM 12461 O O . CYS B 1 710 ? 16.562 25.656 15.648 1 93.88 710 CYS B O 1
ATOM 12463 N N . VAL B 1 711 ? 15.852 26.562 13.789 1 93.94 711 VAL B N 1
ATOM 12464 C CA . VAL B 1 711 ? 16.031 25.375 12.953 1 93.94 711 VAL B CA 1
ATOM 12465 C C . VAL B 1 711 ? 17.5 24.969 12.938 1 93.94 711 VAL B C 1
ATOM 12467 O O . VAL B 1 711 ? 17.812 23.781 13.086 1 93.94 711 VAL B O 1
ATOM 12470 N N . ASP B 1 712 ? 18.453 25.953 12.836 1 92.62 712 ASP B N 1
ATOM 12471 C CA . ASP B 1 712 ? 19.875 25.641 12.727 1 92.62 712 ASP B CA 1
ATOM 12472 C C . ASP B 1 712 ? 20.375 24.953 13.992 1 92.62 712 ASP B C 1
ATOM 12474 O O . ASP B 1 712 ? 21.125 23.969 13.906 1 92.62 712 ASP B O 1
ATOM 12478 N N . GLU B 1 713 ? 19.906 25.469 15.102 1 92.12 713 GLU B N 1
ATOM 12479 C CA . GLU B 1 713 ? 20.344 24.875 16.359 1 92.12 713 GLU B CA 1
ATOM 12480 C C . GLU B 1 713 ? 19.75 23.484 16.547 1 92.12 713 GLU B C 1
ATOM 12482 O O . GLU B 1 713 ? 20.391 22.594 17.125 1 92.12 713 GLU B O 1
ATOM 12487 N N . VAL B 1 714 ? 18.562 23.312 16.094 1 92.56 714 VAL B N 1
ATOM 12488 C CA . VAL B 1 714 ? 17.922 22.016 16.203 1 92.56 714 VAL B CA 1
ATOM 12489 C C . VAL B 1 714 ? 18.641 21 15.32 1 92.56 714 VAL B C 1
ATOM 12491 O O . VAL B 1 714 ? 18.828 19.844 15.711 1 92.56 714 VAL B O 1
ATOM 12494 N N . LEU B 1 715 ? 19.062 21.391 14.148 1 92.06 715 LEU B N 1
ATOM 12495 C CA . LEU B 1 715 ? 19.766 20.5 13.227 1 92.06 715 LEU B CA 1
ATOM 12496 C C . LEU B 1 715 ? 21.141 20.125 13.773 1 92.06 715 LEU B C 1
ATOM 12498 O O . LEU B 1 715 ? 21.641 19.031 13.508 1 92.06 715 LEU B O 1
ATOM 12502 N N . LYS B 1 716 ? 21.766 21.047 14.531 1 91 716 LYS B N 1
ATOM 12503 C CA . LYS B 1 716 ? 23.047 20.766 15.172 1 91 716 LYS B CA 1
ATOM 12504 C C . LYS B 1 716 ? 22.875 19.75 16.297 1 91 716 LYS B C 1
ATOM 12506 O O . LYS B 1 716 ? 23.75 18.906 16.516 1 91 716 LYS B O 1
ATOM 12511 N N . GLU B 1 717 ? 21.781 19.859 16.984 1 90.12 717 GLU B N 1
ATOM 12512 C CA . GLU B 1 717 ? 21.516 18.984 18.109 1 90.12 717 GLU B CA 1
ATOM 12513 C C . GLU B 1 717 ? 21.156 17.562 17.656 1 90.12 717 GLU B C 1
ATOM 12515 O O . GLU B 1 717 ? 21.438 16.594 18.344 1 90.12 717 GLU B O 1
ATOM 12520 N N . ILE B 1 718 ? 20.562 17.438 16.484 1 89.12 718 ILE B N 1
ATOM 12521 C CA . ILE B 1 718 ? 20.188 16.141 15.922 1 89.12 718 ILE B CA 1
ATOM 12522 C C . ILE B 1 718 ? 20.844 15.969 14.562 1 89.12 718 ILE B C 1
ATOM 12524 O O . ILE B 1 718 ? 20.234 16.234 13.523 1 89.12 718 ILE B O 1
ATOM 12528 N N . PRO B 1 719 ? 22.016 15.375 14.547 1 80.31 719 PRO B N 1
ATOM 12529 C CA . PRO B 1 719 ? 22.781 15.312 13.305 1 80.31 719 PRO B CA 1
ATOM 12530 C C . PRO B 1 719 ? 22.172 14.359 12.273 1 80.31 719 PRO B C 1
ATOM 12532 O O . PRO B 1 719 ? 22.438 14.484 11.078 1 80.31 719 PRO B O 1
ATOM 12535 N N . SER B 1 720 ? 21.297 13.539 12.711 1 80.06 720 SER B N 1
ATOM 12536 C CA . SER B 1 720 ? 20.703 12.586 11.789 1 80.06 720 SER B CA 1
ATOM 12537 C C . SER B 1 720 ? 19.562 13.219 10.992 1 80.06 720 SER B C 1
ATOM 12539 O O . SER B 1 720 ? 19.078 12.641 10.016 1 80.06 720 SER B O 1
ATOM 12541 N N . LEU B 1 721 ? 19.281 14.469 11.297 1 85.94 721 LEU B N 1
ATOM 12542 C CA . LEU B 1 721 ? 18.156 15.117 10.641 1 85.94 721 LEU B CA 1
ATOM 12543 C C . LEU B 1 721 ? 18.625 16.109 9.586 1 85.94 721 LEU B C 1
ATOM 12545 O O . LEU B 1 721 ? 19.406 17.016 9.883 1 85.94 721 LEU B O 1
ATOM 12549 N N . ASN B 1 722 ? 18.25 15.836 8.344 1 90.62 722 ASN B N 1
ATOM 12550 C CA . ASN B 1 722 ? 18.516 16.734 7.234 1 90.62 722 ASN B CA 1
ATOM 12551 C C . ASN B 1 722 ? 17.453 17.828 7.125 1 90.62 722 ASN B C 1
ATOM 12553 O O . ASN B 1 722 ? 16.281 17.594 7.441 1 90.62 722 ASN B O 1
ATOM 12557 N N . PRO B 1 723 ? 17.875 19.062 6.859 1 92.94 723 PRO B N 1
ATOM 12558 C CA . PRO B 1 723 ? 16.891 20.156 6.727 1 92.94 723 PRO B CA 1
ATOM 12559 C C . PRO B 1 723 ? 15.758 19.812 5.762 1 92.94 723 PRO B C 1
ATOM 12561 O O . PRO B 1 723 ? 14.609 20.188 5.996 1 92.94 723 PRO B O 1
ATOM 12564 N N . LYS B 1 724 ? 16.062 19.156 4.691 1 93.94 724 LYS B N 1
ATOM 12565 C CA . LYS B 1 724 ? 15.023 18.781 3.736 1 93.94 724 LYS B CA 1
ATOM 12566 C C . LYS B 1 724 ? 14.016 17.828 4.367 1 93.94 724 LYS B C 1
ATOM 12568 O O . LYS B 1 724 ? 12.805 17.953 4.145 1 93.94 724 LYS B O 1
ATOM 12573 N N . PHE B 1 725 ? 14.523 16.906 5.078 1 95 725 PHE B N 1
ATOM 12574 C CA . PHE B 1 725 ? 13.641 15.953 5.73 1 95 725 PHE B CA 1
ATOM 12575 C C . PHE B 1 725 ? 12.773 16.641 6.777 1 95 725 PHE B C 1
ATOM 12577 O O . PHE B 1 725 ? 11.594 16.297 6.938 1 95 725 PHE B O 1
ATOM 12584 N N . LEU B 1 726 ? 13.375 17.516 7.527 1 94.5 726 LEU B N 1
ATOM 12585 C CA . LEU B 1 726 ? 12.625 18.297 8.5 1 94.5 726 LEU B CA 1
ATOM 12586 C C . LEU B 1 726 ? 11.492 19.062 7.816 1 94.5 726 LEU B C 1
ATOM 12588 O O . LEU B 1 726 ? 10.383 19.141 8.336 1 94.5 726 LEU B O 1
ATOM 12592 N N . GLY B 1 727 ? 11.766 19.656 6.723 1 95.69 727 GLY B N 1
ATOM 12593 C CA . GLY B 1 727 ? 10.75 20.344 5.938 1 95.69 727 GLY B CA 1
ATOM 12594 C C . GLY B 1 727 ? 9.648 19.406 5.457 1 95.69 727 GLY B C 1
ATOM 12595 O O . GLY B 1 727 ? 8.461 19.734 5.566 1 95.69 727 GLY B O 1
ATOM 12596 N N . LEU B 1 728 ? 10.016 18.219 5.008 1 96.06 728 LEU B N 1
ATOM 12597 C CA . LEU B 1 728 ? 9.102 17.25 4.414 1 96.06 728 LEU B CA 1
ATOM 12598 C C . LEU B 1 728 ? 8.148 16.688 5.465 1 96.06 728 LEU B C 1
ATOM 12600 O O . LEU B 1 728 ? 7.016 16.328 5.145 1 96.06 728 LEU B O 1
ATOM 12604 N N . THR B 1 729 ? 8.539 16.672 6.699 1 94.56 729 THR B N 1
ATOM 12605 C CA . THR B 1 729 ? 7.742 16.031 7.738 1 94.56 729 THR B CA 1
ATOM 12606 C C . THR B 1 729 ? 7.078 17.078 8.641 1 94.56 729 THR B C 1
ATOM 12608 O O . THR B 1 729 ? 5.922 17.438 8.422 1 94.56 729 THR B O 1
ATOM 12611 N N . VAL B 1 730 ? 7.871 17.828 9.398 1 93.56 730 VAL B N 1
ATOM 12612 C CA . VAL B 1 730 ? 7.352 18.688 10.453 1 93.56 730 VAL B CA 1
ATOM 12613 C C . VAL B 1 730 ? 6.77 19.953 9.844 1 93.56 730 VAL B C 1
ATOM 12615 O O . VAL B 1 730 ? 5.629 20.328 10.133 1 93.56 730 VAL B O 1
ATOM 12618 N N . PHE B 1 731 ? 7.492 20.609 8.938 1 94 731 PHE B N 1
ATOM 12619 C CA . PHE B 1 731 ? 7.078 21.906 8.398 1 94 731 PHE B CA 1
ATOM 12620 C C . PHE B 1 731 ? 5.938 21.734 7.406 1 94 731 PHE B C 1
ATOM 12622 O O . PHE B 1 731 ? 5.211 22.688 7.117 1 94 731 PHE B O 1
ATOM 12629 N N . ALA B 1 732 ? 5.816 20.516 6.879 1 93.94 732 ALA B N 1
ATOM 12630 C CA . ALA B 1 732 ? 4.719 20.25 5.949 1 93.94 732 ALA B CA 1
ATOM 12631 C C . ALA B 1 732 ? 3.443 19.891 6.703 1 93.94 732 ALA B C 1
ATOM 12633 O O . ALA B 1 732 ? 2.344 20.281 6.305 1 93.94 732 ALA B O 1
ATOM 12634 N N . LEU B 1 733 ? 3.535 19.219 7.801 1 93.19 733 LEU B N 1
ATOM 12635 C CA . LEU B 1 733 ? 2.381 18.625 8.461 1 93.19 733 LEU B CA 1
ATOM 12636 C C . LEU B 1 733 ? 1.763 19.594 9.461 1 93.19 733 LEU B C 1
ATOM 12638 O O . LEU B 1 733 ? 0.539 19.719 9.531 1 93.19 733 LEU B O 1
ATOM 12642 N N . ILE B 1 734 ? 2.494 20.328 10.203 1 90.25 734 ILE B N 1
ATOM 12643 C CA . ILE B 1 734 ? 2.006 21.062 11.359 1 90.25 734 ILE B CA 1
ATOM 12644 C C . ILE B 1 734 ? 1.147 22.234 10.891 1 90.25 734 ILE B C 1
ATOM 12646 O O . ILE B 1 734 ? 0.039 22.438 11.391 1 90.25 734 ILE B O 1
ATOM 12650 N N . PRO B 1 735 ? 1.569 23 9.891 1 88.5 735 PRO B N 1
ATOM 12651 C CA . PRO B 1 735 ? 0.714 24.094 9.438 1 88.5 735 PRO B CA 1
ATOM 12652 C C . PRO B 1 735 ? -0.597 23.609 8.828 1 88.5 735 PRO B C 1
ATOM 12654 O O . PRO B 1 735 ? -1.567 24.375 8.75 1 88.5 735 PRO B O 1
ATOM 12657 N N . ASN B 1 736 ? -0.658 22.359 8.492 1 89.5 736 ASN B N 1
ATOM 12658 C CA . ASN B 1 736 ? -1.838 21.828 7.816 1 89.5 736 ASN B CA 1
ATOM 12659 C C . ASN B 1 736 ? -2.664 20.938 8.75 1 89.5 736 ASN B C 1
ATOM 12661 O O . ASN B 1 736 ? -3.512 20.172 8.289 1 89.5 736 ASN B O 1
ATOM 12665 N N . THR B 1 737 ? -2.445 21.078 9.945 1 88.56 737 THR B N 1
ATOM 12666 C CA . THR B 1 737 ? -3.143 20.25 10.922 1 88.56 737 THR B CA 1
ATOM 12667 C C . THR B 1 737 ? -4.645 20.516 10.875 1 88.56 737 THR B C 1
ATOM 12669 O O . THR B 1 737 ? -5.445 19.594 11.062 1 88.56 737 THR B O 1
ATOM 12672 N N . THR B 1 738 ? -5.031 21.766 10.648 1 88.5 738 THR B N 1
ATOM 12673 C CA . THR B 1 738 ? -6.445 22.109 10.609 1 88.5 738 THR B CA 1
ATOM 12674 C C . THR B 1 738 ? -7.141 21.406 9.445 1 88.5 738 THR B C 1
ATOM 12676 O O . THR B 1 738 ? -8.266 20.938 9.578 1 88.5 738 THR B O 1
ATOM 12679 N N . GLU B 1 739 ? -6.496 21.391 8.344 1 88.62 739 GLU B N 1
ATOM 12680 C CA . GLU B 1 739 ? -7.051 20.688 7.188 1 88.62 739 GLU B CA 1
ATOM 12681 C C . GLU B 1 739 ? -7.211 19.203 7.477 1 88.62 739 GLU B C 1
ATOM 12683 O O . GLU B 1 739 ? -8.211 18.594 7.086 1 88.62 739 GLU B O 1
ATOM 12688 N N . PHE B 1 740 ? -6.262 18.656 8.164 1 92.31 740 PHE B N 1
ATOM 12689 C CA . PHE B 1 740 ? -6.328 17.25 8.539 1 92.31 740 PHE B CA 1
ATOM 12690 C C . PHE B 1 740 ? -7.516 17 9.461 1 92.31 740 PHE B C 1
ATOM 12692 O O . PHE B 1 740 ? -8.297 16.062 9.227 1 92.31 740 PHE B O 1
ATOM 12699 N N . LEU B 1 741 ? -7.684 17.859 10.438 1 89 741 LEU B N 1
ATOM 12700 C CA . LEU B 1 741 ? -8.75 17.672 11.422 1 89 741 LEU B CA 1
ATOM 12701 C C . LEU B 1 741 ? -10.117 17.828 10.773 1 89 741 LEU B C 1
ATOM 12703 O O . LEU B 1 741 ? -11.039 17.062 11.055 1 89 741 LEU B O 1
ATOM 12707 N N . ASN B 1 742 ? -10.242 18.844 9.906 1 90.06 742 ASN B N 1
ATOM 12708 C CA . ASN B 1 742 ? -11.5 19.047 9.188 1 90.06 742 ASN B CA 1
ATOM 12709 C C . ASN B 1 742 ? -11.828 17.859 8.289 1 90.06 742 ASN B C 1
ATOM 12711 O O . ASN B 1 742 ? -12.969 17.375 8.289 1 90.06 742 ASN B O 1
ATOM 12715 N N . ALA B 1 743 ? -10.836 17.391 7.594 1 92.44 743 ALA B N 1
ATOM 12716 C CA . ALA B 1 743 ? -11.047 16.281 6.66 1 92.44 743 ALA B CA 1
ATOM 12717 C C . ALA B 1 743 ? -11.43 15.008 7.398 1 92.44 743 ALA B C 1
ATOM 12719 O O . ALA B 1 743 ? -12.367 14.305 6.996 1 92.44 743 ALA B O 1
ATOM 12720 N N . ILE B 1 744 ? -10.758 14.711 8.445 1 91.06 744 ILE B N 1
ATOM 12721 C CA . ILE B 1 744 ? -11.039 13.508 9.211 1 91.06 744 ILE B CA 1
ATOM 12722 C C . ILE B 1 744 ? -12.43 13.602 9.836 1 91.06 744 ILE B C 1
ATOM 12724 O O . ILE B 1 744 ? -13.18 12.633 9.852 1 91.06 744 ILE B O 1
ATOM 12728 N N . SER B 1 745 ? -12.812 14.773 10.297 1 88.62 745 SER B N 1
ATOM 12729 C CA . SER B 1 745 ? -14.109 14.969 10.93 1 88.62 745 SER B CA 1
ATOM 12730 C C . SER B 1 745 ? -15.242 14.789 9.93 1 88.62 745 SER B C 1
ATOM 12732 O O . SER B 1 745 ? -16.266 14.188 10.242 1 88.62 745 SER B O 1
ATOM 12734 N N . PHE B 1 746 ? -15.086 15.289 8.766 1 88.38 746 PHE B N 1
ATOM 12735 C CA . PHE B 1 746 ? -16.094 15.117 7.73 1 88.38 746 PHE B CA 1
ATOM 12736 C C . PHE B 1 746 ? -16.266 13.641 7.379 1 88.38 746 PHE B C 1
ATOM 12738 O O . PHE B 1 746 ? -17.391 13.156 7.215 1 88.38 746 PHE B O 1
ATOM 12745 N N . ALA B 1 747 ? -15.164 12.984 7.258 1 89.19 747 ALA B N 1
ATOM 12746 C CA . ALA B 1 747 ? -15.211 11.57 6.906 1 89.19 747 ALA B CA 1
ATOM 12747 C C . ALA B 1 747 ? -15.891 10.758 8 1 89.19 747 ALA B C 1
ATOM 12749 O O . ALA B 1 747 ? -16.672 9.836 7.715 1 89.19 747 ALA B O 1
ATOM 12750 N N . MET B 1 748 ? -15.664 11.086 9.195 1 87.75 748 MET B N 1
ATOM 12751 C CA . MET B 1 748 ? -16.25 10.367 10.32 1 87.75 748 MET B CA 1
ATOM 12752 C C . MET B 1 748 ? -17.766 10.594 10.391 1 87.75 748 MET B C 1
ATOM 12754 O O . MET B 1 748 ? -18.5 9.742 10.883 1 87.75 748 MET B O 1
ATOM 12758 N N . HIS B 1 749 ? -18.188 11.703 9.82 1 83.31 749 HIS B N 1
ATOM 12759 C CA . HIS B 1 749 ? -19.609 12.016 9.836 1 83.31 749 HIS B CA 1
ATOM 12760 C C . HIS B 1 749 ? -20.281 11.617 8.531 1 83.31 749 HIS B C 1
ATOM 12762 O O . HIS B 1 749 ? -21.375 12.102 8.219 1 83.31 749 HIS B O 1
ATOM 12768 N N . GLY B 1 750 ? -19.531 10.906 7.688 1 83.25 750 GLY B N 1
ATOM 12769 C CA . GLY B 1 750 ? -20.141 10.25 6.543 1 83.25 750 GLY B CA 1
ATOM 12770 C C . GLY B 1 750 ? -19.953 11.016 5.246 1 83.25 750 GLY B C 1
ATOM 12771 O O . GLY B 1 750 ? -20.547 10.672 4.223 1 83.25 750 GLY B O 1
ATOM 12772 N N . ASN B 1 751 ? -19.25 12.078 5.332 1 85.19 751 ASN B N 1
ATOM 12773 C CA . ASN B 1 751 ? -19 12.844 4.113 1 85.19 751 ASN B CA 1
ATOM 12774 C C . ASN B 1 751 ? -17.547 12.688 3.643 1 85.19 751 ASN B C 1
ATOM 12776 O O . ASN B 1 751 ? -16.766 13.633 3.736 1 85.19 751 ASN B O 1
ATOM 12780 N N . VAL B 1 752 ? -17.297 11.602 3.047 1 84.75 752 VAL B N 1
ATOM 12781 C CA . VAL B 1 752 ? -15.938 11.312 2.635 1 84.75 752 VAL B CA 1
ATOM 12782 C C . VAL B 1 752 ? -15.594 12.117 1.379 1 84.75 752 VAL B C 1
ATOM 12784 O O . VAL B 1 752 ? -14.43 12.469 1.16 1 84.75 752 VAL B O 1
ATOM 12787 N N . ALA B 1 753 ? -16.609 12.469 0.611 1 82.5 753 ALA B N 1
ATOM 12788 C CA . ALA B 1 753 ? -16.375 13.266 -0.59 1 82.5 753 ALA B CA 1
ATOM 12789 C C . ALA B 1 753 ? -15.781 14.625 -0.238 1 82.5 753 ALA B C 1
ATOM 12791 O O . ALA B 1 753 ? -14.852 15.094 -0.903 1 82.5 753 ALA B O 1
ATOM 12792 N N . LEU B 1 754 ? -16.344 15.203 0.793 1 83.06 754 LEU B N 1
ATOM 12793 C CA . LEU B 1 754 ? -15.844 16.5 1.234 1 83.06 754 LEU B CA 1
ATOM 12794 C C . LEU B 1 754 ? -14.422 16.391 1.783 1 83.06 754 LEU B C 1
ATOM 12796 O O . LEU B 1 754 ? -13.602 17.281 1.593 1 83.06 754 LEU B O 1
ATOM 12800 N N . SER B 1 755 ? -14.18 15.281 2.432 1 86.81 755 SER B N 1
ATOM 12801 C CA . SER B 1 755 ? -12.844 15.039 2.971 1 86.81 755 SER B CA 1
ATOM 12802 C C . SER B 1 755 ? -11.805 14.961 1.857 1 86.81 755 SER B C 1
ATOM 12804 O O . SER B 1 755 ? -10.727 15.562 1.958 1 86.81 755 SER B O 1
ATOM 12806 N N . MET B 1 756 ? -12.133 14.289 0.832 1 87.06 756 MET B N 1
ATOM 12807 C CA . MET B 1 756 ? -11.211 14.156 -0.29 1 87.06 756 MET B CA 1
ATOM 12808 C C . MET B 1 756 ? -11.039 15.484 -1.014 1 87.06 756 MET B C 1
ATOM 12810 O O . MET B 1 756 ? -9.945 15.797 -1.505 1 87.06 756 MET B O 1
ATOM 12814 N N . GLU B 1 757 ? -12.047 16.25 -1.019 1 86.06 757 GLU B N 1
ATOM 12815 C CA . GLU B 1 757 ? -11.977 17.562 -1.662 1 86.06 757 GLU B CA 1
ATOM 12816 C C . GLU B 1 757 ? -11.078 18.516 -0.882 1 86.06 757 GLU B C 1
ATOM 12818 O O . GLU B 1 757 ? -10.359 19.328 -1.474 1 86.06 757 GLU B O 1
ATOM 12823 N N . ILE B 1 758 ? -11.078 18.438 0.375 1 89 758 ILE B N 1
ATOM 12824 C CA . ILE B 1 758 ? -10.219 19.281 1.203 1 89 758 ILE B CA 1
ATOM 12825 C C . ILE B 1 758 ? -8.758 18.969 0.898 1 89 758 ILE B C 1
ATOM 12827 O O . ILE B 1 758 ? -7.945 19.891 0.75 1 89 758 ILE B O 1
ATOM 12831 N N . GLY B 1 759 ? -8.469 17.688 0.793 1 88.88 759 GLY B N 1
ATOM 12832 C CA . GLY B 1 759 ? -7.105 17.297 0.487 1 88.88 759 GLY B CA 1
ATOM 12833 C C . GLY B 1 759 ? -6.648 17.734 -0.889 1 88.88 759 GLY B C 1
ATOM 12834 O O . GLY B 1 759 ? -5.551 18.281 -1.039 1 88.88 759 GLY B O 1
ATOM 12835 N N . SER B 1 760 ? -7.473 17.562 -1.89 1 89.5 760 SER B N 1
ATOM 12836 C CA . SER B 1 760 ? -7.125 17.969 -3.25 1 89.5 760 SER B CA 1
ATOM 12837 C C . SER B 1 760 ? -7.043 19.484 -3.375 1 89.5 760 SER B C 1
ATOM 12839 O O . SER B 1 760 ? -6.18 20 -4.082 1 89.5 760 SER B O 1
ATOM 12841 N N . ALA B 1 761 ? -7.941 20.141 -2.686 1 88.25 761 ALA B N 1
ATOM 12842 C CA . ALA B 1 761 ? -7.93 21.594 -2.715 1 88.25 761 ALA B CA 1
ATOM 12843 C C . ALA B 1 761 ? -6.648 22.141 -2.094 1 88.25 761 ALA B C 1
ATOM 12845 O O . ALA B 1 761 ? -6.078 23.125 -2.594 1 88.25 761 ALA B O 1
ATOM 12846 N N . TYR B 1 762 ? -6.285 21.562 -1.07 1 91.19 762 TYR B N 1
ATOM 12847 C CA . TYR B 1 762 ? -5.047 22 -0.44 1 91.19 762 TYR B CA 1
ATOM 12848 C C . TYR B 1 762 ? -3.852 21.75 -1.35 1 91.19 762 TYR B C 1
ATOM 12850 O O . TYR B 1 762 ? -2.969 22.594 -1.482 1 91.19 762 TYR B O 1
ATOM 12858 N N . ALA B 1 763 ? -3.768 20.562 -1.942 1 92.75 763 ALA B N 1
ATOM 12859 C CA . ALA B 1 763 ? -2.68 20.25 -2.865 1 92.75 763 ALA B CA 1
ATOM 12860 C C . ALA B 1 763 ? -2.643 21.234 -4.027 1 92.75 763 ALA B C 1
ATOM 12862 O O . ALA B 1 763 ? -1.568 21.672 -4.453 1 92.75 763 ALA B O 1
ATOM 12863 N N . LEU B 1 764 ? -3.797 21.594 -4.48 1 92.56 764 LEU B N 1
ATOM 12864 C CA . LEU B 1 764 ? -3.885 22.531 -5.59 1 92.56 764 LEU B CA 1
ATOM 12865 C C . LEU B 1 764 ? -3.436 23.922 -5.16 1 92.56 764 LEU B C 1
ATOM 12867 O O . LEU B 1 764 ? -2.809 24.641 -5.938 1 92.56 764 LEU B O 1
ATOM 12871 N N . GLN B 1 765 ? -3.773 24.234 -3.977 1 92.06 765 GLN B N 1
ATOM 12872 C CA . GLN B 1 765 ? -3.334 25.531 -3.475 1 92.06 765 GLN B CA 1
ATOM 12873 C C . GLN B 1 765 ? -1.812 25.594 -3.365 1 92.06 765 GLN B C 1
ATOM 12875 O O . GLN B 1 765 ? -1.205 26.625 -3.654 1 92.06 765 GLN B O 1
ATOM 12880 N N . VAL B 1 766 ? -1.216 24.547 -2.957 1 94.19 766 VAL B N 1
ATOM 12881 C CA . VAL B 1 766 ? 0.238 24.484 -2.848 1 94.19 766 VAL B CA 1
ATOM 12882 C C . VAL B 1 766 ? 0.867 24.594 -4.234 1 94.19 766 VAL B C 1
ATOM 12884 O O . VAL B 1 766 ? 1.762 25.406 -4.461 1 94.19 766 VAL B O 1
ATOM 12887 N N . CYS B 1 767 ? 0.348 23.906 -5.199 1 95.12 767 CYS B N 1
ATOM 12888 C CA . CYS B 1 767 ? 0.941 23.812 -6.527 1 95.12 767 CYS B CA 1
ATOM 12889 C C . CYS B 1 767 ? 0.644 25.062 -7.344 1 95.12 767 CYS B C 1
ATOM 12891 O O . CYS B 1 767 ? 1.498 25.547 -8.094 1 95.12 767 CYS B O 1
ATOM 12893 N N . LEU B 1 768 ? -0.542 25.641 -7.184 1 95.25 768 LEU B N 1
ATOM 12894 C CA . LEU B 1 768 ? -0.981 26.688 -8.109 1 95.25 768 LEU B CA 1
ATOM 12895 C C . LEU B 1 768 ? -0.767 28.078 -7.516 1 95.25 768 LEU B C 1
ATOM 12897 O O . LEU B 1 768 ? -0.703 29.062 -8.25 1 95.25 768 LEU B O 1
ATOM 12901 N N . LEU B 1 769 ? -0.608 28.172 -6.195 1 94.44 769 LEU B N 1
ATOM 12902 C CA . LEU B 1 769 ? -0.477 29.484 -5.598 1 94.44 769 LEU B CA 1
ATOM 12903 C C . LEU B 1 769 ? 0.836 29.609 -4.832 1 94.44 769 LEU B C 1
ATOM 12905 O O . LEU B 1 769 ? 1.648 30.5 -5.121 1 94.44 769 LEU B O 1
ATOM 12909 N N . GLN B 1 770 ? 1.108 28.719 -3.928 1 95.5 770 GLN B N 1
ATOM 12910 C CA . GLN B 1 770 ? 2.273 28.859 -3.059 1 95.5 770 GLN B CA 1
ATOM 12911 C C . GLN B 1 770 ? 3.57 28.734 -3.855 1 95.5 770 GLN B C 1
ATOM 12913 O O . GLN B 1 770 ? 4.48 29.547 -3.689 1 95.5 770 GLN B O 1
ATOM 12918 N N . ILE B 1 771 ? 3.65 27.734 -4.703 1 96.38 771 ILE B N 1
ATOM 12919 C CA . ILE B 1 771 ? 4.875 27.469 -5.453 1 96.38 771 ILE B CA 1
ATOM 12920 C C . ILE B 1 771 ? 5.16 28.625 -6.402 1 96.38 771 ILE B C 1
ATOM 12922 O O . ILE B 1 771 ? 6.262 29.188 -6.398 1 96.38 771 ILE B O 1
ATOM 12926 N N . PRO B 1 772 ? 4.207 29.094 -7.152 1 96 772 PRO B N 1
ATOM 12927 C CA . PRO B 1 772 ? 4.469 30.266 -7.996 1 96 772 PRO B CA 1
ATOM 12928 C C . PRO B 1 772 ? 4.844 31.5 -7.188 1 96 772 PRO B C 1
ATOM 12930 O O . PRO B 1 772 ? 5.695 32.281 -7.613 1 96 772 PRO B O 1
ATOM 12933 N N . ALA B 1 773 ? 4.25 31.688 -6.078 1 95.56 773 ALA B N 1
ATOM 12934 C CA . ALA B 1 773 ? 4.566 32.844 -5.227 1 95.56 773 ALA B CA 1
ATOM 12935 C C . ALA B 1 773 ? 6.016 32.781 -4.75 1 95.56 773 ALA B C 1
ATOM 12937 O O . ALA B 1 773 ? 6.699 33.812 -4.691 1 95.56 773 ALA B O 1
ATOM 12938 N N . LEU B 1 774 ? 6.484 31.641 -4.414 1 96.38 774 LEU B N 1
ATOM 12939 C CA . LEU B 1 774 ? 7.855 31.469 -3.941 1 96.38 774 LEU B CA 1
ATOM 12940 C C . LEU B 1 774 ? 8.852 31.703 -5.074 1 96.38 774 LEU B C 1
ATOM 12942 O O . LEU B 1 774 ? 9.93 32.25 -4.855 1 96.38 774 LEU B O 1
ATOM 12946 N N . VAL B 1 775 ? 8.523 31.234 -6.297 1 95.69 775 VAL B N 1
ATOM 12947 C CA . VAL B 1 775 ? 9.383 31.453 -7.457 1 95.69 775 VAL B CA 1
ATOM 12948 C C . VAL B 1 775 ? 9.516 32.938 -7.734 1 95.69 775 VAL B C 1
ATOM 12950 O O . VAL B 1 775 ? 10.617 33.469 -7.93 1 95.69 775 VAL B O 1
ATOM 12953 N N . ILE B 1 776 ? 8.422 33.656 -7.672 1 92.94 776 ILE B N 1
ATOM 12954 C CA . ILE B 1 776 ? 8.422 35.094 -7.938 1 92.94 776 ILE B CA 1
ATOM 12955 C C . ILE B 1 776 ? 9.172 35.812 -6.824 1 92.94 776 ILE B C 1
ATOM 12957 O O . ILE B 1 776 ? 9.938 36.75 -7.094 1 92.94 776 ILE B O 1
ATOM 12961 N N . TYR B 1 777 ? 8.961 35.406 -5.633 1 94.25 777 TYR B N 1
ATOM 12962 C CA . TYR B 1 777 ? 9.672 36.031 -4.516 1 94.25 777 TYR B CA 1
ATOM 12963 C C . TYR B 1 777 ? 11.18 35.844 -4.668 1 94.25 777 TYR B C 1
ATOM 12965 O O . TYR B 1 777 ? 11.945 36.781 -4.434 1 94.25 777 TYR B O 1
ATOM 12973 N N . SER B 1 778 ? 11.594 34.625 -5.012 1 94.25 778 SER B N 1
ATOM 12974 C CA . SER B 1 778 ? 13.016 34.344 -5.168 1 94.25 778 SER B CA 1
ATOM 12975 C C . SER B 1 778 ? 13.633 35.188 -6.273 1 94.25 778 SER B C 1
ATOM 12977 O O . SER B 1 778 ? 14.773 35.625 -6.148 1 94.25 778 SER B O 1
ATOM 12979 N N . LEU B 1 779 ? 12.867 35.469 -7.332 1 91.19 779 LEU B N 1
ATOM 12980 C CA . LEU B 1 779 ? 13.359 36.281 -8.438 1 91.19 779 LEU B CA 1
ATOM 12981 C C . LEU B 1 779 ? 13.484 37.75 -8.023 1 91.19 779 LEU B C 1
ATOM 12983 O O . LEU B 1 779 ? 14.453 38.406 -8.375 1 91.19 779 LEU B O 1
ATOM 12987 N N . VAL B 1 780 ? 12.57 38.219 -7.234 1 91.12 780 VAL B N 1
ATOM 12988 C CA . VAL B 1 780 ? 12.562 39.625 -6.812 1 91.12 780 VAL B CA 1
ATOM 12989 C C . VAL B 1 780 ? 13.617 39.844 -5.73 1 91.12 780 VAL B C 1
ATOM 12991 O O . VAL B 1 780 ? 14.336 40.844 -5.746 1 91.12 780 VAL B O 1
ATOM 12994 N N . TYR B 1 781 ? 13.703 38.938 -4.844 1 89.88 781 TYR B N 1
ATOM 12995 C CA . TYR B 1 781 ? 14.648 39.031 -3.738 1 89.88 781 TYR B CA 1
ATOM 12996 C C . TYR B 1 781 ? 16.094 39 -4.246 1 89.88 781 TYR B C 1
ATOM 12998 O O . TYR B 1 781 ? 16.953 39.719 -3.738 1 89.88 781 TYR B O 1
ATOM 13006 N N . THR B 1 782 ? 16.438 38.219 -5.27 1 86.5 782 THR B N 1
ATOM 13007 C CA . THR B 1 782 ? 17.797 38 -5.727 1 86.5 782 THR B CA 1
ATOM 13008 C C . THR B 1 782 ? 18.141 39 -6.844 1 86.5 782 THR B C 1
ATOM 13010 O O . THR B 1 782 ? 19.297 39.094 -7.266 1 86.5 782 THR B O 1
ATOM 13013 N N . SER B 1 783 ? 17.141 39.75 -7.359 1 85.62 783 SER B N 1
ATOM 13014 C CA . SER B 1 783 ? 17.391 40.688 -8.445 1 85.62 783 SER B CA 1
ATOM 13015 C C . SER B 1 783 ? 18.359 41.812 -8.008 1 85.62 783 SER B C 1
ATOM 13017 O O . SER B 1 783 ? 19.141 42.312 -8.812 1 85.62 783 SER B O 1
ATOM 13019 N N . GLY B 1 784 ? 18.406 42.156 -6.746 1 82.06 784 GLY B N 1
ATOM 13020 C CA . GLY B 1 784 ? 19.25 43.25 -6.281 1 82.06 784 GLY B CA 1
ATOM 13021 C C . GLY B 1 784 ? 20.562 42.781 -5.688 1 82.06 784 GLY B C 1
ATOM 13022 O O . GLY B 1 784 ? 21.391 43.594 -5.293 1 82.06 784 GLY B O 1
ATOM 13023 N N . LEU B 1 785 ? 20.766 41.469 -5.699 1 85.69 785 LEU B N 1
ATOM 13024 C CA . LEU B 1 785 ? 21.969 40.938 -5.09 1 85.69 785 LEU B CA 1
ATOM 13025 C C . LEU B 1 785 ? 22.969 40.5 -6.156 1 85.69 785 LEU B C 1
ATOM 13027 O O . LEU B 1 785 ? 22.609 40.312 -7.316 1 85.69 785 LEU B O 1
ATOM 13031 N N . ASP B 1 786 ? 24.25 40.469 -5.758 1 86.19 786 ASP B N 1
ATOM 13032 C CA . ASP B 1 786 ? 25.297 40 -6.664 1 86.19 786 ASP B CA 1
ATOM 13033 C C . ASP B 1 786 ? 25.156 38.5 -6.93 1 86.19 786 ASP B C 1
ATOM 13035 O O . ASP B 1 786 ? 25.188 37.688 -5.996 1 86.19 786 ASP B O 1
ATOM 13039 N N . HIS B 1 787 ? 24.969 38.125 -8.156 1 85.5 787 HIS B N 1
ATOM 13040 C CA . HIS B 1 787 ? 24.703 36.75 -8.602 1 85.5 787 HIS B CA 1
ATOM 13041 C C . HIS B 1 787 ? 25.844 35.812 -8.195 1 85.5 787 HIS B C 1
ATOM 13043 O O . HIS B 1 787 ? 25.625 34.625 -8.008 1 85.5 787 HIS B O 1
ATOM 13049 N N . SER B 1 788 ? 27.062 36.281 -8.031 1 82.25 788 SER B N 1
ATOM 13050 C CA . SER B 1 788 ? 28.219 35.438 -7.703 1 82.25 788 SER B CA 1
ATOM 13051 C C . SER B 1 788 ? 28.172 35 -6.254 1 82.25 788 SER B C 1
ATOM 13053 O O . SER B 1 788 ? 28.766 33.969 -5.902 1 82.25 788 SER B O 1
ATOM 13055 N N . LEU B 1 789 ? 27.391 35.656 -5.422 1 82.56 789 LEU B N 1
ATOM 13056 C CA . LEU B 1 789 ? 27.375 35.375 -3.996 1 82.56 789 LEU B CA 1
ATOM 13057 C C . LEU B 1 789 ? 26.141 34.531 -3.633 1 82.56 789 LEU B C 1
ATOM 13059 O O . LEU B 1 789 ? 26 34.094 -2.488 1 82.56 789 LEU B O 1
ATOM 13063 N N . ILE B 1 790 ? 25.359 34.281 -4.637 1 87.44 790 ILE B N 1
ATOM 13064 C CA . ILE B 1 790 ? 24.094 33.625 -4.34 1 87.44 790 ILE B CA 1
ATOM 13065 C C . ILE B 1 790 ? 24.234 32.094 -4.543 1 87.44 790 ILE B C 1
ATOM 13067 O O . ILE B 1 790 ? 24.719 31.656 -5.586 1 87.44 790 ILE B O 1
ATOM 13071 N N . LYS B 1 791 ? 23.969 31.422 -3.463 1 88.81 791 LYS B N 1
ATOM 13072 C CA . LYS B 1 791 ? 23.797 29.969 -3.59 1 88.81 791 LYS B CA 1
ATOM 13073 C C . LYS B 1 791 ? 22.359 29.609 -3.9 1 88.81 791 LYS B C 1
ATOM 13075 O O . LYS B 1 791 ? 21.5 29.609 -3.006 1 88.81 791 LYS B O 1
ATOM 13080 N N . ILE B 1 792 ? 22.062 29.25 -5.09 1 89.12 792 ILE B N 1
ATOM 13081 C CA . ILE B 1 792 ? 20.719 29.047 -5.598 1 89.12 792 ILE B CA 1
ATOM 13082 C C . ILE B 1 792 ? 20 27.984 -4.766 1 89.12 792 ILE B C 1
ATOM 13084 O O . ILE B 1 792 ? 18.844 28.172 -4.375 1 89.12 792 ILE B O 1
ATOM 13088 N N . ARG B 1 793 ? 20.672 26.922 -4.383 1 87.25 793 ARG B N 1
ATOM 13089 C CA . ARG B 1 793 ? 20.062 25.797 -3.688 1 87.25 793 ARG B CA 1
ATOM 13090 C C . ARG B 1 793 ? 19.594 26.203 -2.287 1 87.25 793 ARG B C 1
ATOM 13092 O O . ARG B 1 793 ? 18.625 25.656 -1.767 1 87.25 793 ARG B O 1
ATOM 13099 N N . GLU B 1 794 ? 20.172 27.25 -1.724 1 90.62 794 GLU B N 1
ATOM 13100 C CA . GLU B 1 794 ? 19.891 27.625 -0.34 1 90.62 794 GLU B CA 1
ATOM 13101 C C . GLU B 1 794 ? 19.078 28.906 -0.266 1 90.62 794 GLU B C 1
ATOM 13103 O O . GLU B 1 794 ? 18.359 29.141 0.709 1 90.62 794 GLU B O 1
ATOM 13108 N N . GLN B 1 795 ? 19.156 29.703 -1.312 1 92.06 795 GLN B N 1
ATOM 13109 C CA . GLN B 1 795 ? 18.578 31.031 -1.158 1 92.06 795 GLN B CA 1
ATOM 13110 C C . GLN B 1 795 ? 17.469 31.266 -2.172 1 92.06 795 GLN B C 1
ATOM 13112 O O . GLN B 1 795 ? 16.766 32.281 -2.111 1 92.06 795 GLN B O 1
ATOM 13117 N N . MET B 1 796 ? 17.281 30.328 -3.098 1 92 796 MET B N 1
ATOM 13118 C CA . MET B 1 796 ? 16.25 30.516 -4.109 1 92 796 MET B CA 1
ATOM 13119 C C . MET B 1 796 ? 15.414 29.25 -4.277 1 92 796 MET B C 1
ATOM 13121 O O . MET B 1 796 ? 15.875 28.156 -3.936 1 92 796 MET B O 1
ATOM 13125 N N . PHE B 1 797 ? 14.258 29.5 -4.691 1 94.62 797 PHE B N 1
ATOM 13126 C CA . PHE B 1 797 ? 13.359 28.422 -5.074 1 94.62 797 PHE B CA 1
ATOM 13127 C C . PHE B 1 797 ? 13.133 28.406 -6.582 1 94.62 797 PHE B C 1
ATOM 13129 O O . PHE B 1 797 ? 12.344 29.203 -7.102 1 94.62 797 PHE B O 1
ATOM 13136 N N . THR B 1 798 ? 13.773 27.594 -7.453 1 91.81 798 THR B N 1
ATOM 13137 C CA . THR B 1 798 ? 13.812 27.641 -8.906 1 91.81 798 THR B CA 1
ATOM 13138 C C . THR B 1 798 ? 12.922 26.562 -9.516 1 91.81 798 THR B C 1
ATOM 13140 O O . THR B 1 798 ? 12.789 26.469 -10.734 1 91.81 798 THR B O 1
ATOM 13143 N N . LEU B 1 799 ? 12.258 25.672 -8.938 1 94 799 LEU B N 1
ATOM 13144 C CA . LEU B 1 799 ? 11.398 24.578 -9.398 1 94 799 LEU B CA 1
ATOM 13145 C C . LEU B 1 799 ? 12.234 23.422 -9.922 1 94 799 LEU B C 1
ATOM 13147 O O . LEU B 1 799 ? 11.711 22.531 -10.609 1 94 799 LEU B O 1
ATOM 13151 N N . VAL B 1 800 ? 13.508 23.484 -9.773 1 93.44 800 VAL B N 1
ATOM 13152 C CA . VAL B 1 800 ? 14.367 22.359 -10.117 1 93.44 800 VAL B CA 1
ATOM 13153 C C . VAL B 1 800 ? 14.586 21.469 -8.898 1 93.44 800 VAL B C 1
ATOM 13155 O O . VAL B 1 800 ? 15.32 21.828 -7.977 1 93.44 800 VAL B O 1
ATOM 13158 N N . PHE B 1 801 ? 13.891 20.359 -8.945 1 93.19 801 PHE B N 1
ATOM 13159 C CA . PHE B 1 801 ? 13.922 19.406 -7.832 1 93.19 801 PHE B CA 1
ATOM 13160 C C . PHE B 1 801 ? 14.812 18.219 -8.164 1 93.19 801 PHE B C 1
ATOM 13162 O O . PHE B 1 801 ? 15.094 17.953 -9.328 1 93.19 801 PHE B O 1
ATOM 13169 N N . PRO B 1 802 ? 15.297 17.609 -7.109 1 91.38 802 PRO B N 1
ATOM 13170 C CA . PRO B 1 802 ? 15.969 16.328 -7.359 1 91.38 802 PRO B CA 1
ATOM 13171 C C . PRO B 1 802 ? 15.055 15.289 -7.996 1 91.38 802 PRO B C 1
ATOM 13173 O O . PRO B 1 802 ? 13.836 15.367 -7.844 1 91.38 802 PRO B O 1
ATOM 13176 N N . GLN B 1 803 ? 15.586 14.344 -8.688 1 91.75 803 GLN B N 1
ATOM 13177 C CA . GLN B 1 803 ? 14.836 13.367 -9.469 1 91.75 803 GLN B CA 1
ATOM 13178 C C . GLN B 1 803 ? 13.891 12.562 -8.578 1 91.75 803 GLN B C 1
ATOM 13180 O O . GLN B 1 803 ? 12.773 12.234 -8.984 1 91.75 803 GLN B O 1
ATOM 13185 N N . TRP B 1 804 ? 14.305 12.211 -7.395 1 92.5 804 TRP B N 1
ATOM 13186 C CA . TRP B 1 804 ? 13.453 11.414 -6.52 1 92.5 804 TRP B CA 1
ATOM 13187 C C . TRP B 1 804 ? 12.188 12.18 -6.156 1 92.5 804 TRP B C 1
ATOM 13189 O O . TRP B 1 804 ? 11.117 11.586 -6.012 1 92.5 804 TRP B O 1
ATOM 13199 N N . ASP B 1 805 ? 12.305 13.539 -5.996 1 95.12 805 ASP B N 1
ATOM 13200 C CA . ASP B 1 805 ? 11.125 14.352 -5.711 1 95.12 805 ASP B CA 1
ATOM 13201 C C . ASP B 1 805 ? 10.086 14.219 -6.82 1 95.12 805 ASP B C 1
ATOM 13203 O O . ASP B 1 805 ? 8.891 14.086 -6.543 1 95.12 805 ASP B O 1
ATOM 13207 N N . LEU B 1 806 ? 10.562 14.234 -8.023 1 94.81 806 LEU B N 1
ATOM 13208 C CA . LEU B 1 806 ? 9.695 14.094 -9.188 1 94.81 806 LEU B CA 1
ATOM 13209 C C . LEU B 1 806 ? 9.008 12.734 -9.18 1 94.81 806 LEU B C 1
ATOM 13211 O O . LEU B 1 806 ? 7.781 12.656 -9.305 1 94.81 806 LEU B O 1
ATOM 13215 N N . ILE B 1 807 ? 9.734 11.664 -8.977 1 93.88 807 ILE B N 1
ATOM 13216 C CA . ILE B 1 807 ? 9.195 10.305 -9.039 1 93.88 807 ILE B CA 1
ATOM 13217 C C . ILE B 1 807 ? 8.219 10.086 -7.883 1 93.88 807 ILE B C 1
ATOM 13219 O O . ILE B 1 807 ? 7.141 9.523 -8.078 1 93.88 807 ILE B O 1
ATOM 13223 N N . ALA B 1 808 ? 8.609 10.547 -6.684 1 95.19 808 ALA B N 1
ATOM 13224 C CA . ALA B 1 808 ? 7.758 10.391 -5.508 1 95.19 808 ALA B CA 1
ATOM 13225 C C . ALA B 1 808 ? 6.414 11.086 -5.703 1 95.19 808 ALA B C 1
ATOM 13227 O O . ALA B 1 808 ? 5.363 10.508 -5.406 1 95.19 808 ALA B O 1
ATOM 13228 N N . CYS B 1 809 ? 6.387 12.297 -6.25 1 95.44 809 CYS B N 1
ATOM 13229 C CA . CYS B 1 809 ? 5.156 13.047 -6.449 1 95.44 809 CYS B CA 1
ATOM 13230 C C . CYS B 1 809 ? 4.312 12.438 -7.562 1 95.44 809 CYS B C 1
ATOM 13232 O O . CYS B 1 809 ? 3.088 12.367 -7.453 1 95.44 809 CYS B O 1
ATOM 13234 N N . MET B 1 810 ? 4.938 11.898 -8.586 1 92.31 810 MET B N 1
ATOM 13235 C CA . MET B 1 810 ? 4.211 11.305 -9.703 1 92.31 810 MET B CA 1
ATOM 13236 C C . MET B 1 810 ? 3.541 10 -9.289 1 92.31 810 MET B C 1
ATOM 13238 O O . MET B 1 810 ? 2.373 9.773 -9.609 1 92.31 810 MET B O 1
ATOM 13242 N N . ILE B 1 811 ? 4.316 9.211 -8.578 1 92.25 811 ILE B N 1
ATOM 13243 C CA . ILE B 1 811 ? 3.773 7.934 -8.125 1 92.25 811 ILE B CA 1
ATOM 13244 C C . ILE B 1 811 ? 2.613 8.18 -7.164 1 92.25 811 ILE B C 1
ATOM 13246 O O . ILE B 1 811 ? 1.567 7.531 -7.266 1 92.25 811 ILE B O 1
ATOM 13250 N N . SER B 1 812 ? 2.771 9.172 -6.281 1 94.38 812 SER B N 1
ATOM 13251 C CA . SER B 1 812 ? 1.747 9.484 -5.289 1 94.38 812 SER B CA 1
ATOM 13252 C C . SER B 1 812 ? 0.512 10.094 -5.941 1 94.38 812 SER B C 1
ATOM 13254 O O . SER B 1 812 ? -0.618 9.719 -5.613 1 94.38 812 SER B O 1
ATOM 13256 N N . GLY B 1 813 ? 0.711 11.016 -6.855 1 91.69 813 GLY B N 1
ATOM 13257 C CA . GLY B 1 813 ? -0.402 11.617 -7.57 1 91.69 813 GLY B CA 1
ATOM 13258 C C . GLY B 1 813 ? -1.186 10.625 -8.406 1 91.69 813 GLY B C 1
ATOM 13259 O O . GLY B 1 813 ? -2.418 10.664 -8.438 1 91.69 813 GLY B O 1
ATOM 13260 N N . PHE B 1 814 ? -0.549 9.688 -8.945 1 89.44 814 PHE B N 1
ATOM 13261 C CA . PHE B 1 814 ? -1.184 8.688 -9.805 1 89.44 814 PHE B CA 1
ATOM 13262 C C . PHE B 1 814 ? -2.039 7.738 -8.977 1 89.44 814 PHE B C 1
ATOM 13264 O O . PHE B 1 814 ? -3.186 7.457 -9.336 1 89.44 814 PHE B O 1
ATOM 13271 N N . LEU B 1 815 ? -1.466 7.219 -7.922 1 91.38 815 LEU B N 1
ATOM 13272 C CA . LEU B 1 815 ? -2.221 6.293 -7.086 1 91.38 815 LEU B CA 1
ATOM 13273 C C . LEU B 1 815 ? -3.461 6.965 -6.512 1 91.38 815 LEU B C 1
ATOM 13275 O O . LEU B 1 815 ? -4.543 6.375 -6.5 1 91.38 815 LEU B O 1
ATOM 13279 N N . PHE B 1 816 ? -3.312 8.188 -6.02 1 92.44 816 PHE B N 1
ATOM 13280 C CA . PHE B 1 816 ? -4.43 8.914 -5.422 1 92.44 816 PHE B CA 1
ATOM 13281 C C . PHE B 1 816 ? -5.531 9.156 -6.445 1 92.44 816 PHE B C 1
ATOM 13283 O O . PHE B 1 816 ? -6.707 8.898 -6.172 1 92.44 816 PHE B O 1
ATOM 13290 N N . THR B 1 817 ? -5.172 9.656 -7.605 1 87.38 817 THR B N 1
ATOM 13291 C CA . THR B 1 817 ? -6.176 9.969 -8.617 1 87.38 817 THR B CA 1
ATOM 13292 C C . THR B 1 817 ? -6.883 8.703 -9.094 1 87.38 817 THR B C 1
ATOM 13294 O O . THR B 1 817 ? -8.07 8.734 -9.414 1 87.38 817 THR B O 1
ATOM 13297 N N . TYR B 1 818 ? -6.195 7.582 -9.117 1 86.19 818 TYR B N 1
ATOM 13298 C CA . TYR B 1 818 ? -6.805 6.312 -9.492 1 86.19 818 TYR B CA 1
ATOM 13299 C C . TYR B 1 818 ? -7.852 5.887 -8.469 1 86.19 818 TYR B C 1
ATOM 13301 O O . TYR B 1 818 ? -8.945 5.453 -8.836 1 86.19 818 TYR B O 1
ATOM 13309 N N . LEU B 1 819 ? -7.527 6.02 -7.219 1 87.19 819 LEU B N 1
ATOM 13310 C CA . LEU B 1 819 ? -8.438 5.629 -6.148 1 87.19 819 LEU B CA 1
ATOM 13311 C C . LEU B 1 819 ? -9.609 6.598 -6.051 1 87.19 819 LEU B C 1
ATOM 13313 O O . LEU B 1 819 ? -10.742 6.188 -5.785 1 87.19 819 LEU B O 1
ATOM 13317 N N . TYR B 1 820 ? -9.242 7.859 -6.262 1 84.69 820 TYR B N 1
ATOM 13318 C CA . TYR B 1 820 ? -10.258 8.906 -6.164 1 84.69 820 TYR B CA 1
ATOM 13319 C C . TYR B 1 820 ? -11.305 8.758 -7.258 1 84.69 820 TYR B C 1
ATOM 13321 O O . TYR B 1 820 ? -12.492 8.992 -7.023 1 84.69 820 TYR B O 1
ATOM 13329 N N . ALA B 1 821 ? -11.023 8.242 -8.328 1 79.12 821 ALA B N 1
ATOM 13330 C CA . ALA B 1 821 ? -11.906 8.133 -9.484 1 79.12 821 ALA B CA 1
ATOM 13331 C C . ALA B 1 821 ? -12.875 6.969 -9.32 1 79.12 821 ALA B C 1
ATOM 13333 O O . ALA B 1 821 ? -13.922 6.934 -9.977 1 79.12 821 ALA B O 1
ATOM 13334 N N . GLU B 1 822 ? -12.656 6.043 -8.5 1 77.75 822 GLU B N 1
ATOM 13335 C CA . GLU B 1 822 ? -13.523 4.879 -8.328 1 77.75 822 GLU B CA 1
ATOM 13336 C C . GLU B 1 822 ? -14.797 5.242 -7.566 1 77.75 822 GLU B C 1
ATOM 13338 O O . GLU B 1 822 ? -15.836 4.617 -7.762 1 77.75 822 GLU B O 1
ATOM 13343 N N . GLY B 1 823 ? -14.766 6.227 -6.609 1 77.38 823 GLY B N 1
ATOM 13344 C CA . GLY B 1 823 ? -15.953 6.699 -5.918 1 77.38 823 GLY B CA 1
ATOM 13345 C C . GLY B 1 823 ? -16.312 5.855 -4.707 1 77.38 823 GLY B C 1
ATOM 13346 O O . GLY B 1 823 ? -17.453 5.879 -4.242 1 77.38 823 GLY B O 1
ATOM 13347 N N . LYS B 1 824 ? -15.359 4.984 -4.27 1 81.62 824 LYS B N 1
ATOM 13348 C CA . LYS B 1 824 ? -15.586 4.18 -3.074 1 81.62 824 LYS B CA 1
ATOM 13349 C C . LYS B 1 824 ? -14.469 4.371 -2.059 1 81.62 824 LYS B C 1
ATOM 13351 O O . LYS B 1 824 ? -13.297 4.457 -2.43 1 81.62 824 LYS B O 1
ATOM 13356 N N . SER B 1 825 ? -14.93 4.578 -0.774 1 85.62 825 SER B N 1
ATOM 13357 C CA . SER B 1 825 ? -13.945 4.762 0.29 1 85.62 825 SER B CA 1
ATOM 13358 C C . SER B 1 825 ? -14.062 3.662 1.342 1 85.62 825 SER B C 1
ATOM 13360 O O . SER B 1 825 ? -15.164 3.33 1.781 1 85.62 825 SER B O 1
ATOM 13362 N N . ASN B 1 826 ? -12.953 2.949 1.604 1 86.5 826 ASN B N 1
ATOM 13363 C CA . ASN B 1 826 ? -12.867 1.937 2.65 1 86.5 826 ASN B CA 1
ATOM 13364 C C . ASN B 1 826 ? -11.539 2.004 3.396 1 86.5 826 ASN B C 1
ATOM 13366 O O . ASN B 1 826 ? -10.664 2.793 3.039 1 86.5 826 ASN B O 1
ATOM 13370 N N . TYR B 1 827 ? -11.539 1.362 4.52 1 86.31 827 TYR B N 1
ATOM 13371 C CA . TYR B 1 827 ? -10.32 1.424 5.32 1 86.31 827 TYR B CA 1
ATOM 13372 C C . TYR B 1 827 ? -9.156 0.762 4.594 1 86.31 827 TYR B C 1
ATOM 13374 O O . TYR B 1 827 ? -7.988 1.064 4.867 1 86.31 827 TYR B O 1
ATOM 13382 N N . PHE B 1 828 ? -9.469 -0.128 3.688 1 86.62 828 PHE B N 1
ATOM 13383 C CA . PHE B 1 828 ? -8.398 -0.76 2.92 1 86.62 828 PHE B CA 1
ATOM 13384 C C . PHE B 1 828 ? -7.711 0.254 2.014 1 86.62 828 PHE B C 1
ATOM 13386 O O . PHE B 1 828 ? -6.484 0.357 2.01 1 86.62 828 PHE B O 1
ATOM 13393 N N . LYS B 1 829 ? -8.445 0.937 1.232 1 89.25 829 LYS B N 1
ATOM 13394 C CA . LYS B 1 829 ? -7.891 1.954 0.343 1 89.25 829 LYS B CA 1
ATOM 13395 C C . LYS B 1 829 ? -7.152 3.031 1.131 1 89.25 829 LYS B C 1
ATOM 13397 O O . LYS B 1 829 ? -6.102 3.514 0.7 1 89.25 829 LYS B O 1
ATOM 13402 N N . GLY B 1 830 ? -7.668 3.416 2.285 1 92.75 830 GLY B N 1
ATOM 13403 C CA . GLY B 1 830 ? -6.984 4.375 3.139 1 92.75 830 GLY B CA 1
ATOM 13404 C C . GLY B 1 830 ? -5.656 3.867 3.664 1 92.75 830 GLY B C 1
ATOM 13405 O O . GLY B 1 830 ? -4.68 4.617 3.721 1 92.75 830 GLY B O 1
ATOM 13406 N N . SER B 1 831 ? -5.598 2.617 3.961 1 93.56 831 SER B N 1
ATOM 13407 C CA . SER B 1 831 ? -4.367 2.041 4.492 1 93.56 831 SER B CA 1
ATOM 13408 C C . SER B 1 831 ? -3.283 1.971 3.424 1 93.56 831 SER B C 1
ATOM 13410 O O . SER B 1 831 ? -2.102 2.17 3.717 1 93.56 831 SER B O 1
ATOM 13412 N N . ILE B 1 832 ? -3.695 1.669 2.225 1 93.25 832 ILE B N 1
ATOM 13413 C CA . ILE B 1 832 ? -2.74 1.592 1.124 1 93.25 832 ILE B CA 1
ATOM 13414 C C . ILE B 1 832 ? -2.094 2.957 0.903 1 93.25 832 ILE B C 1
ATOM 13416 O O . ILE B 1 832 ? -0.891 3.049 0.652 1 93.25 832 ILE B O 1
ATOM 13420 N N . LEU B 1 833 ? -2.85 4.008 1 1 95.31 833 LEU B N 1
ATOM 13421 C CA . LEU B 1 833 ? -2.322 5.359 0.848 1 95.31 833 LEU B CA 1
ATOM 13422 C C . LEU B 1 833 ? -1.369 5.703 1.988 1 95.31 833 LEU B C 1
ATOM 13424 O O . LEU B 1 833 ? -0.299 6.27 1.758 1 95.31 833 LEU B O 1
ATOM 13428 N N . ILE B 1 834 ? -1.677 5.309 3.188 1 96.44 834 ILE B N 1
ATOM 13429 C CA . ILE B 1 834 ? -0.84 5.582 4.352 1 96.44 834 ILE B CA 1
ATOM 13430 C C . ILE B 1 834 ? 0.462 4.793 4.25 1 96.44 834 ILE B C 1
ATOM 13432 O O . ILE B 1 834 ? 1.539 5.316 4.543 1 96.44 834 ILE B O 1
ATOM 13436 N N . LEU B 1 835 ? 0.366 3.578 3.812 1 96.25 835 LEU B N 1
ATOM 13437 C CA . LEU B 1 835 ? 1.551 2.736 3.688 1 96.25 835 LEU B CA 1
ATOM 13438 C C . LEU B 1 835 ? 2.504 3.291 2.635 1 96.25 835 LEU B C 1
ATOM 13440 O O . LEU B 1 835 ? 3.723 3.27 2.82 1 96.25 835 LEU B O 1
ATOM 13444 N N . LEU B 1 836 ? 1.938 3.725 1.51 1 95.94 836 LEU B N 1
ATOM 13445 C CA . LEU B 1 836 ? 2.793 4.328 0.493 1 95.94 836 LEU B CA 1
ATOM 13446 C C . LEU B 1 836 ? 3.477 5.578 1.031 1 95.94 836 LEU B C 1
ATOM 13448 O O . LEU B 1 836 ? 4.645 5.832 0.727 1 95.94 836 LEU B O 1
ATOM 13452 N N . TYR B 1 837 ? 2.789 6.426 1.831 1 97.06 837 TYR B N 1
ATOM 13453 C CA . TYR B 1 837 ? 3.379 7.605 2.455 1 97.06 837 TYR B CA 1
ATOM 13454 C C . TYR B 1 837 ? 4.559 7.219 3.342 1 97.06 837 TYR B C 1
ATOM 13456 O O . TYR B 1 837 ? 5.598 7.883 3.324 1 97.06 837 TYR B O 1
ATOM 13464 N N . ILE B 1 838 ? 4.426 6.148 4.047 1 95.88 838 ILE B N 1
ATOM 13465 C CA . ILE B 1 838 ? 5.473 5.695 4.953 1 95.88 838 ILE B CA 1
ATOM 13466 C C . ILE B 1 838 ? 6.695 5.258 4.148 1 95.88 838 ILE B C 1
ATOM 13468 O O . ILE B 1 838 ? 7.828 5.617 4.48 1 95.88 838 ILE B O 1
ATOM 13472 N N . VAL B 1 839 ? 6.48 4.555 3.064 1 95.19 839 VAL B N 1
ATOM 13473 C CA . VAL B 1 839 ? 7.582 4.078 2.232 1 95.19 839 VAL B CA 1
ATOM 13474 C C . VAL B 1 839 ? 8.336 5.27 1.644 1 95.19 839 VAL B C 1
ATOM 13476 O O . VAL B 1 839 ? 9.562 5.332 1.719 1 95.19 839 VAL B O 1
ATOM 13479 N N . ILE B 1 840 ? 7.559 6.23 1.116 1 95.56 840 ILE B N 1
ATOM 13480 C CA . ILE B 1 840 ? 8.164 7.383 0.46 1 95.56 840 ILE B CA 1
ATOM 13481 C C . ILE B 1 840 ? 8.922 8.227 1.486 1 95.56 840 ILE B C 1
ATOM 13483 O O . ILE B 1 840 ? 10.031 8.703 1.215 1 95.56 840 ILE B O 1
ATOM 13487 N N . THR B 1 841 ? 8.406 8.375 2.699 1 95.44 841 THR B N 1
ATOM 13488 C CA . THR B 1 841 ? 9.047 9.156 3.748 1 95.44 841 THR B CA 1
ATOM 13489 C C . THR B 1 841 ? 10.336 8.492 4.211 1 95.44 841 THR B C 1
ATOM 13491 O O . THR B 1 841 ? 11.344 9.164 4.445 1 95.44 841 THR B O 1
ATOM 13494 N N . VAL B 1 842 ? 10.391 7.227 4.258 1 93.5 842 VAL B N 1
ATOM 13495 C CA . VAL B 1 842 ? 11.586 6.496 4.68 1 93.5 842 VAL B CA 1
ATOM 13496 C C . VAL B 1 842 ? 12.672 6.621 3.611 1 93.5 842 VAL B C 1
ATOM 13498 O O . VAL B 1 842 ? 13.852 6.758 3.934 1 93.5 842 VAL B O 1
ATOM 13501 N N . VAL B 1 843 ? 12.203 6.559 2.418 1 92.44 843 VAL B N 1
ATOM 13502 C CA . VAL B 1 843 ? 13.164 6.684 1.328 1 92.44 843 VAL B CA 1
ATOM 13503 C C . VAL B 1 843 ? 13.805 8.07 1.358 1 92.44 843 VAL B C 1
ATOM 13505 O O . VAL B 1 843 ? 15.008 8.219 1.129 1 92.44 843 VAL B O 1
ATOM 13508 N N . PHE B 1 844 ? 12.992 9.117 1.651 1 93.69 844 PHE B N 1
ATOM 13509 C CA . PHE B 1 844 ? 13.531 10.469 1.774 1 93.69 844 PHE B CA 1
ATOM 13510 C C . PHE B 1 844 ? 14.523 10.547 2.932 1 93.69 844 PHE B C 1
ATOM 13512 O O . PHE B 1 844 ? 15.516 11.273 2.855 1 93.69 844 PHE B O 1
ATOM 13519 N N . TYR B 1 845 ? 14.305 9.836 3.965 1 91.94 845 TYR B N 1
ATOM 13520 C CA . TYR B 1 845 ? 15.203 9.805 5.109 1 91.94 845 TYR B CA 1
ATOM 13521 C C . TYR B 1 845 ? 16.562 9.25 4.719 1 91.94 845 TYR B C 1
ATOM 13523 O O . TYR B 1 845 ? 17.609 9.82 5.062 1 91.94 845 TYR B O 1
ATOM 13531 N N . TYR B 1 846 ? 16.562 8.211 3.934 1 89.69 846 TYR B N 1
ATOM 13532 C CA . TYR B 1 846 ? 17.828 7.574 3.557 1 89.69 846 TYR B CA 1
ATOM 13533 C C . TYR B 1 846 ? 18.484 8.312 2.404 1 89.69 846 TYR B C 1
ATOM 13535 O O . TYR B 1 846 ? 19.703 8.234 2.229 1 89.69 846 TYR B O 1
ATOM 13543 N N . GLN B 1 847 ? 17.719 8.984 1.6 1 85.62 847 GLN B N 1
ATOM 13544 C CA . GLN B 1 847 ? 18.297 9.844 0.577 1 85.62 847 GLN B CA 1
ATOM 13545 C C . GLN B 1 847 ? 19.156 10.938 1.203 1 85.62 847 GLN B C 1
ATOM 13547 O O . GLN B 1 847 ? 20.203 11.312 0.653 1 85.62 847 GLN B O 1
ATOM 13552 N N . GLY B 1 848 ? 18.734 11.477 2.352 1 82 848 GLY B N 1
ATOM 13553 C CA . GLY B 1 848 ? 19.5 12.484 3.062 1 82 848 GLY B CA 1
ATOM 13554 C C . GLY B 1 848 ? 20.859 11.977 3.527 1 82 848 GLY B C 1
ATOM 13555 O O . GLY B 1 848 ? 21.844 12.734 3.545 1 82 848 GLY B O 1
ATOM 13556 N N . PHE B 1 849 ? 20.938 10.711 3.684 1 81 849 PHE B N 1
ATOM 13557 C CA . PHE B 1 849 ? 22.188 10.117 4.113 1 81 849 PHE B CA 1
ATOM 13558 C C . PHE B 1 849 ? 23.188 10.078 2.961 1 81 849 PHE B C 1
ATOM 13560 O O . PHE B 1 849 ? 24.391 10.227 3.172 1 81 849 PHE B O 1
ATOM 13567 N N . ILE B 1 850 ? 22.688 9.906 1.788 1 77.25 850 ILE B N 1
ATOM 13568 C CA . ILE B 1 850 ? 23.547 9.844 0.61 1 77.25 850 ILE B CA 1
ATOM 13569 C C . ILE B 1 850 ? 24.109 11.234 0.299 1 77.25 850 ILE B C 1
ATOM 13571 O O . ILE B 1 850 ? 25.297 11.383 0.007 1 77.25 850 ILE B O 1
ATOM 13575 N N . ASP B 1 851 ? 23.234 12.219 0.442 1 72.44 851 ASP B N 1
ATOM 13576 C CA . ASP B 1 851 ? 23.625 13.586 0.105 1 72.44 851 ASP B CA 1
ATOM 13577 C C . ASP B 1 851 ? 24.672 14.117 1.083 1 72.44 851 ASP B C 1
ATOM 13579 O O . ASP B 1 851 ? 25.562 14.867 0.695 1 72.44 851 ASP B O 1
ATOM 13583 N N . ASP B 1 852 ? 24.562 13.742 2.301 1 66.5 852 ASP B N 1
ATOM 13584 C CA . ASP B 1 852 ? 25.484 14.273 3.311 1 66.5 852 ASP B CA 1
ATOM 13585 C C . ASP B 1 852 ? 26.75 13.438 3.393 1 66.5 852 ASP B C 1
ATOM 13587 O O . ASP B 1 852 ? 27.641 13.719 4.203 1 66.5 852 ASP B O 1
ATOM 13591 N N . ASN B 1 853 ? 26.938 12.594 2.312 1 63.09 853 ASN B N 1
ATOM 13592 C CA . ASN B 1 853 ? 28.125 11.758 2.232 1 63.09 853 ASN B CA 1
ATOM 13593 C C . ASN B 1 853 ? 28.391 11.023 3.545 1 63.09 853 ASN B C 1
ATOM 13595 O O . ASN B 1 853 ? 29.531 10.883 3.971 1 63.09 853 ASN B O 1
ATOM 13599 N N . TYR B 1 854 ? 27.391 10.906 4.312 1 49 854 TYR B N 1
ATOM 13600 C CA . TYR B 1 854 ? 27.641 10.211 5.57 1 49 854 TYR B CA 1
ATOM 13601 C C . TYR B 1 854 ? 28.062 8.773 5.324 1 49 854 TYR B C 1
ATOM 13603 O O . TYR B 1 854 ? 28.609 8.117 6.215 1 49 854 TYR B O 1
ATOM 13611 N N . TRP B 1 855 ? 27.969 8.172 4.102 1 45.81 855 TRP B N 1
ATOM 13612 C CA . TRP B 1 855 ? 28.438 6.793 4.004 1 45.81 855 TRP B CA 1
ATOM 13613 C C . TRP B 1 855 ? 29.828 6.727 3.377 1 45.81 855 TRP B C 1
ATOM 13615 O O . TRP B 1 855 ? 30.156 7.539 2.514 1 45.81 855 TRP B O 1
#

Secondary structure (DSSP, 8-state):
---------------------TTS-HHHHHHHHHHHHHHHHHHHHHHTT-------------------------------------------------GGGSTTT----B-HHHHHHHHHHH--TTSPP--S-SB----HHHHHHHHHTT-----S--HHHHHHHHHHIIIIIHHHHHHHHHHHHHHHHHTTT-HHHHHHHHHHHHHHHHHHS-BTEEEEEE--GGGHHHHTTSSEEHHHHHHHHH-------------SSS----------TT----GGGGTT-----S-------------SS-SS---HHHHHHHHHIIIIIHHHHHHHHHHHHHTSTTHHHHHHHHHHHHHHHH-GGGEEEEESTTTTS---TTSGGGEEEEEEB--S--GGGGG-EETTEEHHHHHHHHHHHHHHHIIIIIIIIS----GGGSHHHHHHHHHHHHHHHHHHHHHHHHHHHHHS-HHHHHHHHHHHHHHHHHHHHHHHHHTT-HHHHHHHHHHHHHIIIIIHHHHHHHHHHTT-SEEE--HHHHHHHHHHHHHHHHHHTHHHHHHHHHSEEEEEEEEEETTTTEEEEEEEPPPP-SSHHIIIIIHHHHHHHHHHHHHHHHHHHHHHHHHHHHHHSSS-B--THHHHHHHHHHHHHTTS------------------------GGGGSBSS-HHHHHHHHHHHHHHHHHHHHHHHHHHHHHHHH-TT--HHHHIIIIIHHGGGHHHHHHHHHHHHTT-HHHHHHHHHHHHHHIIIIIHHHHHHHHHHHHHTS-GGG--HHHH---S---HHHHHHHHHHHHHHHHHHHHTEEEHHHHHHHHHHHHHHHHHHHHHHHHHTT--/---------------------TTS-HHHHHHHHHHHHHHHHHHHHGGGG--------------------------------------------------SSSTTTT---B-HHHHHHHHHHH--TTSPP--S-SB----HHHHHHHHHTT-----S--HHHHHHHHHHIIIIIHHHHHHHHHHHHHHHHHTTT-HHHHHHHHHHHHHHHHHHS-BTEEEEEE--GGGHHHHTTSSEEHHHHHHHHH--------------SSS---------TTS--GGGGGTT-----S-------------SS-SS---HHHHHHHHHIIIIIHHHHHHHHHHHHHTSTTHHHHHHHHHHHHHHHH-GGGEEEEE-----S---TTSSTTEEEEEEB--S--GGGGG-EETTEEHHHHHHHHHHHHHHHIIIIIIIIS----GGGSHHHHHHHHHHHHHHHHHHHHHHHHHHHHHS-HHHHHHHHHHHHHHHHHHHHHHHHHTT-HHHHHHHHHHHHHIIIIIHHHHHHHHHHTT-SEEE--HHHHHHHHHHHHHHHHHHTHHHHHHHHHS--EEEEEEEETTTTEEEEEEEPPPP-SSHHIIIIIHHHHHHHHHHHHHHHHHHHHHHHHHHHHHHSSS-B--THHHHHHHHHHHHHTTS------------------------GGGGSBSS-HHHHHHHHHHHHHHHHHHHHHHHHHHHHHHHH-TT--HHHHIIIIIHHGGGHHHHHHHHHHHHTT-HHHHHHHHHHHHHHIIIIIHHHHHHHHHHHHHTS-GGG--HHHH---S---HHHHHHHHHHHHHHHHHHHHTEEEHHHHHHHHHHHHHHHHHHHHHHHHHTT--

Foldseek 3Di:
DDDPPPPPPPPPPPPPPPVPDPQDDPVVVVVVVVVVVVVVVVVVVPPPPPDDDDDPDPDDDDDYDDDDDDDDDDDDDDPPPDCPPPDDPPPPPPPDCPPDVPVVPPLPFQFLQNLLVVCLVLVAFLFFNFDFDLWDDDDVLVVVLVCQFLVPPCPPQPPVQVVQQVVQLVPVLVVLLVVLLVLLVVLCVQLVVDPLSNLLSVLSNQVSVCSSRVAQKFKKFFDDPVCQPLCVLAFAAPVVSVCVNVPDDPDDPQQPPDPDPVDPDRNPPPDPPPPPPPDDPPPDPPPDPDPPPCPPCVVNPQQQQEDDDDGSSSVSSSVCCVPPVVVVLVVVLLVLLLVLFQNSVSVVSVVVSSCCRYHSSRMDMDGNPPVPDPPDPPRRPRMHTHTHHNGRGDPSSQQPDDLSHGSNLVSLCVLLVVLLCLAVPVCPPVVDDDPCNALVNSLVSLLSSLQSLLVLLSSLLNSQCSQDAVLVSSVSSLCLLQVLLLLLLQLQLVVLALLLSVLQLLLLLLCLLFVLLLLQLQLLCVQPFKAFFDLVVVVPLLVLLLVLLVLLCVLQVVCVVPNDWDWAWPDDDPPPSDTDIDTDHDADAPDPCCVPPLQVSLLVSLVVLQVVSVVSSVVSCVPCRCPSPVRHNDLPPPVVVVVVVVVVVVPPDDDPPDPPPPDPPVPDDCVVCPVPSSGRHGSDDNVRSVVSNVVSSVSSSSSSNSNSVSVVVVCVVPVLDDSSLCSSPSVNDSSCVSLSVRLNVCSNVRNNVSSSSSSSSSSSSSSRPSLSVQQVSQCVVCVPPDSNPDRCSRNGRSSNDDPLSSVLSVVSSVLSSVVSSVRMRRSVSSVVSVVSSVVSSVVVSVVSCVVVVVD/DDPPDPPPPPPPPPPPPPPDDPVDDPVVVVVVCVVVVVVVVVVVVVPPPDDPDPDDDDDDDDDDDDDDDDDDDDDDDDDDPPCPPPPCPPPPPPPDCCDDVVVVPPPAFDFLQNLLVVCLVQVAFLFFNFDFDLWDDDDVLLVVLVCQFLVLPCPPQPPVQVVQQVVQLVPVLVVLLVVLLVLLVQLCVQLVNDPLSNLLSVLSNQVSVCSSRVAQKFKKFFDDPVCQVLCVLAFAAPVVSVCVNPDDDPDDPPQPCDPDPPPNPRNPPDDDPPPPPPDPPPPDPDDDPDPPPCPPPVVSPQQQQEDDDDGSSSVSSSVCCVPPVVVVLVVVLLVLLLVLFQNSVSVVSVQVSSCCRHHSSRMDMDGNPPCPPPPDPPRRPRMHTHTHHNGRGDPSSQQPDDLRHGSNLVSLCVLLVVLLCLAVPVCPPVVDDDPCNALVNSLVSLLSSLQSLLVLLSSLLNSLCSQDAVLVSSVSSLCLLQVLLLLLLQLQLVVLALLLSVLQLLLLLLCLLFVLLLLQLQLLCVQPFKAFFDLVVVVPLLVLLLVLLVLLCVLQVVCVVPNDWDWAWPDQPPPPSDTDTDTDHDADAPDPCCVPPLQVSLLVSLVVLQVVSVVSSVVSCVPCRCPSPVRHNDLPPPVVVVVVVVVVPVPPDDDDDDPPVPDPPPPDDCCVVPVVSSGRHRSDDNVRSVVSNVVSSVSSSSSSNSNSVSVVVVCVVPVLDDSSLCSSPSVNDSSCVSLSVRLNVCSNVRNNVSSSSSSSSSSSSSSRPSLSVQQVSQCVVCVPPDSNPDRCSRNGRSSNDDPLSSVLSVVSSVLSSVVSSVRMRRSVSSVVSVVSSVVSSVVVSVVSCVVVVVD

Radius of gyration: 47.55 Å; Cα contacts (8 Å, |Δi|>4): 2032; chains: 2; bounding box: 117×147×129 Å

Organism: Eremothecium gossypii (strain ATCC 10895 / CBS 109.51 / FGSC 9923 / NRRL Y-1056) (NCBI:txid284811)

Nearest PDB structures (foldseek):
  4k1c-assembly2_B  TM=8.878E-01  e=1.994E-14  Saccharomyces cerevisiae S288C
  4k1c-assembly1_A  TM=8.664E-01  e=2.903E-14  Saccharomyces cerevisiae S288C
  4kjs-assembly1_A  TM=8.833E-01  e=1.656E-11  Bacillus subtilis subsp. subtilis str. 168
  4kjr-assembly1_A  TM=8.626E-01  e=6.262E-10  Bacillus subtilis subsp. subtilis str. 168
  7a0g-assembly1_FFF  TM=1.403E-01  e=4.218E+00  Serratia marcescens

InterPro domains:
  IPR004713 Calcium/proton exchanger [PTHR31503] (285-847)
  IPR004837 Sodium/calcium exchanger membrane region [PF01699] (442-619)
  IPR004837 Sodium/calcium exchanger membrane region [PF01699] (689-845)
  IPR005185 Inner membrane component domain [PF03733] (163-217)
  IPR044880 NCX, central ion-binding domain superfamily [G3DSA:1.20.1420.30] (468-654)
  IPR044880 NCX, central ion-binding domain superfamily [G3DSA:1.20.1420.30] (664-847)

Sequence (1710 aa):
MSKGAMSPIKSNPDSIRRVFSVEDNSNEIQNDVRKQGYQEGVALLSKSRAGMSNASTPQLQSAVPALCDHRHNLRGISEDQGQFSGSDWEAEVIPQALGDQESIRTVESFTLRERQHAINETHPFGIRIWKPALYKKYRSVQQAANEDIHETKYRHISLVLHLSNIVWSATVGIFLFTILYLAGLSVRIFGLLSQSASDYSTIFFKLGRYLLWPFGKVVYIVSDEQYLQEDKDEGVSIQQFYKWISGKGNRLFYHNSGADNHSSMAFERELPYGSITREFAESNLISDGCPDTDAGDSIPHRRLFGRGQWTIGRIVFYLIFHVFIQPIMMILVLVLWLGVFTIPMSNIIWNLMYHCRRHPLALDFKHVQHTHQYPDDETIGDKNVLLCTFRCAGWHYYKFTVDGTNVIVMNLISIVIFTIFDFYFLKRYLGLQLWITGDFNIFCLCLLSIIPLAFYIGQAVASISAQTSMGLGAVINAFFSTIVEVYLYCVALKQSKGLLVEGSMIGSILAAVLLLPGMSMCGGALNRKTQRYNPASAGVSSAMLIFSMLVMFVPTIFYDLYGDWDLICEGEVPLEAKERCRFAQPPLKFDSLYLHVLKPVSIICAVVLFLAYMIGLWFTLRTHAAMIWQLPISDQHQDIHAQLQAQQAHSFLQSPKNPVAPHAAISSGNNVAEEPKGHAAPNWSRNKSTWILLCATLFYAIIAEILVDCVDEVLKEIPSLNPKFLGLTVFALIPNTTEFLNAISFAMHGNVALSMEIGSAYALQVCLLQIPALVIYSLVYTSGLDHSLIKIREQMFTLVFPQWDLIACMISGFLFTYLYAEGKSNYFKGSILILLYIVITVVFYYQGFIDDNYWMSKGAMSPIKSNPDSIRRVFSVEDNSNEIQNDVRKQGYQEGVALLSKSRAGMSNASTPQLQSAVPALCDHRHNLRGISEDQGQFSGSDWEAEVIPQALGDQESIRTVESFTLRERQHAINETHPFGIRIWKPALYKKYRSVQQAANEDIHETKYRHISLVLHLSNIVWSATVGIFLFTILYLAGLSVRIFGLLSQSASDYSTIFFKLGRYLLWPFGKVVYIVSDEQYLQEDKDEGVSIQQFYKWISGKGNRLFYHNSGADNHSSMAFERELPYGSITREFAESNLISDGCPDTDAGDSIPHRRLFGRGQWTIGRIVFYLIFHVFIQPIMMILVLVLWLGVFTIPMSNIIWNLMYHCRRHPLALDFKHVQHTHQYPDDETIGDKNVLLCTFRCAGWHYYKFTVDGTNVIVMNLISIVIFTIFDFYFLKRYLGLQLWITGDFNIFCLCLLSIIPLAFYIGQAVASISAQTSMGLGAVINAFFSTIVEVYLYCVALKQSKGLLVEGSMIGSILAAVLLLPGMSMCGGALNRKTQRYNPASAGVSSAMLIFSMLVMFVPTIFYDLYGDWDLICEGEVPLEAKERCRFAQPPLKFDSLYLHVLKPVSIICAVVLFLAYMIGLWFTLRTHAAMIWQLPISDQHQDIHAQLQAQQAHSFLQSPKNPVAPHAAISSGNNVAEEPKGHAAPNWSRNKSTWILLCATLFYAIIAEILVDCVDEVLKEIPSLNPKFLGLTVFALIPNTTEFLNAISFAMHGNVALSMEIGSAYALQVCLLQIPALVIYSLVYTSGLDHSLIKIREQMFTLVFPQWDLIACMISGFLFTYLYAEGKSNYFKGSILILLYIVITVVFYYQGFIDDNYW